Protein 3OVG (pdb70)

CATH classification: 3.20.20.140

Organism: Mycoplasmopsis synoviae (strain 53) (NCBI:txid262723)

Structure (mmCIF, N/CA/C/O backbone):
data_3OVG
#
_entry.id   3OVG
#
_cell.length_a   89.256
_cell.length_b   89.186
_cell.length_c   96.059
_cell.angle_alpha   98.95
_cell.angle_beta   92.89
_cell.angle_gamma   119.86
#
_symmetry.space_group_name_H-M   'P 1'
#
loop_
_entity.id
_entity.type
_entity.pdbx_description
1 polymer amidohydrolase
2 non-polymer 'ZINC ION'
3 non-polymer 'PHOSPHATE ION'
4 water water
#
loop_
_atom_site.group_PDB
_atom_site.id
_atom_site.type_symbol
_atom_site.label_atom_id
_atom_site.label_alt_id
_atom_site.label_comp_id
_atom_site.label_asym_id
_atom_site.label_entity_id
_atom_site.label_seq_id
_atom_site.pdbx_PDB_ins_code
_atom_site.Cartn_x
_atom_site.Cartn_y
_atom_site.Cartn_z
_atom_site.occupancy
_atom_site.B_iso_or_equiv
_atom_site.auth_seq_id
_atom_site.auth_comp_id
_atom_site.auth_asym_id
_atom_site.auth_atom_id
_atom_site.pdbx_PDB_model_num
ATOM 1 N N . ASN A 1 5 ? 15.661 -28.444 93.893 1.00 41.50 3 ASN A N 1
ATOM 2 C CA . ASN A 1 5 ? 16.556 -28.478 92.727 1.00 41.35 3 ASN A CA 1
ATOM 3 C C . ASN A 1 5 ? 15.853 -27.902 91.464 1.00 33.52 3 ASN A C 1
ATOM 4 O O . ASN A 1 5 ? 15.628 -28.596 90.481 1.00 35.11 3 ASN A O 1
ATOM 9 N N . LYS A 1 6 ? 15.507 -26.627 91.520 1.00 27.10 4 LYS A N 1
ATOM 10 C CA . LYS A 1 6 ? 14.667 -26.001 90.524 1.00 26.79 4 LYS A CA 1
ATOM 11 C C . LYS A 1 6 ? 15.520 -25.236 89.529 1.00 24.70 4 LYS A C 1
ATOM 12 O O . LYS A 1 6 ? 16.554 -24.697 89.908 1.00 21.90 4 LYS A O 1
ATOM 18 N N . PHE A 1 7 ? 15.104 -25.210 88.261 1.00 20.10 5 PHE A N 1
ATOM 19 C CA . PHE A 1 7 ? 15.853 -24.467 87.264 1.00 19.71 5 PHE A CA 1
ATOM 20 C C . PHE A 1 7 ? 15.020 -23.416 86.535 1.00 20.08 5 PHE A C 1
ATOM 21 O O . PHE A 1 7 ? 13.785 -23.470 86.540 1.00 20.09 5 PHE A O 1
ATOM 29 N N . ALA A 1 8 ? 15.713 -22.458 85.928 1.00 18.99 6 ALA A N 1
ATOM 30 C CA . ALA A 1 8 ? 15.124 -21.561 84.938 1.00 18.43 6 ALA A CA 1
ATOM 31 C C . ALA A 1 8 ? 15.791 -21.895 83.611 1.00 17.95 6 ALA A C 1
ATOM 32 O O . ALA A 1 8 ? 16.924 -22.373 83.570 1.00 17.05 6 ALA A O 1
ATOM 34 N N . ARG A 1 9 ? 15.106 -21.623 82.520 1.00 17.15 7 ARG A N 1
ATOM 35 C CA . ARG A 1 9 ? 15.643 -22.019 81.222 1.00 17.44 7 ARG A CA 1
ATOM 36 C C . ARG A 1 9 ? 16.119 -20.781 80.456 1.00 16.50 7 ARG A C 1
ATOM 37 O O . ARG A 1 9 ? 15.292 -20.035 79.941 1.00 17.27 7 ARG A O 1
ATOM 45 N N . THR A 1 10 ? 17.435 -20.542 80.404 1.00 15.56 8 THR A N 1
ATOM 46 C CA . THR A 1 10 ? 17.972 -19.395 79.685 1.00 14.83 8 THR A CA 1
ATOM 47 C C . THR A 1 10 ? 18.367 -19.812 78.292 1.00 16.84 8 THR A C 1
ATOM 48 O O . THR A 1 10 ? 18.374 -21.014 77.968 1.00 15.31 8 THR A O 1
ATOM 52 N N . VAL A 1 11 ? 18.682 -18.818 77.465 1.00 13.92 9 VAL A N 1
ATOM 53 C CA . VAL A 1 11 ? 19.076 -19.072 76.082 1.00 16.05 9 VAL A CA 1
ATOM 54 C C . VAL A 1 11 ? 20.377 -19.842 76.045 1.00 18.18 9 VAL A C 1
ATOM 55 O O . VAL A 1 11 ? 20.634 -20.574 75.124 1.00 18.34 9 VAL A O 1
ATOM 59 N N . LEU A 1 12 ? 21.172 -19.740 77.094 1.00 18.90 10 LEU A N 1
ATOM 60 C CA . LEU A 1 12 ? 22.425 -20.484 77.098 1.00 20.83 10 LEU A CA 1
ATOM 61 C C . LEU A 1 12 ? 22.306 -21.777 77.881 1.00 22.80 10 LEU A C 1
ATOM 62 O O . LEU A 1 12 ? 23.303 -22.451 78.081 1.00 22.92 10 LEU A O 1
ATOM 67 N N . GLY A 1 13 ? 21.097 -22.133 78.325 1.00 19.79 11 GLY A N 1
ATOM 68 C CA . GLY A 1 13 ? 20.938 -23.356 79.108 1.00 18.41 11 GLY A CA 1
ATOM 69 C C . GLY A 1 13 ? 20.225 -23.204 80.452 1.00 20.36 11 GLY A C 1
ATOM 70 O O . GLY A 1 13 ? 20.020 -22.085 80.956 1.00 17.85 11 GLY A O 1
ATOM 71 N N . ASP A 1 14 ? 19.822 -24.336 81.024 1.00 19.25 12 ASP A N 1
ATOM 72 C CA . ASP A 1 14 ? 19.097 -24.322 82.269 1.00 18.37 12 ASP A CA 1
ATOM 73 C C . ASP A 1 14 ? 20.082 -23.956 83.342 1.00 21.40 12 ASP A C 1
ATOM 74 O O . ASP A 1 14 ? 21.220 -24.418 83.316 1.00 21.58 12 ASP A O 1
ATOM 79 N N . ILE A 1 15 ? 19.677 -23.093 84.269 1.00 19.87 13 ILE A N 1
ATOM 80 C CA . ILE A 1 15 ? 20.512 -22.777 85.414 1.00 19.56 13 ILE A CA 1
ATOM 81 C C . ILE A 1 15 ? 19.745 -22.985 86.709 1.00 20.28 13 ILE A C 1
ATOM 82 O O . ILE A 1 15 ? 18.528 -22.891 86.728 1.00 22.75 13 ILE A O 1
ATOM 87 N N . PRO A 1 16 ? 20.460 -23.235 87.813 1.00 20.36 14 PRO A N 1
ATOM 88 C CA . PRO A 1 16 ? 19.739 -23.294 89.096 1.00 24.28 14 PRO A CA 1
ATOM 89 C C . PRO A 1 16 ? 19.082 -21.946 89.359 1.00 22.65 14 PRO A C 1
ATOM 90 O O . PRO A 1 16 ? 19.667 -20.907 89.056 1.00 23.00 14 PRO A O 1
ATOM 94 N N . VAL A 1 17 ? 17.895 -21.943 89.946 1.00 23.38 15 VAL A N 1
ATOM 95 C CA . VAL A 1 17 ? 17.224 -20.667 90.158 1.00 22.27 15 VAL A CA 1
ATOM 96 C C . VAL A 1 17 ? 18.026 -19.696 91.049 1.00 22.01 15 VAL A C 1
ATOM 97 O O . VAL A 1 17 ? 17.841 -18.492 90.973 1.00 21.56 15 VAL A O 1
ATOM 101 N N . GLU A 1 18 ? 18.921 -20.212 91.884 1.00 25.36 16 GLU A N 1
ATOM 102 C CA . GLU A 1 18 ? 19.697 -19.357 92.787 1.00 23.51 16 GLU A CA 1
ATOM 103 C C . GLU A 1 18 ? 20.634 -18.492 91.981 1.00 22.52 16 GLU A C 1
ATOM 104 O O . GLU A 1 18 ? 21.185 -17.552 92.502 1.00 22.72 16 GLU A O 1
ATOM 110 N N . LYS A 1 19 ? 20.780 -18.797 90.690 1.00 21.68 17 LYS A N 1
ATOM 111 C CA . LYS A 1 19 ? 21.723 -18.086 89.832 1.00 20.13 17 LYS A CA 1
ATOM 112 C C . LYS A 1 19 ? 21.010 -16.959 89.044 1.00 20.79 17 LYS A C 1
ATOM 113 O O . LYS A 1 19 ? 21.645 -16.176 88.350 1.00 20.57 17 LYS A O 1
ATOM 119 N N . LEU A 1 20 ? 19.691 -16.899 89.151 1.00 18.18 18 LEU A N 1
ATOM 120 C CA . LEU A 1 20 ? 18.918 -15.821 88.531 1.00 19.27 18 LEU A CA 1
ATOM 121 C C . LEU A 1 20 ? 19.315 -14.443 89.076 1.00 19.24 18 LEU A C 1
ATOM 122 O O . LEU A 1 20 ? 19.410 -13.498 88.305 1.00 17.60 18 LEU A O 1
ATOM 127 N N . GLY A 1 21 ? 19.531 -14.336 90.395 1.00 18.15 19 GLY A N 1
ATOM 128 C CA . GLY A 1 21 ? 19.857 -13.064 91.028 1.00 17.70 19 GLY A CA 1
ATOM 129 C C . GLY A 1 21 ? 18.768 -12.020 90.812 1.00 19.23 19 GLY A C 1
ATOM 130 O O . GLY A 1 21 ? 17.583 -12.370 90.654 1.00 15.26 19 GLY A O 1
ATOM 131 N N . ILE A 1 22 ? 19.163 -10.745 90.793 1.00 16.52 20 ILE A N 1
ATOM 132 C CA . ILE A 1 22 ? 18.224 -9.677 90.518 1.00 17.10 20 ILE A CA 1
ATOM 133 C C . ILE A 1 22 ? 17.743 -9.772 89.056 1.00 20.00 20 ILE A C 1
ATOM 134 O O . ILE A 1 22 ? 18.541 -9.819 88.109 1.00 18.09 20 ILE A O 1
ATOM 139 N N . THR A 1 23 ? 16.425 -9.835 88.891 1.00 18.74 21 THR A N 1
ATOM 140 C CA . THR A 1 23 ? 15.830 -10.108 87.594 1.00 19.80 21 THR A CA 1
ATOM 141 C C . THR A 1 23 ? 14.825 -9.046 87.180 1.00 17.90 21 THR A C 1
ATOM 142 O O . THR A 1 23 ? 13.886 -8.711 87.907 1.00 16.49 21 THR A O 1
ATOM 146 N N . ASP A 1 24 ? 15.044 -8.555 85.974 1.00 18.31 22 ASP A N 1
ATOM 147 C CA . ASP A 1 24 ? 14.155 -7.646 85.300 1.00 16.68 22 ASP A CA 1
ATOM 148 C C . ASP A 1 24 ? 13.214 -8.573 84.541 1.00 18.59 22 ASP A C 1
ATOM 149 O O . ASP A 1 24 ? 13.652 -9.241 83.599 1.00 18.90 22 ASP A O 1
ATOM 154 N N . CYS A 1 25 ? 11.939 -8.603 84.930 1.00 16.62 23 CYS A N 1
ATOM 155 C CA . CYS A 1 25 ? 11.026 -9.659 84.480 1.00 18.06 23 CYS A CA 1
ATOM 156 C C . CYS A 1 25 ? 10.306 -9.401 83.159 1.00 17.58 23 CYS A C 1
ATOM 157 O O . CYS A 1 25 ? 9.556 -10.261 82.697 1.00 17.40 23 CYS A O 1
ATOM 160 N N . HIS A 1 26 ? 10.553 -8.251 82.537 1.00 17.20 24 HIS A N 1
ATOM 161 C CA . HIS A 1 26 ? 9.917 -7.932 81.268 1.00 17.28 24 HIS A CA 1
ATOM 162 C C . HIS A 1 26 ? 10.638 -6.772 80.602 1.00 18.30 24 HIS A C 1
ATOM 163 O O . HIS A 1 26 ? 10.532 -5.640 81.036 1.00 16.02 24 HIS A O 1
ATOM 170 N N . ASP A 1 27 ? 11.390 -7.074 79.546 1.00 18.28 25 ASP A N 1
ATOM 171 C CA . ASP A 1 27 ? 12.170 -6.043 78.896 1.00 18.17 25 ASP A CA 1
ATOM 172 C C . ASP A 1 27 ? 12.550 -6.439 77.482 1.00 17.14 25 ASP A C 1
ATOM 173 O O . ASP A 1 27 ? 12.109 -7.494 76.992 1.00 17.60 25 ASP A O 1
ATOM 178 N N . HIS A 1 28 ? 13.370 -5.620 76.829 1.00 16.48 26 HIS A N 1
ATOM 179 C CA . HIS A 1 28 ? 13.625 -5.822 75.421 1.00 17.06 26 HIS A CA 1
ATOM 180 C C . HIS A 1 28 ? 14.997 -5.332 75.095 1.00 18.00 26 HIS A C 1
ATOM 181 O O . HIS A 1 28 ? 15.519 -4.497 75.797 1.00 17.08 26 HIS A O 1
ATOM 188 N N . PHE A 1 29 ? 15.555 -5.831 73.998 1.00 16.38 27 PHE A N 1
ATOM 189 C CA . PHE A 1 29 ? 16.764 -5.249 73.448 1.00 17.92 27 PHE A CA 1
ATOM 190 C C . PHE A 1 29 ? 16.642 -5.147 71.941 1.00 17.32 27 PHE A C 1
ATOM 191 O O . PHE A 1 29 ? 16.827 -4.071 71.363 1.00 15.86 27 PHE A O 1
ATOM 199 N N . ILE A 1 30 ? 16.346 -6.285 71.314 1.00 15.60 28 ILE A N 1
ATOM 200 C CA . ILE A 1 30 ? 16.144 -6.344 69.880 1.00 16.54 28 ILE A CA 1
ATOM 201 C C . ILE A 1 30 ? 14.660 -6.527 69.547 1.00 18.96 28 ILE A C 1
ATOM 202 O O . ILE A 1 30 ? 14.013 -7.457 70.042 1.00 18.13 28 ILE A O 1
ATOM 207 N N . LYS A 1 31 ? 14.134 -5.624 68.726 1.00 17.02 29 LYS A N 1
ATOM 208 C CA . LYS A 1 31 ? 12.825 -5.764 68.129 1.00 19.66 29 LYS A CA 1
ATOM 209 C C . LYS A 1 31 ? 13.054 -5.638 66.638 1.00 21.15 29 LYS A C 1
ATOM 210 O O . LYS A 1 31 ? 13.342 -4.550 66.104 1.00 21.66 29 LYS A O 1
ATOM 216 N N . ASN A 1 32 ? 12.950 -6.764 65.963 1.00 21.62 30 ASN A N 1
ATOM 217 C CA . ASN A 1 32 ? 13.313 -6.836 64.566 1.00 21.70 30 ASN A CA 1
ATOM 218 C C . ASN A 1 32 ? 12.056 -6.850 63.685 1.00 22.45 30 ASN A C 1
ATOM 219 O O . ASN A 1 32 ? 11.512 -7.901 63.384 1.00 25.87 30 ASN A O 1
ATOM 224 N N . GLY A 1 33 ? 11.581 -5.678 63.279 1.00 23.95 31 GLY A N 1
ATOM 225 C CA . GLY A 1 33 ? 10.373 -5.607 62.481 1.00 23.31 31 GLY A CA 1
ATOM 226 C C . GLY A 1 33 ? 9.131 -6.099 63.213 1.00 23.95 31 GLY A C 1
ATOM 227 O O . GLY A 1 33 ? 9.065 -6.104 64.442 1.00 21.82 31 GLY A O 1
ATOM 228 N N . GLY A 1 34 ? 8.125 -6.501 62.457 1.00 25.83 32 GLY A N 1
ATOM 229 C CA . GLY A 1 34 ? 6.927 -7.033 63.071 1.00 23.76 32 GLY A CA 1
ATOM 230 C C . GLY A 1 34 ? 5.866 -5.970 63.159 1.00 25.56 32 GLY A C 1
ATOM 231 O O . GLY A 1 34 ? 6.127 -4.794 62.857 1.00 24.67 32 GLY A O 1
ATOM 232 N N . PRO A 1 35 ? 4.660 -6.374 63.578 1.00 24.19 33 PRO A N 1
ATOM 233 C CA . PRO A 1 35 ? 3.475 -5.497 63.622 1.00 28.69 33 PRO A CA 1
ATOM 234 C C . PRO A 1 35 ? 3.667 -4.252 64.502 1.00 27.98 33 PRO A C 1
ATOM 235 O O . PRO A 1 35 ? 3.104 -3.208 64.208 1.00 26.25 33 PRO A O 1
ATOM 239 N N . GLU A 1 36 ? 4.454 -4.351 65.564 1.00 24.17 34 GLU A N 1
ATOM 240 C CA . GLU A 1 36 ? 4.573 -3.200 66.450 1.00 27.23 34 GLU A CA 1
ATOM 241 C C . GLU A 1 36 ? 5.385 -2.077 65.798 1.00 27.27 34 GLU A C 1
ATOM 242 O O . GLU A 1 36 ? 5.083 -0.892 65.945 1.00 25.03 34 GLU A O 1
ATOM 248 N N . VAL A 1 37 ? 6.426 -2.456 65.072 1.00 27.44 35 VAL A N 1
ATOM 249 C CA . VAL A 1 37 ? 7.233 -1.478 64.359 1.00 28.53 35 VAL A CA 1
ATOM 250 C C . VAL A 1 37 ? 6.389 -0.723 63.321 1.00 30.88 35 VAL A C 1
ATOM 251 O O . VAL A 1 37 ? 6.605 0.479 63.043 1.00 29.46 35 VAL A O 1
ATOM 255 N N . GLU A 1 38 ? 5.406 -1.437 62.771 1.00 33.77 36 GLU A N 1
ATOM 256 C CA . GLU A 1 38 ? 4.352 -0.841 61.946 1.00 36.40 36 GLU A CA 1
ATOM 257 C C . GLU A 1 38 ? 3.652 0.380 62.579 1.00 35.85 36 GLU A C 1
ATOM 258 O O . GLU A 1 38 ? 3.407 1.377 61.899 1.00 35.57 36 GLU A O 1
ATOM 264 N N . GLU A 1 39 ? 3.345 0.311 63.876 1.00 33.49 37 GLU A N 1
ATOM 265 C CA . GLU A 1 39 ? 2.695 1.432 64.566 1.00 32.37 37 GLU A CA 1
ATOM 266 C C . GLU A 1 39 ? 3.597 2.649 64.767 1.00 34.82 37 GLU A C 1
ATOM 267 O O . GLU A 1 39 ? 3.115 3.796 64.785 1.00 35.36 37 GLU A O 1
ATOM 273 N N . HIS A 1 40 ? 4.899 2.408 64.933 1.00 31.55 38 HIS A N 1
ATOM 274 C CA . HIS A 1 40 ? 5.845 3.502 65.154 1.00 28.78 38 HIS A CA 1
ATOM 275 C C . HIS A 1 40 ? 7.310 3.088 64.971 1.00 26.59 38 HIS A C 1
ATOM 276 O O . HIS A 1 40 ? 7.755 2.038 65.468 1.00 25.58 38 HIS A O 1
ATOM 283 N N . ILE A 1 41 ? 8.061 3.915 64.258 1.00 24.09 39 ILE A N 1
ATOM 284 C CA . ILE A 1 41 ? 9.471 3.619 63.977 1.00 25.64 39 ILE A CA 1
ATOM 285 C C . ILE A 1 41 ? 10.304 3.398 65.264 1.00 24.79 39 ILE A C 1
ATOM 286 O O . ILE A 1 41 ? 11.258 2.596 65.247 1.00 23.41 39 ILE A O 1
ATOM 291 N N . ASP A 1 42 ? 9.923 4.058 66.372 1.00 22.46 40 ASP A N 1
ATOM 292 C CA . ASP A 1 42 ? 10.631 3.911 67.671 1.00 23.76 40 ASP A CA 1
ATOM 293 C C . ASP A 1 42 ? 10.639 2.466 68.246 1.00 22.23 40 ASP A C 1
ATOM 294 O O . ASP A 1 42 ? 11.433 2.131 69.134 1.00 19.95 40 ASP A O 1
ATOM 299 N N . PHE A 1 43 ? 9.723 1.635 67.764 1.00 21.45 41 PHE A N 1
ATOM 300 C CA . PHE A 1 43 ? 9.694 0.231 68.161 1.00 22.41 41 PHE A CA 1
ATOM 301 C C . PHE A 1 43 ? 10.773 -0.606 67.466 1.00 21.94 41 PHE A C 1
ATOM 302 O O . PHE A 1 43 ? 11.035 -1.739 67.861 1.00 22.13 41 PHE A O 1
ATOM 310 N N . LEU A 1 44 ? 11.404 -0.041 66.450 1.00 20.70 42 LEU A N 1
ATOM 311 C CA . LEU A 1 44 ? 12.480 -0.731 65.767 1.00 20.78 42 LEU A CA 1
ATOM 312 C C . LEU A 1 44 ? 13.798 -0.543 66.516 1.00 21.27 42 LEU A C 1
ATOM 313 O O . LEU A 1 44 ? 14.285 0.584 66.646 1.00 20.44 42 LEU A O 1
ATOM 326 N N . LEU A 1 46 ? 17.584 -2.314 66.732 1.00 21.26 44 LEU A N 1
ATOM 327 C CA . LEU A 1 46 ? 18.399 -3.301 66.043 1.00 22.75 44 LEU A CA 1
ATOM 328 C C . LEU A 1 46 ? 19.860 -3.308 66.449 1.00 25.84 44 LEU A C 1
ATOM 329 O O . LEU A 1 46 ? 20.705 -3.900 65.755 1.00 29.63 44 LEU A O 1
ATOM 334 N N . ASN A 1 47 ? 20.183 -2.677 67.564 1.00 21.95 45 ASN A N 1
ATOM 335 C CA . ASN A 1 47 ? 21.586 -2.402 67.840 1.00 20.10 45 ASN A CA 1
ATOM 336 C C . ASN A 1 47 ? 22.125 -3.312 68.951 1.00 19.97 45 ASN A C 1
ATOM 337 O O . ASN A 1 47 ? 21.841 -3.152 70.146 1.00 19.60 45 ASN A O 1
ATOM 342 N N . VAL A 1 48 ? 22.880 -4.316 68.527 1.00 21.03 46 VAL A N 1
ATOM 343 C CA . VAL A 1 48 ? 23.501 -5.237 69.446 1.00 21.95 46 VAL A CA 1
ATOM 344 C C . VAL A 1 48 ? 24.503 -4.533 70.380 1.00 22.00 46 VAL A C 1
ATOM 345 O O . VAL A 1 48 ? 24.502 -4.757 71.596 1.00 19.60 46 VAL A O 1
ATOM 349 N N . ASP A 1 49 ? 25.374 -3.709 69.819 1.00 22.04 47 ASP A N 1
ATOM 350 C CA . ASP A 1 49 ? 26.379 -3.032 70.644 1.00 20.94 47 ASP A CA 1
ATOM 351 C C . ASP A 1 49 ? 25.712 -2.188 71.707 1.00 17.99 47 ASP A C 1
ATOM 352 O O . ASP A 1 49 ? 26.108 -2.214 72.836 1.00 18.12 47 ASP A O 1
ATOM 357 N N . ALA A 1 50 ? 24.694 -1.436 71.342 1.00 19.81 48 ALA A N 1
ATOM 358 C CA . ALA A 1 50 ? 23.996 -0.610 72.329 1.00 20.81 48 ALA A CA 1
ATOM 359 C C . ALA A 1 50 ? 23.301 -1.427 73.400 1.00 19.80 48 ALA A C 1
ATOM 360 O O . ALA A 1 50 ? 23.216 -0.989 74.548 1.00 17.86 48 ALA A O 1
ATOM 362 N N . SER A 1 51 ? 22.763 -2.586 73.022 1.00 18.64 49 SER A N 1
ATOM 363 C CA . SER A 1 51 ? 22.007 -3.414 73.969 1.00 18.67 49 SER A CA 1
ATOM 364 C C . SER A 1 51 ? 22.943 -3.988 75.022 1.00 20.40 49 SER A C 1
ATOM 365 O O . SER A 1 51 ? 22.626 -4.041 76.247 1.00 17.54 49 SER A O 1
ATOM 368 N N . ILE A 1 52 ? 24.101 -4.437 74.536 1.00 18.42 50 ILE A N 1
ATOM 369 C CA . ILE A 1 52 ? 25.136 -4.992 75.403 1.00 17.28 50 ILE A CA 1
ATOM 370 C C . ILE A 1 52 ? 25.648 -3.948 76.397 1.00 19.77 50 ILE A C 1
ATOM 371 O O . ILE A 1 52 ? 25.808 -4.238 77.577 1.00 20.19 50 ILE A O 1
ATOM 376 N N . LYS A 1 53 ? 25.908 -2.729 75.932 1.00 19.82 51 LYS A N 1
ATOM 377 C CA . LYS A 1 53 ? 26.324 -1.675 76.870 1.00 21.14 51 LYS A CA 1
ATOM 378 C C . LYS A 1 53 ? 25.222 -1.407 77.885 1.00 18.85 51 LYS A C 1
ATOM 379 O O . LYS A 1 53 ? 25.494 -1.171 79.043 1.00 16.62 51 LYS A O 1
ATOM 385 N N . GLU A 1 54 ? 23.961 -1.432 77.456 1.00 18.22 52 GLU A N 1
ATOM 386 C CA . GLU A 1 54 ? 22.871 -1.234 78.421 1.00 18.63 52 GLU A CA 1
ATOM 387 C C . GLU A 1 54 ? 22.864 -2.368 79.453 1.00 19.98 52 GLU A C 1
ATOM 388 O O . GLU A 1 54 ? 22.772 -2.136 80.664 1.00 19.56 52 GLU A O 1
ATOM 394 N N . PHE A 1 55 ? 22.965 -3.606 78.968 1.00 19.62 53 PHE A N 1
ATOM 395 C CA . PHE A 1 55 ? 22.958 -4.770 79.840 1.00 17.30 53 PHE A CA 1
ATOM 396 C C . PHE A 1 55 ? 24.075 -4.665 80.904 1.00 20.57 53 PHE A C 1
ATOM 397 O O . PHE A 1 55 ? 23.840 -4.955 82.089 1.00 18.01 53 PHE A O 1
ATOM 405 N N . LYS A 1 56 ? 25.275 -4.249 80.467 1.00 20.39 54 LYS A N 1
ATOM 406 C CA . LYS A 1 56 ? 26.422 -4.024 81.370 1.00 16.86 54 LYS A CA 1
ATOM 407 C C . LYS A 1 56 ? 26.132 -2.960 82.442 1.00 20.46 54 LYS A C 1
ATOM 408 O O . LYS A 1 56 ? 26.564 -3.085 83.592 1.00 18.82 54 LYS A O 1
ATOM 414 N N . GLU A 1 57 ? 25.405 -1.908 82.094 1.00 18.31 55 GLU A N 1
ATOM 415 C CA . GLU A 1 57 ? 25.016 -0.967 83.149 1.00 22.10 55 GLU A CA 1
ATOM 416 C C . GLU A 1 57 ? 24.093 -1.619 84.195 1.00 22.42 55 GLU A C 1
ATOM 417 O O . GLU A 1 57 ? 24.205 -1.390 85.412 1.00 22.28 55 GLU A O 1
ATOM 423 N N . PHE A 1 58 ? 23.158 -2.419 83.708 1.00 20.22 56 PHE A N 1
ATOM 424 C CA . PHE A 1 58 ? 22.252 -3.151 84.581 1.00 19.85 56 PHE A CA 1
ATOM 425 C C . PHE A 1 58 ? 23.026 -4.084 85.513 1.00 19.35 56 PHE A C 1
ATOM 426 O O . PHE A 1 58 ? 22.712 -4.189 86.684 1.00 20.33 56 PHE A O 1
ATOM 434 N N . ILE A 1 59 ? 24.025 -4.776 84.975 1.00 19.70 57 ILE A N 1
ATOM 435 C CA . ILE A 1 59 ? 24.863 -5.668 85.774 1.00 19.44 57 ILE A CA 1
ATOM 436 C C . ILE A 1 59 ? 25.718 -4.825 86.738 1.00 21.38 57 ILE A C 1
ATOM 437 O O . ILE A 1 59 ? 25.782 -5.108 87.951 1.00 21.17 57 ILE A O 1
ATOM 442 N N . ASP A 1 60 ? 26.314 -3.752 86.222 1.00 20.33 58 ASP A N 1
ATOM 443 C CA . ASP A 1 60 ? 27.046 -2.814 87.069 1.00 22.14 58 ASP A CA 1
ATOM 444 C C . ASP A 1 60 ? 26.257 -2.459 88.334 1.00 24.72 58 ASP A C 1
ATOM 445 O O . ASP A 1 60 ? 26.822 -2.365 89.428 1.00 23.71 58 ASP A O 1
ATOM 450 N N . ARG A 1 61 ? 24.945 -2.283 88.204 1.00 22.71 59 ARG A N 1
ATOM 451 C CA . ARG A 1 61 ? 24.147 -1.859 89.365 1.00 24.08 59 ARG A CA 1
ATOM 452 C C . ARG A 1 61 ? 23.737 -3.048 90.210 1.00 24.10 59 ARG A C 1
ATOM 453 O O . ARG A 1 61 ? 23.108 -2.874 91.245 1.00 22.69 59 ARG A O 1
ATOM 461 N N . GLY A 1 62 ? 24.057 -4.261 89.754 1.00 23.01 60 GLY A N 1
ATOM 462 C CA . GLY A 1 62 ? 23.730 -5.465 90.519 1.00 23.28 60 GLY A CA 1
ATOM 463 C C . GLY A 1 62 ? 22.740 -6.424 89.863 1.00 20.05 60 GLY A C 1
ATOM 464 O O . GLY A 1 62 ? 22.414 -7.443 90.410 1.00 20.99 60 GLY A O 1
ATOM 465 N N . GLY A 1 63 ? 22.268 -6.114 88.671 1.00 20.75 61 GLY A N 1
ATOM 466 C CA . GLY A 1 63 ? 21.314 -6.996 88.042 1.00 19.68 61 GLY A CA 1
ATOM 467 C C . GLY A 1 63 ? 22.044 -8.206 87.493 1.00 19.76 61 GLY A C 1
ATOM 468 O O . GLY A 1 63 ? 23.253 -8.136 87.258 1.00 17.26 61 GLY A O 1
ATOM 469 N N . SER A 1 64 ? 21.311 -9.299 87.286 1.00 18.81 62 SER A N 1
ATOM 470 C CA . SER A 1 64 ? 21.841 -10.486 86.597 1.00 19.45 62 SER A CA 1
ATOM 471 C C . SER A 1 64 ? 20.971 -10.917 85.423 1.00 19.38 62 SER A C 1
ATOM 472 O O . SER A 1 64 ? 21.463 -11.196 84.332 1.00 19.12 62 SER A O 1
ATOM 475 N N . THR A 1 65 ? 19.662 -11.018 85.646 1.00 19.72 63 THR A N 1
ATOM 476 C CA . THR A 1 65 ? 18.840 -11.655 84.632 1.00 16.31 63 THR A CA 1
ATOM 477 C C . THR A 1 65 ? 17.843 -10.724 83.938 1.00 16.60 63 THR A C 1
ATOM 478 O O . THR A 1 65 ? 17.157 -9.947 84.583 1.00 16.70 63 THR A O 1
ATOM 482 N N . ILE A 1 66 ? 17.757 -10.818 82.619 1.00 15.94 64 ILE A N 1
ATOM 483 C CA . ILE A 1 66 ? 16.717 -10.091 81.907 1.00 17.47 64 ILE A CA 1
ATOM 484 C C . ILE A 1 66 ? 15.851 -11.034 81.092 1.00 16.88 64 ILE A C 1
ATOM 485 O O . ILE A 1 66 ? 16.354 -11.809 80.289 1.00 17.27 64 ILE A O 1
ATOM 490 N N . VAL A 1 67 ? 14.540 -11.002 81.335 1.00 17.11 65 VAL A N 1
ATOM 491 C CA . VAL A 1 67 ? 13.596 -11.771 80.527 1.00 14.76 65 VAL A CA 1
ATOM 492 C C . VAL A 1 67 ? 13.079 -10.911 79.346 1.00 16.42 65 VAL A C 1
ATOM 493 O O . VAL A 1 67 ? 12.306 -9.971 79.526 1.00 17.47 65 VAL A O 1
ATOM 497 N N . THR A 1 68 ? 13.473 -11.260 78.134 1.00 15.13 66 THR A N 1
ATOM 498 C CA . THR A 1 68 ? 13.040 -10.502 76.980 1.00 15.65 66 THR A CA 1
ATOM 499 C C . THR A 1 68 ? 11.702 -11.043 76.453 1.00 14.98 66 THR A C 1
ATOM 500 O O . THR A 1 68 ? 11.625 -12.159 75.943 1.00 17.48 66 THR A O 1
ATOM 512 N N . ASP A 1 70 ? 9.522 -11.012 73.883 1.00 16.64 68 ASP A N 1
ATOM 513 C CA . ASP A 1 70 ? 9.047 -10.917 72.508 1.00 17.30 68 ASP A CA 1
ATOM 514 C C . ASP A 1 70 ? 8.548 -12.273 71.992 1.00 17.47 68 ASP A C 1
ATOM 515 O O . ASP A 1 70 ? 9.324 -13.209 71.863 1.00 18.01 68 ASP A O 1
ATOM 520 N N . PRO A 1 71 ? 7.249 -12.386 71.708 1.00 18.18 69 PRO A N 1
ATOM 521 C CA . PRO A 1 71 ? 6.806 -13.671 71.161 1.00 15.80 69 PRO A CA 1
ATOM 522 C C . PRO A 1 71 ? 7.335 -13.768 69.723 1.00 16.60 69 PRO A C 1
ATOM 523 O O . PRO A 1 71 ? 7.700 -12.768 69.120 1.00 15.72 69 PRO A O 1
ATOM 527 N N . PRO A 1 72 ? 7.367 -14.974 69.165 1.00 16.20 70 PRO A N 1
ATOM 528 C CA . PRO A 1 72 ? 8.047 -15.189 67.871 1.00 17.45 70 PRO A CA 1
ATOM 529 C C . PRO A 1 72 ? 7.660 -14.185 66.780 1.00 16.42 70 PRO A C 1
ATOM 530 O O . PRO A 1 72 ? 8.521 -13.703 66.045 1.00 16.42 70 PRO A O 1
ATOM 534 N N . ASN A 1 73 ? 6.365 -13.891 66.662 1.00 16.94 71 ASN A N 1
ATOM 535 C CA . ASN A 1 73 ? 5.875 -13.149 65.498 1.00 17.57 71 ASN A CA 1
ATOM 536 C C . ASN A 1 73 ? 5.868 -11.640 65.694 1.00 18.46 71 ASN A C 1
ATOM 537 O O . ASN A 1 73 ? 5.495 -10.919 64.792 1.00 19.70 71 ASN A O 1
ATOM 542 N N . VAL A 1 74 ? 6.259 -11.176 66.872 1.00 16.12 72 VAL A N 1
ATOM 543 C CA . VAL A 1 74 ? 6.266 -9.744 67.130 1.00 17.13 72 VAL A CA 1
ATOM 544 C C . VAL A 1 74 ? 7.664 -9.282 67.584 1.00 17.92 72 VAL A C 1
ATOM 545 O O . VAL A 1 74 ? 7.934 -9.145 68.760 1.00 18.23 72 VAL A O 1
ATOM 549 N N . GLY A 1 75 ? 8.569 -9.122 66.624 1.00 17.94 73 GLY A N 1
ATOM 550 C CA . GLY A 1 75 ? 9.870 -8.531 66.889 1.00 20.32 73 GLY A CA 1
ATOM 551 C C . GLY A 1 75 ? 11.037 -9.388 67.354 1.00 17.85 73 GLY A C 1
ATOM 552 O O . GLY A 1 75 ? 12.178 -8.906 67.353 1.00 19.95 73 GLY A O 1
ATOM 553 N N . ARG A 1 76 ? 10.773 -10.648 67.705 1.00 16.90 74 ARG A N 1
ATOM 554 C CA . ARG A 1 76 ? 11.774 -11.509 68.331 1.00 15.48 74 ARG A CA 1
ATOM 555 C C . ARG A 1 76 ? 12.897 -11.781 67.370 1.00 19.26 74 ARG A C 1
ATOM 556 O O . ARG A 1 76 ? 12.667 -12.086 66.180 1.00 18.68 74 ARG A O 1
ATOM 564 N N . ASP A 1 77 ? 14.116 -11.704 67.890 1.00 18.61 75 ASP A N 1
ATOM 565 C CA . ASP A 1 77 ? 15.311 -11.944 67.085 1.00 18.21 75 ASP A CA 1
ATOM 566 C C . ASP A 1 77 ? 16.222 -12.879 67.886 1.00 18.12 75 ASP A C 1
ATOM 567 O O . ASP A 1 77 ? 16.944 -12.453 68.791 1.00 16.24 75 ASP A O 1
ATOM 572 N N . VAL A 1 78 ? 16.165 -14.163 67.552 1.00 16.27 76 VAL A N 1
ATOM 573 C CA . VAL A 1 78 ? 16.952 -15.180 68.249 1.00 15.93 76 VAL A CA 1
ATOM 574 C C . VAL A 1 78 ? 18.454 -14.963 68.097 1.00 15.27 76 VAL A C 1
ATOM 575 O O . VAL A 1 78 ? 19.210 -15.048 69.055 1.00 16.70 76 VAL A O 1
ATOM 579 N N . LEU A 1 79 ? 18.905 -14.745 66.871 1.00 18.62 77 LEU A N 1
ATOM 580 C CA . LEU A 1 79 ? 20.341 -14.616 66.627 1.00 18.04 77 LEU A CA 1
ATOM 581 C C . LEU A 1 79 ? 20.939 -13.405 67.322 1.00 17.25 77 LEU A C 1
ATOM 582 O O . LEU A 1 79 ? 21.960 -13.493 67.987 1.00 18.64 77 LEU A O 1
ATOM 587 N N . LYS A 1 80 ? 20.343 -12.249 67.131 1.00 14.86 78 LYS A N 1
ATOM 588 C CA . LYS A 1 80 ? 20.910 -11.084 67.775 1.00 17.52 78 LYS A CA 1
ATOM 589 C C . LYS A 1 80 ? 20.815 -11.153 69.311 1.00 18.23 78 LYS A C 1
ATOM 590 O O . LYS A 1 80 ? 21.736 -10.737 70.003 1.00 18.08 78 LYS A O 1
ATOM 596 N N . THR A 1 81 ? 19.712 -11.680 69.843 1.00 18.31 79 THR A N 1
ATOM 597 C CA . THR A 1 81 ? 19.574 -11.794 71.314 1.00 16.97 79 THR A CA 1
ATOM 598 C C . THR A 1 81 ? 20.624 -12.750 71.872 1.00 18.66 79 THR A C 1
ATOM 599 O O . THR A 1 81 ? 21.191 -12.511 72.938 1.00 16.85 79 THR A O 1
ATOM 603 N N . LEU A 1 82 ? 20.904 -13.825 71.130 1.00 19.06 80 LEU A N 1
ATOM 604 C CA . LEU A 1 82 ? 21.985 -14.728 71.511 1.00 19.74 80 LEU A CA 1
ATOM 605 C C . LEU A 1 82 ? 23.314 -14.008 71.567 1.00 18.03 80 LEU A C 1
ATOM 606 O O . LEU A 1 82 ? 24.100 -14.306 72.468 1.00 19.57 80 LEU A O 1
ATOM 611 N N . GLU A 1 83 ? 23.589 -13.108 70.609 1.00 17.74 81 GLU A N 1
ATOM 612 C CA . GLU A 1 83 ? 24.860 -12.347 70.648 1.00 22.68 81 GLU A CA 1
ATOM 613 C C . GLU A 1 83 ? 24.939 -11.551 71.947 1.00 19.52 81 GLU A C 1
ATOM 614 O O . GLU A 1 83 ? 25.985 -11.449 72.552 1.00 19.16 81 GLU A O 1
ATOM 620 N N . ILE A 1 84 ? 23.826 -10.952 72.348 1.00 19.49 82 ILE A N 1
ATOM 621 C CA . ILE A 1 84 ? 23.802 -10.182 73.576 1.00 18.54 82 ILE A CA 1
ATOM 622 C C . ILE A 1 84 ? 24.049 -11.111 74.787 1.00 19.13 82 ILE A C 1
ATOM 623 O O . ILE A 1 84 ? 24.865 -10.810 75.639 1.00 17.82 82 ILE A O 1
ATOM 628 N N . ALA A 1 85 ? 23.381 -12.266 74.832 1.00 17.77 83 ALA A N 1
ATOM 629 C CA . ALA A 1 85 ? 23.540 -13.191 75.952 1.00 18.36 83 ALA A CA 1
ATOM 630 C C . ALA A 1 85 ? 25.006 -13.644 76.099 1.00 20.14 83 ALA A C 1
ATOM 631 O O . ALA A 1 85 ? 25.559 -13.669 77.195 1.00 18.18 83 ALA A O 1
ATOM 633 N N . ASN A 1 86 ? 25.620 -14.015 74.981 1.00 19.12 84 ASN A N 1
ATOM 634 C CA . ASN A 1 86 ? 26.997 -14.510 74.991 1.00 21.84 84 ASN A CA 1
ATOM 635 C C . ASN A 1 86 ? 27.984 -13.426 75.390 1.00 21.81 84 ASN A C 1
ATOM 636 O O . ASN A 1 86 ? 29.017 -13.711 76.002 1.00 26.43 84 ASN A O 1
ATOM 641 N N . ALA A 1 87 ? 27.682 -12.186 75.021 1.00 20.31 85 ALA A N 1
ATOM 642 C CA . ALA A 1 87 ? 28.538 -11.063 75.365 1.00 22.28 85 ALA A CA 1
ATOM 643 C C . ALA A 1 87 ? 28.529 -10.795 76.876 1.00 24.11 85 ALA A C 1
ATOM 644 O O . ALA A 1 87 ? 29.495 -10.268 77.438 1.00 21.53 85 ALA A O 1
ATOM 646 N N . VAL A 1 88 ? 27.460 -11.193 77.559 1.00 21.59 86 VAL A N 1
ATOM 647 C CA . VAL A 1 88 ? 27.438 -10.914 78.980 1.00 21.97 86 VAL A CA 1
ATOM 648 C C . VAL A 1 88 ? 27.503 -12.140 79.887 1.00 21.47 86 VAL A C 1
ATOM 649 O O . VAL A 1 88 ? 27.459 -11.988 81.107 1.00 22.09 86 VAL A O 1
ATOM 653 N N . LYS A 1 89 ? 27.606 -13.339 79.326 1.00 20.93 87 LYS A N 1
ATOM 654 C CA . LYS A 1 89 ? 27.593 -14.522 80.187 1.00 23.90 87 LYS A CA 1
ATOM 655 C C . LYS A 1 89 ? 28.726 -14.529 81.228 1.00 26.78 87 LYS A C 1
ATOM 656 O O . LYS A 1 89 ? 28.497 -14.914 82.381 1.00 24.13 87 LYS A O 1
ATOM 662 N N . ASN A 1 90 ? 29.920 -14.066 80.844 1.00 25.28 88 ASN A N 1
ATOM 663 C CA . ASN A 1 90 ? 31.051 -14.068 81.769 1.00 26.69 88 ASN A CA 1
ATOM 664 C C . ASN A 1 90 ? 30.951 -13.047 82.898 1.00 27.95 88 ASN A C 1
ATOM 665 O O . ASN A 1 90 ? 31.661 -13.164 83.907 1.00 24.15 88 ASN A O 1
ATOM 670 N N . LEU A 1 91 ? 30.066 -12.062 82.713 1.00 27.48 89 LEU A N 1
ATOM 671 C CA . LEU A 1 91 ? 29.765 -11.046 83.724 1.00 24.12 89 LEU A CA 1
ATOM 672 C C . LEU A 1 91 ? 28.604 -11.478 84.592 1.00 27.31 89 LEU A C 1
ATOM 673 O O . LEU A 1 91 ? 28.148 -10.711 85.435 1.00 24.03 89 LEU A O 1
ATOM 678 N N . GLY A 1 92 ? 28.126 -12.707 84.399 1.00 25.14 90 GLY A N 1
ATOM 679 C CA . GLY A 1 92 ? 27.032 -13.208 85.211 1.00 22.05 90 GLY A CA 1
ATOM 680 C C . GLY A 1 92 ? 25.632 -12.868 84.704 1.00 23.22 90 GLY A C 1
ATOM 681 O O . GLY A 1 92 ? 24.650 -13.108 85.417 1.00 20.61 90 GLY A O 1
ATOM 682 N N . GLY A 1 93 ? 25.533 -12.338 83.479 1.00 22.17 91 GLY A N 1
ATOM 683 C CA . GLY A 1 93 ? 24.244 -11.967 82.906 1.00 20.36 91 GLY A CA 1
ATOM 684 C C . GLY A 1 93 ? 23.503 -13.175 82.338 1.00 20.73 91 GLY A C 1
ATOM 685 O O . GLY A 1 93 ? 24.138 -14.050 81.749 1.00 18.81 91 GLY A O 1
ATOM 686 N N . ASN A 1 94 ? 22.178 -13.230 82.512 1.00 16.71 92 ASN A N 1
ATOM 687 C CA . ASN A 1 94 ? 21.363 -14.288 81.903 1.00 17.43 92 ASN A CA 1
ATOM 688 C C . ASN A 1 94 ? 20.231 -13.700 81.067 1.00 18.81 92 ASN A C 1
ATOM 689 O O . ASN A 1 94 ? 19.648 -12.660 81.434 1.00 17.95 92 ASN A O 1
ATOM 694 N N . VAL A 1 95 ? 19.899 -14.379 79.972 1.00 16.54 93 VAL A N 1
ATOM 695 C CA . VAL A 1 95 ? 18.737 -14.015 79.159 1.00 16.48 93 VAL A CA 1
ATOM 696 C C . VAL A 1 95 ? 17.722 -15.165 79.044 1.00 16.73 93 VAL A C 1
ATOM 697 O O . VAL A 1 95 ? 18.074 -16.335 78.777 1.00 16.21 93 VAL A O 1
ATOM 701 N N . ILE A 1 96 ? 16.456 -14.836 79.270 1.00 17.24 94 ILE A N 1
ATOM 702 C CA . ILE A 1 96 ? 15.400 -15.812 79.101 1.00 15.73 94 ILE A CA 1
ATOM 703 C C . ILE A 1 96 ? 14.516 -15.291 77.992 1.00 15.68 94 ILE A C 1
ATOM 704 O O . ILE A 1 96 ? 14.070 -14.146 78.037 1.00 17.30 94 ILE A O 1
ATOM 717 N N . SER A 1 98 ? 11.194 -15.802 75.019 1.00 15.37 96 SER A N 1
ATOM 718 C CA . SER A 1 98 ? 9.797 -16.210 75.121 1.00 13.66 96 SER A CA 1
ATOM 719 C C . SER A 1 98 ? 9.282 -16.916 73.905 1.00 13.79 96 SER A C 1
ATOM 720 O O . SER A 1 98 ? 9.682 -16.605 72.764 1.00 15.86 96 SER A O 1
ATOM 723 N N . THR A 1 99 ? 8.362 -17.847 74.123 1.00 14.43 97 THR A N 1
ATOM 724 C CA . THR A 1 99 ? 7.543 -18.300 72.994 1.00 13.76 97 THR A CA 1
ATOM 725 C C . THR A 1 99 ? 6.099 -17.730 73.105 1.00 14.89 97 THR A C 1
ATOM 726 O O . THR A 1 99 ? 5.854 -16.781 73.833 1.00 14.46 97 THR A O 1
ATOM 730 N N . GLY A 1 100 ? 5.158 -18.243 72.336 1.00 14.31 98 GLY A N 1
ATOM 731 C CA . GLY A 1 100 ? 3.797 -17.752 72.444 1.00 14.77 98 GLY A CA 1
ATOM 732 C C . GLY A 1 100 ? 3.374 -16.580 71.562 1.00 14.53 98 GLY A C 1
ATOM 733 O O . GLY A 1 100 ? 3.853 -16.408 70.453 1.00 14.97 98 GLY A O 1
ATOM 734 N N . PHE A 1 101 ? 2.462 -15.764 72.082 1.00 14.02 99 PHE A N 1
ATOM 735 C CA . PHE A 1 101 ? 1.730 -14.786 71.278 1.00 14.64 99 PHE A CA 1
ATOM 736 C C . PHE A 1 101 ? 1.554 -13.445 71.963 1.00 17.08 99 PHE A C 1
ATOM 737 O O . PHE A 1 101 ? 1.494 -13.384 73.192 1.00 13.89 99 PHE A O 1
ATOM 745 N N . HIS A 1 102 ? 1.467 -12.386 71.159 1.00 17.34 100 HIS A N 1
ATOM 746 C CA . HIS A 1 102 ? 1.086 -11.068 71.662 1.00 15.48 100 HIS A CA 1
ATOM 747 C C . HIS A 1 102 ? -0.445 -10.934 71.643 1.00 17.50 100 HIS A C 1
ATOM 748 O O . HIS A 1 102 ? -1.153 -11.920 71.417 1.00 14.84 100 HIS A O 1
ATOM 755 N N . LYS A 1 103 ? -0.960 -9.730 71.891 1.00 15.93 101 LYS A N 1
ATOM 756 C CA . LYS A 1 103 ? -2.396 -9.493 71.800 1.00 16.82 101 LYS A CA 1
ATOM 757 C C . LYS A 1 103 ? -2.856 -9.619 70.355 1.00 17.79 101 LYS A C 1
ATOM 758 O O . LYS A 1 103 ? -2.042 -9.477 69.405 1.00 16.18 101 LYS A O 1
ATOM 764 N N . ALA A 1 104 ? -4.160 -9.840 70.205 1.00 16.07 102 ALA A N 1
ATOM 765 C CA . ALA A 1 104 ? -4.776 -10.147 68.909 1.00 19.31 102 ALA A CA 1
ATOM 766 C C . ALA A 1 104 ? -4.556 -9.073 67.854 1.00 19.91 102 ALA A C 1
ATOM 767 O O . ALA A 1 104 ? -4.539 -9.368 66.659 1.00 17.22 102 ALA A O 1
ATOM 769 N N . LYS A 1 105 ? -4.447 -7.819 68.299 1.00 19.98 103 LYS A N 1
ATOM 770 C CA . LYS A 1 105 ? -4.260 -6.697 67.393 1.00 20.10 103 LYS A CA 1
ATOM 771 C C . LYS A 1 105 ? -3.073 -6.924 66.473 1.00 21.21 103 LYS A C 1
ATOM 772 O O . LYS A 1 105 ? -3.053 -6.397 65.356 1.00 20.75 103 LYS A O 1
ATOM 778 N N . PHE A 1 106 ? -2.077 -7.667 66.955 1.00 17.88 104 PHE A N 1
ATOM 779 C CA . PHE A 1 106 ? -0.850 -7.923 66.190 1.00 20.52 104 PHE A CA 1
ATOM 780 C C . PHE A 1 106 ? -0.891 -9.160 65.293 1.00 21.75 104 PHE A C 1
ATOM 781 O O . PHE A 1 106 ? 0.135 -9.552 64.748 1.00 23.29 104 PHE A O 1
ATOM 789 N N . TYR A 1 107 ? -2.071 -9.757 65.141 1.00 18.07 105 TYR A N 1
ATOM 790 C CA . TYR A 1 107 ? -2.248 -10.908 64.258 1.00 21.03 105 TYR A CA 1
ATOM 791 C C . TYR A 1 107 ? -3.464 -10.728 63.345 1.00 23.24 105 TYR A C 1
ATOM 792 O O . TYR A 1 107 ? -4.568 -10.439 63.806 1.00 23.80 105 TYR A O 1
ATOM 801 N N . ASP A 1 108 ? -3.280 -10.932 62.055 1.00 21.37 106 ASP A N 1
ATOM 802 C CA . ASP A 1 108 ? -4.412 -10.877 61.138 1.00 21.14 106 ASP A CA 1
ATOM 803 C C . ASP A 1 108 ? -5.547 -11.805 61.585 1.00 23.57 106 ASP A C 1
ATOM 804 O O . ASP A 1 108 ? -5.372 -13.021 61.603 1.00 26.56 106 ASP A O 1
ATOM 809 N N . LYS A 1 109 ? -6.715 -11.260 61.911 1.00 24.59 107 LYS A N 1
ATOM 810 C CA . LYS A 1 109 ? -7.776 -12.088 62.483 1.00 26.87 107 LYS A CA 1
ATOM 811 C C . LYS A 1 109 ? -8.406 -13.044 61.496 1.00 25.71 107 LYS A C 1
ATOM 812 O O . LYS A 1 109 ? -9.135 -13.937 61.890 1.00 23.17 107 LYS A O 1
ATOM 818 N N . TYR A 1 110 ? -8.139 -12.859 60.215 1.00 24.90 108 TYR A N 1
ATOM 819 C CA . TYR A 1 110 ? -8.762 -13.721 59.226 1.00 24.15 108 TYR A CA 1
ATOM 820 C C . TYR A 1 110 ? -7.878 -14.900 58.863 1.00 24.46 108 TYR A C 1
ATOM 821 O O . TYR A 1 110 ? -8.354 -16.012 58.699 1.00 28.78 108 TYR A O 1
ATOM 830 N N . SER A 1 111 ? -6.586 -14.655 58.727 1.00 22.39 109 SER A N 1
ATOM 831 C CA . SER A 1 111 ? -5.714 -15.601 58.030 1.00 24.95 109 SER A CA 1
ATOM 832 C C . SER A 1 111 ? -4.402 -15.941 58.761 1.00 20.86 109 SER A C 1
ATOM 833 O O . SER A 1 111 ? -3.646 -16.777 58.292 1.00 18.77 109 SER A O 1
ATOM 836 N N . SER A 1 112 ? -4.133 -15.287 59.888 1.00 20.20 110 SER A N 1
ATOM 837 C CA . SER A 1 112 ? -2.926 -15.556 60.650 1.00 19.39 110 SER A CA 1
ATOM 838 C C . SER A 1 112 ? -2.966 -16.995 61.190 1.00 17.98 110 SER A C 1
ATOM 839 O O . SER A 1 112 ? -4.034 -17.550 61.352 1.00 17.95 110 SER A O 1
ATOM 842 N N . TRP A 1 113 ? -1.813 -17.577 61.522 1.00 19.21 111 TRP A N 1
ATOM 843 C CA . TRP A 1 113 ? -1.812 -18.962 62.026 1.00 19.87 111 TRP A CA 1
ATOM 844 C C . TRP A 1 113 ? -2.502 -19.072 63.400 1.00 20.22 111 TRP A C 1
ATOM 845 O O . TRP A 1 113 ? -3.111 -20.100 63.723 1.00 17.61 111 TRP A O 1
ATOM 856 N N . LEU A 1 114 ? -2.437 -18.003 64.190 1.00 16.46 112 LEU A N 1
ATOM 857 C CA . LEU A 1 114 ? -3.184 -17.977 65.451 1.00 16.01 112 LEU A CA 1
ATOM 858 C C . LEU A 1 114 ? -4.670 -18.170 65.194 1.00 19.47 112 LEU A C 1
ATOM 859 O O . LEU A 1 114 ? -5.344 -18.895 65.912 1.00 17.62 112 LEU A O 1
ATOM 864 N N . ALA A 1 115 ? -5.184 -17.523 64.155 1.00 19.61 113 ALA A N 1
ATOM 865 C CA . ALA A 1 115 ? -6.608 -17.570 63.872 1.00 18.50 113 ALA A CA 1
ATOM 866 C C . ALA A 1 115 ? -7.001 -18.930 63.322 1.00 21.16 113 ALA A C 1
ATOM 867 O O . ALA A 1 115 ? -8.036 -19.478 63.689 1.00 22.14 113 ALA A O 1
ATOM 869 N N . VAL A 1 116 ? -6.167 -19.461 62.427 1.00 18.00 114 VAL A N 1
ATOM 870 C CA . VAL A 1 116 ? -6.552 -20.573 61.573 1.00 21.82 114 VAL A CA 1
ATOM 871 C C . VAL A 1 116 ? -6.110 -21.960 62.044 1.00 21.44 114 VAL A C 1
ATOM 872 O O . VAL A 1 116 ? -6.795 -22.958 61.810 1.00 20.03 114 VAL A O 1
ATOM 876 N N . VAL A 1 117 ? -4.957 -22.030 62.696 1.00 18.62 115 VAL A N 1
ATOM 877 C CA . VAL A 1 117 ? -4.393 -23.329 63.094 1.00 19.79 115 VAL A CA 1
ATOM 878 C C . VAL A 1 117 ? -5.005 -23.879 64.389 1.00 19.50 115 VAL A C 1
ATOM 879 O O . VAL A 1 117 ? -5.155 -23.138 65.369 1.00 21.26 115 VAL A O 1
ATOM 883 N N . PRO A 1 118 ? -5.370 -25.168 64.397 1.00 17.39 116 PRO A N 1
ATOM 884 C CA . PRO A 1 118 ? -5.984 -25.777 65.583 1.00 18.92 116 PRO A CA 1
ATOM 885 C C . PRO A 1 118 ? -5.086 -25.634 66.801 1.00 17.96 116 PRO A C 1
ATOM 886 O O . PRO A 1 118 ? -3.877 -25.845 66.735 1.00 18.06 116 PRO A O 1
ATOM 890 N N . THR A 1 119 ? -5.689 -25.259 67.916 1.00 19.13 117 THR A N 1
ATOM 891 C CA . THR A 1 119 ? -4.959 -25.026 69.152 1.00 18.47 117 THR A CA 1
ATOM 892 C C . THR A 1 119 ? -3.920 -26.099 69.422 1.00 20.72 117 THR A C 1
ATOM 893 O O . THR A 1 119 ? -2.756 -25.794 69.696 1.00 20.35 117 THR A O 1
ATOM 897 N N . GLU A 1 120 ? -4.349 -27.357 69.338 1.00 20.55 118 GLU A N 1
ATOM 898 C CA . GLU A 1 120 ? -3.492 -28.517 69.543 1.00 22.09 118 GLU A CA 1
ATOM 899 C C . GLU A 1 120 ? -2.159 -28.421 68.775 1.00 19.69 118 GLU A C 1
ATOM 900 O O . GLU A 1 120 ? -1.103 -28.712 69.330 1.00 18.18 118 GLU A O 1
ATOM 906 N N . GLU A 1 121 ? -2.201 -28.028 67.500 1.00 18.32 119 GLU A N 1
ATOM 907 C CA . GLU A 1 121 ? -0.969 -27.905 66.707 1.00 20.76 119 GLU A CA 1
ATOM 908 C C . GLU A 1 121 ? -0.136 -26.688 67.144 1.00 18.29 119 GLU A C 1
ATOM 909 O O . GLU A 1 121 ? 1.090 -26.701 67.120 1.00 16.18 119 GLU A O 1
ATOM 915 N N . ILE A 1 122 ? -0.813 -25.620 67.507 1.00 17.20 120 ILE A N 1
ATOM 916 C CA . ILE A 1 122 ? -0.102 -24.439 67.990 1.00 17.37 120 ILE A CA 1
ATOM 917 C C . ILE A 1 122 ? 0.646 -24.787 69.280 1.00 18.69 120 ILE A C 1
ATOM 918 O O . ILE A 1 122 ? 1.812 -24.418 69.435 1.00 18.86 120 ILE A O 1
ATOM 923 N N . VAL A 1 123 ? -0.011 -25.534 70.168 1.00 18.30 121 VAL A N 1
ATOM 924 C CA . VAL A 1 123 ? 0.634 -26.020 71.387 1.00 17.37 121 VAL A CA 1
ATOM 925 C C . VAL A 1 123 ? 1.922 -26.803 71.091 1.00 18.21 121 VAL A C 1
ATOM 926 O O . VAL A 1 123 ? 2.942 -26.546 71.727 1.00 17.18 121 VAL A O 1
ATOM 930 N N . LYS A 1 124 ? 1.889 -27.743 70.131 1.00 19.14 122 LYS A N 1
ATOM 931 C CA . LYS A 1 124 ? 3.104 -28.473 69.743 1.00 17.51 122 LYS A CA 1
ATOM 932 C C . LYS A 1 124 ? 4.232 -27.543 69.346 1.00 15.92 122 LYS A C 1
ATOM 933 O O . LYS A 1 124 ? 5.378 -27.742 69.738 1.00 17.95 122 LYS A O 1
ATOM 947 N N . CYS A 1 126 ? 4.665 -24.422 70.234 1.00 16.37 124 CYS A N 1
ATOM 948 C CA . CYS A 1 126 ? 5.202 -23.654 71.366 1.00 17.84 124 CYS A CA 1
ATOM 949 C C . CYS A 1 126 ? 6.003 -24.563 72.266 1.00 16.09 124 CYS A C 1
ATOM 950 O O . CYS A 1 126 ? 7.106 -24.200 72.692 1.00 17.10 124 CYS A O 1
ATOM 953 N N . VAL A 1 127 ? 5.469 -25.746 72.551 1.00 16.59 125 VAL A N 1
ATOM 954 C CA . VAL A 1 127 ? 6.267 -26.762 73.254 1.00 19.07 125 VAL A CA 1
ATOM 955 C C . VAL A 1 127 ? 7.642 -27.013 72.609 1.00 16.47 125 VAL A C 1
ATOM 956 O O . VAL A 1 127 ? 8.645 -27.083 73.314 1.00 19.58 125 VAL A O 1
ATOM 960 N N . ALA A 1 128 ? 7.685 -27.135 71.283 1.00 16.87 126 ALA A N 1
ATOM 961 C CA . ALA A 1 128 ? 8.947 -27.339 70.567 1.00 16.05 126 ALA A CA 1
ATOM 962 C C . ALA A 1 128 ? 9.934 -26.226 70.898 1.00 17.38 126 ALA A C 1
ATOM 963 O O . ALA A 1 128 ? 11.135 -26.462 71.023 1.00 18.72 126 ALA A O 1
ATOM 965 N N . GLU A 1 129 ? 9.445 -24.995 71.032 1.00 16.01 127 GLU A N 1
ATOM 966 C CA . GLU A 1 129 ? 10.366 -23.895 71.319 1.00 16.65 127 GLU A CA 1
ATOM 967 C C . GLU A 1 129 ? 10.939 -23.991 72.733 1.00 15.53 127 GLU A C 1
ATOM 968 O O . GLU A 1 129 ? 12.091 -23.650 72.954 1.00 15.80 127 GLU A O 1
ATOM 974 N N . ILE A 1 130 ? 10.118 -24.425 73.680 1.00 17.20 128 ILE A N 1
ATOM 975 C CA . ILE A 1 130 ? 10.546 -24.636 75.070 1.00 17.84 128 ILE A CA 1
ATOM 976 C C . ILE A 1 130 ? 11.502 -25.864 75.194 1.00 17.88 128 ILE A C 1
ATOM 977 O O . ILE A 1 130 ? 12.497 -25.822 75.915 1.00 18.94 128 ILE A O 1
ATOM 982 N N . GLU A 1 131 ? 11.208 -26.945 74.463 1.00 18.31 129 GLU A N 1
ATOM 983 C CA . GLU A 1 131 ? 11.893 -28.225 74.668 1.00 18.99 129 GLU A CA 1
ATOM 984 C C . GLU A 1 131 ? 12.898 -28.651 73.587 1.00 20.26 129 GLU A C 1
ATOM 985 O O . GLU A 1 131 ? 13.792 -29.445 73.866 1.00 21.36 129 GLU A O 1
ATOM 991 N N . GLU A 1 132 ? 12.778 -28.144 72.372 1.00 17.77 130 GLU A N 1
ATOM 992 C CA . GLU A 1 132 ? 13.761 -28.481 71.363 1.00 19.96 130 GLU A CA 1
ATOM 993 C C . GLU A 1 132 ? 14.660 -27.296 71.021 1.00 19.32 130 GLU A C 1
ATOM 994 O O . GLU A 1 132 ? 15.886 -27.395 71.073 1.00 19.19 130 GLU A O 1
ATOM 1000 N N . GLY A 1 133 ? 14.038 -26.181 70.662 1.00 17.15 131 GLY A N 1
ATOM 1001 C CA . GLY A 1 133 ? 14.781 -24.975 70.333 1.00 17.76 131 GLY A CA 1
ATOM 1002 C C . GLY A 1 133 ? 13.881 -23.952 69.654 1.00 18.97 131 GLY A C 1
ATOM 1003 O O . GLY A 1 133 ? 12.956 -24.321 68.931 1.00 16.45 131 GLY A O 1
ATOM 1012 N N . ASP A 1 135 ? 12.691 -21.421 66.868 1.00 13.61 133 ASP A N 1
ATOM 1013 C CA . ASP A 1 135 ? 12.887 -21.225 65.418 1.00 17.33 133 ASP A CA 1
ATOM 1014 C C . ASP A 1 135 ? 13.671 -19.921 65.181 1.00 17.43 133 ASP A C 1
ATOM 1015 O O . ASP A 1 135 ? 13.242 -18.823 65.600 1.00 15.31 133 ASP A O 1
ATOM 1020 N N . GLU A 1 136 ? 14.825 -20.024 64.533 1.00 16.30 134 GLU A N 1
ATOM 1021 C CA . GLU A 1 136 ? 15.580 -18.822 64.169 1.00 16.18 134 GLU A CA 1
ATOM 1022 C C . GLU A 1 136 ? 14.805 -17.950 63.201 1.00 17.16 134 GLU A C 1
ATOM 1023 O O . GLU A 1 136 ? 15.117 -16.772 63.073 1.00 15.23 134 GLU A O 1
ATOM 1029 N N . TYR A 1 137 ? 13.817 -18.538 62.504 1.00 16.76 135 TYR A N 1
ATOM 1030 C CA . TYR A 1 137 ? 12.953 -17.788 61.575 1.00 16.37 135 TYR A CA 1
ATOM 1031 C C . TYR A 1 137 ? 11.667 -17.330 62.263 1.00 17.57 135 TYR A C 1
ATOM 1032 O O . TYR A 1 137 ? 10.765 -16.804 61.601 1.00 16.23 135 TYR A O 1
ATOM 1041 N N . ASN A 1 138 ? 11.589 -17.555 63.581 1.00 15.47 136 ASN A N 1
ATOM 1042 C CA . ASN A 1 138 ? 10.527 -16.988 64.433 1.00 16.82 136 ASN A CA 1
ATOM 1043 C C . ASN A 1 138 ? 9.107 -17.290 63.988 1.00 15.76 136 ASN A C 1
ATOM 1044 O O . ASN A 1 138 ? 8.212 -16.498 64.208 1.00 15.88 136 ASN A O 1
ATOM 1049 N N . TYR A 1 139 ? 8.916 -18.443 63.367 1.00 16.98 137 TYR A N 1
ATOM 1050 C CA . TYR A 1 139 ? 7.578 -18.928 63.084 1.00 15.36 137 TYR A CA 1
ATOM 1051 C C . TYR A 1 139 ? 6.838 -18.010 62.116 1.00 15.84 137 TYR A C 1
ATOM 1052 O O . TYR A 1 139 ? 5.616 -17.960 62.130 1.00 16.35 137 TYR A O 1
ATOM 1061 N N A ASN A 1 140 ? 7.554 -17.245 61.304 0.46 16.51 138 ASN A N 1
ATOM 1062 N N B ASN A 1 140 ? 7.631 -17.322 61.282 0.54 16.54 138 ASN A N 1
ATOM 1063 C CA A ASN A 1 140 ? 6.874 -16.366 60.358 0.46 15.86 138 ASN A CA 1
ATOM 1064 C CA B ASN A 1 140 ? 7.193 -16.383 60.232 0.54 15.87 138 ASN A CA 1
ATOM 1065 C C A ASN A 1 140 ? 6.639 -17.016 58.977 0.46 16.28 138 ASN A C 1
ATOM 1066 C C B ASN A 1 140 ? 6.656 -17.026 58.958 0.54 16.28 138 ASN A C 1
ATOM 1067 O O A ASN A 1 140 ? 6.412 -16.307 57.997 0.46 16.05 138 ASN A O 1
ATOM 1068 O O B ASN A 1 140 ? 6.232 -16.325 58.036 0.54 16.05 138 ASN A O 1
ATOM 1077 N N . GLY A 1 141 ? 6.677 -18.350 58.894 1.00 15.50 139 GLY A N 1
ATOM 1078 C CA . GLY A 1 141 ? 6.390 -19.028 57.628 1.00 14.36 139 GLY A CA 1
ATOM 1079 C C . GLY A 1 141 ? 6.580 -20.537 57.752 1.00 15.88 139 GLY A C 1
ATOM 1080 O O . GLY A 1 141 ? 6.793 -21.035 58.856 1.00 15.08 139 GLY A O 1
ATOM 1081 N N . PRO A 1 142 ? 6.490 -21.275 56.625 1.00 15.77 140 PRO A N 1
ATOM 1082 C CA . PRO A 1 142 ? 6.487 -22.742 56.693 1.00 16.28 140 PRO A CA 1
ATOM 1083 C C . PRO A 1 142 ? 7.878 -23.365 56.835 1.00 18.76 140 PRO A C 1
ATOM 1084 O O . PRO A 1 142 ? 7.974 -24.585 56.993 1.00 18.15 140 PRO A O 1
ATOM 1088 N N . VAL A 1 143 ? 8.935 -22.559 56.760 1.00 15.86 141 VAL A N 1
ATOM 1089 C CA . VAL A 1 143 ? 10.276 -23.099 56.873 1.00 17.28 141 VAL A CA 1
ATOM 1090 C C . VAL A 1 143 ? 10.753 -22.855 58.300 1.00 17.52 141 VAL A C 1
ATOM 1091 O O . VAL A 1 143 ? 10.716 -21.714 58.773 1.00 17.79 141 VAL A O 1
ATOM 1095 N N . VAL A 1 144 ? 11.180 -23.910 58.987 1.00 16.99 142 VAL A N 1
ATOM 1096 C CA . VAL A 1 144 ? 11.617 -23.781 60.383 1.00 16.11 142 VAL A CA 1
ATOM 1097 C C . VAL A 1 144 ? 13.082 -24.177 60.502 1.00 19.44 142 VAL A C 1
ATOM 1098 O O . VAL A 1 144 ? 13.507 -25.187 59.915 1.00 19.07 142 VAL A O 1
ATOM 1102 N N . LYS A 1 145 ? 13.879 -23.369 61.206 1.00 18.08 143 LYS A N 1
ATOM 1103 C CA . LYS A 1 145 ? 15.279 -23.747 61.470 1.00 17.42 143 LYS A CA 1
ATOM 1104 C C . LYS A 1 145 ? 15.587 -23.507 62.937 1.00 17.75 143 LYS A C 1
ATOM 1105 O O . LYS A 1 145 ? 15.788 -22.347 63.343 1.00 16.82 143 LYS A O 1
ATOM 1111 N N . ARG A 1 146 ? 15.662 -24.579 63.728 1.00 17.25 144 ARG A N 1
ATOM 1112 C CA . ARG A 1 146 ? 15.753 -24.425 65.196 1.00 16.49 144 ARG A CA 1
ATOM 1113 C C . ARG A 1 146 ? 17.150 -24.082 65.719 1.00 18.75 144 ARG A C 1
ATOM 1114 O O . ARG A 1 146 ? 18.139 -24.655 65.288 1.00 19.88 144 ARG A O 1
ATOM 1122 N N . SER A 1 147 ? 17.206 -23.117 66.633 1.00 17.54 145 SER A N 1
ATOM 1123 C CA . SER A 1 147 ? 18.388 -22.796 67.416 1.00 18.65 145 SER A CA 1
ATOM 1124 C C . SER A 1 147 ? 18.613 -23.886 68.454 1.00 19.51 145 SER A C 1
ATOM 1125 O O . SER A 1 147 ? 17.665 -24.590 68.805 1.00 21.39 145 SER A O 1
ATOM 1128 N N . LYS A 1 148 ? 19.841 -24.020 68.960 1.00 17.72 146 LYS A N 1
ATOM 1129 C CA . LYS A 1 148 ? 20.062 -24.829 70.174 1.00 22.24 146 LYS A CA 1
ATOM 1130 C C . LYS A 1 148 ? 19.499 -24.092 71.405 1.00 18.69 146 LYS A C 1
ATOM 1131 O O . LYS A 1 148 ? 19.277 -24.703 72.441 1.00 20.91 146 LYS A O 1
ATOM 1137 N N . ALA A 1 149 ? 19.327 -22.776 71.301 1.00 17.48 147 ALA A N 1
ATOM 1138 C CA . ALA A 1 149 ? 18.745 -21.994 72.398 1.00 17.96 147 ALA A CA 1
ATOM 1139 C C . ALA A 1 149 ? 17.249 -22.289 72.481 1.00 17.83 147 ALA A C 1
ATOM 1140 O O . ALA A 1 149 ? 16.561 -22.344 71.458 1.00 15.39 147 ALA A O 1
ATOM 1142 N N . LYS A 1 150 ? 16.761 -22.471 73.704 1.00 19.80 148 LYS A N 1
ATOM 1143 C CA . LYS A 1 150 ? 15.354 -22.726 73.935 1.00 15.32 148 LYS A CA 1
ATOM 1144 C C . LYS A 1 150 ? 14.729 -21.569 74.670 1.00 18.18 148 LYS A C 1
ATOM 1145 O O . LYS A 1 150 ? 15.399 -20.854 75.418 1.00 16.03 148 LYS A O 1
ATOM 1151 N N . ALA A 1 151 ? 13.435 -21.393 74.435 1.00 14.78 149 ALA A N 1
ATOM 1152 C CA . ALA A 1 151 ? 12.632 -20.476 75.209 1.00 17.40 149 ALA A CA 1
ATOM 1153 C C . ALA A 1 151 ? 12.415 -20.988 76.634 1.00 18.30 149 ALA A C 1
ATOM 1154 O O . ALA A 1 151 ? 12.336 -22.222 76.872 1.00 15.15 149 ALA A O 1
ATOM 1156 N N . GLY A 1 152 ? 12.311 -20.040 77.570 1.00 15.51 150 GLY A N 1
ATOM 1157 C CA . GLY A 1 152 ? 12.081 -20.360 78.961 1.00 15.06 150 GLY A CA 1
ATOM 1158 C C . GLY A 1 152 ? 10.843 -19.746 79.612 1.00 14.93 150 GLY A C 1
ATOM 1159 O O . GLY A 1 152 ? 10.725 -19.742 80.835 1.00 14.72 150 GLY A O 1
ATOM 1160 N N . ILE A 1 153 ? 9.924 -19.228 78.803 1.00 14.78 151 ILE A N 1
ATOM 1161 C CA . ILE A 1 153 ? 8.652 -18.683 79.274 1.00 14.21 151 ILE A CA 1
ATOM 1162 C C . ILE A 1 153 ? 7.733 -18.567 78.055 1.00 15.19 151 ILE A C 1
ATOM 1163 O O . ILE A 1 153 ? 8.213 -18.528 76.927 1.00 16.08 151 ILE A O 1
ATOM 1168 N N . ILE A 1 154 ? 6.425 -18.490 78.275 1.00 14.65 152 ILE A N 1
ATOM 1169 C CA . ILE A 1 154 ? 5.500 -18.323 77.175 1.00 16.10 152 ILE A CA 1
ATOM 1170 C C . ILE A 1 154 ? 4.619 -17.147 77.486 1.00 13.91 152 ILE A C 1
ATOM 1171 O O . ILE A 1 154 ? 4.290 -16.882 78.650 1.00 14.92 152 ILE A O 1
ATOM 1188 N N . ALA A 1 156 ? 1.241 -14.586 76.457 1.00 14.69 154 ALA A N 1
ATOM 1189 C CA . ALA A 1 156 ? -0.047 -14.255 75.860 1.00 15.30 154 ALA A CA 1
ATOM 1190 C C . ALA A 1 156 ? -0.348 -12.744 76.066 1.00 15.24 154 ALA A C 1
ATOM 1191 O O . ALA A 1 156 ? 0.312 -12.056 76.882 1.00 15.43 154 ALA A O 1
ATOM 1193 N N . GLY A 1 157 ? -1.342 -12.237 75.344 1.00 14.32 155 GLY A N 1
ATOM 1194 C CA . GLY A 1 157 ? -1.717 -10.837 75.426 1.00 16.56 155 GLY A CA 1
ATOM 1195 C C . GLY A 1 157 ? -3.221 -10.613 75.301 1.00 17.57 155 GLY A C 1
ATOM 1196 O O . GLY A 1 157 ? -3.887 -11.333 74.578 1.00 14.42 155 GLY A O 1
ATOM 1197 N N . THR A 1 158 ? -3.746 -9.637 76.042 1.00 17.80 156 THR A N 1
ATOM 1198 C CA . THR A 1 158 ? -5.140 -9.253 75.948 1.00 17.06 156 THR A CA 1
ATOM 1199 C C . THR A 1 158 ? -5.227 -7.787 75.575 1.00 17.70 156 THR A C 1
ATOM 1200 O O . THR A 1 158 ? -4.307 -7.017 75.823 1.00 14.91 156 THR A O 1
ATOM 1204 N N . GLY A 1 159 ? -6.344 -7.425 74.952 1.00 18.42 157 GLY A N 1
ATOM 1205 C CA . GLY A 1 159 ? -6.515 -6.109 74.362 1.00 18.20 157 GLY A CA 1
ATOM 1206 C C . GLY A 1 159 ? -7.229 -5.187 75.332 1.00 19.14 157 GLY A C 1
ATOM 1207 O O . GLY A 1 159 ? -7.485 -5.588 76.496 1.00 16.51 157 GLY A O 1
ATOM 1208 N N . TYR A 1 160 ? -7.535 -3.963 74.870 1.00 17.81 158 TYR A N 1
ATOM 1209 C CA . TYR A 1 160 ? -8.086 -2.936 75.751 1.00 15.10 158 TYR A CA 1
ATOM 1210 C C . TYR A 1 160 ? -9.512 -3.213 76.142 1.00 16.77 158 TYR A C 1
ATOM 1211 O O . TYR A 1 160 ? -10.401 -3.189 75.293 1.00 14.00 158 TYR A O 1
ATOM 1220 N N . GLY A 1 161 ? -9.714 -3.470 77.439 1.00 15.73 159 GLY A N 1
ATOM 1221 C CA . GLY A 1 161 ? -11.044 -3.647 78.014 1.00 15.25 159 GLY A CA 1
ATOM 1222 C C . GLY A 1 161 ? -11.755 -4.849 77.430 1.00 17.31 159 GLY A C 1
ATOM 1223 O O . GLY A 1 161 ? -12.977 -4.909 77.439 1.00 15.98 159 GLY A O 1
ATOM 1224 N N . ALA A 1 162 ? -11.011 -5.815 76.899 1.00 17.14 160 ALA A N 1
ATOM 1225 C CA . ALA A 1 162 ? -11.672 -6.994 76.329 1.00 16.98 160 ALA A CA 1
ATOM 1226 C C . ALA A 1 162 ? -10.692 -8.116 76.074 1.00 18.04 160 ALA A C 1
ATOM 1227 O O . ALA A 1 162 ? -9.508 -7.877 75.814 1.00 17.15 160 ALA A O 1
ATOM 1229 N N . ILE A 1 163 ? -11.192 -9.346 76.181 1.00 19.11 161 ILE A N 1
ATOM 1230 C CA . ILE A 1 163 ? -10.408 -10.512 75.783 1.00 16.13 161 ILE A CA 1
ATOM 1231 C C . ILE A 1 163 ? -11.019 -11.060 74.516 1.00 16.08 161 ILE A C 1
ATOM 1232 O O . ILE A 1 163 ? -12.155 -11.577 74.512 1.00 16.57 161 ILE A O 1
ATOM 1237 N N . ASP A 1 164 ? -10.267 -10.906 73.433 1.00 16.13 162 ASP A N 1
ATOM 1238 C CA . ASP A 1 164 ? -10.717 -11.320 72.119 1.00 15.98 162 ASP A CA 1
ATOM 1239 C C . ASP A 1 164 ? -10.730 -12.838 72.050 1.00 17.38 162 ASP A C 1
ATOM 1240 O O . ASP A 1 164 ? -9.920 -13.499 72.689 1.00 17.95 162 ASP A O 1
ATOM 1245 N N . ARG A 1 165 ? -11.623 -13.400 71.260 1.00 17.51 163 ARG A N 1
ATOM 1246 C CA . ARG A 1 165 ? -11.638 -14.848 71.105 1.00 19.45 163 ARG A CA 1
ATOM 1247 C C . ARG A 1 165 ? -10.246 -15.425 70.833 1.00 17.96 163 ARG A C 1
ATOM 1248 O O . ARG A 1 165 ? -9.902 -16.462 71.386 1.00 15.97 163 ARG A O 1
ATOM 1256 N N . LEU A 1 166 ? -9.452 -14.737 70.007 1.00 18.06 164 LEU A N 1
ATOM 1257 C CA . LEU A 1 166 ? -8.099 -15.211 69.648 1.00 16.74 164 LEU A CA 1
ATOM 1258 C C . LEU A 1 166 ? -7.095 -15.121 70.805 1.00 16.81 164 LEU A C 1
ATOM 1259 O O . LEU A 1 166 ? -6.089 -15.849 70.848 1.00 15.60 164 LEU A O 1
ATOM 1264 N N . GLU A 1 167 ? -7.370 -14.218 71.724 1.00 15.27 165 GLU A N 1
ATOM 1265 C CA . GLU A 1 167 ? -6.592 -14.091 72.943 1.00 16.51 165 GLU A CA 1
ATOM 1266 C C . GLU A 1 167 ? -6.947 -15.190 73.969 1.00 15.59 165 GLU A C 1
ATOM 1267 O O . GLU A 1 167 ? -6.090 -15.629 74.736 1.00 15.88 165 GLU A O 1
ATOM 1273 N N . LEU A 1 168 ? -8.211 -15.604 74.021 1.00 15.05 166 LEU A N 1
ATOM 1274 C CA . LEU A 1 168 ? -8.550 -16.720 74.888 1.00 14.90 166 LEU A CA 1
ATOM 1275 C C . LEU A 1 168 ? -7.895 -17.985 74.312 1.00 14.22 166 LEU A C 1
ATOM 1276 O O . LEU A 1 168 ? -7.455 -18.840 75.041 1.00 14.09 166 LEU A O 1
ATOM 1281 N N . LYS A 1 169 ? -7.835 -18.088 72.989 1.00 14.96 167 LYS A N 1
ATOM 1282 C CA . LYS A 1 169 ? -7.093 -19.166 72.323 1.00 15.62 167 LYS A CA 1
ATOM 1283 C C . LYS A 1 169 ? -5.606 -19.149 72.719 1.00 16.07 167 LYS A C 1
ATOM 1284 O O . LYS A 1 169 ? -5.016 -20.183 73.034 1.00 14.10 167 LYS A O 1
ATOM 1290 N N . ALA A 1 170 ? -5.007 -17.962 72.731 1.00 14.37 168 ALA A N 1
ATOM 1291 C CA . ALA A 1 170 ? -3.588 -17.863 73.064 1.00 14.40 168 ALA A CA 1
ATOM 1292 C C . ALA A 1 170 ? -3.390 -18.136 74.555 1.00 15.54 168 ALA A C 1
ATOM 1293 O O . ALA A 1 170 ? -2.376 -18.723 74.946 1.00 13.26 168 ALA A O 1
ATOM 1295 N N . LEU A 1 171 ? -4.379 -17.782 75.383 1.00 14.19 169 LEU A N 1
ATOM 1296 C CA . LEU A 1 171 ? -4.291 -18.109 76.814 1.00 14.41 169 LEU A CA 1
ATOM 1297 C C . LEU A 1 171 ? -4.328 -19.620 77.019 1.00 13.94 169 LEU A C 1
ATOM 1298 O O . LEU A 1 171 ? -3.606 -20.162 77.840 1.00 15.48 169 LEU A O 1
ATOM 1303 N N . GLU A 1 172 ? -5.163 -20.306 76.251 1.00 16.71 170 GLU A N 1
ATOM 1304 C CA . GLU A 1 172 ? -5.258 -21.756 76.340 1.00 15.49 170 GLU A CA 1
ATOM 1305 C C . GLU A 1 172 ? -3.923 -22.337 75.860 1.00 15.85 170 GLU A C 1
ATOM 1306 O O . GLU A 1 172 ? -3.382 -23.272 76.440 1.00 16.09 170 GLU A O 1
ATOM 1312 N N . VAL A 1 173 ? -3.379 -21.767 74.799 1.00 15.58 171 VAL A N 1
ATOM 1313 C CA . VAL A 1 173 ? -2.101 -22.248 74.306 1.00 15.00 171 VAL A CA 1
ATOM 1314 C C . VAL A 1 173 ? -1.030 -22.077 75.410 1.00 16.56 171 VAL A C 1
ATOM 1315 O O . VAL A 1 173 ? -0.235 -22.980 75.676 1.00 17.77 171 VAL A O 1
ATOM 1319 N N . ALA A 1 174 ? -1.047 -20.939 76.092 1.00 15.75 172 ALA A N 1
ATOM 1320 C CA . ALA A 1 174 ? -0.058 -20.688 77.139 1.00 15.30 172 ALA A CA 1
ATOM 1321 C C . ALA A 1 174 ? -0.242 -21.682 78.296 1.00 14.61 172 ALA A C 1
ATOM 1322 O O . ALA A 1 174 ? 0.709 -22.275 78.778 1.00 16.17 172 ALA A O 1
ATOM 1324 N N . ALA A 1 175 ? -1.477 -21.852 78.747 1.00 16.37 173 ALA A N 1
ATOM 1325 C CA . ALA A 1 175 ? -1.760 -22.752 79.871 1.00 18.24 173 ALA A CA 1
ATOM 1326 C C . ALA A 1 175 ? -1.342 -24.179 79.527 1.00 17.62 173 ALA A C 1
ATOM 1327 O O . ALA A 1 175 ? -0.712 -24.862 80.335 1.00 17.12 173 ALA A O 1
ATOM 1329 N N . ARG A 1 176 ? -1.662 -24.619 78.316 1.00 16.61 174 ARG A N 1
ATOM 1330 C CA . ARG A 1 176 ? -1.343 -26.008 77.933 1.00 18.91 174 ARG A CA 1
ATOM 1331 C C . ARG A 1 176 ? 0.176 -26.273 77.799 1.00 17.15 174 ARG A C 1
ATOM 1332 O O . ARG A 1 176 ? 0.693 -27.315 78.203 1.00 16.68 174 ARG A O 1
ATOM 1340 N N . THR A 1 177 ? 0.882 -25.316 77.225 1.00 18.08 175 THR A N 1
ATOM 1341 C CA . THR A 1 177 ? 2.341 -25.391 77.092 1.00 16.84 175 THR A CA 1
ATOM 1342 C C . THR A 1 177 ? 2.981 -25.365 78.468 1.00 17.77 175 THR A C 1
ATOM 1343 O O . THR A 1 177 ? 3.953 -26.090 78.743 1.00 18.73 175 THR A O 1
ATOM 1347 N N . SER A 1 178 ? 2.441 -24.533 79.348 1.00 18.40 176 SER A N 1
ATOM 1348 C CA . SER A 1 178 ? 3.013 -24.404 80.687 1.00 16.75 176 SER A CA 1
ATOM 1349 C C . SER A 1 178 ? 2.774 -25.725 81.465 1.00 18.50 176 SER A C 1
ATOM 1350 O O . SER A 1 178 ? 3.670 -26.295 82.081 1.00 17.05 176 SER A O 1
ATOM 1353 N N . ILE A 1 179 ? 1.562 -26.228 81.400 1.00 19.75 177 ILE A N 1
ATOM 1354 C CA . ILE A 1 179 ? 1.252 -27.497 82.046 1.00 18.98 177 ILE A CA 1
ATOM 1355 C C . ILE A 1 179 ? 2.130 -28.619 81.513 1.00 19.02 177 ILE A C 1
ATOM 1356 O O . ILE A 1 179 ? 2.684 -29.403 82.284 1.00 19.63 177 ILE A O 1
ATOM 1361 N N . LEU A 1 180 ? 2.275 -28.686 80.194 1.00 17.96 178 LEU A N 1
ATOM 1362 C CA . LEU A 1 180 ? 3.018 -29.774 79.578 1.00 19.75 178 LEU A CA 1
ATOM 1363 C C . LEU A 1 180 ? 4.532 -29.705 79.822 1.00 22.03 178 LEU A C 1
ATOM 1364 O O . LEU A 1 180 ? 5.174 -30.756 79.953 1.00 19.49 178 LEU A O 1
ATOM 1369 N N . THR A 1 181 ? 5.102 -28.487 79.862 1.00 18.33 179 THR A N 1
ATOM 1370 C CA . THR A 1 181 ? 6.571 -28.318 79.916 1.00 17.44 179 THR A CA 1
ATOM 1371 C C . THR A 1 181 ? 7.054 -27.869 81.294 1.00 19.33 179 THR A C 1
ATOM 1372 O O . THR A 1 181 ? 8.237 -27.980 81.608 1.00 17.37 179 THR A O 1
ATOM 1376 N N . GLY A 1 182 ? 6.126 -27.359 82.097 1.00 18.70 180 GLY A N 1
ATOM 1377 C CA . GLY A 1 182 ? 6.450 -26.764 83.384 1.00 19.53 180 GLY A CA 1
ATOM 1378 C C . GLY A 1 182 ? 6.848 -25.297 83.291 1.00 18.71 180 GLY A C 1
ATOM 1379 O O . GLY A 1 182 ? 7.186 -24.696 84.316 1.00 18.73 180 GLY A O 1
ATOM 1380 N N . CYS A 1 183 ? 6.821 -24.708 82.081 1.00 18.03 181 CYS A N 1
ATOM 1381 C CA . CYS A 1 183 ? 7.362 -23.340 81.923 1.00 16.57 181 CYS A CA 1
ATOM 1382 C C . CYS A 1 183 ? 6.505 -22.211 82.547 1.00 16.24 181 CYS A C 1
ATOM 1383 O O . CYS A 1 183 ? 5.283 -22.337 82.680 1.00 18.99 181 CYS A O 1
ATOM 1386 N N . PRO A 1 184 ? 7.145 -21.092 82.923 1.00 16.82 182 PRO A N 1
ATOM 1387 C CA . PRO A 1 184 ? 6.389 -19.921 83.369 1.00 13.71 182 PRO A CA 1
ATOM 1388 C C . PRO A 1 184 ? 5.596 -19.269 82.234 1.00 15.60 182 PRO A C 1
ATOM 1389 O O . PRO A 1 184 ? 5.771 -19.600 81.044 1.00 14.41 182 PRO A O 1
ATOM 1393 N N . ILE A 1 185 ? 4.705 -18.364 82.632 1.00 15.40 183 ILE A N 1
ATOM 1394 C CA . ILE A 1 185 ? 3.781 -17.674 81.746 1.00 14.03 183 ILE A CA 1
ATOM 1395 C C . ILE A 1 185 ? 3.899 -16.208 82.116 1.00 14.74 183 ILE A C 1
ATOM 1396 O O . ILE A 1 185 ? 3.946 -15.875 83.309 1.00 16.81 183 ILE A O 1
ATOM 1401 N N . LEU A 1 186 ? 3.985 -15.328 81.125 1.00 14.83 184 LEU A N 1
ATOM 1402 C CA . LEU A 1 186 ? 3.722 -13.912 81.396 1.00 15.55 184 LEU A CA 1
ATOM 1403 C C . LEU A 1 186 ? 2.687 -13.356 80.411 1.00 15.87 184 LEU A C 1
ATOM 1404 O O . LEU A 1 186 ? 2.800 -13.551 79.185 1.00 16.35 184 LEU A O 1
ATOM 1409 N N . VAL A 1 187 ? 1.671 -12.693 80.937 1.00 15.18 185 VAL A N 1
ATOM 1410 C CA . VAL A 1 187 ? 0.627 -12.087 80.095 1.00 14.52 185 VAL A CA 1
ATOM 1411 C C . VAL A 1 187 ? 0.659 -10.547 80.055 1.00 16.57 185 VAL A C 1
ATOM 1412 O O . VAL A 1 187 ? 0.684 -9.900 81.104 1.00 16.23 185 VAL A O 1
ATOM 1416 N N . HIS A 1 188 ? 0.694 -9.978 78.836 1.00 16.52 186 HIS A N 1
ATOM 1417 C CA . HIS A 1 188 ? 0.539 -8.535 78.588 1.00 16.40 186 HIS A CA 1
ATOM 1418 C C . HIS A 1 188 ? -0.936 -8.177 78.715 1.00 16.88 186 HIS A C 1
ATOM 1419 O O . HIS A 1 188 ? -1.757 -8.716 77.973 1.00 18.48 186 HIS A O 1
ATOM 1426 N N . THR A 1 189 ? -1.309 -7.294 79.644 1.00 17.01 187 THR A N 1
ATOM 1427 C CA . THR A 1 189 ? -2.665 -6.743 79.610 1.00 16.18 187 THR A CA 1
ATOM 1428 C C . THR A 1 189 ? -2.567 -5.350 78.998 1.00 17.68 187 THR A C 1
ATOM 1429 O O . THR A 1 189 ? -1.492 -4.740 79.031 1.00 18.92 187 THR A O 1
ATOM 1433 N N . GLN A 1 190 ? -3.653 -4.853 78.403 1.00 16.20 188 GLN A N 1
ATOM 1434 C CA . GLN A 1 190 ? -3.598 -3.569 77.723 1.00 15.63 188 GLN A CA 1
ATOM 1435 C C . GLN A 1 190 ? -4.148 -2.507 78.687 1.00 17.18 188 GLN A C 1
ATOM 1436 O O . GLN A 1 190 ? -5.292 -2.575 79.066 1.00 16.44 188 GLN A O 1
ATOM 1442 N N . LEU A 1 191 ? -3.311 -1.571 79.121 1.00 16.62 189 LEU A N 1
ATOM 1443 C CA . LEU A 1 191 ? -3.708 -0.605 80.160 1.00 18.41 189 LEU A CA 1
ATOM 1444 C C . LEU A 1 191 ? -4.146 -1.269 81.463 1.00 17.05 189 LEU A C 1
ATOM 1445 O O . LEU A 1 191 ? -4.829 -0.651 82.283 1.00 16.96 189 LEU A O 1
ATOM 1450 N N . GLY A 1 192 ? -3.716 -2.514 81.663 1.00 16.14 190 GLY A N 1
ATOM 1451 C CA . GLY A 1 192 ? -3.921 -3.216 82.920 1.00 14.46 190 GLY A CA 1
ATOM 1452 C C . GLY A 1 192 ? -5.372 -3.648 83.098 1.00 16.49 190 GLY A C 1
ATOM 1453 O O . GLY A 1 192 ? -5.828 -3.855 84.236 1.00 15.70 190 GLY A O 1
ATOM 1454 N N . THR A 1 193 ? -6.096 -3.760 81.981 1.00 12.66 191 THR A N 1
ATOM 1455 C CA . THR A 1 193 ? -7.475 -4.252 81.988 1.00 14.09 191 THR A CA 1
ATOM 1456 C C . THR A 1 193 ? -7.566 -5.790 81.843 1.00 14.93 191 THR A C 1
ATOM 1457 O O . THR A 1 193 ? -6.684 -6.452 81.250 1.00 12.96 191 THR A O 1
ATOM 1469 N N . ALA A 1 195 ? -7.204 -8.083 83.895 1.00 15.71 193 ALA A N 1
ATOM 1470 C CA . ALA A 1 195 ? -6.133 -8.854 84.531 1.00 16.64 193 ALA A CA 1
ATOM 1471 C C . ALA A 1 195 ? -6.711 -9.996 85.384 1.00 15.63 193 ALA A C 1
ATOM 1472 O O . ALA A 1 195 ? -6.197 -11.115 85.383 1.00 13.97 193 ALA A O 1
ATOM 1474 N N . LEU A 1 196 ? -7.789 -9.698 86.106 1.00 15.92 194 LEU A N 1
ATOM 1475 C CA . LEU A 1 196 ? -8.443 -10.694 86.947 1.00 15.32 194 LEU A CA 1
ATOM 1476 C C . LEU A 1 196 ? -8.864 -11.881 86.064 1.00 16.02 194 LEU A C 1
ATOM 1477 O O . LEU A 1 196 ? -8.687 -13.044 86.405 1.00 16.94 194 LEU A O 1
ATOM 1482 N N . GLU A 1 197 ? -9.424 -11.558 84.913 1.00 15.58 195 GLU A N 1
ATOM 1483 C CA . GLU A 1 197 ? -10.011 -12.553 84.053 1.00 16.16 195 GLU A CA 1
ATOM 1484 C C . GLU A 1 197 ? -8.921 -13.388 83.351 1.00 15.28 195 GLU A C 1
ATOM 1485 O O . GLU A 1 197 ? -9.051 -14.589 83.242 1.00 16.48 195 GLU A O 1
ATOM 1491 N N . VAL A 1 198 ? -7.844 -12.754 82.909 1.00 16.42 196 VAL A N 1
ATOM 1492 C CA . VAL A 1 198 ? -6.684 -13.488 82.418 1.00 15.70 196 VAL A CA 1
ATOM 1493 C C . VAL A 1 198 ? -6.235 -14.537 83.460 1.00 15.06 196 VAL A C 1
ATOM 1494 O O . VAL A 1 198 ? -6.112 -15.737 83.144 1.00 15.09 196 VAL A O 1
ATOM 1498 N N . ALA A 1 199 ? -6.063 -14.089 84.700 1.00 12.90 197 ALA A N 1
ATOM 1499 C CA . ALA A 1 199 ? -5.722 -14.968 85.834 1.00 16.32 197 ALA A CA 1
ATOM 1500 C C . ALA A 1 199 ? -6.671 -16.151 85.968 1.00 16.63 197 ALA A C 1
ATOM 1501 O O . ALA A 1 199 ? -6.240 -17.307 85.960 1.00 19.67 197 ALA A O 1
ATOM 1503 N N . LYS A 1 200 ? -7.966 -15.881 86.057 1.00 17.08 198 LYS A N 1
ATOM 1504 C CA . LYS A 1 200 ? -8.941 -16.960 86.243 1.00 17.41 198 LYS A CA 1
ATOM 1505 C C . LYS A 1 200 ? -8.959 -17.923 85.077 1.00 16.47 198 LYS A C 1
ATOM 1506 O O . LYS A 1 200 ? -9.098 -19.135 85.253 1.00 15.56 198 LYS A O 1
ATOM 1512 N N . HIS A 1 201 ? -8.796 -17.396 83.868 1.00 16.25 199 HIS A N 1
ATOM 1513 C CA . HIS A 1 201 ? -8.856 -18.275 82.716 1.00 16.65 199 HIS A CA 1
ATOM 1514 C C . HIS A 1 201 ? -7.692 -19.239 82.749 1.00 16.29 199 HIS A C 1
ATOM 1515 O O . HIS A 1 201 ? -7.891 -20.433 82.625 1.00 20.97 199 HIS A O 1
ATOM 1522 N N . LEU A 1 202 ? -6.484 -18.731 82.925 1.00 15.34 200 LEU A N 1
ATOM 1523 C CA . LEU A 1 202 ? -5.298 -19.580 82.887 1.00 15.02 200 LEU A CA 1
ATOM 1524 C C . LEU A 1 202 ? -5.429 -20.680 83.914 1.00 17.00 200 LEU A C 1
ATOM 1525 O O . LEU A 1 202 ? -5.145 -21.834 83.628 1.00 17.98 200 LEU A O 1
ATOM 1530 N N . ILE A 1 203 ? -5.842 -20.297 85.117 1.00 18.23 201 ILE A N 1
ATOM 1531 C CA . ILE A 1 203 ? -6.028 -21.224 86.202 1.00 17.93 201 ILE A CA 1
ATOM 1532 C C . ILE A 1 203 ? -7.163 -22.163 85.881 1.00 18.97 201 ILE A C 1
ATOM 1533 O O . ILE A 1 203 ? -7.097 -23.331 86.190 1.00 20.71 201 ILE A O 1
ATOM 1538 N N . GLY A 1 204 ? -8.196 -21.655 85.219 1.00 19.87 202 GLY A N 1
ATOM 1539 C CA . GLY A 1 204 ? -9.280 -22.508 84.766 1.00 19.48 202 GLY A CA 1
ATOM 1540 C C . GLY A 1 204 ? -8.842 -23.583 83.770 1.00 21.72 202 GLY A C 1
ATOM 1541 O O . GLY A 1 204 ? -9.426 -24.672 83.726 1.00 24.03 202 GLY A O 1
ATOM 1542 N N . PHE A 1 205 ? -7.846 -23.284 82.942 1.00 18.85 203 PHE A N 1
ATOM 1543 C CA . PHE A 1 205 ? -7.327 -24.298 82.037 1.00 20.91 203 PHE A CA 1
ATOM 1544 C C . PHE A 1 205 ? -6.479 -25.325 82.788 1.00 20.28 203 PHE A C 1
ATOM 1545 O O . PHE A 1 205 ? -6.165 -26.377 82.245 1.00 20.34 203 PHE A O 1
ATOM 1553 N N . GLY A 1 206 ? -6.090 -25.000 84.018 1.00 20.48 204 GLY A N 1
ATOM 1554 C CA . GLY A 1 206 ? -5.257 -25.901 84.789 1.00 21.26 204 GLY A CA 1
ATOM 1555 C C . GLY A 1 206 ? -3.850 -25.362 85.026 1.00 21.49 204 GLY A C 1
ATOM 1556 O O . GLY A 1 206 ? -3.016 -26.048 85.597 1.00 22.05 204 GLY A O 1
ATOM 1557 N N . ALA A 1 207 ? -3.563 -24.137 84.601 1.00 19.03 205 ALA A N 1
ATOM 1558 C CA . ALA A 1 207 ? -2.223 -23.595 84.847 1.00 19.19 205 ALA A CA 1
ATOM 1559 C C . ALA A 1 207 ? -1.997 -23.381 86.337 1.00 17.43 205 ALA A C 1
ATOM 1560 O O . ALA A 1 207 ? -2.940 -23.114 87.058 1.00 19.18 205 ALA A O 1
ATOM 1562 N N . ASN A 1 208 ? -0.750 -23.522 86.787 1.00 17.81 206 ASN A N 1
ATOM 1563 C CA . ASN A 1 208 ? -0.374 -23.213 88.169 1.00 21.21 206 ASN A CA 1
ATOM 1564 C C . ASN A 1 208 ? -0.255 -21.696 88.411 1.00 19.31 206 ASN A C 1
ATOM 1565 O O . ASN A 1 208 ? 0.614 -21.047 87.814 1.00 18.09 206 ASN A O 1
ATOM 1570 N N . PRO A 1 209 ? -1.094 -21.138 89.311 1.00 18.54 207 PRO A N 1
ATOM 1571 C CA . PRO A 1 209 ? -1.005 -19.709 89.620 1.00 18.78 207 PRO A CA 1
ATOM 1572 C C . PRO A 1 209 ? 0.437 -19.309 89.936 1.00 19.57 207 PRO A C 1
ATOM 1573 O O . PRO A 1 209 ? 0.833 -18.174 89.754 1.00 18.20 207 PRO A O 1
ATOM 1577 N N . ASP A 1 210 ? 1.206 -20.244 90.464 1.00 20.09 208 ASP A N 1
ATOM 1578 C CA . ASP A 1 210 ? 2.574 -19.931 90.859 1.00 23.77 208 ASP A CA 1
ATOM 1579 C C . ASP A 1 210 ? 3.528 -19.641 89.714 1.00 21.11 208 ASP A C 1
ATOM 1580 O O . ASP A 1 210 ? 4.641 -19.145 89.949 1.00 23.35 208 ASP A O 1
ATOM 1585 N N . LYS A 1 211 ? 3.112 -19.989 88.505 1.00 19.48 209 LYS A N 1
ATOM 1586 C CA . LYS A 1 211 ? 3.926 -19.822 87.286 1.00 19.61 209 LYS A CA 1
ATOM 1587 C C . LYS A 1 211 ? 3.516 -18.591 86.456 1.00 18.31 209 LYS A C 1
ATOM 1588 O O . LYS A 1 211 ? 4.088 -18.326 85.369 1.00 16.63 209 LYS A O 1
ATOM 1594 N N . ILE A 1 212 ? 2.546 -17.838 86.969 1.00 16.12 210 ILE A N 1
ATOM 1595 C CA . ILE A 1 212 ? 1.896 -16.798 86.184 1.00 17.30 210 ILE A CA 1
ATOM 1596 C C . ILE A 1 212 ? 2.290 -15.402 86.616 1.00 16.71 210 ILE A C 1
ATOM 1597 O O . ILE A 1 212 ? 2.064 -15.005 87.768 1.00 16.78 210 ILE A O 1
ATOM 1602 N N . GLN A 1 213 ? 2.845 -14.650 85.675 1.00 15.15 211 GLN A N 1
ATOM 1603 C CA . GLN A 1 213 ? 2.946 -13.202 85.837 1.00 14.81 211 GLN A CA 1
ATOM 1604 C C . GLN A 1 213 ? 1.986 -12.450 84.914 1.00 14.84 211 GLN A C 1
ATOM 1605 O O . GLN A 1 213 ? 1.762 -12.845 83.733 1.00 12.71 211 GLN A O 1
ATOM 1611 N N . ILE A 1 214 ? 1.428 -11.361 85.443 1.00 13.19 212 ILE A N 1
ATOM 1612 C CA . ILE A 1 214 ? 0.602 -10.489 84.637 1.00 16.27 212 ILE A CA 1
ATOM 1613 C C . ILE A 1 214 ? 1.213 -9.087 84.560 1.00 16.00 212 ILE A C 1
ATOM 1614 O O . ILE A 1 214 ? 1.388 -8.425 85.582 1.00 16.64 212 ILE A O 1
ATOM 1619 N N . SER A 1 215 ? 1.521 -8.632 83.346 1.00 15.57 213 SER A N 1
ATOM 1620 C CA . SER A 1 215 ? 2.248 -7.365 83.160 1.00 17.66 213 SER A CA 1
ATOM 1621 C C . SER A 1 215 ? 1.310 -6.172 82.946 1.00 17.26 213 SER A C 1
ATOM 1622 O O . SER A 1 215 ? 0.148 -6.353 82.552 1.00 18.66 213 SER A O 1
ATOM 1625 N N . HIS A 1 216 ? 1.858 -4.974 83.178 1.00 16.74 214 HIS A N 1
ATOM 1626 C CA . HIS A 1 216 ? 1.239 -3.659 82.907 1.00 18.42 214 HIS A CA 1
ATOM 1627 C C . HIS A 1 216 ? 0.096 -3.191 83.821 1.00 17.94 214 HIS A C 1
ATOM 1628 O O . HIS A 1 216 ? -0.617 -2.243 83.479 1.00 17.46 214 HIS A O 1
ATOM 1635 N N . LEU A 1 217 ? -0.045 -3.789 84.993 1.00 13.76 215 LEU A N 1
ATOM 1636 C CA . LEU A 1 217 ? -1.106 -3.338 85.865 1.00 15.68 215 LEU A CA 1
ATOM 1637 C C . LEU A 1 217 ? -0.810 -1.895 86.286 1.00 16.01 215 LEU A C 1
ATOM 1638 O O . LEU A 1 217 ? -1.711 -1.183 86.706 1.00 16.15 215 LEU A O 1
ATOM 1643 N N . ASN A 1 218 ? 0.452 -1.478 86.184 1.00 14.31 216 ASN A N 1
ATOM 1644 C CA . ASN A 1 218 ? 0.819 -0.087 86.487 1.00 16.09 216 ASN A CA 1
ATOM 1645 C C . ASN A 1 218 ? 0.031 0.954 85.672 1.00 17.00 216 ASN A C 1
ATOM 1646 O O . ASN A 1 218 ? -0.072 2.133 86.068 1.00 18.19 216 ASN A O 1
ATOM 1651 N N . LYS A 1 219 ? -0.528 0.531 84.544 1.00 17.39 217 LYS A N 1
ATOM 1652 C CA . LYS A 1 219 ? -1.381 1.408 83.709 1.00 18.62 217 LYS A CA 1
ATOM 1653 C C . LYS A 1 219 ? -2.875 1.454 84.121 1.00 17.48 217 LYS A C 1
ATOM 1654 O O . LYS A 1 219 ? -3.688 2.146 83.503 1.00 21.30 217 LYS A O 1
ATOM 1660 N N . ASN A 1 220 ? -3.230 0.718 85.162 1.00 15.79 218 ASN A N 1
ATOM 1661 C CA . ASN A 1 220 ? -4.560 0.758 85.749 1.00 15.49 218 ASN A CA 1
ATOM 1662 C C . ASN A 1 220 ? -4.304 0.892 87.252 1.00 16.99 218 ASN A C 1
ATOM 1663 O O . ASN A 1 220 ? -4.390 -0.090 87.963 1.00 17.42 218 ASN A O 1
ATOM 1668 N N . PRO A 1 221 ? -3.978 2.104 87.723 1.00 15.99 219 PRO A N 1
ATOM 1669 C CA . PRO A 1 221 ? -3.444 2.371 89.076 1.00 17.34 219 PRO A CA 1
ATOM 1670 C C . PRO A 1 221 ? -4.525 2.261 90.160 1.00 18.97 219 PRO A C 1
ATOM 1671 O O . PRO A 1 221 ? -4.909 3.242 90.788 1.00 17.01 219 PRO A O 1
ATOM 1675 N N . ASP A 1 222 ? -5.012 1.051 90.378 1.00 17.40 220 ASP A N 1
ATOM 1676 C CA . ASP A 1 222 ? -6.155 0.853 91.234 1.00 16.95 220 ASP A CA 1
ATOM 1677 C C . ASP A 1 222 ? -5.690 -0.155 92.298 1.00 18.39 220 ASP A C 1
ATOM 1678 O O . ASP A 1 222 ? -5.575 -1.369 92.030 1.00 17.31 220 ASP A O 1
ATOM 1683 N N . LYS A 1 223 ? -5.341 0.349 93.482 1.00 16.76 221 LYS A N 1
ATOM 1684 C CA . LYS A 1 223 ? -4.731 -0.504 94.488 1.00 17.20 221 LYS A CA 1
ATOM 1685 C C . LYS A 1 223 ? -5.655 -1.633 94.946 1.00 17.54 221 LYS A C 1
ATOM 1686 O O . LYS A 1 223 ? -5.172 -2.697 95.348 1.00 18.88 221 LYS A O 1
ATOM 1692 N N . TYR A 1 224 ? -6.965 -1.392 94.865 1.00 16.83 222 TYR A N 1
ATOM 1693 C CA . TYR A 1 224 ? -7.980 -2.344 95.298 1.00 18.34 222 TYR A CA 1
ATOM 1694 C C . TYR A 1 224 ? -8.030 -3.493 94.312 1.00 15.67 222 TYR A C 1
ATOM 1695 O O . TYR A 1 224 ? -8.114 -4.652 94.692 1.00 13.29 222 TYR A O 1
ATOM 1704 N N . TYR A 1 225 ? -7.985 -3.139 93.038 1.00 17.02 223 TYR A N 1
ATOM 1705 C CA . TYR A 1 225 ? -7.947 -4.119 91.964 1.00 17.57 223 TYR A CA 1
ATOM 1706 C C . TYR A 1 225 ? -6.683 -4.979 92.073 1.00 16.11 223 TYR A C 1
ATOM 1707 O O . TYR A 1 225 ? -6.755 -6.180 91.902 1.00 16.50 223 TYR A O 1
ATOM 1716 N N . TYR A 1 226 ? -5.528 -4.360 92.350 1.00 15.48 224 TYR A N 1
ATOM 1717 C CA . TYR A 1 226 ? -4.264 -5.086 92.447 1.00 16.33 224 TYR A CA 1
ATOM 1718 C C . TYR A 1 226 ? -4.417 -6.164 93.524 1.00 17.25 224 TYR A C 1
ATOM 1719 O O . TYR A 1 226 ? -4.073 -7.347 93.358 1.00 14.65 224 TYR A O 1
ATOM 1728 N N . GLU A 1 227 ? -4.962 -5.710 94.638 1.00 15.12 225 GLU A N 1
ATOM 1729 C CA . GLU A 1 227 ? -5.104 -6.534 95.802 1.00 18.30 225 GLU A CA 1
ATOM 1730 C C . GLU A 1 227 ? -6.085 -7.689 95.540 1.00 16.47 225 GLU A C 1
ATOM 1731 O O . GLU A 1 227 ? -5.816 -8.843 95.922 1.00 15.65 225 GLU A O 1
ATOM 1737 N N . LYS A 1 228 ? -7.195 -7.361 94.873 1.00 17.35 226 LYS A N 1
ATOM 1738 C CA . LYS A 1 228 ? -8.227 -8.325 94.499 1.00 16.81 226 LYS A CA 1
ATOM 1739 C C . LYS A 1 228 ? -7.642 -9.446 93.640 1.00 16.82 226 LYS A C 1
ATOM 1740 O O . LYS A 1 228 ? -7.918 -10.645 93.863 1.00 17.31 226 LYS A O 1
ATOM 1746 N N . VAL A 1 229 ? -6.857 -9.052 92.647 1.00 15.12 227 VAL A N 1
ATOM 1747 C CA . VAL A 1 229 ? -6.308 -10.021 91.695 1.00 15.52 227 VAL A CA 1
ATOM 1748 C C . VAL A 1 229 ? -5.379 -10.981 92.415 1.00 17.27 227 VAL A C 1
ATOM 1749 O O . VAL A 1 229 ? -5.528 -12.193 92.317 1.00 18.73 227 VAL A O 1
ATOM 1753 N N . ILE A 1 230 ? -4.439 -10.430 93.165 1.00 16.44 228 ILE A N 1
ATOM 1754 C CA . ILE A 1 230 ? -3.509 -11.251 93.916 1.00 17.13 228 ILE A CA 1
ATOM 1755 C C . ILE A 1 230 ? -4.228 -12.198 94.887 1.00 19.50 228 ILE A C 1
ATOM 1756 O O . ILE A 1 230 ? -3.969 -13.416 94.885 1.00 17.32 228 ILE A O 1
ATOM 1761 N N . LYS A 1 231 ? -5.126 -11.637 95.687 1.00 17.62 229 LYS A N 1
ATOM 1762 C CA . LYS A 1 231 ? -5.805 -12.402 96.717 1.00 17.85 229 LYS A CA 1
ATOM 1763 C C . LYS A 1 231 ? -6.787 -13.443 96.171 1.00 18.94 229 LYS A C 1
ATOM 1764 O O . LYS A 1 231 ? -6.901 -14.511 96.745 1.00 18.90 229 LYS A O 1
ATOM 1770 N N . GLU A 1 232 ? -7.462 -13.160 95.056 1.00 17.90 230 GLU A N 1
ATOM 1771 C CA . GLU A 1 232 ? -8.408 -14.132 94.505 1.00 18.09 230 GLU A CA 1
ATOM 1772 C C . GLU A 1 232 ? -7.739 -15.213 93.659 1.00 18.26 230 GLU A C 1
ATOM 1773 O O . GLU A 1 232 ? -8.294 -16.303 93.484 1.00 18.58 230 GLU A O 1
ATOM 1779 N N . THR A 1 233 ? -6.552 -14.940 93.139 1.00 18.17 231 THR A N 1
ATOM 1780 C CA . THR A 1 233 ? -5.943 -15.879 92.183 1.00 19.70 231 THR A CA 1
ATOM 1781 C C . THR A 1 233 ? -4.536 -16.366 92.526 1.00 19.05 231 THR A C 1
ATOM 1782 O O . THR A 1 233 ? -4.136 -17.472 92.133 1.00 17.58 231 THR A O 1
ATOM 1786 N N . GLY A 1 234 ? -3.792 -15.552 93.261 1.00 18.84 232 GLY A N 1
ATOM 1787 C CA . GLY A 1 234 ? -2.470 -15.939 93.712 1.00 18.29 232 GLY A CA 1
ATOM 1788 C C . GLY A 1 234 ? -1.400 -15.720 92.651 1.00 18.94 232 GLY A C 1
ATOM 1789 O O . GLY A 1 234 ? -0.268 -16.207 92.787 1.00 19.72 232 GLY A O 1
ATOM 1790 N N . VAL A 1 235 ? -1.747 -15.018 91.576 1.00 18.45 233 VAL A N 1
ATOM 1791 C CA . VAL A 1 235 ? -0.781 -14.757 90.510 1.00 17.67 233 VAL A CA 1
ATOM 1792 C C . VAL A 1 235 ? 0.163 -13.654 90.971 1.00 17.71 233 VAL A C 1
ATOM 1793 O O . VAL A 1 235 ? 0.032 -13.141 92.081 1.00 16.39 233 VAL A O 1
ATOM 1797 N N . THR A 1 236 ? 1.140 -13.325 90.135 1.00 17.58 234 THR A N 1
ATOM 1798 C CA . THR A 1 236 ? 2.130 -12.281 90.449 1.00 16.25 234 THR A CA 1
ATOM 1799 C C . THR A 1 236 ? 1.953 -11.143 89.427 1.00 16.36 234 THR A C 1
ATOM 1800 O O . THR A 1 236 ? 1.761 -11.382 88.209 1.00 15.27 234 THR A O 1
ATOM 1804 N N . LEU A 1 237 ? 1.951 -9.919 89.936 1.00 12.86 235 LEU A N 1
ATOM 1805 C CA . LEU A 1 237 ? 1.855 -8.724 89.103 1.00 15.09 235 LEU A CA 1
ATOM 1806 C C . LEU A 1 237 ? 3.266 -8.275 88.743 1.00 14.56 235 LEU A C 1
ATOM 1807 O O . LEU A 1 237 ? 4.058 -7.997 89.625 1.00 15.86 235 LEU A O 1
ATOM 1812 N N . CYS A 1 238 ? 3.591 -8.259 87.450 1.00 16.20 236 CYS A N 1
ATOM 1813 C CA . CYS A 1 238 ? 4.862 -7.719 86.972 1.00 15.72 236 CYS A CA 1
ATOM 1814 C C . CYS A 1 238 ? 4.670 -6.264 86.587 1.00 16.15 236 CYS A C 1
ATOM 1815 O O . CYS A 1 238 ? 4.098 -5.962 85.563 1.00 16.29 236 CYS A O 1
ATOM 1818 N N . PHE A 1 239 ? 5.147 -5.343 87.416 1.00 16.74 237 PHE A N 1
ATOM 1819 C CA . PHE A 1 239 ? 4.994 -3.938 87.095 1.00 16.59 237 PHE A CA 1
ATOM 1820 C C . PHE A 1 239 ? 6.099 -3.428 86.212 1.00 17.65 237 PHE A C 1
ATOM 1821 O O . PHE A 1 239 ? 7.276 -3.665 86.493 1.00 16.76 237 PHE A O 1
ATOM 1829 N N . ASP A 1 240 ? 5.742 -2.659 85.187 1.00 16.91 238 ASP A N 1
ATOM 1830 C CA . ASP A 1 240 ? 6.707 -1.690 84.679 1.00 17.30 238 ASP A CA 1
ATOM 1831 C C . ASP A 1 240 ? 6.162 -0.311 85.091 1.00 17.60 238 ASP A C 1
ATOM 1832 O O . ASP A 1 240 ? 5.356 -0.241 86.022 1.00 15.67 238 ASP A O 1
ATOM 1837 N N . GLY A 1 241 ? 6.580 0.770 84.423 1.00 17.80 239 GLY A N 1
ATOM 1838 C CA . GLY A 1 241 ? 6.098 2.114 84.759 1.00 17.90 239 GLY A CA 1
ATOM 1839 C C . GLY A 1 241 ? 7.124 3.173 85.172 1.00 16.55 239 GLY A C 1
ATOM 1840 O O . GLY A 1 241 ? 6.913 4.382 84.987 1.00 17.88 239 GLY A O 1
ATOM 1841 N N . PRO A 1 242 ? 8.261 2.750 85.734 1.00 16.10 240 PRO A N 1
ATOM 1842 C CA . PRO A 1 242 ? 9.273 3.786 85.989 1.00 15.34 240 PRO A CA 1
ATOM 1843 C C . PRO A 1 242 ? 9.619 4.580 84.713 1.00 16.34 240 PRO A C 1
ATOM 1844 O O . PRO A 1 242 ? 9.815 3.964 83.646 1.00 15.00 240 PRO A O 1
ATOM 1848 N N . ASP A 1 243 ? 9.717 5.912 84.829 1.00 15.22 241 ASP A N 1
ATOM 1849 C CA . ASP A 1 243 ? 9.988 6.812 83.688 1.00 15.96 241 ASP A CA 1
ATOM 1850 C C . ASP A 1 243 ? 9.053 6.611 82.511 1.00 17.64 241 ASP A C 1
ATOM 1851 O O . ASP A 1 243 ? 9.484 6.497 81.359 1.00 18.48 241 ASP A O 1
ATOM 1856 N N . ARG A 1 244 ? 7.757 6.580 82.807 1.00 17.82 242 ARG A N 1
ATOM 1857 C CA . ARG A 1 244 ? 6.743 6.555 81.773 1.00 16.36 242 ARG A CA 1
ATOM 1858 C C . ARG A 1 244 ? 5.705 7.642 82.121 1.00 15.56 242 ARG A C 1
ATOM 1859 O O . ARG A 1 244 ? 4.541 7.342 82.372 1.00 16.07 242 ARG A O 1
ATOM 1867 N N . VAL A 1 245 ? 6.136 8.903 82.109 1.00 17.49 243 VAL A N 1
ATOM 1868 C CA . VAL A 1 245 ? 5.336 10.010 82.641 1.00 14.98 243 VAL A CA 1
ATOM 1869 C C . VAL A 1 245 ? 4.066 10.285 81.827 1.00 17.99 243 VAL A C 1
ATOM 1870 O O . VAL A 1 245 ? 3.033 10.689 82.374 1.00 16.73 243 VAL A O 1
ATOM 1874 N N . LYS A 1 246 ? 4.108 10.020 80.525 1.00 16.35 244 LYS A N 1
ATOM 1875 C CA . LYS A 1 246 ? 2.903 10.214 79.732 1.00 16.99 244 LYS A CA 1
ATOM 1876 C C . LYS A 1 246 ? 1.780 9.282 80.194 1.00 21.06 244 LYS A C 1
ATOM 1877 O O . LYS A 1 246 ? 0.619 9.440 79.756 1.00 20.73 244 LYS A O 1
ATOM 1883 N N . TYR A 1 247 ? 2.100 8.299 81.038 1.00 16.32 245 TYR A N 1
ATOM 1884 C CA . TYR A 1 247 ? 1.041 7.465 81.587 1.00 18.55 245 TYR A CA 1
ATOM 1885 C C . TYR A 1 247 ? 0.738 7.868 83.030 1.00 20.53 245 TYR A C 1
ATOM 1886 O O . TYR A 1 247 ? -0.359 8.308 83.325 1.00 20.85 245 TYR A O 1
ATOM 1895 N N . TYR A 1 248 ? 1.732 7.727 83.907 1.00 16.28 246 TYR A N 1
ATOM 1896 C CA . TYR A 1 248 ? 1.562 8.010 85.319 1.00 18.69 246 TYR A CA 1
ATOM 1897 C C . TYR A 1 248 ? 2.916 8.299 85.952 1.00 16.77 246 TYR A C 1
ATOM 1898 O O . TYR A 1 248 ? 3.935 7.781 85.518 1.00 16.79 246 TYR A O 1
ATOM 1907 N N . PRO A 1 249 ? 2.916 9.150 86.981 1.00 18.52 247 PRO A N 1
ATOM 1908 C CA . PRO A 1 249 ? 4.190 9.503 87.601 1.00 17.37 247 PRO A CA 1
ATOM 1909 C C . PRO A 1 249 ? 4.757 8.305 88.408 1.00 18.28 247 PRO A C 1
ATOM 1910 O O . PRO A 1 249 ? 3.975 7.488 88.928 1.00 18.66 247 PRO A O 1
ATOM 1914 N N . ASP A 1 250 ? 6.089 8.172 88.482 1.00 19.56 248 ASP A N 1
ATOM 1915 C CA . ASP A 1 250 ? 6.715 7.132 89.329 1.00 17.32 248 ASP A CA 1
ATOM 1916 C C . ASP A 1 250 ? 6.050 7.049 90.721 1.00 18.50 248 ASP A C 1
ATOM 1917 O O . ASP A 1 250 ? 5.912 5.961 91.303 1.00 17.01 248 ASP A O 1
ATOM 1922 N N . SER A 1 251 ? 5.690 8.198 91.282 1.00 15.62 249 SER A N 1
ATOM 1923 C CA . SER A 1 251 ? 5.243 8.222 92.679 1.00 18.26 249 SER A CA 1
ATOM 1924 C C . SER A 1 251 ? 4.004 7.360 92.836 1.00 19.78 249 SER A C 1
ATOM 1925 O O . SER A 1 251 ? 3.767 6.778 93.883 1.00 18.18 249 SER A O 1
ATOM 1928 N N . LEU A 1 252 ? 3.198 7.284 91.792 1.00 18.38 250 LEU A N 1
ATOM 1929 C CA . LEU A 1 252 ? 1.932 6.591 91.943 1.00 19.43 250 LEU A CA 1
ATOM 1930 C C . LEU A 1 252 ? 2.180 5.085 92.058 1.00 17.34 250 LEU A C 1
ATOM 1931 O O . LEU A 1 252 ? 1.630 4.435 92.937 1.00 16.74 250 LEU A O 1
ATOM 1936 N N . LEU A 1 253 ? 3.025 4.548 91.176 1.00 18.62 251 LEU A N 1
ATOM 1937 C CA . LEU A 1 253 ? 3.423 3.147 91.248 1.00 18.64 251 LEU A CA 1
ATOM 1938 C C . LEU A 1 253 ? 4.105 2.820 92.607 1.00 18.26 251 LEU A C 1
ATOM 1939 O O . LEU A 1 253 ? 3.845 1.783 93.206 1.00 17.10 251 LEU A O 1
ATOM 1944 N N . ALA A 1 254 ? 4.999 3.693 93.057 1.00 18.51 252 ALA A N 1
ATOM 1945 C CA . ALA A 1 254 ? 5.643 3.517 94.362 1.00 19.65 252 ALA A CA 1
ATOM 1946 C C . ALA A 1 254 ? 4.608 3.380 95.489 1.00 18.82 252 ALA A C 1
ATOM 1947 O O . ALA A 1 254 ? 4.630 2.415 96.254 1.00 19.79 252 ALA A O 1
ATOM 1949 N N . GLU A 1 255 ? 3.689 4.329 95.588 1.00 17.47 253 GLU A N 1
ATOM 1950 C CA . GLU A 1 255 ? 2.702 4.244 96.655 1.00 19.96 253 GLU A CA 1
ATOM 1951 C C . GLU A 1 255 ? 1.756 3.044 96.477 1.00 18.25 253 GLU A C 1
ATOM 1952 O O . GLU A 1 255 ? 1.317 2.441 97.448 1.00 16.78 253 GLU A O 1
ATOM 1958 N N . ASN A 1 256 ? 1.452 2.663 95.244 1.00 17.14 254 ASN A N 1
ATOM 1959 C CA . ASN A 1 256 ? 0.595 1.486 95.097 1.00 17.39 254 ASN A CA 1
ATOM 1960 C C . ASN A 1 256 ? 1.301 0.180 95.535 1.00 17.24 254 ASN A C 1
ATOM 1961 O O . ASN A 1 256 ? 0.708 -0.719 96.195 1.00 18.90 254 ASN A O 1
ATOM 1966 N N . ILE A 1 257 ? 2.591 0.107 95.245 1.00 16.89 255 ILE A N 1
ATOM 1967 C CA . ILE A 1 257 ? 3.399 -1.032 95.657 1.00 17.88 255 ILE A CA 1
ATOM 1968 C C . ILE A 1 257 ? 3.496 -1.082 97.198 1.00 18.60 255 ILE A C 1
ATOM 1969 O O . ILE A 1 257 ? 3.368 -2.152 97.809 1.00 17.10 255 ILE A O 1
ATOM 1974 N N . LYS A 1 258 ? 3.689 0.083 97.810 1.00 18.28 256 LYS A N 1
ATOM 1975 C CA . LYS A 1 258 ? 3.713 0.213 99.270 1.00 18.09 256 LYS A CA 1
ATOM 1976 C C . LYS A 1 258 ? 2.403 -0.338 99.888 1.00 19.22 256 LYS A C 1
ATOM 1977 O O . LYS A 1 258 ? 2.429 -1.091 100.875 1.00 19.07 256 LYS A O 1
ATOM 1983 N N . TYR A 1 259 ? 1.265 0.033 99.311 1.00 17.58 257 TYR A N 1
ATOM 1984 C CA . TYR A 1 259 ? -0.023 -0.472 99.779 1.00 17.63 257 TYR A CA 1
ATOM 1985 C C . TYR A 1 259 ? -0.022 -2.011 99.750 1.00 20.29 257 TYR A C 1
ATOM 1986 O O . TYR A 1 259 ? -0.352 -2.670 100.747 1.00 18.08 257 TYR A O 1
ATOM 1995 N N . LEU A 1 260 ? 0.387 -2.582 98.619 1.00 18.62 258 LEU A N 1
ATOM 1996 C CA . LEU A 1 260 ? 0.372 -4.028 98.465 1.00 17.17 258 LEU A CA 1
ATOM 1997 C C . LEU A 1 260 ? 1.301 -4.710 99.479 1.00 17.54 258 LEU A C 1
ATOM 1998 O O . LEU A 1 260 ? 0.969 -5.777 100.017 1.00 17.43 258 LEU A O 1
ATOM 2003 N N . VAL A 1 261 ? 2.465 -4.111 99.720 1.00 16.38 259 VAL A N 1
ATOM 2004 C CA . VAL A 1 261 ? 3.399 -4.669 100.698 1.00 19.26 259 VAL A CA 1
ATOM 2005 C C . VAL A 1 261 ? 2.785 -4.599 102.101 1.00 18.88 259 VAL A C 1
ATOM 2006 O O . VAL A 1 261 ? 2.825 -5.572 102.848 1.00 21.35 259 VAL A O 1
ATOM 2010 N N . ASP A 1 262 ? 2.200 -3.461 102.450 1.00 18.93 260 ASP A N 1
ATOM 2011 C CA . ASP A 1 262 ? 1.544 -3.334 103.760 1.00 20.94 260 ASP A CA 1
ATOM 2012 C C . ASP A 1 262 ? 0.405 -4.378 103.946 1.00 22.32 260 ASP A C 1
ATOM 2013 O O . ASP A 1 262 ? 0.158 -4.857 105.055 1.00 22.20 260 ASP A O 1
ATOM 2018 N N . LYS A 1 263 ? -0.275 -4.727 102.855 1.00 20.00 261 LYS A N 1
ATOM 2019 C CA . LYS A 1 263 ? -1.331 -5.734 102.902 1.00 19.58 261 LYS A CA 1
ATOM 2020 C C . LYS A 1 263 ? -0.774 -7.145 102.909 1.00 18.50 261 LYS A C 1
ATOM 2021 O O . LYS A 1 263 ? -1.537 -8.116 102.956 1.00 19.00 261 LYS A O 1
ATOM 2027 N N . GLY A 1 264 ? 0.556 -7.264 102.873 1.00 18.41 262 GLY A N 1
ATOM 2028 C CA . GLY A 1 264 ? 1.196 -8.558 103.064 1.00 19.20 262 GLY A CA 1
ATOM 2029 C C . GLY A 1 264 ? 1.367 -9.311 101.762 1.00 17.64 262 GLY A C 1
ATOM 2030 O O . GLY A 1 264 ? 1.561 -10.518 101.741 1.00 15.48 262 GLY A O 1
ATOM 2031 N N . LEU A 1 265 ? 1.358 -8.565 100.669 1.00 18.30 263 LEU A N 1
ATOM 2032 C CA . LEU A 1 265 ? 1.378 -9.177 99.348 1.00 17.78 263 LEU A CA 1
ATOM 2033 C C . LEU A 1 265 ? 2.738 -9.066 98.651 1.00 17.79 263 LEU A C 1
ATOM 2034 O O . LEU A 1 265 ? 2.831 -9.234 97.413 1.00 19.97 263 LEU A O 1
ATOM 2039 N N . GLN A 1 266 ? 3.797 -8.792 99.409 1.00 16.10 264 GLN A N 1
ATOM 2040 C CA . GLN A 1 266 ? 5.105 -8.558 98.784 1.00 18.32 264 GLN A CA 1
ATOM 2041 C C . GLN A 1 266 ? 5.679 -9.736 97.974 1.00 17.95 264 GLN A C 1
ATOM 2042 O O . GLN A 1 266 ? 6.560 -9.548 97.126 1.00 18.55 264 GLN A O 1
ATOM 2048 N N . LYS A 1 267 ? 5.217 -10.945 98.233 1.00 16.15 265 LYS A N 1
ATOM 2049 C CA . LYS A 1 267 ? 5.688 -12.087 97.442 1.00 16.02 265 LYS A CA 1
ATOM 2050 C C . LYS A 1 267 ? 5.040 -12.192 96.047 1.00 17.80 265 LYS A C 1
ATOM 2051 O O . LYS A 1 267 ? 5.406 -13.072 95.265 1.00 19.67 265 LYS A O 1
ATOM 2057 N N . HIS A 1 268 ? 4.100 -11.298 95.740 1.00 15.37 266 HIS A N 1
ATOM 2058 C CA . HIS A 1 268 ? 3.338 -11.343 94.489 1.00 16.77 266 HIS A CA 1
ATOM 2059 C C . HIS A 1 268 ? 3.615 -10.198 93.527 1.00 16.86 266 HIS A C 1
ATOM 2060 O O . HIS A 1 268 ? 2.770 -9.868 92.699 1.00 14.39 266 HIS A O 1
ATOM 2067 N N . ILE A 1 269 ? 4.825 -9.651 93.608 1.00 14.96 267 ILE A N 1
ATOM 2068 C CA . ILE A 1 269 ? 5.198 -8.480 92.851 1.00 14.06 267 ILE A CA 1
ATOM 2069 C C . ILE A 1 269 ? 6.563 -8.679 92.204 1.00 16.72 267 ILE A C 1
ATOM 2070 O O . ILE A 1 269 ? 7.546 -9.002 92.882 1.00 16.40 267 ILE A O 1
ATOM 2075 N N . THR A 1 270 ? 6.655 -8.453 90.900 1.00 14.56 268 THR A N 1
ATOM 2076 C CA . THR A 1 270 ? 7.978 -8.344 90.318 1.00 15.75 268 THR A CA 1
ATOM 2077 C C . THR A 1 270 ? 8.089 -6.984 89.638 1.00 15.44 268 THR A C 1
ATOM 2078 O O . THR A 1 270 ? 7.097 -6.237 89.546 1.00 16.07 268 THR A O 1
ATOM 2082 N N . LEU A 1 271 ? 9.290 -6.650 89.181 1.00 16.28 269 LEU A N 1
ATOM 2083 C CA . LEU A 1 271 ? 9.554 -5.349 88.560 1.00 15.08 269 LEU A CA 1
ATOM 2084 C C . LEU A 1 271 ? 10.193 -5.558 87.179 1.00 18.11 269 LEU A C 1
ATOM 2085 O O . LEU A 1 271 ? 10.678 -6.640 86.871 1.00 17.18 269 LEU A O 1
ATOM 2090 N N . SER A 1 272 ? 10.187 -4.503 86.377 1.00 18.79 270 SER A N 1
ATOM 2091 C CA . SER A 1 272 ? 10.609 -4.539 84.981 1.00 18.33 270 SER A CA 1
ATOM 2092 C C . SER A 1 272 ? 10.683 -3.095 84.501 1.00 19.10 270 SER A C 1
ATOM 2093 O O . SER A 1 272 ? 10.121 -2.204 85.138 1.00 19.62 270 SER A O 1
ATOM 2096 N N . LEU A 1 273 ? 11.394 -2.856 83.407 1.00 19.02 271 LEU A N 1
ATOM 2097 C CA . LEU A 1 273 ? 11.386 -1.543 82.772 1.00 20.00 271 LEU A CA 1
ATOM 2098 C C . LEU A 1 273 ? 10.494 -1.571 81.493 1.00 19.32 271 LEU A C 1
ATOM 2099 O O . LEU A 1 273 ? 9.942 -0.541 81.067 1.00 18.33 271 LEU A O 1
ATOM 2104 N N . ASP A 1 274 ? 10.314 -2.759 80.913 1.00 16.86 272 ASP A N 1
ATOM 2105 C CA . ASP A 1 274 ? 9.631 -2.845 79.644 1.00 16.46 272 ASP A CA 1
ATOM 2106 C C . ASP A 1 274 ? 10.140 -1.738 78.696 1.00 18.00 272 ASP A C 1
ATOM 2107 O O . ASP A 1 274 ? 9.352 -0.937 78.177 1.00 16.12 272 ASP A O 1
ATOM 2112 N N . ALA A 1 275 ? 11.458 -1.692 78.479 1.00 16.07 273 ALA A N 1
ATOM 2113 C CA . ALA A 1 275 ? 12.065 -0.649 77.653 1.00 17.42 273 ALA A CA 1
ATOM 2114 C C . ALA A 1 275 ? 11.957 -1.050 76.177 1.00 18.93 273 ALA A C 1
ATOM 2115 O O . ALA A 1 275 ? 12.948 -1.431 75.533 1.00 20.92 273 ALA A O 1
ATOM 2117 N N . GLY A 1 276 ? 10.741 -0.965 75.645 1.00 19.15 274 GLY A N 1
ATOM 2118 C CA . GLY A 1 276 ? 10.450 -1.519 74.332 1.00 21.12 274 GLY A CA 1
ATOM 2119 C C . GLY A 1 276 ? 10.302 -0.495 73.222 1.00 22.18 274 GLY A C 1
ATOM 2120 O O . GLY A 1 276 ? 9.757 -0.809 72.163 1.00 20.90 274 GLY A O 1
ATOM 2121 N N . ARG A 1 277 ? 10.794 0.720 73.473 1.00 19.92 275 ARG A N 1
ATOM 2122 C CA . ARG A 1 277 ? 10.944 1.736 72.447 1.00 19.85 275 ARG A CA 1
ATOM 2123 C C . ARG A 1 277 ? 12.390 2.211 72.506 1.00 19.23 275 ARG A C 1
ATOM 2124 O O . ARG A 1 277 ? 13.027 2.165 73.562 1.00 19.00 275 ARG A O 1
ATOM 2132 N N . ILE A 1 278 ? 12.897 2.708 71.387 1.00 17.29 276 ILE A N 1
ATOM 2133 C CA . ILE A 1 278 ? 14.304 3.067 71.291 1.00 17.62 276 ILE A CA 1
ATOM 2134 C C . ILE A 1 278 ? 14.770 4.142 72.300 1.00 18.95 276 ILE A C 1
ATOM 2135 O O . ILE A 1 278 ? 15.936 4.126 72.722 1.00 17.91 276 ILE A O 1
ATOM 2140 N N . LEU A 1 279 ? 13.882 5.051 72.703 1.00 16.64 277 LEU A N 1
ATOM 2141 C CA . LEU A 1 279 ? 14.252 6.105 73.691 1.00 17.73 277 LEU A CA 1
ATOM 2142 C C . LEU A 1 279 ? 14.081 5.699 75.164 1.00 17.86 277 LEU A C 1
ATOM 2143 O O . LEU A 1 279 ? 14.189 6.528 76.070 1.00 17.64 277 LEU A O 1
ATOM 2148 N N . TYR A 1 280 ? 13.806 4.428 75.403 1.00 17.59 278 TYR A N 1
ATOM 2149 C CA . TYR A 1 280 ? 13.631 3.928 76.757 1.00 16.88 278 TYR A CA 1
ATOM 2150 C C . TYR A 1 280 ? 14.896 3.250 77.278 1.00 16.65 278 TYR A C 1
ATOM 2151 O O . TYR A 1 280 ? 14.887 2.663 78.354 1.00 18.69 278 TYR A O 1
ATOM 2160 N N . GLN A 1 281 ? 15.991 3.330 76.515 1.00 16.30 279 GLN A N 1
ATOM 2161 C CA . GLN A 1 281 ? 17.283 2.874 77.016 1.00 17.02 279 GLN A CA 1
ATOM 2162 C C . GLN A 1 281 ? 18.309 3.973 76.812 1.00 17.35 279 GLN A C 1
ATOM 2163 O O . GLN A 1 281 ? 18.199 4.732 75.859 1.00 16.48 279 GLN A O 1
ATOM 2169 N N . ARG A 1 282 ? 19.261 4.081 77.744 1.00 16.37 280 ARG A N 1
ATOM 2170 C CA . ARG A 1 282 ? 20.261 5.139 77.719 1.00 17.97 280 ARG A CA 1
ATOM 2171 C C . ARG A 1 282 ? 21.150 5.033 76.477 1.00 18.08 280 ARG A C 1
ATOM 2172 O O . ARG A 1 282 ? 21.303 5.989 75.733 1.00 17.16 280 ARG A O 1
ATOM 2180 N N . ASN A 1 283 ? 21.719 3.853 76.262 1.00 17.32 281 ASN A N 1
ATOM 2181 C CA . ASN A 1 283 ? 22.660 3.670 75.160 1.00 19.77 281 ASN A CA 1
ATOM 2182 C C . ASN A 1 283 ? 21.995 3.749 73.790 1.00 16.38 281 ASN A C 1
ATOM 2183 O O . ASN A 1 283 ? 22.483 4.405 72.902 1.00 16.99 281 ASN A O 1
ATOM 2188 N N . TYR A 1 284 ? 20.840 3.123 73.638 1.00 19.69 282 TYR A N 1
ATOM 2189 C CA . TYR A 1 284 ? 19.995 3.400 72.466 1.00 18.56 282 TYR A CA 1
ATOM 2190 C C . TYR A 1 284 ? 19.689 4.900 72.279 1.00 18.05 282 TYR A C 1
ATOM 2191 O O . TYR A 1 284 ? 19.739 5.432 71.145 1.00 16.31 282 TYR A O 1
ATOM 2200 N N . GLY A 1 285 ? 19.340 5.596 73.362 1.00 17.66 283 GLY A N 1
ATOM 2201 C CA . GLY A 1 285 ? 19.149 7.046 73.269 1.00 16.62 283 GLY A CA 1
ATOM 2202 C C . GLY A 1 285 ? 20.360 7.751 72.627 1.00 17.80 283 GLY A C 1
ATOM 2203 O O . GLY A 1 285 ? 20.231 8.598 71.736 1.00 18.24 283 GLY A O 1
ATOM 2204 N N . LEU A 1 286 ? 21.554 7.383 73.057 1.00 17.38 284 LEU A N 1
ATOM 2205 C CA . LEU A 1 286 ? 22.745 8.028 72.548 1.00 18.17 284 LEU A CA 1
ATOM 2206 C C . LEU A 1 286 ? 22.886 7.847 71.034 1.00 21.30 284 LEU A C 1
ATOM 2207 O O . LEU A 1 286 ? 23.312 8.765 70.327 1.00 20.96 284 LEU A O 1
ATOM 2212 N N . THR A 1 287 ? 22.535 6.666 70.527 1.00 20.24 285 THR A N 1
ATOM 2213 C CA . THR A 1 287 ? 22.569 6.437 69.068 1.00 19.43 285 THR A CA 1
ATOM 2214 C C . THR A 1 287 ? 21.627 7.387 68.349 1.00 20.59 285 THR A C 1
ATOM 2215 O O . THR A 1 287 ? 21.789 7.667 67.147 1.00 23.30 285 THR A O 1
ATOM 2219 N N . LYS A 1 288 ? 20.612 7.875 69.057 1.00 18.56 286 LYS A N 1
ATOM 2220 C CA . LYS A 1 288 ? 19.702 8.809 68.435 1.00 19.18 286 LYS A CA 1
ATOM 2221 C C . LYS A 1 288 ? 20.053 10.247 68.783 1.00 18.41 286 LYS A C 1
ATOM 2222 O O . LYS A 1 288 ? 19.258 11.137 68.546 1.00 19.92 286 LYS A O 1
ATOM 2228 N N . GLY A 1 289 ? 21.220 10.481 69.378 1.00 17.76 287 GLY A N 1
ATOM 2229 C CA . GLY A 1 289 ? 21.603 11.846 69.697 1.00 17.53 287 GLY A CA 1
ATOM 2230 C C . GLY A 1 289 ? 20.871 12.429 70.892 1.00 18.27 287 GLY A C 1
ATOM 2231 O O . GLY A 1 289 ? 20.740 13.634 70.980 1.00 18.25 287 GLY A O 1
ATOM 2232 N N . LYS A 1 290 ? 20.434 11.587 71.835 1.00 19.11 288 LYS A N 1
ATOM 2233 C CA . LYS A 1 290 ? 19.698 12.090 72.993 1.00 17.87 288 LYS A CA 1
ATOM 2234 C C . LYS A 1 290 ? 20.136 11.473 74.331 1.00 19.46 288 LYS A C 1
ATOM 2235 O O . LYS A 1 290 ? 20.566 10.300 74.394 1.00 19.10 288 LYS A O 1
ATOM 2241 N N . GLN A 1 291 ? 20.002 12.275 75.388 1.00 18.47 289 GLN A N 1
ATOM 2242 C CA . GLN A 1 291 ? 20.123 11.813 76.769 1.00 20.05 289 GLN A CA 1
ATOM 2243 C C . GLN A 1 291 ? 18.762 11.282 77.212 1.00 20.28 289 GLN A C 1
ATOM 2244 O O . GLN A 1 291 ? 17.775 12.037 77.178 1.00 21.57 289 GLN A O 1
ATOM 2250 N N . THR A 1 292 ? 18.715 10.007 77.607 1.00 17.47 290 THR A N 1
ATOM 2251 C CA . THR A 1 292 ? 17.496 9.315 78.031 1.00 18.09 290 THR A CA 1
ATOM 2252 C C . THR A 1 292 ? 17.854 8.428 79.211 1.00 18.60 290 THR A C 1
ATOM 2253 O O . THR A 1 292 ? 19.019 8.158 79.460 1.00 19.58 290 THR A O 1
ATOM 2257 N N . PHE A 1 293 ? 16.863 7.983 79.950 1.00 17.70 291 PHE A N 1
ATOM 2258 C CA . PHE A 1 293 ? 17.110 7.002 80.997 1.00 19.29 291 PHE A CA 1
ATOM 2259 C C . PHE A 1 293 ? 16.811 5.619 80.471 1.00 18.55 291 PHE A C 1
ATOM 2260 O O . PHE A 1 293 ? 16.027 5.458 79.534 1.00 19.77 291 PHE A O 1
ATOM 2268 N N . GLY A 1 294 ? 17.422 4.617 81.091 1.00 18.57 292 GLY A N 1
ATOM 2269 C CA . GLY A 1 294 ? 17.186 3.225 80.731 1.00 17.50 292 GLY A CA 1
ATOM 2270 C C . GLY A 1 294 ? 17.177 2.300 81.945 1.00 19.60 292 GLY A C 1
ATOM 2271 O O . GLY A 1 294 ? 16.605 2.630 83.003 1.00 20.89 292 GLY A O 1
ATOM 2272 N N . LEU A 1 295 ? 17.828 1.153 81.808 1.00 19.15 293 LEU A N 1
ATOM 2273 C CA . LEU A 1 295 ? 17.821 0.128 82.853 1.00 17.64 293 LEU A CA 1
ATOM 2274 C C . LEU A 1 295 ? 18.441 0.636 84.175 1.00 19.52 293 LEU A C 1
ATOM 2275 O O . LEU A 1 295 ? 17.945 0.299 85.238 1.00 21.44 293 LEU A O 1
ATOM 2280 N N . ALA A 1 296 ? 19.476 1.478 84.126 1.00 19.57 294 ALA A N 1
ATOM 2281 C CA . ALA A 1 296 ? 20.121 1.917 85.364 1.00 20.26 294 ALA A CA 1
ATOM 2282 C C . ALA A 1 296 ? 19.172 2.742 86.237 1.00 21.32 294 ALA A C 1
ATOM 2283 O O . ALA A 1 296 ? 19.317 2.784 87.466 1.00 22.01 294 ALA A O 1
ATOM 2285 N N . TYR A 1 297 ? 18.220 3.407 85.591 1.00 20.69 295 TYR A N 1
ATOM 2286 C CA . TYR A 1 297 ? 17.190 4.203 86.277 1.00 20.44 295 TYR A CA 1
ATOM 2287 C C . TYR A 1 297 ? 16.475 3.407 87.375 1.00 20.17 295 TYR A C 1
ATOM 2288 O O . TYR A 1 297 ? 16.088 3.979 88.417 1.00 17.36 295 TYR A O 1
ATOM 2297 N N . LEU A 1 298 ? 16.292 2.099 87.143 1.00 18.64 296 LEU A N 1
ATOM 2298 C CA . LEU A 1 298 ? 15.640 1.248 88.130 1.00 17.31 296 LEU A CA 1
ATOM 2299 C C . LEU A 1 298 ? 16.334 1.413 89.490 1.00 20.55 296 LEU A C 1
ATOM 2300 O O . LEU A 1 298 ? 15.685 1.654 90.503 1.00 20.32 296 LEU A O 1
ATOM 2305 N N . PHE A 1 299 ? 17.662 1.324 89.471 1.00 21.26 297 PHE A N 1
ATOM 2306 C CA . PHE A 1 299 ? 18.496 1.319 90.664 1.00 20.16 297 PHE A CA 1
ATOM 2307 C C . PHE A 1 299 ? 18.804 2.736 91.144 1.00 21.24 297 PHE A C 1
ATOM 2308 O O . PHE A 1 299 ? 18.769 3.006 92.340 1.00 19.67 297 PHE A O 1
ATOM 2316 N N . ASP A 1 300 ? 19.091 3.630 90.205 1.00 18.71 298 ASP A N 1
ATOM 2317 C CA . ASP A 1 300 ? 19.502 4.989 90.547 1.00 21.37 298 ASP A CA 1
ATOM 2318 C C . ASP A 1 300 ? 18.372 5.865 91.086 1.00 21.08 298 ASP A C 1
ATOM 2319 O O . ASP A 1 300 ? 18.618 6.800 91.834 1.00 22.67 298 ASP A O 1
ATOM 2324 N N . ARG A 1 301 ? 17.132 5.561 90.704 1.00 18.38 299 ARG A N 1
ATOM 2325 C CA . ARG A 1 301 ? 15.999 6.481 90.939 1.00 20.26 299 ARG A CA 1
ATOM 2326 C C . ARG A 1 301 ? 14.777 5.745 91.479 1.00 20.36 299 ARG A C 1
ATOM 2327 O O . ARG A 1 301 ? 14.198 6.130 92.491 1.00 18.89 299 ARG A O 1
ATOM 2335 N N . PHE A 1 302 ? 14.374 4.664 90.825 1.00 19.08 300 PHE A N 1
ATOM 2336 C CA . PHE A 1 302 ? 13.103 4.096 91.239 1.00 17.81 300 PHE A CA 1
ATOM 2337 C C . PHE A 1 302 ? 13.165 3.324 92.566 1.00 17.50 300 PHE A C 1
ATOM 2338 O O . PHE A 1 302 ? 12.295 3.487 93.384 1.00 19.38 300 PHE A O 1
ATOM 2346 N N . LEU A 1 303 ? 14.185 2.511 92.796 1.00 19.37 301 LEU A N 1
ATOM 2347 C CA . LEU A 1 303 ? 14.247 1.790 94.068 1.00 21.17 301 LEU A CA 1
ATOM 2348 C C . LEU A 1 303 ? 14.503 2.759 95.241 1.00 19.90 301 LEU A C 1
ATOM 2349 O O . LEU A 1 303 ? 13.905 2.604 96.301 1.00 20.36 301 LEU A O 1
ATOM 2354 N N . PRO A 1 304 ? 15.378 3.773 95.052 1.00 19.41 302 PRO A N 1
ATOM 2355 C CA . PRO A 1 304 ? 15.426 4.767 96.140 1.00 21.83 302 PRO A CA 1
ATOM 2356 C C . PRO A 1 304 ? 14.054 5.372 96.407 1.00 21.61 302 PRO A C 1
ATOM 2357 O O . PRO A 1 304 ? 13.745 5.646 97.568 1.00 21.78 302 PRO A O 1
ATOM 2361 N N . LEU A 1 305 ? 13.229 5.556 95.373 1.00 19.65 303 LEU A N 1
ATOM 2362 C CA . LEU A 1 305 ? 11.884 6.081 95.611 1.00 19.60 303 LEU A CA 1
ATOM 2363 C C . LEU A 1 305 ? 11.011 5.101 96.403 1.00 20.03 303 LEU A C 1
ATOM 2364 O O . LEU A 1 305 ? 10.251 5.501 97.294 1.00 17.78 303 LEU A O 1
ATOM 2369 N N . LEU A 1 306 ? 11.094 3.823 96.048 1.00 18.78 304 LEU A N 1
ATOM 2370 C CA . LEU A 1 306 ? 10.432 2.772 96.824 1.00 22.15 304 LEU A CA 1
ATOM 2371 C C . LEU A 1 306 ? 10.793 2.852 98.320 1.00 20.86 304 LEU A C 1
ATOM 2372 O O . LEU A 1 306 ? 9.915 2.815 99.194 1.00 19.34 304 LEU A O 1
ATOM 2377 N N . LYS A 1 307 ? 12.079 2.943 98.615 1.00 20.37 305 LYS A N 1
ATOM 2378 C CA . LYS A 1 307 ? 12.482 2.999 100.029 1.00 21.11 305 LYS A CA 1
ATOM 2379 C C . LYS A 1 307 ? 11.934 4.263 100.633 1.00 22.57 305 LYS A C 1
ATOM 2380 O O . LYS A 1 307 ? 11.503 4.260 101.788 1.00 21.99 305 LYS A O 1
ATOM 2386 N N . GLN A 1 308 ? 11.959 5.349 99.861 1.00 19.77 306 GLN A N 1
ATOM 2387 C CA . GLN A 1 308 ? 11.466 6.646 100.348 1.00 21.24 306 GLN A CA 1
ATOM 2388 C C . GLN A 1 308 ? 10.014 6.629 100.810 1.00 21.40 306 GLN A C 1
ATOM 2389 O O . GLN A 1 308 ? 9.666 7.252 101.825 1.00 21.00 306 GLN A O 1
ATOM 2395 N N . VAL A 1 309 ? 9.146 5.964 100.052 1.00 18.80 307 VAL A N 1
ATOM 2396 C CA . VAL A 1 309 ? 7.742 5.933 100.431 1.00 18.92 307 VAL A CA 1
ATOM 2397 C C . VAL A 1 309 ? 7.495 4.862 101.497 1.00 19.83 307 VAL A C 1
ATOM 2398 O O . VAL A 1 309 ? 6.385 4.734 101.985 1.00 21.03 307 VAL A O 1
ATOM 2402 N N . GLY A 1 310 ? 8.519 4.076 101.839 1.00 20.74 308 GLY A N 1
ATOM 2403 C CA . GLY A 1 310 ? 8.374 3.131 102.945 1.00 21.34 308 GLY A CA 1
ATOM 2404 C C . GLY A 1 310 ? 8.403 1.639 102.641 1.00 22.90 308 GLY A C 1
ATOM 2405 O O . GLY A 1 310 ? 8.026 0.834 103.489 1.00 23.77 308 GLY A O 1
ATOM 2406 N N . VAL A 1 311 ? 8.861 1.255 101.451 1.00 20.10 309 VAL A N 1
ATOM 2407 C CA . VAL A 1 311 ? 9.004 -0.160 101.141 1.00 19.09 309 VAL A CA 1
ATOM 2408 C C . VAL A 1 311 ? 10.334 -0.614 101.735 1.00 23.70 309 VAL A C 1
ATOM 2409 O O . VAL A 1 311 ? 11.367 0.052 101.580 1.00 22.60 309 VAL A O 1
ATOM 2413 N N . SER A 1 312 ? 10.289 -1.731 102.449 1.00 19.18 310 SER A N 1
ATOM 2414 C CA . SER A 1 312 ? 11.429 -2.245 103.183 1.00 20.16 310 SER A CA 1
ATOM 2415 C C . SER A 1 312 ? 12.458 -2.862 102.238 1.00 23.24 310 SER A C 1
ATOM 2416 O O . SER A 1 312 ? 12.137 -3.250 101.104 1.00 19.59 310 SER A O 1
ATOM 2419 N N . LYS A 1 313 ? 13.691 -2.992 102.706 1.00 21.45 311 LYS A N 1
ATOM 2420 C CA . LYS A 1 313 ? 14.696 -3.656 101.902 1.00 20.49 311 LYS A CA 1
ATOM 2421 C C . LYS A 1 313 ? 14.374 -5.130 101.645 1.00 22.49 311 LYS A C 1
ATOM 2422 O O . LYS A 1 313 ? 14.691 -5.671 100.583 1.00 18.73 311 LYS A O 1
ATOM 2428 N N . GLU A 1 314 ? 13.755 -5.780 102.625 1.00 22.29 312 GLU A N 1
ATOM 2429 C CA . GLU A 1 314 ? 13.331 -7.159 102.470 1.00 22.49 312 GLU A CA 1
ATOM 2430 C C . GLU A 1 314 ? 12.318 -7.320 101.354 1.00 19.94 312 GLU A C 1
ATOM 2431 O O . GLU A 1 314 ? 12.454 -8.208 100.539 1.00 19.82 312 GLU A O 1
ATOM 2437 N N . ALA A 1 315 ? 11.278 -6.493 101.347 1.00 19.37 313 ALA A N 1
ATOM 2438 C CA . ALA A 1 315 ? 10.260 -6.573 100.294 1.00 19.36 313 ALA A CA 1
ATOM 2439 C C . ALA A 1 315 ? 10.886 -6.316 98.926 1.00 19.33 313 ALA A C 1
ATOM 2440 O O . ALA A 1 315 ? 10.570 -7.009 97.941 1.00 19.43 313 ALA A O 1
ATOM 2442 N N . ILE A 1 316 ? 11.789 -5.336 98.874 1.00 17.45 314 ILE A N 1
ATOM 2443 C CA . ILE A 1 316 ? 12.522 -5.071 97.649 1.00 19.87 314 ILE A CA 1
ATOM 2444 C C . ILE A 1 316 ? 13.291 -6.315 97.207 1.00 20.24 314 ILE A C 1
ATOM 2445 O O . ILE A 1 316 ? 13.290 -6.652 96.011 1.00 18.79 314 ILE A O 1
ATOM 2450 N N . PHE A 1 317 ? 13.913 -7.013 98.177 1.00 19.96 315 PHE A N 1
ATOM 2451 C CA . PHE A 1 317 ? 14.623 -8.267 97.899 1.00 20.30 315 PHE A CA 1
ATOM 2452 C C . PHE A 1 317 ? 13.706 -9.350 97.301 1.00 19.41 315 PHE A C 1
ATOM 2453 O O . PHE A 1 317 ? 14.095 -10.039 96.350 1.00 19.29 315 PHE A O 1
ATOM 2461 N N . ASP A 1 318 ? 12.531 -9.527 97.898 1.00 16.98 316 ASP A N 1
ATOM 2462 C CA . ASP A 1 318 ? 11.544 -10.439 97.356 1.00 17.48 316 ASP A CA 1
ATOM 2463 C C . ASP A 1 318 ? 11.180 -10.024 95.940 1.00 16.22 316 ASP A C 1
ATOM 2464 O O . ASP A 1 318 ? 11.154 -10.865 95.039 1.00 17.37 316 ASP A O 1
ATOM 2469 N N . ILE A 1 319 ? 10.914 -8.738 95.743 1.00 16.19 317 ILE A N 1
ATOM 2470 C CA . ILE A 1 319 ? 10.516 -8.247 94.425 1.00 16.93 317 ILE A CA 1
ATOM 2471 C C . ILE A 1 319 ? 11.552 -8.505 93.306 1.00 17.34 317 ILE A C 1
ATOM 2472 O O . ILE A 1 319 ? 11.199 -8.892 92.194 1.00 16.42 317 ILE A O 1
ATOM 2477 N N . LEU A 1 320 ? 12.826 -8.279 93.600 1.00 17.64 318 LEU A N 1
ATOM 2478 C CA . LEU A 1 320 ? 13.878 -8.391 92.598 1.00 16.68 318 LEU A CA 1
ATOM 2479 C C . LEU A 1 320 ? 14.466 -9.806 92.502 1.00 18.64 318 LEU A C 1
ATOM 2480 O O . LEU A 1 320 ? 14.948 -10.189 91.438 1.00 16.50 318 LEU A O 1
ATOM 2485 N N . VAL A 1 321 ? 14.478 -10.549 93.615 1.00 18.91 319 VAL A N 1
ATOM 2486 C CA . VAL A 1 321 ? 15.246 -11.809 93.693 1.00 18.63 319 VAL A CA 1
ATOM 2487 C C . VAL A 1 321 ? 14.415 -13.034 94.016 1.00 17.22 319 VAL A C 1
ATOM 2488 O O . VAL A 1 321 ? 14.400 -13.989 93.247 1.00 17.53 319 VAL A O 1
ATOM 2492 N N . ASN A 1 322 ? 13.735 -13.002 95.159 1.00 18.18 320 ASN A N 1
ATOM 2493 C CA . ASN A 1 322 ? 12.924 -14.132 95.618 1.00 18.43 320 ASN A CA 1
ATOM 2494 C C . ASN A 1 322 ? 11.673 -14.462 94.779 1.00 18.48 320 ASN A C 1
ATOM 2495 O O . ASN A 1 322 ? 11.401 -15.634 94.476 1.00 20.58 320 ASN A O 1
ATOM 2500 N N . ASN A 1 323 ? 10.922 -13.441 94.394 1.00 17.80 321 ASN A N 1
ATOM 2501 C CA . ASN A 1 323 ? 9.714 -13.669 93.607 1.00 16.05 321 ASN A CA 1
ATOM 2502 C C . ASN A 1 323 ? 10.068 -14.216 92.217 1.00 19.43 321 ASN A C 1
ATOM 2503 O O . ASN A 1 323 ? 9.478 -15.196 91.761 1.00 20.10 321 ASN A O 1
ATOM 2508 N N . PRO A 1 324 ? 11.067 -13.619 91.553 1.00 17.93 322 PRO A N 1
ATOM 2509 C CA . PRO A 1 324 ? 11.408 -14.204 90.244 1.00 18.67 322 PRO A CA 1
ATOM 2510 C C . PRO A 1 324 ? 11.988 -15.624 90.331 1.00 19.47 322 PRO A C 1
ATOM 2511 O O . PRO A 1 324 ? 11.789 -16.441 89.409 1.00 18.59 322 PRO A O 1
ATOM 2515 N N . LYS A 1 325 ? 12.696 -15.910 91.428 1.00 18.95 323 LYS A N 1
ATOM 2516 C CA . LYS A 1 325 ? 13.246 -17.231 91.667 1.00 19.87 323 LYS A CA 1
ATOM 2517 C C . LYS A 1 325 ? 12.112 -18.255 91.731 1.00 18.14 323 LYS A C 1
ATOM 2518 O O . LYS A 1 325 ? 12.222 -19.387 91.216 1.00 17.99 323 LYS A O 1
ATOM 2524 N N . ARG A 1 326 ? 11.017 -17.829 92.344 1.00 17.76 324 ARG A N 1
ATOM 2525 C CA . ARG A 1 326 ? 9.783 -18.608 92.419 1.00 20.20 324 ARG A CA 1
ATOM 2526 C C . ARG A 1 326 ? 9.055 -18.706 91.080 1.00 20.11 324 ARG A C 1
ATOM 2527 O O . ARG A 1 326 ? 8.812 -19.794 90.583 1.00 20.56 324 ARG A O 1
ATOM 2535 N N . VAL A 1 327 ? 8.714 -17.571 90.487 1.00 21.05 325 VAL A N 1
ATOM 2536 C CA . VAL A 1 327 ? 7.794 -17.574 89.352 1.00 17.54 325 VAL A CA 1
ATOM 2537 C C . VAL A 1 327 ? 8.431 -18.033 88.031 1.00 20.99 325 VAL A C 1
ATOM 2538 O O . VAL A 1 327 ? 7.711 -18.461 87.135 1.00 21.51 325 VAL A O 1
ATOM 2542 N N . LEU A 1 328 ? 9.763 -17.977 87.931 1.00 18.70 326 LEU A N 1
ATOM 2543 C CA . LEU A 1 328 ? 10.462 -18.359 86.702 1.00 20.17 326 LEU A CA 1
ATOM 2544 C C . LEU A 1 328 ? 10.982 -19.801 86.724 1.00 20.71 326 LEU A C 1
ATOM 2545 O O . LEU A 1 328 ? 11.497 -20.290 85.715 1.00 17.57 326 LEU A O 1
ATOM 2550 N N . ALA A 1 329 ? 10.857 -20.478 87.869 1.00 19.14 327 ALA A N 1
ATOM 2551 C CA . ALA A 1 329 ? 11.335 -21.860 87.994 1.00 18.64 327 ALA A CA 1
ATOM 2552 C C . ALA A 1 329 ? 10.419 -22.796 87.212 1.00 19.60 327 ALA A C 1
ATOM 2553 O O . ALA A 1 329 ? 9.211 -22.633 87.281 1.00 19.70 327 ALA A O 1
ATOM 2555 N N . PHE A 1 330 ? 10.945 -23.766 86.472 1.00 17.32 328 PHE A N 1
ATOM 2556 C CA . PHE A 1 330 ? 10.043 -24.732 85.843 1.00 17.73 328 PHE A CA 1
ATOM 2557 C C . PHE A 1 330 ? 9.309 -25.583 86.881 1.00 21.81 328 PHE A C 1
ATOM 2558 O O . PHE A 1 330 ? 9.885 -25.965 87.909 1.00 21.72 328 PHE A O 1
ATOM 2566 N N . ASP A 1 331 ? 8.044 -25.894 86.612 1.00 20.89 329 ASP A N 1
ATOM 2567 C CA . ASP A 1 331 ? 7.330 -26.898 87.405 1.00 22.65 329 ASP A CA 1
ATOM 2568 C C . ASP A 1 331 ? 7.720 -28.234 86.841 1.00 24.21 329 ASP A C 1
ATOM 2569 O O . ASP A 1 331 ? 8.293 -28.288 85.743 1.00 21.40 329 ASP A O 1
ATOM 2574 N N . GLU A 1 332 ? 7.403 -29.306 87.573 1.00 24.98 330 GLU A N 1
ATOM 2575 C CA . GLU A 1 332 ? 7.442 -30.630 86.986 1.00 27.02 330 GLU A CA 1
ATOM 2576 C C . GLU A 1 332 ? 6.363 -30.672 85.900 1.00 23.16 330 GLU A C 1
ATOM 2577 O O . GLU A 1 332 ? 5.307 -30.042 86.041 1.00 21.31 330 GLU A O 1
ATOM 2583 N N . LYS A 1 333 ? 6.649 -31.443 84.850 1.00 21.61 331 LYS A N 1
ATOM 2584 C CA . LYS A 1 333 ? 5.736 -31.694 83.742 1.00 21.75 331 LYS A CA 1
ATOM 2585 C C . LYS A 1 333 ? 4.473 -32.429 84.177 1.00 23.10 331 LYS A C 1
ATOM 2586 O O . LYS A 1 333 ? 4.507 -33.272 85.073 1.00 21.53 331 LYS A O 1
ATOM 2592 N N . ARG A 1 334 ? 3.355 -32.082 83.548 1.00 21.63 332 ARG A N 1
ATOM 2593 C CA . ARG A 1 334 ? 2.083 -32.733 83.793 1.00 21.29 332 ARG A CA 1
ATOM 2594 C C . ARG A 1 334 ? 1.478 -33.063 82.455 1.00 23.72 332 ARG A C 1
ATOM 2595 O O . ARG A 1 334 ? 1.893 -32.525 81.434 1.00 22.80 332 ARG A O 1
ATOM 2603 N N . ASN A 1 335 ? 0.515 -33.974 82.465 1.00 26.07 333 ASN A N 1
ATOM 2604 C CA . ASN A 1 335 ? -0.363 -34.183 81.325 1.00 25.23 333 ASN A CA 1
ATOM 2605 C C . ASN A 1 335 ? -1.487 -33.168 81.395 1.00 25.99 333 ASN A C 1
ATOM 2606 O O . ASN A 1 335 ? -1.932 -32.781 82.484 1.00 27.16 333 ASN A O 1
ATOM 2611 N N . PHE A 1 336 ? -1.948 -32.725 80.244 1.00 24.96 334 PHE A N 1
ATOM 2612 C CA . PHE A 1 336 ? -3.044 -31.778 80.205 1.00 27.72 334 PHE A CA 1
ATOM 2613 C C . PHE A 1 336 ? -4.352 -32.549 80.319 1.00 29.55 334 PHE A C 1
ATOM 2614 O O . PHE A 1 336 ? -4.618 -33.428 79.497 1.00 30.61 334 PHE A O 1
ATOM 2622 N N . ASP A 1 337 ? -5.174 -32.216 81.303 1.00 25.52 335 ASP A N 1
ATOM 2623 C CA . ASP A 1 337 ? -6.420 -32.957 81.497 1.00 32.85 335 ASP A CA 1
ATOM 2624 C C . ASP A 1 337 ? -7.664 -32.093 81.202 1.00 30.74 335 ASP A C 1
ATOM 2625 O O . ASP A 1 337 ? -8.069 -31.273 82.028 1.00 30.73 335 ASP A O 1
ATOM 2630 N N . PRO A 1 338 ? -8.262 -32.267 80.014 1.00 31.77 336 PRO A N 1
ATOM 2631 C CA . PRO A 1 338 ? -9.477 -31.532 79.609 1.00 30.19 336 PRO A CA 1
ATOM 2632 C C . PRO A 1 338 ? -10.569 -31.532 80.672 1.00 30.71 336 PRO A C 1
ATOM 2633 O O . PRO A 1 338 ? -11.264 -30.524 80.784 1.00 30.20 336 PRO A O 1
ATOM 2637 N N . LEU A 1 339 ? -10.712 -32.610 81.444 1.00 31.14 337 LEU A N 1
ATOM 2638 C CA . LEU A 1 339 ? -11.814 -32.686 82.395 1.00 32.14 337 LEU A CA 1
ATOM 2639 C C . LEU A 1 339 ? -11.570 -31.786 83.579 1.00 33.14 337 LEU A C 1
ATOM 2640 O O . LEU A 1 339 ? -12.448 -31.644 84.429 1.00 36.49 337 LEU A O 1
ATOM 2645 N N . LYS A 1 340 ? -10.377 -31.210 83.679 1.00 30.39 338 LYS A N 1
ATOM 2646 C CA . LYS A 1 340 ? -10.126 -30.283 84.778 1.00 32.32 338 LYS A CA 1
ATOM 2647 C C . LYS A 1 340 ? -10.356 -28.839 84.323 1.00 30.75 338 LYS A C 1
ATOM 2648 O O . LYS A 1 340 ? -10.148 -27.913 85.108 1.00 30.42 338 LYS A O 1
ATOM 2654 N N . VAL A 1 341 ? -10.750 -28.640 83.062 1.00 27.50 339 VAL A N 1
ATOM 2655 C CA . VAL A 1 341 ? -11.021 -27.281 82.601 1.00 24.51 339 VAL A CA 1
ATOM 2656 C C . VAL A 1 341 ? -12.325 -26.805 83.256 1.00 25.26 339 VAL A C 1
ATOM 2657 O O . VAL A 1 341 ? -13.336 -27.511 83.250 1.00 24.80 339 VAL A O 1
ATOM 2661 N N . SER A 1 342 ? -12.301 -25.608 83.813 1.00 23.41 340 SER A N 1
ATOM 2662 C CA . SER A 1 342 ? -13.424 -25.115 84.629 1.00 26.29 340 SER A CA 1
ATOM 2663 C C . SER A 1 342 ? -14.657 -24.832 83.798 1.00 24.55 340 SER A C 1
ATOM 2664 O O . SER A 1 342 ? -14.552 -24.475 82.639 1.00 22.85 340 SER A O 1
ATOM 2667 N N . LYS A 1 343 ? -15.834 -24.937 84.418 1.00 28.25 341 LYS A N 1
ATOM 2668 C CA . LYS A 1 343 ? -17.091 -24.652 83.723 1.00 24.61 341 LYS A CA 1
ATOM 2669 C C . LYS A 1 343 ? -17.078 -23.249 83.125 1.00 26.23 341 LYS A C 1
ATOM 2670 O O . LYS A 1 343 ? -17.532 -23.029 82.000 1.00 25.07 341 LYS A O 1
ATOM 2676 N N . GLU A 1 344 ? -16.597 -22.292 83.911 1.00 27.06 342 GLU A N 1
ATOM 2677 C CA . GLU A 1 344 ? -16.560 -20.902 83.490 1.00 26.20 342 GLU A CA 1
ATOM 2678 C C . GLU A 1 344 ? -15.815 -20.719 82.161 1.00 24.24 342 GLU A C 1
ATOM 2679 O O . GLU A 1 344 ? -16.288 -20.023 81.270 1.00 24.72 342 GLU A O 1
ATOM 2685 N N . VAL A 1 345 ? -14.649 -21.341 82.035 1.00 23.69 343 VAL A N 1
ATOM 2686 C CA . VAL A 1 345 ? -13.870 -21.255 80.807 1.00 21.09 343 VAL A CA 1
ATOM 2687 C C . VAL A 1 345 ? -14.540 -21.969 79.623 1.00 22.25 343 VAL A C 1
ATOM 2688 O O . VAL A 1 345 ? -14.541 -21.470 78.507 1.00 21.98 343 VAL A O 1
ATOM 2692 N N . LEU A 1 346 ? -15.097 -23.143 79.858 1.00 22.73 344 LEU A N 1
ATOM 2693 C CA . LEU A 1 346 ? -15.739 -23.905 78.784 1.00 25.84 344 LEU A CA 1
ATOM 2694 C C . LEU A 1 346 ? -16.946 -23.165 78.218 1.00 26.36 344 LEU A C 1
ATOM 2695 O O . LEU A 1 346 ? -17.186 -23.137 77.003 1.00 22.44 344 LEU A O 1
ATOM 2700 N N . GLU A 1 347 ? -17.701 -22.536 79.107 1.00 24.74 345 GLU A N 1
ATOM 2701 C CA . GLU A 1 347 ? -18.843 -21.778 78.647 1.00 27.88 345 GLU A CA 1
ATOM 2702 C C . GLU A 1 347 ? -18.415 -20.497 77.889 1.00 27.29 345 GLU A C 1
ATOM 2703 O O . GLU A 1 347 ? -19.063 -20.114 76.923 1.00 27.50 345 GLU A O 1
ATOM 2709 N N . LEU A 1 348 ? -17.333 -19.840 78.324 1.00 25.33 346 LEU A N 1
ATOM 2710 C CA . LEU A 1 348 ? -16.792 -18.698 77.584 1.00 22.62 346 LEU A CA 1
ATOM 2711 C C . LEU A 1 348 ? -16.311 -19.130 76.180 1.00 23.67 346 LEU A C 1
ATOM 2712 O O . LEU A 1 348 ? -16.528 -18.433 75.205 1.00 26.03 346 LEU A O 1
ATOM 2717 N N . LYS A 1 349 ? -15.688 -20.296 76.068 1.00 24.30 347 LYS A N 1
ATOM 2718 C CA . LYS A 1 349 ? -15.201 -20.753 74.777 1.00 23.13 347 LYS A CA 1
ATOM 2719 C C . LYS A 1 349 ? -16.387 -20.942 73.831 1.00 27.57 347 LYS A C 1
ATOM 2720 O O . LYS A 1 349 ? -16.321 -20.616 72.636 1.00 26.19 347 LYS A O 1
ATOM 2726 N N . LYS A 1 350 ? -17.474 -21.475 74.373 1.00 28.38 348 LYS A N 1
ATOM 2727 C CA . LYS A 1 350 ? -18.686 -21.689 73.596 1.00 28.17 348 LYS A CA 1
ATOM 2728 C C . LYS A 1 350 ? -19.252 -20.341 73.128 1.00 29.79 348 LYS A C 1
ATOM 2729 O O . LYS A 1 350 ? -19.538 -20.161 71.935 1.00 31.01 348 LYS A O 1
ATOM 2735 N N . GLU A 1 351 ? -19.377 -19.391 74.061 1.00 28.16 349 GLU A N 1
ATOM 2736 C CA . GLU A 1 351 ? -19.827 -18.031 73.738 1.00 27.75 349 GLU A CA 1
ATOM 2737 C C . GLU A 1 351 ? -18.987 -17.319 72.657 1.00 29.23 349 GLU A C 1
ATOM 2738 O O . GLU A 1 351 ? -19.520 -16.548 71.846 1.00 27.98 349 GLU A O 1
ATOM 2744 N N . LEU A 1 352 ? -17.679 -17.588 72.643 1.00 26.70 350 LEU A N 1
ATOM 2745 C CA . LEU A 1 352 ? -16.758 -16.969 71.697 1.00 25.43 350 LEU A CA 1
ATOM 2746 C C . LEU A 1 352 ? -16.474 -17.873 70.481 1.00 27.97 350 LEU A C 1
ATOM 2747 O O . LEU A 1 352 ? -15.475 -17.686 69.790 1.00 26.96 350 LEU A O 1
ATOM 2752 N N . ASN A 1 353 ? -17.331 -18.867 70.239 1.00 27.42 351 ASN A N 1
ATOM 2753 C CA . ASN A 1 353 ? -17.136 -19.819 69.124 1.00 29.70 351 ASN A CA 1
ATOM 2754 C C . ASN A 1 353 ? -15.720 -20.385 68.925 1.00 30.56 351 ASN A C 1
ATOM 2755 O O . ASN A 1 353 ? -15.171 -20.336 67.827 1.00 26.43 351 ASN A O 1
ATOM 2760 N N . LEU A 1 354 ? -15.133 -20.943 69.975 1.00 29.68 352 LEU A N 1
ATOM 2761 C CA . LEU A 1 354 ? -13.774 -21.463 69.852 1.00 30.66 352 LEU A CA 1
ATOM 2762 C C . LEU A 1 354 ? -13.704 -22.997 69.693 1.00 35.39 352 LEU A C 1
ATOM 2763 O O . LEU A 1 354 ? -12.671 -23.542 69.299 1.00 37.44 352 LEU A O 1
ATOM 2768 N N . ASN A 1 355 ? -14.795 -23.693 69.970 1.00 35.15 353 ASN A N 1
ATOM 2769 C CA . ASN A 1 355 ? -14.781 -25.152 69.814 1.00 44.60 353 ASN A CA 1
ATOM 2770 C C . ASN A 1 355 ? -14.249 -25.616 68.457 1.00 42.15 353 ASN A C 1
ATOM 2771 O O . ASN A 1 355 ? -14.960 -25.553 67.453 1.00 45.81 353 ASN A O 1
ATOM 2776 N N . ASN B 1 5 ? -47.521 12.348 94.319 1.00 42.45 3 ASN B N 1
ATOM 2777 C CA . ASN B 1 5 ? -48.179 12.002 93.056 1.00 41.06 3 ASN B CA 1
ATOM 2778 C C . ASN B 1 5 ? -47.341 12.254 91.777 1.00 28.21 3 ASN B C 1
ATOM 2779 O O . ASN B 1 5 ? -47.858 12.558 90.706 1.00 27.41 3 ASN B O 1
ATOM 2784 N N . LYS B 1 6 ? -46.045 12.077 91.898 1.00 25.87 4 LYS B N 1
ATOM 2785 C CA . LYS B 1 6 ? -45.140 12.391 90.812 1.00 23.32 4 LYS B CA 1
ATOM 2786 C C . LYS B 1 6 ? -45.007 11.243 89.825 1.00 19.84 4 LYS B C 1
ATOM 2787 O O . LYS B 1 6 ? -44.987 10.074 90.220 1.00 19.76 4 LYS B O 1
ATOM 2793 N N . PHE B 1 7 ? -44.904 11.595 88.545 1.00 19.29 5 PHE B N 1
ATOM 2794 C CA . PHE B 1 7 ? -44.603 10.626 87.493 1.00 17.60 5 PHE B CA 1
ATOM 2795 C C . PHE B 1 7 ? -43.260 10.882 86.764 1.00 19.26 5 PHE B C 1
ATOM 2796 O O . PHE B 1 7 ? -42.698 11.973 86.827 1.00 15.83 5 PHE B O 1
ATOM 2804 N N . ALA B 1 8 ? -42.758 9.832 86.111 1.00 17.88 6 ALA B N 1
ATOM 2805 C CA . ALA B 1 8 ? -41.660 9.909 85.157 1.00 17.36 6 ALA B CA 1
ATOM 2806 C C . ALA B 1 8 ? -42.242 9.511 83.806 1.00 16.00 6 ALA B C 1
ATOM 2807 O O . ALA B 1 8 ? -43.165 8.714 83.749 1.00 17.43 6 ALA B O 1
ATOM 2809 N N . ARG B 1 9 ? -41.729 10.075 82.723 1.00 14.92 7 ARG B N 1
ATOM 2810 C CA . ARG B 1 9 ? -42.322 9.829 81.418 1.00 15.90 7 ARG B CA 1
ATOM 2811 C C . ARG B 1 9 ? -41.499 8.783 80.668 1.00 16.02 7 ARG B C 1
ATOM 2812 O O . ARG B 1 9 ? -40.420 9.100 80.152 1.00 15.30 7 ARG B O 1
ATOM 2820 N N . THR B 1 10 ? -41.978 7.538 80.629 1.00 15.87 8 THR B N 1
ATOM 2821 C CA . THR B 1 10 ? -41.277 6.497 79.896 1.00 14.87 8 THR B CA 1
ATOM 2822 C C . THR B 1 10 ? -41.882 6.372 78.511 1.00 15.43 8 THR B C 1
ATOM 2823 O O . THR B 1 10 ? -42.958 6.887 78.272 1.00 16.38 8 THR B O 1
ATOM 2827 N N . VAL B 1 11 ? -41.200 5.647 77.630 1.00 14.45 9 VAL B N 1
ATOM 2828 C CA . VAL B 1 11 ? -41.624 5.490 76.236 1.00 16.07 9 VAL B CA 1
ATOM 2829 C C . VAL B 1 11 ? -42.877 4.658 76.160 1.00 16.70 9 VAL B C 1
ATOM 2830 O O . VAL B 1 11 ? -43.547 4.639 75.144 1.00 16.32 9 VAL B O 1
ATOM 2834 N N . LEU B 1 12 ? -43.201 3.987 77.254 1.00 17.02 10 LEU B N 1
ATOM 2835 C CA . LEU B 1 12 ? -44.419 3.203 77.298 1.00 19.67 10 LEU B CA 1
ATOM 2836 C C . LEU B 1 12 ? -45.486 3.948 78.122 1.00 20.40 10 LEU B C 1
ATOM 2837 O O . LEU B 1 12 ? -46.566 3.435 78.357 1.00 20.06 10 LEU B O 1
ATOM 2842 N N . GLY B 1 13 ? -45.198 5.171 78.553 1.00 18.16 11 GLY B N 1
ATOM 2843 C CA . GLY B 1 13 ? -46.238 5.957 79.214 1.00 17.12 11 GLY B CA 1
ATOM 2844 C C . GLY B 1 13 ? -45.733 6.479 80.546 1.00 17.62 11 GLY B C 1
ATOM 2845 O O . GLY B 1 13 ? -44.603 6.177 80.917 1.00 16.35 11 GLY B O 1
ATOM 2846 N N . ASP B 1 14 ? -46.556 7.255 81.253 1.00 17.70 12 ASP B N 1
ATOM 2847 C CA . ASP B 1 14 ? -46.159 7.853 82.511 1.00 18.63 12 ASP B CA 1
ATOM 2848 C C . ASP B 1 14 ? -46.306 6.788 83.611 1.00 21.94 12 ASP B C 1
ATOM 2849 O O . ASP B 1 14 ? -47.263 6.022 83.575 1.00 20.60 12 ASP B O 1
ATOM 2854 N N . ILE B 1 15 ? -45.352 6.723 84.549 1.00 20.37 13 ILE B N 1
ATOM 2855 C CA . ILE B 1 15 ? -45.392 5.765 85.649 1.00 18.32 13 ILE B CA 1
ATOM 2856 C C . ILE B 1 15 ? -45.205 6.522 86.943 1.00 21.49 13 ILE B C 1
ATOM 2857 O O . ILE B 1 15 ? -44.528 7.528 86.956 1.00 21.81 13 ILE B O 1
ATOM 2862 N N . PRO B 1 16 ? -45.804 6.040 88.045 1.00 20.46 14 PRO B N 1
ATOM 2863 C CA . PRO B 1 16 ? -45.467 6.644 89.341 1.00 21.77 14 PRO B CA 1
ATOM 2864 C C . PRO B 1 16 ? -43.941 6.554 89.544 1.00 19.16 14 PRO B C 1
ATOM 2865 O O . PRO B 1 16 ? -43.333 5.557 89.163 1.00 20.05 14 PRO B O 1
ATOM 2869 N N . VAL B 1 17 ? -43.320 7.565 90.133 1.00 17.68 15 VAL B N 1
ATOM 2870 C CA . VAL B 1 17 ? -41.872 7.504 90.333 1.00 17.85 15 VAL B CA 1
ATOM 2871 C C . VAL B 1 17 ? -41.442 6.326 91.240 1.00 21.25 15 VAL B C 1
ATOM 2872 O O . VAL B 1 17 ? -40.324 5.813 91.097 1.00 18.92 15 VAL B O 1
ATOM 2876 N N . GLU B 1 18 ? -42.329 5.884 92.145 1.00 20.82 16 GLU B N 1
ATOM 2877 C CA . GLU B 1 18 ? -42.066 4.741 93.023 1.00 19.03 16 GLU B CA 1
ATOM 2878 C C . GLU B 1 18 ? -41.771 3.489 92.211 1.00 22.63 16 GLU B C 1
ATOM 2879 O O . GLU B 1 18 ? -41.236 2.537 92.744 1.00 21.56 16 GLU B O 1
ATOM 2885 N N . LYS B 1 19 ? -42.148 3.485 90.934 1.00 19.38 17 LYS B N 1
ATOM 2886 C CA . LYS B 1 19 ? -41.912 2.335 90.065 1.00 19.99 17 LYS B CA 1
ATOM 2887 C C . LYS B 1 19 ? -40.600 2.498 89.241 1.00 21.02 17 LYS B C 1
ATOM 2888 O O . LYS B 1 19 ? -40.216 1.600 88.482 1.00 20.14 17 LYS B O 1
ATOM 2894 N N . LEU B 1 20 ? -39.886 3.618 89.407 1.00 17.46 18 LEU B N 1
ATOM 2895 C CA . LEU B 1 20 ? -38.545 3.710 88.788 1.00 17.65 18 LEU B CA 1
ATOM 2896 C C . LEU B 1 20 ? -37.572 2.631 89.283 1.00 18.61 18 LEU B C 1
ATOM 2897 O O . LEU B 1 20 ? -36.853 2.019 88.491 1.00 17.66 18 LEU B O 1
ATOM 2902 N N . GLY B 1 21 ? -37.541 2.391 90.595 1.00 16.97 19 GLY B N 1
ATOM 2903 C CA . GLY B 1 21 ? -36.653 1.377 91.140 1.00 17.04 19 GLY B CA 1
ATOM 2904 C C . GLY B 1 21 ? -35.201 1.801 90.904 1.00 18.33 19 GLY B C 1
ATOM 2905 O O . GLY B 1 21 ? -34.912 3.017 90.774 1.00 16.21 19 GLY B O 1
ATOM 2906 N N . ILE B 1 22 ? -34.293 0.821 90.851 1.00 15.97 20 ILE B N 1
ATOM 2907 C CA . ILE B 1 22 ? -32.865 1.090 90.607 1.00 16.12 20 ILE B CA 1
ATOM 2908 C C . ILE B 1 22 ? -32.723 1.617 89.159 1.00 17.71 20 ILE B C 1
ATOM 2909 O O . ILE B 1 22 ? -33.182 0.978 88.207 1.00 16.98 20 ILE B O 1
ATOM 2914 N N . THR B 1 23 ? -32.095 2.784 89.016 1.00 17.84 21 THR B N 1
ATOM 2915 C CA . THR B 1 23 ? -32.094 3.519 87.746 1.00 17.25 21 THR B CA 1
ATOM 2916 C C . THR B 1 23 ? -30.676 3.858 87.283 1.00 15.73 21 THR B C 1
ATOM 2917 O O . THR B 1 23 ? -29.889 4.447 88.008 1.00 14.56 21 THR B O 1
ATOM 2921 N N . ASP B 1 24 ? -30.379 3.427 86.067 1.00 16.46 22 ASP B N 1
ATOM 2922 C CA . ASP B 1 24 ? -29.163 3.747 85.351 1.00 15.27 22 ASP B CA 1
ATOM 2923 C C . ASP B 1 24 ? -29.471 5.051 84.600 1.00 17.01 22 ASP B C 1
ATOM 2924 O O . ASP B 1 24 ? -30.262 5.062 83.652 1.00 15.24 22 ASP B O 1
ATOM 2929 N N . CYS B 1 25 ? -28.892 6.157 85.057 1.00 15.79 23 CYS B N 1
ATOM 2930 C CA . CYS B 1 25 ? -29.315 7.487 84.591 1.00 14.84 23 CYS B CA 1
ATOM 2931 C C . CYS B 1 25 ? -28.731 7.980 83.237 1.00 14.74 23 CYS B C 1
ATOM 2932 O O . CYS B 1 25 ? -29.074 9.073 82.794 1.00 15.82 23 CYS B O 1
ATOM 2935 N N . HIS B 1 26 ? -27.873 7.194 82.585 1.00 15.60 24 HIS B N 1
ATOM 2936 C CA . HIS B 1 26 ? -27.243 7.625 81.321 1.00 14.92 24 HIS B CA 1
ATOM 2937 C C . HIS B 1 26 ? -26.653 6.410 80.637 1.00 15.54 24 HIS B C 1
ATOM 2938 O O . HIS B 1 26 ? -25.591 5.924 80.992 1.00 15.38 24 HIS B O 1
ATOM 2945 N N . ASP B 1 27 ? -27.364 5.893 79.660 1.00 14.57 25 ASP B N 1
ATOM 2946 C CA . ASP B 1 27 ? -26.856 4.739 78.978 1.00 17.33 25 ASP B CA 1
ATOM 2947 C C . ASP B 1 27 ? -27.396 4.682 77.570 1.00 15.40 25 ASP B C 1
ATOM 2948 O O . ASP B 1 27 ? -28.033 5.626 77.126 1.00 16.47 25 ASP B O 1
ATOM 2953 N N . HIS B 1 28 ? -27.136 3.585 76.882 1.00 15.60 26 HIS B N 1
ATOM 2954 C CA . HIS B 1 28 ? -27.448 3.500 75.465 1.00 17.04 26 HIS B CA 1
ATOM 2955 C C . HIS B 1 28 ? -27.668 2.063 75.124 1.00 16.45 26 HIS B C 1
ATOM 2956 O O . HIS B 1 28 ? -27.153 1.192 75.819 1.00 17.02 26 HIS B O 1
ATOM 2963 N N . PHE B 1 29 ? -28.444 1.813 74.069 1.00 14.25 27 PHE B N 1
ATOM 2964 C CA . PHE B 1 29 ? -28.499 0.491 73.481 1.00 16.68 27 PHE B CA 1
ATOM 2965 C C . PHE B 1 29 ? -28.360 0.639 71.970 1.00 17.17 27 PHE B C 1
ATOM 2966 O O . PHE B 1 29 ? -27.503 0.017 71.352 1.00 17.48 27 PHE B O 1
ATOM 2974 N N . ILE B 1 30 ? -29.207 1.467 71.378 1.00 18.16 28 ILE B N 1
ATOM 2975 C CA . ILE B 1 30 ? -29.162 1.657 69.935 1.00 17.16 28 ILE B CA 1
ATOM 2976 C C . ILE B 1 30 ? -28.581 3.022 69.589 1.00 17.67 28 ILE B C 1
ATOM 2977 O O . ILE B 1 30 ? -29.032 4.055 70.098 1.00 16.28 28 ILE B O 1
ATOM 2982 N N . LYS B 1 31 ? -27.572 3.005 68.728 1.00 17.55 29 LYS B N 1
ATOM 2983 C CA . LYS B 1 31 ? -27.030 4.215 68.140 1.00 20.27 29 LYS B CA 1
ATOM 2984 C C . LYS B 1 31 ? -26.977 3.987 66.638 1.00 18.87 29 LYS B C 1
ATOM 2985 O O . LYS B 1 31 ? -26.069 3.332 66.120 1.00 19.27 29 LYS B O 1
ATOM 2991 N N . ASN B 1 32 ? -27.980 4.518 65.965 1.00 18.12 30 ASN B N 1
ATOM 2992 C CA . ASN B 1 32 ? -28.171 4.334 64.543 1.00 20.17 30 ASN B CA 1
ATOM 2993 C C . ASN B 1 32 ? -27.565 5.492 63.792 1.00 19.60 30 ASN B C 1
ATOM 2994 O O . ASN B 1 32 ? -28.230 6.497 63.596 1.00 22.06 30 ASN B O 1
ATOM 2999 N N . GLY B 1 33 ? -26.308 5.375 63.382 1.00 21.00 31 GLY B N 1
ATOM 3000 C CA . GLY B 1 33 ? -25.685 6.398 62.559 1.00 22.02 31 GLY B CA 1
ATOM 3001 C C . GLY B 1 33 ? -25.479 7.703 63.310 1.00 24.86 31 GLY B C 1
ATOM 3002 O O . GLY B 1 33 ? -25.452 7.730 64.549 1.00 21.11 31 GLY B O 1
ATOM 3003 N N . GLY B 1 34 ? -25.343 8.795 62.570 1.00 21.19 32 GLY B N 1
ATOM 3004 C CA . GLY B 1 34 ? -25.156 10.081 63.203 1.00 22.08 32 GLY B CA 1
ATOM 3005 C C . GLY B 1 34 ? -23.686 10.414 63.277 1.00 24.70 32 GLY B C 1
ATOM 3006 O O . GLY B 1 34 ? -22.836 9.594 62.931 1.00 20.59 32 GLY B O 1
ATOM 3007 N N . PRO B 1 35 ? -23.383 11.639 63.729 1.00 23.16 33 PRO B N 1
ATOM 3008 C CA . PRO B 1 35 ? -22.028 12.214 63.709 1.00 24.59 33 PRO B CA 1
ATOM 3009 C C . PRO B 1 35 ? -21.037 11.411 64.560 1.00 25.68 33 PRO B C 1
ATOM 3010 O O . PRO B 1 35 ? -19.843 11.341 64.238 1.00 28.35 33 PRO B O 1
ATOM 3014 N N . GLU B 1 36 ? -21.511 10.811 65.650 1.00 26.06 34 GLU B N 1
ATOM 3015 C CA . GLU B 1 36 ? -20.610 10.023 66.492 1.00 26.40 34 GLU B CA 1
ATOM 3016 C C . GLU B 1 36 ? -20.016 8.851 65.757 1.00 26.40 34 GLU B C 1
ATOM 3017 O O . GLU B 1 36 ? -18.831 8.548 65.885 1.00 26.70 34 GLU B O 1
ATOM 3023 N N . VAL B 1 37 ? -20.868 8.167 65.009 1.00 28.45 35 VAL B N 1
ATOM 3024 C CA . VAL B 1 37 ? -20.456 6.995 64.256 1.00 28.08 35 VAL B CA 1
ATOM 3025 C C . VAL B 1 37 ? -19.407 7.418 63.242 1.00 30.83 35 VAL B C 1
ATOM 3026 O O . VAL B 1 37 ? -18.451 6.684 62.952 1.00 32.40 35 VAL B O 1
ATOM 3030 N N . GLU B 1 38 ? -19.554 8.639 62.744 1.00 33.83 36 GLU B N 1
ATOM 3031 C CA . GLU B 1 38 ? -18.525 9.221 61.878 1.00 34.23 36 GLU B CA 1
ATOM 3032 C C . GLU B 1 38 ? -17.151 9.252 62.541 1.00 35.65 36 GLU B C 1
ATOM 3033 O O . GLU B 1 38 ? -16.130 9.058 61.867 1.00 37.98 36 GLU B O 1
ATOM 3039 N N . GLU B 1 39 ? -17.124 9.459 63.862 1.00 33.64 37 GLU B N 1
ATOM 3040 C CA . GLU B 1 39 ? -15.866 9.464 64.636 1.00 30.13 37 GLU B CA 1
ATOM 3041 C C . GLU B 1 39 ? -15.186 8.101 64.777 1.00 32.35 37 GLU B C 1
ATOM 3042 O O . GLU B 1 39 ? -13.959 8.015 64.711 1.00 37.30 37 GLU B O 1
ATOM 3048 N N . HIS B 1 40 ? -15.974 7.048 65.003 1.00 29.19 38 HIS B N 1
ATOM 3049 C CA . HIS B 1 40 ? -15.452 5.699 65.186 1.00 27.78 38 HIS B CA 1
ATOM 3050 C C . HIS B 1 40 ? -16.553 4.653 64.938 1.00 25.79 38 HIS B C 1
ATOM 3051 O O . HIS B 1 40 ? -17.642 4.752 65.482 1.00 24.06 38 HIS B O 1
ATOM 3058 N N . ILE B 1 41 ? -16.271 3.653 64.116 1.00 23.44 39 ILE B N 1
ATOM 3059 C CA . ILE B 1 41 ? -17.272 2.640 63.810 1.00 22.85 39 ILE B CA 1
ATOM 3060 C C . ILE B 1 41 ? -17.863 2.040 65.097 1.00 23.88 39 ILE B C 1
ATOM 3061 O O . ILE B 1 41 ? -19.020 1.593 65.107 1.00 21.73 39 ILE B O 1
ATOM 3066 N N . ASP B 1 42 ? -17.071 2.053 66.178 1.00 21.19 40 ASP B N 1
ATOM 3067 C CA . ASP B 1 42 ? -17.461 1.437 67.467 1.00 24.17 40 ASP B CA 1
ATOM 3068 C C . ASP B 1 42 ? -18.734 2.058 68.112 1.00 21.49 40 ASP B C 1
ATOM 3069 O O . ASP B 1 42 ? -19.408 1.415 68.936 1.00 20.71 40 ASP B O 1
ATOM 3074 N N . PHE B 1 43 ? -19.050 3.298 67.734 1.00 22.00 41 PHE B N 1
ATOM 3075 C CA . PHE B 1 43 ? -20.257 3.977 68.207 1.00 21.50 41 PHE B CA 1
ATOM 3076 C C . PHE B 1 43 ? -21.525 3.467 67.506 1.00 20.55 41 PHE B C 1
ATOM 3077 O O . PHE B 1 43 ? -22.629 3.824 67.883 1.00 20.62 41 PHE B O 1
ATOM 3085 N N . LEU B 1 44 ? -21.360 2.657 66.466 1.00 19.42 42 LEU B N 1
ATOM 3086 C CA . LEU B 1 44 ? -22.508 2.126 65.723 1.00 22.82 42 LEU B CA 1
ATOM 3087 C C . LEU B 1 44 ? -23.041 0.893 66.426 1.00 21.07 42 LEU B C 1
ATOM 3088 O O . LEU B 1 44 ? -22.321 -0.094 66.549 1.00 20.84 42 LEU B O 1
ATOM 3101 N N . LEU B 1 46 ? -26.480 -1.510 66.720 1.00 19.60 44 LEU B N 1
ATOM 3102 C CA . LEU B 1 46 ? -27.701 -1.702 65.985 1.00 20.56 44 LEU B CA 1
ATOM 3103 C C . LEU B 1 46 ? -28.403 -2.999 66.345 1.00 23.02 44 LEU B C 1
ATOM 3104 O O . LEU B 1 46 ? -29.295 -3.440 65.623 1.00 27.28 44 LEU B O 1
ATOM 3109 N N . ASN B 1 47 ? -28.017 -3.624 67.452 1.00 19.63 45 ASN B N 1
ATOM 3110 C CA . ASN B 1 47 ? -28.482 -4.973 67.716 1.00 17.32 45 ASN B CA 1
ATOM 3111 C C . ASN B 1 47 ? -29.525 -5.034 68.837 1.00 19.96 45 ASN B C 1
ATOM 3112 O O . ASN B 1 47 ? -29.216 -5.000 70.029 1.00 17.18 45 ASN B O 1
ATOM 3117 N N . VAL B 1 48 ? -30.784 -5.112 68.434 1.00 18.95 46 VAL B N 1
ATOM 3118 C CA . VAL B 1 48 ? -31.873 -5.209 69.392 1.00 19.33 46 VAL B CA 1
ATOM 3119 C C . VAL B 1 48 ? -31.730 -6.425 70.330 1.00 20.61 46 VAL B C 1
ATOM 3120 O O . VAL B 1 48 ? -31.849 -6.292 71.547 1.00 19.36 46 VAL B O 1
ATOM 3124 N N . ASP B 1 49 ? -31.454 -7.595 69.766 1.00 19.32 47 ASP B N 1
ATOM 3125 C CA . ASP B 1 49 ? -31.303 -8.809 70.561 1.00 20.57 47 ASP B CA 1
ATOM 3126 C C . ASP B 1 49 ? -30.170 -8.671 71.567 1.00 20.16 47 ASP B C 1
ATOM 3127 O O . ASP B 1 49 ? -30.375 -8.905 72.743 1.00 19.31 47 ASP B O 1
ATOM 3132 N N . ALA B 1 50 ? -28.997 -8.241 71.131 1.00 16.87 48 ALA B N 1
ATOM 3133 C CA . ALA B 1 50 ? -27.935 -8.063 72.103 1.00 20.55 48 ALA B CA 1
ATOM 3134 C C . ALA B 1 50 ? -28.342 -7.078 73.213 1.00 19.12 48 ALA B C 1
ATOM 3135 O O . ALA B 1 50 ? -27.981 -7.277 74.380 1.00 17.96 48 ALA B O 1
ATOM 3137 N N . SER B 1 51 ? -29.081 -6.029 72.848 1.00 17.53 49 SER B N 1
ATOM 3138 C CA . SER B 1 51 ? -29.462 -4.991 73.806 1.00 18.29 49 SER B CA 1
ATOM 3139 C C . SER B 1 51 ? -30.464 -5.551 74.819 1.00 19.50 49 SER B C 1
ATOM 3140 O O . SER B 1 51 ? -30.342 -5.315 76.017 1.00 17.87 49 SER B O 1
ATOM 3143 N N . ILE B 1 52 ? -31.475 -6.267 74.332 1.00 19.52 50 ILE B N 1
ATOM 3144 C CA . ILE B 1 52 ? -32.430 -6.924 75.223 1.00 17.81 50 ILE B CA 1
ATOM 3145 C C . ILE B 1 52 ? -31.780 -7.904 76.206 1.00 20.58 50 ILE B C 1
ATOM 3146 O O . ILE B 1 52 ? -32.141 -7.901 77.397 1.00 19.57 50 ILE B O 1
ATOM 3151 N N . LYS B 1 53 ? -30.841 -8.733 75.723 1.00 17.60 51 LYS B N 1
ATOM 3152 C CA . LYS B 1 53 ? -30.057 -9.612 76.613 1.00 20.77 51 LYS B CA 1
ATOM 3153 C C . LYS B 1 53 ? -29.296 -8.854 77.724 1.00 18.85 51 LYS B C 1
ATOM 3154 O O . LYS B 1 53 ? -29.213 -9.317 78.855 1.00 17.74 51 LYS B O 1
ATOM 3160 N N . GLU B 1 54 ? -28.722 -7.711 77.375 1.00 17.90 52 GLU B N 1
ATOM 3161 C CA . GLU B 1 54 ? -27.987 -6.898 78.333 1.00 20.41 52 GLU B CA 1
ATOM 3162 C C . GLU B 1 54 ? -28.958 -6.310 79.361 1.00 19.06 52 GLU B C 1
ATOM 3163 O O . GLU B 1 54 ? -28.718 -6.366 80.564 1.00 20.71 52 GLU B O 1
ATOM 3169 N N . PHE B 1 55 ? -30.057 -5.737 78.872 1.00 16.08 53 PHE B N 1
ATOM 3170 C CA . PHE B 1 55 ? -31.148 -5.249 79.731 1.00 18.14 53 PHE B CA 1
ATOM 3171 C C . PHE B 1 55 ? -31.622 -6.337 80.720 1.00 17.94 53 PHE B C 1
ATOM 3172 O O . PHE B 1 55 ? -31.804 -6.071 81.912 1.00 18.03 53 PHE B O 1
ATOM 3180 N N . LYS B 1 56 ? -31.808 -7.560 80.228 1.00 16.49 54 LYS B N 1
ATOM 3181 C CA . LYS B 1 56 ? -32.206 -8.638 81.114 1.00 19.96 54 LYS B CA 1
ATOM 3182 C C . LYS B 1 56 ? -31.158 -8.929 82.213 1.00 19.50 54 LYS B C 1
ATOM 3183 O O . LYS B 1 56 ? -31.528 -9.228 83.344 1.00 21.35 54 LYS B O 1
ATOM 3189 N N . GLU B 1 57 ? -29.865 -8.824 81.894 1.00 17.48 55 GLU B N 1
ATOM 3190 C CA . GLU B 1 57 ? -28.828 -8.976 82.919 1.00 20.41 55 GLU B CA 1
ATOM 3191 C C . GLU B 1 57 ? -28.922 -7.858 83.969 1.00 20.92 55 GLU B C 1
ATOM 3192 O O . GLU B 1 57 ? -28.889 -8.122 85.186 1.00 21.42 55 GLU B O 1
ATOM 3198 N N . PHE B 1 58 ? -29.047 -6.618 83.501 1.00 17.25 56 PHE B N 1
ATOM 3199 C CA . PHE B 1 58 ? -29.326 -5.485 84.387 1.00 19.31 56 PHE B CA 1
ATOM 3200 C C . PHE B 1 58 ? -30.530 -5.744 85.338 1.00 19.81 56 PHE B C 1
ATOM 3201 O O . PHE B 1 58 ? -30.425 -5.526 86.531 1.00 18.40 56 PHE B O 1
ATOM 3209 N N . ILE B 1 59 ? -31.655 -6.211 84.792 1.00 18.11 57 ILE B N 1
ATOM 3210 C CA . ILE B 1 59 ? -32.820 -6.545 85.610 1.00 17.84 57 ILE B CA 1
ATOM 3211 C C . ILE B 1 59 ? -32.508 -7.675 86.586 1.00 21.41 57 ILE B C 1
ATOM 3212 O O . ILE B 1 59 ? -32.834 -7.582 87.791 1.00 19.46 57 ILE B O 1
ATOM 3217 N N . ASP B 1 60 ? -31.835 -8.717 86.078 1.00 23.54 58 ASP B N 1
ATOM 3218 C CA . ASP B 1 60 ? -31.465 -9.876 86.898 1.00 24.02 58 ASP B CA 1
ATOM 3219 C C . ASP B 1 60 ? -30.668 -9.422 88.121 1.00 24.64 58 ASP B C 1
ATOM 3220 O O . ASP B 1 60 ? -30.819 -10.009 89.182 1.00 24.67 58 ASP B O 1
ATOM 3225 N N . ARG B 1 61 ? -29.843 -8.378 87.983 1.00 23.11 59 ARG B N 1
ATOM 3226 C CA . ARG B 1 61 ? -29.057 -7.870 89.126 1.00 23.78 59 ARG B CA 1
ATOM 3227 C C . ARG B 1 61 ? -29.878 -6.969 90.049 1.00 23.54 59 ARG B C 1
ATOM 3228 O O . ARG B 1 61 ? -29.393 -6.525 91.091 1.00 21.01 59 ARG B O 1
ATOM 3236 N N . GLY B 1 62 ? -31.107 -6.668 89.644 1.00 22.90 60 GLY B N 1
ATOM 3237 C CA . GLY B 1 62 ? -31.986 -5.812 90.444 1.00 19.48 60 GLY B CA 1
ATOM 3238 C C . GLY B 1 62 ? -32.321 -4.465 89.795 1.00 19.63 60 GLY B C 1
ATOM 3239 O O . GLY B 1 62 ? -33.089 -3.706 90.345 1.00 16.20 60 GLY B O 1
ATOM 3240 N N . GLY B 1 63 ? -31.771 -4.174 88.613 1.00 18.37 61 GLY B N 1
ATOM 3241 C CA . GLY B 1 63 ? -32.080 -2.913 87.955 1.00 17.71 61 GLY B CA 1
ATOM 3242 C C . GLY B 1 63 ? -33.530 -2.885 87.450 1.00 19.46 61 GLY B C 1
ATOM 3243 O O . GLY B 1 63 ? -34.120 -3.936 87.233 1.00 16.40 61 GLY B O 1
ATOM 3244 N N . SER B 1 64 ? -34.097 -1.690 87.273 1.00 17.05 62 SER B N 1
ATOM 3245 C CA . SER B 1 64 ? -35.388 -1.533 86.608 1.00 17.93 62 SER B CA 1
ATOM 3246 C C . SER B 1 64 ? -35.353 -0.518 85.466 1.00 18.76 62 SER B C 1
ATOM 3247 O O . SER B 1 64 ? -35.818 -0.813 84.373 1.00 17.93 62 SER B O 1
ATOM 3250 N N . THR B 1 65 ? -34.810 0.678 85.704 1.00 17.17 63 THR B N 1
ATOM 3251 C CA . THR B 1 65 ? -34.955 1.737 84.707 1.00 15.64 63 THR B CA 1
ATOM 3252 C C . THR B 1 65 ? -33.623 2.132 84.044 1.00 17.15 63 THR B C 1
ATOM 3253 O O . THR B 1 65 ? -32.580 2.190 84.703 1.00 15.72 63 THR B O 1
ATOM 3257 N N . ILE B 1 66 ? -33.667 2.382 82.737 1.00 17.87 64 ILE B N 1
ATOM 3258 C CA . ILE B 1 66 ? -32.503 2.848 81.978 1.00 17.49 64 ILE B CA 1
ATOM 3259 C C . ILE B 1 66 ? -32.887 4.075 81.192 1.00 16.49 64 ILE B C 1
ATOM 3260 O O . ILE B 1 66 ? -33.833 4.039 80.386 1.00 16.09 64 ILE B O 1
ATOM 3265 N N . VAL B 1 67 ? -32.194 5.178 81.452 1.00 13.66 65 VAL B N 1
ATOM 3266 C CA . VAL B 1 67 ? -32.435 6.397 80.705 1.00 13.05 65 VAL B CA 1
ATOM 3267 C C . VAL B 1 67 ? -31.492 6.406 79.487 1.00 16.21 65 VAL B C 1
ATOM 3268 O O . VAL B 1 67 ? -30.277 6.511 79.639 1.00 16.77 65 VAL B O 1
ATOM 3272 N N . THR B 1 68 ? -32.042 6.280 78.285 1.00 16.27 66 THR B N 1
ATOM 3273 C CA . THR B 1 68 ? -31.191 6.311 77.086 1.00 16.42 66 THR B CA 1
ATOM 3274 C C . THR B 1 68 ? -30.979 7.734 76.578 1.00 13.70 66 THR B C 1
ATOM 3275 O O . THR B 1 68 ? -31.897 8.359 76.083 1.00 14.14 66 THR B O 1
ATOM 3287 N N . ASP B 1 70 ? -29.831 9.598 74.036 1.00 18.11 68 ASP B N 1
ATOM 3288 C CA . ASP B 1 70 ? -29.535 9.985 72.661 1.00 17.40 68 ASP B CA 1
ATOM 3289 C C . ASP B 1 70 ? -30.469 11.080 72.188 1.00 16.00 68 ASP B C 1
ATOM 3290 O O . ASP B 1 70 ? -31.667 10.873 72.063 1.00 18.33 68 ASP B O 1
ATOM 3295 N N . PRO B 1 71 ? -29.922 12.251 71.903 1.00 15.11 69 PRO B N 1
ATOM 3296 C CA . PRO B 1 71 ? -30.779 13.295 71.355 1.00 15.03 69 PRO B CA 1
ATOM 3297 C C . PRO B 1 71 ? -31.134 12.944 69.891 1.00 15.76 69 PRO B C 1
ATOM 3298 O O . PRO B 1 71 ? -30.390 12.207 69.239 1.00 14.54 69 PRO B O 1
ATOM 3302 N N . PRO B 1 72 ? -32.239 13.505 69.364 1.00 15.68 70 PRO B N 1
ATOM 3303 C CA . PRO B 1 72 ? -32.766 13.080 68.054 1.00 16.02 70 PRO B CA 1
ATOM 3304 C C . PRO B 1 72 ? -31.672 12.976 66.959 1.00 16.18 70 PRO B C 1
ATOM 3305 O O . PRO B 1 72 ? -31.567 11.954 66.278 1.00 12.98 70 PRO B O 1
ATOM 3309 N N . ASN B 1 73 ? -30.848 14.012 66.819 1.00 15.15 71 ASN B N 1
ATOM 3310 C CA . ASN B 1 73 ? -29.877 14.085 65.696 1.00 18.76 71 ASN B CA 1
ATOM 3311 C C . ASN B 1 73 ? -28.565 13.316 65.870 1.00 17.65 71 ASN B C 1
ATOM 3312 O O . ASN B 1 73 ? -27.740 13.278 64.958 1.00 16.99 71 ASN B O 1
ATOM 3317 N N . VAL B 1 74 ? -28.354 12.741 67.051 1.00 17.69 72 VAL B N 1
ATOM 3318 C CA . VAL B 1 74 ? -27.146 11.971 67.313 1.00 17.87 72 VAL B CA 1
ATOM 3319 C C . VAL B 1 74 ? -27.455 10.543 67.776 1.00 17.85 72 VAL B C 1
ATOM 3320 O O . VAL B 1 74 ? -27.511 10.274 68.966 1.00 19.16 72 VAL B O 1
ATOM 3324 N N . GLY B 1 75 ? -27.670 9.646 66.822 1.00 18.38 73 GLY B N 1
ATOM 3325 C CA . GLY B 1 75 ? -27.770 8.225 67.109 1.00 20.65 73 GLY B CA 1
ATOM 3326 C C . GLY B 1 75 ? -29.159 7.705 67.462 1.00 18.26 73 GLY B C 1
ATOM 3327 O O . GLY B 1 75 ? -29.423 6.511 67.334 1.00 17.50 73 GLY B O 1
ATOM 3328 N N . ARG B 1 76 ? -30.059 8.591 67.885 1.00 17.71 74 ARG B N 1
ATOM 3329 C CA . ARG B 1 76 ? -31.330 8.133 68.447 1.00 16.87 74 ARG B CA 1
ATOM 3330 C C . ARG B 1 76 ? -32.126 7.266 67.506 1.00 16.19 74 ARG B C 1
ATOM 3331 O O . ARG B 1 76 ? -32.273 7.587 66.327 1.00 18.06 74 ARG B O 1
ATOM 3339 N N . ASP B 1 77 ? -32.710 6.207 68.042 1.00 15.32 75 ASP B N 1
ATOM 3340 C CA . ASP B 1 77 ? -33.568 5.339 67.223 1.00 16.74 75 ASP B CA 1
ATOM 3341 C C . ASP B 1 77 ? -34.859 4.956 67.950 1.00 16.66 75 ASP B C 1
ATOM 3342 O O . ASP B 1 77 ? -34.858 4.032 68.769 1.00 16.91 75 ASP B O 1
ATOM 3347 N N . VAL B 1 78 ? -35.953 5.635 67.630 1.00 15.30 76 VAL B N 1
ATOM 3348 C CA . VAL B 1 78 ? -37.216 5.417 68.339 1.00 16.99 76 VAL B CA 1
ATOM 3349 C C . VAL B 1 78 ? -37.749 3.993 68.153 1.00 15.43 76 VAL B C 1
ATOM 3350 O O . VAL B 1 78 ? -38.067 3.304 69.134 1.00 12.90 76 VAL B O 1
ATOM 3354 N N . LEU B 1 79 ? -37.838 3.555 66.890 1.00 15.25 77 LEU B N 1
ATOM 3355 C CA . LEU B 1 79 ? -38.393 2.250 66.576 1.00 16.30 77 LEU B CA 1
ATOM 3356 C C . LEU B 1 79 ? -37.675 1.124 67.297 1.00 16.03 77 LEU B C 1
ATOM 3357 O O . LEU B 1 79 ? -38.316 0.337 67.967 1.00 17.60 77 LEU B O 1
ATOM 3362 N N . LYS B 1 80 ? -36.353 1.040 67.180 1.00 14.68 78 LYS B N 1
ATOM 3363 C CA . LYS B 1 80 ? -35.659 -0.075 67.795 1.00 14.16 78 LYS B CA 1
ATOM 3364 C C . LYS B 1 80 ? -35.637 0.048 69.324 1.00 16.14 78 LYS B C 1
ATOM 3365 O O . LYS B 1 80 ? -35.742 -0.945 70.010 1.00 17.87 78 LYS B O 1
ATOM 3371 N N . THR B 1 81 ? -35.499 1.250 69.867 1.00 14.68 79 THR B N 1
ATOM 3372 C CA . THR B 1 81 ? -35.526 1.365 71.334 1.00 15.42 79 THR B CA 1
ATOM 3373 C C . THR B 1 81 ? -36.874 0.918 71.893 1.00 15.28 79 THR B C 1
ATOM 3374 O O . THR B 1 81 ? -36.946 0.319 72.972 1.00 14.46 79 THR B O 1
ATOM 3378 N N . LEU B 1 82 ? -37.946 1.186 71.152 1.00 15.45 80 LEU B N 1
ATOM 3379 C CA . LEU B 1 82 ? -39.262 0.706 71.577 1.00 17.12 80 LEU B CA 1
ATOM 3380 C C . LEU B 1 82 ? -39.331 -0.802 71.587 1.00 16.69 80 LEU B C 1
ATOM 3381 O O . LEU B 1 82 ? -40.005 -1.395 72.437 1.00 19.99 80 LEU B O 1
ATOM 3386 N N . GLU B 1 83 ? -38.656 -1.431 70.635 1.00 17.38 81 GLU B N 1
ATOM 3387 C CA . GLU B 1 83 ? -38.644 -2.888 70.610 1.00 19.61 81 GLU B CA 1
ATOM 3388 C C . GLU B 1 83 ? -38.011 -3.405 71.878 1.00 18.63 81 GLU B C 1
ATOM 3389 O O . GLU B 1 83 ? -38.473 -4.362 72.469 1.00 17.82 81 GLU B O 1
ATOM 3395 N N . ILE B 1 84 ? -36.915 -2.773 72.270 1.00 16.60 82 ILE B N 1
ATOM 3396 C CA . ILE B 1 84 ? -36.251 -3.146 73.503 1.00 16.95 82 ILE B CA 1
ATOM 3397 C C . ILE B 1 84 ? -37.179 -2.984 74.703 1.00 18.03 82 ILE B C 1
ATOM 3398 O O . ILE B 1 84 ? -37.364 -3.931 75.467 1.00 17.87 82 ILE B O 1
ATOM 3403 N N . ALA B 1 85 ? -37.781 -1.798 74.841 1.00 15.79 83 ALA B N 1
ATOM 3404 C CA . ALA B 1 85 ? -38.662 -1.482 75.973 1.00 17.99 83 ALA B CA 1
ATOM 3405 C C . ALA B 1 85 ? -39.825 -2.467 76.088 1.00 18.29 83 ALA B C 1
ATOM 3406 O O . ALA B 1 85 ? -40.180 -2.895 77.185 1.00 16.95 83 ALA B O 1
ATOM 3408 N N . ASN B 1 86 ? -40.402 -2.828 74.948 1.00 18.39 84 ASN B N 1
ATOM 3409 C CA . ASN B 1 86 ? -41.564 -3.722 74.938 1.00 19.32 84 ASN B CA 1
ATOM 3410 C C . ASN B 1 86 ? -41.176 -5.122 75.363 1.00 19.70 84 ASN B C 1
ATOM 3411 O O . ASN B 1 86 ? -41.943 -5.773 76.059 1.00 21.82 84 ASN B O 1
ATOM 3416 N N . ALA B 1 87 ? -39.965 -5.550 74.980 1.00 20.08 85 ALA B N 1
ATOM 3417 C CA . ALA B 1 87 ? -39.407 -6.857 75.357 1.00 19.49 85 ALA B CA 1
ATOM 3418 C C . ALA B 1 87 ? -39.152 -7.035 76.858 1.00 20.96 85 ALA B C 1
ATOM 3419 O O . ALA B 1 87 ? -39.125 -8.152 77.346 1.00 20.23 85 ALA B O 1
ATOM 3421 N N . VAL B 1 88 ? -38.902 -5.954 77.582 1.00 17.12 86 VAL B N 1
ATOM 3422 C CA . VAL B 1 88 ? -38.632 -6.107 79.005 1.00 19.90 86 VAL B CA 1
ATOM 3423 C C . VAL B 1 88 ? -39.719 -5.527 79.915 1.00 19.86 86 VAL B C 1
ATOM 3424 O O . VAL B 1 88 ? -39.591 -5.569 81.166 1.00 21.53 86 VAL B O 1
ATOM 3428 N N . LYS B 1 89 ? -40.799 -5.025 79.324 1.00 20.02 87 LYS B N 1
ATOM 3429 C CA . LYS B 1 89 ? -41.802 -4.349 80.159 1.00 22.30 87 LYS B CA 1
ATOM 3430 C C . LYS B 1 89 ? -42.426 -5.283 81.194 1.00 24.73 87 LYS B C 1
ATOM 3431 O O . LYS B 1 89 ? -42.696 -4.871 82.309 1.00 22.12 87 LYS B O 1
ATOM 3437 N N . ASN B 1 90 ? -42.617 -6.542 80.813 1.00 23.77 88 ASN B N 1
ATOM 3438 C CA . ASN B 1 90 ? -43.235 -7.511 81.684 1.00 22.61 88 ASN B CA 1
ATOM 3439 C C . ASN B 1 90 ? -42.265 -8.001 82.721 1.00 24.71 88 ASN B C 1
ATOM 3440 O O . ASN B 1 90 ? -42.677 -8.545 83.743 1.00 27.09 88 ASN B O 1
ATOM 3445 N N . LEU B 1 91 ? -40.980 -7.777 82.469 1.00 22.04 89 LEU B N 1
ATOM 3446 C CA . LEU B 1 91 ? -39.946 -8.032 83.466 1.00 24.52 89 LEU B CA 1
ATOM 3447 C C . LEU B 1 91 ? -39.691 -6.861 84.416 1.00 24.18 89 LEU B C 1
ATOM 3448 O O . LEU B 1 91 ? -38.779 -6.914 85.237 1.00 26.09 89 LEU B O 1
ATOM 3453 N N . GLY B 1 92 ? -40.487 -5.805 84.327 1.00 22.92 90 GLY B N 1
ATOM 3454 C CA . GLY B 1 92 ? -40.280 -4.668 85.213 1.00 22.98 90 GLY B CA 1
ATOM 3455 C C . GLY B 1 92 ? -39.386 -3.570 84.633 1.00 23.55 90 GLY B C 1
ATOM 3456 O O . GLY B 1 92 ? -39.203 -2.515 85.264 1.00 19.71 90 GLY B O 1
ATOM 3457 N N . GLY B 1 93 ? -38.832 -3.807 83.439 1.00 19.86 91 GLY B N 1
ATOM 3458 C CA . GLY B 1 93 ? -37.990 -2.815 82.787 1.00 18.76 91 GLY B CA 1
ATOM 3459 C C . GLY B 1 93 ? -38.695 -1.527 82.363 1.00 18.36 91 GLY B C 1
ATOM 3460 O O . GLY B 1 93 ? -39.840 -1.535 81.915 1.00 16.50 91 GLY B O 1
ATOM 3461 N N . ASN B 1 94 ? -38.007 -0.406 82.530 1.00 18.32 92 ASN B N 1
ATOM 3462 C CA . ASN B 1 94 ? -38.496 0.897 82.054 1.00 17.58 92 ASN B CA 1
ATOM 3463 C C . ASN B 1 94 ? -37.433 1.547 81.179 1.00 16.82 92 ASN B C 1
ATOM 3464 O O . ASN B 1 94 ? -36.261 1.523 81.533 1.00 15.32 92 ASN B O 1
ATOM 3469 N N . VAL B 1 95 ? -37.843 2.137 80.059 1.00 15.17 93 VAL B N 1
ATOM 3470 C CA . VAL B 1 95 ? -36.963 2.972 79.259 1.00 16.95 93 VAL B CA 1
ATOM 3471 C C . VAL B 1 95 ? -37.471 4.429 79.210 1.00 15.58 93 VAL B C 1
ATOM 3472 O O . VAL B 1 95 ? -38.650 4.697 78.911 1.00 16.86 93 VAL B O 1
ATOM 3476 N N . ILE B 1 96 ? -36.579 5.373 79.494 1.00 15.11 94 ILE B N 1
ATOM 3477 C CA . ILE B 1 96 ? -36.861 6.782 79.278 1.00 13.84 94 ILE B CA 1
ATOM 3478 C C . ILE B 1 96 ? -35.982 7.293 78.116 1.00 15.21 94 ILE B C 1
ATOM 3479 O O . ILE B 1 96 ? -34.758 7.134 78.155 1.00 15.25 94 ILE B O 1
ATOM 3492 N N . SER B 1 98 ? -34.847 10.621 75.294 1.00 14.30 96 SER B N 1
ATOM 3493 C CA . SER B 1 98 ? -34.492 12.035 75.360 1.00 11.72 96 SER B CA 1
ATOM 3494 C C . SER B 1 98 ? -34.845 12.840 74.119 1.00 12.21 96 SER B C 1
ATOM 3495 O O . SER B 1 98 ? -34.767 12.339 72.983 1.00 13.37 96 SER B O 1
ATOM 3498 N N . THR B 1 99 ? -35.171 14.111 74.312 1.00 12.75 97 THR B N 1
ATOM 3499 C CA . THR B 1 99 ? -35.172 15.054 73.185 1.00 11.52 97 THR B CA 1
ATOM 3500 C C . THR B 1 99 ? -33.983 16.021 73.335 1.00 13.14 97 THR B C 1
ATOM 3501 O O . THR B 1 99 ? -33.082 15.765 74.123 1.00 12.35 97 THR B O 1
ATOM 3505 N N . GLY B 1 100 ? -33.934 17.109 72.569 1.00 13.17 98 GLY B N 1
ATOM 3506 C CA . GLY B 1 100 ? -32.879 18.067 72.818 1.00 13.03 98 GLY B CA 1
ATOM 3507 C C . GLY B 1 100 ? -31.634 17.825 71.981 1.00 13.18 98 GLY B C 1
ATOM 3508 O O . GLY B 1 100 ? -31.731 17.368 70.844 1.00 12.78 98 GLY B O 1
ATOM 3509 N N . PHE B 1 101 ? -30.466 18.130 72.542 1.00 12.38 99 PHE B N 1
ATOM 3510 C CA . PHE B 1 101 ? -29.259 18.275 71.727 1.00 14.38 99 PHE B CA 1
ATOM 3511 C C . PHE B 1 101 ? -28.003 17.768 72.372 1.00 14.84 99 PHE B C 1
ATOM 3512 O O . PHE B 1 101 ? -27.885 17.720 73.605 1.00 13.41 99 PHE B O 1
ATOM 3520 N N . HIS B 1 102 ? -27.050 17.425 71.514 1.00 15.11 100 HIS B N 1
ATOM 3521 C CA . HIS B 1 102 ? -25.724 17.038 71.956 1.00 16.89 100 HIS B CA 1
ATOM 3522 C C . HIS B 1 102 ? -24.810 18.260 71.898 1.00 17.05 100 HIS B C 1
ATOM 3523 O O . HIS B 1 102 ? -25.277 19.378 71.634 1.00 14.38 100 HIS B O 1
ATOM 3530 N N . LYS B 1 103 ? -23.519 18.056 72.151 1.00 15.90 101 LYS B N 1
ATOM 3531 C CA . LYS B 1 103 ? -22.558 19.156 72.095 1.00 17.60 101 LYS B CA 1
ATOM 3532 C C . LYS B 1 103 ? -22.435 19.708 70.661 1.00 16.58 101 LYS B C 1
ATOM 3533 O O . LYS B 1 103 ? -22.684 18.995 69.695 1.00 14.79 101 LYS B O 1
ATOM 3539 N N . ALA B 1 104 ? -22.050 20.978 70.553 1.00 13.68 102 ALA B N 1
ATOM 3540 C CA . ALA B 1 104 ? -21.954 21.699 69.274 1.00 18.05 102 ALA B CA 1
ATOM 3541 C C . ALA B 1 104 ? -21.168 20.987 68.193 1.00 17.49 102 ALA B C 1
ATOM 3542 O O . ALA B 1 104 ? -21.473 21.123 67.028 1.00 15.77 102 ALA B O 1
ATOM 3544 N N . LYS B 1 105 ? -20.128 20.265 68.581 1.00 20.36 103 LYS B N 1
ATOM 3545 C CA . LYS B 1 105 ? -19.230 19.609 67.626 1.00 18.95 103 LYS B CA 1
ATOM 3546 C C . LYS B 1 105 ? -20.033 18.680 66.721 1.00 21.37 103 LYS B C 1
ATOM 3547 O O . LYS B 1 105 ? -19.651 18.438 65.580 1.00 20.10 103 LYS B O 1
ATOM 3553 N N . PHE B 1 106 ? -21.162 18.186 67.232 1.00 20.40 104 PHE B N 1
ATOM 3554 C CA . PHE B 1 106 ? -22.007 17.253 66.483 1.00 19.91 104 PHE B CA 1
ATOM 3555 C C . PHE B 1 106 ? -23.052 17.894 65.572 1.00 22.23 104 PHE B C 1
ATOM 3556 O O . PHE B 1 106 ? -23.908 17.181 65.035 1.00 20.36 104 PHE B O 1
ATOM 3564 N N . TYR B 1 107 ? -22.990 19.222 65.406 1.00 18.64 105 TYR B N 1
ATOM 3565 C CA . TYR B 1 107 ? -23.922 19.941 64.519 1.00 20.26 105 TYR B CA 1
ATOM 3566 C C . TYR B 1 107 ? -23.181 20.933 63.620 1.00 23.15 105 TYR B C 1
ATOM 3567 O O . TYR B 1 107 ? -22.254 21.624 64.066 1.00 23.52 105 TYR B O 1
ATOM 3576 N N . ASP B 1 108 ? -23.607 21.053 62.373 1.00 21.10 106 ASP B N 1
ATOM 3577 C CA . ASP B 1 108 ? -22.949 21.999 61.468 1.00 20.12 106 ASP B CA 1
ATOM 3578 C C . ASP B 1 108 ? -23.096 23.436 61.977 1.00 20.12 106 ASP B C 1
ATOM 3579 O O . ASP B 1 108 ? -24.200 23.933 62.092 1.00 19.98 106 ASP B O 1
ATOM 3584 N N . LYS B 1 109 ? -21.998 24.115 62.291 1.00 21.15 107 LYS B N 1
ATOM 3585 C CA . LYS B 1 109 ? -22.124 25.451 62.870 1.00 23.97 107 LYS B CA 1
ATOM 3586 C C . LYS B 1 109 ? -22.696 26.474 61.903 1.00 24.81 107 LYS B C 1
ATOM 3587 O O . LYS B 1 109 ? -23.144 27.521 62.324 1.00 23.50 107 LYS B O 1
ATOM 3593 N N . TYR B 1 110 ? -22.711 26.167 60.611 1.00 22.29 108 TYR B N 1
ATOM 3594 C CA . TYR B 1 110 ? -23.219 27.142 59.643 1.00 22.89 108 TYR B CA 1
ATOM 3595 C C . TYR B 1 110 ? -24.683 26.909 59.287 1.00 21.14 108 TYR B C 1
ATOM 3596 O O . TYR B 1 110 ? -25.454 27.837 59.226 1.00 23.81 108 TYR B O 1
ATOM 3605 N N . SER B 1 111 ? -25.076 25.656 59.094 1.00 18.86 109 SER B N 1
ATOM 3606 C CA . SER B 1 111 ? -26.338 25.393 58.430 1.00 20.83 109 SER B CA 1
ATOM 3607 C C . SER B 1 111 ? -27.259 24.424 59.170 1.00 18.67 109 SER B C 1
ATOM 3608 O O . SER B 1 111 ? -28.321 24.113 58.667 1.00 17.14 109 SER B O 1
ATOM 3611 N N . SER B 1 112 ? -26.839 23.922 60.336 1.00 17.53 110 SER B N 1
ATOM 3612 C CA . SER B 1 112 ? -27.648 22.964 61.085 1.00 18.30 110 SER B CA 1
ATOM 3613 C C . SER B 1 112 ? -28.871 23.693 61.644 1.00 17.42 110 SER B C 1
ATOM 3614 O O . SER B 1 112 ? -28.853 24.936 61.737 1.00 18.11 110 SER B O 1
ATOM 3617 N N . TRP B 1 113 ? -29.930 22.953 62.003 1.00 14.63 111 TRP B N 1
ATOM 3618 C CA . TRP B 1 113 ? -31.124 23.649 62.473 1.00 15.29 111 TRP B CA 1
ATOM 3619 C C . TRP B 1 113 ? -30.867 24.299 63.853 1.00 15.85 111 TRP B C 1
ATOM 3620 O O . TRP B 1 113 ? -31.460 25.314 64.182 1.00 16.39 111 TRP B O 1
ATOM 3631 N N . LEU B 1 114 ? -29.998 23.698 64.655 1.00 16.18 112 LEU B N 1
ATOM 3632 C CA . LEU B 1 114 ? -29.591 24.311 65.916 1.00 15.27 112 LEU B CA 1
ATOM 3633 C C . LEU B 1 114 ? -29.022 25.692 65.640 1.00 16.59 112 LEU B C 1
ATOM 3634 O O . LEU B 1 114 ? -29.318 26.642 66.359 1.00 18.66 112 LEU B O 1
ATOM 3639 N N . ALA B 1 115 ? -28.207 25.806 64.603 1.00 17.04 113 ALA B N 1
ATOM 3640 C CA . ALA B 1 115 ? -27.555 27.088 64.323 1.00 18.06 113 ALA B CA 1
ATOM 3641 C C . ALA B 1 115 ? -28.579 28.114 63.799 1.00 18.41 113 ALA B C 1
ATOM 3642 O O . ALA B 1 115 ? -28.644 29.242 64.259 1.00 21.57 113 ALA B O 1
ATOM 3644 N N . VAL B 1 116 ? -29.423 27.693 62.873 1.00 15.93 114 VAL B N 1
ATOM 3645 C CA . VAL B 1 116 ? -30.197 28.630 62.063 1.00 17.98 114 VAL B CA 1
ATOM 3646 C C . VAL B 1 116 ? -31.644 28.874 62.544 1.00 18.84 114 VAL B C 1
ATOM 3647 O O . VAL B 1 116 ? -32.188 29.930 62.327 1.00 16.98 114 VAL B O 1
ATOM 3651 N N . VAL B 1 117 ? -32.271 27.894 63.178 1.00 16.44 115 VAL B N 1
ATOM 3652 C CA . VAL B 1 117 ? -33.696 28.031 63.522 1.00 17.60 115 VAL B CA 1
ATOM 3653 C C . VAL B 1 117 ? -33.855 28.806 64.832 1.00 16.68 115 VAL B C 1
ATOM 3654 O O . VAL B 1 117 ? -33.136 28.545 65.794 1.00 17.27 115 VAL B O 1
ATOM 3658 N N . PRO B 1 118 ? -34.766 29.780 64.860 1.00 17.03 116 PRO B N 1
ATOM 3659 C CA . PRO B 1 118 ? -34.990 30.581 66.063 1.00 17.62 116 PRO B CA 1
ATOM 3660 C C . PRO B 1 118 ? -35.250 29.709 67.281 1.00 17.80 116 PRO B C 1
ATOM 3661 O O . PRO B 1 118 ? -36.043 28.770 67.192 1.00 18.10 116 PRO B O 1
ATOM 3665 N N . THR B 1 119 ? -34.628 30.065 68.405 1.00 16.98 117 THR B N 1
ATOM 3666 C CA . THR B 1 119 ? -34.784 29.359 69.684 1.00 18.23 117 THR B CA 1
ATOM 3667 C C . THR B 1 119 ? -36.229 28.978 70.011 1.00 17.74 117 THR B C 1
ATOM 3668 O O . THR B 1 119 ? -36.501 27.845 70.387 1.00 17.47 117 THR B O 1
ATOM 3672 N N . GLU B 1 120 ? -37.159 29.921 69.881 1.00 18.67 118 GLU B N 1
ATOM 3673 C CA . GLU B 1 120 ? -38.574 29.649 70.211 1.00 19.38 118 GLU B CA 1
ATOM 3674 C C . GLU B 1 120 ? -39.116 28.470 69.415 1.00 19.32 118 GLU B C 1
ATOM 3675 O O . GLU B 1 120 ? -39.937 27.692 69.908 1.00 16.12 118 GLU B O 1
ATOM 3681 N N . GLU B 1 121 ? -38.682 28.356 68.155 1.00 16.74 119 GLU B N 1
ATOM 3682 C CA . GLU B 1 121 ? -39.219 27.308 67.301 1.00 16.73 119 GLU B CA 1
ATOM 3683 C C . GLU B 1 121 ? -38.656 25.963 67.670 1.00 15.03 119 GLU B C 1
ATOM 3684 O O . GLU B 1 121 ? -39.339 24.922 67.557 1.00 15.16 119 GLU B O 1
ATOM 3690 N N . ILE B 1 122 ? -37.395 25.962 68.063 1.00 13.81 120 ILE B N 1
ATOM 3691 C CA . ILE B 1 122 ? -36.746 24.738 68.493 1.00 12.21 120 ILE B CA 1
ATOM 3692 C C . ILE B 1 122 ? -37.426 24.254 69.770 1.00 14.99 120 ILE B C 1
ATOM 3693 O O . ILE B 1 122 ? -37.744 23.060 69.927 1.00 13.20 120 ILE B O 1
ATOM 3698 N N . VAL B 1 123 ? -37.700 25.195 70.667 1.00 13.00 121 VAL B N 1
ATOM 3699 C CA . VAL B 1 123 ? -38.373 24.849 71.905 1.00 14.13 121 VAL B CA 1
ATOM 3700 C C . VAL B 1 123 ? -39.691 24.124 71.609 1.00 14.62 121 VAL B C 1
ATOM 3701 O O . VAL B 1 123 ? -39.978 23.117 72.230 1.00 13.79 121 VAL B O 1
ATOM 3705 N N . LYS B 1 124 ? -40.457 24.635 70.635 1.00 14.86 122 LYS B N 1
ATOM 3706 C CA . LYS B 1 124 ? -41.727 24.025 70.247 1.00 17.31 122 LYS B CA 1
ATOM 3707 C C . LYS B 1 124 ? -41.511 22.612 69.808 1.00 15.73 122 LYS B C 1
ATOM 3708 O O . LYS B 1 124 ? -42.329 21.747 70.101 1.00 16.22 122 LYS B O 1
ATOM 3722 N N . CYS B 1 126 ? -39.016 20.582 70.656 1.00 14.15 124 CYS B N 1
ATOM 3723 C CA . CYS B 1 126 ? -38.648 19.721 71.803 1.00 14.27 124 CYS B CA 1
ATOM 3724 C C . CYS B 1 126 ? -39.839 19.482 72.758 1.00 14.56 124 CYS B C 1
ATOM 3725 O O . CYS B 1 126 ? -39.977 18.393 73.314 1.00 15.72 124 CYS B O 1
ATOM 3728 N N . VAL B 1 127 ? -40.656 20.511 72.975 1.00 15.93 125 VAL B N 1
ATOM 3729 C CA . VAL B 1 127 ? -41.877 20.361 73.804 1.00 15.57 125 VAL B CA 1
ATOM 3730 C C . VAL B 1 127 ? -42.774 19.305 73.165 1.00 15.58 125 VAL B C 1
ATOM 3731 O O . VAL B 1 127 ? -43.329 18.489 73.853 1.00 17.26 125 VAL B O 1
ATOM 3735 N N . ALA B 1 128 ? -42.880 19.320 71.833 1.00 13.98 126 ALA B N 1
ATOM 3736 C CA . ALA B 1 128 ? -43.678 18.334 71.093 1.00 16.14 126 ALA B CA 1
ATOM 3737 C C . ALA B 1 128 ? -43.230 16.883 71.275 1.00 15.88 126 ALA B C 1
ATOM 3738 O O . ALA B 1 128 ? -44.061 15.988 71.295 1.00 14.46 126 ALA B O 1
ATOM 3740 N N . GLU B 1 129 ? -41.920 16.643 71.365 1.00 13.79 127 GLU B N 1
ATOM 3741 C CA . GLU B 1 129 ? -41.437 15.284 71.636 1.00 14.52 127 GLU B CA 1
ATOM 3742 C C . GLU B 1 129 ? -41.768 14.869 73.054 1.00 14.09 127 GLU B C 1
ATOM 3743 O O . GLU B 1 129 ? -42.021 13.703 73.304 1.00 12.40 127 GLU B O 1
ATOM 3749 N N . ILE B 1 130 ? -41.757 15.826 73.982 1.00 13.89 128 ILE B N 1
ATOM 3750 C CA . ILE B 1 130 ? -42.130 15.528 75.365 1.00 13.92 128 ILE B CA 1
ATOM 3751 C C . ILE B 1 130 ? -43.661 15.324 75.493 1.00 15.40 128 ILE B C 1
ATOM 3752 O O . ILE B 1 130 ? -44.130 14.434 76.212 1.00 16.27 128 ILE B O 1
ATOM 3757 N N . GLU B 1 131 ? -44.441 16.125 74.779 1.00 15.91 129 GLU B N 1
ATOM 3758 C CA . GLU B 1 131 ? -45.896 16.164 75.016 1.00 18.22 129 GLU B CA 1
ATOM 3759 C C . GLU B 1 131 ? -46.793 15.498 73.967 1.00 18.36 129 GLU B C 1
ATOM 3760 O O . GLU B 1 131 ? -47.941 15.153 74.271 1.00 18.54 129 GLU B O 1
ATOM 3766 N N . GLU B 1 132 ? -46.306 15.350 72.745 1.00 15.54 130 GLU B N 1
ATOM 3767 C CA . GLU B 1 132 ? -47.125 14.720 71.706 1.00 17.05 130 GLU B CA 1
ATOM 3768 C C . GLU B 1 132 ? -46.546 13.383 71.340 1.00 15.86 130 GLU B C 1
ATOM 3769 O O . GLU B 1 132 ? -47.241 12.367 71.316 1.00 18.67 130 GLU B O 1
ATOM 3775 N N . GLY B 1 133 ? -45.264 13.375 71.035 1.00 15.43 131 GLY B N 1
ATOM 3776 C CA . GLY B 1 133 ? -44.599 12.135 70.672 1.00 15.31 131 GLY B CA 1
ATOM 3777 C C . GLY B 1 133 ? -43.274 12.429 69.952 1.00 16.68 131 GLY B C 1
ATOM 3778 O O . GLY B 1 133 ? -43.163 13.447 69.259 1.00 13.73 131 GLY B O 1
ATOM 3787 N N . ASP B 1 135 ? -40.475 12.245 67.114 1.00 12.97 133 ASP B N 1
ATOM 3788 C CA . ASP B 1 135 ? -40.421 12.015 65.672 1.00 14.88 133 ASP B CA 1
ATOM 3789 C C . ASP B 1 135 ? -39.669 10.705 65.393 1.00 14.98 133 ASP B C 1
ATOM 3790 O O . ASP B 1 135 ? -38.516 10.558 65.797 1.00 15.33 133 ASP B O 1
ATOM 3795 N N . GLU B 1 136 ? -40.302 9.744 64.725 1.00 14.78 134 GLU B N 1
ATOM 3796 C CA . GLU B 1 136 ? -39.597 8.507 64.348 1.00 14.50 134 GLU B CA 1
ATOM 3797 C C . GLU B 1 136 ? -38.478 8.788 63.379 1.00 15.97 134 GLU B C 1
ATOM 3798 O O . GLU B 1 136 ? -37.594 7.950 63.191 1.00 16.81 134 GLU B O 1
ATOM 3804 N N . TYR B 1 137 ? -38.524 9.957 62.737 1.00 16.92 135 TYR B N 1
ATOM 3805 C CA . TYR B 1 137 ? -37.500 10.320 61.760 1.00 16.48 135 TYR B CA 1
ATOM 3806 C C . TYR B 1 137 ? -36.436 11.187 62.433 1.00 17.08 135 TYR B C 1
ATOM 3807 O O . TYR B 1 137 ? -35.523 11.701 61.766 1.00 15.34 135 TYR B O 1
ATOM 3816 N N . ASN B 1 138 ? -36.586 11.353 63.754 1.00 14.31 136 ASN B N 1
ATOM 3817 C CA . ASN B 1 138 ? -35.565 11.967 64.627 1.00 14.46 136 ASN B CA 1
ATOM 3818 C C . ASN B 1 138 ? -35.163 13.392 64.291 1.00 15.27 136 ASN B C 1
ATOM 3819 O O . ASN B 1 138 ? -34.037 13.791 64.579 1.00 13.97 136 ASN B O 1
ATOM 3824 N N . TYR B 1 139 ? -36.085 14.152 63.698 1.00 14.08 137 TYR B N 1
ATOM 3825 C CA . TYR B 1 139 ? -35.820 15.553 63.398 1.00 15.17 137 TYR B CA 1
ATOM 3826 C C . TYR B 1 139 ? -34.631 15.710 62.446 1.00 14.58 137 TYR B C 1
ATOM 3827 O O . TYR B 1 139 ? -33.888 16.696 62.503 1.00 14.55 137 TYR B O 1
ATOM 3836 N N . ASN B 1 140 ? -34.464 14.726 61.575 1.00 15.24 138 ASN B N 1
ATOM 3837 C CA . ASN B 1 140 ? -33.338 14.735 60.642 1.00 17.20 138 ASN B CA 1
ATOM 3838 C C . ASN B 1 140 ? -33.679 15.377 59.262 1.00 16.96 138 ASN B C 1
ATOM 3839 O O . ASN B 1 140 ? -32.887 15.353 58.304 1.00 15.69 138 ASN B O 1
ATOM 3844 N N . GLY B 1 141 ? -34.852 15.990 59.204 1.00 13.82 139 GLY B N 1
ATOM 3845 C CA . GLY B 1 141 ? -35.291 16.696 58.021 1.00 14.31 139 GLY B CA 1
ATOM 3846 C C . GLY B 1 141 ? -36.711 17.218 58.163 1.00 15.37 139 GLY B C 1
ATOM 3847 O O . GLY B 1 141 ? -37.234 17.300 59.278 1.00 15.49 139 GLY B O 1
ATOM 3848 N N . PRO B 1 142 ? -37.327 17.598 57.033 1.00 13.81 140 PRO B N 1
ATOM 3849 C CA . PRO B 1 142 ? -38.549 18.404 57.087 1.00 15.60 140 PRO B CA 1
ATOM 3850 C C . PRO B 1 142 ? -39.821 17.570 57.257 1.00 14.63 140 PRO B C 1
ATOM 3851 O O . PRO B 1 142 ? -40.872 18.120 57.541 1.00 15.42 140 PRO B O 1
ATOM 3855 N N . VAL B 1 143 ? -39.708 16.263 57.100 1.00 12.83 141 VAL B N 1
ATOM 3856 C CA . VAL B 1 143 ? -40.837 15.375 57.246 1.00 14.43 141 VAL B CA 1
ATOM 3857 C C . VAL B 1 143 ? -40.828 14.806 58.659 1.00 14.96 141 VAL B C 1
ATOM 3858 O O . VAL B 1 143 ? -39.821 14.269 59.114 1.00 15.34 141 VAL B O 1
ATOM 3862 N N . VAL B 1 144 ? -41.938 14.934 59.361 1.00 15.46 142 VAL B N 1
ATOM 3863 C CA . VAL B 1 144 ? -42.018 14.433 60.734 1.00 13.57 142 VAL B CA 1
ATOM 3864 C C . VAL B 1 144 ? -43.088 13.339 60.812 1.00 17.13 142 VAL B C 1
ATOM 3865 O O . VAL B 1 144 ? -44.193 13.454 60.224 1.00 16.02 142 VAL B O 1
ATOM 3869 N N . LYS B 1 145 ? -42.773 12.262 61.519 1.00 15.98 143 LYS B N 1
ATOM 3870 C CA . LYS B 1 145 ? -43.789 11.245 61.759 1.00 16.50 143 LYS B CA 1
ATOM 3871 C C . LYS B 1 145 ? -43.734 10.843 63.233 1.00 16.26 143 LYS B C 1
ATOM 3872 O O . LYS B 1 145 ? -42.845 10.108 63.632 1.00 17.10 143 LYS B O 1
ATOM 3878 N N . ARG B 1 146 ? -44.693 11.312 64.023 1.00 14.91 144 ARG B N 1
ATOM 3879 C CA . ARG B 1 146 ? -44.623 11.169 65.471 1.00 16.75 144 ARG B CA 1
ATOM 3880 C C . ARG B 1 146 ? -44.982 9.774 65.951 1.00 18.14 144 ARG B C 1
ATOM 3881 O O . ARG B 1 146 ? -45.940 9.169 65.481 1.00 17.58 144 ARG B O 1
ATOM 3889 N N . SER B 1 147 ? -44.181 9.276 66.891 1.00 16.27 145 SER B N 1
ATOM 3890 C CA . SER B 1 147 ? -44.451 8.020 67.568 1.00 17.11 145 SER B CA 1
ATOM 3891 C C . SER B 1 147 ? -45.528 8.283 68.619 1.00 18.15 145 SER B C 1
ATOM 3892 O O . SER B 1 147 ? -45.756 9.438 69.015 1.00 15.72 145 SER B O 1
ATOM 3895 N N . LYS B 1 148 ? -46.169 7.230 69.110 1.00 18.88 146 LYS B N 1
ATOM 3896 C CA . LYS B 1 148 ? -46.967 7.406 70.324 1.00 19.61 146 LYS B CA 1
ATOM 3897 C C . LYS B 1 148 ? -46.073 7.559 71.567 1.00 18.69 146 LYS B C 1
ATOM 3898 O O . LYS B 1 148 ? -46.519 8.058 72.592 1.00 18.90 146 LYS B O 1
ATOM 3904 N N . ALA B 1 149 ? -44.818 7.140 71.460 1.00 15.79 147 ALA B N 1
ATOM 3905 C CA . ALA B 1 149 ? -43.878 7.189 72.571 1.00 16.08 147 ALA B CA 1
ATOM 3906 C C . ALA B 1 149 ? -43.441 8.629 72.714 1.00 15.83 147 ALA B C 1
ATOM 3907 O O . ALA B 1 149 ? -43.145 9.255 71.716 1.00 15.03 147 ALA B O 1
ATOM 3909 N N . LYS B 1 150 ? -43.431 9.147 73.948 1.00 14.89 148 LYS B N 1
ATOM 3910 C CA . LYS B 1 150 ? -42.908 10.495 74.248 1.00 15.27 148 LYS B CA 1
ATOM 3911 C C . LYS B 1 150 ? -41.531 10.439 74.930 1.00 16.08 148 LYS B C 1
ATOM 3912 O O . LYS B 1 150 ? -41.219 9.476 75.606 1.00 16.03 148 LYS B O 1
ATOM 3918 N N . ALA B 1 151 ? -40.718 11.476 74.762 1.00 14.75 149 ALA B N 1
ATOM 3919 C CA . ALA B 1 151 ? -39.474 11.589 75.521 1.00 15.93 149 ALA B CA 1
ATOM 3920 C C . ALA B 1 151 ? -39.771 12.019 76.970 1.00 15.75 149 ALA B C 1
ATOM 3921 O O . ALA B 1 151 ? -40.805 12.650 77.229 1.00 15.22 149 ALA B O 1
ATOM 3923 N N . GLY B 1 152 ? -38.887 11.682 77.912 1.00 12.75 150 GLY B N 1
ATOM 3924 C CA . GLY B 1 152 ? -39.147 11.974 79.312 1.00 15.98 150 GLY B CA 1
ATOM 3925 C C . GLY B 1 152 ? -38.033 12.782 79.956 1.00 13.69 150 GLY B C 1
ATOM 3926 O O . GLY B 1 152 ? -37.989 12.901 81.162 1.00 13.10 150 GLY B O 1
ATOM 3927 N N . ILE B 1 153 ? -37.141 13.326 79.132 1.00 12.88 151 ILE B N 1
ATOM 3928 C CA . ILE B 1 153 ? -36.013 14.148 79.580 1.00 11.84 151 ILE B CA 1
ATOM 3929 C C . ILE B 1 153 ? -35.468 14.908 78.354 1.00 15.16 151 ILE B C 1
ATOM 3930 O O . ILE B 1 153 ? -35.698 14.512 77.188 1.00 14.69 151 ILE B O 1
ATOM 3935 N N . ILE B 1 154 ? -34.753 15.999 78.584 1.00 13.28 152 ILE B N 1
ATOM 3936 C CA . ILE B 1 154 ? -34.165 16.707 77.468 1.00 13.26 152 ILE B CA 1
ATOM 3937 C C . ILE B 1 154 ? -32.688 16.849 77.775 1.00 15.33 152 ILE B C 1
ATOM 3938 O O . ILE B 1 154 ? -32.276 16.981 78.937 1.00 13.96 152 ILE B O 1
ATOM 3955 N N . ALA B 1 156 ? -28.775 18.522 76.695 1.00 13.06 154 ALA B N 1
ATOM 3956 C CA . ALA B 1 156 ? -27.899 19.467 76.000 1.00 13.41 154 ALA B CA 1
ATOM 3957 C C . ALA B 1 156 ? -26.447 18.998 76.237 1.00 16.04 154 ALA B C 1
ATOM 3958 O O . ALA B 1 156 ? -26.206 18.072 77.024 1.00 13.12 154 ALA B O 1
ATOM 3960 N N . GLY B 1 157 ? -25.484 19.620 75.563 1.00 16.14 155 GLY B N 1
ATOM 3961 C CA . GLY B 1 157 ? -24.089 19.284 75.798 1.00 14.38 155 GLY B CA 1
ATOM 3962 C C . GLY B 1 157 ? -23.143 20.456 75.624 1.00 16.85 155 GLY B C 1
ATOM 3963 O O . GLY B 1 157 ? -23.395 21.355 74.808 1.00 14.48 155 GLY B O 1
ATOM 3964 N N . THR B 1 158 ? -22.033 20.429 76.359 1.00 16.35 156 THR B N 1
ATOM 3965 C CA . THR B 1 158 ? -21.032 21.469 76.234 1.00 17.92 156 THR B CA 1
ATOM 3966 C C . THR B 1 158 ? -19.730 20.819 75.837 1.00 16.14 156 THR B C 1
ATOM 3967 O O . THR B 1 158 ? -19.550 19.621 76.054 1.00 17.60 156 THR B O 1
ATOM 3971 N N . GLY B 1 159 ? -18.826 21.584 75.232 1.00 17.92 157 GLY B N 1
ATOM 3972 C CA . GLY B 1 159 ? -17.602 20.997 74.676 1.00 16.23 157 GLY B CA 1
ATOM 3973 C C . GLY B 1 159 ? -16.401 21.134 75.596 1.00 17.20 157 GLY B C 1
ATOM 3974 O O . GLY B 1 159 ? -16.542 21.563 76.747 1.00 15.65 157 GLY B O 1
ATOM 3975 N N . TYR B 1 160 ? -15.210 20.814 75.087 1.00 15.31 158 TYR B N 1
ATOM 3976 C CA . TYR B 1 160 ? -14.019 20.786 75.945 1.00 15.17 158 TYR B CA 1
ATOM 3977 C C . TYR B 1 160 ? -13.571 22.173 76.355 1.00 18.33 158 TYR B C 1
ATOM 3978 O O . TYR B 1 160 ? -13.186 22.991 75.509 1.00 13.40 158 TYR B O 1
ATOM 3987 N N . GLY B 1 161 ? -13.645 22.418 77.668 1.00 14.06 159 GLY B N 1
ATOM 3988 C CA . GLY B 1 161 ? -13.124 23.639 78.251 1.00 16.49 159 GLY B CA 1
ATOM 3989 C C . GLY B 1 161 ? -13.748 24.913 77.720 1.00 19.86 159 GLY B C 1
ATOM 3990 O O . GLY B 1 161 ? -13.136 25.975 77.802 1.00 17.76 159 GLY B O 1
ATOM 3991 N N . ALA B 1 162 ? -14.973 24.809 77.194 1.00 17.25 160 ALA B N 1
ATOM 3992 C CA . ALA B 1 162 ? -15.699 25.963 76.645 1.00 16.10 160 ALA B CA 1
ATOM 3993 C C . ALA B 1 162 ? -17.178 25.635 76.482 1.00 16.51 160 ALA B C 1
ATOM 3994 O O . ALA B 1 162 ? -17.538 24.503 76.221 1.00 17.47 160 ALA B O 1
ATOM 3996 N N . ILE B 1 163 ? -18.036 26.624 76.657 1.00 16.79 161 ILE B N 1
ATOM 3997 C CA . ILE B 1 163 ? -19.420 26.489 76.211 1.00 15.04 161 ILE B CA 1
ATOM 3998 C C . ILE B 1 163 ? -19.564 27.317 74.945 1.00 15.69 161 ILE B C 1
ATOM 3999 O O . ILE B 1 163 ? -19.427 28.564 74.960 1.00 16.80 161 ILE B O 1
ATOM 4004 N N . ASP B 1 164 ? -19.791 26.622 73.841 1.00 16.22 162 ASP B N 1
ATOM 4005 C CA . ASP B 1 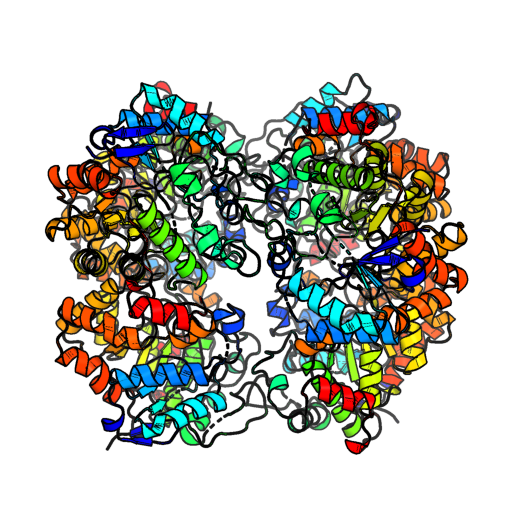164 ? -19.977 27.268 72.549 1.00 17.43 162 ASP B CA 1
ATOM 4006 C C . ASP B 1 164 ? -21.307 28.062 72.535 1.00 18.36 162 ASP B C 1
ATOM 4007 O O . ASP B 1 164 ? -22.221 27.782 73.313 1.00 16.76 162 ASP B O 1
ATOM 4012 N N . ARG B 1 165 ? -21.408 29.052 71.658 1.00 16.57 163 ARG B N 1
ATOM 4013 C CA . ARG B 1 165 ? -22.594 29.880 71.629 1.00 18.31 163 ARG B CA 1
ATOM 4014 C C . ARG B 1 165 ? -23.829 29.045 71.307 1.00 17.04 163 ARG B C 1
ATOM 4015 O O . ARG B 1 165 ? -24.909 29.338 71.779 1.00 14.77 163 ARG B O 1
ATOM 4023 N N . LEU B 1 166 ? -23.662 28.039 70.449 1.00 17.01 164 LEU B N 1
ATOM 4024 C CA . LEU B 1 166 ? -24.762 27.154 70.098 1.00 17.23 164 LEU B CA 1
ATOM 4025 C C . LEU B 1 166 ? -25.150 26.229 71.265 1.00 15.87 164 LEU B C 1
ATOM 4026 O O . LEU B 1 166 ? -26.305 25.817 71.387 1.00 14.59 164 LEU B O 1
ATOM 4031 N N . GLU B 1 167 ? -24.185 25.918 72.111 1.00 13.05 165 GLU B N 1
ATOM 4032 C CA . GLU B 1 167 ? -24.445 25.123 73.314 1.00 15.71 165 GLU B CA 1
ATOM 4033 C C . GLU B 1 167 ? -25.238 25.928 74.346 1.00 14.41 165 GLU B C 1
ATOM 4034 O O . GLU B 1 167 ? -26.093 25.382 75.022 1.00 15.14 165 GLU B O 1
ATOM 4040 N N . LEU B 1 168 ? -24.943 27.220 74.469 1.00 13.22 166 LEU B N 1
ATOM 4041 C CA . LEU B 1 168 ? -25.718 28.089 75.339 1.00 13.81 166 LEU B CA 1
ATOM 4042 C C . LEU B 1 168 ? -27.135 28.182 74.770 1.00 15.17 166 LEU B C 1
ATOM 4043 O O . LEU B 1 168 ? -28.117 28.235 75.490 1.00 15.11 166 LEU B O 1
ATOM 4048 N N . LYS B 1 169 ? -27.227 28.199 73.448 1.00 14.78 167 LYS B N 1
ATOM 4049 C CA . LYS B 1 169 ? -28.533 28.115 72.814 1.00 15.87 167 LYS B CA 1
ATOM 4050 C C . LYS B 1 169 ? -29.260 26.817 73.195 1.00 13.82 167 LYS B C 1
ATOM 4051 O O . LYS B 1 169 ? -30.428 26.855 73.584 1.00 13.97 167 LYS B O 1
ATOM 4057 N N . ALA B 1 170 ? -28.576 25.677 73.127 1.00 13.75 168 ALA B N 1
ATOM 4058 C CA . ALA B 1 170 ? -29.248 24.416 73.468 1.00 13.71 168 ALA B CA 1
ATOM 4059 C C . ALA B 1 170 ? -29.609 24.362 74.966 1.00 15.78 168 ALA B C 1
ATOM 4060 O O . ALA B 1 170 ? -30.628 23.780 75.353 1.00 13.86 168 ALA B O 1
ATOM 4062 N N . LEU B 1 171 ? -28.780 24.984 75.799 1.00 14.16 169 LEU B N 1
ATOM 4063 C CA . LEU B 1 171 ? -29.092 25.072 77.221 1.00 16.10 169 LEU B CA 1
ATOM 4064 C C . LEU B 1 171 ? -30.352 25.917 77.457 1.00 15.55 169 LEU B C 1
ATOM 4065 O O . LEU B 1 171 ? -31.187 25.579 78.278 1.00 15.55 169 LEU B O 1
ATOM 4070 N N . GLU B 1 172 ? -30.486 27.023 76.737 1.00 15.24 170 GLU B N 1
ATOM 4071 C CA . GLU B 1 172 ? -31.712 27.785 76.821 1.00 15.34 170 GLU B CA 1
ATOM 4072 C C . GLU B 1 172 ? -32.928 26.962 76.331 1.00 15.77 170 GLU B C 1
ATOM 4073 O O . GLU B 1 172 ? -34.010 27.019 76.921 1.00 13.39 170 GLU B O 1
ATOM 4079 N N . VAL B 1 173 ? -32.753 26.217 75.237 1.00 14.25 171 VAL B N 1
ATOM 4080 C CA . VAL B 1 173 ? -33.781 25.307 74.763 1.00 13.83 171 VAL B CA 1
ATOM 4081 C C . VAL B 1 173 ? -34.154 24.270 75.858 1.00 15.17 171 VAL B C 1
ATOM 4082 O O . VAL B 1 173 ? -35.351 23.949 76.099 1.00 14.04 171 VAL B O 1
ATOM 4086 N N . ALA B 1 174 ? -33.129 23.742 76.510 1.00 13.62 172 ALA B N 1
ATOM 4087 C CA . ALA B 1 174 ? -33.350 22.762 77.564 1.00 14.51 172 ALA B CA 1
ATOM 4088 C C . ALA B 1 174 ? -34.088 23.389 78.748 1.00 14.49 172 ALA B C 1
ATOM 4089 O O . ALA B 1 174 ? -35.084 22.840 79.190 1.00 13.53 172 ALA B O 1
ATOM 4091 N N . ALA B 1 175 ? -33.616 24.544 79.235 1.00 13.73 173 ALA B N 1
ATOM 4092 C CA . ALA B 1 175 ? -34.280 25.194 80.372 1.00 15.38 173 ALA B CA 1
ATOM 4093 C C . ALA B 1 175 ? -35.755 25.492 80.052 1.00 15.76 173 ALA B C 1
ATOM 4094 O O . ALA B 1 175 ? -36.638 25.214 80.865 1.00 14.12 173 ALA B O 1
ATOM 4096 N N . ARG B 1 176 ? -36.012 26.061 78.866 1.00 14.72 174 ARG B N 1
ATOM 4097 C CA . ARG B 1 176 ? -37.364 26.476 78.469 1.00 13.94 174 ARG B CA 1
ATOM 4098 C C . ARG B 1 176 ? -38.308 25.284 78.335 1.00 15.57 174 ARG B C 1
ATOM 4099 O O . ARG B 1 176 ? -39.435 25.299 78.858 1.00 16.40 174 ARG B O 1
ATOM 4107 N N . THR B 1 177 ? -37.856 24.260 77.621 1.00 14.07 175 THR B N 1
ATOM 4108 C CA . THR B 1 177 ? -38.589 23.010 77.490 1.00 14.64 175 THR B CA 1
ATOM 4109 C C . THR B 1 177 ? -38.950 22.381 78.867 1.00 14.49 175 THR B C 1
ATOM 4110 O O . THR B 1 177 ? -40.097 21.980 79.084 1.00 16.84 175 THR B O 1
ATOM 4114 N N . SER B 1 178 ? -37.985 22.313 79.782 1.00 14.74 176 SER B N 1
ATOM 4115 C CA . SER B 1 178 ? -38.195 21.841 81.168 1.00 14.46 176 SER B CA 1
ATOM 4116 C C . SER B 1 178 ? -39.194 22.723 81.936 1.00 16.17 176 SER B C 1
ATOM 4117 O O . SER B 1 178 ? -40.091 22.210 82.608 1.00 15.24 176 SER B O 1
ATOM 4120 N N . ILE B 1 179 ? -39.019 24.046 81.880 1.00 15.20 177 ILE B N 1
ATOM 4121 C CA . ILE B 1 179 ? -39.958 24.952 82.568 1.00 14.48 177 ILE B CA 1
ATOM 4122 C C . ILE B 1 179 ? -41.374 24.741 82.043 1.00 16.75 177 ILE B C 1
ATOM 4123 O O . ILE B 1 179 ? -42.313 24.563 82.827 1.00 16.20 177 ILE B O 1
ATOM 4128 N N . LEU B 1 180 ? -41.505 24.668 80.711 1.00 15.54 178 LEU B N 1
ATOM 4129 C CA . LEU B 1 180 ? -42.804 24.523 80.036 1.00 16.19 178 LEU B CA 1
ATOM 4130 C C . LEU B 1 180 ? -43.508 23.163 80.267 1.00 15.87 178 LEU B C 1
ATOM 4131 O O . LEU B 1 180 ? -44.737 23.100 80.428 1.00 14.40 178 LEU B O 1
ATOM 4136 N N . THR B 1 181 ? -42.737 22.078 80.273 1.00 14.46 179 THR B N 1
ATOM 4137 C CA . THR B 1 181 ? -43.315 20.734 80.339 1.00 14.05 179 THR B CA 1
ATOM 4138 C C . THR B 1 181 ? -43.187 20.094 81.707 1.00 15.97 179 THR B C 1
ATOM 4139 O O . THR B 1 181 ? -43.948 19.186 82.018 1.00 15.10 179 THR B O 1
ATOM 4143 N N . GLY B 1 182 ? -42.202 20.539 82.488 1.00 13.18 180 GLY B N 1
ATOM 4144 C CA . GLY B 1 182 ? -41.888 19.939 83.770 1.00 17.81 180 GLY B CA 1
ATOM 4145 C C . GLY B 1 182 ? -40.817 18.866 83.667 1.00 17.59 180 GLY B C 1
ATOM 4146 O O . GLY B 1 182 ? -40.388 18.298 84.658 1.00 14.39 180 GLY B O 1
ATOM 4147 N N . CYS B 1 183 ? -40.383 18.569 82.440 1.00 16.06 181 CYS B N 1
ATOM 4148 C CA . CYS B 1 183 ? -39.424 17.458 82.244 1.00 14.81 181 CYS B CA 1
ATOM 4149 C C . CYS B 1 183 ? -38.045 17.695 82.887 1.00 14.50 181 CYS B C 1
ATOM 4150 O O . CYS B 1 183 ? -37.605 18.837 83.078 1.00 15.39 181 CYS B O 1
ATOM 4153 N N . PRO B 1 184 ? -37.370 16.619 83.261 1.00 13.63 182 PRO B N 1
ATOM 4154 C CA . PRO B 1 184 ? -35.996 16.775 83.757 1.00 14.14 182 PRO B CA 1
ATOM 4155 C C . PRO B 1 184 ? -35.011 17.057 82.622 1.00 14.75 182 PRO B C 1
ATOM 4156 O O . PRO B 1 184 ? -35.357 16.905 81.447 1.00 13.07 182 PRO B O 1
ATOM 4160 N N . ILE B 1 185 ? -33.789 17.450 82.992 1.00 14.67 183 ILE B N 1
ATOM 4161 C CA . ILE B 1 185 ? -32.733 17.827 82.064 1.00 12.87 183 ILE B CA 1
ATOM 4162 C C . ILE B 1 185 ? -31.472 17.046 82.427 1.00 14.63 183 ILE B C 1
ATOM 4163 O O . ILE B 1 185 ? -31.194 16.837 83.614 1.00 13.83 183 ILE B O 1
ATOM 4168 N N . LEU B 1 186 ? -30.705 16.617 81.425 1.00 13.71 184 LEU B N 1
ATOM 4169 C CA . LEU B 1 186 ? -29.384 16.046 81.664 1.00 13.37 184 LEU B CA 1
ATOM 4170 C C . LEU B 1 186 ? -28.414 16.673 80.675 1.00 16.33 184 LEU B C 1
ATOM 4171 O O . LEU B 1 186 ? -28.723 16.790 79.488 1.00 16.44 184 LEU B O 1
ATOM 4176 N N . VAL B 1 187 ? -27.258 17.112 81.165 1.00 16.04 185 VAL B N 1
ATOM 4177 C CA . VAL B 1 187 ? -26.291 17.784 80.309 1.00 15.30 185 VAL B CA 1
ATOM 4178 C C . VAL B 1 187 ? -24.995 16.978 80.224 1.00 16.38 185 VAL B C 1
ATOM 4179 O O . VAL B 1 187 ? -24.379 16.694 81.242 1.00 16.83 185 VAL B O 1
ATOM 4183 N N . HIS B 1 188 ? -24.585 16.606 79.008 1.00 16.69 186 HIS B N 1
ATOM 4184 C CA . HIS B 1 188 ? -23.236 16.088 78.753 1.00 15.84 186 HIS B CA 1
ATOM 4185 C C . HIS B 1 188 ? -22.199 17.214 78.912 1.00 15.59 186 HIS B C 1
ATOM 4186 O O . HIS B 1 188 ? -22.311 18.257 78.269 1.00 14.51 186 HIS B O 1
ATOM 4193 N N . THR B 1 189 ? -21.191 17.017 79.760 1.00 16.69 187 THR B N 1
ATOM 4194 C CA . THR B 1 189 ? -20.042 17.913 79.714 1.00 15.68 187 THR B CA 1
ATOM 4195 C C . THR B 1 189 ? -18.856 17.136 79.152 1.00 16.33 187 THR B C 1
ATOM 4196 O O . THR B 1 189 ? -18.791 15.920 79.267 1.00 18.82 187 THR B O 1
ATOM 4200 N N . GLN B 1 190 ? -17.925 17.837 78.525 1.00 17.35 188 GLN B N 1
ATOM 4201 C CA . GLN B 1 190 ? -16.824 17.166 77.846 1.00 16.55 188 GLN B CA 1
ATOM 4202 C C . GLN B 1 190 ? -15.674 17.148 78.847 1.00 16.63 188 GLN B C 1
ATOM 4203 O O . GLN B 1 190 ? -15.199 18.202 79.277 1.00 16.86 188 GLN B O 1
ATOM 4209 N N . LEU B 1 191 ? -15.291 15.958 79.260 1.00 14.79 189 LEU B N 1
ATOM 4210 C CA . LEU B 1 191 ? -14.230 15.795 80.243 1.00 18.67 189 LEU B CA 1
ATOM 4211 C C . LEU B 1 191 ? -14.553 16.451 81.582 1.00 16.84 189 LEU B C 1
ATOM 4212 O O . LEU B 1 191 ? -13.660 16.682 82.368 1.00 16.38 189 LEU B O 1
ATOM 4217 N N . GLY B 1 192 ? -15.826 16.731 81.856 1.00 15.64 190 GLY B N 1
ATOM 4218 C CA . GLY B 1 192 ? -16.201 17.225 83.172 1.00 15.31 190 GLY B CA 1
ATOM 4219 C C . GLY B 1 192 ? -15.939 18.707 83.318 1.00 16.25 190 GLY B C 1
ATOM 4220 O O . GLY B 1 192 ? -15.941 19.237 84.458 1.00 15.92 190 GLY B O 1
ATOM 4221 N N . THR B 1 193 ? -15.717 19.394 82.188 1.00 13.65 191 THR B N 1
ATOM 4222 C CA . THR B 1 193 ? -15.393 20.837 82.261 1.00 15.12 191 THR B CA 1
ATOM 4223 C C . THR B 1 193 ? -16.656 21.687 82.146 1.00 16.49 191 THR B C 1
ATOM 4224 O O . THR B 1 193 ? -17.643 21.238 81.542 1.00 15.10 191 THR B O 1
ATOM 4236 N N . ALA B 1 195 ? -18.875 22.451 84.208 1.00 17.16 193 ALA B N 1
ATOM 4237 C CA . ALA B 1 195 ? -20.055 21.899 84.850 1.00 15.93 193 ALA B CA 1
ATOM 4238 C C . ALA B 1 195 ? -20.773 22.970 85.697 1.00 18.04 193 ALA B C 1
ATOM 4239 O O . ALA B 1 195 ? -22.013 23.052 85.720 1.00 15.00 193 ALA B O 1
ATOM 4241 N N . LEU B 1 196 ? -19.971 23.771 86.394 1.00 17.44 194 LEU B N 1
ATOM 4242 C CA . LEU B 1 196 ? -20.500 24.789 87.287 1.00 19.06 194 LEU B CA 1
ATOM 4243 C C . LEU B 1 196 ? -21.250 25.854 86.476 1.00 17.16 194 LEU B C 1
ATOM 4244 O O . LEU B 1 196 ? -22.294 26.344 86.872 1.00 17.58 194 LEU B O 1
ATOM 4249 N N . GLU B 1 197 ? -20.686 26.228 85.342 1.00 17.46 195 GLU B N 1
ATOM 4250 C CA . GLU B 1 197 ? -21.316 27.212 84.466 1.00 17.24 195 GLU B CA 1
ATOM 4251 C C . GLU B 1 197 ? -22.618 26.668 83.812 1.00 16.45 195 GLU B C 1
ATOM 4252 O O . GLU B 1 197 ? -23.604 27.364 83.758 1.00 15.74 195 GLU B O 1
ATOM 4258 N N . VAL B 1 198 ? -22.608 25.424 83.342 1.00 16.01 196 VAL B N 1
ATOM 4259 C CA . VAL B 1 198 ? -23.826 24.772 82.878 1.00 15.20 196 VAL B CA 1
ATOM 4260 C C . VAL B 1 198 ? -24.963 24.877 83.938 1.00 14.30 196 VAL B C 1
ATOM 4261 O O . VAL B 1 198 ? -26.064 25.353 83.666 1.00 14.32 196 VAL B O 1
ATOM 4265 N N . ALA B 1 199 ? -24.660 24.470 85.150 1.00 14.28 197 ALA B N 1
ATOM 4266 C CA . ALA B 1 199 ? -25.619 24.578 86.233 1.00 15.97 197 ALA B CA 1
ATOM 4267 C C . ALA B 1 199 ? -26.105 26.010 86.400 1.00 15.85 197 ALA B C 1
ATOM 4268 O O . ALA B 1 199 ? -27.302 26.247 86.434 1.00 15.62 197 ALA B O 1
ATOM 4270 N N . LYS B 1 200 ? -25.199 26.970 86.541 1.00 15.06 198 LYS B N 1
ATOM 4271 C CA . LYS B 1 200 ? -25.642 28.371 86.734 1.00 18.20 198 LYS B CA 1
ATOM 4272 C C . LYS B 1 200 ? -26.467 28.930 85.572 1.00 16.61 198 LYS B C 1
ATOM 4273 O O . LYS B 1 200 ? -27.406 29.706 85.782 1.00 15.14 198 LYS B O 1
ATOM 4279 N N . HIS B 1 201 ? -26.121 28.554 84.335 1.00 16.74 199 HIS B N 1
ATOM 4280 C CA . HIS B 1 201 ? -26.891 29.067 83.208 1.00 15.54 199 HIS B CA 1
ATOM 4281 C C . HIS B 1 201 ? -28.285 28.489 83.191 1.00 15.83 199 HIS B C 1
ATOM 4282 O O . HIS B 1 201 ? -29.249 29.245 83.007 1.00 17.80 199 HIS B O 1
ATOM 4289 N N . LEU B 1 202 ? -28.413 27.178 83.396 1.00 14.43 200 LEU B N 1
ATOM 4290 C CA . LEU B 1 202 ? -29.730 26.555 83.372 1.00 15.61 200 LEU B CA 1
ATOM 4291 C C . LEU B 1 202 ? -30.573 27.203 84.442 1.00 16.03 200 LEU B C 1
ATOM 4292 O O . LEU B 1 202 ? -31.703 27.600 84.200 1.00 15.96 200 LEU B O 1
ATOM 4297 N N . ILE B 1 203 ? -30.020 27.285 85.643 1.00 15.69 201 ILE B N 1
ATOM 4298 C CA . ILE B 1 203 ? -30.729 27.953 86.720 1.00 17.93 201 ILE B CA 1
ATOM 4299 C C . ILE B 1 203 ? -31.048 29.392 86.363 1.00 17.55 201 ILE B C 1
ATOM 4300 O O . ILE B 1 203 ? -32.176 29.846 86.544 1.00 20.00 201 ILE B O 1
ATOM 4305 N N . GLY B 1 204 ? -30.070 30.100 85.819 1.00 15.84 202 GLY B N 1
ATOM 4306 C CA . GLY B 1 204 ? -30.281 31.465 85.381 1.00 17.47 202 GLY B CA 1
ATOM 4307 C C . GLY B 1 204 ? -31.467 31.655 84.431 1.00 19.25 202 GLY B C 1
ATOM 4308 O O . GLY B 1 204 ? -32.115 32.701 84.432 1.00 15.84 202 GLY B O 1
ATOM 4309 N N . PHE B 1 205 ? -31.717 30.657 83.587 1.00 16.87 203 PHE B N 1
ATOM 4310 C CA . PHE B 1 205 ? -32.775 30.732 82.603 1.00 16.37 203 PHE B CA 1
ATOM 4311 C C . PHE B 1 205 ? -34.102 30.502 83.317 1.00 15.88 203 PHE B C 1
ATOM 4312 O O . PHE B 1 205 ? -35.160 30.760 82.766 1.00 18.27 203 PHE B O 1
ATOM 4320 N N . GLY B 1 206 ? -34.028 29.978 84.532 1.00 16.54 204 GLY B N 1
ATOM 4321 C CA . GLY B 1 206 ? -35.211 29.685 85.325 1.00 17.51 204 GLY B CA 1
ATOM 4322 C C . GLY B 1 206 ? -35.447 28.195 85.549 1.00 18.86 204 GLY B C 1
ATOM 4323 O O . GLY B 1 206 ? -36.504 27.834 86.059 1.00 20.48 204 GLY B O 1
ATOM 4324 N N . ALA B 1 207 ? -34.513 27.316 85.171 1.00 15.00 205 ALA B N 1
ATOM 4325 C CA . ALA B 1 207 ? -34.770 25.871 85.375 1.00 16.88 205 ALA B CA 1
ATOM 4326 C C . ALA B 1 207 ? -34.667 25.487 86.839 1.00 16.89 205 ALA B C 1
ATOM 4327 O O . ALA B 1 207 ? -33.959 26.129 87.610 1.00 17.33 205 ALA B O 1
ATOM 4329 N N . ASN B 1 208 ? -35.376 24.435 87.211 1.00 17.08 206 ASN B N 1
ATOM 4330 C CA . ASN B 1 208 ? -35.343 23.925 88.580 1.00 19.44 206 ASN B CA 1
ATOM 4331 C C . ASN B 1 208 ? -34.135 23.038 88.819 1.00 18.46 206 ASN B C 1
ATOM 4332 O O . ASN B 1 208 ? -34.031 21.976 88.231 1.00 16.75 206 ASN B O 1
ATOM 4337 N N . PRO B 1 209 ? -33.211 23.486 89.688 1.00 18.75 207 PRO B N 1
ATOM 4338 C CA . PRO B 1 209 ? -31.973 22.755 89.968 1.00 18.86 207 PRO B CA 1
ATOM 4339 C C . PRO B 1 209 ? -32.317 21.309 90.351 1.00 19.67 207 PRO B C 1
ATOM 4340 O O . PRO B 1 209 ? -31.572 20.360 90.119 1.00 18.38 207 PRO B O 1
ATOM 4344 N N . ASP B 1 210 ? -33.492 21.157 90.927 1.00 17.12 208 ASP B N 1
ATOM 4345 C CA . ASP B 1 210 ? -33.923 19.864 91.386 1.00 18.68 208 ASP B CA 1
ATOM 4346 C C . ASP B 1 210 ? -34.158 18.900 90.231 1.00 17.63 208 ASP B C 1
ATOM 4347 O O . ASP B 1 210 ? -34.186 17.686 90.436 1.00 19.35 208 ASP B O 1
ATOM 4352 N N . LYS B 1 211 ? -34.323 19.453 89.032 1.00 16.90 209 LYS B N 1
ATOM 4353 C CA . LYS B 1 211 ? -34.570 18.684 87.807 1.00 16.77 209 LYS B CA 1
ATOM 4354 C C . LYS B 1 211 ? -33.285 18.398 86.994 1.00 15.86 209 LYS B C 1
ATOM 4355 O O . LYS B 1 211 ? -33.350 17.815 85.897 1.00 14.03 209 LYS B O 1
ATOM 4361 N N . ILE B 1 212 ? -32.141 18.858 87.488 1.00 16.02 210 ILE B N 1
ATOM 4362 C CA . ILE B 1 212 ? -30.949 18.929 86.640 1.00 14.30 210 ILE B CA 1
ATOM 4363 C C . ILE B 1 212 ? -29.915 17.895 87.049 1.00 17.17 210 ILE B C 1
ATOM 4364 O O . ILE B 1 212 ? -29.507 17.827 88.222 1.00 15.19 210 ILE B O 1
ATOM 4369 N N . GLN B 1 213 ? -29.485 17.106 86.063 1.00 14.49 211 GLN B N 1
ATOM 4370 C CA . GLN B 1 213 ? -28.328 16.230 86.201 1.00 15.25 211 GLN B CA 1
ATOM 4371 C C . GLN B 1 213 ? -27.226 16.689 85.272 1.00 14.55 211 GLN B C 1
ATOM 4372 O O . GLN B 1 213 ? -27.494 17.110 84.154 1.00 15.84 211 GLN B O 1
ATOM 4378 N N . ILE B 1 214 ? -25.991 16.580 85.705 1.00 14.79 212 ILE B N 1
ATOM 4379 C CA . ILE B 1 214 ? -24.879 16.871 84.804 1.00 15.35 212 ILE B CA 1
ATOM 4380 C C . ILE B 1 214 ? -23.983 15.649 84.706 1.00 15.86 212 ILE B C 1
ATOM 4381 O O . ILE B 1 214 ? -23.522 15.155 85.734 1.00 19.04 212 ILE B O 1
ATOM 4386 N N . SER B 1 215 ? -23.711 15.167 83.487 1.00 15.89 213 SER B N 1
ATOM 4387 C CA . SER B 1 215 ? -22.905 13.951 83.276 1.00 15.58 213 SER B CA 1
ATOM 4388 C C . SER B 1 215 ? -21.413 14.196 83.068 1.00 14.87 213 SER B C 1
ATOM 4389 O O . SER B 1 215 ? -21.004 15.276 82.659 1.00 15.68 213 SER B O 1
ATOM 4392 N N . HIS B 1 216 ? -20.628 13.158 83.331 1.00 15.48 214 HIS B N 1
ATOM 4393 C CA . HIS B 1 216 ? -19.193 13.068 82.981 1.00 18.88 214 HIS B CA 1
ATOM 4394 C C . HIS B 1 216 ? -18.215 13.769 83.926 1.00 16.40 214 HIS B C 1
ATOM 4395 O O . HIS B 1 216 ? -17.046 13.962 83.588 1.00 15.57 214 HIS B O 1
ATOM 4402 N N . LEU B 1 217 ? -18.690 14.142 85.117 1.00 16.09 215 LEU B N 1
ATOM 4403 C CA . LEU B 1 217 ? -17.795 14.767 86.065 1.00 16.14 215 LEU B CA 1
ATOM 4404 C C . LEU B 1 217 ? -16.697 13.770 86.408 1.00 16.51 215 LEU B C 1
ATOM 4405 O O . LEU B 1 217 ? -15.599 14.171 86.779 1.00 16.68 215 LEU B O 1
ATOM 4410 N N . ASN B 1 218 ? -16.982 12.474 86.281 1.00 15.46 216 ASN B N 1
ATOM 4411 C CA . ASN B 1 218 ? -15.943 11.471 86.512 1.00 14.24 216 ASN B CA 1
ATOM 4412 C C . ASN B 1 218 ? -14.676 11.690 85.717 1.00 16.52 216 ASN B C 1
ATOM 4413 O O . ASN B 1 218 ? -13.612 11.197 86.107 1.00 16.15 216 ASN B O 1
ATOM 4418 N N . LYS B 1 219 ? -14.773 12.394 84.588 1.00 16.34 217 LYS B N 1
ATOM 4419 C CA . LYS B 1 219 ? -13.588 12.621 83.755 1.00 17.02 217 LYS B CA 1
ATOM 4420 C C . LYS B 1 219 ? -12.752 13.843 84.192 1.00 16.80 217 LYS B C 1
ATOM 4421 O O . LYS B 1 219 ? -11.724 14.147 83.590 1.00 15.32 217 LYS B O 1
ATOM 4427 N N . ASN B 1 220 ? -13.171 14.506 85.274 1.00 13.46 218 ASN B N 1
ATOM 4428 C CA . ASN B 1 220 ? -12.418 15.641 85.855 1.00 14.38 218 ASN B CA 1
ATOM 4429 C C . ASN B 1 220 ? -12.408 15.342 87.345 1.00 16.52 218 ASN B C 1
ATOM 4430 O O . ASN B 1 220 ? -13.282 15.830 88.054 1.00 15.21 218 ASN B O 1
ATOM 4435 N N . PRO B 1 221 ? -11.477 14.469 87.799 1.00 16.11 219 PRO B N 1
ATOM 4436 C CA . PRO B 1 221 ? -11.660 13.849 89.117 1.00 17.21 219 PRO B CA 1
ATOM 4437 C C . PRO B 1 221 ? -11.180 14.800 90.199 1.00 18.51 219 PRO B C 1
ATOM 4438 O O . PRO B 1 221 ? -10.115 14.633 90.799 1.00 15.02 219 PRO B O 1
ATOM 4442 N N . ASP B 1 222 ? -12.003 15.811 90.433 1.00 15.89 220 ASP B N 1
ATOM 4443 C CA . ASP B 1 222 ? -11.651 16.875 91.339 1.00 16.12 220 ASP B CA 1
ATOM 4444 C C . ASP B 1 222 ? -12.744 16.904 92.417 1.00 17.57 220 ASP B C 1
ATOM 4445 O O . ASP B 1 222 ? -13.853 17.368 92.164 1.00 14.38 220 ASP B O 1
ATOM 4450 N N . LYS B 1 223 ? -12.445 16.340 93.591 1.00 15.54 221 LYS B N 1
ATOM 4451 C CA . LYS B 1 223 ? -13.454 16.239 94.628 1.00 16.27 221 LYS B CA 1
ATOM 4452 C C . LYS B 1 223 ? -13.914 17.601 95.114 1.00 15.95 221 LYS B C 1
ATOM 4453 O O . LYS B 1 223 ? -15.074 17.753 95.527 1.00 14.59 221 LYS B O 1
ATOM 4459 N N . TYR B 1 224 ? -13.023 18.593 95.048 1.00 17.91 222 TYR B N 1
ATOM 4460 C CA . TYR B 1 224 ? -13.364 19.944 95.513 1.00 16.50 222 TYR B CA 1
ATOM 4461 C C . TYR B 1 224 ? -14.321 20.594 94.553 1.00 18.32 222 TYR B C 1
ATOM 4462 O O . TYR B 1 224 ? -15.316 21.225 94.969 1.00 16.22 222 TYR B O 1
ATOM 4471 N N . TYR B 1 225 ? -14.038 20.429 93.261 1.00 15.61 223 TYR B N 1
ATOM 4472 C CA . TYR B 1 225 ? -14.952 20.934 92.246 1.00 15.41 223 TYR B CA 1
ATOM 4473 C C . TYR B 1 225 ? -16.347 20.289 92.342 1.00 15.20 223 TYR B C 1
ATOM 4474 O O . TYR B 1 225 ? -17.355 20.981 92.237 1.00 16.83 223 TYR B O 1
ATOM 4483 N N . TYR B 1 226 ? -16.406 18.965 92.498 1.00 15.55 224 TYR B N 1
ATOM 4484 C CA . TYR B 1 226 ? -17.693 18.282 92.598 1.00 16.77 224 TYR B CA 1
ATOM 4485 C C . TYR B 1 226 ? -18.517 18.977 93.691 1.00 16.32 224 TYR B C 1
ATOM 4486 O O . TYR B 1 226 ? -19.689 19.312 93.533 1.00 14.87 224 TYR B O 1
ATOM 4495 N N . GLU B 1 227 ? -17.849 19.183 94.807 1.00 15.94 225 GLU B N 1
ATOM 4496 C CA . GLU B 1 227 ? -18.477 19.719 95.992 1.00 16.40 225 GLU B CA 1
ATOM 4497 C C . GLU B 1 227 ? -18.944 21.160 95.730 1.00 15.95 225 GLU B C 1
ATOM 4498 O O . GLU B 1 227 ? -20.090 21.508 96.056 1.00 16.13 225 GLU B O 1
ATOM 4504 N N . LYS B 1 228 ? -18.088 21.984 95.119 1.00 15.30 226 LYS B N 1
ATOM 4505 C CA . LYS B 1 228 ? -18.474 23.355 94.752 1.00 18.60 226 LYS B CA 1
ATOM 4506 C C . LYS B 1 228 ? -19.725 23.375 93.856 1.00 16.65 226 LYS B C 1
ATOM 4507 O O . LYS B 1 228 ? -20.627 24.175 94.053 1.00 15.37 226 LYS B O 1
ATOM 4513 N N . VAL B 1 229 ? -19.764 22.503 92.852 1.00 15.04 227 VAL B N 1
ATOM 4514 C CA . VAL B 1 229 ? -20.891 22.529 91.929 1.00 15.27 227 VAL B CA 1
ATOM 4515 C C . VAL B 1 229 ? -22.158 22.222 92.698 1.00 16.21 227 VAL B C 1
ATOM 4516 O O . VAL B 1 229 ? -23.157 22.906 92.552 1.00 16.31 227 VAL B O 1
ATOM 4520 N N . ILE B 1 230 ? -22.118 21.194 93.527 1.00 16.60 228 ILE B N 1
ATOM 4521 C CA . ILE B 1 230 ? -23.326 20.763 94.237 1.00 15.57 228 ILE B CA 1
ATOM 4522 C C . ILE B 1 230 ? -23.762 21.802 95.256 1.00 17.36 228 ILE B C 1
ATOM 4523 O O . ILE B 1 230 ? -24.945 22.168 95.351 1.00 17.09 228 ILE B O 1
ATOM 4528 N N . LYS B 1 231 ? -22.810 22.288 96.023 1.00 16.31 229 LYS B N 1
ATOM 4529 C CA . LYS B 1 231 ? -23.186 23.193 97.099 1.00 18.85 229 LYS B CA 1
ATOM 4530 C C . LYS B 1 231 ? -23.657 24.530 96.572 1.00 18.19 229 LYS B C 1
ATOM 4531 O O . LYS B 1 231 ? -24.562 25.113 97.150 1.00 18.50 229 LYS B O 1
ATOM 4537 N N . GLU B 1 232 ? -23.078 25.013 95.464 1.00 17.44 230 GLU B N 1
ATOM 4538 C CA . GLU B 1 232 ? -23.424 26.351 94.984 1.00 17.27 230 GLU B CA 1
ATOM 4539 C C . GLU B 1 232 ? -24.683 26.343 94.140 1.00 17.57 230 GLU B C 1
ATOM 4540 O O . GLU B 1 232 ? -25.332 27.368 94.027 1.00 17.31 230 GLU B O 1
ATOM 4546 N N . THR B 1 233 ? -25.051 25.198 93.566 1.00 16.32 231 THR B N 1
ATOM 4547 C CA . THR B 1 233 ? -26.183 25.184 92.643 1.00 15.89 231 THR B CA 1
ATOM 4548 C C . THR B 1 233 ? -27.312 24.205 92.984 1.00 15.96 231 THR B C 1
ATOM 4549 O O . THR B 1 233 ? -28.458 24.391 92.541 1.00 17.72 231 THR B O 1
ATOM 4553 N N . GLY B 1 234 ? -27.002 23.147 93.723 1.00 16.01 232 GLY B N 1
ATOM 4554 C CA . GLY B 1 234 ? -28.015 22.161 94.054 1.00 17.65 232 GLY B CA 1
ATOM 4555 C C . GLY B 1 234 ? -28.296 21.130 92.955 1.00 17.01 232 GLY B C 1
ATOM 4556 O O . GLY B 1 234 ? -29.198 20.297 93.090 1.00 16.89 232 GLY B O 1
ATOM 4557 N N . VAL B 1 235 ? -27.559 21.172 91.845 1.00 16.47 233 VAL B N 1
ATOM 4558 C CA . VAL B 1 235 ? -27.781 20.148 90.831 1.00 14.00 233 VAL B CA 1
ATOM 4559 C C . VAL B 1 235 ? -27.302 18.760 91.291 1.00 16.54 233 VAL B C 1
ATOM 4560 O O . VAL B 1 235 ? -26.738 18.571 92.380 1.00 16.61 233 VAL B O 1
ATOM 4564 N N . THR B 1 236 ? -27.538 17.779 90.446 1.00 15.95 234 THR B N 1
ATOM 4565 C CA . THR B 1 236 ? -27.157 16.404 90.706 1.00 14.66 234 THR B CA 1
ATOM 4566 C C . THR B 1 236 ? -26.073 15.994 89.691 1.00 15.78 234 THR B C 1
ATOM 4567 O O . THR B 1 236 ? -26.157 16.323 88.496 1.00 13.71 234 THR B O 1
ATOM 4571 N N . LEU B 1 237 ? -25.044 15.309 90.183 1.00 14.87 235 LEU B N 1
ATOM 4572 C CA . LEU B 1 237 ? -23.970 14.784 89.336 1.00 16.30 235 LEU B CA 1
ATOM 4573 C C . LEU B 1 237 ? -24.246 13.315 88.974 1.00 15.90 235 LEU B C 1
ATOM 4574 O O . LEU B 1 237 ? -24.319 12.442 89.840 1.00 16.40 235 LEU B O 1
ATOM 4579 N N . CYS B 1 238 ? -24.378 13.046 87.692 1.00 14.75 236 CYS B N 1
ATOM 4580 C CA . CYS B 1 238 ? -24.588 11.688 87.225 1.00 14.87 236 CYS B CA 1
ATOM 4581 C C . CYS B 1 238 ? -23.244 11.119 86.776 1.00 17.20 236 CYS B C 1
ATOM 4582 O O . CYS B 1 238 ? -22.768 11.464 85.694 1.00 15.82 236 CYS B O 1
ATOM 4585 N N . PHE B 1 239 ? -22.611 10.260 87.581 1.00 15.06 237 PHE B N 1
ATOM 4586 C CA . PHE B 1 239 ? -21.294 9.755 87.173 1.00 15.19 237 PHE B CA 1
ATOM 4587 C C . PHE B 1 239 ? -21.411 8.541 86.283 1.00 16.72 237 PHE B C 1
ATOM 4588 O O . PHE B 1 239 ? -22.268 7.655 86.509 1.00 16.42 237 PHE B O 1
ATOM 4596 N N . ASP B 1 240 ? -20.535 8.481 85.287 1.00 14.95 238 ASP B N 1
ATOM 4597 C CA . ASP B 1 240 ? -20.202 7.195 84.715 1.00 16.04 238 ASP B CA 1
ATOM 4598 C C . ASP B 1 240 ? -18.735 6.965 85.101 1.00 16.81 238 ASP B C 1
ATOM 4599 O O . ASP B 1 240 ? -18.253 7.579 86.059 1.00 17.38 238 ASP B O 1
ATOM 4604 N N . GLY B 1 241 ? -18.049 6.050 84.420 1.00 17.71 239 GLY B N 1
ATOM 4605 C CA . GLY B 1 241 ? -16.652 5.775 84.730 1.00 17.85 239 GLY B CA 1
ATOM 4606 C C . GLY B 1 241 ? -16.300 4.335 85.119 1.00 17.46 239 GLY B C 1
ATOM 4607 O O . GLY B 1 241 ? -15.157 3.910 84.955 1.00 18.01 239 GLY B O 1
ATOM 4608 N N . PRO B 1 242 ? -17.253 3.577 85.664 1.00 16.51 240 PRO B N 1
ATOM 4609 C CA . PRO B 1 242 ? -16.811 2.190 85.900 1.00 16.84 240 PRO B CA 1
ATOM 4610 C C . PRO B 1 242 ? -16.302 1.515 84.609 1.00 16.35 240 PRO B C 1
ATOM 4611 O O . PRO B 1 242 ? -16.913 1.680 83.553 1.00 18.65 240 PRO B O 1
ATOM 4615 N N . ASP B 1 243 ? -15.192 0.783 84.715 1.00 17.60 241 ASP B N 1
ATOM 4616 C CA . ASP B 1 243 ? -14.572 0.105 83.576 1.00 17.09 241 ASP B CA 1
ATOM 4617 C C . ASP B 1 243 ? -14.274 1.034 82.398 1.00 17.47 241 ASP B C 1
ATOM 4618 O O . ASP B 1 243 ? -14.548 0.694 81.244 1.00 17.16 241 ASP B O 1
ATOM 4623 N N . ARG B 1 244 ? -13.662 2.175 82.698 1.00 16.52 242 ARG B N 1
ATOM 4624 C CA . ARG B 1 244 ? -13.195 3.101 81.688 1.00 17.46 242 ARG B CA 1
ATOM 4625 C C . ARG B 1 244 ? -11.731 3.456 82.022 1.00 17.71 242 ARG B C 1
ATOM 4626 O O . ARG B 1 244 ? -11.391 4.614 82.254 1.00 16.29 242 ARG B O 1
ATOM 4634 N N . VAL B 1 245 ? -10.881 2.435 82.042 1.00 17.01 243 VAL B N 1
ATOM 4635 C CA . VAL B 1 245 ? -9.515 2.565 82.536 1.00 16.08 243 VAL B CA 1
ATOM 4636 C C . VAL B 1 245 ? -8.658 3.565 81.735 1.00 17.98 243 VAL B C 1
ATOM 4637 O O . VAL B 1 245 ? -7.769 4.228 82.296 1.00 20.32 243 VAL B O 1
ATOM 4641 N N . LYS B 1 246 ? -8.930 3.705 80.432 1.00 18.17 244 LYS B N 1
ATOM 4642 C CA . LYS B 1 246 ? -8.149 4.628 79.606 1.00 18.49 244 LYS B CA 1
ATOM 4643 C C . LYS B 1 246 ? -8.368 6.059 80.103 1.00 20.94 244 LYS B C 1
ATOM 4644 O O . LYS B 1 246 ? -7.589 6.956 79.762 1.00 18.69 244 LYS B O 1
ATOM 4650 N N . TYR B 1 247 ? -9.409 6.285 80.907 1.00 16.60 245 TYR B N 1
ATOM 4651 C CA . TYR B 1 247 ? -9.520 7.596 81.534 1.00 19.98 245 TYR B CA 1
ATOM 4652 C C . TYR B 1 247 ? -8.962 7.573 82.946 1.00 18.58 245 TYR B C 1
ATOM 4653 O O . TYR B 1 247 ? -7.971 8.233 83.217 1.00 19.09 245 TYR B O 1
ATOM 4662 N N . TYR B 1 248 ? -9.602 6.799 83.815 1.00 16.12 246 TYR B N 1
ATOM 4663 C CA . TYR B 1 248 ? -9.268 6.724 85.241 1.00 15.84 246 TYR B CA 1
ATOM 4664 C C . TYR B 1 248 ? -9.701 5.371 85.813 1.00 15.70 246 TYR B C 1
ATOM 4665 O O . TYR B 1 248 ? -10.672 4.783 85.339 1.00 17.57 246 TYR B O 1
ATOM 4674 N N . PRO B 1 249 ? -8.998 4.904 86.863 1.00 16.62 247 PRO B N 1
ATOM 4675 C CA . PRO B 1 249 ? -9.337 3.644 87.522 1.00 15.34 247 PRO B CA 1
ATOM 4676 C C . PRO B 1 249 ? -10.642 3.754 88.294 1.00 17.27 247 PRO B C 1
ATOM 4677 O O . PRO B 1 249 ? -10.963 4.848 88.752 1.00 18.07 247 PRO B O 1
ATOM 4681 N N . ASP B 1 250 ? -11.374 2.644 88.430 1.00 15.28 248 ASP B N 1
ATOM 4682 C CA . ASP B 1 250 ? -12.593 2.620 89.238 1.00 17.00 248 ASP B CA 1
ATOM 4683 C C . ASP B 1 250 ? -12.329 3.236 90.609 1.00 16.63 248 ASP B C 1
ATOM 4684 O O . ASP B 1 250 ? -13.198 3.870 91.197 1.00 16.36 248 ASP B O 1
ATOM 4689 N N . SER B 1 251 ? -11.146 2.974 91.142 1.00 14.28 249 SER B N 1
ATOM 4690 C CA . SER B 1 251 ? -10.864 3.309 92.539 1.00 18.54 249 SER B CA 1
ATOM 4691 C C . SER B 1 251 ? -11.004 4.818 92.800 1.00 17.91 249 SER B C 1
ATOM 4692 O O . SER B 1 251 ? -11.388 5.239 93.889 1.00 17.40 249 SER B O 1
ATOM 4695 N N . LEU B 1 252 ? -10.680 5.614 91.785 1.00 17.56 250 LEU B N 1
ATOM 4696 C CA . LEU B 1 252 ? -10.690 7.077 91.885 1.00 16.85 250 LEU B CA 1
ATOM 4697 C C . LEU B 1 252 ? -12.112 7.634 92.030 1.00 16.06 250 LEU B C 1
ATOM 4698 O O . LEU B 1 252 ? -12.418 8.443 92.901 1.00 16.59 250 LEU B O 1
ATOM 4703 N N . LEU B 1 253 ? -12.982 7.176 91.156 1.00 16.61 251 LEU B N 1
ATOM 4704 C CA . LEU B 1 253 ? -14.396 7.473 91.264 1.00 17.40 251 LEU B CA 1
ATOM 4705 C C . LEU B 1 253 ? -14.965 7.045 92.636 1.00 17.43 251 LEU B C 1
ATOM 4706 O O . LEU B 1 253 ? -15.638 7.833 93.291 1.00 16.33 251 LEU B O 1
ATOM 4711 N N . ALA B 1 254 ? -14.699 5.800 93.044 1.00 15.59 252 ALA B N 1
ATOM 4712 C CA . ALA B 1 254 ? -15.194 5.275 94.332 1.00 19.68 252 ALA B CA 1
ATOM 4713 C C . ALA B 1 254 ? -14.796 6.201 95.469 1.00 19.14 252 ALA B C 1
ATOM 4714 O O . ALA B 1 254 ? -15.630 6.595 96.277 1.00 18.87 252 ALA B O 1
ATOM 4716 N N . GLU B 1 255 ? -13.516 6.557 95.513 1.00 17.74 253 GLU B N 1
ATOM 4717 C CA . GLU B 1 255 ? -13.037 7.440 96.565 1.00 20.12 253 GLU B CA 1
ATOM 4718 C C . GLU B 1 255 ? -13.626 8.851 96.475 1.00 18.54 253 GLU B C 1
ATOM 4719 O O . GLU B 1 255 ? -13.923 9.457 97.499 1.00 18.57 253 GLU B O 1
ATOM 4725 N N . ASN B 1 256 ? -13.811 9.383 95.266 1.00 16.79 254 ASN B N 1
ATOM 4726 C CA . ASN B 1 256 ? -14.441 10.695 95.168 1.00 15.94 254 ASN B CA 1
ATOM 4727 C C . ASN B 1 256 ? -15.911 10.698 95.617 1.00 18.42 254 ASN B C 1
ATOM 4728 O O . ASN B 1 256 ? -16.394 11.634 96.281 1.00 16.48 254 ASN B O 1
ATOM 4733 N N . ILE B 1 257 ? -16.616 9.633 95.290 1.00 15.83 255 ILE B N 1
ATOM 4734 C CA . ILE B 1 257 ? -17.997 9.507 95.733 1.00 16.77 255 ILE B CA 1
ATOM 4735 C C . ILE B 1 257 ? -18.061 9.410 97.265 1.00 17.22 255 ILE B C 1
ATOM 4736 O O . ILE B 1 257 ? -18.931 10.017 97.873 1.00 16.44 255 ILE B O 1
ATOM 4741 N N . LYS B 1 258 ? -17.138 8.645 97.858 1.00 17.84 256 LYS B N 1
ATOM 4742 C CA . LYS B 1 258 ? -16.977 8.549 99.333 1.00 18.69 256 LYS B CA 1
ATOM 4743 C C . LYS B 1 258 ? -16.746 9.933 99.936 1.00 18.78 256 LYS B C 1
ATOM 4744 O O . LYS B 1 258 ? -17.389 10.296 100.912 1.00 19.38 256 LYS B O 1
ATOM 4750 N N . TYR B 1 259 ? -15.829 10.704 99.345 1.00 20.37 257 TYR B N 1
ATOM 4751 C CA . TYR B 1 259 ? -15.637 12.101 99.746 1.00 18.64 257 TYR B CA 1
ATOM 4752 C C . TYR B 1 259 ? -16.957 12.881 99.771 1.00 21.14 257 TYR B C 1
ATOM 4753 O O . TYR B 1 259 ? -17.291 13.525 100.794 1.00 18.81 257 TYR B O 1
ATOM 4762 N N . LEU B 1 260 ? -17.712 12.827 98.667 1.00 15.89 258 LEU B N 1
ATOM 4763 C CA . LEU B 1 260 ? -18.955 13.588 98.589 1.00 17.36 258 LEU B CA 1
ATOM 4764 C C . LEU B 1 260 ? -19.958 13.130 99.653 1.00 18.35 258 LEU B C 1
ATOM 4765 O O . LEU B 1 260 ? -20.618 13.964 100.305 1.00 17.40 258 LEU B O 1
ATOM 4770 N N . VAL B 1 261 ? -20.063 11.816 99.834 1.00 16.24 259 VAL B N 1
ATOM 4771 C CA . VAL B 1 261 ? -20.933 11.259 100.862 1.00 17.58 259 VAL B CA 1
ATOM 4772 C C . VAL B 1 261 ? -20.551 11.764 102.272 1.00 19.93 259 VAL B C 1
ATOM 4773 O O . VAL B 1 261 ? -21.407 12.222 103.024 1.00 19.57 259 VAL B O 1
ATOM 4777 N N . ASP B 1 262 ? -19.261 11.707 102.594 1.00 19.70 260 ASP B N 1
ATOM 4778 C CA . ASP B 1 262 ? -18.736 12.223 103.860 1.00 19.09 260 ASP B CA 1
ATOM 4779 C C . ASP B 1 262 ? -19.080 13.706 104.079 1.00 20.06 260 ASP B C 1
ATOM 4780 O O . ASP B 1 262 ? -19.299 14.112 105.210 1.00 19.32 260 ASP B O 1
ATOM 4785 N N . LYS B 1 263 ? -19.147 14.495 103.007 1.00 17.24 261 LYS B N 1
ATOM 4786 C CA . LYS B 1 263 ? -19.464 15.918 103.109 1.00 18.32 261 LYS B CA 1
ATOM 4787 C C . LYS B 1 263 ? -20.968 16.177 103.163 1.00 21.03 261 LYS B C 1
ATOM 4788 O O . LYS B 1 263 ? -21.400 17.318 103.139 1.00 20.17 261 LYS B O 1
ATOM 4794 N N . GLY B 1 264 ? -21.774 15.123 103.193 1.00 20.45 262 GLY B N 1
ATOM 4795 C CA . GLY B 1 264 ? -23.217 15.293 103.313 1.00 20.28 262 GLY B CA 1
ATOM 4796 C C . GLY B 1 264 ? -23.953 15.431 101.978 1.00 18.58 262 GLY B C 1
ATOM 4797 O O . GLY B 1 264 ? -25.089 15.833 101.961 1.00 19.63 262 GLY B O 1
ATOM 4798 N N . LEU B 1 265 ? -23.324 15.069 100.862 1.00 19.43 263 LEU B N 1
ATOM 4799 C CA . LEU B 1 265 ? -23.881 15.401 99.545 1.00 18.54 263 LEU B CA 1
ATOM 4800 C C . LEU B 1 265 ? -24.478 14.205 98.818 1.00 17.49 263 LEU B C 1
ATOM 4801 O O . LEU B 1 265 ? -24.667 14.264 97.600 1.00 17.65 263 LEU B O 1
ATOM 4806 N N . GLN B 1 266 ? -24.758 13.120 99.538 1.00 16.06 264 GLN B N 1
ATOM 4807 C CA . GLN B 1 266 ? -25.175 11.870 98.894 1.00 16.77 264 GLN B CA 1
ATOM 4808 C C . GLN B 1 266 ? -26.508 11.930 98.121 1.00 16.26 264 GLN B C 1
ATOM 4809 O O . GLN B 1 266 ? -26.780 11.054 97.286 1.00 17.85 264 GLN B O 1
ATOM 4815 N N . LYS B 1 267 ? -27.347 12.922 98.412 1.00 15.35 265 LYS B N 1
ATOM 4816 C CA . LYS B 1 267 ? -28.584 13.094 97.653 1.00 16.54 265 LYS B CA 1
ATOM 4817 C C . LYS B 1 267 ? -28.340 13.723 96.276 1.00 16.68 265 LYS B C 1
ATOM 4818 O O . LYS B 1 267 ? -29.290 13.861 95.525 1.00 15.62 265 LYS B O 1
ATOM 4824 N N . HIS B 1 268 ? -27.091 14.093 95.952 1.00 14.16 266 HIS B N 1
ATOM 4825 C CA . HIS B 1 268 ? -26.810 14.828 94.708 1.00 17.31 266 HIS B CA 1
ATOM 4826 C C . HIS B 1 268 ? -25.962 14.057 93.726 1.00 15.68 266 HIS B C 1
ATOM 4827 O O . HIS B 1 268 ? -25.190 14.645 92.936 1.00 16.54 266 HIS B O 1
ATOM 4834 N N . ILE B 1 269 ? -26.122 12.749 93.780 1.00 14.01 267 ILE B N 1
ATOM 4835 C CA . ILE B 1 269 ? -25.310 11.849 92.988 1.00 15.86 267 ILE B CA 1
ATOM 4836 C C . ILE B 1 269 ? -26.190 10.789 92.341 1.00 16.23 267 ILE B C 1
ATOM 4837 O O . ILE B 1 269 ? -26.988 10.135 93.034 1.00 14.60 267 ILE B O 1
ATOM 4842 N N . THR B 1 270 ? -26.031 10.600 91.026 1.00 16.57 268 THR B N 1
ATOM 4843 C CA . THR B 1 270 ? -26.557 9.404 90.380 1.00 15.63 268 THR B CA 1
ATOM 4844 C C . THR B 1 270 ? -25.467 8.628 89.643 1.00 15.28 268 THR B C 1
ATOM 4845 O O . THR B 1 270 ? -24.357 9.113 89.430 1.00 14.54 268 THR B O 1
ATOM 4849 N N . LEU B 1 271 ? -25.801 7.416 89.241 1.00 14.25 269 LEU B N 1
ATOM 4850 C CA . LEU B 1 271 ? -24.807 6.562 88.590 1.00 15.63 269 LEU B CA 1
ATOM 4851 C C . LEU B 1 271 ? -25.323 6.105 87.229 1.00 15.55 269 LEU B C 1
ATOM 4852 O O . LEU B 1 271 ? -26.521 6.191 86.961 1.00 15.18 269 LEU B O 1
ATOM 4857 N N . SER B 1 272 ? -24.402 5.649 86.389 1.00 16.16 270 SER B N 1
ATOM 4858 C CA . SER B 1 272 ? -24.673 5.252 85.007 1.00 16.58 270 SER B CA 1
ATOM 4859 C C . SER B 1 272 ? -23.451 4.489 84.520 1.00 16.36 270 SER B C 1
ATOM 4860 O O . SER B 1 272 ? -22.373 4.591 85.125 1.00 15.07 270 SER B O 1
ATOM 4863 N N . LEU B 1 273 ? -23.593 3.745 83.421 1.00 16.29 271 LEU B N 1
ATOM 4864 C CA . LEU B 1 273 ? -22.422 3.131 82.786 1.00 15.75 271 LEU B CA 1
ATOM 4865 C C . LEU B 1 273 ? -22.055 3.915 81.491 1.00 17.72 271 LEU B C 1
ATOM 4866 O O . LEU B 1 273 ? -20.916 3.864 81.030 1.00 17.28 271 LEU B O 1
ATOM 4871 N N . ASP B 1 274 ? -23.019 4.634 80.919 1.00 15.75 272 ASP B N 1
ATOM 4872 C CA . ASP B 1 274 ? -22.793 5.311 79.659 1.00 16.38 272 ASP B CA 1
ATOM 4873 C C . ASP B 1 274 ? -22.103 4.349 78.683 1.00 18.36 272 ASP B C 1
ATOM 4874 O O . ASP B 1 274 ? -21.058 4.652 78.130 1.00 18.19 272 ASP B O 1
ATOM 4879 N N . ALA B 1 275 ? -22.688 3.177 78.513 1.00 17.90 273 ALA B N 1
ATOM 4880 C CA . ALA B 1 275 ? -22.138 2.153 77.636 1.00 17.28 273 ALA B CA 1
ATOM 4881 C C . ALA B 1 275 ? -22.448 2.473 76.173 1.00 19.42 273 ALA B C 1
ATOM 4882 O O . ALA B 1 275 ? -23.246 1.772 75.522 1.00 19.63 273 ALA B O 1
ATOM 4884 N N . GLY B 1 276 ? -21.810 3.518 75.650 1.00 17.94 274 GLY B N 1
ATOM 4885 C CA . GLY B 1 276 ? -22.158 4.040 74.337 1.00 18.90 274 GLY B CA 1
ATOM 4886 C C . GLY B 1 276 ? -21.165 3.679 73.224 1.00 21.63 274 GLY B C 1
ATOM 4887 O O . GLY B 1 276 ? -21.161 4.323 72.180 1.00 19.85 274 GLY B O 1
ATOM 4888 N N . ARG B 1 277 ? -20.311 2.674 73.456 1.00 18.05 275 ARG B N 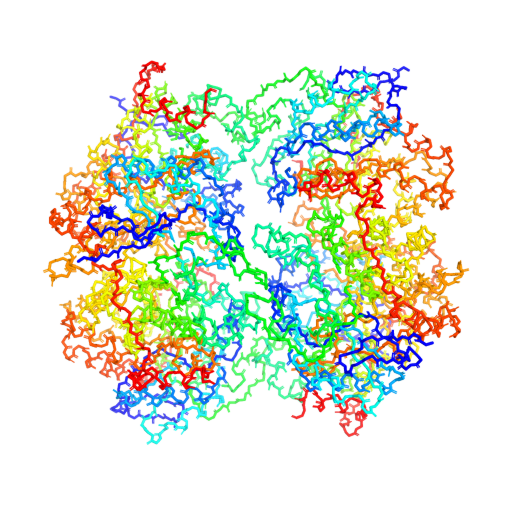1
ATOM 4889 C CA . ARG B 1 277 ? -19.486 2.106 72.389 1.00 19.55 275 ARG B CA 1
ATOM 4890 C C . ARG B 1 277 ? -19.834 0.628 72.409 1.00 20.50 275 ARG B C 1
ATOM 4891 O O . ARG B 1 277 ? -20.243 0.103 73.447 1.00 19.95 275 ARG B O 1
ATOM 4899 N N . ILE B 1 278 ? -19.666 -0.045 71.286 1.00 18.13 276 ILE B N 1
ATOM 4900 C CA . ILE B 1 278 ? -20.062 -1.438 71.176 1.00 18.95 276 ILE B CA 1
ATOM 4901 C C . ILE B 1 278 ? -19.327 -2.412 72.115 1.00 18.90 276 ILE B C 1
ATOM 4902 O O . ILE B 1 278 ? -19.902 -3.406 72.512 1.00 19.40 276 ILE B O 1
ATOM 4907 N N . LEU B 1 279 ? -18.085 -2.133 72.504 1.00 17.99 277 LEU B N 1
ATOM 4908 C CA . LEU B 1 279 ? -17.378 -3.047 73.426 1.00 18.43 277 LEU B CA 1
ATOM 4909 C C . LEU B 1 279 ? -17.625 -2.731 74.915 1.00 17.74 277 LEU B C 1
ATOM 4910 O O . LEU B 1 279 ? -16.921 -3.249 75.788 1.00 17.52 277 LEU B O 1
ATOM 4915 N N . TYR B 1 280 ? -18.606 -1.867 75.187 1.00 17.54 278 TYR B N 1
ATOM 4916 C CA . TYR B 1 280 ? -18.940 -1.467 76.553 1.00 18.28 278 TYR B CA 1
ATOM 4917 C C . TYR B 1 280 ? -20.153 -2.228 77.082 1.00 18.10 278 TYR B C 1
ATOM 4918 O O . TYR B 1 280 ? -20.632 -1.933 78.172 1.00 17.38 278 TYR B O 1
ATOM 4927 N N . GLN B 1 281 ? -20.612 -3.220 76.311 1.00 16.47 279 GLN B N 1
ATOM 4928 C CA . GLN B 1 281 ? -21.655 -4.136 76.755 1.00 17.56 279 GLN B CA 1
ATOM 4929 C C . GLN B 1 281 ? -21.221 -5.560 76.517 1.00 16.78 279 GLN B C 1
ATOM 4930 O O . GLN B 1 281 ? -20.530 -5.827 75.547 1.00 16.56 279 GLN B O 1
ATOM 4936 N N . ARG B 1 282 ? -21.611 -6.453 77.435 1.00 16.99 280 ARG B N 1
ATOM 4937 C CA . ARG B 1 282 ? -21.197 -7.851 77.410 1.00 16.68 280 ARG B CA 1
ATOM 4938 C C . ARG B 1 282 ? -21.761 -8.554 76.180 1.00 18.86 280 ARG B C 1
ATOM 4939 O O . ARG B 1 282 ? -21.025 -9.258 75.463 1.00 18.53 280 ARG B O 1
ATOM 4947 N N . ASN B 1 283 ? -23.056 -8.359 75.927 1.00 15.03 281 ASN B N 1
ATOM 4948 C CA . ASN B 1 283 ? -23.684 -9.099 74.849 1.00 17.23 281 ASN B CA 1
ATOM 4949 C C . ASN B 1 283 ? -23.279 -8.545 73.491 1.00 16.91 281 ASN B C 1
ATOM 4950 O O . ASN B 1 283 ? -23.010 -9.288 72.563 1.00 19.21 281 ASN B O 1
ATOM 4955 N N . TYR B 1 284 ? -23.213 -7.226 73.385 1.00 17.69 282 TYR B N 1
ATOM 4956 C CA . TYR B 1 284 ? -22.612 -6.601 72.204 1.00 19.74 282 TYR B CA 1
ATOM 4957 C C . TYR B 1 284 ? -21.168 -7.098 71.998 1.00 19.67 282 TYR B C 1
ATOM 4958 O O . TYR B 1 284 ? -20.753 -7.410 70.860 1.00 17.16 282 TYR B O 1
ATOM 4967 N N . GLY B 1 285 ? -20.408 -7.158 73.093 1.00 16.94 283 GLY B N 1
ATOM 4968 C CA . GLY B 1 285 ? -19.053 -7.704 73.050 1.00 15.85 283 GLY B CA 1
ATOM 4969 C C . GLY B 1 285 ? -19.026 -9.075 72.361 1.00 21.56 283 GLY B C 1
ATOM 4970 O O . GLY B 1 285 ? -18.245 -9.310 71.435 1.00 21.43 283 GLY B O 1
ATOM 4971 N N . LEU B 1 286 ? -19.905 -9.965 72.806 1.00 18.39 284 LEU B N 1
ATOM 4972 C CA . LEU B 1 286 ? -20.047 -11.302 72.239 1.00 21.85 284 LEU B CA 1
ATOM 4973 C C . LEU B 1 286 ? -20.276 -11.279 70.714 1.00 21.97 284 LEU B C 1
ATOM 4974 O O . LEU B 1 286 ? -19.653 -12.038 69.981 1.00 23.46 284 LEU B O 1
ATOM 4979 N N . THR B 1 287 ? -21.134 -10.393 70.229 1.00 21.37 285 THR B N 1
ATOM 4980 C CA . THR B 1 287 ? -21.328 -10.290 68.775 1.00 23.32 285 THR B CA 1
ATOM 4981 C C . THR B 1 287 ? -20.043 -9.945 67.985 1.00 22.27 285 THR B C 1
ATOM 4982 O O . THR B 1 287 ? -19.949 -10.248 66.792 1.00 21.92 285 THR B O 1
ATOM 4986 N N . LYS B 1 288 ? -19.088 -9.280 68.624 1.00 20.00 286 LYS B N 1
ATOM 4987 C CA . LYS B 1 288 ? -17.787 -9.032 68.000 1.00 22.07 286 LYS B CA 1
ATOM 4988 C C . LYS B 1 288 ? -16.722 -10.057 68.428 1.00 21.69 286 LYS B C 1
ATOM 4989 O O . LYS B 1 288 ? -15.522 -9.812 68.258 1.00 23.09 286 LYS B O 1
ATOM 4995 N N . GLY B 1 289 ? -17.144 -11.183 69.013 1.00 22.71 287 GLY B N 1
ATOM 4996 C CA . GLY B 1 289 ? -16.214 -12.218 69.400 1.00 20.03 287 GLY B CA 1
ATOM 4997 C C . GLY B 1 289 ? -15.292 -11.838 70.556 1.00 22.35 287 GLY B C 1
ATOM 4998 O O . GLY B 1 289 ? -14.169 -12.302 70.599 1.00 20.28 287 GLY B O 1
ATOM 4999 N N . LYS B 1 290 ? -15.777 -11.030 71.510 1.00 22.76 288 LYS B N 1
ATOM 5000 C CA . LYS B 1 290 ? -14.946 -10.554 72.596 1.00 19.62 288 LYS B CA 1
ATOM 5001 C C . LYS B 1 290 ? -15.613 -10.765 73.948 1.00 18.17 288 LYS B C 1
ATOM 5002 O O . LYS B 1 290 ? -16.831 -10.734 74.076 1.00 20.14 288 LYS B O 1
ATOM 5008 N N . GLN B 1 291 ? -14.799 -10.994 74.962 1.00 15.80 289 GLN B N 1
ATOM 5009 C CA . GLN B 1 291 ? -15.301 -10.962 76.324 1.00 18.33 289 GLN B CA 1
ATOM 5010 C C . GLN B 1 291 ? -15.130 -9.537 76.854 1.00 18.42 289 GLN B C 1
ATOM 5011 O O . GLN B 1 291 ? -14.004 -9.018 76.869 1.00 17.46 289 GLN B O 1
ATOM 5017 N N . THR B 1 292 ? -16.232 -8.910 77.274 1.00 16.77 290 THR B N 1
ATOM 5018 C CA . THR B 1 292 ? -16.236 -7.522 77.740 1.00 16.13 290 THR B CA 1
ATOM 5019 C C . THR B 1 292 ? -17.198 -7.395 78.906 1.00 17.70 290 THR B C 1
ATOM 5020 O O . THR B 1 292 ? -18.099 -8.202 79.028 1.00 18.47 290 THR B O 1
ATOM 5024 N N . PHE B 1 293 ? -17.028 -6.373 79.741 1.00 15.60 291 PHE B N 1
ATOM 5025 C CA . PHE B 1 293 ? -18.005 -6.053 80.765 1.00 17.73 291 PHE B CA 1
ATOM 5026 C C . PHE B 1 293 ? -19.085 -5.099 80.243 1.00 18.86 291 PHE B C 1
ATOM 5027 O O . PHE B 1 293 ? -18.885 -4.380 79.248 1.00 18.95 291 PHE B O 1
ATOM 5035 N N . GLY B 1 294 ? -20.233 -5.117 80.911 1.00 17.16 292 GLY B N 1
ATOM 5036 C CA . GLY B 1 294 ? -21.339 -4.268 80.553 1.00 17.50 292 GLY B CA 1
ATOM 5037 C C . GLY B 1 294 ? -22.104 -3.828 81.767 1.00 18.20 292 GLY B C 1
ATOM 5038 O O . GLY B 1 294 ? -21.522 -3.541 82.813 1.00 17.13 292 GLY B O 1
ATOM 5039 N N . LEU B 1 295 ? -23.419 -3.773 81.630 1.00 17.46 293 LEU B N 1
ATOM 5040 C CA . LEU B 1 295 ? -24.277 -3.263 82.709 1.00 17.67 293 LEU B CA 1
ATOM 5041 C C . LEU B 1 295 ? -24.135 -4.050 84.028 1.00 18.38 293 LEU B C 1
ATOM 5042 O O . LEU B 1 295 ? -24.104 -3.445 85.108 1.00 20.82 293 LEU B O 1
ATOM 5047 N N . ALA B 1 296 ? -24.007 -5.383 83.955 1.00 15.36 294 ALA B N 1
ATOM 5048 C CA . ALA B 1 296 ? -23.906 -6.196 85.173 1.00 19.39 294 ALA B CA 1
ATOM 5049 C C . ALA B 1 296 ? -22.713 -5.825 86.094 1.00 19.78 294 ALA B C 1
ATOM 5050 O O . ALA B 1 296 ? -22.816 -5.897 87.317 1.00 21.80 294 ALA B O 1
ATOM 5052 N N . TYR B 1 297 ? -21.602 -5.429 85.487 1.00 18.81 295 TYR B N 1
ATOM 5053 C CA . TYR B 1 297 ? -20.437 -4.870 86.157 1.00 18.00 295 TYR B CA 1
ATOM 5054 C C . TYR B 1 297 ? -20.763 -3.852 87.230 1.00 20.00 295 TYR B C 1
ATOM 5055 O O . TYR B 1 297 ? -20.046 -3.752 88.228 1.00 17.91 295 TYR B O 1
ATOM 5064 N N . LEU B 1 298 ? -21.798 -3.046 87.006 1.00 20.87 296 LEU B N 1
ATOM 5065 C CA . LEU B 1 298 ? -22.226 -2.091 88.030 1.00 19.16 296 LEU B CA 1
ATOM 5066 C C . LEU B 1 298 ? -22.424 -2.786 89.369 1.00 20.01 296 LEU B C 1
ATOM 5067 O O . LEU B 1 298 ? -22.021 -2.273 90.425 1.00 17.21 296 LEU B O 1
ATOM 5072 N N . PHE B 1 299 ? -23.037 -3.970 89.307 1.00 20.96 297 PHE B N 1
ATOM 5073 C CA . PHE B 1 299 ? -23.485 -4.668 90.507 1.00 21.65 297 PHE B CA 1
ATOM 5074 C C . PHE B 1 299 ? -22.442 -5.672 90.920 1.00 19.89 297 PHE B C 1
ATOM 5075 O O . PHE B 1 299 ? -22.218 -5.882 92.105 1.00 20.41 297 PHE B O 1
ATOM 5083 N N . ASP B 1 300 ? -21.837 -6.326 89.932 1.00 19.80 298 ASP B N 1
ATOM 5084 C CA . ASP B 1 300 ? -20.892 -7.402 90.197 1.00 20.82 298 ASP B CA 1
ATOM 5085 C C . ASP B 1 300 ? -19.614 -6.852 90.802 1.00 21.63 298 ASP B C 1
ATOM 5086 O O . ASP B 1 300 ? -19.016 -7.495 91.669 1.00 19.63 298 ASP B O 1
ATOM 5091 N N . ARG B 1 301 ? -19.223 -5.649 90.368 1.00 18.33 299 ARG B N 1
ATOM 5092 C CA . ARG B 1 301 ? -17.906 -5.110 90.676 1.00 18.40 299 ARG B CA 1
ATOM 5093 C C . ARG B 1 301 ? -17.942 -3.689 91.274 1.00 19.33 299 ARG B C 1
ATOM 5094 O O . ARG B 1 301 ? -17.330 -3.451 92.300 1.00 20.16 299 ARG B O 1
ATOM 5102 N N . PHE B 1 302 ? -18.637 -2.738 90.650 1.00 17.19 300 PHE B N 1
ATOM 5103 C CA . PHE B 1 302 ? -18.465 -1.356 91.116 1.00 17.38 300 PHE B CA 1
ATOM 5104 C C . PHE B 1 302 ? -19.166 -1.052 92.466 1.00 18.63 300 PHE B C 1
ATOM 5105 O O . PHE B 1 302 ? -18.594 -0.409 93.336 1.00 17.54 300 PHE B O 1
ATOM 5113 N N . LEU B 1 303 ? -20.395 -1.520 92.647 1.00 16.94 301 LEU B N 1
ATOM 5114 C CA . LEU B 1 303 ? -21.083 -1.267 93.906 1.00 20.60 301 LEU B CA 1
ATOM 5115 C C . LEU B 1 303 ? -20.391 -1.929 95.090 1.00 19.59 301 LEU B C 1
ATOM 5116 O O . LEU B 1 303 ? -20.282 -1.338 96.151 1.00 19.81 301 LEU B O 1
ATOM 5121 N N . PRO B 1 304 ? -19.914 -3.160 94.905 1.00 19.84 302 PRO B N 1
ATOM 5122 C CA . PRO B 1 304 ? -19.114 -3.764 95.978 1.00 19.57 302 PRO B CA 1
ATOM 5123 C C . PRO B 1 304 ? -17.860 -2.939 96.294 1.00 21.83 302 PRO B C 1
ATOM 5124 O O . PRO B 1 304 ? -17.514 -2.845 97.472 1.00 19.10 302 PRO B O 1
ATOM 5128 N N . LEU B 1 305 ? -17.215 -2.343 95.279 1.00 20.30 303 LEU B N 1
ATOM 5129 C CA . LEU B 1 305 ? -16.063 -1.448 95.508 1.00 18.28 303 LEU B CA 1
ATOM 5130 C C . LEU B 1 305 ? -16.468 -0.180 96.301 1.00 20.67 303 LEU B C 1
ATOM 5131 O O . LEU B 1 305 ? -15.747 0.281 97.178 1.00 18.62 303 LEU B O 1
ATOM 5136 N N . LEU B 1 306 ? -17.620 0.387 95.985 1.00 17.33 304 LEU B N 1
ATOM 5137 C CA . LEU B 1 306 ? -18.163 1.472 96.811 1.00 19.79 304 LEU B CA 1
ATOM 5138 C C . LEU B 1 306 ? -18.327 1.077 98.291 1.00 21.42 304 LEU B C 1
ATOM 5139 O O . LEU B 1 306 ? -17.934 1.825 99.170 1.00 18.61 304 LEU B O 1
ATOM 5144 N N . LYS B 1 307 ? -18.908 -0.091 98.561 1.00 20.36 305 LYS B N 1
ATOM 5145 C CA . LYS B 1 307 ? -18.991 -0.576 99.947 1.00 20.82 305 LYS B CA 1
ATOM 5146 C C . LYS B 1 307 ? -17.587 -0.726 100.509 1.00 21.83 305 LYS B C 1
ATOM 5147 O O . LYS B 1 307 ? -17.292 -0.213 101.589 1.00 22.26 305 LYS B O 1
ATOM 5153 N N . GLN B 1 308 ? -16.710 -1.412 99.772 1.00 20.82 306 GLN B N 1
ATOM 5154 C CA . GLN B 1 308 ? -15.334 -1.597 100.223 1.00 19.46 306 GLN B CA 1
ATOM 5155 C C . GLN B 1 308 ? -14.671 -0.307 100.667 1.00 21.74 306 GLN B C 1
ATOM 5156 O O . GLN B 1 308 ? -13.957 -0.309 101.670 1.00 19.19 306 GLN B O 1
ATOM 5162 N N . VAL B 1 309 ? -14.873 0.796 99.939 1.00 22.53 307 VAL B N 1
ATOM 5163 C CA . VAL B 1 309 ? -14.221 2.053 100.352 1.00 20.84 307 VAL B CA 1
ATOM 5164 C C . VAL B 1 309 ? -14.999 2.788 101.463 1.00 22.15 307 VAL B C 1
ATOM 5165 O O . VAL B 1 309 ? -14.539 3.813 101.985 1.00 22.55 307 VAL B O 1
ATOM 5169 N N . GLY B 1 310 ? -16.171 2.259 101.810 1.00 20.36 308 GLY B N 1
ATOM 5170 C CA . GLY B 1 310 ? -16.911 2.712 102.982 1.00 23.37 308 GLY B CA 1
ATOM 5171 C C . GLY B 1 310 ? -18.162 3.548 102.723 1.00 24.72 308 GLY B C 1
ATOM 5172 O O . GLY B 1 310 ? -18.638 4.251 103.622 1.00 24.78 308 GLY B O 1
ATOM 5173 N N . VAL B 1 311 ? -18.719 3.475 101.517 1.00 19.10 309 VAL B N 1
ATOM 5174 C CA . VAL B 1 311 ? -19.961 4.198 101.262 1.00 20.76 309 VAL B CA 1
ATOM 5175 C C . VAL B 1 311 ? -21.124 3.440 101.910 1.00 21.65 309 VAL B C 1
ATOM 5176 O O . VAL B 1 311 ? -21.266 2.226 101.707 1.00 18.02 309 VAL B O 1
ATOM 5180 N N . SER B 1 312 ? -21.934 4.147 102.699 1.00 19.66 310 SER B N 1
ATOM 5181 C CA . SER B 1 312 ? -23.013 3.517 103.461 1.00 20.31 310 SER B CA 1
ATOM 5182 C C . SER B 1 312 ? -24.086 2.948 102.545 1.00 21.86 310 SER B C 1
ATOM 5183 O O . SER B 1 312 ? -24.243 3.392 101.396 1.00 18.70 310 SER B O 1
ATOM 5186 N N . LYS B 1 313 ? -24.823 1.965 103.052 1.00 19.36 311 LYS B N 1
ATOM 5187 C CA . LYS B 1 313 ? -25.921 1.374 102.285 1.00 21.06 311 LYS B CA 1
ATOM 5188 C C . LYS B 1 313 ? -27.008 2.406 101.982 1.00 20.87 311 LYS B C 1
ATOM 5189 O O . LYS B 1 313 ? -27.701 2.302 100.967 1.00 18.58 311 LYS B O 1
ATOM 5195 N N . GLU B 1 314 ? -27.156 3.404 102.858 1.00 20.18 312 GLU B N 1
ATOM 5196 C CA . GLU B 1 314 ? -28.119 4.488 102.620 1.00 18.94 312 GLU B CA 1
ATOM 5197 C C . GLU B 1 314 ? -27.720 5.367 101.432 1.00 16.36 312 GLU B C 1
ATOM 5198 O O . GLU B 1 314 ? -28.546 5.722 100.610 1.00 16.31 312 GLU B O 1
ATOM 5204 N N . ALA B 1 315 ? -26.454 5.735 101.372 1.00 16.04 313 ALA B N 1
ATOM 5205 C CA . ALA B 1 315 ? -25.941 6.556 100.286 1.00 15.86 313 ALA B CA 1
ATOM 5206 C C . ALA B 1 315 ? -26.113 5.795 98.953 1.00 15.62 313 ALA B C 1
ATOM 5207 O O . ALA B 1 315 ? -26.511 6.359 97.935 1.00 15.54 313 ALA B O 1
ATOM 5209 N N . ILE B 1 316 ? -25.850 4.499 98.980 1.00 14.86 314 ILE B N 1
ATOM 5210 C CA . ILE B 1 316 ? -25.984 3.707 97.774 1.00 16.02 314 ILE B CA 1
ATOM 5211 C C . ILE B 1 316 ? -27.452 3.624 97.363 1.00 18.48 314 ILE B C 1
ATOM 5212 O O . ILE B 1 316 ? -27.765 3.725 96.180 1.00 16.00 314 ILE B O 1
ATOM 5217 N N . PHE B 1 317 ? -28.356 3.494 98.343 1.00 16.47 315 PHE B N 1
ATOM 5218 C CA . PHE B 1 317 ? -29.789 3.492 98.040 1.00 16.18 315 PHE B CA 1
ATOM 5219 C C . PHE B 1 317 ? -30.239 4.827 97.455 1.00 15.56 315 PHE B C 1
ATOM 5220 O O . PHE B 1 317 ? -30.982 4.876 96.479 1.00 17.41 315 PHE B O 1
ATOM 5228 N N . ASP B 1 318 ? -29.768 5.915 98.042 1.00 15.92 316 ASP B N 1
ATOM 5229 C CA . ASP B 1 318 ? -30.011 7.224 97.483 1.00 16.14 316 ASP B CA 1
ATOM 5230 C C . ASP B 1 318 ? -29.525 7.324 96.030 1.00 15.81 316 ASP B C 1
ATOM 5231 O O . ASP B 1 318 ? -30.286 7.680 95.135 1.00 14.81 316 ASP B O 1
ATOM 5236 N N . ILE B 1 319 ? -28.255 6.994 95.803 1.00 15.42 317 ILE B N 1
ATOM 5237 C CA . ILE B 1 319 ? -27.703 7.072 94.467 1.00 14.92 317 ILE B CA 1
ATOM 5238 C C . ILE B 1 319 ? -28.499 6.294 93.405 1.00 15.23 317 ILE B C 1
ATOM 5239 O O . ILE B 1 319 ? -28.759 6.807 92.318 1.00 17.21 317 ILE B O 1
ATOM 5244 N N . LEU B 1 320 ? -28.899 5.064 93.711 1.00 15.47 318 LEU B N 1
ATOM 5245 C CA . LEU B 1 320 ? -29.552 4.199 92.720 1.00 15.60 318 LEU B CA 1
ATOM 5246 C C . LEU B 1 320 ? -31.052 4.375 92.602 1.00 15.15 318 LEU B C 1
ATOM 5247 O O . LEU B 1 320 ? -31.635 4.116 91.550 1.00 16.03 318 LEU B O 1
ATOM 5252 N N . VAL B 1 321 ? -31.682 4.794 93.695 1.00 15.15 319 VAL B N 1
ATOM 5253 C CA . VAL B 1 321 ? -33.142 4.748 93.789 1.00 16.42 319 VAL B CA 1
ATOM 5254 C C . VAL B 1 321 ? -33.753 6.100 94.133 1.00 15.81 319 VAL B C 1
ATOM 5255 O O . VAL B 1 321 ? -34.487 6.639 93.344 1.00 15.48 319 VAL B O 1
ATOM 5259 N N . ASN B 1 322 ? -33.446 6.636 95.315 1.00 15.57 320 ASN B N 1
ATOM 5260 C CA . ASN B 1 322 ? -34.048 7.894 95.757 1.00 16.27 320 ASN B CA 1
ATOM 5261 C C . ASN B 1 322 ? -33.745 9.102 94.915 1.00 14.84 320 ASN B C 1
ATOM 5262 O O . ASN B 1 322 ? -34.636 9.903 94.677 1.00 15.89 320 ASN B O 1
ATOM 5267 N N . ASN B 1 323 ? -32.471 9.284 94.566 1.00 14.63 321 ASN B N 1
ATOM 5268 C CA . ASN B 1 323 ? -32.058 10.471 93.830 1.00 14.32 321 ASN B CA 1
ATOM 5269 C C . ASN B 1 323 ? -32.701 10.451 92.449 1.00 14.89 321 ASN B C 1
ATOM 5270 O O . ASN B 1 323 ? -33.242 11.479 92.030 1.00 16.68 321 ASN B O 1
ATOM 5275 N N . PRO B 1 324 ? -32.681 9.282 91.748 1.00 14.94 322 PRO B N 1
ATOM 5276 C CA . PRO B 1 324 ? -33.358 9.280 90.431 1.00 14.71 322 PRO B CA 1
ATOM 5277 C C . PRO B 1 324 ? -34.878 9.529 90.542 1.00 16.64 322 PRO B C 1
ATOM 5278 O O . PRO B 1 324 ? -35.489 10.144 89.661 1.00 14.48 322 PRO B O 1
ATOM 5282 N N . LYS B 1 325 ? -35.483 9.058 91.628 1.00 16.02 323 LYS B N 1
ATOM 5283 C CA . LYS B 1 325 ? -36.916 9.283 91.883 1.00 17.68 323 LYS B CA 1
ATOM 5284 C C . LYS B 1 325 ? -37.227 10.772 92.046 1.00 15.29 323 LYS B C 1
ATOM 5285 O O . LYS B 1 325 ? -38.322 11.234 91.746 1.00 17.75 323 LYS B O 1
ATOM 5291 N N . ARG B 1 326 ? -36.259 11.517 92.548 1.00 17.15 324 ARG B N 1
ATOM 5292 C CA . ARG B 1 326 ? -36.387 12.959 92.646 1.00 16.65 324 ARG B CA 1
ATOM 5293 C C . ARG B 1 326 ? -36.072 13.628 91.292 1.00 16.65 324 ARG B C 1
ATOM 5294 O O . ARG B 1 326 ? -36.904 14.332 90.753 1.00 15.63 324 ARG B O 1
ATOM 5302 N N . VAL B 1 327 ? -34.892 13.386 90.723 1.00 17.82 325 VAL B N 1
ATOM 5303 C CA . VAL B 1 327 ? -34.465 14.186 89.558 1.00 16.53 325 VAL B CA 1
ATOM 5304 C C . VAL B 1 327 ? -35.227 13.876 88.277 1.00 18.58 325 VAL B C 1
ATOM 5305 O O . VAL B 1 327 ? -35.301 14.713 87.388 1.00 18.00 325 VAL B O 1
ATOM 5309 N N . LEU B 1 328 ? -35.776 12.674 88.169 1.00 15.63 326 LEU B N 1
ATOM 5310 C CA . LEU B 1 328 ? -36.474 12.284 86.939 1.00 15.97 326 LEU B CA 1
ATOM 5311 C C . LEU B 1 328 ? -37.970 12.591 87.006 1.00 18.27 326 LEU B C 1
ATOM 5312 O O . LEU B 1 328 ? -38.688 12.516 85.975 1.00 16.92 326 LEU B O 1
ATOM 5317 N N . ALA B 1 329 ? -38.442 12.957 88.207 1.00 18.49 327 ALA B N 1
ATOM 5318 C CA . ALA B 1 329 ? -39.861 13.289 88.367 1.00 18.41 327 ALA B CA 1
ATOM 5319 C C . ALA B 1 329 ? -40.222 14.612 87.674 1.00 18.79 327 ALA B C 1
ATOM 5320 O O . ALA B 1 329 ? -39.538 15.622 87.860 1.00 20.40 327 ALA B O 1
ATOM 5322 N N . PHE B 1 330 ? -41.325 14.606 86.924 1.00 16.85 328 PHE B N 1
ATOM 5323 C CA . PHE B 1 330 ? -41.855 15.814 86.317 1.00 17.04 328 PHE B CA 1
ATOM 5324 C C . PHE B 1 330 ? -42.314 16.849 87.360 1.00 22.09 328 PHE B C 1
ATOM 5325 O O . PHE B 1 330 ? -42.971 16.515 88.369 1.00 20.32 328 PHE B O 1
ATOM 5333 N N . ASP B 1 331 ? -41.932 18.100 87.113 1.00 19.83 329 ASP B N 1
ATOM 5334 C CA . ASP B 1 331 ? -42.448 19.246 87.842 1.00 20.98 329 ASP B CA 1
ATOM 5335 C C . ASP B 1 331 ? -43.825 19.604 87.302 1.00 21.49 329 ASP B C 1
ATOM 5336 O O . ASP B 1 331 ? -44.189 19.172 86.201 1.00 21.15 329 ASP B O 1
ATOM 5341 N N . GLU B 1 332 ? -44.572 20.424 88.046 1.00 22.03 330 GLU B N 1
ATOM 5342 C CA . GLU B 1 332 ? -45.777 21.059 87.515 1.00 22.91 330 GLU B CA 1
ATOM 5343 C C . GLU B 1 332 ? -45.345 21.961 86.359 1.00 19.67 330 GLU B C 1
ATOM 5344 O O . GLU B 1 332 ? -44.260 22.527 86.402 1.00 17.73 330 GLU B O 1
ATOM 5350 N N . LYS B 1 333 ? -46.188 22.111 85.346 1.00 20.25 331 LYS B N 1
ATOM 5351 C CA . LYS B 1 333 ? -45.854 22.982 84.221 1.00 19.64 331 LYS B CA 1
ATOM 5352 C C . LYS B 1 333 ? -45.822 24.439 84.658 1.00 21.04 331 LYS B C 1
ATOM 5353 O O . LYS B 1 333 ? -46.589 24.857 85.518 1.00 18.31 331 LYS B O 1
ATOM 5359 N N . ARG B 1 334 ? -44.945 25.212 84.044 1.00 19.28 332 ARG B N 1
ATOM 5360 C CA . ARG B 1 334 ? -44.929 26.647 84.251 1.00 19.62 332 ARG B CA 1
ATOM 5361 C C . ARG B 1 334 ? -44.872 27.393 82.929 1.00 20.80 332 ARG B C 1
ATOM 5362 O O . ARG B 1 334 ? -44.581 26.807 81.882 1.00 19.56 332 ARG B O 1
ATOM 5370 N N . ASN B 1 335 ? -45.124 28.697 83.000 1.00 21.11 333 ASN B N 1
ATOM 5371 C CA . ASN B 1 335 ? -44.869 29.599 81.884 1.00 23.59 333 ASN B CA 1
ATOM 5372 C C . ASN B 1 335 ? -43.436 30.081 81.947 1.00 23.48 333 ASN B C 1
ATOM 5373 O O . ASN B 1 335 ? -42.886 30.313 83.036 1.00 20.85 333 ASN B O 1
ATOM 5378 N N . PHE B 1 336 ? -42.811 30.203 80.785 1.00 19.86 334 PHE B N 1
ATOM 5379 C CA . PHE B 1 336 ? -41.475 30.752 80.754 1.00 21.99 334 PHE B CA 1
ATOM 5380 C C . PHE B 1 336 ? -41.595 32.271 80.704 1.00 22.82 334 PHE B C 1
ATOM 5381 O O . PHE B 1 336 ? -42.335 32.800 79.887 1.00 20.65 334 PHE B O 1
ATOM 5389 N N . ASP B 1 337 ? -40.880 32.980 81.563 1.00 20.82 335 ASP B N 1
ATOM 5390 C CA . ASP B 1 337 ? -40.897 34.442 81.501 1.00 22.73 335 ASP B CA 1
ATOM 5391 C C . ASP B 1 337 ? -39.484 34.952 81.254 1.00 22.83 335 ASP B C 1
ATOM 5392 O O . ASP B 1 337 ? -38.622 34.884 82.130 1.00 22.07 335 ASP B O 1
ATOM 5397 N N . PRO B 1 338 ? -39.248 35.474 80.059 1.00 23.75 336 PRO B N 1
ATOM 5398 C CA . PRO B 1 338 ? -37.937 36.024 79.675 1.00 24.19 336 PRO B CA 1
ATOM 5399 C C . PRO B 1 338 ? -37.399 37.045 80.663 1.00 21.55 336 PRO B C 1
ATOM 5400 O O . PRO B 1 338 ? -36.197 37.146 80.830 1.00 24.70 336 PRO B O 1
ATOM 5404 N N . LEU B 1 339 ? -38.257 37.803 81.316 1.00 21.90 337 LEU B N 1
ATOM 5405 C CA . LEU B 1 339 ? -37.764 38.881 82.187 1.00 25.08 337 LEU B CA 1
ATOM 5406 C C . LEU B 1 339 ? -37.162 38.333 83.460 1.00 26.02 337 LEU B C 1
ATOM 5407 O O . LEU B 1 339 ? -36.594 39.082 84.254 1.00 24.79 337 LEU B O 1
ATOM 5412 N N . LYS B 1 340 ? -37.313 37.031 83.663 1.00 24.47 338 LYS B N 1
ATOM 5413 C CA . LYS B 1 340 ? -36.801 36.386 84.873 1.00 26.76 338 LYS B CA 1
ATOM 5414 C C . LYS B 1 340 ? -35.377 35.806 84.686 1.00 25.36 338 LYS B C 1
ATOM 5415 O O . LYS B 1 340 ? -34.737 35.400 85.648 1.00 23.33 338 LYS B O 1
ATOM 5421 N N . VAL B 1 341 ? -34.884 35.796 83.449 1.00 23.38 339 VAL B N 1
ATOM 5422 C CA . VAL B 1 341 ? -33.560 35.254 83.162 1.00 21.02 339 VAL B CA 1
ATOM 5423 C C . VAL B 1 341 ? -32.503 36.147 83.772 1.00 20.89 339 VAL B C 1
ATOM 5424 O O . VAL B 1 341 ? -32.592 37.357 83.654 1.00 21.63 339 VAL B O 1
ATOM 5428 N N . SER B 1 342 ? -31.510 35.559 84.439 1.00 21.59 340 SER B N 1
ATOM 5429 C CA . SER B 1 342 ? -30.518 36.337 85.183 1.00 21.98 340 SER B CA 1
ATOM 5430 C C . SER B 1 342 ? -29.710 37.289 84.307 1.00 23.88 340 SER B C 1
ATOM 5431 O O . SER B 1 342 ? -29.585 37.122 83.089 1.00 21.42 340 SER B O 1
ATOM 5434 N N . LYS B 1 343 ? -29.138 38.285 84.957 1.00 24.73 341 LYS B N 1
ATOM 5435 C CA . LYS B 1 343 ? -28.354 39.260 84.230 1.00 24.15 341 LYS B CA 1
ATOM 5436 C C . LYS B 1 343 ? -27.069 38.658 83.689 1.00 21.01 341 LYS B C 1
ATOM 5437 O O . LYS B 1 343 ? -26.670 38.996 82.600 1.00 22.93 341 LYS B O 1
ATOM 5443 N N . GLU B 1 344 ? -26.453 37.765 84.456 1.00 22.12 342 GLU B N 1
ATOM 5444 C CA . GLU B 1 344 ? -25.251 37.072 84.030 1.00 24.56 342 GLU B CA 1
ATOM 5445 C C . GLU B 1 344 ? -25.494 36.303 82.726 1.00 25.09 342 GLU B C 1
ATOM 5446 O O . GLU B 1 344 ? -24.636 36.290 81.837 1.00 21.87 342 GLU B O 1
ATOM 5452 N N . VAL B 1 345 ? -26.664 35.671 82.621 1.00 22.15 343 VAL B N 1
ATOM 5453 C CA . VAL B 1 345 ? -26.993 34.888 81.424 1.00 20.55 343 VAL B CA 1
ATOM 5454 C C . VAL B 1 345 ? -27.264 35.798 80.235 1.00 21.03 343 VAL B C 1
ATOM 5455 O O . VAL B 1 345 ? -26.791 35.551 79.135 1.00 20.88 343 VAL B O 1
ATOM 5459 N N . LEU B 1 346 ? -28.033 36.852 80.480 1.00 22.20 344 LEU B N 1
ATOM 5460 C CA . LEU B 1 346 ? -28.349 37.846 79.461 1.00 22.66 344 LEU B CA 1
ATOM 5461 C C . LEU B 1 346 ? -27.066 38.499 78.943 1.00 23.11 344 LEU B C 1
ATOM 5462 O O . LEU B 1 346 ? -26.900 38.714 77.736 1.00 22.73 344 LEU B O 1
ATOM 5467 N N . GLU B 1 347 ? -26.169 38.841 79.859 1.00 21.28 345 GLU B N 1
ATOM 5468 C CA . GLU B 1 347 ? -24.930 39.474 79.425 1.00 26.28 345 GLU B CA 1
ATOM 5469 C C . GLU B 1 347 ? -24.082 38.505 78.597 1.00 23.66 345 GLU B C 1
ATOM 5470 O O . GLU B 1 347 ? -23.581 38.863 77.539 1.00 25.55 345 GLU B O 1
ATOM 5476 N N . LEU B 1 348 ? -23.942 37.273 79.059 1.00 22.64 346 LEU B N 1
ATOM 5477 C CA . LEU B 1 348 ? -23.278 36.255 78.235 1.00 22.84 346 LEU B CA 1
ATOM 5478 C C . LEU B 1 348 ? -23.891 36.107 76.817 1.00 22.74 346 LEU B C 1
ATOM 5479 O O . LEU B 1 348 ? -23.158 36.027 75.831 1.00 19.97 346 LEU B O 1
ATOM 5484 N N . LYS B 1 349 ? -25.223 36.071 76.706 1.00 22.43 347 LYS B N 1
ATOM 5485 C CA . LYS B 1 349 ? -25.857 35.885 75.397 1.00 21.35 347 LYS B CA 1
ATOM 5486 C C . LYS B 1 349 ? -25.501 37.033 74.488 1.00 23.04 347 LYS B C 1
ATOM 5487 O O . LYS B 1 349 ? -25.299 36.847 73.280 1.00 21.49 347 LYS B O 1
ATOM 5493 N N . LYS B 1 350 ? -25.459 38.235 75.058 1.00 22.05 348 LYS B N 1
ATOM 5494 C CA . LYS B 1 350 ? -25.007 39.389 74.278 1.00 25.40 348 LYS B CA 1
ATOM 5495 C C . LYS B 1 350 ? -23.569 39.148 73.806 1.00 25.08 348 LYS B C 1
ATOM 5496 O O . LYS B 1 350 ? -23.268 39.256 72.610 1.00 24.58 348 LYS B O 1
ATOM 5502 N N . GLU B 1 351 ? -22.694 38.790 74.738 1.00 20.98 349 GLU B N 1
ATOM 5503 C CA . GLU B 1 351 ? -21.295 38.563 74.402 1.00 23.22 349 GLU B CA 1
ATOM 5504 C C . GLU B 1 351 ? -21.139 37.491 73.313 1.00 26.24 349 GLU B C 1
ATOM 5505 O O . GLU B 1 351 ? -20.234 37.576 72.488 1.00 23.47 349 GLU B O 1
ATOM 5511 N N . LEU B 1 352 ? -22.040 36.503 73.299 1.00 22.27 350 LEU B N 1
ATOM 5512 C CA . LEU B 1 352 ? -21.953 35.416 72.333 1.00 24.39 350 LEU B CA 1
ATOM 5513 C C . LEU B 1 352 ? -22.792 35.667 71.075 1.00 24.36 350 LEU B C 1
ATOM 5514 O O . LEU B 1 352 ? -22.996 34.766 70.276 1.00 25.54 350 LEU B O 1
ATOM 5519 N N . ASN B 1 353 ? -23.288 36.880 70.898 1.00 24.67 351 ASN B N 1
ATOM 5520 C CA . ASN B 1 353 ? -24.093 37.183 69.716 1.00 27.27 351 ASN B CA 1
ATOM 5521 C C . ASN B 1 353 ? -25.347 36.297 69.566 1.00 28.05 351 ASN B C 1
ATOM 5522 O O . ASN B 1 353 ? -25.650 35.779 68.476 1.00 24.25 351 ASN B O 1
ATOM 5527 N N . LEU B 1 354 ? -26.089 36.145 70.657 1.00 24.96 352 LEU B N 1
ATOM 5528 C CA . LEU B 1 354 ? -27.220 35.217 70.660 1.00 27.94 352 LEU B CA 1
ATOM 5529 C C . LEU B 1 354 ? -28.632 35.825 70.621 1.00 34.99 352 LEU B C 1
ATOM 5530 O O . LEU B 1 354 ? -29.613 35.149 70.966 1.00 39.64 352 LEU B O 1
ATOM 5535 N N . ASN B 1 355 ? -28.760 37.065 70.169 1.00 39.63 353 ASN B N 1
ATOM 5536 C CA . ASN B 1 355 ? -30.097 37.646 69.977 1.00 43.37 353 ASN B CA 1
ATOM 5537 C C . ASN B 1 355 ? -30.328 38.255 68.597 1.00 47.65 353 ASN B C 1
ATOM 5538 O O . ASN B 1 355 ? -31.126 37.730 67.813 1.00 51.45 353 ASN B O 1
ATOM 5543 N N . ASN C 1 5 ? -42.510 29.323 23.576 1.00 41.90 3 ASN C N 1
ATOM 5544 C CA . ASN C 1 5 ? -43.357 29.673 24.713 1.00 42.64 3 ASN C CA 1
ATOM 5545 C C . ASN C 1 5 ? -42.931 29.047 26.053 1.00 34.78 3 ASN C C 1
ATOM 5546 O O . ASN C 1 5 ? -43.723 28.924 26.998 1.00 36.45 3 ASN C O 1
ATOM 5551 N N . LYS C 1 6 ? -41.664 28.688 26.128 1.00 33.12 4 LYS C N 1
ATOM 5552 C CA . LYS C 1 6 ? -41.139 27.943 27.250 1.00 27.66 4 LYS C CA 1
ATOM 5553 C C . LYS C 1 6 ? -40.626 28.912 28.289 1.00 24.19 4 LYS C C 1
ATOM 5554 O O . LYS C 1 6 ? -40.249 30.036 27.951 1.00 22.06 4 LYS C O 1
ATOM 5560 N N . PHE C 1 7 ? -40.594 28.473 29.549 1.00 21.79 5 PHE C N 1
ATOM 5561 C CA . PHE C 1 7 ? -39.954 29.260 30.597 1.00 20.46 5 PHE C CA 1
ATOM 5562 C C . PHE C 1 7 ? -38.863 28.500 31.364 1.00 19.37 5 PHE C C 1
ATOM 5563 O O . PHE C 1 7 ? -38.799 27.266 31.345 1.00 19.25 5 PHE C O 1
ATOM 5571 N N . ALA C 1 8 ? -38.011 29.268 32.040 1.00 18.98 6 ALA C N 1
ATOM 5572 C CA . ALA C 1 8 ? -37.071 28.745 33.022 1.00 16.60 6 ALA C CA 1
ATOM 5573 C C . ALA C 1 8 ? -37.477 29.363 34.325 1.00 16.22 6 ALA C C 1
ATOM 5574 O O . ALA C 1 8 ? -38.038 30.456 34.347 1.00 16.97 6 ALA C O 1
ATOM 5576 N N . ARG C 1 9 ? -37.204 28.659 35.407 1.00 15.72 7 ARG C N 1
ATOM 5577 C CA . ARG C 1 9 ? -37.655 29.089 36.715 1.00 16.93 7 ARG C CA 1
ATOM 5578 C C . ARG C 1 9 ? -36.457 29.580 37.512 1.00 14.74 7 ARG C C 1
ATOM 5579 O O . ARG C 1 9 ? -35.665 28.786 37.980 1.00 15.91 7 ARG C O 1
ATOM 5587 N N . THR C 1 10 ? -36.309 30.901 37.598 1.00 15.90 8 THR C N 1
ATOM 5588 C CA . THR C 1 10 ? -35.179 31.514 38.271 1.00 15.47 8 THR C CA 1
ATOM 5589 C C . THR C 1 10 ? -35.639 31.895 39.649 1.00 15.50 8 THR C C 1
ATOM 5590 O O . THR C 1 10 ? -36.817 31.875 39.914 1.00 14.37 8 THR C O 1
ATOM 5594 N N . VAL C 1 11 ? -34.703 32.227 40.516 1.00 15.10 9 VAL C N 1
ATOM 5595 C CA . VAL C 1 11 ? -35.062 32.596 41.873 1.00 16.92 9 VAL C CA 1
ATOM 5596 C C . VAL C 1 11 ? -35.829 33.915 41.920 1.00 17.35 9 VAL C C 1
ATOM 5597 O O . VAL C 1 11 ? -36.416 34.237 42.933 1.00 19.12 9 VAL C O 1
ATOM 5601 N N . LEU C 1 12 ? -35.805 34.697 40.854 1.00 16.15 10 LEU C N 1
ATOM 5602 C CA . LEU C 1 12 ? -36.624 35.903 40.867 1.00 17.28 10 LEU C CA 1
ATOM 5603 C C . LEU C 1 12 ? -37.928 35.674 40.074 1.00 20.26 10 LEU C C 1
ATOM 5604 O O . LEU C 1 12 ? -38.705 36.585 39.891 1.00 21.24 10 LEU C O 1
ATOM 5609 N N . GLY C 1 13 ? -38.193 34.447 39.618 1.00 19.26 11 GLY C N 1
ATOM 5610 C CA . GLY C 1 13 ? -39.436 34.215 38.902 1.00 16.57 11 GLY C CA 1
ATOM 5611 C C . GLY C 1 13 ? -39.174 33.554 37.565 1.00 18.77 11 GLY C C 1
ATOM 5612 O O . GLY C 1 13 ? -38.015 33.370 37.176 1.00 16.70 11 GLY C O 1
ATOM 5613 N N . ASP C 1 14 ? -40.238 33.151 36.872 1.00 16.15 12 ASP C N 1
ATOM 5614 C CA . ASP C 1 14 ? -40.071 32.425 35.621 1.00 18.44 12 ASP C CA 1
ATOM 5615 C C . ASP C 1 14 ? -39.736 33.428 34.520 1.00 19.05 12 ASP C C 1
ATOM 5616 O O . ASP C 1 14 ? -40.270 34.527 34.522 1.00 19.90 12 ASP C O 1
ATOM 5621 N N . ILE C 1 15 ? -38.844 33.072 33.604 1.00 17.63 13 ILE C N 1
ATOM 5622 C CA . ILE C 1 15 ? -38.528 33.958 32.494 1.00 17.18 13 ILE C CA 1
ATOM 5623 C C . ILE C 1 15 ? -38.689 33.236 31.179 1.00 19.50 13 ILE C C 1
ATOM 5624 O O . ILE C 1 15 ? -38.563 32.015 31.121 1.00 20.77 13 ILE C O 1
ATOM 5629 N N . PRO C 1 16 ? -38.944 33.992 30.100 1.00 18.12 14 PRO C N 1
ATOM 5630 C CA . PRO C 1 16 ? -38.965 33.354 28.784 1.00 20.90 14 PRO C CA 1
ATOM 5631 C C . PRO C 1 16 ? -37.587 32.736 28.574 1.00 19.44 14 PRO C C 1
ATOM 5632 O O . PRO C 1 16 ? -36.590 33.373 28.906 1.00 19.22 14 PRO C O 1
ATOM 5636 N N . VAL C 1 17 ? -37.527 31.524 28.040 1.00 18.58 15 VAL C N 1
ATOM 5637 C CA . VAL C 1 17 ? -36.234 30.861 27.857 1.00 20.58 15 VAL C CA 1
ATOM 5638 C C . VAL C 1 17 ? -35.320 31.670 26.935 1.00 20.20 15 VAL C C 1
ATOM 5639 O O . VAL C 1 17 ? -34.107 31.505 26.959 1.00 20.48 15 VAL C O 1
ATOM 5643 N N . GLU C 1 18 ? -35.911 32.565 26.150 1.00 21.07 16 GLU C N 1
ATOM 5644 C CA . GLU C 1 18 ? -35.147 33.441 25.268 1.00 21.07 16 GLU C CA 1
ATOM 5645 C C . GLU C 1 18 ? -34.311 34.401 26.077 1.00 21.62 16 GLU C C 1
ATOM 5646 O O . GLU C 1 18 ? -33.350 34.945 25.555 1.00 22.09 16 GLU C O 1
ATOM 5652 N N . LYS C 1 19 ? -34.671 34.586 27.355 1.00 21.14 17 LYS C N 1
ATOM 5653 C CA . LYS C 1 19 ? -33.954 35.463 28.304 1.00 21.62 17 LYS C CA 1
ATOM 5654 C C . LYS C 1 19 ? -32.749 34.779 29.019 1.00 21.75 17 LYS C C 1
ATOM 5655 O O . LYS C 1 19 ? -31.940 35.430 29.708 1.00 21.42 17 LYS C O 1
ATOM 5661 N N . LEU C 1 20 ? -32.607 33.469 28.842 1.00 19.13 18 LEU C N 1
ATOM 5662 C CA . LEU C 1 20 ? -31.482 32.748 29.448 1.00 18.42 18 LEU C CA 1
ATOM 5663 C C . LEU C 1 20 ? -30.124 33.223 28.929 1.00 20.48 18 LEU C C 1
ATOM 5664 O O . LEU C 1 20 ? -29.179 33.414 29.710 1.00 17.38 18 LEU C O 1
ATOM 5669 N N . GLY C 1 21 ? -30.005 33.411 27.615 1.00 17.91 19 GLY C N 1
ATOM 5670 C CA . GLY C 1 21 ? -28.747 33.918 27.075 1.00 19.86 19 GLY C CA 1
ATOM 5671 C C . GLY C 1 21 ? -27.633 32.891 27.280 1.00 17.65 19 GLY C C 1
ATOM 5672 O O . GLY C 1 21 ? -27.920 31.691 27.375 1.00 16.47 19 GLY C O 1
ATOM 5673 N N . ILE C 1 22 ? -26.382 33.359 27.352 1.00 17.30 20 ILE C N 1
ATOM 5674 C CA . ILE C 1 22 ? -25.240 32.480 27.575 1.00 16.81 20 ILE C CA 1
ATOM 5675 C C . ILE C 1 22 ? -25.316 31.965 29.019 1.00 15.96 20 ILE C C 1
ATOM 5676 O O . ILE C 1 22 ? -25.351 32.758 29.968 1.00 16.88 20 ILE C O 1
ATOM 5681 N N . THR C 1 23 ? -25.362 30.645 29.160 1.00 16.91 21 THR C N 1
ATOM 5682 C CA . THR C 1 23 ? -25.644 29.988 30.448 1.00 16.67 21 THR C CA 1
ATOM 5683 C C . THR C 1 23 ? -24.582 29.034 30.899 1.00 16.96 21 THR C C 1
ATOM 5684 O O . THR C 1 23 ? -24.201 28.107 30.172 1.00 15.73 21 THR C O 1
ATOM 5688 N N . ASP C 1 24 ? -24.130 29.268 32.125 1.00 15.99 22 ASP C N 1
ATOM 5689 C CA . ASP C 1 24 ? -23.194 28.428 32.864 1.00 14.61 22 ASP C CA 1
ATOM 5690 C C . ASP C 1 24 ? -24.043 27.386 33.621 1.00 16.82 22 ASP C C 1
ATOM 5691 O O . ASP C 1 24 ? -24.753 27.733 34.580 1.00 15.85 22 ASP C O 1
ATOM 5696 N N . CYS C 1 25 ? -24.008 26.135 33.168 1.00 15.14 23 CYS C N 1
ATOM 5697 C CA . CYS C 1 25 ? -25.003 25.120 33.574 1.00 15.32 23 CYS C CA 1
ATOM 5698 C C . CYS C 1 25 ? -24.749 24.382 34.897 1.00 16.96 23 CYS C C 1
ATOM 5699 O O . CYS C 1 25 ? -25.608 23.592 35.329 1.00 16.10 23 CYS C O 1
ATOM 5702 N N . HIS C 1 26 ? -23.601 24.663 35.542 1.00 15.88 24 HIS C N 1
ATOM 5703 C CA . HIS C 1 26 ? -23.238 24.051 36.828 1.00 15.69 24 HIS C CA 1
ATOM 5704 C C . HIS C 1 26 ? -22.208 24.916 37.543 1.00 16.35 24 HIS C C 1
ATOM 5705 O O . HIS C 1 26 ? -21.034 24.908 37.197 1.00 16.87 24 HIS C O 1
ATOM 5712 N N . ASP C 1 27 ? -22.636 25.693 38.524 1.00 15.97 25 ASP C N 1
ATOM 5713 C CA . ASP C 1 27 ? -21.647 26.472 39.254 1.00 16.48 25 ASP C CA 1
ATOM 5714 C C . ASP C 1 27 ? -22.084 26.767 40.691 1.00 16.89 25 ASP C C 1
ATOM 5715 O O . ASP C 1 27 ? -23.094 26.212 41.149 1.00 15.31 25 ASP C O 1
ATOM 5720 N N . HIS C 1 28 ? -21.318 27.616 41.385 1.00 16.20 26 HIS C N 1
ATOM 5721 C CA . HIS C 1 28 ? -21.518 27.878 42.811 1.00 17.15 26 HIS C CA 1
ATOM 5722 C C . HIS C 1 28 ? -21.075 29.267 43.143 1.00 17.97 26 HIS C C 1
ATOM 5723 O O . HIS C 1 28 ? -20.289 29.842 42.395 1.00 19.12 26 HIS C O 1
ATOM 5730 N N . PHE C 1 29 ? -21.598 29.810 44.239 1.00 14.58 27 PHE C N 1
ATOM 5731 C CA . PHE C 1 29 ? -21.098 31.053 44.774 1.00 16.41 27 PHE C CA 1
ATOM 5732 C C . PHE C 1 29 ? -21.045 30.879 46.256 1.00 14.89 27 PHE C C 1
ATOM 5733 O O . PHE C 1 29 ? -20.005 31.077 46.845 1.00 15.16 27 PHE C O 1
ATOM 5741 N N . ILE C 1 30 ? -22.186 30.518 46.850 1.00 16.60 28 ILE C N 1
ATOM 5742 C CA . ILE C 1 30 ? -22.263 30.324 48.300 1.00 16.00 28 ILE C CA 1
ATOM 5743 C C . ILE C 1 30 ? -22.391 28.839 48.633 1.00 17.07 28 ILE C C 1
ATOM 5744 O O . ILE C 1 30 ? -23.277 28.128 48.109 1.00 17.25 28 ILE C O 1
ATOM 5749 N N . LYS C 1 31 ? -21.485 28.390 49.499 1.00 18.00 29 LYS C N 1
ATOM 5750 C CA . LYS C 1 31 ? -21.487 27.054 50.067 1.00 19.80 29 LYS C CA 1
ATOM 5751 C C . LYS C 1 31 ? -21.312 27.291 51.534 1.00 19.46 29 LYS C C 1
ATOM 5752 O O . LYS C 1 31 ? -20.210 27.575 52.018 1.00 18.27 29 LYS C O 1
ATOM 5758 N N . ASN C 1 32 ? -22.438 27.221 52.219 1.00 20.65 30 ASN C N 1
ATOM 5759 C CA . ASN C 1 32 ? -22.516 27.593 53.610 1.00 20.15 30 ASN C CA 1
ATOM 5760 C C . ASN C 1 32 ? -22.566 26.311 54.434 1.00 19.62 30 ASN C C 1
ATOM 5761 O O . ASN C 1 32 ? -23.637 25.770 54.675 1.00 22.54 30 ASN C O 1
ATOM 5766 N N . GLY C 1 33 ? -21.413 25.808 54.834 1.00 19.88 31 GLY C N 1
ATOM 5767 C CA . GLY C 1 33 ? -21.372 24.650 55.701 1.00 21.77 31 GLY C CA 1
ATOM 5768 C C . GLY C 1 33 ? -21.738 23.374 54.963 1.00 21.14 31 GLY C C 1
ATOM 5769 O O . GLY C 1 33 ? -21.705 23.317 53.736 1.00 20.96 31 GLY C O 1
ATOM 5770 N N . GLY C 1 34 ? -22.084 22.343 55.714 1.00 19.57 32 GLY C N 1
ATOM 5771 C CA . GLY C 1 34 ? -22.479 21.084 55.132 1.00 21.62 32 GLY C CA 1
ATOM 5772 C C . GLY C 1 34 ? -21.359 20.057 55.004 1.00 22.24 32 GLY C C 1
ATOM 5773 O O . GLY C 1 34 ? -20.201 20.316 55.312 1.00 20.45 32 GLY C O 1
ATOM 5774 N N . PRO C 1 35 ? -21.724 18.862 54.553 1.00 21.86 33 PRO C N 1
ATOM 5775 C CA . PRO C 1 35 ? -20.828 17.706 54.400 1.00 25.33 33 PRO C CA 1
ATOM 5776 C C . PRO C 1 35 ? -19.571 18.025 53.582 1.00 23.55 33 PRO C C 1
ATOM 5777 O O . PRO C 1 35 ? -18.509 17.525 53.917 1.00 25.69 33 PRO C O 1
ATOM 5781 N N . GLU C 1 36 ? -19.672 18.857 52.548 1.00 23.50 34 GLU C N 1
ATOM 5782 C CA . GLU C 1 36 ? -18.486 19.165 51.732 1.00 24.59 34 GLU C CA 1
ATOM 5783 C C . GLU C 1 36 ? -17.421 19.896 52.495 1.00 25.96 34 GLU C C 1
ATOM 5784 O O . GLU C 1 36 ? -16.228 19.648 52.335 1.00 25.87 34 GLU C O 1
ATOM 5790 N N . VAL C 1 37 ? -17.861 20.831 53.320 1.00 25.97 35 VAL C N 1
ATOM 5791 C CA . VAL C 1 37 ? -16.943 21.655 54.074 1.00 25.39 35 VAL C CA 1
ATOM 5792 C C . VAL C 1 37 ? -16.160 20.757 55.024 1.00 31.01 35 VAL C C 1
ATOM 5793 O O . VAL C 1 37 ? -14.981 21.006 55.323 1.00 30.25 35 VAL C O 1
ATOM 5797 N N . GLU C 1 38 ? -16.808 19.677 55.461 1.00 31.94 36 GLU C N 1
ATOM 5798 C CA . GLU C 1 38 ? -16.139 18.667 56.272 1.00 34.76 36 GLU C CA 1
ATOM 5799 C C . GLU C 1 38 ? -14.936 18.036 55.574 1.00 35.34 36 GLU C C 1
ATOM 5800 O O . GLU C 1 38 ? -13.948 17.687 56.231 1.00 37.26 36 GLU C O 1
ATOM 5806 N N . GLU C 1 39 ? -15.002 17.887 54.253 1.00 29.77 37 GLU C N 1
ATOM 5807 C CA . GLU C 1 39 ? -13.884 17.299 53.520 1.00 30.13 37 GLU C CA 1
ATOM 5808 C C . GLU C 1 39 ? -12.680 18.223 53.384 1.00 31.46 37 GLU C C 1
ATOM 5809 O O . GLU C 1 39 ? -11.534 17.777 53.463 1.00 33.27 37 GLU C O 1
ATOM 5815 N N . HIS C 1 40 ? -12.938 19.511 53.174 1.00 30.14 38 HIS C N 1
ATOM 5816 C CA . HIS C 1 40 ? -11.875 20.497 53.067 1.00 27.30 38 HIS C CA 1
ATOM 5817 C C . HIS C 1 40 ? -12.413 21.904 53.314 1.00 25.46 38 HIS C C 1
ATOM 5818 O O . HIS C 1 40 ? -13.492 22.250 52.825 1.00 21.98 38 HIS C O 1
ATOM 5825 N N . ILE C 1 41 ? -11.659 22.710 54.053 1.00 22.80 39 ILE C N 1
ATOM 5826 C CA . ILE C 1 41 ? -12.067 24.089 54.340 1.00 22.19 39 ILE C CA 1
ATOM 5827 C C . ILE C 1 41 ? -12.270 24.939 53.082 1.00 23.14 39 ILE C C 1
ATOM 5828 O O . ILE C 1 41 ? -13.007 25.929 53.127 1.00 20.57 39 ILE C O 1
ATOM 5833 N N . ASP C 1 42 ? -11.636 24.555 51.963 1.00 22.22 40 ASP C N 1
ATOM 5834 C CA . ASP C 1 42 ? -11.758 25.332 50.705 1.00 21.57 40 ASP C CA 1
ATOM 5835 C C . ASP C 1 42 ? -13.189 25.305 50.117 1.00 21.03 40 ASP C C 1
ATOM 5836 O O . ASP C 1 42 ? -13.529 26.144 49.274 1.00 21.31 40 ASP C O 1
ATOM 5841 N N . PHE C 1 43 ? -14.012 24.342 50.550 1.00 20.18 41 PHE C N 1
ATOM 5842 C CA . PHE C 1 43 ? -15.401 24.254 50.094 1.00 19.22 41 PHE C CA 1
ATOM 5843 C C . PHE C 1 43 ? -16.329 25.253 50.777 1.00 19.39 41 PHE C C 1
ATOM 5844 O O . PHE C 1 43 ? -17.453 25.438 50.336 1.00 23.09 41 PHE C O 1
ATOM 5852 N N . LEU C 1 44 ? -15.850 25.902 51.828 1.00 17.68 42 LEU C N 1
ATOM 5853 C CA . LEU C 1 44 ? -16.606 26.933 52.521 1.00 19.31 42 LEU C CA 1
ATOM 5854 C C . LEU C 1 44 ? -16.491 28.258 51.742 1.00 20.61 42 LEU C C 1
ATOM 5855 O O . LEU C 1 44 ? -15.388 28.824 51.641 1.00 18.93 42 LEU C O 1
ATOM 5868 N N . LEU C 1 46 ? -18.441 31.927 51.492 1.00 22.28 44 LEU C N 1
ATOM 5869 C CA . LEU C 1 46 ? -19.432 32.659 52.238 1.00 20.83 44 LEU C CA 1
ATOM 5870 C C . LEU C 1 46 ? -19.465 34.118 51.883 1.00 24.55 44 LEU C C 1
ATOM 5871 O O . LEU C 1 46 ? -20.047 34.899 52.624 1.00 30.51 44 LEU C O 1
ATOM 5876 N N . ASN C 1 47 ? -18.866 34.506 50.764 1.00 20.95 45 ASN C N 1
ATOM 5877 C CA . ASN C 1 47 ? -18.664 35.927 50.532 1.00 20.33 45 ASN C CA 1
ATOM 5878 C C . ASN C 1 47 ? -19.555 36.470 49.404 1.00 21.30 45 ASN C C 1
ATOM 5879 O O . ASN C 1 47 ? -19.311 36.235 48.203 1.00 20.07 45 ASN C O 1
ATOM 5884 N N . VAL C 1 48 ? -20.611 37.171 49.803 1.00 18.95 46 VAL C N 1
ATOM 5885 C CA . VAL C 1 48 ? -21.547 37.741 48.841 1.00 19.82 46 VAL C CA 1
ATOM 5886 C C . VAL C 1 48 ? -20.888 38.757 47.901 1.00 19.95 46 VAL C C 1
ATOM 5887 O O . VAL C 1 48 ? -21.059 38.669 46.678 1.00 18.19 46 VAL C O 1
ATOM 5891 N N . ASP C 1 49 ? -20.104 39.682 48.449 1.00 20.35 47 ASP C N 1
ATOM 5892 C CA . ASP C 1 49 ? -19.458 40.706 47.625 1.00 21.15 47 ASP C CA 1
ATOM 5893 C C . ASP C 1 49 ? -18.551 40.070 46.575 1.00 19.10 47 ASP C C 1
ATOM 5894 O O . ASP C 1 49 ? -18.625 40.389 45.396 1.00 17.54 47 ASP C O 1
ATOM 5899 N N . ALA C 1 50 ? -17.710 39.145 47.000 1.00 18.94 48 ALA C N 1
ATOM 5900 C CA . ALA C 1 50 ? -16.809 38.485 46.062 1.00 19.64 48 ALA C CA 1
ATOM 5901 C C . ALA C 1 50 ? -17.589 37.716 44.986 1.00 20.27 48 ALA C C 1
ATOM 5902 O O . ALA C 1 50 ? -17.149 37.656 43.806 1.00 17.50 48 ALA C O 1
ATOM 5904 N N . SER C 1 51 ? -18.735 37.141 45.380 1.00 16.22 49 SER C N 1
ATOM 5905 C CA . SER C 1 51 ? -19.580 36.415 44.418 1.00 18.79 49 SER C CA 1
ATOM 5906 C C . SER C 1 51 ? -20.175 37.333 43.374 1.00 20.40 49 SER C C 1
ATOM 5907 O O . SER C 1 51 ? -20.190 37.024 42.168 1.00 15.63 49 SER C O 1
ATOM 5910 N N . ILE C 1 52 ? -20.682 38.474 43.840 1.00 19.40 50 ILE C N 1
ATOM 5911 C CA . ILE C 1 52 ? -21.295 39.427 42.936 1.00 19.25 50 ILE C CA 1
ATOM 5912 C C . ILE C 1 52 ? -20.286 39.963 41.936 1.00 20.13 50 ILE C C 1
ATOM 5913 O O . ILE C 1 52 ? -20.606 40.119 40.750 1.00 19.12 50 ILE C O 1
ATOM 5918 N N . LYS C 1 53 ? -19.077 40.260 42.412 1.00 18.13 51 LYS C N 1
ATOM 5919 C CA . LYS C 1 53 ? -18.003 40.735 41.526 1.00 19.26 51 LYS C CA 1
ATOM 5920 C C . LYS C 1 53 ? -17.675 39.727 40.415 1.00 18.31 51 LYS C C 1
ATOM 5921 O O . LYS C 1 53 ? -17.454 40.074 39.267 1.00 17.88 51 LYS C O 1
ATOM 5927 N N . GLU C 1 54 ? -17.627 38.461 40.790 1.00 18.89 52 GLU C N 1
ATOM 5928 C CA . GLU C 1 54 ? -17.273 37.422 39.873 1.00 19.10 52 GLU C CA 1
ATOM 5929 C C . GLU C 1 54 ? -18.404 37.323 38.864 1.00 18.92 52 GLU C C 1
ATOM 5930 O O . GLU C 1 54 ? -18.170 37.257 37.657 1.00 18.05 52 GLU C O 1
ATOM 5936 N N . PHE C 1 55 ? -19.636 37.328 39.371 1.00 16.67 53 PHE C N 1
ATOM 5937 C CA . PHE C 1 55 ? -20.809 37.321 38.502 1.00 18.31 53 PHE C CA 1
ATOM 5938 C C . PHE C 1 55 ? -20.770 38.464 37.463 1.00 19.80 53 PHE C C 1
ATOM 5939 O O . PHE C 1 55 ? -21.003 38.233 36.267 1.00 18.16 53 PHE C O 1
ATOM 5947 N N . LYS C 1 56 ? -20.466 39.683 37.916 1.00 17.83 54 LYS C N 1
ATOM 5948 C CA . LYS C 1 56 ? -20.349 40.819 36.988 1.00 19.99 54 LYS C CA 1
ATOM 5949 C C . LYS C 1 56 ? -19.273 40.602 35.913 1.00 20.26 54 LYS C C 1
ATOM 5950 O O . LYS C 1 56 ? -19.474 41.004 34.753 1.00 22.74 54 LYS C O 1
ATOM 5956 N N . GLU C 1 57 ? -18.151 39.962 36.273 1.00 18.53 55 GLU C N 1
ATOM 5957 C CA . GLU C 1 57 ? -17.118 39.664 35.270 1.00 21.63 55 GLU C CA 1
ATOM 5958 C C . GLU C 1 57 ? -17.659 38.692 34.208 1.00 19.23 55 GLU C C 1
ATOM 5959 O O . GLU C 1 57 ? -17.412 38.851 33.016 1.00 20.34 55 GLU C O 1
ATOM 5965 N N . PHE C 1 58 ? -18.388 37.676 34.665 1.00 21.12 56 PHE C N 1
ATOM 5966 C CA . PHE C 1 58 ? -19.072 36.731 33.773 1.00 19.32 56 PHE C CA 1
ATOM 5967 C C . PHE C 1 58 ? -20.022 37.473 32.831 1.00 18.66 56 PHE C C 1
ATOM 5968 O O . PHE C 1 58 ? -20.089 37.136 31.650 1.00 17.99 56 PHE C O 1
ATOM 5976 N N . ILE C 1 59 ? -20.813 38.418 33.366 1.00 19.02 57 ILE C N 1
ATOM 5977 C CA . ILE C 1 59 ? -21.742 39.207 32.527 1.00 19.17 57 ILE C CA 1
ATOM 5978 C C . ILE C 1 59 ? -20.960 40.103 31.563 1.00 21.46 57 ILE C C 1
ATOM 5979 O O . ILE C 1 59 ? -21.291 40.192 30.363 1.00 20.08 57 ILE C O 1
ATOM 5984 N N . ASP C 1 60 ? -19.920 40.760 32.082 1.00 20.58 58 ASP C N 1
ATOM 5985 C CA . ASP C 1 60 ? -19.070 41.602 31.240 1.00 20.34 58 ASP C CA 1
ATOM 5986 C C . ASP C 1 60 ? -18.602 40.823 30.003 1.00 22.98 58 ASP C C 1
ATOM 5987 O O . ASP C 1 60 ? -18.526 41.375 28.910 1.00 23.72 58 ASP C O 1
ATOM 5992 N N . ARG C 1 61 ? -18.335 39.529 30.162 1.00 21.43 59 ARG C N 1
ATOM 5993 C CA . ARG C 1 61 ? -17.827 38.738 29.046 1.00 22.35 59 ARG C CA 1
ATOM 5994 C C . ARG C 1 61 ? -18.927 38.272 28.110 1.00 20.90 59 ARG C C 1
ATOM 5995 O O . ARG C 1 61 ? -18.637 37.778 27.037 1.00 20.82 59 ARG C O 1
ATOM 6003 N N . GLY C 1 62 ? -20.180 38.426 28.535 1.00 19.94 60 GLY C N 1
ATOM 6004 C CA . GLY C 1 62 ? -21.326 38.081 27.699 1.00 20.40 60 GLY C CA 1
ATOM 6005 C C . GLY C 1 62 ? -22.285 37.066 28.308 1.00 18.38 60 GLY C C 1
ATOM 6006 O O . GLY C 1 62 ? -23.310 36.727 27.715 1.00 17.88 60 GLY C O 1
ATOM 6007 N N . GLY C 1 63 ? -21.970 36.578 29.500 1.00 16.84 61 GLY C N 1
ATOM 6008 C CA . GLY C 1 63 ? -22.799 35.562 30.128 1.00 18.07 61 GLY C CA 1
ATOM 6009 C C . GLY C 1 63 ? -24.039 36.218 30.695 1.00 21.06 61 GLY C C 1
ATOM 6010 O O . GLY C 1 63 ? -24.033 37.441 30.984 1.00 20.39 61 GLY C O 1
ATOM 6011 N N . SER C 1 64 ? -25.103 35.428 30.854 1.00 20.90 62 SER C N 1
ATOM 6012 C CA . SER C 1 64 ? -26.312 35.909 31.555 1.00 19.95 62 SER C CA 1
ATOM 6013 C C . SER C 1 64 ? -26.752 35.024 32.737 1.00 18.60 62 SER C C 1
ATOM 6014 O O . SER C 1 64 ? -27.022 35.516 33.837 1.00 19.22 62 SER C O 1
ATOM 6017 N N . THR C 1 65 ? -26.853 33.723 32.503 1.00 17.88 63 THR C N 1
ATOM 6018 C CA . THR C 1 65 ? -27.435 32.816 33.500 1.00 17.09 63 THR C CA 1
ATOM 6019 C C . THR C 1 65 ? -26.430 31.866 34.153 1.00 16.22 63 THR C C 1
ATOM 6020 O O . THR C 1 65 ? -25.566 31.298 33.493 1.00 16.28 63 THR C O 1
ATOM 6024 N N . ILE C 1 66 ? -26.564 31.701 35.459 1.00 16.89 64 ILE C N 1
ATOM 6025 C CA . ILE C 1 66 ? -25.747 30.764 36.200 1.00 18.66 64 ILE C CA 1
ATOM 6026 C C . ILE C 1 66 ? -26.658 29.843 37.006 1.00 16.69 64 ILE C C 1
ATOM 6027 O O . ILE C 1 66 ? -27.519 30.310 37.772 1.00 16.26 64 ILE C O 1
ATOM 6032 N N . VAL C 1 67 ? -26.492 28.541 36.796 1.00 15.45 65 VAL C N 1
ATOM 6033 C CA . VAL C 1 67 ? -27.258 27.542 37.553 1.00 14.87 65 VAL C CA 1
ATOM 6034 C C . VAL C 1 67 ? -26.417 27.035 38.746 1.00 16.28 65 VAL C C 1
ATOM 6035 O O . VAL C 1 67 ? -25.442 26.310 38.568 1.00 16.97 65 VAL C O 1
ATOM 6039 N N . THR C 1 68 ? -26.775 27.461 39.953 1.00 17.48 66 THR C N 1
ATOM 6040 C CA . THR C 1 68 ? -26.065 27.053 41.161 1.00 14.43 66 THR C CA 1
ATOM 6041 C C . THR C 1 68 ? -26.578 25.694 41.641 1.00 15.58 66 THR C C 1
ATOM 6042 O O . THR C 1 68 ? -27.709 25.570 42.095 1.00 14.74 66 THR C O 1
ATOM 6054 N N . ASP C 1 70 ? -26.573 23.509 44.127 1.00 18.35 68 ASP C N 1
ATOM 6055 C CA . ASP C 1 70 ? -26.373 23.157 45.536 1.00 16.68 68 ASP C CA 1
ATOM 6056 C C . ASP C 1 70 ? -27.657 22.595 46.064 1.00 15.63 68 ASP C C 1
ATOM 6057 O O . ASP C 1 70 ? -28.639 23.312 46.171 1.00 17.01 68 ASP C O 1
ATOM 6062 N N . PRO C 1 71 ? -27.690 21.290 46.310 1.00 16.01 69 PRO C N 1
ATOM 6063 C CA . PRO C 1 71 ? -28.936 20.752 46.884 1.00 15.53 69 PRO C CA 1
ATOM 6064 C C . PRO C 1 71 ? -29.096 21.288 48.305 1.00 15.87 69 PRO C C 1
ATOM 6065 O O . PRO C 1 71 ? -28.109 21.701 48.933 1.00 14.54 69 PRO C O 1
ATOM 6069 N N . PRO C 1 72 ? -30.326 21.266 48.821 1.00 15.01 70 PRO C N 1
ATOM 6070 C CA . PRO C 1 72 ? -30.595 21.882 50.124 1.00 14.96 70 PRO C CA 1
ATOM 6071 C C . PRO C 1 72 ? -29.616 21.434 51.230 1.00 16.16 70 PRO C C 1
ATOM 6072 O O . PRO C 1 72 ? -29.118 22.302 51.953 1.00 14.66 70 PRO C O 1
ATOM 6076 N N . ASN C 1 73 ? -29.355 20.130 51.368 1.00 13.58 71 ASN C N 1
ATOM 6077 C CA . ASN C 1 73 ? -28.575 19.641 52.523 1.00 14.53 71 ASN C CA 1
ATOM 6078 C C . ASN C 1 73 ? -27.083 19.715 52.306 1.00 13.76 71 ASN C C 1
ATOM 6079 O O . ASN C 1 73 ? -26.326 19.392 53.180 1.00 15.41 71 ASN C O 1
ATOM 6084 N N . VAL C 1 74 ? -26.661 20.132 51.129 1.00 13.18 72 VAL C N 1
ATOM 6085 C CA . VAL C 1 74 ? -25.248 20.250 50.863 1.00 15.59 72 VAL C CA 1
ATOM 6086 C C . VAL C 1 74 ? -24.824 21.664 50.435 1.00 17.20 72 VAL C C 1
ATOM 6087 O O . VAL C 1 74 ? -24.700 21.960 49.251 1.00 18.91 72 VAL C O 1
ATOM 6091 N N . GLY C 1 75 ? -24.638 22.548 51.410 1.00 17.24 73 GLY C N 1
ATOM 6092 C CA . GLY C 1 75 ? -24.146 23.892 51.122 1.00 19.80 73 GLY C CA 1
ATOM 6093 C C . GLY C 1 75 ? -25.119 25.008 50.748 1.00 15.05 73 GLY C C 1
ATOM 6094 O O . GLY C 1 75 ? -24.765 26.181 50.836 1.00 14.49 73 GLY C O 1
ATOM 6095 N N . ARG C 1 76 ? -26.341 24.667 50.331 1.00 15.32 74 ARG C N 1
ATOM 6096 C CA . ARG C 1 76 ? -27.240 25.690 49.788 1.00 15.05 74 ARG C CA 1
ATOM 6097 C C . ARG C 1 76 ? -27.521 26.820 50.763 1.00 17.01 74 ARG C C 1
ATOM 6098 O O . ARG C 1 76 ? -27.743 26.589 51.938 1.00 16.61 74 ARG C O 1
ATOM 6106 N N . ASP C 1 77 ? -27.554 28.039 50.255 1.00 16.41 75 ASP C N 1
ATOM 6107 C CA . ASP C 1 77 ? -27.911 29.183 51.080 1.00 19.78 75 ASP C CA 1
ATOM 6108 C C . ASP C 1 77 ? -28.883 30.038 50.257 1.00 17.69 75 ASP C C 1
ATOM 6109 O O . ASP C 1 77 ? -28.480 30.731 49.335 1.00 16.99 75 ASP C O 1
ATOM 6114 N N . VAL C 1 78 ? -30.169 29.947 50.561 1.00 16.36 76 VAL C N 1
ATOM 6115 C CA . VAL C 1 78 ? -31.146 30.671 49.777 1.00 15.30 76 VAL C CA 1
ATOM 6116 C C . VAL C 1 78 ? -30.976 32.166 49.950 1.00 15.73 76 VAL C C 1
ATOM 6117 O O . VAL C 1 78 ? -30.981 32.906 48.969 1.00 14.61 76 VAL C O 1
ATOM 6121 N N . LEU C 1 79 ? -30.820 32.615 51.202 1.00 17.84 77 LEU C N 1
ATOM 6122 C CA . LEU C 1 79 ? -30.790 34.055 51.488 1.00 17.29 77 LEU C CA 1
ATOM 6123 C C . LEU C 1 79 ? -29.632 34.770 50.809 1.00 16.65 77 LEU C C 1
ATOM 6124 O O . LEU C 1 79 ? -29.825 35.780 50.166 1.00 18.40 77 LEU C O 1
ATOM 6129 N N . LYS C 1 80 ? -28.420 34.242 50.959 1.00 18.00 78 LYS C N 1
ATOM 6130 C CA . LYS C 1 80 ? -27.266 34.887 50.347 1.00 16.82 78 LYS C CA 1
ATOM 6131 C C . LYS C 1 80 ? -27.301 34.768 48.822 1.00 15.87 78 LYS C C 1
ATOM 6132 O O . LYS C 1 80 ? -26.870 35.661 48.111 1.00 17.42 78 LYS C O 1
ATOM 6138 N N . THR C 1 81 ? -27.808 33.669 48.318 1.00 17.26 79 THR C N 1
ATOM 6139 C CA . THR C 1 81 ? -27.845 33.504 46.865 1.00 17.64 79 THR C CA 1
ATOM 6140 C C . THR C 1 81 ? -28.843 34.502 46.277 1.00 18.41 79 THR C C 1
ATOM 6141 O O . THR C 1 81 ? -28.555 35.139 45.276 1.00 18.05 79 THR C O 1
ATOM 6145 N N . LEU C 1 82 ? -29.985 34.699 46.935 1.00 17.45 80 LEU C N 1
ATOM 6146 C CA . LEU C 1 82 ? -30.898 35.752 46.501 1.00 16.80 80 LEU C CA 1
ATOM 6147 C C . LEU C 1 82 ? -30.250 37.139 46.517 1.00 17.62 80 LEU C C 1
ATOM 6148 O O . LEU C 1 82 ? -30.505 37.938 45.624 1.00 19.74 80 LEU C O 1
ATOM 6153 N N . GLU C 1 83 ? -29.423 37.443 47.517 1.00 19.06 81 GLU C N 1
ATOM 6154 C CA . GLU C 1 83 ? -28.708 38.729 47.487 1.00 21.34 81 GLU C CA 1
ATOM 6155 C C . GLU C 1 83 ? -27.911 38.893 46.190 1.00 19.74 81 GLU C C 1
ATOM 6156 O O . GLU C 1 83 ? -27.944 39.935 45.564 1.00 19.30 81 GLU C O 1
ATOM 6162 N N . ILE C 1 84 ? -27.181 37.864 45.809 1.00 18.56 82 ILE C N 1
ATOM 6163 C CA . ILE C 1 84 ? -26.423 37.882 44.541 1.00 19.11 82 ILE C CA 1
ATOM 6164 C C . ILE C 1 84 ? -27.347 38.067 43.330 1.00 16.44 82 ILE C C 1
ATOM 6165 O O . ILE C 1 84 ? -27.141 38.942 42.498 1.00 18.45 82 ILE C O 1
ATOM 6170 N N . ALA C 1 85 ? -28.391 37.267 43.243 1.00 17.09 83 ALA C N 1
ATOM 6171 C CA . ALA C 1 85 ? -29.327 37.407 42.134 1.00 18.03 83 ALA C CA 1
ATOM 6172 C C . ALA C 1 85 ? -29.852 38.868 42.028 1.00 19.37 83 ALA C C 1
ATOM 6173 O O . ALA C 1 85 ? -29.897 39.456 40.934 1.00 18.11 83 ALA C O 1
ATOM 6175 N N . ASN C 1 86 ? -30.252 39.451 43.154 1.00 18.19 84 ASN C N 1
ATOM 6176 C CA . ASN C 1 86 ? -30.802 40.802 43.115 1.00 18.82 84 ASN C CA 1
ATOM 6177 C C . ASN C 1 86 ? -29.770 41.863 42.724 1.00 20.54 84 ASN C C 1
ATOM 6178 O O . ASN C 1 86 ? -30.099 42.829 42.058 1.00 21.11 84 ASN C O 1
ATOM 6183 N N . ALA C 1 87 ? -28.520 41.666 43.132 1.00 21.51 85 ALA C N 1
ATOM 6184 C CA . ALA C 1 87 ? -27.416 42.526 42.709 1.00 21.03 85 ALA C CA 1
ATOM 6185 C C . ALA C 1 87 ? -27.182 42.527 41.193 1.00 22.50 85 ALA C C 1
ATOM 6186 O O . ALA C 1 87 ? -26.708 43.526 40.629 1.00 22.36 85 ALA C O 1
ATOM 6188 N N . VAL C 1 88 ? -27.498 41.430 40.507 1.00 19.48 86 VAL C N 1
ATOM 6189 C CA . VAL C 1 88 ? -27.149 41.386 39.092 1.00 18.84 86 VAL C CA 1
ATOM 6190 C C . VAL C 1 88 ? -28.332 41.387 38.133 1.00 21.45 86 VAL C C 1
ATOM 6191 O O . VAL C 1 88 ? -28.136 41.462 36.906 1.00 21.01 86 VAL C O 1
ATOM 6195 N N . LYS C 1 89 ? -29.548 41.367 38.680 1.00 19.83 87 LYS C N 1
ATOM 6196 C CA . LYS C 1 89 ? -30.741 41.278 37.836 1.00 22.38 87 LYS C CA 1
ATOM 6197 C C . LYS C 1 89 ? -30.816 42.398 36.791 1.00 24.00 87 LYS C C 1
ATOM 6198 O O . LYS C 1 89 ? -31.156 42.152 35.640 1.00 22.55 87 LYS C O 1
ATOM 6204 N N . ASN C 1 90 ? -30.439 43.606 37.194 1.00 22.56 88 ASN C N 1
ATOM 6205 C CA A ASN C 1 90 ? -30.522 44.764 36.304 0.49 23.64 88 ASN C CA 1
ATOM 6206 C CA B ASN C 1 90 ? -30.506 44.788 36.337 0.51 23.64 88 ASN C CA 1
ATOM 6207 C C . ASN C 1 90 ? -29.446 44.741 35.227 1.00 26.29 88 ASN C C 1
ATOM 6208 O O . ASN C 1 90 ? -29.457 45.571 34.298 1.00 24.79 88 ASN C O 1
ATOM 6217 N N . LEU C 1 91 ? -28.532 43.777 35.339 1.00 25.68 89 LEU C N 1
ATOM 6218 C CA . LEU C 1 91 ? -27.487 43.549 34.341 1.00 22.79 89 LEU C CA 1
ATOM 6219 C C . LEU C 1 91 ? -27.915 42.439 33.423 1.00 24.47 89 LEU C C 1
ATOM 6220 O O . LEU C 1 91 ? -27.142 41.977 32.570 1.00 27.79 89 LEU C O 1
ATOM 6225 N N . GLY C 1 92 ? -29.142 41.978 33.612 1.00 23.18 90 GLY C N 1
ATOM 6226 C CA . GLY C 1 92 ? -29.610 40.808 32.895 1.00 26.15 90 GLY C CA 1
ATOM 6227 C C . GLY C 1 92 ? -29.137 39.469 33.466 1.00 23.70 90 GLY C C 1
ATOM 6228 O O . GLY C 1 92 ? -29.339 38.426 32.837 1.00 20.29 90 GLY C O 1
ATOM 6229 N N . GLY C 1 93 ? -28.513 39.481 34.643 1.00 18.88 91 GLY C N 1
ATOM 6230 C CA . GLY C 1 93 ? -28.118 38.226 35.254 1.00 19.45 91 GLY C CA 1
ATOM 6231 C C . GLY C 1 93 ? -29.326 37.428 35.713 1.00 20.10 91 GLY C C 1
ATOM 6232 O O . GLY C 1 93 ? -30.299 38.019 36.185 1.00 19.06 91 GLY C O 1
ATOM 6233 N N . ASN C 1 94 ? -29.272 36.104 35.547 1.00 18.77 92 ASN C N 1
ATOM 6234 C CA . ASN C 1 94 ? -30.282 35.181 36.087 1.00 17.61 92 ASN C CA 1
ATOM 6235 C C . ASN C 1 94 ? -29.605 34.136 36.969 1.00 18.67 92 ASN C C 1
ATOM 6236 O O . ASN C 1 94 ? -28.476 33.706 36.690 1.00 17.01 92 ASN C O 1
ATOM 6241 N N . VAL C 1 95 ? -30.307 33.704 38.007 1.00 16.25 93 VAL C N 1
ATOM 6242 C CA . VAL C 1 95 ? -29.822 32.608 38.841 1.00 17.48 93 VAL C CA 1
ATOM 6243 C C . VAL C 1 95 ? -30.898 31.527 38.961 1.00 15.33 93 VAL C C 1
ATOM 6244 O O . VAL C 1 95 ? -32.048 31.810 39.276 1.00 17.47 93 VAL C O 1
ATOM 6248 N N . ILE C 1 96 ? -30.526 30.288 38.693 1.00 14.80 94 ILE C N 1
ATOM 6249 C CA . ILE C 1 96 ? -31.447 29.185 38.890 1.00 13.43 94 ILE C CA 1
ATOM 6250 C C . ILE C 1 96 ? -30.971 28.297 40.045 1.00 15.60 94 ILE C C 1
ATOM 6251 O O . ILE C 1 96 ? -29.833 27.811 40.031 1.00 14.52 94 ILE C O 1
ATOM 6264 N N . SER C 1 98 ? -31.333 24.959 42.934 1.00 13.80 96 SER C N 1
ATOM 6265 C CA . SER C 1 98 ? -31.647 23.537 42.880 1.00 14.02 96 SER C CA 1
ATOM 6266 C C . SER C 1 98 ? -32.306 22.970 44.123 1.00 14.98 96 SER C C 1
ATOM 6267 O O . SER C 1 98 ? -31.998 23.371 45.246 1.00 14.71 96 SER C O 1
ATOM 6270 N N . THR C 1 99 ? -33.196 22.005 43.919 1.00 14.03 97 THR C N 1
ATOM 6271 C CA . THR C 1 99 ? -33.644 21.188 45.039 1.00 14.04 97 THR C CA 1
ATOM 6272 C C . THR C 1 99 ? -33.035 19.794 44.837 1.00 13.24 97 THR C C 1
ATOM 6273 O O . THR C 1 99 ? -32.150 19.634 43.994 1.00 15.50 97 THR C O 1
ATOM 6277 N N . GLY C 1 100 ? -33.445 18.808 45.639 1.00 15.42 98 GLY C N 1
ATOM 6278 C CA . GLY C 1 100 ? -32.989 17.444 45.462 1.00 12.28 98 GLY C CA 1
ATOM 6279 C C . GLY C 1 100 ? -31.780 17.087 46.305 1.00 14.65 98 GLY C C 1
ATOM 6280 O O . GLY C 1 100 ? -31.664 17.545 47.438 1.00 12.93 98 GLY C O 1
ATOM 6281 N N . PHE C 1 101 ? -30.873 16.277 45.759 1.00 12.13 99 PHE C N 1
ATOM 6282 C CA . PHE C 1 101 ? -29.840 15.629 46.572 1.00 12.77 99 PHE C CA 1
ATOM 6283 C C . PHE C 1 101 ? -28.492 15.513 45.916 1.00 15.67 99 PHE C C 1
ATOM 6284 O O . PHE C 1 101 ? -28.389 15.505 44.665 1.00 15.87 99 PHE C O 1
ATOM 6292 N N . HIS C 1 102 ? -27.474 15.344 46.764 1.00 13.50 100 HIS C N 1
ATOM 6293 C CA . HIS C 1 102 ? -26.118 15.097 46.288 1.00 15.65 100 HIS C CA 1
ATOM 6294 C C . HIS C 1 102 ? -25.882 13.589 46.325 1.00 17.20 100 HIS C C 1
ATOM 6295 O O . HIS C 1 102 ? -26.832 12.827 46.552 1.00 14.35 100 HIS C O 1
ATOM 6302 N N . LYS C 1 103 ? -24.634 13.173 46.122 1.00 15.53 101 LYS C N 1
ATOM 6303 C CA . LYS C 1 103 ? -24.249 11.765 46.152 1.00 16.53 101 LYS C CA 1
ATOM 6304 C C . LYS C 1 103 ? -24.403 11.238 47.574 1.00 17.49 101 LYS C C 1
ATOM 6305 O O . LYS C 1 103 ? -24.365 12.029 48.548 1.00 16.34 101 LYS C O 1
ATOM 6311 N N . ALA C 1 104 ? -24.580 9.926 47.699 1.00 14.06 102 ALA C N 1
ATOM 6312 C CA . ALA C 1 104 ? -24.886 9.323 49.001 1.00 17.21 102 ALA C CA 1
ATOM 6313 C C . ALA C 1 104 ? -23.822 9.555 50.086 1.00 18.65 102 ALA C C 1
ATOM 6314 O O . ALA C 1 104 ? -24.121 9.575 51.283 1.00 15.73 102 ALA C O 1
ATOM 6316 N N . LYS C 1 105 ? -22.571 9.672 49.665 1.00 18.93 103 LYS C N 1
ATOM 6317 C CA . LYS C 1 105 ? -21.474 9.942 50.579 1.00 19.47 103 LYS C CA 1
ATOM 6318 C C . LYS C 1 105 ? -21.808 11.128 51.481 1.00 22.70 103 LYS C C 1
ATOM 6319 O O . LYS C 1 105 ? -21.315 11.194 52.600 1.00 23.60 103 LYS C O 1
ATOM 6325 N N . PHE C 1 106 ? -22.639 12.068 51.011 1.00 19.60 104 PHE C N 1
ATOM 6326 C CA . PHE C 1 106 ? -22.962 13.249 51.833 1.00 21.92 104 PHE C CA 1
ATOM 6327 C C . PHE C 1 106 ? -24.145 13.127 52.797 1.00 22.70 104 PHE C C 1
ATOM 6328 O O . PHE C 1 106 ? -24.506 14.110 53.455 1.00 24.30 104 PHE C O 1
ATOM 6336 N N . TYR C 1 107 ? -24.726 11.931 52.868 1.00 18.18 105 TYR C N 1
ATOM 6337 C CA . TYR C 1 107 ? -25.908 11.662 53.686 1.00 21.75 105 TYR C CA 1
ATOM 6338 C C . TYR C 1 107 ? -25.681 10.475 54.603 1.00 21.67 105 TYR C C 1
ATOM 6339 O O . TYR C 1 107 ? -25.250 9.394 54.159 1.00 20.74 105 TYR C O 1
ATOM 6348 N N . ASP C 1 108 ? -25.984 10.638 55.879 1.00 19.44 106 ASP C N 1
ATOM 6349 C CA . ASP C 1 108 ? -25.860 9.491 56.789 1.00 18.97 106 ASP C CA 1
ATOM 6350 C C . ASP C 1 108 ? -26.662 8.302 56.258 1.00 20.78 106 ASP C C 1
ATOM 6351 O O . ASP C 1 108 ? -27.869 8.409 56.090 1.00 21.13 106 ASP C O 1
ATOM 6356 N N . LYS C 1 109 ? -26.023 7.171 55.984 1.00 21.48 107 LYS C N 1
ATOM 6357 C CA . LYS C 1 109 ? -26.775 6.086 55.356 1.00 25.87 107 LYS C CA 1
ATOM 6358 C C . LYS C 1 109 ? -27.702 5.374 56.326 1.00 26.78 107 LYS C C 1
ATOM 6359 O O . LYS C 1 109 ? -28.540 4.605 55.892 1.00 25.66 107 LYS C O 1
ATOM 6365 N N . TYR C 1 110 ? -27.543 5.626 57.629 1.00 25.73 108 TYR C N 1
ATOM 6366 C CA . TYR C 1 110 ? -28.382 4.983 58.640 1.00 25.92 108 TYR C CA 1
ATOM 6367 C C . TYR C 1 110 ? -29.633 5.793 58.951 1.00 25.18 108 TYR C C 1
ATOM 6368 O O . TYR C 1 110 ? -30.716 5.247 59.047 1.00 27.96 108 TYR C O 1
ATOM 6377 N N . SER C 1 111 ? -29.480 7.105 59.100 1.00 20.96 109 SER C N 1
ATOM 6378 C CA . SER C 1 111 ? -30.491 7.892 59.788 1.00 24.96 109 SER C CA 1
ATOM 6379 C C . SER C 1 111 ? -30.871 9.208 59.078 1.00 22.24 109 SER C C 1
ATOM 6380 O O . SER C 1 111 ? -31.718 9.943 59.567 1.00 23.36 109 SER C O 1
ATOM 6383 N N . SER C 1 112 ? -30.272 9.502 57.926 1.00 20.29 110 SER C N 1
ATOM 6384 C CA . SER C 1 112 ? -30.637 10.715 57.187 1.00 20.56 110 SER C CA 1
ATOM 6385 C C . SER C 1 112 ? -32.048 10.577 56.584 1.00 18.25 110 SER C C 1
ATOM 6386 O O . SER C 1 112 ? -32.567 9.470 56.451 1.00 18.14 110 SER C O 1
ATOM 6389 N N . TRP C 1 113 ? -32.654 11.703 56.224 1.00 15.15 111 TRP C N 1
ATOM 6390 C CA . TRP C 1 113 ? -34.028 11.659 55.755 1.00 17.78 111 TRP C CA 1
ATOM 6391 C C . TRP C 1 113 ? -34.045 10.988 54.392 1.00 17.24 111 TRP C C 1
ATOM 6392 O O . TRP C 1 113 ? -35.028 10.370 54.030 1.00 16.43 111 TRP C O 1
ATOM 6403 N N . LEU C 1 114 ? -32.925 11.057 53.669 1.00 16.79 112 LEU C N 1
ATOM 6404 C CA . LEU C 1 114 ? -32.832 10.348 52.395 1.00 16.56 112 LEU C CA 1
ATOM 6405 C C . LEU C 1 114 ? -33.010 8.850 52.620 1.00 18.52 112 LEU C C 1
ATOM 6406 O O . LEU C 1 114 ? -33.753 8.161 51.900 1.00 18.87 112 LEU C O 1
ATOM 6411 N N . ALA C 1 115 ? -32.332 8.351 53.641 1.00 18.13 113 ALA C N 1
ATOM 6412 C CA . ALA C 1 115 ? -32.321 6.920 53.920 1.00 17.61 113 ALA C CA 1
ATOM 6413 C C . ALA C 1 115 ? -33.670 6.443 54.443 1.00 18.75 113 ALA C C 1
ATOM 6414 O O . ALA C 1 115 ? -34.170 5.395 54.049 1.00 25.25 113 ALA C O 1
ATOM 6416 N N . VAL C 1 116 ? -34.285 7.260 55.286 1.00 15.77 114 VAL C N 1
ATOM 6417 C CA . VAL C 1 116 ? -35.359 6.822 56.154 1.00 19.94 114 VAL C CA 1
ATOM 6418 C C . VAL C 1 116 ? -36.761 7.247 55.699 1.00 19.13 114 VAL C C 1
ATOM 6419 O O . VAL C 1 116 ? -37.740 6.569 55.966 1.00 20.00 114 VAL C O 1
ATOM 6423 N N . VAL C 1 117 ? -36.877 8.376 55.028 1.00 16.80 115 VAL C N 1
ATOM 6424 C CA . VAL C 1 117 ? -38.206 8.872 54.719 1.00 15.70 115 VAL C CA 1
ATOM 6425 C C . VAL C 1 117 ? -38.696 8.244 53.438 1.00 17.34 115 VAL C C 1
ATOM 6426 O O . VAL C 1 117 ? -37.917 8.054 52.518 1.00 18.00 115 VAL C O 1
ATOM 6430 N N . PRO C 1 118 ? -39.980 7.851 53.398 1.00 18.15 116 PRO C N 1
ATOM 6431 C CA . PRO C 1 118 ? -40.533 7.227 52.198 1.00 16.64 116 PRO C CA 1
ATOM 6432 C C . PRO C 1 118 ? -40.406 8.152 50.983 1.00 17.59 116 PRO C C 1
ATOM 6433 O O . PRO C 1 118 ? -40.607 9.343 51.084 1.00 15.96 116 PRO C O 1
ATOM 6437 N N . THR C 1 119 ? -40.098 7.566 49.836 1.00 16.99 117 THR C N 1
ATOM 6438 C CA . THR C 1 119 ? -39.879 8.290 48.596 1.00 17.33 117 THR C CA 1
ATOM 6439 C C . THR C 1 119 ? -40.955 9.295 48.272 1.00 17.41 117 THR C C 1
ATOM 6440 O O . THR C 1 119 ? -40.653 10.445 47.932 1.00 16.27 117 THR C O 1
ATOM 6444 N N . GLU C 1 120 ? -42.222 8.890 48.419 1.00 18.08 118 GLU C N 1
ATOM 6445 C CA . GLU C 1 120 ? -43.314 9.786 48.087 1.00 18.15 118 GLU C CA 1
ATOM 6446 C C . GLU C 1 120 ? -43.307 11.063 48.922 1.00 17.88 118 GLU C C 1
ATOM 6447 O O . GLU C 1 120 ? -43.641 12.121 48.420 1.00 16.00 118 GLU C O 1
ATOM 6453 N N . GLU C 1 121 ? -42.961 10.955 50.205 1.00 14.94 119 GLU C N 1
ATOM 6454 C CA . GLU C 1 121 ? -42.907 12.135 51.056 1.00 17.12 119 GLU C CA 1
ATOM 6455 C C . GLU C 1 121 ? -41.736 13.028 50.656 1.00 16.34 119 GLU C C 1
ATOM 6456 O O . GLU C 1 121 ? -41.851 14.250 50.711 1.00 16.48 119 GLU C O 1
ATOM 6462 N N . ILE C 1 122 ? -40.622 12.427 50.255 1.00 14.60 120 ILE C N 1
ATOM 6463 C CA . ILE C 1 122 ? -39.479 13.214 49.825 1.00 14.76 120 ILE C CA 1
ATOM 6464 C C . ILE C 1 122 ? -39.847 13.947 48.541 1.00 14.70 120 ILE C C 1
ATOM 6465 O O . ILE C 1 122 ? -39.593 15.146 48.414 1.00 13.91 120 ILE C O 1
ATOM 6470 N N . VAL C 1 123 ? -40.474 13.234 47.612 1.00 14.47 121 VAL C N 1
ATOM 6471 C CA . VAL C 1 123 ? -40.981 13.868 46.390 1.00 14.66 121 VAL C CA 1
ATOM 6472 C C . VAL C 1 123 ? -41.857 15.111 46.694 1.00 17.03 121 VAL C C 1
ATOM 6473 O O . VAL C 1 123 ? -41.659 16.188 46.119 1.00 14.31 121 VAL C O 1
ATOM 6477 N N . LYS C 1 124 ? -42.806 14.989 47.616 1.00 15.74 122 LYS C N 1
ATOM 6478 C CA . LYS C 1 124 ? -43.627 16.143 47.934 1.00 15.67 122 LYS C CA 1
ATOM 6479 C C . LYS C 1 124 ? -42.748 17.304 48.400 1.00 15.94 122 LYS C C 1
ATOM 6480 O O . LYS C 1 124 ? -42.989 18.449 48.051 1.00 17.76 122 LYS C O 1
ATOM 6494 N N . CYS C 1 126 ? -39.677 17.985 47.519 1.00 14.52 124 CYS C N 1
ATOM 6495 C CA . CYS C 1 126 ? -38.909 18.574 46.415 1.00 15.04 124 CYS C CA 1
ATOM 6496 C C . CYS C 1 126 ? -39.852 19.304 45.461 1.00 15.37 124 CYS C C 1
ATOM 6497 O O . CYS C 1 126 ? -39.563 20.420 45.038 1.00 16.99 124 CYS C O 1
ATOM 6500 N N . VAL C 1 127 ? -40.994 18.698 45.137 1.00 16.33 125 VAL C N 1
ATOM 6501 C CA . VAL C 1 127 ? -42.030 19.434 44.396 1.00 15.86 125 VAL C CA 1
ATOM 6502 C C . VAL C 1 127 ? -42.300 20.817 45.037 1.00 17.60 125 VAL C C 1
ATOM 6503 O O . VAL C 1 127 ? -42.340 21.859 44.363 1.00 17.75 125 VAL C O 1
ATOM 6507 N N . ALA C 1 128 ? -42.464 20.829 46.348 1.00 15.42 126 ALA C N 1
ATOM 6508 C CA . ALA C 1 128 ? -42.793 22.070 47.058 1.00 14.54 126 ALA C CA 1
ATOM 6509 C C . ALA C 1 128 ? -41.743 23.143 46.826 1.00 15.78 126 ALA C C 1
ATOM 6510 O O . ALA C 1 128 ? -42.073 24.308 46.776 1.00 15.67 126 ALA C O 1
ATOM 6512 N N . GLU C 1 129 ? -40.467 22.763 46.783 1.00 13.26 127 GLU C N 1
ATOM 6513 C CA . GLU C 1 129 ? -39.414 23.740 46.513 1.00 12.69 127 GLU C CA 1
ATOM 6514 C C . GLU C 1 129 ? -39.518 24.281 45.077 1.00 15.60 127 GLU C C 1
ATOM 6515 O O . GLU C 1 129 ? -39.212 25.450 44.831 1.00 12.53 127 GLU C O 1
ATOM 6521 N N . ILE C 1 130 ? -39.907 23.410 44.137 1.00 16.21 128 ILE C N 1
ATOM 6522 C CA . ILE C 1 130 ? -40.108 23.840 42.744 1.00 15.36 128 ILE C CA 1
ATOM 6523 C C . ILE C 1 130 ? -41.372 24.720 42.588 1.00 16.02 128 ILE C C 1
ATOM 6524 O O . ILE C 1 130 ? -41.390 25.652 41.801 1.00 15.43 128 ILE C O 1
ATOM 6529 N N . GLU C 1 131 ? -42.420 24.432 43.361 1.00 17.39 129 GLU C N 1
ATOM 6530 C CA . GLU C 1 131 ? -43.740 25.034 43.121 1.00 17.50 129 GLU C CA 1
ATOM 6531 C C . GLU C 1 131 ? -44.263 26.024 44.182 1.00 21.00 129 GLU C C 1
ATOM 6532 O O . GLU C 1 131 ? -45.131 26.839 43.885 1.00 21.78 129 GLU C O 1
ATOM 6538 N N . GLU C 1 132 ? -43.756 25.961 45.407 1.00 16.88 130 GLU C N 1
ATOM 6539 C CA . GLU C 1 132 ? -44.238 26.884 46.431 1.00 17.76 130 GLU C CA 1
ATOM 6540 C C . GLU C 1 132 ? -43.117 27.790 46.863 1.00 16.88 130 GLU C C 1
ATOM 6541 O O . GLU C 1 132 ? -43.287 28.982 46.958 1.00 20.66 130 GLU C O 1
ATOM 6547 N N . GLY C 1 133 ? -41.954 27.224 47.120 1.00 16.62 131 GLY C N 1
ATOM 6548 C CA . GLY C 1 133 ? -40.788 28.029 47.459 1.00 13.72 131 GLY C CA 1
ATOM 6549 C C . GLY C 1 133 ? -39.731 27.194 48.173 1.00 15.56 131 GLY C C 1
ATOM 6550 O O . GLY C 1 133 ? -40.060 26.249 48.893 1.00 14.25 131 GLY C O 1
ATOM 6559 N N . ASP C 1 135 ? -37.130 26.058 51.013 1.00 14.83 133 ASP C N 1
ATOM 6560 C CA . ASP C 1 135 ? -36.982 26.242 52.459 1.00 16.90 133 ASP C CA 1
ATOM 6561 C C . ASP C 1 135 ? -35.731 27.074 52.752 1.00 15.93 133 ASP C C 1
ATOM 6562 O O . ASP C 1 135 ? -34.626 26.688 52.359 1.00 15.74 133 ASP C O 1
ATOM 6567 N N . GLU C 1 136 ? -35.900 28.210 53.425 1.00 13.81 134 GLU C N 1
ATOM 6568 C CA . GLU C 1 136 ? -34.752 29.002 53.875 1.00 15.11 134 GLU C CA 1
ATOM 6569 C C . GLU C 1 136 ? -33.879 28.253 54.871 1.00 14.14 134 GLU C C 1
ATOM 6570 O O . GLU C 1 136 ? -32.711 28.573 55.011 1.00 13.27 134 GLU C O 1
ATOM 6576 N N . TYR C 1 137 ? -34.449 27.256 55.552 1.00 14.19 135 TYR C N 1
ATOM 6577 C CA . TYR C 1 137 ? -33.683 26.396 56.438 1.00 15.53 135 TYR C CA 1
ATOM 6578 C C . TYR C 1 137 ? -33.141 25.164 55.708 1.00 15.94 135 TYR C C 1
ATOM 6579 O O . TYR C 1 137 ? -32.539 24.295 56.335 1.00 13.64 135 TYR C O 1
ATOM 6588 N N . ASN C 1 138 ? -33.340 25.112 54.387 1.00 14.49 136 ASN C N 1
ATOM 6589 C CA . ASN C 1 138 ? -32.696 24.093 53.533 1.00 14.59 136 ASN C CA 1
ATOM 6590 C C . ASN C 1 138 ? -32.943 22.651 53.926 1.00 13.40 136 ASN C C 1
ATOM 6591 O O . ASN C 1 138 ? -32.089 21.782 53.712 1.00 14.93 136 ASN C O 1
ATOM 6596 N N . TYR C 1 139 ? -34.120 22.385 54.455 1.00 14.29 137 TYR C N 1
ATOM 6597 C CA . TYR C 1 139 ? -34.478 21.009 54.796 1.00 14.06 137 TYR C CA 1
ATOM 6598 C C . TYR C 1 139 ? -33.489 20.355 55.786 1.00 13.78 137 TYR C C 1
ATOM 6599 O O . TYR C 1 139 ? -33.262 19.151 55.747 1.00 14.62 137 TYR C O 1
ATOM 6608 N N A ASN C 1 140 ? -32.886 21.142 56.664 0.51 15.00 138 ASN C N 1
ATOM 6609 N N B ASN C 1 140 ? -32.961 21.192 56.689 0.49 14.86 138 ASN C N 1
ATOM 6610 C CA A ASN C 1 140 ? -31.900 20.585 57.578 0.51 14.39 138 ASN C CA 1
ATOM 6611 C CA B ASN C 1 140 ? -31.942 20.840 57.685 0.49 14.36 138 ASN C CA 1
ATOM 6612 C C A ASN C 1 140 ? -32.535 20.215 58.932 0.51 15.66 138 ASN C C 1
ATOM 6613 C C B ASN C 1 140 ? -32.546 20.215 58.935 0.49 15.73 138 ASN C C 1
ATOM 6614 O O A ASN C 1 140 ? -31.832 19.950 59.916 0.51 14.79 138 ASN C O 1
ATOM 6615 O O B ASN C 1 140 ? -31.835 19.770 59.844 0.49 14.78 138 ASN C O 1
ATOM 6624 N N . GLY C 1 141 ? -33.871 20.176 58.967 1.00 14.88 139 GLY C N 1
ATOM 6625 C CA . GLY C 1 141 ? -34.583 19.868 60.187 1.00 14.80 139 GLY C CA 1
ATOM 6626 C C . GLY C 1 141 ? -36.098 19.984 60.047 1.00 15.68 139 GLY C C 1
ATOM 6627 O O . GLY C 1 141 ? -36.612 20.146 58.942 1.00 14.91 139 GLY C O 1
ATOM 6628 N N . PRO C 1 142 ? -36.817 19.838 61.160 1.00 13.92 140 PRO C N 1
ATOM 6629 C CA . PRO C 1 142 ? -38.279 19.720 61.145 1.00 15.03 140 PRO C CA 1
ATOM 6630 C C . PRO C 1 142 ? -39.004 21.066 61.019 1.00 16.57 140 PRO C C 1
ATOM 6631 O O . PRO C 1 142 ? -40.195 21.068 60.773 1.00 17.53 140 PRO C O 1
ATOM 6635 N N . VAL C 1 143 ? -38.315 22.185 61.198 1.00 14.99 141 VAL C N 1
ATOM 6636 C CA . VAL C 1 143 ? -38.932 23.497 61.005 1.00 14.30 141 VAL C CA 1
ATOM 6637 C C . VAL C 1 143 ? -38.655 23.999 59.573 1.00 14.78 141 VAL C C 1
ATOM 6638 O O . VAL C 1 143 ? -37.507 24.047 59.162 1.00 15.99 141 VAL C O 1
ATOM 6642 N N . VAL C 1 144 ? -39.697 24.370 58.833 1.00 15.21 142 VAL C N 1
ATOM 6643 C CA . VAL C 1 144 ? -39.549 24.850 57.451 1.00 15.06 142 VAL C CA 1
ATOM 6644 C C . VAL C 1 144 ? -40.046 26.297 57.367 1.00 17.75 142 VAL C C 1
ATOM 6645 O O . VAL C 1 144 ? -41.090 26.654 57.951 1.00 20.58 142 VAL C O 1
ATOM 6649 N N . LYS C 1 145 ? -39.284 27.145 56.682 1.00 16.30 143 LYS C N 1
ATOM 6650 C CA . LYS C 1 145 ? -39.729 28.504 56.438 1.00 16.03 143 LYS C CA 1
ATOM 6651 C C . LYS C 1 145 ? -39.493 28.840 54.981 1.00 16.20 143 LYS C C 1
ATOM 6652 O O . LYS C 1 145 ? -38.359 29.156 54.623 1.00 16.40 143 LYS C O 1
ATOM 6658 N N . ARG C 1 146 ? -40.536 28.785 54.148 1.00 14.68 144 ARG C N 1
ATOM 6659 C CA . ARG C 1 146 ? -40.347 28.929 52.691 1.00 13.81 144 ARG C CA 1
ATOM 6660 C C . ARG C 1 146 ? -40.116 30.376 52.211 1.00 17.45 144 ARG C C 1
ATOM 6661 O O . ARG C 1 146 ? -40.779 31.339 52.643 1.00 18.51 144 ARG C O 1
ATOM 6669 N N . SER C 1 147 ? -39.126 30.513 51.342 1.00 15.78 145 SER C N 1
ATOM 6670 C CA . SER C 1 147 ? -38.859 31.734 50.598 1.00 17.24 145 SER C CA 1
ATOM 6671 C C . SER C 1 147 ? -39.916 31.885 49.491 1.00 19.15 145 SER C C 1
ATOM 6672 O O . SER C 1 147 ? -40.576 30.903 49.115 1.00 16.24 145 SER C O 1
ATOM 6675 N N . LYS C 1 148 ? -40.055 33.107 48.975 1.00 20.10 146 LYS C N 1
ATOM 6676 C CA . LYS C 1 148 ? -40.814 33.369 47.744 1.00 19.56 146 LYS C CA 1
ATOM 6677 C C . LYS C 1 148 ? -40.086 32.789 46.525 1.00 17.46 146 LYS C C 1
ATOM 6678 O O . LYS C 1 148 ? -40.713 32.400 45.560 1.00 17.05 146 LYS C O 1
ATOM 6684 N N . ALA C 1 149 ? -38.757 32.713 46.582 1.00 16.40 147 ALA C N 1
ATOM 6685 C CA . ALA C 1 149 ? -37.960 32.106 45.496 1.00 16.07 147 ALA C CA 1
ATOM 6686 C C . ALA C 1 149 ? -38.148 30.600 45.374 1.00 17.70 147 ALA C C 1
ATOM 6687 O O . ALA C 1 149 ? -38.074 29.875 46.373 1.00 15.77 147 ALA C O 1
ATOM 6689 N N . LYS C 1 150 ? -38.339 30.127 44.146 1.00 16.14 148 LYS C N 1
ATOM 6690 C CA . LYS C 1 150 ? -38.480 28.707 43.922 1.00 15.24 148 LYS C CA 1
ATOM 6691 C C . LYS C 1 150 ? -37.254 28.167 43.227 1.00 17.56 148 LYS C C 1
ATOM 6692 O O . LYS C 1 150 ? -36.532 28.918 42.576 1.00 16.79 148 LYS C O 1
ATOM 6698 N N . ALA C 1 151 ? -37.001 26.874 43.427 1.00 14.42 149 ALA C N 1
ATOM 6699 C CA . ALA C 1 151 ? -35.967 26.177 42.719 1.00 15.93 149 ALA C CA 1
ATOM 6700 C C . ALA C 1 151 ? -36.466 25.953 41.308 1.00 17.40 149 ALA C C 1
ATOM 6701 O O . ALA C 1 151 ? -37.687 25.893 41.061 1.00 16.45 149 ALA C O 1
ATOM 6703 N N . GLY C 1 152 ? -35.535 25.851 40.365 1.00 18.17 150 GLY C N 1
ATOM 6704 C CA . GLY C 1 152 ? -35.925 25.637 38.987 1.00 15.37 150 GLY C CA 1
ATOM 6705 C C . GLY C 1 152 ? -35.210 24.480 38.338 1.00 15.02 150 GLY C C 1
ATOM 6706 O O . GLY C 1 152 ? -35.136 24.414 37.112 1.00 14.66 150 GLY C O 1
ATOM 6707 N N . ILE C 1 153 ? -34.649 23.587 39.152 1.00 14.12 151 ILE C N 1
ATOM 6708 C CA . ILE C 1 153 ? -34.047 22.345 38.667 1.00 12.59 151 ILE C CA 1
ATOM 6709 C C . ILE C 1 153 ? -33.918 21.408 39.875 1.00 14.69 151 ILE C C 1
ATOM 6710 O O . ILE C 1 153 ? -33.932 21.850 41.051 1.00 13.83 151 ILE C O 1
ATOM 6715 N N . ILE C 1 154 ? -33.785 20.117 39.611 1.00 15.08 152 ILE C N 1
ATOM 6716 C CA . ILE C 1 154 ? -33.530 19.182 40.700 1.00 13.72 152 ILE C CA 1
ATOM 6717 C C . ILE C 1 154 ? -32.251 18.386 40.416 1.00 15.31 152 ILE C C 1
ATOM 6718 O O . ILE C 1 154 ? -31.955 18.025 39.264 1.00 13.44 152 ILE C O 1
ATOM 6735 N N . ALA C 1 156 ? -29.572 15.121 41.469 1.00 11.43 154 ALA C N 1
ATOM 6736 C CA . ALA C 1 156 ? -29.226 13.859 42.110 1.00 13.49 154 ALA C CA 1
ATOM 6737 C C . ALA C 1 156 ? -27.707 13.643 41.891 1.00 14.86 154 ALA C C 1
ATOM 6738 O O . ALA C 1 156 ? -27.104 14.349 41.084 1.00 15.53 154 ALA C O 1
ATOM 6740 N N . GLY C 1 157 ? -27.095 12.709 42.622 1.00 13.54 155 GLY C N 1
ATOM 6741 C CA . GLY C 1 157 ? -25.670 12.431 42.489 1.00 14.27 155 GLY C CA 1
ATOM 6742 C C . GLY C 1 157 ? -25.350 10.946 42.590 1.00 15.43 155 GLY C C 1
ATOM 6743 O O . GLY C 1 157 ? -26.027 10.243 43.329 1.00 15.25 155 GLY C O 1
ATOM 6744 N N . THR C 1 158 ? -24.343 10.467 41.849 1.00 15.41 156 THR C N 1
ATOM 6745 C CA . THR C 1 158 ? -23.892 9.075 41.978 1.00 16.20 156 THR C CA 1
ATOM 6746 C C . THR C 1 158 ? -22.424 9.066 42.383 1.00 16.68 156 THR C C 1
ATOM 6747 O O . THR C 1 158 ? -21.731 10.043 42.133 1.00 17.33 156 THR C O 1
ATOM 6751 N N . GLY C 1 159 ? -21.972 8.018 43.080 1.00 17.31 157 GLY C N 1
ATOM 6752 C CA . GLY C 1 159 ? -20.590 7.946 43.565 1.00 15.79 157 GLY C CA 1
ATOM 6753 C C . GLY C 1 159 ? -19.652 7.201 42.625 1.00 17.24 157 GLY C C 1
ATOM 6754 O O . GLY C 1 159 ? -20.073 6.735 41.553 1.00 17.42 157 GLY C O 1
ATOM 6755 N N . TYR C 1 160 ? -18.391 7.050 43.035 1.00 15.94 158 TYR C N 1
ATOM 6756 C CA . TYR C 1 160 ? -17.369 6.439 42.191 1.00 13.78 158 TYR C CA 1
ATOM 6757 C C . TYR C 1 160 ? -17.621 4.985 41.812 1.00 17.49 158 TYR C C 1
ATOM 6758 O O . TYR C 1 160 ? -17.624 4.099 42.669 1.00 13.58 158 TYR C O 1
ATOM 6767 N N . GLY C 1 161 ? -17.821 4.761 40.506 1.00 15.53 159 GLY C N 1
ATOM 6768 C CA . GLY C 1 161 ? -17.913 3.418 39.961 1.00 14.84 159 GLY C CA 1
ATOM 6769 C C . GLY C 1 161 ? -19.130 2.669 40.504 1.00 17.28 159 GLY C C 1
ATOM 6770 O O . GLY C 1 161 ? -19.184 1.451 40.435 1.00 18.29 159 GLY C O 1
ATOM 6771 N N . ALA C 1 162 ? -20.106 3.387 41.054 1.00 16.18 160 ALA C N 1
ATOM 6772 C CA . ALA C 1 162 ? -21.232 2.735 41.706 1.00 15.96 160 ALA C CA 1
ATOM 6773 C C . ALA C 1 162 ? -22.393 3.678 41.821 1.00 16.72 160 ALA C C 1
ATOM 6774 O O . ALA C 1 162 ? -22.199 4.853 42.067 1.00 16.79 160 ALA C O 1
ATOM 6776 N N . ILE C 1 163 ? -23.600 3.150 41.669 1.00 16.13 161 ILE C N 1
ATOM 6777 C CA . ILE C 1 163 ? -24.801 3.880 42.032 1.00 14.44 161 ILE C CA 1
ATOM 6778 C C . ILE C 1 163 ? -25.300 3.250 43.313 1.00 15.40 161 ILE C C 1
ATOM 6779 O O . ILE C 1 163 ? -25.732 2.088 43.323 1.00 13.61 161 ILE C O 1
ATOM 6784 N N . ASP C 1 164 ? -25.203 4.002 44.402 1.00 13.56 162 ASP C N 1
ATOM 6785 C CA . ASP C 1 164 ? -25.641 3.501 45.685 1.00 15.93 162 ASP C CA 1
ATOM 6786 C C . ASP C 1 164 ? -27.155 3.388 45.686 1.00 15.52 162 ASP C C 1
ATOM 6787 O O . ASP C 1 164 ? -27.823 4.049 44.896 1.00 13.73 162 ASP C O 1
ATOM 6792 N N . ARG C 1 165 ? -27.688 2.539 46.562 1.00 16.57 163 ARG C N 1
ATOM 6793 C CA . ARG C 1 165 ? -29.141 2.354 46.656 1.00 15.36 163 ARG C CA 1
ATOM 6794 C C . ARG C 1 165 ? -29.840 3.673 47.002 1.00 15.65 163 ARG C C 1
ATOM 6795 O O . ARG C 1 165 ? -30.903 3.952 46.494 1.00 15.33 163 ARG C O 1
ATOM 6803 N N . LEU C 1 166 ? -29.254 4.474 47.891 1.00 15.46 164 LEU C N 1
ATOM 6804 C CA . LEU C 1 166 ? -29.837 5.787 48.217 1.00 15.45 164 LEU C CA 1
ATOM 6805 C C . LEU C 1 166 ? -29.747 6.755 47.035 1.00 15.98 164 LEU C C 1
ATOM 6806 O O . LEU C 1 166 ? -30.518 7.714 46.942 1.00 16.96 164 LEU C O 1
ATOM 6811 N N . GLU C 1 167 ? -28.796 6.506 46.147 1.00 13.80 165 GLU C N 1
ATOM 6812 C CA . GLU C 1 167 ? -28.624 7.314 44.954 1.00 14.08 165 GLU C CA 1
ATOM 6813 C C . GLU C 1 167 ? -29.663 6.983 43.896 1.00 14.73 165 GLU C C 1
ATOM 6814 O O . GLU C 1 167 ? -30.129 7.891 43.191 1.00 15.48 165 GLU C O 1
ATOM 6820 N N . LEU C 1 168 ? -30.010 5.687 43.784 1.00 15.01 166 LEU C N 1
ATOM 6821 C CA . LEU C 1 168 ? -31.117 5.241 42.958 1.00 14.73 166 LEU C CA 1
ATOM 6822 C C . LEU C 1 168 ? -32.424 5.861 43.487 1.00 14.85 166 LEU C C 1
ATOM 6823 O O . LEU C 1 168 ? -33.258 6.327 42.739 1.00 16.03 166 LEU C O 1
ATOM 6828 N N . LYS C 1 169 ? -32.572 5.888 44.793 1.00 15.26 167 LYS C N 1
ATOM 6829 C CA . LYS C 1 169 ? -33.713 6.548 45.419 1.00 15.94 167 LYS C CA 1
ATOM 6830 C C . LYS C 1 169 ? -33.752 8.055 45.077 1.00 15.78 167 LYS C C 1
ATOM 6831 O O . LYS C 1 169 ? -34.810 8.608 44.753 1.00 15.83 167 LYS C O 1
ATOM 6837 N N . ALA C 1 170 ? -32.602 8.718 45.130 1.00 14.70 168 ALA C N 1
ATOM 6838 C CA . ALA C 1 170 ? -32.564 10.120 44.777 1.00 13.79 168 ALA C CA 1
ATOM 6839 C C . ALA C 1 170 ? -32.825 10.318 43.272 1.00 15.77 168 ALA C C 1
ATOM 6840 O O . ALA C 1 170 ? -33.391 11.347 42.853 1.00 14.67 168 ALA C O 1
ATOM 6842 N N . LEU C 1 171 ? -32.441 9.322 42.472 1.00 14.54 169 LEU C N 1
ATOM 6843 C CA . LEU C 1 171 ? -32.729 9.362 41.036 1.00 14.69 169 LEU C CA 1
ATOM 6844 C C . LEU C 1 171 ? -34.247 9.244 40.814 1.00 14.91 169 LEU C C 1
ATOM 6845 O O . LEU C 1 171 ? -34.838 9.979 40.020 1.00 14.00 169 LEU C O 1
ATOM 6850 N N . GLU C 1 172 ? -34.883 8.350 41.559 1.00 15.51 170 GLU C N 1
ATOM 6851 C CA . GLU C 1 172 ? -36.336 8.248 41.535 1.00 14.93 170 GLU C CA 1
ATOM 6852 C C . GLU C 1 172 ? -36.995 9.555 41.997 1.00 13.45 170 GLU C C 1
ATOM 6853 O O . GLU C 1 172 ? -37.947 10.035 41.379 1.00 14.14 170 GLU C O 1
ATOM 6859 N N . VAL C 1 173 ? -36.473 10.166 43.057 1.00 14.47 171 VAL C N 1
ATOM 6860 C CA . VAL C 1 173 ? -36.998 11.463 43.479 1.00 13.28 171 VAL C CA 1
ATOM 6861 C C . VAL C 1 173 ? -36.870 12.510 42.366 1.00 13.66 171 VAL C C 1
ATOM 6862 O O . VAL C 1 173 ? -37.812 13.263 42.080 1.00 13.49 171 VAL C O 1
ATOM 6866 N N . ALA C 1 174 ? -35.697 12.567 41.742 1.00 15.19 172 ALA C N 1
ATOM 6867 C CA . ALA C 1 174 ? -35.489 13.498 40.636 1.00 14.26 172 ALA C CA 1
ATOM 6868 C C . ALA C 1 174 ? -36.463 13.245 39.495 1.00 13.67 172 ALA C C 1
ATOM 6869 O O . ALA C 1 174 ? -37.057 14.184 38.987 1.00 13.98 172 ALA C O 1
ATOM 6871 N N . ALA C 1 175 ? -36.619 11.984 39.079 1.00 15.10 173 ALA C N 1
ATOM 6872 C CA . ALA C 1 175 ? -37.466 11.693 37.918 1.00 14.60 173 ALA C CA 1
ATOM 6873 C C . ALA C 1 175 ? -38.942 12.054 38.221 1.00 15.63 173 ALA C C 1
ATOM 6874 O O . ALA C 1 175 ? -39.612 12.719 37.422 1.00 14.98 173 ALA C O 1
ATOM 6876 N N . ARG C 1 176 ? -39.428 11.639 39.381 1.00 14.38 174 ARG C N 1
ATOM 6877 C CA . ARG C 1 176 ? -40.814 11.933 39.792 1.00 16.11 174 ARG C CA 1
ATOM 6878 C C . ARG C 1 176 ? -41.114 13.452 39.909 1.00 13.51 174 ARG C C 1
ATOM 6879 O O . ARG C 1 176 ? -42.120 13.954 39.408 1.00 15.34 174 ARG C O 1
ATOM 6887 N N . THR C 1 177 ? -40.202 14.184 40.517 1.00 14.63 175 THR C N 1
ATOM 6888 C CA . THR C 1 177 ? -40.356 15.629 40.695 1.00 14.63 175 THR C CA 1
ATOM 6889 C C . THR C 1 177 ? -40.358 16.325 39.322 1.00 14.94 175 THR C C 1
ATOM 6890 O O . THR C 1 177 ? -41.146 17.239 39.075 1.00 17.21 175 THR C O 1
ATOM 6894 N N . SER C 1 178 ? -39.480 15.892 38.430 1.00 14.95 176 SER C N 1
ATOM 6895 C CA . SER C 1 178 ? -39.412 16.453 37.067 1.00 15.56 176 SER C CA 1
ATOM 6896 C C . SER C 1 178 ? -40.686 16.081 36.286 1.00 14.95 176 SER C C 1
ATOM 6897 O O . SER C 1 178 ? -41.331 16.926 35.695 1.00 15.08 176 SER C O 1
ATOM 6900 N N . ILE C 1 179 ? -41.063 14.805 36.304 1.00 15.06 177 ILE C N 1
ATOM 6901 C CA . ILE C 1 179 ? -42.327 14.405 35.689 1.00 15.60 177 ILE C CA 1
ATOM 6902 C C . ILE C 1 179 ? -43.506 15.278 36.204 1.00 16.25 177 ILE C C 1
ATOM 6903 O O . ILE C 1 179 ? -44.251 15.864 35.406 1.00 14.92 177 ILE C O 1
ATOM 6908 N N . LEU C 1 180 ? -43.654 15.375 37.528 1.00 15.11 178 LEU C N 1
ATOM 6909 C CA . LEU C 1 180 ? -44.768 16.113 38.138 1.00 16.82 178 LEU C CA 1
ATOM 6910 C C . LEU C 1 180 ? -44.722 17.634 37.905 1.00 18.15 178 LEU C C 1
ATOM 6911 O O . LEU C 1 180 ? -45.766 18.262 37.770 1.00 19.77 178 LEU C O 1
ATOM 6916 N N . THR C 1 181 ? -43.533 18.240 37.888 1.00 15.91 179 THR C N 1
ATOM 6917 C CA . THR C 1 181 ? -43.448 19.711 37.814 1.00 15.25 179 THR C CA 1
ATOM 6918 C C . THR C 1 181 ? -43.052 20.213 36.438 1.00 17.48 179 THR C C 1
ATOM 6919 O O . THR C 1 181 ? -43.234 21.399 36.121 1.00 17.10 179 THR C O 1
ATOM 6923 N N . GLY C 1 182 ? -42.448 19.336 35.655 1.00 16.55 180 GLY C N 1
ATOM 6924 C CA . GLY C 1 182 ? -41.905 19.734 34.361 1.00 19.23 180 GLY C CA 1
ATOM 6925 C C . GLY C 1 182 ? -40.467 20.237 34.488 1.00 18.51 180 GLY C C 1
ATOM 6926 O O . GLY C 1 182 ? -39.859 20.616 33.491 1.00 16.29 180 GLY C O 1
ATOM 6927 N N . CYS C 1 183 ? -39.923 20.254 35.704 1.00 14.80 181 CYS C N 1
ATOM 6928 C CA . CYS C 1 183 ? -38.575 20.835 35.900 1.00 15.93 181 CYS C CA 1
ATOM 6929 C C . CYS C 1 183 ? -37.452 19.991 35.275 1.00 15.16 181 CYS C C 1
ATOM 6930 O O . CYS C 1 183 ? -37.564 18.771 35.164 1.00 16.30 181 CYS C O 1
ATOM 6933 N N . PRO C 1 184 ? -36.349 20.650 34.907 1.00 16.43 182 PRO C N 1
ATOM 6934 C CA . PRO C 1 184 ? -35.135 19.959 34.467 1.00 14.37 182 PRO C CA 1
ATOM 6935 C C . PRO C 1 184 ? -34.429 19.259 35.622 1.00 17.09 182 PRO C C 1
ATOM 6936 O O . PRO C 1 184 ? -34.682 19.543 36.813 1.00 14.47 182 PRO C O 1
ATOM 6940 N N . ILE C 1 185 ? -33.538 18.348 35.236 1.00 13.77 183 ILE C N 1
ATOM 6941 C CA . ILE C 1 185 ? -32.732 17.535 36.131 1.00 12.37 183 ILE C CA 1
ATOM 6942 C C . ILE C 1 185 ? -31.264 17.684 35.739 1.00 14.35 183 ILE C C 1
ATOM 6943 O O . ILE C 1 185 ? -30.917 17.635 34.538 1.00 13.58 183 ILE C O 1
ATOM 6948 N N . LEU C 1 186 ? -30.392 17.797 36.738 1.00 14.38 184 LEU C N 1
ATOM 6949 C CA . LEU C 1 186 ? -28.942 17.645 36.526 1.00 14.57 184 LEU C CA 1
ATOM 6950 C C . LEU C 1 186 ? -28.335 16.658 37.516 1.00 15.17 184 LEU C C 1
ATOM 6951 O O . LEU C 1 186 ? -28.550 16.754 38.739 1.00 14.27 184 LEU C O 1
ATOM 6956 N N . VAL C 1 187 ? -27.597 15.680 36.995 1.00 15.12 185 VAL C N 1
ATOM 6957 C CA . VAL C 1 187 ? -26.992 14.673 37.860 1.00 13.57 185 VAL C CA 1
ATOM 6958 C C . VAL C 1 187 ? -25.471 14.826 37.915 1.00 16.90 185 VAL C C 1
ATOM 6959 O O . VAL C 1 187 ? -24.803 14.878 36.882 1.00 14.87 185 VAL C O 1
ATOM 6963 N N . HIS C 1 188 ? -24.944 14.933 39.136 1.00 14.77 186 HIS C N 1
ATOM 6964 C CA . HIS C 1 188 ? -23.498 14.810 39.390 1.00 17.65 186 HIS C CA 1
ATOM 6965 C C . HIS C 1 188 ? -23.064 13.344 39.317 1.00 16.14 186 HIS C C 1
ATOM 6966 O O . HIS C 1 188 ? -23.644 12.493 40.006 1.00 15.88 186 HIS C O 1
ATOM 6973 N N . THR C 1 189 ? -22.068 13.040 38.487 1.00 15.03 187 THR C N 1
ATOM 6974 C CA . THR C 1 189 ? -21.422 11.723 38.511 1.00 16.02 187 THR C CA 1
ATOM 6975 C C . THR C 1 189 ? -20.025 11.883 39.089 1.00 16.81 187 THR C C 1
ATOM 6976 O O . THR C 1 189 ? -19.422 12.949 38.976 1.00 19.37 187 THR C O 1
ATOM 6980 N N . GLN C 1 190 ? -19.517 10.856 39.755 1.00 17.75 188 GLN C N 1
ATOM 6981 C CA . GLN C 1 190 ? -18.221 10.970 40.387 1.00 16.90 188 GLN C CA 1
ATOM 6982 C C . GLN C 1 190 ? -17.181 10.485 39.375 1.00 16.62 188 GLN C C 1
ATOM 6983 O O . GLN C 1 190 ? -17.211 9.331 38.980 1.00 15.54 188 GLN C O 1
ATOM 6989 N N . LEU C 1 191 ? -16.291 11.375 38.946 1.00 15.99 189 LEU C N 1
ATOM 6990 C CA . LEU C 1 191 ? -15.304 11.066 37.895 1.00 16.36 189 LEU C CA 1
ATOM 6991 C C . LEU C 1 191 ? -15.919 10.598 36.571 1.00 15.61 189 LEU C C 1
ATOM 6992 O O . LEU C 1 191 ? -15.244 9.960 35.751 1.00 15.86 189 LEU C O 1
ATOM 6997 N N . GLY C 1 192 ? -17.201 10.896 36.373 1.00 15.37 190 GLY C N 1
ATOM 6998 C CA . GLY C 1 192 ? -17.846 10.601 35.096 1.00 14.87 190 GLY C CA 1
ATOM 6999 C C . GLY C 1 192 ? -18.182 9.130 34.918 1.00 13.50 190 GLY C C 1
ATOM 7000 O O . GLY C 1 192 ? -18.359 8.660 33.779 1.00 14.95 190 GLY C O 1
ATOM 7001 N N . THR C 1 193 ? -18.295 8.409 36.034 1.00 12.34 191 THR C N 1
ATOM 7002 C CA . THR C 1 193 ? -18.645 6.985 35.988 1.00 13.92 191 THR C CA 1
ATOM 7003 C C . THR C 1 193 ? -20.165 6.800 36.107 1.00 16.45 191 THR C C 1
ATOM 7004 O O . THR C 1 193 ? -20.838 7.650 36.712 1.00 14.78 191 THR C O 1
ATOM 7016 N N . ALA C 1 195 ? -22.492 7.143 34.015 1.00 17.14 193 ALA C N 1
ATOM 7017 C CA . ALA C 1 195 ? -23.343 8.152 33.368 1.00 16.61 193 ALA C CA 1
ATOM 7018 C C . ALA C 1 195 ? -24.423 7.508 32.485 1.00 16.63 193 ALA C C 1
ATOM 7019 O O . ALA C 1 195 ? -25.573 7.933 32.474 1.00 16.11 193 ALA C O 1
ATOM 7021 N N . LEU C 1 196 ? -24.045 6.480 31.743 1.00 16.66 194 LEU C N 1
ATOM 7022 C CA . LEU C 1 196 ? -25.015 5.763 30.917 1.00 16.64 194 LEU C CA 1
ATOM 7023 C C . LEU C 1 196 ? -26.178 5.239 31.775 1.00 16.39 194 LEU C C 1
ATOM 7024 O O . LEU C 1 196 ? -27.339 5.318 31.370 1.00 17.51 194 LEU C O 1
ATOM 7029 N N . GLU C 1 197 ? -25.858 4.662 32.929 1.00 16.31 195 GLU C N 1
ATOM 7030 C CA . GLU C 1 197 ? -26.863 4.036 33.785 1.00 16.98 195 GLU C CA 1
ATOM 7031 C C . GLU C 1 197 ? -27.748 5.110 34.466 1.00 16.61 195 GLU C C 1
ATOM 7032 O O . GLU C 1 197 ? -28.960 4.984 34.537 1.00 16.77 195 GLU C O 1
ATOM 7038 N N . VAL C 1 198 ? -27.143 6.200 34.921 1.00 16.00 196 VAL C N 1
ATOM 7039 C CA . VAL C 1 198 ? -27.951 7.322 35.360 1.00 14.92 196 VAL C CA 1
ATOM 7040 C C . VAL C 1 198 ? -29.008 7.699 34.280 1.00 16.54 196 VAL C C 1
ATOM 7041 O O . VAL C 1 198 ? -30.208 7.771 34.539 1.00 14.22 196 VAL C O 1
ATOM 7045 N N . ALA C 1 199 ? -28.539 7.958 33.073 1.00 13.69 197 ALA C N 1
ATOM 7046 C CA . ALA C 1 199 ? -29.421 8.290 31.980 1.00 14.71 197 ALA C CA 1
ATOM 7047 C C . ALA C 1 199 ? -30.535 7.241 31.848 1.00 13.78 197 ALA C C 1
ATOM 7048 O O . ALA C 1 199 ? -31.731 7.552 31.831 1.00 13.06 197 ALA C O 1
ATOM 7050 N N . LYS C 1 200 ? -30.135 5.985 31.772 1.00 15.24 198 LYS C N 1
ATOM 7051 C CA . LYS C 1 200 ? -31.120 4.921 31.576 1.00 19.56 198 LYS C CA 1
ATOM 7052 C C . LYS C 1 200 ? -32.137 4.832 32.728 1.00 17.79 198 LYS C C 1
ATOM 7053 O O . LYS C 1 200 ? -33.318 4.610 32.489 1.00 20.43 198 LYS C O 1
ATOM 7059 N N . HIS C 1 201 ? -31.696 5.005 33.971 1.00 15.66 199 HIS C N 1
ATOM 7060 C CA . HIS C 1 201 ? -32.630 4.846 35.087 1.00 16.61 199 HIS C CA 1
ATOM 7061 C C . HIS C 1 201 ? -33.681 5.933 35.116 1.00 17.18 199 HIS C C 1
ATOM 7062 O O . HIS C 1 201 ? -34.878 5.645 35.299 1.00 15.79 199 HIS C O 1
ATOM 7069 N N . LEU C 1 202 ? -33.233 7.179 34.943 1.00 15.74 200 LEU C N 1
ATOM 7070 C CA . LEU C 1 202 ? -34.146 8.324 34.888 1.00 15.91 200 LEU C CA 1
ATOM 7071 C C . LEU C 1 202 ? -35.200 8.133 33.770 1.00 17.43 200 LEU C C 1
ATOM 7072 O O . LEU C 1 202 ? -36.389 8.295 33.997 1.00 17.29 200 LEU C O 1
ATOM 7077 N N . ILE C 1 203 ? -34.751 7.798 32.565 1.00 15.35 201 ILE C N 1
ATOM 7078 C CA . ILE C 1 203 ? -35.671 7.544 31.469 1.00 16.59 201 ILE C CA 1
ATOM 7079 C C . ILE C 1 203 ? -36.561 6.360 31.848 1.00 17.79 201 ILE C C 1
ATOM 7080 O O . ILE C 1 203 ? -37.764 6.407 31.650 1.00 20.21 201 ILE C O 1
ATOM 7085 N N . GLY C 1 204 ? -35.968 5.321 32.438 1.00 18.64 202 GLY C N 1
ATOM 7086 C CA . GLY C 1 204 ? -36.733 4.196 32.977 1.00 19.49 202 GLY C CA 1
ATOM 7087 C C . GLY C 1 204 ? -37.859 4.613 33.920 1.00 19.05 202 GLY C C 1
ATOM 7088 O O . GLY C 1 204 ? -38.920 3.986 33.967 1.00 17.77 202 GLY C O 1
ATOM 7089 N N . PHE C 1 205 ? -37.620 5.675 34.686 1.00 19.09 203 PHE C N 1
ATOM 7090 C CA . PHE C 1 205 ? -38.597 6.121 35.667 1.00 18.94 203 PHE C CA 1
ATOM 7091 C C . PHE C 1 205 ? -39.711 6.910 34.998 1.00 18.99 203 PHE C C 1
ATOM 7092 O O . PHE C 1 205 ? -40.763 7.110 35.592 1.00 20.29 203 PHE C O 1
ATOM 7100 N N . GLY C 1 206 ? -39.463 7.357 33.767 1.00 19.04 204 GLY C N 1
ATOM 7101 C CA . GLY C 1 206 ? -40.421 8.151 33.020 1.00 17.93 204 GLY C CA 1
ATOM 7102 C C . GLY C 1 206 ? -39.932 9.566 32.740 1.00 19.39 204 GLY C C 1
ATOM 7103 O O . GLY C 1 206 ? -40.661 10.364 32.191 1.00 21.37 204 GLY C O 1
ATOM 7104 N N . ALA C 1 207 ? -38.697 9.896 33.110 1.00 19.15 205 ALA C N 1
ATOM 7105 C CA . ALA C 1 207 ? -38.217 11.268 32.910 1.00 17.82 205 ALA C CA 1
ATOM 7106 C C . ALA C 1 207 ? -37.957 11.513 31.425 1.00 18.39 205 ALA C C 1
ATOM 7107 O O . ALA C 1 207 ? -37.647 10.590 30.686 1.00 16.62 205 ALA C O 1
ATOM 7109 N N . ASN C 1 208 ? -38.096 12.758 30.991 1.00 16.62 206 ASN C N 1
ATOM 7110 C CA . ASN C 1 208 ? -37.848 13.097 29.593 1.00 17.77 206 ASN C CA 1
ATOM 7111 C C . ASN C 1 208 ? -36.335 13.328 29.342 1.00 16.15 206 ASN C C 1
ATOM 7112 O O . ASN C 1 208 ? -35.774 14.260 29.874 1.00 16.17 206 ASN C O 1
ATOM 7117 N N . PRO C 1 209 ? -35.693 12.493 28.504 1.00 17.02 207 PRO C N 1
ATOM 7118 C CA . PRO C 1 209 ? -34.255 12.670 28.214 1.00 17.36 207 PRO C CA 1
ATOM 7119 C C . PRO C 1 209 ? -33.952 14.136 27.873 1.00 18.56 207 PRO C C 1
ATOM 7120 O O . PRO C 1 209 ? -32.848 14.638 28.116 1.00 17.17 207 PRO C O 1
ATOM 7124 N N . ASP C 1 210 ? -34.943 14.818 27.314 1.00 18.44 208 ASP C N 1
ATOM 7125 C CA . ASP C 1 210 ? -34.771 16.206 26.902 1.00 19.48 208 ASP C CA 1
ATOM 7126 C C . ASP C 1 210 ? -34.536 17.196 28.053 1.00 18.67 208 ASP C C 1
ATOM 7127 O O . ASP C 1 210 ? -34.062 18.309 27.838 1.00 17.42 208 ASP C O 1
ATOM 7132 N N . LYS C 1 211 ? -34.863 16.762 29.265 1.00 18.15 209 LYS C N 1
ATOM 7133 C CA . LYS C 1 211 ? -34.729 17.591 30.469 1.00 18.43 209 LYS C CA 1
ATOM 7134 C C . LYS C 1 211 ? -33.484 17.238 31.296 1.00 17.17 209 LYS C C 1
ATOM 7135 O O . LYS C 1 211 ? -33.236 17.875 32.336 1.00 15.61 209 LYS C O 1
ATOM 7141 N N . ILE C 1 212 ? -32.738 16.217 30.865 1.00 14.71 210 ILE C N 1
ATOM 7142 C CA . ILE C 1 212 ? -31.674 15.655 31.689 1.00 13.97 210 ILE C CA 1
ATOM 7143 C C . ILE C 1 212 ? -30.294 16.109 31.255 1.00 16.45 210 ILE C C 1
ATOM 7144 O O . ILE C 1 212 ? -29.898 15.952 30.083 1.00 18.26 210 ILE C O 1
ATOM 7149 N N . GLN C 1 213 ? -29.555 16.646 32.212 1.00 14.67 211 GLN C N 1
ATOM 7150 C CA . GLN C 1 213 ? -28.132 16.890 32.063 1.00 14.66 211 GLN C CA 1
ATOM 7151 C C . GLN C 1 213 ? -27.329 16.014 33.020 1.00 15.24 211 GLN C C 1
ATOM 7152 O O . GLN C 1 213 ? -27.716 15.813 34.170 1.00 17.59 211 GLN C O 1
ATOM 7158 N N . ILE C 1 214 ? -26.180 15.540 32.572 1.00 14.63 212 ILE C N 1
ATOM 7159 C CA . ILE C 1 214 ? -25.296 14.792 33.442 1.00 16.37 212 ILE C CA 1
ATOM 7160 C C . ILE C 1 214 ? -23.940 15.492 33.494 1.00 16.79 212 ILE C C 1
ATOM 7161 O O . ILE C 1 214 ? -23.329 15.749 32.439 1.00 17.03 212 ILE C O 1
ATOM 7166 N N . SER C 1 215 ? -23.478 15.792 34.707 1.00 16.03 213 SER C N 1
ATOM 7167 C CA . SER C 1 215 ? -22.242 16.551 34.921 1.00 17.24 213 SER C CA 1
ATOM 7168 C C . SER C 1 215 ? -20.989 15.664 35.123 1.00 16.27 213 SER C C 1
ATOM 7169 O O . SER C 1 215 ? -21.070 14.476 35.458 1.00 16.73 213 SER C O 1
ATOM 7172 N N . HIS C 1 216 ? -19.840 16.279 34.893 1.00 14.44 214 HIS C N 1
ATOM 7173 C CA . HIS C 1 216 ? -18.516 15.741 35.214 1.00 16.25 214 HIS C CA 1
ATOM 7174 C C . HIS C 1 216 ? -18.000 14.635 34.331 1.00 14.45 214 HIS C C 1
ATOM 7175 O O . HIS C 1 216 ? -17.069 13.963 34.726 1.00 14.91 214 HIS C O 1
ATOM 7182 N N . LEU C 1 217 ? -18.571 14.468 33.140 1.00 14.77 215 LEU C N 1
ATOM 7183 C CA . LEU C 1 217 ? -18.046 13.490 32.203 1.00 15.37 215 LEU C CA 1
ATOM 7184 C C . LEU C 1 217 ? -16.628 13.872 31.805 1.00 14.85 215 LEU C C 1
ATOM 7185 O O . LEU C 1 217 ? -15.888 13.037 31.371 1.00 15.65 215 LEU C O 1
ATOM 7190 N N . ASN C 1 218 ? -16.268 15.146 31.927 1.00 15.63 216 ASN C N 1
ATOM 7191 C CA . ASN C 1 218 ? -14.892 15.580 31.630 1.00 14.81 216 ASN C CA 1
ATOM 7192 C C . ASN C 1 218 ? -13.832 14.826 32.415 1.00 15.13 216 ASN C C 1
ATOM 7193 O O . ASN C 1 218 ? -12.669 14.736 31.989 1.00 18.67 216 ASN C O 1
ATOM 7198 N N . LYS C 1 219 ? -14.213 14.312 33.578 1.00 14.52 217 LYS C N 1
ATOM 7199 C CA . LYS C 1 219 ? -13.292 13.534 34.403 1.00 16.11 217 LYS C CA 1
ATOM 7200 C C . LYS C 1 219 ? -13.209 12.051 33.994 1.00 17.08 217 LYS C C 1
ATOM 7201 O O . LYS C 1 219 ? -12.504 11.288 34.620 1.00 17.43 217 LYS C O 1
ATOM 7207 N N . ASN C 1 220 ? -13.905 11.664 32.923 1.00 14.66 218 ASN C N 1
ATOM 7208 C CA . ASN C 1 220 ? -13.765 10.341 32.331 1.00 13.44 218 ASN C CA 1
ATOM 7209 C C . ASN C 1 220 ? -13.576 10.590 30.813 1.00 15.94 218 ASN C C 1
ATOM 7210 O O . ASN C 1 220 ? -14.540 10.496 30.068 1.00 15.09 218 ASN C O 1
ATOM 7215 N N . PRO C 1 221 ? -12.347 10.957 30.366 1.00 14.46 219 PRO C N 1
ATOM 7216 C CA . PRO C 1 221 ? -12.194 11.563 29.031 1.00 15.57 219 PRO C CA 1
ATOM 7217 C C . PRO C 1 221 ? -12.218 10.499 27.941 1.00 18.22 219 PRO C C 1
ATOM 7218 O O . PRO C 1 221 ? -11.203 10.196 27.298 1.00 16.67 219 PRO C O 1
ATOM 7222 N N . ASP C 1 222 ? -13.392 9.928 27.742 1.00 14.79 220 ASP C N 1
ATOM 7223 C CA . ASP C 1 222 ? -13.512 8.797 26.855 1.00 16.12 220 ASP C CA 1
ATOM 7224 C C . ASP C 1 222 ? -14.520 9.240 25.800 1.00 17.01 220 ASP C C 1
ATOM 7225 O O . ASP C 1 222 ? -15.726 9.302 26.072 1.00 15.33 220 ASP C O 1
ATOM 7230 N N . LYS C 1 223 ? -14.025 9.634 24.623 1.00 16.72 221 LYS C N 1
ATOM 7231 C CA . LYS C 1 223 ? -14.905 10.200 23.602 1.00 16.75 221 LYS C CA 1
ATOM 7232 C C . LYS C 1 223 ? -15.957 9.237 23.148 1.00 15.97 221 LYS C C 1
ATOM 7233 O O . LYS C 1 223 ? -17.069 9.661 22.841 1.00 15.45 221 LYS C O 1
ATOM 7239 N N . TYR C 1 224 ? -15.603 7.950 23.085 1.00 17.37 222 TYR C N 1
ATOM 7240 C CA . TYR C 1 224 ? -16.525 6.910 22.635 1.00 16.49 222 TYR C CA 1
ATOM 7241 C C . TYR C 1 224 ? -17.656 6.732 23.630 1.00 16.68 222 TYR C C 1
ATOM 7242 O O . TYR C 1 224 ? -18.824 6.640 23.244 1.00 17.12 222 TYR C O 1
ATOM 7251 N N . TYR C 1 225 ? -17.307 6.721 24.916 1.00 16.04 223 TYR C N 1
ATOM 7252 C CA . TYR C 1 225 ? -18.305 6.700 25.961 1.00 16.94 223 TYR C CA 1
ATOM 7253 C C . TYR C 1 225 ? -19.260 7.899 25.869 1.00 16.55 223 TYR C C 1
ATOM 7254 O O . TYR C 1 225 ? -20.466 7.722 25.963 1.00 15.60 223 TYR C O 1
ATOM 7263 N N . TYR C 1 226 ? -18.725 9.114 25.680 1.00 17.16 224 TYR C N 1
ATOM 7264 C CA . TYR C 1 226 ? -19.571 10.309 25.585 1.00 15.85 224 TYR C CA 1
ATOM 7265 C C . TYR C 1 226 ? -20.628 10.098 24.497 1.00 16.97 224 TYR C C 1
ATOM 7266 O O . TYR C 1 226 ? -21.828 10.333 24.692 1.00 12.43 224 TYR C O 1
ATOM 7275 N N . GLU C 1 227 ? -20.131 9.658 23.343 1.00 15.30 225 GLU C N 1
ATOM 7276 C CA . GLU C 1 227 ? -20.949 9.399 22.161 1.00 15.53 225 GLU C CA 1
ATOM 7277 C C . GLU C 1 227 ? -22.013 8.299 22.434 1.00 14.85 225 GLU C C 1
ATOM 7278 O O . GLU C 1 227 ? -23.206 8.458 22.103 1.00 15.58 225 GLU C O 1
ATOM 7284 N N . LYS C 1 228 ? -21.593 7.204 23.061 1.00 15.51 226 LYS C N 1
ATOM 7285 C CA . LYS C 1 228 ? -22.519 6.135 23.458 1.00 15.63 226 LYS C CA 1
ATOM 7286 C C . LYS C 1 228 ? -23.673 6.666 24.313 1.00 15.93 226 LYS C C 1
ATOM 7287 O O . LYS C 1 228 ? -24.839 6.384 24.057 1.00 15.90 226 LYS C O 1
ATOM 7293 N N . VAL C 1 229 ? -23.334 7.402 25.364 1.00 14.51 227 VAL C N 1
ATOM 7294 C CA . VAL C 1 229 ? -24.358 7.922 26.260 1.00 15.33 227 VAL C CA 1
ATOM 7295 C C . VAL C 1 229 ? -25.345 8.796 25.510 1.00 16.08 227 VAL C C 1
ATOM 7296 O O . VAL C 1 229 ? -26.575 8.628 25.625 1.00 14.08 227 VAL C O 1
ATOM 7300 N N . ILE C 1 230 ? -24.812 9.732 24.736 1.00 15.48 228 ILE C N 1
ATOM 7301 C CA . ILE C 1 230 ? -25.689 10.624 23.964 1.00 16.56 228 ILE C CA 1
ATOM 7302 C C . ILE C 1 230 ? -26.575 9.880 22.948 1.00 14.90 228 ILE C C 1
ATOM 7303 O O . ILE C 1 230 ? -27.772 10.115 22.868 1.00 16.16 228 ILE C O 1
ATOM 7308 N N . LYS C 1 231 ? -25.991 8.974 22.196 1.00 15.92 229 LYS C N 1
ATOM 7309 C CA . LYS C 1 231 ? -26.731 8.313 21.124 1.00 15.89 229 LYS C CA 1
ATOM 7310 C C . LYS C 1 231 ? -27.738 7.313 21.661 1.00 17.72 229 LYS C C 1
ATOM 7311 O O . LYS C 1 231 ? -28.763 7.101 21.046 1.00 17.71 229 LYS C O 1
ATOM 7317 N N . GLU C 1 232 ? -27.477 6.724 22.832 1.00 17.67 230 GLU C N 1
ATOM 7318 C CA . GLU C 1 232 ? -28.360 5.665 23.303 1.00 18.18 230 GLU C CA 1
ATOM 7319 C C . GLU C 1 232 ? -29.489 6.232 24.125 1.00 18.05 230 GLU C C 1
ATOM 7320 O O . GLU C 1 232 ? -30.521 5.615 24.226 1.00 18.22 230 GLU C O 1
ATOM 7326 N N . THR C 1 233 ? -29.298 7.423 24.682 1.00 15.82 231 THR C N 1
ATOM 7327 C CA . THR C 1 233 ? -30.278 7.963 25.608 1.00 18.33 231 THR C CA 1
ATOM 7328 C C . THR C 1 233 ? -30.774 9.365 25.256 1.00 18.11 231 THR C C 1
ATOM 7329 O O . THR C 1 233 ? -31.849 9.775 25.686 1.00 18.61 231 THR C O 1
ATOM 7333 N N . GLY C 1 234 ? -29.992 10.119 24.508 1.00 16.84 232 GLY C N 1
ATOM 7334 C CA . GLY C 1 234 ? -30.451 11.438 24.122 1.00 18.35 232 GLY C CA 1
ATOM 7335 C C . GLY C 1 234 ? -30.308 12.502 25.212 1.00 15.51 232 GLY C C 1
ATOM 7336 O O . GLY C 1 234 ? -30.803 13.595 25.053 1.00 17.37 232 GLY C O 1
ATOM 7337 N N . VAL C 1 235 ? -29.623 12.216 26.313 1.00 15.32 233 VAL C N 1
ATOM 7338 C CA . VAL C 1 235 ? -29.445 13.261 27.341 1.00 14.69 233 VAL C CA 1
ATOM 7339 C C . VAL C 1 235 ? -28.356 14.270 26.933 1.00 17.03 233 VAL C C 1
ATOM 7340 O O . VAL C 1 235 ? -27.776 14.196 25.823 1.00 15.40 233 VAL C O 1
ATOM 7344 N N . THR C 1 236 ? -28.078 15.212 27.831 1.00 15.38 234 THR C N 1
ATOM 7345 C CA . THR C 1 236 ? -27.122 16.289 27.558 1.00 15.04 234 THR C CA 1
ATOM 7346 C C . THR C 1 236 ? -25.956 16.153 28.541 1.00 15.03 234 THR C C 1
ATOM 7347 O O . THR C 1 236 ? -26.167 15.872 29.745 1.00 16.02 234 THR C O 1
ATOM 7351 N N . LEU C 1 237 ? -24.736 16.249 28.017 1.00 13.78 235 LEU C N 1
ATOM 7352 C CA . LEU C 1 237 ? -23.528 16.200 28.845 1.00 13.07 235 LEU C CA 1
ATOM 7353 C C . LEU C 1 237 ? -23.119 17.621 29.213 1.00 14.53 235 LEU C C 1
ATOM 7354 O O . LEU C 1 237 ? -22.774 18.428 28.353 1.00 14.87 235 LEU C O 1
ATOM 7359 N N . CYS C 1 238 ? -23.197 17.929 30.498 1.00 15.48 236 CYS C N 1
ATOM 7360 C CA . CYS C 1 238 ? -22.718 19.208 31.021 1.00 15.78 236 CYS C CA 1
ATOM 7361 C C . CYS C 1 238 ? -21.249 19.095 31.433 1.00 16.09 236 CYS C C 1
ATOM 7362 O O . CYS C 1 238 ? -20.925 18.478 32.457 1.00 17.44 236 CYS C O 1
ATOM 7365 N N . PHE C 1 239 ? -20.337 19.667 30.658 1.00 14.96 237 PHE C N 1
ATOM 7366 C CA . PHE C 1 239 ? -18.939 19.540 31.043 1.00 16.66 237 PHE C CA 1
ATOM 7367 C C . PHE C 1 239 ? -18.460 20.673 31.936 1.00 17.24 237 PHE C C 1
ATOM 7368 O O . PHE C 1 239 ? -18.763 21.845 31.670 1.00 17.47 237 PHE C O 1
ATOM 7376 N N . ASP C 1 240 ? -17.674 20.344 32.961 1.00 14.88 238 ASP C N 1
ATOM 7377 C CA . ASP C 1 240 ? -16.782 21.352 33.509 1.00 15.12 238 ASP C CA 1
ATOM 7378 C C . ASP C 1 240 ? -15.387 20.923 33.096 1.00 16.67 238 ASP C C 1
ATOM 7379 O O . ASP C 1 240 ? -15.227 20.092 32.170 1.00 18.50 238 ASP C O 1
ATOM 7384 N N . GLY C 1 241 ? -14.368 21.473 33.731 1.00 15.00 239 GLY C N 1
ATOM 7385 C CA . GLY C 1 241 ? -13.026 21.056 33.393 1.00 15.27 239 GLY C CA 1
ATOM 7386 C C . GLY C 1 241 ? -12.027 22.151 33.043 1.00 15.27 239 GLY C C 1
ATOM 7387 O O . GLY C 1 241 ? -10.821 21.974 33.227 1.00 16.67 239 GLY C O 1
ATOM 7388 N N . PRO C 1 242 ? -12.495 23.272 32.509 1.00 14.85 240 PRO C N 1
ATOM 7389 C CA . PRO C 1 242 ? -11.471 24.302 32.273 1.00 15.31 240 PRO C CA 1
ATOM 7390 C C . PRO C 1 242 ? -10.724 24.638 33.574 1.00 16.41 240 PRO C C 1
ATOM 7391 O O . PRO C 1 242 ? -11.353 24.726 34.648 1.00 16.56 240 PRO C O 1
ATOM 7395 N N . ASP C 1 243 ? -9.412 24.841 33.458 1.00 17.73 241 ASP C N 1
ATOM 7396 C CA . ASP C 1 243 ? -8.536 25.143 34.585 1.00 15.23 241 ASP C CA 1
ATOM 7397 C C . ASP C 1 243 ? -8.680 24.162 35.763 1.00 17.22 241 ASP C C 1
ATOM 7398 O O . ASP C 1 243 ? -8.822 24.579 36.926 1.00 15.71 241 ASP C O 1
ATOM 7403 N N . ARG C 1 244 ? -8.639 22.860 35.459 1.00 16.29 242 ARG C N 1
ATOM 7404 C CA . ARG C 1 244 ? -8.699 21.820 36.483 1.00 16.57 242 ARG C CA 1
ATOM 7405 C C . ARG C 1 244 ? -7.576 20.824 36.187 1.00 17.53 242 ARG C C 1
ATOM 7406 O O . ARG C 1 244 ? -7.821 19.631 35.932 1.00 16.46 242 ARG C O 1
ATOM 7414 N N . VAL C 1 245 ? -6.339 21.328 36.240 1.00 16.34 243 VAL C N 1
ATOM 7415 C CA . VAL C 1 245 ? -5.168 20.603 35.714 1.00 15.15 243 VAL C CA 1
ATOM 7416 C C . VAL C 1 245 ? -4.892 19.297 36.497 1.00 19.78 243 VAL C C 1
ATOM 7417 O O . VAL C 1 245 ? -4.454 18.278 35.923 1.00 17.01 243 VAL C O 1
ATOM 7421 N N . LYS C 1 246 ? -5.164 19.312 37.809 1.00 17.22 244 LYS C N 1
ATOM 7422 C CA . LYS C 1 246 ? -4.936 18.109 38.617 1.00 18.16 244 LYS C CA 1
ATOM 7423 C C . LYS C 1 246 ? -5.758 16.937 38.103 1.00 18.14 244 LYS C C 1
ATOM 7424 O O . LYS C 1 246 ? -5.456 15.774 38.426 1.00 19.49 244 LYS C O 1
ATOM 7430 N N . TYR C 1 247 ? -6.780 17.224 37.310 1.00 15.20 245 TYR C N 1
ATOM 7431 C CA . TYR C 1 247 ? -7.519 16.150 36.662 1.00 18.90 245 TYR C CA 1
ATOM 7432 C C . TYR C 1 247 ? -6.983 15.963 35.257 1.00 17.55 245 TYR C C 1
ATOM 7433 O O . TYR C 1 247 ? -6.324 14.992 34.999 1.00 15.65 245 TYR C O 1
ATOM 7442 N N . TYR C 1 248 ? -7.241 16.936 34.388 1.00 17.15 246 TYR C N 1
ATOM 7443 C CA . TYR C 1 248 ? -6.929 16.833 32.962 1.00 17.47 246 TYR C CA 1
ATOM 7444 C C . TYR C 1 248 ? -6.671 18.213 32.378 1.00 16.75 246 TYR C C 1
ATOM 7445 O O . TYR C 1 248 ? -7.191 19.220 32.877 1.00 16.51 246 TYR C O 1
ATOM 7454 N N . PRO C 1 249 ? -5.869 18.263 31.318 1.00 16.78 247 PRO C N 1
ATOM 7455 C CA . PRO C 1 249 ? -5.543 19.561 30.720 1.00 15.17 247 PRO C CA 1
ATOM 7456 C C . PRO C 1 249 ? -6.720 20.110 29.900 1.00 16.62 247 PRO C C 1
ATOM 7457 O O . PRO C 1 249 ? -7.529 19.293 29.430 1.00 15.81 247 PRO C O 1
ATOM 7461 N N . ASP C 1 250 ? -6.826 21.436 29.744 1.00 14.69 248 ASP C N 1
ATOM 7462 C CA . ASP C 1 250 ? -7.885 22.043 28.949 1.00 16.93 248 ASP C CA 1
ATOM 7463 C C . ASP C 1 250 ? -7.931 21.409 27.572 1.00 16.69 248 ASP C C 1
ATOM 7464 O O . ASP C 1 250 ? -9.005 21.241 26.982 1.00 15.19 248 ASP C O 1
ATOM 7469 N N . SER C 1 251 ? -6.762 21.077 27.047 1.00 15.91 249 SER C N 1
ATOM 7470 C CA . SER C 1 251 ? -6.694 20.590 25.668 1.00 18.54 249 SER C CA 1
ATOM 7471 C C . SER C 1 251 ? -7.521 19.322 25.471 1.00 17.28 249 SER C C 1
ATOM 7472 O O . SER C 1 251 ? -8.105 19.098 24.410 1.00 19.38 249 SER C O 1
ATOM 7475 N N . LEU C 1 252 ? -7.566 18.481 26.481 1.00 15.91 250 LEU C N 1
ATOM 7476 C CA . LEU C 1 252 ? -8.241 17.176 26.317 1.00 16.14 250 LEU C CA 1
ATOM 7477 C C . LEU C 1 252 ? -9.766 17.319 26.168 1.00 16.03 250 LEU C C 1
ATOM 7478 O O . LEU C 1 252 ? -10.386 16.728 25.281 1.00 16.32 250 LEU C O 1
ATOM 7483 N N . LEU C 1 253 ? -10.350 18.134 27.039 1.00 15.06 251 LEU C N 1
ATOM 7484 C CA . LEU C 1 253 ? -11.752 18.484 26.951 1.00 15.80 251 LEU C CA 1
ATOM 7485 C C . LEU C 1 253 ? -12.089 19.076 25.564 1.00 16.58 251 LEU C C 1
ATOM 7486 O O . LEU C 1 253 ? -13.060 18.653 24.912 1.00 15.71 251 LEU C O 1
ATOM 7491 N N . ALA C 1 254 ? -11.270 20.032 25.116 1.00 15.64 252 ALA C N 1
ATOM 7492 C CA . ALA C 1 254 ? -11.514 20.701 23.825 1.00 18.99 252 ALA C CA 1
ATOM 7493 C C . ALA C 1 254 ? -11.580 19.675 22.707 1.00 16.05 252 ALA C C 1
ATOM 7494 O O . ALA C 1 254 ? -12.493 19.672 21.910 1.00 17.00 252 ALA C O 1
ATOM 7496 N N . GLU C 1 255 ? -10.600 18.797 22.658 1.00 17.21 253 GLU C N 1
ATOM 7497 C CA . GLU C 1 255 ? -10.556 17.806 21.593 1.00 18.44 253 GLU C CA 1
ATOM 7498 C C . GLU C 1 255 ? -11.693 16.810 21.668 1.00 17.94 253 GLU C C 1
ATOM 7499 O O . GLU C 1 255 ? -12.185 16.364 20.643 1.00 16.66 253 GLU C O 1
ATOM 7505 N N . ASN C 1 256 ? -12.098 16.434 22.879 1.00 17.42 254 ASN C N 1
ATOM 7506 C CA . ASN C 1 256 ? -13.235 15.535 23.011 1.00 15.13 254 ASN C CA 1
ATOM 7507 C C . ASN C 1 256 ? -14.539 16.220 22.614 1.00 16.33 254 ASN C C 1
ATOM 7508 O O . ASN C 1 256 ? -15.417 15.605 22.014 1.00 15.99 254 ASN C O 1
ATOM 7513 N N . ILE C 1 257 ? -14.673 17.503 22.922 1.00 15.92 255 ILE C N 1
ATOM 7514 C CA . ILE C 1 257 ? -15.825 18.232 22.447 1.00 15.91 255 ILE C CA 1
ATOM 7515 C C . ILE C 1 257 ? -15.800 18.378 20.890 1.00 17.73 255 ILE C C 1
ATOM 7516 O O . ILE C 1 257 ? -16.841 18.278 20.242 1.00 15.31 255 ILE C O 1
ATOM 7521 N N . LYS C 1 258 ? -14.631 18.652 20.313 1.00 15.80 256 LYS C N 1
ATOM 7522 C CA . LYS C 1 258 ? -14.474 18.659 18.837 1.00 16.69 256 LYS C CA 1
ATOM 7523 C C . LYS C 1 258 ? -14.917 17.301 18.245 1.00 17.82 256 LYS C C 1
ATOM 7524 O O . LYS C 1 258 ? -15.598 17.245 17.234 1.00 20.68 256 LYS C O 1
ATOM 7530 N N . TYR C 1 259 ? -14.541 16.214 18.895 1.00 18.39 257 TYR C N 1
ATOM 7531 C CA . TYR C 1 259 ? -14.979 14.888 18.465 1.00 17.85 257 TYR C CA 1
ATOM 7532 C C . TYR C 1 259 ? -16.493 14.801 18.439 1.00 18.66 257 TYR C C 1
ATOM 7533 O O . TYR C 1 259 ? -17.097 14.402 17.419 1.00 16.69 257 TYR C O 1
ATOM 7542 N N . LEU C 1 260 ? -17.128 15.171 19.551 1.00 16.07 258 LEU C N 1
ATOM 7543 C CA . LEU C 1 260 ? -18.581 15.082 19.606 1.00 17.88 258 LEU C CA 1
ATOM 7544 C C . LEU C 1 260 ? -19.248 15.946 18.499 1.00 18.06 258 LEU C C 1
ATOM 7545 O O . LEU C 1 260 ? -20.186 15.496 17.817 1.00 16.61 258 LEU C O 1
ATOM 7550 N N . VAL C 1 261 ? -18.748 17.170 18.313 1.00 15.49 259 VAL C N 1
ATOM 7551 C CA . VAL C 1 261 ? -19.286 18.049 17.304 1.00 16.48 259 VAL C CA 1
ATOM 7552 C C . VAL C 1 261 ? -19.178 17.406 15.919 1.00 17.16 259 VAL C C 1
ATOM 7553 O O . VAL C 1 261 ? -20.135 17.425 15.147 1.00 17.74 259 VAL C O 1
ATOM 7557 N N . ASP C 1 262 ? -18.013 16.829 15.630 1.00 18.16 260 ASP C N 1
ATOM 7558 C CA . ASP C 1 262 ? -17.760 16.160 14.353 1.00 17.57 260 ASP C CA 1
ATOM 7559 C C . ASP C 1 262 ? -18.697 14.983 14.128 1.00 18.98 260 ASP C C 1
ATOM 7560 O O . ASP C 1 262 ? -19.014 14.657 12.984 1.00 16.93 260 ASP C O 1
ATOM 7565 N N . LYS C 1 263 ? -19.156 14.356 15.217 1.00 18.92 261 LYS C N 1
ATOM 7566 C CA . LYS C 1 263 ? -20.104 13.238 15.119 1.00 17.26 261 LYS C CA 1
ATOM 7567 C C . LYS C 1 263 ? -21.558 13.689 15.077 1.00 18.86 261 LYS C C 1
ATOM 7568 O O . LYS C 1 263 ? -22.461 12.862 15.119 1.00 19.79 261 LYS C O 1
ATOM 7574 N N . GLY C 1 264 ? -21.786 14.993 14.976 1.00 17.33 262 GLY C N 1
ATOM 7575 C CA . GLY C 1 264 ? -23.139 15.514 14.852 1.00 17.55 262 GLY C CA 1
ATOM 7576 C C . GLY C 1 264 ? -23.872 15.676 16.180 1.00 19.38 262 GLY C C 1
ATOM 7577 O O . GLY C 1 264 ? -25.095 15.751 16.204 1.00 18.85 262 GLY C O 1
ATOM 7578 N N . LEU C 1 265 ? -23.142 15.746 17.293 1.00 18.03 263 LEU C N 1
ATOM 7579 C CA . LEU C 1 265 ? -23.781 15.676 18.612 1.00 15.94 263 LEU C CA 1
ATOM 7580 C C . LEU C 1 265 ? -23.737 16.996 19.376 1.00 19.71 263 LEU C C 1
ATOM 7581 O O . LEU C 1 265 ? -23.903 17.009 20.606 1.00 20.06 263 LEU C O 1
ATOM 7586 N N . GLN C 1 266 ? -23.548 18.108 18.661 1.00 16.77 264 GLN C N 1
ATOM 7587 C CA . GLN C 1 266 ? -23.307 19.394 19.317 1.00 18.14 264 GLN C CA 1
ATOM 7588 C C . GLN C 1 266 ? -24.522 19.916 20.105 1.00 18.90 264 GLN C C 1
ATOM 7589 O O . GLN C 1 266 ? -24.367 20.792 20.965 1.00 16.18 264 GLN C O 1
ATOM 7595 N N . LYS C 1 267 ? -25.714 19.392 19.818 1.00 16.29 265 LYS C N 1
ATOM 7596 C CA . LYS C 1 267 ? -26.920 19.813 20.535 1.00 16.45 265 LYS C CA 1
ATOM 7597 C C . LYS C 1 267 ? -27.032 19.161 21.932 1.00 16.73 265 LYS C C 1
ATOM 7598 O O . LYS C 1 267 ? -27.987 19.425 22.645 1.00 17.55 265 LYS C O 1
ATOM 7604 N N . HIS C 1 268 ? -26.091 18.296 22.284 1.00 16.57 266 HIS C N 1
ATOM 7605 C CA . HIS C 1 268 ? -26.155 17.512 23.531 1.00 17.26 266 HIS C CA 1
ATOM 7606 C C . HIS C 1 268 ? -25.030 17.854 24.493 1.00 15.67 266 HIS C C 1
ATOM 7607 O O . HIS C 1 268 ? -24.660 17.045 25.329 1.00 15.20 266 HIS C O 1
ATOM 7614 N N . ILE C 1 269 ? -24.500 19.068 24.365 1.00 16.71 267 ILE C N 1
ATOM 7615 C CA . ILE C 1 269 ? -23.373 19.499 25.177 1.00 16.20 267 ILE C CA 1
ATOM 7616 C C . ILE C 1 269 ? -23.692 20.842 25.836 1.00 16.88 267 ILE C C 1
ATOM 7617 O O . ILE C 1 269 ? -24.091 21.783 25.145 1.00 17.76 267 ILE C O 1
ATOM 7622 N N . THR C 1 270 ? -23.512 20.935 27.152 1.00 14.86 268 THR C N 1
ATOM 7623 C CA . THR C 1 270 ? -23.482 22.218 27.815 1.00 15.36 268 THR C CA 1
ATOM 7624 C C . THR C 1 270 ? -22.140 22.437 28.495 1.00 14.90 268 THR C C 1
ATOM 7625 O O . THR C 1 270 ? -21.319 21.519 28.632 1.00 16.02 268 THR C O 1
ATOM 7629 N N . LEU C 1 271 ? -21.907 23.662 28.920 1.00 16.08 269 LEU C N 1
ATOM 7630 C CA . LEU C 1 271 ? -20.657 23.995 29.589 1.00 16.07 269 LEU C CA 1
ATOM 7631 C C . LEU C 1 271 ? -20.910 24.613 30.967 1.00 15.63 269 LEU C C 1
ATOM 7632 O O . LEU C 1 271 ? -22.016 25.101 31.236 1.00 14.76 269 LEU C O 1
ATOM 7637 N N . SER C 1 272 ? -19.875 24.558 31.821 1.00 14.88 270 SER C N 1
ATOM 7638 C CA . SER C 1 272 ? -19.915 25.022 33.210 1.00 17.23 270 SER C CA 1
ATOM 7639 C C . SER C 1 272 ? -18.485 25.180 33.686 1.00 16.81 270 SER C C 1
ATOM 7640 O O . SER C 1 272 ? -17.577 24.634 33.058 1.00 15.62 270 SER C O 1
ATOM 7643 N N . LEU C 1 273 ? -18.279 25.891 34.794 1.00 14.63 271 LEU C N 1
ATOM 7644 C CA . LEU C 1 273 ? -16.961 25.916 35.434 1.00 15.71 271 LEU C CA 1
ATOM 7645 C C . LEU C 1 273 ? -16.984 25.023 36.701 1.00 15.54 271 LEU C C 1
ATOM 7646 O O . LEU C 1 273 ? -15.969 24.467 37.133 1.00 15.75 271 LEU C O 1
ATOM 7651 N N . ASP C 1 274 ? -18.151 24.896 37.302 1.00 15.62 272 ASP C N 1
ATOM 7652 C CA . ASP C 1 274 ? -18.245 24.175 38.562 1.00 16.36 272 ASP C CA 1
ATOM 7653 C C . ASP C 1 274 ? -17.197 24.713 39.568 1.00 16.81 272 ASP C C 1
ATOM 7654 O O . ASP C 1 274 ? -16.418 23.949 40.136 1.00 15.44 272 ASP C O 1
ATOM 7659 N N . ALA C 1 275 ? -17.165 26.036 39.723 1.00 16.19 273 ALA C N 1
ATOM 7660 C CA . ALA C 1 275 ? -16.199 26.714 40.565 1.00 14.68 273 ALA C CA 1
ATOM 7661 C C . ALA C 1 275 ? -16.618 26.595 42.023 1.00 18.54 273 ALA C C 1
ATOM 7662 O O . ALA C 1 275 ? -17.031 27.589 42.660 1.00 18.67 273 ALA C O 1
ATOM 7664 N N . GLY C 1 276 ? -16.514 25.372 42.548 1.00 17.83 274 GLY C N 1
ATOM 7665 C CA . GLY C 1 276 ? -17.106 25.045 43.832 1.00 19.74 274 GLY C CA 1
ATOM 7666 C C . GLY C 1 276 ? -16.109 24.891 44.969 1.00 19.68 274 GLY C C 1
ATOM 7667 O O . GLY C 1 276 ? -16.431 24.291 45.984 1.00 16.88 274 GLY C O 1
ATOM 7668 N N . ARG C 1 277 ? -14.896 25.423 44.765 1.00 19.38 275 ARG C N 1
ATOM 7669 C CA . ARG C 1 277 ? -13.888 25.588 45.811 1.00 18.78 275 ARG C CA 1
ATOM 7670 C C . ARG C 1 277 ? -13.451 27.053 45.742 1.00 19.15 275 ARG C C 1
ATOM 7671 O O . ARG C 1 277 ? -13.446 27.661 44.658 1.00 16.95 275 ARG C O 1
ATOM 7679 N N . ILE C 1 278 ? -13.060 27.600 46.881 1.00 16.01 276 ILE C N 1
ATOM 7680 C CA . ILE C 1 278 ? -12.800 29.027 47.010 1.00 16.71 276 ILE C CA 1
ATOM 7681 C C . ILE C 1 278 ? -11.713 29.560 46.060 1.00 16.66 276 ILE C C 1
ATOM 7682 O O . ILE C 1 278 ? -11.797 30.685 45.583 1.00 18.94 276 ILE C O 1
ATOM 7687 N N . LEU C 1 279 ? -10.731 28.748 45.715 1.00 17.95 277 LEU C N 1
ATOM 7688 C CA . LEU C 1 279 ? -9.696 29.203 44.775 1.00 18.23 277 LEU C CA 1
ATOM 7689 C C . LEU C 1 279 ? -10.059 29.020 43.304 1.00 18.26 277 LEU C C 1
ATOM 7690 O O . LEU C 1 279 ? -9.214 29.222 42.412 1.00 16.31 277 LEU C O 1
ATOM 7695 N N . TYR C 1 280 ? -11.302 28.630 43.054 1.00 17.62 278 TYR C N 1
ATOM 7696 C CA . TYR C 1 280 ? -11.783 28.461 41.687 1.00 16.59 278 TYR C CA 1
ATOM 7697 C C . TYR C 1 280 ? -12.499 29.719 41.118 1.00 17.57 278 TYR C C 1
ATOM 7698 O O . TYR C 1 280 ? -13.108 29.663 40.033 1.00 17.01 278 TYR C O 1
ATOM 7707 N N . GLN C 1 281 ? -12.416 30.849 41.834 1.00 15.55 279 GLN C N 1
ATOM 7708 C CA . GLN C 1 281 ? -12.937 32.121 41.338 1.00 16.42 279 GLN C CA 1
ATOM 7709 C C . GLN C 1 281 ? -11.917 33.198 41.623 1.00 16.57 279 GLN C C 1
ATOM 7710 O O . GLN C 1 281 ? -11.223 33.128 42.622 1.00 17.19 279 GLN C O 1
ATOM 7716 N N . ARG C 1 282 ? -11.841 34.180 40.732 1.00 15.92 280 ARG C N 1
ATOM 7717 C CA . ARG C 1 282 ? -10.803 35.179 40.776 1.00 17.29 280 ARG C CA 1
ATOM 7718 C C . ARG C 1 282 ? -11.006 36.030 42.024 1.00 19.22 280 ARG C C 1
ATOM 7719 O O . ARG C 1 282 ? -10.069 36.275 42.794 1.00 17.90 280 ARG C O 1
ATOM 7727 N N . ASN C 1 283 ? -12.238 36.474 42.219 1.00 15.94 281 ASN C N 1
ATOM 7728 C CA . ASN C 1 283 ? -12.494 37.434 43.274 1.00 17.85 281 ASN C CA 1
ATOM 7729 C C . ASN C 1 283 ? -12.434 36.769 44.633 1.00 19.24 281 ASN C C 1
ATOM 7730 O O . ASN C 1 283 ? -11.857 37.336 45.564 1.00 19.39 281 ASN C O 1
ATOM 7735 N N . TYR C 1 284 ? -12.980 35.551 44.744 1.00 17.56 282 TYR C N 1
ATOM 7736 C CA . TYR C 1 284 ? -12.746 34.755 45.964 1.00 19.03 282 TYR C CA 1
ATOM 7737 C C . TYR C 1 284 ? -11.247 34.546 46.216 1.00 20.16 282 TYR C C 1
ATOM 7738 O O . TYR C 1 284 ? -10.771 34.582 47.376 1.00 16.26 282 TYR C O 1
ATOM 7747 N N . GLY C 1 285 ? -10.510 34.280 45.140 1.00 16.21 283 GLY C N 1
ATOM 7748 C CA . GLY C 1 285 ? -9.074 34.077 45.255 1.00 16.33 283 GLY C CA 1
ATOM 7749 C C . GLY C 1 285 ? -8.374 35.292 45.854 1.00 19.17 283 GLY C C 1
ATOM 7750 O O . GLY C 1 285 ? -7.503 35.153 46.702 1.00 19.88 283 GLY C O 1
ATOM 7751 N N . LEU C 1 286 ? -8.766 36.488 45.425 1.00 19.18 284 LEU C N 1
ATOM 7752 C CA . LEU C 1 286 ? -8.269 37.731 46.034 1.00 20.84 284 LEU C CA 1
ATOM 7753 C C . LEU C 1 286 ? -8.510 37.805 47.553 1.00 22.54 284 LEU C C 1
ATOM 7754 O O . LEU C 1 286 ? -7.639 38.273 48.325 1.00 22.32 284 LEU C O 1
ATOM 7759 N N . THR C 1 287 ? -9.679 37.350 48.008 1.00 21.25 285 THR C N 1
ATOM 7760 C CA . THR C 1 287 ? -9.938 37.360 49.462 1.00 20.22 285 THR C CA 1
ATOM 7761 C C . THR C 1 287 ? -8.964 36.472 50.231 1.00 20.10 285 THR C C 1
ATOM 7762 O O . THR C 1 287 ? -8.730 36.682 51.427 1.00 22.54 285 THR C O 1
ATOM 7766 N N . LYS C 1 288 ? -8.414 35.458 49.568 1.00 18.86 286 LYS C N 1
ATOM 7767 C CA . LYS C 1 288 ? -7.348 34.673 50.182 1.00 19.58 286 LYS C CA 1
ATOM 7768 C C . LYS C 1 288 ? -5.907 35.069 49.754 1.00 20.18 286 LYS C C 1
ATOM 7769 O O . LYS C 1 288 ? -4.985 34.253 49.885 1.00 19.95 286 LYS C O 1
ATOM 7775 N N . GLY C 1 289 ? -5.712 36.288 49.247 1.00 20.91 287 GLY C N 1
ATOM 7776 C CA . GLY C 1 289 ? -4.374 36.788 48.917 1.00 18.84 287 GLY C CA 1
ATOM 7777 C C . GLY C 1 289 ? -3.709 36.074 47.747 1.00 19.47 287 GLY C C 1
ATOM 7778 O O . GLY C 1 289 ? -2.490 35.909 47.729 1.00 17.39 287 GLY C O 1
ATOM 7779 N N . LYS C 1 290 ? -4.510 35.660 46.759 1.00 18.93 288 LYS C N 1
ATOM 7780 C CA . LYS C 1 290 ? -3.983 34.902 45.629 1.00 18.70 288 LYS C CA 1
ATOM 7781 C C . LYS C 1 290 ? -4.577 35.347 44.307 1.00 17.43 288 LYS C C 1
ATOM 7782 O O . LYS C 1 290 ? -5.719 35.788 44.236 1.00 17.99 288 LYS C O 1
ATOM 7788 N N . GLN C 1 291 ? -3.787 35.212 43.258 1.00 15.92 289 GLN C N 1
ATOM 7789 C CA . GLN C 1 291 ? -4.272 35.362 41.898 1.00 16.54 289 GLN C CA 1
ATOM 7790 C C . GLN C 1 291 ? -4.736 33.997 41.403 1.00 17.07 289 GLN C C 1
ATOM 7791 O O . GLN C 1 291 ? -3.955 33.057 41.415 1.00 17.10 289 GLN C O 1
ATOM 7797 N N . THR C 1 292 ? -5.985 33.896 40.947 1.00 18.89 290 THR C N 1
ATOM 7798 C CA . THR C 1 292 ? -6.557 32.627 40.511 1.00 16.89 290 THR C CA 1
ATOM 7799 C C . THR C 1 292 ? -7.452 32.931 39.325 1.00 17.83 290 THR C C 1
ATOM 7800 O O . THR C 1 292 ? -7.852 34.067 39.127 1.00 17.06 290 THR C O 1
ATOM 7804 N N . PHE C 1 293 ? -7.778 31.914 38.532 1.00 17.77 291 PHE C N 1
ATOM 7805 C CA . PHE C 1 293 ? -8.777 32.085 37.500 1.00 16.31 291 PHE C CA 1
ATOM 7806 C C . PHE C 1 293 ? -10.156 31.748 38.035 1.00 16.97 291 PHE C C 1
ATOM 7807 O O . PHE C 1 293 ? -10.295 30.963 38.985 1.00 16.90 291 PHE C O 1
ATOM 7815 N N . GLY C 1 294 ? -11.167 32.343 37.408 1.00 16.04 292 GLY C N 1
ATOM 7816 C CA . GLY C 1 294 ? -12.560 32.105 37.752 1.00 16.65 292 GLY C CA 1
ATOM 7817 C C . GLY C 1 294 ? -13.429 32.094 36.504 1.00 18.07 292 GLY C C 1
ATOM 7818 O O . GLY C 1 294 ? -13.014 31.610 35.432 1.00 19.23 292 GLY C O 1
ATOM 7819 N N . LEU C 1 295 ? -14.624 32.644 36.635 1.00 14.44 293 LEU C N 1
ATOM 7820 C CA . LEU C 1 295 ? -15.620 32.590 35.589 1.00 15.21 293 LEU C CA 1
ATOM 7821 C C . LEU C 1 295 ? -15.186 33.196 34.244 1.00 18.52 293 LEU C C 1
ATOM 7822 O O . LEU C 1 295 ? -15.475 32.616 33.204 1.00 17.36 293 LEU C O 1
ATOM 7827 N N . ALA C 1 296 ? -14.477 34.328 34.248 1.00 17.66 294 ALA C N 1
ATOM 7828 C CA . ALA C 1 296 ? -14.073 34.961 32.976 1.00 18.54 294 ALA C CA 1
ATOM 7829 C C . ALA C 1 296 ? -13.192 34.055 32.120 1.00 18.45 294 ALA C C 1
ATOM 7830 O O . ALA C 1 296 ? -13.192 34.134 30.890 1.00 19.76 294 ALA C O 1
ATOM 7832 N N . TYR C 1 297 ? -12.443 33.188 32.774 1.00 19.22 295 TYR C N 1
ATOM 7833 C CA . TYR C 1 297 ? -11.548 32.253 32.085 1.00 19.14 295 TYR C CA 1
ATOM 7834 C C . TYR C 1 297 ? -12.256 31.462 30.978 1.00 20.08 295 TYR C C 1
ATOM 7835 O O . TYR C 1 297 ? -11.633 31.038 29.968 1.00 17.22 295 TYR C O 1
ATOM 7844 N N . LEU C 1 298 ? -13.560 31.230 31.177 1.00 19.37 296 LEU C N 1
ATOM 7845 C CA . LEU C 1 298 ? -14.353 30.541 30.157 1.00 17.60 296 LEU C CA 1
ATOM 7846 C C . LEU C 1 298 ? -14.267 31.277 28.817 1.00 18.47 296 LEU C C 1
ATOM 7847 O O . LEU C 1 298 ? -14.097 30.656 27.768 1.00 16.76 296 LEU C O 1
ATOM 7852 N N . PHE C 1 299 ? -14.364 32.603 28.874 1.00 18.28 297 PHE C N 1
ATOM 7853 C CA . PHE C 1 299 ? -14.391 33.430 27.675 1.00 18.87 297 PHE C CA 1
ATOM 7854 C C . PHE C 1 299 ? -12.971 33.849 27.248 1.00 20.71 297 PHE C C 1
ATOM 7855 O O . PHE C 1 299 ? -12.660 33.898 26.046 1.00 21.99 297 PHE C O 1
ATOM 7863 N N . ASP C 1 300 ? -12.124 34.152 28.228 1.00 17.60 298 ASP C N 1
ATOM 7864 C CA . ASP C 1 300 ? -10.766 34.617 27.966 1.00 21.72 298 ASP C CA 1
ATOM 7865 C C . ASP C 1 300 ? -9.852 33.514 27.424 1.00 21.30 298 ASP C C 1
ATOM 7866 O O . ASP C 1 300 ? -8.942 33.786 26.639 1.00 21.54 298 ASP C O 1
ATOM 7871 N N . ARG C 1 301 ? -10.084 32.275 27.849 1.00 19.41 299 ARG C N 1
ATOM 7872 C CA . ARG C 1 301 ? -9.160 31.187 27.569 1.00 19.35 299 ARG C CA 1
ATOM 7873 C C . ARG C 1 301 ? -9.815 29.953 26.945 1.00 21.21 299 ARG C C 1
ATOM 7874 O O . ARG C 1 301 ? -9.367 29.486 25.904 1.00 18.44 299 ARG C O 1
ATOM 7882 N N . PHE C 1 302 ? -10.847 29.403 27.577 1.00 17.61 300 PHE C N 1
ATOM 7883 C CA . PHE C 1 302 ? -11.336 28.121 27.097 1.00 16.82 300 PHE C CA 1
ATOM 7884 C C . PHE C 1 302 ? -12.084 28.203 25.750 1.00 19.19 300 PHE C C 1
ATOM 7885 O O . PHE C 1 302 ? -11.852 27.386 24.875 1.00 17.30 300 PHE C O 1
ATOM 7893 N N . LEU C 1 303 ? -13.003 29.155 25.605 1.00 18.39 301 LEU C N 1
ATOM 7894 C CA . LEU C 1 303 ? -13.729 29.286 24.326 1.00 22.98 301 LEU C CA 1
ATOM 7895 C C . LEU C 1 303 ? -12.795 29.518 23.128 1.00 20.36 301 LEU C C 1
ATOM 7896 O O . LEU C 1 303 ? -12.981 28.923 22.082 1.00 21.38 301 LEU C O 1
ATOM 7901 N N . PRO C 1 304 ? -11.763 30.362 23.294 1.00 22.42 302 PRO C N 1
ATOM 7902 C CA . PRO C 1 304 ? -10.791 30.491 22.193 1.00 23.06 302 PRO C CA 1
ATOM 7903 C C . PRO C 1 304 ? -10.065 29.201 21.909 1.00 21.79 302 PRO C C 1
ATOM 7904 O O . PRO C 1 304 ? -9.732 28.969 20.749 1.00 18.87 302 PRO C O 1
ATOM 7908 N N . LEU C 1 305 ? -9.801 28.391 22.936 1.00 17.95 303 LEU C N 1
ATOM 7909 C CA . LEU C 1 305 ? -9.237 27.064 22.702 1.00 19.22 303 LEU C CA 1
ATOM 7910 C C . LEU C 1 305 ? -10.204 26.218 21.871 1.00 19.90 303 LEU C C 1
ATOM 7911 O O . LEU C 1 305 ? -9.781 25.555 20.936 1.00 17.30 303 LEU C O 1
ATOM 7916 N N . LEU C 1 306 ? -11.481 26.192 22.253 1.00 16.49 304 LEU C N 1
ATOM 7917 C CA . LEU C 1 306 ? -12.472 25.494 21.424 1.00 20.40 304 LEU C CA 1
ATOM 7918 C C . LEU C 1 306 ? -12.380 25.910 19.933 1.00 19.79 304 LEU C C 1
ATOM 7919 O O . LEU C 1 306 ? -12.339 25.054 19.045 1.00 18.15 304 LEU C O 1
ATOM 7924 N N . LYS C 1 307 ? -12.337 27.217 19.669 1.00 18.41 305 LYS C N 1
ATOM 7925 C CA . LYS C 1 307 ? -12.190 27.712 18.277 1.00 18.66 305 LYS C CA 1
ATOM 7926 C C . LYS C 1 307 ? -10.886 27.201 17.700 1.00 20.93 305 LYS C C 1
ATOM 7927 O O . LYS C 1 307 ? -10.848 26.699 16.582 1.00 21.60 305 LYS C O 1
ATOM 7933 N N . GLN C 1 308 ? -9.806 27.316 18.471 1.00 20.36 306 GLN C N 1
ATOM 7934 C CA . GLN C 1 308 ? -8.491 26.940 17.974 1.00 21.30 306 GLN C CA 1
ATOM 7935 C C . GLN C 1 308 ? -8.415 25.474 17.571 1.00 21.66 306 GLN C C 1
ATOM 7936 O O . GLN C 1 308 ? -7.722 25.139 16.606 1.00 19.74 306 GLN C O 1
ATOM 7942 N N . VAL C 1 309 ? -9.089 24.592 18.308 1.00 21.89 307 VAL C N 1
ATOM 7943 C CA . VAL C 1 309 ? -9.085 23.180 17.905 1.00 21.07 307 VAL C CA 1
ATOM 7944 C C . VAL C 1 309 ? -10.117 22.898 16.805 1.00 20.70 307 VAL C C 1
ATOM 7945 O O . VAL C 1 309 ? -10.191 21.773 16.314 1.00 21.59 307 VAL C O 1
ATOM 7949 N N . GLY C 1 310 ? -10.891 23.916 16.418 1.00 20.24 308 GLY C N 1
ATOM 7950 C CA . GLY C 1 310 ? -11.787 23.814 15.264 1.00 22.82 308 GLY C CA 1
ATOM 7951 C C . GLY C 1 310 ? -13.300 23.654 15.484 1.00 23.78 308 GLY C C 1
ATOM 7952 O O . GLY C 1 310 ? -14.038 23.329 14.558 1.00 21.77 308 GLY C O 1
ATOM 7953 N N . VAL C 1 311 ? -13.779 23.892 16.696 1.00 19.82 309 VAL C N 1
ATOM 7954 C CA . VAL C 1 311 ? -15.219 23.866 16.935 1.00 18.61 309 VAL C CA 1
ATOM 7955 C C . VAL C 1 311 ? -15.890 25.068 16.298 1.00 21.80 309 VAL C C 1
ATOM 7956 O O . VAL C 1 311 ? -15.479 26.216 16.526 1.00 20.85 309 VAL C O 1
ATOM 7960 N N . SER C 1 312 ? -16.907 24.798 15.476 1.00 22.34 310 SER C N 1
ATOM 7961 C CA . SER C 1 312 ? -17.658 25.832 14.770 1.00 19.51 310 SER C CA 1
ATOM 7962 C C . SER C 1 312 ? -18.351 26.846 15.688 1.00 21.92 310 SER C C 1
ATOM 7963 O O . SER C 1 312 ? -18.713 26.529 16.825 1.00 18.09 310 SER C O 1
ATOM 7966 N N . LYS C 1 313 ? -18.569 28.047 15.157 1.00 18.34 311 LYS C N 1
ATOM 7967 C CA . LYS C 1 313 ? -19.320 29.085 15.841 1.00 21.53 311 LYS C CA 1
ATOM 7968 C C . LYS C 1 313 ? -20.722 28.611 16.211 1.00 21.05 311 LYS C C 1
ATOM 7969 O O . LYS C 1 313 ? -21.242 28.974 17.269 1.00 18.41 311 LYS C O 1
ATOM 7975 N N . GLU C 1 314 ? -21.345 27.846 15.315 1.00 19.04 312 GLU C N 1
ATOM 7976 C CA . GLU C 1 314 ? -22.697 27.361 15.547 1.00 20.18 312 GLU C CA 1
ATOM 7977 C C . GLU C 1 314 ? -22.694 26.402 16.722 1.00 17.91 312 GLU C C 1
ATOM 7978 O O . GLU C 1 314 ? -23.575 26.476 17.558 1.00 19.29 312 GLU C O 1
ATOM 7984 N N . ALA C 1 315 ? -21.722 25.496 16.756 1.00 17.91 313 ALA C N 1
ATOM 7985 C CA . ALA C 1 315 ? -21.617 24.521 17.839 1.00 18.04 313 ALA C CA 1
ATOM 7986 C C . ALA C 1 315 ? -21.401 25.232 19.200 1.00 16.80 313 ALA C C 1
ATOM 7987 O O . ALA C 1 315 ? -22.009 24.880 20.201 1.00 17.30 313 ALA C O 1
ATOM 7989 N N . ILE C 1 316 ? -20.560 26.249 19.209 1.00 16.20 314 ILE C N 1
ATOM 7990 C CA . ILE C 1 316 ? -20.339 27.021 20.411 1.00 17.28 314 ILE C CA 1
ATOM 7991 C C . ILE C 1 316 ? -21.605 27.742 20.838 1.00 18.71 314 ILE C C 1
ATOM 7992 O O . ILE C 1 316 ? -21.916 27.779 22.034 1.00 17.39 314 ILE C O 1
ATOM 7997 N N . PHE C 1 317 ? -22.328 28.327 19.869 1.00 19.54 315 PHE C N 1
ATOM 7998 C CA . PHE C 1 317 ? -23.612 28.966 20.143 1.00 17.89 315 PHE C CA 1
ATOM 7999 C C . PHE C 1 317 ? -24.654 27.972 20.728 1.00 17.57 315 PHE C C 1
ATOM 8000 O O . PHE C 1 317 ? -25.418 28.313 21.642 1.00 16.72 315 PHE C O 1
ATOM 8008 N N . ASP C 1 318 ? -24.690 26.758 20.195 1.00 14.43 316 ASP C N 1
ATOM 8009 C CA . ASP C 1 318 ? -25.547 25.726 20.760 1.00 16.63 316 ASP C CA 1
ATOM 8010 C C . ASP C 1 318 ? -25.127 25.409 22.196 1.00 16.45 316 ASP C C 1
ATOM 8011 O O . ASP C 1 318 ? -25.952 25.422 23.121 1.00 16.42 316 ASP C O 1
ATOM 8016 N N . ILE C 1 319 ? -23.846 25.094 22.377 1.00 16.32 317 ILE C N 1
ATOM 8017 C CA . ILE C 1 319 ? -23.362 24.726 23.696 1.00 15.83 317 ILE C CA 1
ATOM 8018 C C . ILE C 1 319 ? -23.748 25.790 24.742 1.00 16.40 317 ILE C C 1
ATOM 8019 O O . ILE C 1 319 ? -24.204 25.449 25.842 1.00 15.70 317 ILE C O 1
ATOM 8024 N N . LEU C 1 320 ? -23.596 27.064 24.387 1.00 15.37 318 LEU C N 1
ATOM 8025 C CA . LEU C 1 320 ? -23.713 28.159 25.359 1.00 15.33 318 LEU C CA 1
ATOM 8026 C C . LEU C 1 320 ? -25.124 28.720 25.538 1.00 17.15 318 LEU C C 1
ATOM 8027 O O . LEU C 1 320 ? -25.478 29.214 26.643 1.00 17.33 318 LEU C O 1
ATOM 8032 N N . VAL C 1 321 ? -25.919 28.638 24.464 1.00 15.84 319 VAL C N 1
ATOM 8033 C CA . VAL C 1 321 ? -27.241 29.292 24.367 1.00 18.30 319 VAL C CA 1
ATOM 8034 C C . VAL C 1 321 ? -28.405 28.362 24.011 1.00 16.58 319 VAL C C 1
ATOM 8035 O O . VAL C 1 321 ? -29.323 28.195 24.803 1.00 18.14 319 VAL C O 1
ATOM 8039 N N . ASN C 1 322 ? -28.380 27.765 22.820 1.00 16.64 320 ASN C N 1
ATOM 8040 C CA . ASN C 1 322 ? -29.523 26.966 22.376 1.00 19.16 320 ASN C CA 1
ATOM 8041 C C . ASN C 1 322 ? -29.765 25.714 23.216 1.00 18.00 320 ASN C C 1
ATOM 8042 O O . ASN C 1 322 ? -30.920 25.353 23.465 1.00 17.73 320 ASN C O 1
ATOM 8047 N N . ASN C 1 323 ? -28.687 25.032 23.597 1.00 16.63 321 ASN C N 1
ATOM 8048 C CA . ASN C 1 323 ? -28.827 23.800 24.351 1.00 16.01 321 ASN C CA 1
ATOM 8049 C C . ASN C 1 323 ? -29.356 24.135 25.763 1.00 16.97 321 ASN C C 1
ATOM 8050 O O . ASN C 1 323 ? -30.325 23.530 26.198 1.00 18.94 321 ASN C O 1
ATOM 8055 N N . PRO C 1 324 ? -28.772 25.142 26.452 1.00 15.49 322 PRO C N 1
ATOM 8056 C CA . PRO C 1 324 ? -29.369 25.477 27.748 1.00 16.26 322 PRO C CA 1
ATOM 8057 C C . PRO C 1 324 ? -30.829 25.932 27.669 1.00 17.76 322 PRO C C 1
ATOM 8058 O O . PRO C 1 324 ? -31.652 25.658 28.560 1.00 17.13 322 PRO C O 1
ATOM 8062 N N . LYS C 1 325 ? -31.160 26.616 26.584 1.00 19.39 323 LYS C N 1
ATOM 8063 C CA . LYS C 1 325 ? -32.519 27.080 26.325 1.00 17.74 323 LYS C CA 1
ATOM 8064 C C . LYS C 1 325 ? -33.516 25.912 26.189 1.00 19.42 323 LYS C C 1
ATOM 8065 O O . LYS C 1 325 ? -34.717 26.039 26.521 1.00 19.61 323 LYS C O 1
ATOM 8071 N N . ARG C 1 326 ? -33.012 24.797 25.663 1.00 17.61 324 ARG C N 1
ATOM 8072 C CA . ARG C 1 326 ? -33.777 23.578 25.504 1.00 19.50 324 ARG C CA 1
ATOM 8073 C C . ARG C 1 326 ? -33.836 22.792 26.825 1.00 19.11 324 ARG C C 1
ATOM 8074 O O . ARG C 1 326 ? -34.924 22.492 27.331 1.00 18.17 324 ARG C O 1
ATOM 8082 N N . VAL C 1 327 ? -32.673 22.497 27.407 1.00 18.18 325 VAL C N 1
ATOM 8083 C CA . VAL C 1 327 ? -32.630 21.576 28.557 1.00 17.46 325 VAL C CA 1
ATOM 8084 C C . VAL C 1 327 ? -33.157 22.152 29.873 1.00 18.62 325 VAL C C 1
ATOM 8085 O O . VAL C 1 327 ? -33.554 21.401 30.762 1.00 17.85 325 VAL C O 1
ATOM 8089 N N . LEU C 1 328 ? -33.174 23.472 29.991 1.00 17.75 326 LEU C N 1
ATOM 8090 C CA . LEU C 1 328 ? -33.616 24.136 31.222 1.00 18.33 326 LEU C CA 1
ATOM 8091 C C . LEU C 1 328 ? -35.087 24.574 31.154 1.00 17.82 326 LEU C C 1
ATOM 8092 O O . LEU C 1 328 ? -35.680 24.959 32.162 1.00 17.11 326 LEU C O 1
ATOM 8097 N N . ALA C 1 329 ? -35.651 24.523 29.957 1.00 17.09 327 ALA C N 1
ATOM 8098 C CA . ALA C 1 329 ? -37.045 24.855 29.724 1.00 18.53 327 ALA C CA 1
ATOM 8099 C C . ALA C 1 329 ? -37.895 23.857 30.494 1.00 18.89 327 ALA C C 1
ATOM 8100 O O . ALA C 1 329 ? -37.675 22.661 30.384 1.00 19.50 327 ALA C O 1
ATOM 8102 N N . PHE C 1 330 ? -38.884 24.336 31.235 1.00 16.84 328 PHE C N 1
ATOM 8103 C CA . PHE C 1 330 ? -39.857 23.433 31.851 1.00 19.31 328 PHE C CA 1
ATOM 8104 C C . PHE C 1 330 ? -40.709 22.678 30.837 1.00 20.10 328 PHE C C 1
ATOM 8105 O O . PHE C 1 330 ? -41.203 23.278 29.877 1.00 18.41 328 PHE C O 1
ATOM 8113 N N . ASP C 1 331 ? -40.921 21.384 31.106 1.00 18.75 329 ASP C N 1
ATOM 8114 C CA . ASP C 1 331 ? -41.877 20.559 30.371 1.00 23.13 329 ASP C CA 1
ATOM 8115 C C . ASP C 1 331 ? -43.295 20.816 30.836 1.00 23.51 329 ASP C C 1
ATOM 8116 O O . ASP C 1 331 ? -43.507 21.455 31.844 1.00 21.51 329 ASP C O 1
ATOM 8121 N N . GLU C 1 332 ? -44.260 20.275 30.110 1.00 23.80 330 GLU C N 1
ATOM 8122 C CA . GLU C 1 332 ? -45.648 20.252 30.572 1.00 28.37 330 GLU C CA 1
ATOM 8123 C C . GLU C 1 332 ? -45.752 19.234 31.712 1.00 21.39 330 GLU C C 1
ATOM 8124 O O . GLU C 1 332 ? -45.130 18.183 31.655 1.00 19.75 330 GLU C O 1
ATOM 8130 N N . LYS C 1 333 ? -46.507 19.558 32.753 1.00 21.86 331 LYS C N 1
ATOM 8131 C CA . LYS C 1 333 ? -46.643 18.662 33.903 1.00 21.32 331 LYS C CA 1
ATOM 8132 C C . LYS C 1 333 ? -47.273 17.335 33.496 1.00 20.47 331 LYS C C 1
ATOM 8133 O O . LYS C 1 333 ? -48.098 17.279 32.592 1.00 21.21 331 LYS C O 1
ATOM 8139 N N . ARG C 1 334 ? -46.877 16.256 34.142 1.00 19.77 332 ARG C N 1
ATOM 8140 C CA . ARG C 1 334 ? -47.514 14.956 33.892 1.00 22.29 332 ARG C CA 1
ATOM 8141 C C . ARG C 1 334 ? -47.779 14.271 35.212 1.00 22.97 332 ARG C C 1
ATOM 8142 O O . ARG C 1 334 ? -47.276 14.694 36.243 1.00 22.70 332 ARG C O 1
ATOM 8150 N N . ASN C 1 335 ? -48.573 13.211 35.209 1.00 29.05 333 ASN C N 1
ATOM 8151 C CA . ASN C 1 335 ? -48.583 12.377 36.400 1.00 28.82 333 ASN C CA 1
ATOM 8152 C C . ASN C 1 335 ? -47.560 11.235 36.288 1.00 25.77 333 ASN C C 1
ATOM 8153 O O . ASN C 1 335 ? -47.151 10.817 35.190 1.00 24.99 333 ASN C O 1
ATOM 8158 N N . PHE C 1 336 ? -47.081 10.799 37.441 1.00 25.83 334 PHE C N 1
ATOM 8159 C CA . PHE C 1 336 ? -46.156 9.681 37.496 1.00 24.57 334 PHE C CA 1
ATOM 8160 C C . PHE C 1 336 ? -46.956 8.394 37.709 1.00 27.05 334 PHE C C 1
ATOM 8161 O O . PHE C 1 336 ? -47.704 8.286 38.694 1.00 24.68 334 PHE C O 1
ATOM 8169 N N . ASP C 1 337 ? -46.828 7.443 36.782 1.00 25.32 335 ASP C N 1
ATOM 8170 C CA . ASP C 1 337 ? -47.443 6.113 36.943 1.00 26.99 335 ASP C CA 1
ATOM 8171 C C . ASP C 1 337 ? -46.329 5.117 37.244 1.00 25.96 335 ASP C C 1
ATOM 8172 O O . ASP C 1 337 ? -45.476 4.862 36.386 1.00 25.44 335 ASP C O 1
ATOM 8177 N N . PRO C 1 338 ? -46.308 4.590 38.479 1.00 24.37 336 PRO C N 1
ATOM 8178 C CA . PRO C 1 338 ? -45.302 3.644 38.963 1.00 27.66 336 PRO C CA 1
ATOM 8179 C C . PRO C 1 338 ? -45.321 2.295 38.232 1.00 27.58 336 PRO C C 1
ATOM 8180 O O . PRO C 1 338 ? -44.280 1.656 38.130 1.00 27.39 336 PRO C O 1
ATOM 8184 N N . LEU C 1 339 ? -46.469 1.877 37.719 1.00 28.07 337 LEU C N 1
ATOM 8185 C CA . LEU C 1 339 ? -46.560 0.594 37.014 1.00 28.94 337 LEU C CA 1
ATOM 8186 C C . LEU C 1 339 ? -45.956 0.725 35.629 1.00 30.36 337 LEU C C 1
ATOM 8187 O O . LEU C 1 339 ? -45.781 -0.262 34.911 1.00 31.55 337 LEU C O 1
ATOM 8192 N N . LYS C 1 340 ? -45.648 1.961 35.254 1.00 26.73 338 LYS C N 1
ATOM 8193 C CA . LYS C 1 340 ? -44.993 2.210 33.996 1.00 27.39 338 LYS C CA 1
ATOM 8194 C C . LYS C 1 340 ? -43.450 2.298 34.093 1.00 27.76 338 LYS C C 1
ATOM 8195 O O . LYS C 1 340 ? -42.759 2.514 33.089 1.00 26.79 338 LYS C O 1
ATOM 8201 N N . VAL C 1 341 ? -42.901 2.121 35.284 1.00 26.66 339 VAL C N 1
ATOM 8202 C CA . VAL C 1 341 ? -41.443 2.202 35.434 1.00 23.86 339 VAL C CA 1
ATOM 8203 C C . VAL C 1 341 ? -40.828 1.028 34.697 1.00 23.31 339 VAL C C 1
ATOM 8204 O O . VAL C 1 341 ? -41.413 -0.054 34.661 1.00 23.12 339 VAL C O 1
ATOM 8208 N N . SER C 1 342 ? -39.669 1.235 34.074 1.00 22.82 340 SER C N 1
ATOM 8209 C CA . SER C 1 342 ? -39.068 0.172 33.266 1.00 22.45 340 SER C CA 1
ATOM 8210 C C . SER C 1 342 ? -38.789 -1.111 34.079 1.00 23.57 340 SER C C 1
ATOM 8211 O O . SER C 1 342 ? -38.568 -1.070 35.297 1.00 21.25 340 SER C O 1
ATOM 8214 N N . LYS C 1 343 ? -38.796 -2.257 33.399 1.00 25.03 341 LYS C N 1
ATOM 8215 C CA . LYS C 1 343 ? -38.535 -3.513 34.101 1.00 23.97 341 LYS C CA 1
ATOM 8216 C C . LYS C 1 343 ? -37.092 -3.585 34.619 1.00 23.03 341 LYS C C 1
ATOM 8217 O O . LYS C 1 343 ? -36.852 -4.117 35.701 1.00 21.51 341 LYS C O 1
ATOM 8223 N N . GLU C 1 344 ? -36.146 -3.060 33.841 1.00 20.80 342 GLU C N 1
ATOM 8224 C CA . GLU C 1 344 ? -34.769 -2.954 34.309 1.00 24.23 342 GLU C CA 1
ATOM 8225 C C . GLU C 1 344 ? -34.711 -2.195 35.661 1.00 21.84 342 GLU C C 1
ATOM 8226 O O . GLU C 1 344 ? -34.074 -2.645 36.609 1.00 21.55 342 GLU C O 1
ATOM 8232 N N . VAL C 1 345 ? -35.380 -1.052 35.749 1.00 22.11 343 VAL C N 1
ATOM 8233 C CA . VAL C 1 345 ? -35.331 -0.275 36.984 1.00 19.19 343 VAL C CA 1
ATOM 8234 C C . VAL C 1 345 ? -36.026 -1.033 38.083 1.00 20.84 343 VAL C C 1
ATOM 8235 O O . VAL C 1 345 ? -35.516 -1.102 39.180 1.00 19.84 343 VAL C O 1
ATOM 8239 N N . LEU C 1 346 ? -37.174 -1.647 37.792 1.00 23.08 344 LEU C N 1
ATOM 8240 C CA . LEU C 1 346 ? -37.884 -2.398 38.853 1.00 24.05 344 LEU C CA 1
ATOM 8241 C C . LEU C 1 346 ? -37.025 -3.514 39.430 1.00 22.53 344 LEU C C 1
ATOM 8242 O O . LEU C 1 346 ? -36.937 -3.700 40.645 1.00 19.73 344 LEU C O 1
ATOM 8247 N N . GLU C 1 347 ? -36.385 -4.263 38.542 1.00 23.15 345 GLU C N 1
ATOM 8248 C CA . GLU C 1 347 ? -35.538 -5.345 39.000 1.00 21.71 345 GLU C CA 1
ATOM 8249 C C . GLU C 1 347 ? -34.368 -4.817 39.841 1.00 23.63 345 GLU C C 1
ATOM 8250 O O . GLU C 1 347 ? -34.011 -5.432 40.849 1.00 22.81 345 GLU C O 1
ATOM 8256 N N . LEU C 1 348 ? -33.768 -3.694 39.438 1.00 20.42 346 LEU C N 1
ATOM 8257 C CA . LEU C 1 348 ? -32.645 -3.137 40.199 1.00 20.70 346 LEU C CA 1
ATOM 8258 C C . LEU C 1 348 ? -33.122 -2.687 41.591 1.00 20.01 346 LEU C C 1
ATOM 8259 O O . LEU C 1 348 ? -32.450 -2.914 42.603 1.00 19.64 346 LEU C O 1
ATOM 8264 N N . LYS C 1 349 ? -34.272 -2.043 41.648 1.00 18.24 347 LYS C N 1
ATOM 8265 C CA . LYS C 1 349 ? -34.808 -1.631 42.940 1.00 21.22 347 LYS C CA 1
ATOM 8266 C C . LYS C 1 349 ? -35.012 -2.856 43.872 1.00 23.72 347 LYS C C 1
ATOM 8267 O O . LYS C 1 349 ? -34.780 -2.780 45.070 1.00 24.98 347 LYS C O 1
ATOM 8273 N N . LYS C 1 350 ? -35.442 -3.990 43.323 1.00 24.84 348 LYS C N 1
ATOM 8274 C CA . LYS C 1 350 ? -35.592 -5.197 44.146 1.00 26.50 348 LYS C CA 1
ATOM 8275 C C . LYS C 1 350 ? -34.203 -5.639 44.655 1.00 26.76 348 LYS C C 1
ATOM 8276 O O . LYS C 1 350 ? -33.945 -5.813 45.869 1.00 23.46 348 LYS C O 1
ATOM 8282 N N . GLU C 1 351 ? -33.300 -5.799 43.703 1.00 24.42 349 GLU C N 1
ATOM 8283 C CA . GLU C 1 351 ? -31.930 -6.135 44.032 1.00 25.28 349 GLU C CA 1
ATOM 8284 C C . GLU C 1 351 ? -31.322 -5.220 45.100 1.00 23.55 349 GLU C C 1
ATOM 8285 O O . GLU C 1 351 ? -30.580 -5.706 45.956 1.00 24.22 349 GLU C O 1
ATOM 8291 N N . LEU C 1 352 ? -31.649 -3.922 45.083 1.00 19.30 350 LEU C N 1
ATOM 8292 C CA . LEU C 1 352 ? -31.062 -3.006 46.060 1.00 22.23 350 LEU C CA 1
ATOM 8293 C C . LEU C 1 352 ? -31.913 -2.788 47.333 1.00 24.44 350 LEU C C 1
ATOM 8294 O O . LEU C 1 352 ? -31.652 -1.859 48.095 1.00 23.28 350 LEU C O 1
ATOM 8299 N N . ASN C 1 353 ? -32.928 -3.627 47.537 1.00 24.64 351 ASN C N 1
ATOM 8300 C CA . ASN C 1 353 ? -33.863 -3.511 48.673 1.00 25.06 351 ASN C CA 1
ATOM 8301 C C . ASN C 1 353 ? -34.595 -2.167 48.820 1.00 25.50 351 ASN C C 1
ATOM 8302 O O . ASN C 1 353 ? -34.680 -1.582 49.910 1.00 26.46 351 ASN C O 1
ATOM 8307 N N . LEU C 1 354 ? -35.158 -1.689 47.726 1.00 23.56 352 LEU C N 1
ATOM 8308 C CA . LEU C 1 354 ? -35.784 -0.377 47.764 1.00 28.75 352 LEU C CA 1
ATOM 8309 C C . LEU C 1 354 ? -37.326 -0.431 47.870 1.00 31.36 352 LEU C C 1
ATOM 8310 O O . LEU C 1 354 ? -37.963 0.575 48.156 1.00 32.41 352 LEU C O 1
ATOM 8315 N N . ASN C 1 355 ? -37.935 -1.598 47.693 1.00 34.36 353 ASN C N 1
ATOM 8316 C CA . ASN C 1 355 ? -39.327 -1.729 48.156 1.00 40.00 353 ASN C CA 1
ATOM 8317 C C . ASN C 1 355 ? -39.480 -2.433 49.503 1.00 42.28 353 ASN C C 1
ATOM 8318 O O . ASN C 1 355 ? -39.449 -1.788 50.550 1.00 44.30 353 ASN C O 1
ATOM 8323 N N . ASN D 1 5 ? 31.109 36.660 24.062 1.00 41.69 3 ASN D N 1
ATOM 8324 C CA . ASN D 1 5 ? 31.913 36.362 25.254 1.00 43.65 3 ASN D CA 1
ATOM 8325 C C . ASN D 1 5 ? 31.120 36.028 26.541 1.00 33.75 3 ASN D C 1
ATOM 8326 O O . ASN D 1 5 ? 31.415 36.517 27.618 1.00 32.84 3 ASN D O 1
ATOM 8331 N N . LYS D 1 6 ? 30.137 35.160 26.423 1.00 30.66 4 LYS D N 1
ATOM 8332 C CA . LYS D 1 6 ? 29.206 34.955 27.507 1.00 27.36 4 LYS D CA 1
ATOM 8333 C C . LYS D 1 6 ? 29.687 33.908 28.496 1.00 24.22 4 LYS D C 1
ATOM 8334 O O . LYS D 1 6 ? 30.429 32.994 28.131 1.00 21.59 4 LYS D O 1
ATOM 8340 N N . PHE D 1 7 ? 29.265 34.065 29.750 1.00 20.61 5 PHE D N 1
ATOM 8341 C CA . PHE D 1 7 ? 29.611 33.113 30.788 1.00 20.88 5 PHE D CA 1
ATOM 8342 C C . PHE D 1 7 ? 28.398 32.572 31.566 1.00 21.39 5 PHE D C 1
ATOM 8343 O O . PHE D 1 7 ? 27.320 33.187 31.565 1.00 20.63 5 PHE D O 1
ATOM 8351 N N . ALA D 1 8 ? 28.618 31.425 32.223 1.00 20.26 6 ALA D N 1
ATOM 8352 C CA . ALA D 1 8 ? 27.683 30.846 33.185 1.00 20.95 6 ALA D CA 1
ATOM 8353 C C . ALA D 1 8 ? 28.377 30.830 34.533 1.00 19.72 6 ALA D C 1
ATOM 8354 O O . ALA D 1 8 ? 29.593 30.620 34.612 1.00 18.36 6 ALA D O 1
ATOM 8356 N N . ARG D 1 9 ? 27.620 31.080 35.592 1.00 16.36 7 ARG D N 1
ATOM 8357 C CA . ARG D 1 9 ? 28.219 31.085 36.939 1.00 16.31 7 ARG D CA 1
ATOM 8358 C C . ARG D 1 9 ? 28.085 29.739 37.678 1.00 15.39 7 ARG D C 1
ATOM 8359 O O . ARG D 1 9 ? 27.003 29.400 38.186 1.00 15.90 7 ARG D O 1
ATOM 8367 N N . THR D 1 10 ? 29.181 28.956 37.727 1.00 17.51 8 THR D N 1
ATOM 8368 C CA . THR D 1 10 ? 29.186 27.680 38.454 1.00 16.70 8 THR D CA 1
ATOM 8369 C C . THR D 1 10 ? 29.722 27.901 39.851 1.00 15.65 8 THR D C 1
ATOM 8370 O O . THR D 1 10 ? 30.275 28.963 40.136 1.00 16.19 8 THR D O 1
ATOM 8374 N N . VAL D 1 11 ? 29.523 26.921 40.715 1.00 15.08 9 VAL D N 1
ATOM 8375 C CA . VAL D 1 11 ? 29.955 27.002 42.122 1.00 17.70 9 VAL D CA 1
ATOM 8376 C C . VAL D 1 11 ? 31.465 27.021 42.221 1.00 18.88 9 VAL D C 1
ATOM 8377 O O . VAL D 1 11 ? 32.022 27.412 43.237 1.00 16.83 9 VAL D O 1
ATOM 8381 N N . LEU D 1 12 ? 32.122 26.643 41.136 1.00 17.98 10 LEU D N 1
ATOM 8382 C CA . LEU D 1 12 ? 33.578 26.617 41.116 1.00 18.52 10 LEU D CA 1
ATOM 8383 C C . LEU D 1 12 ? 34.074 27.839 40.366 1.00 19.37 10 LEU D C 1
ATOM 8384 O O . LEU D 1 12 ? 35.277 28.045 40.248 1.00 19.48 10 LEU D O 1
ATOM 8389 N N . GLY D 1 13 ? 33.163 28.646 39.821 1.00 18.59 11 GLY D N 1
ATOM 8390 C CA . GLY D 1 13 ? 33.603 29.814 39.059 1.00 18.84 11 GLY D CA 1
ATOM 8391 C C . GLY D 1 13 ? 32.846 30.056 37.764 1.00 18.53 11 GLY D C 1
ATOM 8392 O O . GLY D 1 13 ? 32.070 29.213 37.324 1.00 20.31 11 GLY D O 1
ATOM 8393 N N . ASP D 1 14 ? 33.032 31.225 37.161 1.00 17.57 12 ASP D N 1
ATOM 8394 C CA . ASP D 1 14 ? 32.338 31.533 35.919 1.00 19.49 12 ASP D CA 1
ATOM 8395 C C . ASP D 1 14 ? 32.991 30.763 34.790 1.00 22.46 12 ASP D C 1
ATOM 8396 O O . ASP D 1 14 ? 34.219 30.699 34.733 1.00 20.39 12 ASP D O 1
ATOM 8401 N N . ILE D 1 15 ? 32.201 30.190 33.886 1.00 17.64 13 ILE D N 1
ATOM 8402 C CA . ILE D 1 15 ? 32.821 29.462 32.794 1.00 19.46 13 ILE D CA 1
ATOM 8403 C C . ILE D 1 15 ? 32.315 29.995 31.477 1.00 18.29 13 ILE D C 1
ATOM 8404 O O . ILE D 1 15 ? 31.187 30.464 31.394 1.00 21.88 13 ILE D O 1
ATOM 8409 N N . PRO D 1 16 ? 33.137 29.925 30.429 1.00 18.76 14 PRO D N 1
ATOM 8410 C CA . PRO D 1 16 ? 32.586 30.290 29.118 1.00 22.15 14 PRO D CA 1
ATOM 8411 C C . PRO D 1 16 ? 31.397 29.368 28.845 1.00 22.10 14 PRO D C 1
ATOM 8412 O O . PRO D 1 16 ? 31.444 28.186 29.238 1.00 22.66 14 PRO D O 1
ATOM 8416 N N . VAL D 1 17 ? 30.364 29.872 28.181 1.00 22.67 15 VAL D N 1
ATOM 8417 C CA . VAL D 1 17 ? 29.137 29.085 28.035 1.00 21.29 15 VAL D CA 1
ATOM 8418 C C . VAL D 1 17 ? 29.342 27.891 27.128 1.00 23.26 15 VAL D C 1
ATOM 8419 O O . VAL D 1 17 ? 28.551 26.951 27.153 1.00 23.98 15 VAL D O 1
ATOM 8423 N N . GLU D 1 18 ? 30.397 27.928 26.314 1.00 24.20 16 GLU D N 1
ATOM 8424 C CA . GLU D 1 18 ? 30.719 26.807 25.433 1.00 23.14 16 GLU D CA 1
ATOM 8425 C C . GLU D 1 18 ? 31.148 25.605 26.263 1.00 21.81 16 GLU D C 1
ATOM 8426 O O . GLU D 1 18 ? 31.182 24.498 25.769 1.00 25.05 16 GLU D O 1
ATOM 8432 N N . LYS D 1 19 ? 31.493 25.824 27.525 1.00 20.93 17 LYS D N 1
ATOM 8433 C CA . LYS D 1 19 ? 31.885 24.719 28.394 1.00 21.89 17 LYS D CA 1
ATOM 8434 C C . LYS D 1 19 ? 30.690 24.070 29.130 1.00 20.39 17 LYS D C 1
ATOM 8435 O O . LYS D 1 19 ? 30.840 23.085 29.854 1.00 18.84 17 LYS D O 1
ATOM 8441 N N . LEU D 1 20 ? 29.498 24.627 28.968 1.00 20.07 18 LEU D N 1
ATOM 8442 C CA . LEU D 1 20 ? 28.346 24.029 29.640 1.00 18.94 18 LEU D CA 1
ATOM 8443 C C . LEU D 1 20 ? 28.131 22.596 29.126 1.00 19.07 18 LEU D C 1
ATOM 8444 O O . LEU D 1 20 ? 27.848 21.688 29.913 1.00 17.21 18 LEU D O 1
ATOM 8449 N N . GLY D 1 21 ? 28.265 22.395 27.812 1.00 18.80 19 GLY D N 1
ATOM 8450 C CA . GLY D 1 21 ? 27.981 21.092 27.230 1.00 18.44 19 GLY D CA 1
ATOM 8451 C C . GLY D 1 21 ? 26.497 20.713 27.428 1.00 18.65 19 GLY D C 1
ATOM 8452 O O . GLY D 1 21 ? 25.625 21.589 27.584 1.00 17.28 19 GLY D O 1
ATOM 8453 N N . ILE D 1 22 ? 26.225 19.408 27.391 1.00 17.35 20 ILE D N 1
ATOM 8454 C CA . ILE D 1 22 ? 24.893 18.859 27.568 1.00 17.92 20 ILE D CA 1
ATOM 8455 C C . ILE D 1 22 ? 24.465 19.174 29.009 1.00 18.47 20 ILE D C 1
ATOM 8456 O O . ILE D 1 22 ? 25.158 18.813 29.943 1.00 17.22 20 ILE D O 1
ATOM 8461 N N . THR D 1 23 ? 23.325 19.836 29.189 1.00 17.00 21 THR D N 1
ATOM 8462 C CA . THR D 1 23 ? 22.999 20.394 30.497 1.00 17.35 21 THR D CA 1
ATOM 8463 C C . THR D 1 23 ? 21.634 19.938 31.007 1.00 17.24 21 THR D C 1
ATOM 8464 O O . THR D 1 23 ? 20.616 20.106 30.353 1.00 18.14 21 THR D O 1
ATOM 8468 N N . ASP D 1 24 ? 21.647 19.314 32.171 1.00 19.11 22 ASP D N 1
ATOM 8469 C CA . ASP D 1 24 ? 20.433 18.927 32.860 1.00 17.51 22 ASP D CA 1
ATOM 8470 C C . ASP D 1 24 ? 19.977 20.192 33.608 1.00 19.49 22 ASP D C 1
ATOM 8471 O O . ASP D 1 24 ? 20.633 20.583 34.584 1.00 18.47 22 ASP D O 1
ATOM 8476 N N . CYS D 1 25 ? 18.877 20.826 33.176 1.00 17.71 23 CYS D N 1
ATOM 8477 C CA . CYS D 1 25 ? 18.531 22.175 33.683 1.00 18.95 23 CYS D CA 1
ATOM 8478 C C . CYS D 1 25 ? 17.801 22.288 35.002 1.00 18.08 23 CYS D C 1
ATOM 8479 O O . CYS D 1 25 ? 17.544 23.408 35.446 1.00 18.79 23 CYS D O 1
ATOM 8482 N N . HIS D 1 26 ? 17.503 21.163 35.639 1.00 16.54 24 HIS D N 1
ATOM 8483 C CA . HIS D 1 26 ? 16.796 21.179 36.912 1.00 16.32 24 HIS D CA 1
ATOM 8484 C C . HIS D 1 26 ? 16.940 19.829 37.614 1.00 16.66 24 HIS D C 1
ATOM 8485 O O . HIS D 1 26 ? 16.286 18.867 37.265 1.00 15.46 24 HIS D O 1
ATOM 8492 N N . ASP D 1 27 ? 17.834 19.746 38.595 1.00 16.79 25 ASP D N 1
ATOM 8493 C CA . ASP D 1 27 ? 18.003 18.478 39.282 1.00 18.06 25 ASP D CA 1
ATOM 8494 C C . ASP D 1 27 ? 18.446 18.667 40.719 1.00 16.92 25 ASP D C 1
ATOM 8495 O O . ASP D 1 27 ? 18.437 19.799 41.208 1.00 18.41 25 ASP D O 1
ATOM 8500 N N . HIS D 1 28 ? 18.844 17.567 41.376 1.00 17.54 26 HIS D N 1
ATOM 8501 C CA . HIS D 1 28 ? 19.185 17.574 42.784 1.00 19.04 26 HIS D CA 1
ATOM 8502 C C . HIS D 1 28 ? 20.185 16.516 43.157 1.00 19.21 26 HIS D C 1
ATOM 8503 O O . HIS D 1 28 ? 20.294 15.500 42.509 1.00 18.05 26 HIS D O 1
ATOM 8510 N N . PHE D 1 29 ? 20.906 16.744 44.242 1.00 17.83 27 PHE D N 1
ATOM 8511 C CA . PHE D 1 29 ? 21.726 15.662 44.767 1.00 15.83 27 PHE D CA 1
ATOM 8512 C C . PHE D 1 29 ? 21.585 15.648 46.266 1.00 17.37 27 PHE D C 1
ATOM 8513 O O . PHE D 1 29 ? 21.274 14.624 46.855 1.00 18.22 27 PHE D O 1
ATOM 8521 N N . ILE D 1 30 ? 21.839 16.797 46.887 1.00 17.70 28 ILE D N 1
ATOM 8522 C CA . ILE D 1 30 ? 21.701 16.909 48.325 1.00 15.72 28 ILE D CA 1
ATOM 8523 C C . ILE D 1 30 ? 20.475 17.751 48.656 1.00 17.69 28 ILE D C 1
ATOM 8524 O O . ILE D 1 30 ? 20.331 18.904 48.194 1.00 18.86 28 ILE D O 1
ATOM 8529 N N . LYS D 1 31 ? 19.588 17.178 49.456 1.00 17.60 29 LYS D N 1
ATOM 8530 C CA . LYS D 1 31 ? 18.491 17.923 50.040 1.00 18.55 29 LYS D CA 1
ATOM 8531 C C . LYS D 1 31 ? 18.631 17.701 51.533 1.00 20.24 29 LYS D C 1
ATOM 8532 O O . LYS D 1 31 ? 18.379 16.610 52.046 1.00 19.61 29 LYS D O 1
ATOM 8538 N N . ASN D 1 32 ? 19.051 18.738 52.229 1.00 19.48 30 ASN D N 1
ATOM 8539 C CA . ASN D 1 32 ? 19.466 18.589 53.604 1.00 20.54 30 ASN D CA 1
ATOM 8540 C C . ASN D 1 32 ? 18.372 19.136 54.509 1.00 20.60 30 ASN D C 1
ATOM 8541 O O . ASN D 1 32 ? 18.380 20.302 54.849 1.00 22.16 30 ASN D O 1
ATOM 8546 N N . GLY D 1 33 ? 17.403 18.293 54.841 1.00 22.68 31 GLY D N 1
ATOM 8547 C CA . GLY D 1 33 ? 16.255 18.713 55.617 1.00 23.06 31 GLY D CA 1
ATOM 8548 C C . GLY D 1 33 ? 15.436 19.804 54.958 1.00 24.44 31 GLY D C 1
ATOM 8549 O O . GLY D 1 33 ? 15.402 19.926 53.739 1.00 21.36 31 GLY D O 1
ATOM 8550 N N . GLY D 1 34 ? 14.776 20.619 55.772 1.00 21.73 32 GLY D N 1
ATOM 8551 C CA . GLY D 1 34 ? 13.925 21.660 55.243 1.00 22.50 32 GLY D CA 1
ATOM 8552 C C . GLY D 1 34 ? 12.486 21.216 55.141 1.00 24.21 32 GLY D C 1
ATOM 8553 O O . GLY D 1 34 ? 12.169 20.058 55.420 1.00 23.32 32 GLY D O 1
ATOM 8554 N N . PRO D 1 35 ? 11.610 22.138 54.720 1.00 22.88 33 PRO D N 1
ATOM 8555 C CA . PRO D 1 35 ? 10.146 21.962 54.689 1.00 28.54 33 PRO D CA 1
ATOM 8556 C C . PRO D 1 35 ? 9.709 20.788 53.804 1.00 28.86 33 PRO D C 1
ATOM 8557 O O . PRO D 1 35 ? 8.744 20.111 54.127 1.00 26.26 33 PRO D O 1
ATOM 8561 N N . GLU D 1 36 ? 10.403 20.568 52.691 1.00 25.35 34 GLU D N 1
ATOM 8562 C CA . GLU D 1 36 ? 10.039 19.479 51.785 1.00 25.98 34 GLU D CA 1
ATOM 8563 C C . GLU D 1 36 ? 10.201 18.117 52.464 1.00 27.98 34 GLU D C 1
ATOM 8564 O O . GLU D 1 36 ? 9.340 17.241 52.354 1.00 27.22 34 GLU D O 1
ATOM 8570 N N . VAL D 1 37 ? 11.305 17.956 53.189 1.00 27.87 35 VAL D N 1
ATOM 8571 C CA . VAL D 1 37 ? 11.575 16.721 53.923 1.00 28.50 35 VAL D CA 1
ATOM 8572 C C . VAL D 1 37 ? 10.464 16.425 54.926 1.00 31.93 35 VAL D C 1
ATOM 8573 O O . VAL D 1 37 ? 10.058 15.267 55.104 1.00 30.74 35 VAL D O 1
ATOM 8577 N N . GLU D 1 38 ? 9.954 17.480 55.555 1.00 32.29 36 GLU D N 1
ATOM 8578 C CA . GLU D 1 38 ? 8.728 17.393 56.356 1.00 37.60 36 GLU D CA 1
ATOM 8579 C C . GLU D 1 38 ? 7.568 16.668 55.670 1.00 34.10 36 GLU D C 1
ATOM 8580 O O . GLU D 1 38 ? 6.804 15.968 56.331 1.00 41.60 36 GLU D O 1
ATOM 8586 N N . GLU D 1 39 ? 7.409 16.837 54.361 1.00 33.62 37 GLU D N 1
ATOM 8587 C CA . GLU D 1 39 ? 6.284 16.189 53.672 1.00 31.14 37 GLU D CA 1
ATOM 8588 C C . GLU D 1 39 ? 6.501 14.706 53.517 1.00 32.36 37 GLU D C 1
ATOM 8589 O O . GLU D 1 39 ? 5.566 13.935 53.610 1.00 38.10 37 GLU D O 1
ATOM 8595 N N . HIS D 1 40 ? 7.738 14.302 53.264 1.00 28.59 38 HIS D N 1
ATOM 8596 C CA . HIS D 1 40 ? 8.044 12.900 53.110 1.00 27.50 38 HIS D CA 1
ATOM 8597 C C . HIS D 1 40 ? 9.535 12.631 53.322 1.00 26.64 38 HIS D C 1
ATOM 8598 O O . HIS D 1 40 ? 10.379 13.371 52.831 1.00 23.62 38 HIS D O 1
ATOM 8605 N N . ILE D 1 41 ? 9.839 11.546 54.022 1.00 24.81 39 ILE D N 1
ATOM 8606 C CA . ILE D 1 41 ? 11.211 11.158 54.287 1.00 26.46 39 ILE D CA 1
ATOM 8607 C C . ILE D 1 41 ? 12.053 10.952 53.009 1.00 25.07 39 ILE D C 1
ATOM 8608 O O . ILE D 1 41 ? 13.263 11.195 53.034 1.00 23.23 39 ILE D O 1
ATOM 8613 N N . ASP D 1 42 ? 11.418 10.522 51.911 1.00 24.89 40 ASP D N 1
ATOM 8614 C CA . ASP D 1 42 ? 12.117 10.335 50.630 1.00 24.29 40 ASP D CA 1
ATOM 8615 C C . ASP D 1 42 ? 12.788 11.609 50.076 1.00 22.60 40 ASP D C 1
ATOM 8616 O O . ASP D 1 42 ? 13.673 11.526 49.202 1.00 21.34 40 ASP D O 1
ATOM 8621 N N . PHE D 1 43 ? 12.380 12.780 50.574 1.00 20.15 41 PHE D N 1
ATOM 8622 C CA . PHE D 1 43 ? 12.966 14.022 50.081 1.00 21.70 41 PHE D CA 1
ATOM 8623 C C . PHE D 1 43 ? 14.321 14.254 50.733 1.00 21.78 41 PHE D C 1
ATOM 8624 O O . PHE D 1 43 ? 15.044 15.148 50.332 1.00 20.57 41 PHE D O 1
ATOM 8632 N N . LEU D 1 44 ? 14.641 13.441 51.742 1.00 20.01 42 LEU D N 1
ATOM 8633 C CA . LEU D 1 44 ? 15.880 13.572 52.489 1.00 20.23 42 LEU D CA 1
ATOM 8634 C C . LEU D 1 44 ? 16.997 12.820 51.751 1.00 21.52 42 LEU D C 1
ATOM 8635 O O . LEU D 1 44 ? 16.972 11.590 51.651 1.00 21.14 42 LEU D O 1
ATOM 8648 N N . LEU D 1 46 ? 21.135 12.666 51.494 1.00 20.05 44 LEU D N 1
ATOM 8649 C CA . LEU D 1 46 ? 22.304 13.168 52.205 1.00 22.61 44 LEU D CA 1
ATOM 8650 C C . LEU D 1 46 ? 23.586 12.431 51.875 1.00 25.81 44 LEU D C 1
ATOM 8651 O O . LEU D 1 46 ? 24.470 12.326 52.740 1.00 27.80 44 LEU D O 1
ATOM 8656 N N . ASN D 1 47 ? 23.719 11.922 50.652 1.00 21.52 45 ASN D N 1
ATOM 8657 C CA . ASN D 1 47 ? 24.822 11.004 50.375 1.00 20.18 45 ASN D CA 1
ATOM 8658 C C . ASN D 1 47 ? 25.675 11.522 49.217 1.00 20.33 45 ASN D C 1
ATOM 8659 O O . ASN D 1 47 ? 25.264 11.470 48.056 1.00 17.53 45 ASN D O 1
ATOM 8664 N N . VAL D 1 48 ? 26.829 12.095 49.565 1.00 20.42 46 VAL D N 1
ATOM 8665 C CA . VAL D 1 48 ? 27.756 12.650 48.593 1.00 19.05 46 VAL D CA 1
ATOM 8666 C C . VAL D 1 48 ? 28.314 11.554 47.675 1.00 19.17 46 VAL D C 1
ATOM 8667 O O . VAL D 1 48 ? 28.342 11.713 46.458 1.00 19.57 46 VAL D O 1
ATOM 8671 N N . ASP D 1 49 ? 28.714 10.424 48.241 1.00 22.51 47 ASP D N 1
ATOM 8672 C CA . ASP D 1 49 ? 29.268 9.328 47.421 1.00 20.95 47 ASP D CA 1
ATOM 8673 C C . ASP D 1 49 ? 28.253 8.828 46.415 1.00 18.93 47 ASP D C 1
ATOM 8674 O O . ASP D 1 49 ? 28.561 8.675 45.240 1.00 16.45 47 ASP D O 1
ATOM 8679 N N . ALA D 1 50 ? 27.024 8.625 46.869 1.00 18.23 48 ALA D N 1
ATOM 8680 C CA . ALA D 1 50 ? 25.959 8.228 45.957 1.00 19.96 48 ALA D CA 1
ATOM 8681 C C . ALA D 1 50 ? 25.722 9.280 44.873 1.00 19.66 48 ALA D C 1
ATOM 8682 O O . ALA D 1 50 ? 25.413 8.937 43.724 1.00 16.95 48 ALA D O 1
ATOM 8684 N N . SER D 1 51 ? 25.827 10.554 45.258 1.00 17.33 49 SER D N 1
ATOM 8685 C CA . SER D 1 51 ? 25.599 11.656 44.342 1.00 17.65 49 SER D CA 1
ATOM 8686 C C . SER D 1 51 ? 26.663 11.705 43.263 1.00 16.74 49 SER D C 1
ATOM 8687 O O . SER D 1 51 ? 26.356 11.888 42.091 1.00 17.13 49 SER D O 1
ATOM 8690 N N . ILE D 1 52 ? 27.924 11.540 43.676 1.00 16.85 50 ILE D N 1
ATOM 8691 C CA . ILE D 1 52 ? 29.057 11.603 42.761 1.00 16.48 50 ILE D CA 1
ATOM 8692 C C . ILE D 1 52 ? 29.031 10.459 41.757 1.00 17.90 50 ILE D C 1
ATOM 8693 O O . ILE D 1 52 ? 29.283 10.658 40.551 1.00 18.85 50 ILE D O 1
ATOM 8698 N N . LYS D 1 53 ? 28.761 9.250 42.244 1.00 17.52 51 LYS D N 1
ATOM 8699 C CA . LYS D 1 53 ? 28.578 8.114 41.334 1.00 19.07 51 LYS D CA 1
ATOM 8700 C C . LYS D 1 53 ? 27.503 8.371 40.278 1.00 19.07 51 LYS D C 1
ATOM 8701 O O . LYS D 1 53 ? 27.655 7.990 39.136 1.00 20.77 51 LYS D O 1
ATOM 8707 N N . GLU D 1 54 ? 26.399 8.999 40.668 1.00 19.02 52 GLU D N 1
ATOM 8708 C CA . GLU D 1 54 ? 25.327 9.265 39.731 1.00 17.30 52 GLU D CA 1
ATOM 8709 C C . GLU D 1 54 ? 25.764 10.337 38.735 1.00 20.55 52 GLU D C 1
ATOM 8710 O O . GLU D 1 54 ? 25.478 10.221 37.533 1.00 18.13 52 GLU D O 1
ATOM 8716 N N . PHE D 1 55 ? 26.424 11.394 39.230 1.00 17.37 53 PHE D N 1
ATOM 8717 C CA . PHE D 1 55 ? 26.960 12.436 38.337 1.00 17.53 53 PHE D CA 1
ATOM 8718 C C . PHE D 1 55 ? 27.930 11.802 37.322 1.00 17.41 53 PHE D C 1
ATOM 8719 O O . PHE D 1 55 ? 27.946 12.191 36.165 1.00 18.75 53 PHE D O 1
ATOM 8727 N N . LYS D 1 56 ? 28.721 10.824 37.754 1.00 19.22 54 LYS D N 1
ATOM 8728 C CA . LYS D 1 56 ? 29.671 10.145 36.836 1.00 20.35 54 LYS D CA 1
ATOM 8729 C C . LYS D 1 56 ? 28.973 9.301 35.741 1.00 19.43 54 LYS D C 1
ATOM 8730 O O . LYS D 1 56 ? 29.450 9.247 34.616 1.00 19.35 54 LYS D O 1
ATOM 8736 N N . GLU D 1 57 ? 27.836 8.683 36.044 1.00 18.43 55 GLU D N 1
ATOM 8737 C CA . GLU D 1 57 ? 27.038 8.049 34.963 1.00 19.49 55 GLU D CA 1
ATOM 8738 C C . GLU D 1 57 ? 26.490 9.071 33.981 1.00 20.48 55 GLU D C 1
ATOM 8739 O O . GLU D 1 57 ? 26.472 8.857 32.756 1.00 19.70 55 GLU D O 1
ATOM 8745 N N . PHE D 1 58 ? 26.058 10.213 34.517 1.00 19.96 56 PHE D N 1
ATOM 8746 C CA . PHE D 1 58 ? 25.563 11.304 33.671 1.00 17.63 56 PHE D CA 1
ATOM 8747 C C . PHE D 1 58 ? 26.676 11.741 32.715 1.00 19.13 56 PHE D C 1
ATOM 8748 O O . PHE D 1 58 ? 26.428 11.943 31.536 1.00 16.96 56 PHE D O 1
ATOM 8756 N N . ILE D 1 59 ? 27.889 11.902 33.253 1.00 19.97 57 ILE D N 1
ATOM 8757 C CA . ILE D 1 59 ? 29.049 12.334 32.471 1.00 16.90 57 ILE D CA 1
ATOM 8758 C C . ILE D 1 59 ? 29.454 11.219 31.490 1.00 20.01 57 ILE D C 1
ATOM 8759 O O . ILE D 1 59 ? 29.661 11.469 30.308 1.00 20.25 57 ILE D O 1
ATOM 8764 N N . ASP D 1 60 ? 29.516 9.987 31.975 1.00 20.89 58 ASP D N 1
ATOM 8765 C CA . ASP D 1 60 ? 29.799 8.834 31.120 1.00 23.33 58 ASP D CA 1
ATOM 8766 C C . ASP D 1 60 ? 28.910 8.838 29.887 1.00 25.28 58 ASP D C 1
ATOM 8767 O O . ASP D 1 60 ? 29.365 8.552 28.771 1.00 23.17 58 ASP D O 1
ATOM 8772 N N . ARG D 1 61 ? 27.636 9.195 30.070 1.00 22.69 59 ARG D N 1
ATOM 8773 C CA . ARG D 1 61 ? 26.700 9.223 28.945 1.00 23.56 59 ARG D CA 1
ATOM 8774 C C . ARG D 1 61 ? 26.839 10.407 28.001 1.00 22.29 59 ARG D C 1
ATOM 8775 O O . ARG D 1 61 ? 26.193 10.426 26.972 1.00 21.06 59 ARG D O 1
ATOM 8783 N N . GLY D 1 62 ? 27.648 11.401 28.362 1.00 22.06 60 GLY D N 1
ATOM 8784 C CA . GLY D 1 62 ? 27.813 12.600 27.544 1.00 21.19 60 GLY D CA 1
ATOM 8785 C C . GLY D 1 62 ? 27.516 13.915 28.258 1.00 18.87 60 GLY D C 1
ATOM 8786 O O . GLY D 1 62 ? 27.766 14.997 27.742 1.00 17.30 60 GLY D O 1
ATOM 8787 N N . GLY D 1 63 ? 26.965 13.849 29.461 1.00 19.29 61 GLY D N 1
ATOM 8788 C CA . GLY D 1 63 ? 26.570 15.086 30.113 1.00 16.81 61 GLY D CA 1
ATOM 8789 C C . GLY D 1 63 ? 27.747 15.851 30.701 1.00 18.41 61 GLY D C 1
ATOM 8790 O O . GLY D 1 63 ? 28.796 15.268 30.923 1.00 17.00 61 GLY D O 1
ATOM 8791 N N . SER D 1 64 ? 27.572 17.150 30.957 1.00 17.30 62 SER D N 1
ATOM 8792 C CA . SER D 1 64 ? 28.572 17.929 31.679 1.00 17.86 62 SER D CA 1
ATOM 8793 C C . SER D 1 64 ? 27.962 18.697 32.838 1.00 17.77 62 SER D C 1
ATOM 8794 O O . SER D 1 64 ? 28.503 18.684 33.930 1.00 21.25 62 SER D O 1
ATOM 8797 N N . THR D 1 65 ? 26.881 19.427 32.590 1.00 17.91 63 THR D N 1
ATOM 8798 C CA . THR D 1 65 ? 26.418 20.411 33.562 1.00 16.69 63 THR D CA 1
ATOM 8799 C C . THR D 1 65 ? 25.082 20.032 34.235 1.00 17.51 63 THR D C 1
ATOM 8800 O O . THR D 1 65 ? 24.156 19.615 33.560 1.00 17.93 63 THR D O 1
ATOM 8804 N N . ILE D 1 66 ? 25.002 20.172 35.554 1.00 16.48 64 ILE D N 1
ATOM 8805 C CA . ILE D 1 66 ? 23.742 20.008 36.273 1.00 17.13 64 ILE D CA 1
ATOM 8806 C C . ILE D 1 66 ? 23.444 21.269 37.101 1.00 18.72 64 ILE D C 1
ATOM 8807 O O . ILE D 1 66 ? 24.287 21.736 37.866 1.00 17.99 64 ILE D O 1
ATOM 8812 N N . VAL D 1 67 ? 22.257 21.825 36.901 1.00 17.01 65 VAL D N 1
ATOM 8813 C CA . VAL D 1 67 ? 21.791 22.966 37.652 1.00 17.50 65 VAL D CA 1
ATOM 8814 C C . VAL D 1 67 ? 20.960 22.434 38.825 1.00 17.94 65 VAL D C 1
ATOM 8815 O O . VAL D 1 67 ? 19.910 21.850 38.639 1.00 16.39 65 VAL D O 1
ATOM 8819 N N . THR D 1 68 ? 21.474 22.582 40.037 1.00 18.23 66 THR D N 1
ATOM 8820 C CA . THR D 1 68 ? 20.750 22.067 41.196 1.00 17.70 66 THR D CA 1
ATOM 8821 C C . THR D 1 68 ? 19.824 23.153 41.743 1.00 15.89 66 THR D C 1
ATOM 8822 O O . THR D 1 68 ? 20.281 24.167 42.272 1.00 17.45 66 THR D O 1
ATOM 8834 N N . ASP D 1 70 ? 17.880 24.093 44.316 1.00 16.71 68 ASP D N 1
ATOM 8835 C CA . ASP D 1 70 ? 17.423 24.140 45.699 1.00 16.65 68 ASP D CA 1
ATOM 8836 C C . ASP D 1 70 ? 17.621 25.551 46.185 1.00 17.92 68 ASP D C 1
ATOM 8837 O O . ASP D 1 70 ? 18.759 26.050 46.200 1.00 19.14 68 ASP D O 1
ATOM 8842 N N . PRO D 1 71 ? 16.524 26.232 46.561 1.00 18.01 69 PRO D N 1
ATOM 8843 C CA . PRO D 1 71 ? 16.729 27.593 47.054 1.00 14.06 69 PRO D CA 1
ATOM 8844 C C . PRO D 1 71 ? 17.221 27.450 48.495 1.00 16.73 69 PRO D C 1
ATOM 8845 O O . PRO D 1 71 ? 17.025 26.385 49.100 1.00 15.25 69 PRO D O 1
ATOM 8849 N N . PRO D 1 72 ? 17.868 28.492 49.032 1.00 14.98 70 PRO D N 1
ATOM 8850 C CA . PRO D 1 72 ? 18.564 28.412 50.320 1.00 15.37 70 PRO D CA 1
ATOM 8851 C C . PRO D 1 72 ? 17.728 27.764 51.449 1.00 14.14 70 PRO D C 1
ATOM 8852 O O . PRO D 1 72 ? 18.244 26.922 52.149 1.00 14.73 70 PRO D O 1
ATOM 8856 N N . ASN D 1 73 ? 16.472 28.150 51.615 1.00 14.78 71 ASN D N 1
ATOM 8857 C CA . ASN D 1 73 ? 15.682 27.692 52.756 1.00 15.76 71 ASN D CA 1
ATOM 8858 C C . ASN D 1 73 ? 15.006 26.343 52.535 1.00 18.11 71 ASN D C 1
ATOM 8859 O O . ASN D 1 73 ? 14.341 25.836 53.433 1.00 19.14 71 ASN D O 1
ATOM 8864 N N . VAL D 1 74 ? 15.123 25.790 51.339 1.00 15.08 72 VAL D N 1
ATOM 8865 C CA . VAL D 1 74 ? 14.478 24.509 51.086 1.00 18.58 72 VAL D CA 1
ATOM 8866 C C . VAL D 1 74 ? 15.494 23.453 50.601 1.00 18.93 72 VAL D C 1
ATOM 8867 O O . VAL D 1 74 ? 15.685 23.255 49.412 1.00 19.65 72 VAL D O 1
ATOM 8871 N N . GLY D 1 75 ? 16.182 22.832 51.553 1.00 18.95 73 GLY D N 1
ATOM 8872 C CA . GLY D 1 75 ? 17.057 21.712 51.260 1.00 19.50 73 GLY D CA 1
ATOM 8873 C C . GLY D 1 75 ? 18.486 22.020 50.838 1.00 18.72 73 GLY D C 1
ATOM 8874 O O . GLY D 1 75 ? 19.323 21.126 50.824 1.00 18.61 73 GLY D O 1
ATOM 8875 N N . ARG D 1 76 ? 18.789 23.274 50.493 1.00 18.91 74 ARG D N 1
ATOM 8876 C CA . ARG D 1 76 ? 20.099 23.552 49.890 1.00 18.15 74 ARG D CA 1
ATOM 8877 C C . ARG D 1 76 ? 21.253 23.241 50.844 1.00 18.12 74 ARG D C 1
ATOM 8878 O O . ARG D 1 76 ? 21.186 23.587 52.028 1.00 16.43 74 ARG D O 1
ATOM 8886 N N . ASP D 1 77 ? 22.328 22.652 50.310 1.00 17.44 75 ASP D N 1
ATOM 8887 C CA . ASP D 1 77 ? 23.524 22.371 51.092 1.00 16.65 75 ASP D CA 1
ATOM 8888 C C . ASP D 1 77 ? 24.760 22.763 50.304 1.00 17.95 75 ASP D C 1
ATOM 8889 O O . ASP D 1 77 ? 25.234 22.001 49.442 1.00 15.79 75 ASP D O 1
ATOM 8894 N N . VAL D 1 78 ? 25.303 23.931 50.619 1.00 15.77 76 VAL D N 1
ATOM 8895 C CA . VAL D 1 78 ? 26.451 24.439 49.879 1.00 17.11 76 VAL D CA 1
ATOM 8896 C C . VAL D 1 78 ? 27.684 23.555 50.005 1.00 18.44 76 VAL D C 1
ATOM 8897 O O . VAL D 1 78 ? 28.302 23.203 48.990 1.00 18.39 76 VAL D O 1
ATOM 8901 N N . LEU D 1 79 ? 28.036 23.183 51.244 1.00 16.76 77 LEU D N 1
ATOM 8902 C CA . LEU D 1 79 ? 29.257 22.400 51.503 1.00 19.10 77 LEU D CA 1
ATOM 8903 C C . LEU D 1 79 ? 29.267 21.043 50.801 1.00 18.54 77 LEU D C 1
ATOM 8904 O O . LEU D 1 79 ? 30.239 20.668 50.144 1.00 17.33 77 LEU D O 1
ATOM 8909 N N . LYS D 1 80 ? 28.188 20.291 50.981 1.00 18.99 78 LYS D N 1
ATOM 8910 C CA . LYS D 1 80 ? 28.102 18.987 50.361 1.00 16.59 78 LYS D CA 1
ATOM 8911 C C . LYS D 1 80 ? 28.032 19.108 48.836 1.00 18.51 78 LYS D C 1
ATOM 8912 O O . LYS D 1 80 ? 28.637 18.301 48.125 1.00 18.89 78 LYS D O 1
ATOM 8918 N N . THR D 1 81 ? 27.326 20.112 48.318 1.00 16.37 79 THR D N 1
ATOM 8919 C CA . THR D 1 81 ? 27.227 20.233 46.856 1.00 16.65 79 THR D CA 1
ATOM 8920 C C . THR D 1 81 ? 28.602 20.593 46.267 1.00 17.21 79 THR D C 1
ATOM 8921 O O . THR D 1 81 ? 28.982 20.108 45.216 1.00 15.68 79 THR D O 1
ATOM 8925 N N . LEU D 1 82 ? 29.363 21.411 46.985 1.00 18.05 80 LEU D N 1
ATOM 8926 C CA . LEU D 1 82 ? 30.742 21.699 46.599 1.00 18.70 80 LEU D CA 1
ATOM 8927 C C . LEU D 1 82 ? 31.622 20.452 46.567 1.00 18.22 80 LEU D C 1
ATOM 8928 O O . LEU D 1 82 ? 32.448 20.314 45.659 1.00 19.45 80 LEU D O 1
ATOM 8933 N N . GLU D 1 83 ? 31.453 19.548 47.533 1.00 19.34 81 GLU D N 1
ATOM 8934 C CA . GLU D 1 83 ? 32.176 18.259 47.515 1.00 22.01 81 GLU D CA 1
ATOM 8935 C C . GLU D 1 83 ? 31.884 17.503 46.228 1.00 20.35 81 GLU D C 1
ATOM 8936 O O . GLU D 1 83 ? 32.775 16.951 45.580 1.00 21.21 81 GLU D O 1
ATOM 8942 N N . ILE D 1 84 ? 30.611 17.448 45.876 1.00 19.88 82 ILE D N 1
ATOM 8943 C CA . ILE D 1 84 ? 30.220 16.831 44.626 1.00 19.48 82 ILE D CA 1
ATOM 8944 C C . ILE D 1 84 ? 30.820 17.560 43.400 1.00 19.94 82 ILE D C 1
ATOM 8945 O O . ILE D 1 84 ? 31.329 16.920 42.475 1.00 19.90 82 ILE D O 1
ATOM 8950 N N . ALA D 1 85 ? 30.764 18.886 43.381 1.00 17.03 83 ALA D N 1
ATOM 8951 C CA . ALA D 1 85 ? 31.291 19.618 42.220 1.00 19.39 83 ALA D CA 1
ATOM 8952 C C . ALA D 1 85 ? 32.810 19.351 42.077 1.00 19.33 83 ALA D C 1
ATOM 8953 O O . ALA D 1 85 ? 33.337 19.104 40.989 1.00 18.29 83 ALA D O 1
ATOM 8955 N N . ASN D 1 86 ? 33.520 19.402 43.187 1.00 19.67 84 ASN D N 1
ATOM 8956 C CA . ASN D 1 86 ? 34.950 19.165 43.121 1.00 20.63 84 ASN D CA 1
ATOM 8957 C C . ASN D 1 86 ? 35.285 17.752 42.678 1.00 22.02 84 ASN D C 1
ATOM 8958 O O . ASN D 1 86 ? 36.329 17.526 42.093 1.00 22.00 84 ASN D O 1
ATOM 8963 N N . ALA D 1 87 ? 34.408 16.791 42.938 1.00 20.06 85 ALA D N 1
ATOM 8964 C CA . ALA D 1 87 ? 34.743 15.420 42.555 1.00 22.34 85 ALA D CA 1
ATOM 8965 C C . ALA D 1 87 ? 34.622 15.182 41.048 1.00 21.65 85 ALA D C 1
ATOM 8966 O O . ALA D 1 87 ? 35.223 14.249 40.515 1.00 21.74 85 ALA D O 1
ATOM 8968 N N . VAL D 1 88 ? 33.872 16.029 40.352 1.00 19.90 86 VAL D N 1
ATOM 8969 C CA . VAL D 1 88 ? 33.650 15.787 38.937 1.00 22.23 86 VAL D CA 1
ATOM 8970 C C . VAL D 1 88 ? 34.199 16.857 38.034 1.00 20.34 86 VAL D C 1
ATOM 8971 O O . VAL D 1 88 ? 34.117 16.738 36.817 1.00 23.17 86 VAL D O 1
ATOM 8975 N N . LYS D 1 89 ? 34.733 17.911 38.624 1.00 20.40 87 LYS D N 1
ATOM 8976 C CA . LYS D 1 89 ? 35.231 19.030 37.842 1.00 23.00 87 LYS D CA 1
ATOM 8977 C C . LYS D 1 89 ? 36.264 18.563 36.796 1.00 24.59 87 LYS D C 1
ATOM 8978 O O . LYS D 1 89 ? 36.233 19.014 35.664 1.00 22.72 87 LYS D O 1
ATOM 8984 N N . ASN D 1 90 ? 37.143 17.641 37.176 1.00 22.81 88 ASN D N 1
ATOM 8985 C CA . ASN D 1 90 ? 38.185 17.186 36.252 1.00 26.83 88 ASN D CA 1
ATOM 8986 C C . ASN D 1 90 ? 37.701 16.247 35.161 1.00 27.49 88 ASN D C 1
ATOM 8987 O O . ASN D 1 90 ? 38.459 15.924 34.234 1.00 23.87 88 ASN D O 1
ATOM 8992 N N . LEU D 1 91 ? 36.441 15.824 35.283 1.00 24.89 89 LEU D N 1
ATOM 8993 C CA . LEU D 1 91 ? 35.769 15.101 34.228 1.00 22.14 89 LEU D CA 1
ATOM 8994 C C . LEU D 1 91 ? 35.042 16.079 33.360 1.00 22.85 89 LEU D C 1
ATOM 8995 O O . LEU D 1 91 ? 34.295 15.693 32.483 1.00 26.59 89 LEU D O 1
ATOM 9000 N N . GLY D 1 92 ? 35.238 17.364 33.614 1.00 22.25 90 GLY D N 1
ATOM 9001 C CA . GLY D 1 92 ? 34.480 18.396 32.935 1.00 22.07 90 GLY D CA 1
ATOM 9002 C C . GLY D 1 92 ? 33.047 18.581 33.440 1.00 21.65 90 GLY D C 1
ATOM 9003 O O . GLY D 1 92 ? 32.233 19.186 32.747 1.00 20.49 90 GLY D O 1
ATOM 9004 N N . GLY D 1 93 ? 32.728 18.050 34.625 1.00 21.57 91 GLY D N 1
ATOM 9005 C CA . GLY D 1 93 ? 31.431 18.298 35.243 1.00 20.17 91 GLY D CA 1
ATOM 9006 C C . GLY D 1 93 ? 31.307 19.715 35.807 1.00 18.73 91 GLY D C 1
ATOM 9007 O O . GLY D 1 93 ? 32.290 20.261 36.299 1.00 17.20 91 GLY D O 1
ATOM 9008 N N . ASN D 1 94 ? 30.123 20.321 35.667 1.00 16.70 92 ASN D N 1
ATOM 9009 C CA . ASN D 1 94 ? 29.812 21.649 36.216 1.00 18.09 92 ASN D CA 1
ATOM 9010 C C . ASN D 1 94 ? 28.518 21.592 37.033 1.00 18.88 92 ASN D C 1
ATOM 9011 O O . ASN D 1 94 ? 27.538 20.935 36.630 1.00 16.87 92 ASN D O 1
ATOM 9016 N N . VAL D 1 95 ? 28.497 22.321 38.141 1.00 17.51 93 VAL D N 1
ATOM 9017 C CA . VAL D 1 95 ? 27.292 22.448 38.949 1.00 16.33 93 VAL D CA 1
ATOM 9018 C C . VAL D 1 95 ? 26.970 23.947 39.066 1.00 17.73 93 VAL D C 1
ATOM 9019 O O . VAL D 1 95 ? 27.859 24.761 39.326 1.00 17.94 93 VAL D O 1
ATOM 9023 N N . ILE D 1 96 ? 25.702 24.309 38.841 1.00 18.27 94 ILE D N 1
ATOM 9024 C CA . ILE D 1 96 ? 25.241 25.670 39.104 1.00 16.02 94 ILE D CA 1
ATOM 9025 C C . ILE D 1 96 ? 24.265 25.618 40.279 1.00 16.18 94 ILE D C 1
ATOM 9026 O O . ILE D 1 96 ? 23.380 24.753 40.334 1.00 16.64 94 ILE D O 1
ATOM 9039 N N . SER D 1 98 ? 21.497 27.637 43.188 1.00 14.10 96 SER D N 1
ATOM 9040 C CA . SER D 1 98 ? 20.427 28.610 43.084 1.00 12.85 96 SER D CA 1
ATOM 9041 C C . SER D 1 98 ? 20.289 29.442 44.341 1.00 14.68 96 SER D C 1
ATOM 9042 O O . SER D 1 98 ? 20.525 28.954 45.458 1.00 14.06 96 SER D O 1
ATOM 9045 N N . THR D 1 99 ? 19.881 30.693 44.156 1.00 13.72 97 THR D N 1
ATOM 9046 C CA . THR D 1 99 ? 19.411 31.461 45.276 1.00 11.08 97 THR D CA 1
ATOM 9047 C C . THR D 1 99 ? 17.901 31.593 45.107 1.00 13.97 97 THR D C 1
ATOM 9048 O O . THR D 1 99 ? 17.307 30.843 44.326 1.00 13.93 97 THR D O 1
ATOM 9052 N N . GLY D 1 100 ? 17.275 32.480 45.875 1.00 13.31 98 GLY D N 1
ATOM 9053 C CA . GLY D 1 100 ? 15.855 32.712 45.770 1.00 13.85 98 GLY D CA 1
ATOM 9054 C C . GLY D 1 100 ? 14.940 31.865 46.651 1.00 15.18 98 GLY D C 1
ATOM 9055 O O . GLY D 1 100 ? 15.260 31.505 47.794 1.00 15.31 98 GLY D O 1
ATOM 9056 N N . PHE D 1 101 ? 13.772 31.549 46.110 1.00 14.62 99 PHE D N 1
ATOM 9057 C CA . PHE D 1 101 ? 12.710 30.992 46.903 1.00 14.72 99 PHE D CA 1
ATOM 9058 C C . PHE D 1 101 ? 11.978 29.890 46.198 1.00 16.26 99 PHE D C 1
ATOM 9059 O O . PHE D 1 101 ? 11.968 29.818 44.988 1.00 13.97 99 PHE D O 1
ATOM 9067 N N . HIS D 1 102 ? 11.307 29.088 47.000 1.00 17.22 100 HIS D N 1
ATOM 9068 C CA . HIS D 1 102 ? 10.411 28.057 46.507 1.00 16.77 100 HIS D CA 1
ATOM 9069 C C . HIS D 1 102 ? 8.984 28.581 46.622 1.00 18.42 100 HIS D C 1
ATOM 9070 O O . HIS D 1 102 ? 8.767 29.762 46.936 1.00 16.16 100 HIS D O 1
ATOM 9077 N N . LYS D 1 103 ? 8.009 27.710 46.368 1.00 16.18 101 LYS D N 1
ATOM 9078 C CA . LYS D 1 103 ? 6.605 28.092 46.443 1.00 16.91 101 LYS D CA 1
ATOM 9079 C C . LYS D 1 103 ? 6.258 28.405 47.889 1.00 17.46 101 LYS D C 1
ATOM 9080 O O . LYS D 1 103 ? 6.948 27.945 48.819 1.00 18.23 101 LYS D O 1
ATOM 9086 N N . ALA D 1 104 ? 5.202 29.190 48.064 1.00 16.75 102 ALA D N 1
ATOM 9087 C CA . ALA D 1 104 ? 4.841 29.782 49.352 1.00 19.40 102 ALA D CA 1
ATOM 9088 C C . ALA D 1 104 ? 4.482 28.725 50.379 1.00 20.41 102 ALA D C 1
ATOM 9089 O O . ALA D 1 104 ? 4.630 28.947 51.581 1.00 16.94 102 ALA D O 1
ATOM 9091 N N . LYS D 1 105 ? 3.991 27.586 49.899 1.00 19.69 103 LYS D N 1
ATOM 9092 C CA . LYS D 1 105 ? 3.685 26.459 50.782 1.00 22.74 103 LYS D CA 1
ATOM 9093 C C . LYS D 1 105 ? 4.819 26.184 51.752 1.00 22.46 103 LYS D C 1
ATOM 9094 O O . LYS D 1 105 ? 4.585 25.774 52.904 1.00 20.36 103 LYS D O 1
ATOM 9100 N N . PHE D 1 106 ? 6.051 26.365 51.265 1.00 20.02 104 PHE D N 1
ATOM 9101 C CA . PHE D 1 106 ? 7.247 26.074 52.051 1.00 21.16 104 PHE D CA 1
ATOM 9102 C C . PHE D 1 106 ? 7.734 27.195 52.984 1.00 22.76 104 PHE D C 1
ATOM 9103 O O . PHE D 1 106 ? 8.778 27.050 53.619 1.00 24.84 104 PHE D O 1
ATOM 9111 N N . TYR D 1 107 ? 6.995 28.299 53.076 1.00 18.93 105 TYR D N 1
ATOM 9112 C CA . TYR D 1 107 ? 7.381 29.383 53.981 1.00 19.66 105 TYR D CA 1
ATOM 9113 C C . TYR D 1 107 ? 6.234 29.724 54.926 1.00 21.70 105 TYR D C 1
ATOM 9114 O O . TYR D 1 107 ? 5.067 29.764 54.518 1.00 20.98 105 TYR D O 1
ATOM 9123 N N . ASP D 1 108 ? 6.547 29.981 56.186 1.00 20.98 106 ASP D N 1
ATOM 9124 C CA . ASP D 1 108 ? 5.501 30.397 57.106 1.00 19.69 106 ASP D CA 1
ATOM 9125 C C . ASP D 1 108 ? 4.851 31.708 56.660 1.00 21.34 106 ASP D C 1
ATOM 9126 O O . ASP D 1 108 ? 5.501 32.754 56.630 1.00 23.30 106 ASP D O 1
ATOM 9131 N N . LYS D 1 109 ? 3.567 31.674 56.325 1.00 20.63 107 LYS D N 1
ATOM 9132 C CA . LYS D 1 109 ? 2.925 32.846 55.747 1.00 24.07 107 LYS D CA 1
ATOM 9133 C C . LYS D 1 109 ? 2.853 34.008 56.722 1.00 24.68 107 LYS D C 1
ATOM 9134 O O . LYS D 1 109 ? 2.650 35.145 56.317 1.00 25.13 107 LYS D O 1
ATOM 9140 N N . TYR D 1 110 ? 3.042 33.728 58.005 1.00 23.46 108 TYR D N 1
ATOM 9141 C CA . TYR D 1 110 ? 2.934 34.779 59.006 1.00 25.31 108 TYR D CA 1
ATOM 9142 C C . TYR D 1 110 ? 4.268 35.449 59.328 1.00 25.79 108 TYR D C 1
ATOM 9143 O O . TYR D 1 110 ? 4.357 36.677 59.347 1.00 29.60 108 TYR D O 1
ATOM 9152 N N . SER D 1 111 ? 5.303 34.651 59.571 1.00 21.87 109 SER D N 1
ATOM 9153 C CA . SER D 1 111 ? 6.516 35.153 60.226 1.00 22.58 109 SER D CA 1
ATOM 9154 C C . SER D 1 111 ? 7.825 34.829 59.499 1.00 20.86 109 SER D C 1
ATOM 9155 O O . SER D 1 111 ? 8.899 35.200 59.983 1.00 20.29 109 SER D O 1
ATOM 9158 N N . SER D 1 112 ? 7.749 34.140 58.358 1.00 17.29 110 SER D N 1
ATOM 9159 C CA . SER D 1 112 ? 8.955 33.836 57.587 1.00 17.72 110 SER D CA 1
ATOM 9160 C C . SER D 1 112 ? 9.583 35.113 57.036 1.00 15.20 110 SER D C 1
ATOM 9161 O O . SER D 1 112 ? 8.906 36.113 56.917 1.00 15.35 110 SER D O 1
ATOM 9164 N N . TRP D 1 113 ? 10.870 35.089 56.662 1.00 15.59 111 TRP D N 1
ATOM 9165 C CA . TRP D 1 113 ? 11.459 36.332 56.142 1.00 16.36 111 TRP D CA 1
ATOM 9166 C C . TRP D 1 113 ? 10.868 36.741 54.795 1.00 15.08 111 TRP D C 1
ATOM 9167 O O . TRP D 1 113 ? 10.787 37.927 54.474 1.00 15.79 111 TRP D O 1
ATOM 9178 N N . LEU D 1 114 ? 10.396 35.771 54.021 1.00 15.29 112 LEU D N 1
ATOM 9179 C CA . LEU D 1 114 ? 9.731 36.113 52.763 1.00 15.36 112 LEU D CA 1
ATOM 9180 C C . LEU D 1 114 ? 8.488 36.962 53.044 1.00 18.42 112 LEU D C 1
ATOM 9181 O O . LEU D 1 114 ? 8.179 37.947 52.324 1.00 16.54 112 LEU D O 1
ATOM 9186 N N . ALA D 1 115 ? 7.772 36.612 54.114 1.00 16.43 113 ALA D N 1
ATOM 9187 C CA . ALA D 1 115 ? 6.526 37.332 54.381 1.00 15.85 113 ALA D CA 1
ATOM 9188 C C . ALA D 1 115 ? 6.790 38.734 54.957 1.00 19.37 113 ALA D C 1
ATOM 9189 O O . ALA D 1 115 ? 6.111 39.697 54.625 1.00 21.48 113 ALA D O 1
ATOM 9191 N N . VAL D 1 116 ? 7.821 38.847 55.783 1.00 18.70 114 VAL D N 1
ATOM 9192 C CA . VAL D 1 116 ? 7.989 39.987 56.684 1.00 19.12 114 VAL D CA 1
ATOM 9193 C C . VAL D 1 116 ? 9.070 40.997 56.251 1.00 20.44 114 VAL D C 1
ATOM 9194 O O . VAL D 1 116 ? 8.932 42.185 56.494 1.00 19.62 114 VAL D O 1
ATOM 9198 N N . VAL D 1 117 ? 10.130 40.543 55.589 1.00 18.26 115 VAL D N 1
ATOM 9199 C CA . VAL D 1 117 ? 11.220 41.452 55.236 1.00 17.75 115 VAL D CA 1
ATOM 9200 C C . VAL D 1 117 ? 10.902 42.205 53.945 1.00 17.71 115 VAL D C 1
ATOM 9201 O O . VAL D 1 117 ? 10.342 41.648 53.034 1.00 17.43 115 VAL D O 1
ATOM 9205 N N . PRO D 1 118 ? 11.227 43.498 53.888 1.00 16.77 116 PRO D N 1
ATOM 9206 C CA . PRO D 1 118 ? 10.916 44.268 52.675 1.00 17.22 116 PRO D CA 1
ATOM 9207 C C . PRO D 1 118 ? 11.611 43.716 51.429 1.00 17.14 116 PRO D C 1
ATOM 9208 O O . PRO D 1 118 ? 12.797 43.441 51.463 1.00 18.28 116 PRO D O 1
ATOM 9212 N N . THR D 1 119 ? 10.874 43.592 50.338 1.00 17.67 117 THR D N 1
ATOM 9213 C CA . THR D 1 119 ? 11.422 43.112 49.073 1.00 16.42 117 THR D CA 1
ATOM 9214 C C . THR D 1 119 ? 12.835 43.641 48.803 1.00 19.13 117 THR D C 1
ATOM 9215 O O . THR D 1 119 ? 13.719 42.899 48.468 1.00 19.12 117 THR D O 1
ATOM 9219 N N . GLU D 1 120 ? 13.036 44.947 48.928 1.00 19.59 118 GLU D N 1
ATOM 9220 C CA . GLU D 1 120 ? 14.328 45.557 48.648 1.00 20.77 118 GLU D CA 1
ATOM 9221 C C . GLU D 1 120 ? 15.471 44.892 49.373 1.00 19.50 118 GLU D C 1
ATOM 9222 O O . GLU D 1 120 ? 16.520 44.651 48.803 1.00 21.44 118 GLU D O 1
ATOM 9228 N N . GLU D 1 121 ? 15.273 44.640 50.656 1.00 17.87 119 GLU D N 1
ATOM 9229 C CA . GLU D 1 121 ? 16.258 43.942 51.462 1.00 18.92 119 GLU D CA 1
ATOM 9230 C C . GLU D 1 121 ? 16.444 42.472 51.076 1.00 17.57 119 GLU D C 1
ATOM 9231 O O . GLU D 1 121 ? 17.557 41.970 51.109 1.00 15.93 119 GLU D O 1
ATOM 9237 N N . ILE D 1 122 ? 15.368 41.775 50.739 1.00 15.72 120 ILE D N 1
ATOM 9238 C CA . ILE D 1 122 ? 15.518 40.403 50.239 1.00 15.76 120 ILE D CA 1
ATOM 9239 C C . ILE D 1 122 ? 16.356 40.381 48.959 1.00 17.68 120 ILE D C 1
ATOM 9240 O O . ILE D 1 122 ? 17.235 39.506 48.776 1.00 16.11 120 ILE D O 1
ATOM 9245 N N . VAL D 1 123 ? 16.090 41.338 48.071 1.00 17.08 121 VAL D N 1
ATOM 9246 C CA . VAL D 1 123 ? 16.841 41.423 46.813 1.00 16.08 121 VAL D CA 1
ATOM 9247 C C . VAL D 1 123 ? 18.329 41.574 47.117 1.00 18.61 121 VAL D C 1
ATOM 9248 O O . VAL D 1 123 ? 19.145 40.831 46.590 1.00 16.58 121 VAL D O 1
ATOM 9252 N N . LYS D 1 124 ? 18.681 42.499 48.019 1.00 19.80 122 LYS D N 1
ATOM 9253 C CA . LYS D 1 124 ? 20.064 42.616 48.427 1.00 17.45 122 LYS D CA 1
ATOM 9254 C C . LYS D 1 124 ? 20.628 41.255 48.832 1.00 16.39 122 LYS D C 1
ATOM 9255 O O . LYS D 1 124 ? 21.745 40.892 48.463 1.00 16.12 122 LYS D O 1
ATOM 9269 N N . CYS D 1 126 ? 19.695 38.226 47.949 1.00 16.28 124 CYS D N 1
ATOM 9270 C CA . CYS D 1 126 ? 19.841 37.292 46.818 1.00 16.53 124 CYS D CA 1
ATOM 9271 C C . CYS D 1 126 ? 20.940 37.738 45.879 1.00 16.68 124 CYS D C 1
ATOM 9272 O O . CYS D 1 126 ? 21.668 36.911 45.365 1.00 16.12 124 CYS D O 1
ATOM 9275 N N . VAL D 1 127 ? 21.038 39.043 45.631 1.00 17.32 125 VAL D N 1
ATOM 9276 C CA . VAL D 1 127 ? 22.165 39.594 44.832 1.00 16.31 125 VAL D CA 1
ATOM 9277 C C . VAL D 1 127 ? 23.522 39.170 45.398 1.00 16.28 125 VAL D C 1
ATOM 9278 O O . VAL D 1 127 ? 24.405 38.718 44.668 1.00 19.57 125 VAL D O 1
ATOM 9282 N N . ALA D 1 128 ? 23.676 39.302 46.714 1.00 17.18 126 ALA D N 1
ATOM 9283 C CA . ALA D 1 128 ? 24.911 38.926 47.394 1.00 18.34 126 ALA D CA 1
ATOM 9284 C C . ALA D 1 128 ? 25.233 37.432 47.196 1.00 19.25 126 ALA D C 1
ATOM 9285 O O . ALA D 1 128 ? 26.392 37.056 47.141 1.00 18.56 126 ALA D O 1
ATOM 9287 N N . GLU D 1 129 ? 24.218 36.581 47.096 1.00 16.39 127 GLU D N 1
ATOM 9288 C CA . GLU D 1 129 ? 24.502 35.169 46.832 1.00 16.56 127 GLU D CA 1
ATOM 9289 C C . GLU D 1 129 ? 25.017 34.990 45.398 1.00 15.04 127 GLU D C 1
ATOM 9290 O O . GLU D 1 129 ? 25.850 34.115 45.143 1.00 13.57 127 GLU D O 1
ATOM 9296 N N . ILE D 1 130 ? 24.504 35.797 44.473 1.00 15.22 128 ILE D N 1
ATOM 9297 C CA . ILE D 1 130 ? 24.934 35.721 43.069 1.00 15.72 128 ILE D CA 1
ATOM 9298 C C . ILE D 1 130 ? 26.325 36.364 42.874 1.00 18.01 128 ILE D C 1
ATOM 9299 O O . ILE D 1 130 ? 27.090 35.946 42.026 1.00 19.18 128 ILE D O 1
ATOM 9304 N N . GLU D 1 131 ? 26.661 37.369 43.682 1.00 19.97 129 GLU D N 1
ATOM 9305 C CA . GLU D 1 131 ? 27.828 38.221 43.403 1.00 20.50 129 GLU D CA 1
ATOM 9306 C C . GLU D 1 131 ? 28.970 38.194 44.438 1.00 20.99 129 GLU D C 1
ATOM 9307 O O . GLU D 1 131 ? 30.122 38.492 44.102 1.00 21.35 129 GLU D O 1
ATOM 9313 N N . GLU D 1 132 ? 28.647 37.868 45.690 1.00 21.99 130 GLU D N 1
ATOM 9314 C CA . GLU D 1 132 ? 29.649 37.741 46.745 1.00 21.59 130 GLU D CA 1
ATOM 9315 C C . GLU D 1 132 ? 29.902 36.290 47.125 1.00 19.44 130 GLU D C 1
ATOM 9316 O O . GLU D 1 132 ? 31.049 35.829 47.168 1.00 16.69 130 GLU D O 1
ATOM 9322 N N . GLY D 1 133 ? 28.824 35.575 47.408 1.00 18.42 131 GLY D N 1
ATOM 9323 C CA . GLY D 1 133 ? 28.917 34.161 47.744 1.00 17.22 131 GLY D CA 1
ATOM 9324 C C . GLY D 1 133 ? 27.683 33.681 48.478 1.00 18.34 131 GLY D C 1
ATOM 9325 O O . GLY D 1 133 ? 27.063 34.459 49.205 1.00 16.63 131 GLY D O 1
ATOM 9334 N N . ASP D 1 135 ? 25.461 31.870 51.341 1.00 17.23 133 ASP D N 1
ATOM 9335 C CA . ASP D 1 135 ? 25.571 31.645 52.792 1.00 16.35 133 ASP D CA 1
ATOM 9336 C C . ASP D 1 135 ? 25.681 30.169 53.005 1.00 16.74 133 ASP D C 1
ATOM 9337 O O . ASP D 1 135 ? 24.803 29.399 52.540 1.00 16.28 133 ASP D O 1
ATOM 9342 N N . GLU D 1 136 ? 26.730 29.746 53.703 1.00 17.26 134 GLU D N 1
ATOM 9343 C CA . GLU D 1 136 ? 26.849 28.327 54.068 1.00 17.49 134 GLU D CA 1
ATOM 9344 C C . GLU D 1 136 ? 25.737 27.910 55.024 1.00 16.70 134 GLU D C 1
ATOM 9345 O O . GLU D 1 136 ? 25.391 26.724 55.127 1.00 15.90 134 GLU D O 1
ATOM 9351 N N . TYR D 1 137 ? 25.168 28.896 55.697 1.00 14.70 135 TYR D N 1
ATOM 9352 C CA . TYR D 1 137 ? 24.092 28.661 56.652 1.00 16.75 135 TYR D CA 1
ATOM 9353 C C . TYR D 1 137 ? 22.719 28.795 55.985 1.00 18.26 135 TYR D C 1
ATOM 9354 O O . TYR D 1 137 ? 21.686 28.727 56.669 1.00 15.57 135 TYR D O 1
ATOM 9363 N N . ASN D 1 138 ? 22.736 29.002 54.656 1.00 16.21 136 ASN D N 1
ATOM 9364 C CA . ASN D 1 138 ? 21.537 28.961 53.813 1.00 17.63 136 ASN D CA 1
ATOM 9365 C C . ASN D 1 138 ? 20.406 29.909 54.227 1.00 16.79 136 ASN D C 1
ATOM 9366 O O . ASN D 1 138 ? 19.221 29.634 54.007 1.00 15.63 136 ASN D O 1
ATOM 9371 N N . TYR D 1 139 ? 20.794 31.030 54.822 1.00 17.44 137 TYR D N 1
ATOM 9372 C CA . TYR D 1 139 ? 19.835 32.070 55.112 1.00 15.62 137 TYR D CA 1
ATOM 9373 C C . TYR D 1 139 ? 18.750 31.553 56.038 1.00 15.62 137 TYR D C 1
ATOM 9374 O O . TYR D 1 139 ? 17.617 32.015 55.975 1.00 16.43 137 TYR D O 1
ATOM 9383 N N A ASN D 1 140 ? 19.065 30.597 56.891 0.56 16.40 138 ASN D N 1
ATOM 9384 N N B ASN D 1 140 ? 19.156 30.620 56.903 0.44 16.46 138 ASN D N 1
ATOM 9385 C CA A ASN D 1 140 ? 18.069 30.087 57.828 0.56 16.26 138 ASN D CA 1
ATOM 9386 C CA B ASN D 1 140 ? 18.324 29.974 57.928 0.44 16.35 138 ASN D CA 1
ATOM 9387 C C A ASN D 1 140 ? 18.141 30.752 59.217 0.56 17.53 138 ASN D C 1
ATOM 9388 C C B ASN D 1 140 ? 18.040 30.829 59.164 0.44 17.50 138 ASN D C 1
ATOM 9389 O O A ASN D 1 140 ? 17.628 30.205 60.196 0.56 17.01 138 ASN D O 1
ATOM 9390 O O B ASN D 1 140 ? 17.170 30.508 59.973 0.44 16.99 138 ASN D O 1
ATOM 9399 N N . GLY D 1 141 ? 18.778 31.918 59.312 1.00 15.93 139 GLY D N 1
ATOM 9400 C CA . GLY D 1 141 ? 18.787 32.641 60.571 1.00 16.61 139 GLY D CA 1
ATOM 9401 C C . GLY D 1 141 ? 19.638 33.868 60.408 1.00 16.29 139 GLY D C 1
ATOM 9402 O O . GLY D 1 141 ? 20.109 34.125 59.289 1.00 15.78 139 GLY D O 1
ATOM 9403 N N . PRO D 1 142 ? 19.863 34.607 61.505 1.00 16.17 140 PRO D N 1
ATOM 9404 C CA . PRO D 1 142 ? 20.499 35.922 61.424 1.00 15.56 140 PRO D CA 1
ATOM 9405 C C . PRO D 1 142 ? 22.015 35.852 61.321 1.00 18.38 140 PRO D C 1
ATOM 9406 O O . PRO D 1 142 ? 22.620 36.910 61.178 1.00 18.28 140 PRO D O 1
ATOM 9410 N N . VAL D 1 143 ? 22.628 34.677 61.448 1.00 16.99 141 VAL D N 1
ATOM 9411 C CA . VAL D 1 143 ? 24.087 34.588 61.305 1.00 18.42 141 VAL D CA 1
ATOM 9412 C C . VAL D 1 143 ? 24.403 34.088 59.895 1.00 17.20 141 VAL D C 1
ATOM 9413 O O . VAL D 1 143 ? 23.823 33.105 59.443 1.00 17.36 141 VAL D O 1
ATOM 9417 N N . VAL D 1 144 ? 25.290 34.786 59.204 1.00 16.46 142 VAL D N 1
ATOM 9418 C CA . VAL D 1 144 ? 25.609 34.461 57.800 1.00 18.37 142 VAL D CA 1
ATOM 9419 C C . VAL D 1 144 ? 27.109 34.201 57.668 1.00 19.74 142 VAL D C 1
ATOM 9420 O O . VAL D 1 144 ? 27.926 34.961 58.213 1.00 18.55 142 VAL D O 1
ATOM 9424 N N . LYS D 1 145 ? 27.466 33.108 56.995 1.00 16.93 143 LYS D N 1
ATOM 9425 C CA . LYS D 1 145 ? 28.864 32.811 56.702 1.00 20.40 143 LYS D CA 1
ATOM 9426 C C . LYS D 1 145 ? 28.995 32.478 55.231 1.00 19.79 143 LYS D C 1
ATOM 9427 O O . LYS D 1 145 ? 28.672 31.369 54.805 1.00 17.43 143 LYS D O 1
ATOM 9433 N N . ARG D 1 146 ? 29.507 33.421 54.457 1.00 19.59 144 ARG D N 1
ATOM 9434 C CA . ARG D 1 146 ? 29.541 33.243 53.015 1.00 16.74 144 ARG D CA 1
ATOM 9435 C C . ARG D 1 146 ? 30.662 32.334 52.501 1.00 21.45 144 ARG D C 1
ATOM 9436 O O . ARG D 1 146 ? 31.835 32.434 52.907 1.00 19.60 144 ARG D O 1
ATOM 9444 N N . SER D 1 147 ? 30.266 31.442 51.598 1.00 18.59 145 SER D N 1
ATOM 9445 C CA . SER D 1 147 ? 31.182 30.588 50.850 1.00 19.67 145 SER D CA 1
ATOM 9446 C C . SER D 1 147 ? 31.912 31.398 49.772 1.00 19.51 145 SER D C 1
ATOM 9447 O O . SER D 1 147 ? 31.485 32.484 49.423 1.00 19.38 145 SER D O 1
ATOM 9450 N N . LYS D 1 148 ? 32.993 30.851 49.227 1.00 19.58 146 LYS D N 1
ATOM 9451 C CA . LYS D 1 148 ? 33.577 31.418 48.017 1.00 22.07 146 LYS D CA 1
ATOM 9452 C C . LYS D 1 148 ? 32.713 31.097 46.808 1.00 19.23 146 LYS D C 1
ATOM 9453 O O . LYS D 1 148 ? 32.767 31.801 45.817 1.00 17.24 146 LYS D O 1
ATOM 9459 N N . ALA D 1 149 ? 31.904 30.048 46.888 1.00 18.73 147 ALA D N 1
ATOM 9460 C CA . ALA D 1 149 ? 31.067 29.691 45.740 1.00 18.85 147 ALA D CA 1
ATOM 9461 C C . ALA D 1 149 ? 29.857 30.619 45.644 1.00 18.06 147 ALA D C 1
ATOM 9462 O O . ALA D 1 149 ? 29.231 30.970 46.650 1.00 15.27 147 ALA D O 1
ATOM 9464 N N . LYS D 1 150 ? 29.554 31.038 44.421 1.00 16.83 148 LYS D N 1
ATOM 9465 C CA . LYS D 1 150 ? 28.402 31.883 44.161 1.00 16.95 148 LYS D CA 1
ATOM 9466 C C . LYS D 1 150 ? 27.293 31.114 43.458 1.00 16.02 148 LYS D C 1
ATOM 9467 O O . LYS D 1 150 ? 27.550 30.149 42.725 1.00 15.07 148 LYS D O 1
ATOM 9473 N N . ALA D 1 151 ? 26.063 31.551 43.692 1.00 14.72 149 ALA D N 1
ATOM 9474 C CA . ALA D 1 151 ? 24.918 31.061 42.956 1.00 15.15 149 ALA D CA 1
ATOM 9475 C C . ALA D 1 151 ? 24.925 31.582 41.493 1.00 16.90 149 ALA D C 1
ATOM 9476 O O . ALA D 1 151 ? 25.464 32.661 41.197 1.00 16.40 149 ALA D O 1
ATOM 9478 N N . GLY D 1 152 ? 24.361 30.803 40.574 1.00 13.94 150 GLY D N 1
ATOM 9479 C CA . GLY D 1 152 ? 24.381 31.168 39.179 1.00 15.16 150 GLY D CA 1
ATOM 9480 C C . GLY D 1 152 ? 23.016 31.216 38.523 1.00 15.68 150 GLY D C 1
ATOM 9481 O O . GLY D 1 152 ? 22.917 31.287 37.298 1.00 14.75 150 GLY D O 1
ATOM 9482 N N . ILE D 1 153 ? 21.967 31.195 39.347 1.00 15.42 151 ILE D N 1
ATOM 9483 C CA . ILE D 1 153 ? 20.584 31.248 38.888 1.00 13.50 151 ILE D CA 1
ATOM 9484 C C . ILE D 1 153 ? 19.722 31.608 40.098 1.00 14.03 151 ILE D C 1
ATOM 9485 O O . ILE D 1 153 ? 20.110 31.385 41.235 1.00 15.43 151 ILE D O 1
ATOM 9490 N N . ILE D 1 154 ? 18.540 32.146 39.865 1.00 15.20 152 ILE D N 1
ATOM 9491 C CA . ILE D 1 154 ? 17.660 32.413 40.986 1.00 15.19 152 ILE D CA 1
ATOM 9492 C C . ILE D 1 154 ? 16.310 31.737 40.738 1.00 16.27 152 ILE D C 1
ATOM 9493 O O . ILE D 1 154 ? 15.828 31.635 39.585 1.00 14.91 152 ILE D O 1
ATOM 9510 N N . ALA D 1 156 ? 12.155 31.007 41.746 1.00 15.37 154 ALA D N 1
ATOM 9511 C CA . ALA D 1 156 ? 10.859 31.312 42.351 1.00 16.04 154 ALA D CA 1
ATOM 9512 C C . ALA D 1 156 ? 9.916 30.118 42.133 1.00 16.61 154 ALA D C 1
ATOM 9513 O O . ALA D 1 156 ? 10.206 29.219 41.321 1.00 15.26 154 ALA D O 1
ATOM 9515 N N . GLY D 1 157 ? 8.802 30.122 42.861 1.00 13.61 155 GLY D N 1
ATOM 9516 C CA . GLY D 1 157 ? 7.828 29.055 42.762 1.00 17.07 155 GLY D CA 1
ATOM 9517 C C . GLY D 1 157 ? 6.375 29.461 42.947 1.00 15.77 155 GLY D C 1
ATOM 9518 O O . GLY D 1 157 ? 6.052 30.341 43.720 1.00 15.59 155 GLY D O 1
ATOM 9519 N N . THR D 1 158 ? 5.489 28.804 42.220 1.00 16.90 156 THR D N 1
ATOM 9520 C CA . THR D 1 158 ? 4.072 29.077 42.341 1.00 15.41 156 THR D CA 1
ATOM 9521 C C . THR D 1 158 ? 3.321 27.808 42.656 1.00 16.92 156 THR D C 1
ATOM 9522 O O . THR D 1 158 ? 3.764 26.706 42.328 1.00 17.35 156 THR D O 1
ATOM 9526 N N . GLY D 1 159 ? 2.184 27.980 43.322 1.00 20.30 157 GLY D N 1
ATOM 9527 C CA . GLY D 1 159 ? 1.397 26.872 43.854 1.00 17.93 157 GLY D CA 1
ATOM 9528 C C . GLY D 1 159 ? 0.317 26.459 42.885 1.00 19.25 157 GLY D C 1
ATOM 9529 O O . GLY D 1 159 ? 0.242 26.988 41.753 1.00 16.15 157 GLY D O 1
ATOM 9530 N N . TYR D 1 160 ? -0.510 25.506 43.331 1.00 17.94 158 TYR D N 1
ATOM 9531 C CA . TYR D 1 160 ? -1.472 24.852 42.460 1.00 16.74 158 TYR D CA 1
ATOM 9532 C C . TYR D 1 160 ? -2.596 25.774 42.093 1.00 18.06 158 TYR D C 1
ATOM 9533 O O . TYR D 1 160 ? -3.339 26.239 42.968 1.00 16.14 158 TYR D O 1
ATOM 9542 N N . GLY D 1 161 ? -2.712 26.033 40.782 1.00 15.16 159 GLY D N 1
ATOM 9543 C CA . GLY D 1 161 ? -3.794 26.844 40.239 1.00 15.95 159 GLY D CA 1
ATOM 9544 C C . GLY D 1 161 ? -3.876 28.245 40.817 1.00 17.01 159 GLY D C 1
ATOM 9545 O O . GLY D 1 161 ? -4.950 28.836 40.829 1.00 14.91 159 GLY D O 1
ATOM 9546 N N . ALA D 1 162 ? -2.767 28.768 41.336 1.00 15.00 160 ALA D N 1
ATOM 9547 C CA . ALA D 1 162 ? -2.836 30.078 41.989 1.00 15.72 160 ALA D CA 1
ATOM 9548 C C . ALA D 1 162 ? -1.437 30.663 42.190 1.00 15.83 160 ALA D C 1
ATOM 9549 O O . ALA D 1 162 ? -0.521 29.930 42.461 1.00 15.94 160 ALA D O 1
ATOM 9551 N N . ILE D 1 163 ? -1.273 31.978 42.044 1.00 15.29 161 ILE D N 1
ATOM 9552 C CA . ILE D 1 163 ? -0.016 32.610 42.433 1.00 12.97 161 ILE D CA 1
ATOM 9553 C C . ILE D 1 163 ? -0.320 33.380 43.705 1.00 13.70 161 ILE D C 1
ATOM 9554 O O . ILE D 1 163 ? -1.109 34.319 43.697 1.00 14.19 161 ILE D O 1
ATOM 9559 N N . ASP D 1 164 ? 0.235 32.906 44.808 1.00 15.68 162 ASP D N 1
ATOM 9560 C CA . ASP D 1 164 ? 0.018 33.497 46.120 1.00 15.32 162 ASP D CA 1
ATOM 9561 C C . ASP D 1 164 ? 0.718 34.864 46.191 1.00 17.58 162 ASP D C 1
ATOM 9562 O O . ASP D 1 164 ? 1.729 35.105 45.512 1.00 17.18 162 ASP D O 1
ATOM 9567 N N . ARG D 1 165 ? 0.215 35.762 47.022 1.00 17.49 163 ARG D N 1
ATOM 9568 C CA . ARG D 1 165 ? 0.842 37.080 47.128 1.00 17.45 163 ARG D CA 1
ATOM 9569 C C . ARG D 1 165 ? 2.347 36.982 47.398 1.00 15.92 163 ARG D C 1
ATOM 9570 O O . ARG D 1 165 ? 3.120 37.753 46.864 1.00 17.44 163 ARG D O 1
ATOM 9578 N N . LEU D 1 166 ? 2.760 35.998 48.191 1.00 16.73 164 LEU D N 1
ATOM 9579 C CA . LEU D 1 166 ? 4.170 35.847 48.557 1.00 16.57 164 LEU D CA 1
ATOM 9580 C C . LEU D 1 166 ? 5.010 35.296 47.415 1.00 16.33 164 LEU D C 1
ATOM 9581 O O . LEU D 1 166 ? 6.230 35.498 47.359 1.00 14.46 164 LEU D O 1
ATOM 9586 N N . GLU D 1 167 ? 4.348 34.564 46.533 1.00 15.54 165 GLU D N 1
ATOM 9587 C CA . GLU D 1 167 ? 4.972 34.052 45.313 1.00 15.98 165 GLU D CA 1
ATOM 9588 C C . GLU D 1 167 ? 5.129 35.184 44.287 1.00 16.08 165 GLU D C 1
ATOM 9589 O O . GLU D 1 167 ? 6.116 35.228 43.551 1.00 17.29 165 GLU D O 1
ATOM 9595 N N . LEU D 1 168 ? 4.165 36.109 44.241 1.00 15.82 166 LEU D N 1
ATOM 9596 C CA . LEU D 1 168 ? 4.345 37.320 43.442 1.00 16.61 166 LEU D CA 1
ATOM 9597 C C . LEU D 1 168 ? 5.543 38.142 43.989 1.00 16.10 166 LEU D C 1
ATOM 9598 O O . LEU D 1 168 ? 6.337 38.670 43.221 1.00 15.10 166 LEU D O 1
ATOM 9603 N N . LYS D 1 169 ? 5.658 38.233 45.315 1.00 15.88 167 LYS D N 1
ATOM 9604 C CA . LYS D 1 169 ? 6.820 38.848 45.951 1.00 15.47 167 LYS D CA 1
ATOM 9605 C C . LYS D 1 169 ? 8.139 38.155 45.565 1.00 16.10 167 LYS D C 1
ATOM 9606 O O . LYS D 1 169 ? 9.124 38.832 45.235 1.00 15.98 167 LYS D O 1
ATOM 9612 N N . ALA D 1 170 ? 8.173 36.824 45.628 1.00 13.05 168 ALA D N 1
ATOM 9613 C CA . ALA D 1 170 ? 9.362 36.104 45.205 1.00 14.07 168 ALA D CA 1
ATOM 9614 C C . ALA D 1 170 ? 9.642 36.322 43.714 1.00 15.27 168 ALA D C 1
ATOM 9615 O O . ALA D 1 170 ? 10.798 36.324 43.301 1.00 12.84 168 ALA D O 1
ATOM 9617 N N . LEU D 1 171 ? 8.593 36.438 42.902 1.00 15.15 169 LEU D N 1
ATOM 9618 C CA . LEU D 1 171 ? 8.805 36.674 41.473 1.00 13.74 169 LEU D CA 1
ATOM 9619 C C . LEU D 1 171 ? 9.442 38.090 41.263 1.00 15.72 169 LEU D C 1
ATOM 9620 O O . LEU D 1 171 ? 10.372 38.277 40.459 1.00 16.94 169 LEU D O 1
ATOM 9625 N N . GLU D 1 172 ? 8.963 39.089 41.982 1.00 14.59 170 GLU D N 1
ATOM 9626 C CA . GLU D 1 172 ? 9.610 40.398 41.909 1.00 16.81 170 GLU D CA 1
ATOM 9627 C C . GLU D 1 172 ? 11.081 40.319 42.385 1.00 15.04 170 GLU D C 1
ATOM 9628 O O . GLU D 1 172 ? 11.989 40.927 41.798 1.00 15.31 170 GLU D O 1
ATOM 9634 N N . VAL D 1 173 ? 11.310 39.587 43.466 1.00 14.12 171 VAL D N 1
ATOM 9635 C CA . VAL D 1 173 ? 12.672 39.334 43.910 1.00 15.40 171 VAL D CA 1
ATOM 9636 C C . VAL D 1 173 ? 13.522 38.682 42.795 1.00 14.91 171 VAL D C 1
ATOM 9637 O O . VAL D 1 173 ? 14.669 39.084 42.528 1.00 16.63 171 VAL D O 1
ATOM 9641 N N . ALA D 1 174 ? 12.965 37.687 42.136 1.00 14.73 172 ALA D N 1
ATOM 9642 C CA . ALA D 1 174 ? 13.716 36.988 41.084 1.00 14.90 172 ALA D CA 1
ATOM 9643 C C . ALA D 1 174 ? 14.008 37.953 39.927 1.00 15.91 172 ALA D C 1
ATOM 9644 O O . ALA D 1 174 ? 15.140 38.026 39.406 1.00 15.52 172 ALA D O 1
ATOM 9646 N N . ALA D 1 175 ? 12.987 38.703 39.523 1.00 14.76 173 ALA D N 1
ATOM 9647 C CA . ALA D 1 175 ? 13.156 39.645 38.411 1.00 17.03 173 ALA D CA 1
ATOM 9648 C C . ALA D 1 175 ? 14.168 40.736 38.757 1.00 17.47 173 ALA D C 1
ATOM 9649 O O . ALA D 1 175 ? 15.052 41.026 37.963 1.00 17.53 173 ALA D O 1
ATOM 9651 N N . ARG D 1 176 ? 14.038 41.340 39.937 1.00 15.77 174 ARG D N 1
ATOM 9652 C CA . ARG D 1 176 ? 14.995 42.369 40.379 1.00 17.63 174 ARG D CA 1
ATOM 9653 C C . ARG D 1 176 ? 16.461 41.871 40.429 1.00 16.44 174 ARG D C 1
ATOM 9654 O O . ARG D 1 176 ? 17.359 42.468 39.829 1.00 16.54 174 ARG D O 1
ATOM 9662 N N . THR D 1 177 ? 16.683 40.750 41.108 1.00 17.29 175 THR D N 1
ATOM 9663 C CA . THR D 1 177 ? 17.991 40.104 41.164 1.00 17.43 175 THR D CA 1
ATOM 9664 C C . THR D 1 177 ? 18.554 39.823 39.765 1.00 17.75 175 THR D C 1
ATOM 9665 O O . THR D 1 177 ? 19.745 40.040 39.478 1.00 18.05 175 THR D O 1
ATOM 9669 N N . SER D 1 178 ? 17.700 39.330 38.890 1.00 18.05 176 SER D N 1
ATOM 9670 C CA . SER D 1 178 ? 18.139 38.981 37.553 1.00 16.96 176 SER D CA 1
ATOM 9671 C C . SER D 1 178 ? 18.531 40.261 36.790 1.00 17.69 176 SER D C 1
ATOM 9672 O O . SER D 1 178 ? 19.555 40.316 36.098 1.00 17.51 176 SER D O 1
ATOM 9675 N N . ILE D 1 179 ? 17.713 41.289 36.940 1.00 17.26 177 ILE D N 1
ATOM 9676 C CA . ILE D 1 179 ? 17.956 42.560 36.269 1.00 19.42 177 ILE D CA 1
ATOM 9677 C C . ILE D 1 179 ? 19.290 43.128 36.727 1.00 18.13 177 ILE D C 1
ATOM 9678 O O . ILE D 1 179 ? 20.117 43.501 35.907 1.00 16.46 177 ILE D O 1
ATOM 9683 N N . LEU D 1 180 ? 19.501 43.127 38.035 1.00 15.83 178 LEU D N 1
ATOM 9684 C CA . LEU D 1 180 ? 20.697 43.705 38.656 1.00 18.01 178 LEU D CA 1
ATOM 9685 C C . LEU D 1 180 ? 22.007 42.971 38.415 1.00 18.30 178 LEU D C 1
ATOM 9686 O O . LEU D 1 180 ? 23.073 43.607 38.306 1.00 20.27 178 LEU D O 1
ATOM 9691 N N . THR D 1 181 ? 21.948 41.638 38.394 1.00 16.52 179 THR D N 1
ATOM 9692 C CA . THR D 1 181 ? 23.132 40.794 38.292 1.00 16.68 179 THR D CA 1
ATOM 9693 C C . THR D 1 181 ? 23.316 40.180 36.906 1.00 17.28 179 THR D C 1
ATOM 9694 O O . THR D 1 181 ? 24.413 39.766 36.564 1.00 16.12 179 THR D O 1
ATOM 9698 N N . GLY D 1 182 ? 22.235 40.100 36.139 1.00 17.82 180 GLY D N 1
ATOM 9699 C CA . GLY D 1 182 ? 22.274 39.466 34.830 1.00 18.94 180 GLY D CA 1
ATOM 9700 C C . GLY D 1 182 ? 21.986 37.966 34.908 1.00 20.38 180 GLY D C 1
ATOM 9701 O O . GLY D 1 182 ? 21.956 37.286 33.875 1.00 19.66 180 GLY D O 1
ATOM 9702 N N . CYS D 1 183 ? 21.772 37.442 36.120 1.00 16.93 181 CYS D N 1
ATOM 9703 C CA . CYS D 1 183 ? 21.623 35.981 36.296 1.00 16.75 181 CYS D CA 1
ATOM 9704 C C . CYS D 1 183 ? 20.359 35.406 35.660 1.00 15.81 181 CYS D C 1
ATOM 9705 O O . CYS D 1 183 ? 19.341 36.082 35.557 1.00 17.55 181 CYS D O 1
ATOM 9708 N N . PRO D 1 184 ? 20.409 34.134 35.246 1.00 18.18 182 PRO D N 1
ATOM 9709 C CA . PRO D 1 184 ? 19.188 33.479 34.764 1.00 18.31 182 PRO D CA 1
ATOM 9710 C C . PRO D 1 184 ? 18.158 33.248 35.882 1.00 17.13 182 PRO D C 1
ATOM 9711 O O . PRO D 1 184 ? 18.489 33.351 37.057 1.00 16.30 182 PRO D O 1
ATOM 9715 N N . ILE D 1 185 ? 16.919 32.952 35.491 1.00 16.90 183 ILE D N 1
ATOM 9716 C CA . ILE D 1 185 ? 15.805 32.713 36.415 1.00 15.87 183 ILE D CA 1
ATOM 9717 C C . ILE D 1 185 ? 15.191 31.345 36.049 1.00 16.45 183 ILE D C 1
ATOM 9718 O O . ILE D 1 185 ? 15.020 31.042 34.851 1.00 14.79 183 ILE D O 1
ATOM 9723 N N . LEU D 1 186 ? 14.853 30.531 37.051 1.00 15.10 184 LEU D N 1
ATOM 9724 C CA . LEU D 1 186 ? 13.987 29.361 36.793 1.00 16.21 184 LEU D CA 1
ATOM 9725 C C . LEU D 1 186 ? 12.846 29.339 37.801 1.00 16.14 184 LEU D C 1
ATOM 9726 O O . LEU D 1 186 ? 13.074 29.512 38.996 1.00 15.65 184 LEU D O 1
ATOM 9731 N N . VAL D 1 187 ? 11.625 29.130 37.319 1.00 16.44 185 VAL D N 1
ATOM 9732 C CA . VAL D 1 187 ? 10.435 29.153 38.171 1.00 15.90 185 VAL D CA 1
ATOM 9733 C C . VAL D 1 187 ? 9.787 27.762 38.185 1.00 17.33 185 VAL D C 1
ATOM 9734 O O . VAL D 1 187 ? 9.516 27.194 37.124 1.00 14.85 185 VAL D O 1
ATOM 9738 N N . HIS D 1 188 ? 9.597 27.209 39.387 1.00 15.38 186 HIS D N 1
ATOM 9739 C CA . HIS D 1 188 ? 8.760 26.028 39.622 1.00 16.49 186 HIS D CA 1
ATOM 9740 C C . HIS D 1 188 ? 7.269 26.394 39.496 1.00 18.15 186 HIS D C 1
ATOM 9741 O O . HIS D 1 188 ? 6.771 27.300 40.177 1.00 16.50 186 HIS D O 1
ATOM 9748 N N . THR D 1 189 ? 6.554 25.739 38.587 1.00 16.99 187 THR D N 1
ATOM 9749 C CA . THR D 1 189 ? 5.101 25.804 38.651 1.00 16.31 187 THR D CA 1
ATOM 9750 C C . THR D 1 189 ? 4.571 24.515 39.245 1.00 17.53 187 THR D C 1
ATOM 9751 O O . THR D 1 189 ? 5.180 23.461 39.074 1.00 18.60 187 THR D O 1
ATOM 9755 N N . GLN D 1 190 ? 3.421 24.584 39.925 1.00 19.51 188 GLN D N 1
ATOM 9756 C CA . GLN D 1 190 ? 2.840 23.397 40.533 1.00 16.90 188 GLN D CA 1
ATOM 9757 C C . GLN D 1 190 ? 1.889 22.702 39.549 1.00 16.91 188 GLN D C 1
ATOM 9758 O O . GLN D 1 190 ? 0.858 23.252 39.186 1.00 17.85 188 GLN D O 1
ATOM 9764 N N . LEU D 1 191 ? 2.217 21.487 39.140 1.00 16.88 189 LEU D N 1
ATOM 9765 C CA . LEU D 1 191 ? 1.473 20.822 38.061 1.00 19.38 189 LEU D CA 1
ATOM 9766 C C . LEU D 1 191 ? 1.364 21.628 36.757 1.00 15.25 189 LEU D C 1
ATOM 9767 O O . LEU D 1 191 ? 0.420 21.436 35.999 1.00 16.48 189 LEU D O 1
ATOM 9772 N N . GLY D 1 192 ? 2.331 22.504 36.493 1.00 17.91 190 GLY D N 1
ATOM 9773 C CA . GLY D 1 192 ? 2.384 23.275 35.247 1.00 14.86 190 GLY D CA 1
ATOM 9774 C C . GLY D 1 192 ? 1.267 24.318 35.110 1.00 19.06 190 GLY D C 1
ATOM 9775 O O . GLY D 1 192 ? 0.929 24.705 33.988 1.00 15.10 190 GLY D O 1
ATOM 9776 N N . THR D 1 193 ? 0.695 24.769 36.238 1.00 14.03 191 THR D N 1
ATOM 9777 C CA . THR D 1 193 ? -0.348 25.793 36.231 1.00 13.57 191 THR D CA 1
ATOM 9778 C C . THR D 1 193 ? 0.251 27.208 36.370 1.00 14.85 191 THR D C 1
ATOM 9779 O O . THR D 1 193 ? 1.317 27.393 37.002 1.00 13.99 191 THR D O 1
ATOM 9791 N N . ALA D 1 195 ? 1.657 29.075 34.283 1.00 15.29 193 ALA D N 1
ATOM 9792 C CA . ALA D 1 195 ? 2.960 29.267 33.628 1.00 14.94 193 ALA D CA 1
ATOM 9793 C C . ALA D 1 195 ? 2.948 30.570 32.828 1.00 15.14 193 ALA D C 1
ATOM 9794 O O . ALA D 1 195 ? 3.891 31.364 32.883 1.00 16.81 193 ALA D O 1
ATOM 9796 N N . LEU D 1 196 ? 1.866 30.790 32.089 1.00 17.67 194 LEU D N 1
ATOM 9797 C CA . LEU D 1 196 ? 1.688 32.016 31.308 1.00 16.63 194 LEU D CA 1
ATOM 9798 C C . LEU D 1 196 ? 1.834 33.250 32.202 1.00 17.39 194 LEU D C 1
ATOM 9799 O O . LEU D 1 196 ? 2.522 34.205 31.873 1.00 18.25 194 LEU D O 1
ATOM 9804 N N . GLU D 1 197 ? 1.165 33.213 33.338 1.00 16.30 195 GLU D N 1
ATOM 9805 C CA . GLU D 1 197 ? 1.102 34.369 34.223 1.00 17.14 195 GLU D CA 1
ATOM 9806 C C . GLU D 1 197 ? 2.466 34.614 34.921 1.00 16.67 195 GLU D C 1
ATOM 9807 O O . GLU D 1 197 ? 2.864 35.757 35.118 1.00 17.82 195 GLU D O 1
ATOM 9813 N N . VAL D 1 198 ? 3.186 33.548 35.230 1.00 15.92 196 VAL D N 1
ATOM 9814 C CA . VAL D 1 198 ? 4.557 33.664 35.751 1.00 16.26 196 VAL D CA 1
ATOM 9815 C C . VAL D 1 198 ? 5.433 34.419 34.742 1.00 15.90 196 VAL D C 1
ATOM 9816 O O . VAL D 1 198 ? 6.047 35.460 35.051 1.00 16.70 196 VAL D O 1
ATOM 9820 N N . ALA D 1 199 ? 5.448 33.922 33.515 1.00 17.16 197 ALA D N 1
ATOM 9821 C CA . ALA D 1 199 ? 6.162 34.573 32.427 1.00 16.09 197 ALA D CA 1
ATOM 9822 C C . ALA D 1 199 ? 5.799 36.066 32.337 1.00 16.83 197 ALA D C 1
ATOM 9823 O O . ALA D 1 199 ? 6.663 36.967 32.315 1.00 15.85 197 ALA D O 1
ATOM 9825 N N . LYS D 1 200 ? 4.510 36.348 32.319 1.00 17.31 198 LYS D N 1
ATOM 9826 C CA . LYS D 1 200 ? 4.075 37.730 32.123 1.00 17.20 198 LYS D CA 1
ATOM 9827 C C . LYS D 1 200 ? 4.504 38.629 33.242 1.00 16.10 198 LYS D C 1
ATOM 9828 O O . LYS D 1 200 ? 4.924 39.752 32.997 1.00 15.92 198 LYS D O 1
ATOM 9834 N N . HIS D 1 201 ? 4.427 38.145 34.477 1.00 15.91 199 HIS D N 1
ATOM 9835 C CA . HIS D 1 201 ? 4.749 39.007 35.591 1.00 16.46 199 HIS D CA 1
ATOM 9836 C C . HIS D 1 201 ? 6.231 39.269 35.551 1.00 15.22 199 HIS D C 1
ATOM 9837 O O . HIS D 1 201 ? 6.628 40.393 35.723 1.00 17.91 199 HIS D O 1
ATOM 9844 N N . LEU D 1 202 ? 7.041 38.246 35.324 1.00 13.64 200 LEU D N 1
ATOM 9845 C CA . LEU D 1 202 ? 8.495 38.449 35.305 1.00 14.75 200 LEU D CA 1
ATOM 9846 C C . LEU D 1 202 ? 8.848 39.495 34.237 1.00 15.80 200 LEU D C 1
ATOM 9847 O O . LEU D 1 202 ? 9.645 40.365 34.479 1.00 15.31 200 LEU D O 1
ATOM 9852 N N . ILE D 1 203 ? 8.223 39.409 33.066 1.00 15.08 201 ILE D N 1
ATOM 9853 C CA . ILE D 1 203 ? 8.545 40.321 31.991 1.00 16.20 201 ILE D CA 1
ATOM 9854 C C . ILE D 1 203 ? 8.058 41.711 32.388 1.00 16.98 201 ILE D C 1
ATOM 9855 O O . ILE D 1 203 ? 8.761 42.702 32.237 1.00 15.24 201 ILE D O 1
ATOM 9860 N N . GLY D 1 204 ? 6.861 41.762 32.974 1.00 16.82 202 GLY D N 1
ATOM 9861 C CA . GLY D 1 204 ? 6.307 43.011 33.422 1.00 15.98 202 GLY D CA 1
ATOM 9862 C C . GLY D 1 204 ? 7.199 43.721 34.439 1.00 17.94 202 GLY D C 1
ATOM 9863 O O . GLY D 1 204 ? 7.202 44.951 34.503 1.00 19.76 202 GLY D O 1
ATOM 9864 N N . PHE D 1 205 ? 7.921 42.957 35.252 1.00 16.51 203 PHE D N 1
ATOM 9865 C CA . PHE D 1 205 ? 8.837 43.547 36.205 1.00 18.27 203 PHE D CA 1
ATOM 9866 C C . PHE D 1 205 ? 10.075 44.087 35.461 1.00 18.85 203 PHE D C 1
ATOM 9867 O O . PHE D 1 205 ? 10.782 44.959 35.966 1.00 20.10 203 PHE D O 1
ATOM 9875 N N . GLY D 1 206 ? 10.314 43.588 34.256 1.00 17.48 204 GLY D N 1
ATOM 9876 C CA . GLY D 1 206 ? 11.435 44.054 33.467 1.00 16.83 204 GLY D CA 1
ATOM 9877 C C . GLY D 1 206 ? 12.467 42.968 33.264 1.00 18.95 204 GLY D C 1
ATOM 9878 O O . GLY D 1 206 ? 13.552 43.238 32.736 1.00 19.21 204 GLY D O 1
ATOM 9879 N N . ALA D 1 207 ? 12.149 41.728 33.627 1.00 15.98 205 ALA D N 1
ATOM 9880 C CA . ALA D 1 207 ? 13.128 40.656 33.404 1.00 16.93 205 ALA D CA 1
ATOM 9881 C C . ALA D 1 207 ? 13.156 40.304 31.935 1.00 17.85 205 ALA D C 1
ATOM 9882 O O . ALA D 1 207 ? 12.172 40.494 31.228 1.00 18.40 205 ALA D O 1
ATOM 9884 N N . ASN D 1 208 ? 14.294 39.789 31.486 1.00 19.19 206 ASN D N 1
ATOM 9885 C CA . ASN D 1 208 ? 14.473 39.392 30.100 1.00 19.69 206 ASN D CA 1
ATOM 9886 C C . ASN D 1 208 ? 13.922 37.969 29.850 1.00 18.63 206 ASN D C 1
ATOM 9887 O O . ASN D 1 208 ? 14.420 37.026 30.433 1.00 18.98 206 ASN D O 1
ATOM 9892 N N . PRO D 1 209 ? 12.922 37.813 28.958 1.00 17.52 207 PRO D N 1
ATOM 9893 C CA . PRO D 1 209 ? 12.401 36.476 28.637 1.00 19.03 207 PRO D CA 1
ATOM 9894 C C . PRO D 1 209 ? 13.508 35.507 28.232 1.00 20.63 207 PRO D C 1
ATOM 9895 O O . PRO D 1 209 ? 13.364 34.311 28.440 1.00 20.76 207 PRO D O 1
ATOM 9899 N N . ASP D 1 210 ? 14.573 36.021 27.612 1.00 19.73 208 ASP D N 1
ATOM 9900 C CA . ASP D 1 210 ? 15.707 35.214 27.182 1.00 21.16 208 ASP D CA 1
ATOM 9901 C C . ASP D 1 210 ? 16.404 34.478 28.324 1.00 21.76 208 ASP D C 1
ATOM 9902 O O . ASP D 1 210 ? 17.081 33.486 28.081 1.00 21.73 208 ASP D O 1
ATOM 9907 N N . LYS D 1 211 ? 16.250 34.979 29.557 1.00 20.16 209 LYS D N 1
ATOM 9908 C CA . LYS D 1 211 ? 16.892 34.425 30.754 1.00 19.49 209 LYS D CA 1
ATOM 9909 C C . LYS D 1 211 ? 15.947 33.547 31.618 1.00 18.98 209 LYS D C 1
ATOM 9910 O O . LYS D 1 211 ? 16.365 33.068 32.686 1.00 15.90 209 LYS D O 1
ATOM 9916 N N . ILE D 1 212 ? 14.699 33.349 31.153 1.00 17.30 210 ILE D N 1
ATOM 9917 C CA . ILE D 1 212 ? 13.642 32.710 31.945 1.00 17.16 210 ILE D CA 1
ATOM 9918 C C . ILE D 1 212 ? 13.340 31.262 31.520 1.00 17.05 210 ILE D C 1
ATOM 9919 O O . ILE D 1 212 ? 12.987 30.991 30.363 1.00 15.56 210 ILE D O 1
ATOM 9924 N N . GLN D 1 213 ? 13.487 30.345 32.472 1.00 15.71 211 GLN D N 1
ATOM 9925 C CA . GLN D 1 213 ? 12.952 28.992 32.333 1.00 16.37 211 GLN D CA 1
ATOM 9926 C C . GLN D 1 213 ? 11.742 28.778 33.245 1.00 15.39 211 GLN D C 1
ATOM 9927 O O . GLN D 1 213 ? 11.707 29.305 34.370 1.00 16.38 211 GLN D O 1
ATOM 9933 N N . ILE D 1 214 ? 10.746 28.039 32.767 1.00 14.75 212 ILE D N 1
ATOM 9934 C CA . ILE D 1 214 ? 9.651 27.638 33.635 1.00 14.57 212 ILE D CA 1
ATOM 9935 C C . ILE D 1 214 ? 9.610 26.102 33.706 1.00 15.68 212 ILE D C 1
ATOM 9936 O O . ILE D 1 214 ? 9.517 25.452 32.690 1.00 15.49 212 ILE D O 1
ATOM 9941 N N . SER D 1 215 ? 9.720 25.538 34.908 1.00 14.88 213 SER D N 1
ATOM 9942 C CA . SER D 1 215 ? 9.748 24.080 35.088 1.00 16.58 213 SER D CA 1
ATOM 9943 C C . SER D 1 215 ? 8.356 23.479 35.296 1.00 16.83 213 SER D C 1
ATOM 9944 O O . SER D 1 215 ? 7.426 24.179 35.701 1.00 15.98 213 SER D O 1
ATOM 9947 N N . HIS D 1 216 ? 8.254 22.175 35.015 1.00 16.24 214 HIS D N 1
ATOM 9948 C CA . HIS D 1 216 ? 7.085 21.330 35.337 1.00 16.84 214 HIS D CA 1
ATOM 9949 C C . HIS D 1 216 ? 5.879 21.407 34.419 1.00 14.75 214 HIS D C 1
ATOM 9950 O O . HIS D 1 216 ? 4.825 20.841 34.725 1.00 14.97 214 HIS D O 1
ATOM 9957 N N . LEU D 1 217 ? 6.047 22.033 33.261 1.00 14.74 215 LEU D N 1
ATOM 9958 C CA . LEU D 1 217 ? 4.943 22.099 32.326 1.00 14.73 215 LEU D CA 1
ATOM 9959 C C . LEU D 1 217 ? 4.535 20.684 31.916 1.00 14.99 215 LEU D C 1
ATOM 9960 O O . LEU D 1 217 ? 3.378 20.452 31.577 1.00 16.53 215 LEU D O 1
ATOM 9965 N N . ASN D 1 218 ? 5.474 19.738 31.976 1.00 15.79 216 ASN D N 1
ATOM 9966 C CA . ASN D 1 218 ? 5.187 18.323 31.696 1.00 15.10 216 ASN D CA 1
ATOM 9967 C C . ASN D 1 218 ? 4.040 17.779 32.507 1.00 17.03 216 ASN D C 1
ATOM 9968 O O . ASN D 1 218 ? 3.456 16.774 32.130 1.00 19.91 216 ASN D O 1
ATOM 9973 N N . LYS D 1 219 ? 3.700 18.445 33.615 1.00 16.73 217 LYS D N 1
ATOM 9974 C CA . LYS D 1 219 ? 2.571 18.008 34.435 1.00 17.75 217 LYS D CA 1
ATOM 9975 C C . LYS D 1 219 ? 1.216 18.610 34.026 1.00 17.65 217 LYS D C 1
ATOM 9976 O O . LYS D 1 219 ? 0.178 18.321 34.626 1.00 18.50 217 LYS D O 1
ATOM 9982 N N . ASN D 1 220 ? 1.225 19.433 32.989 1.00 14.16 218 ASN D N 1
ATOM 9983 C CA . ASN D 1 220 ? 0.008 19.996 32.435 1.00 17.46 218 ASN D CA 1
ATOM 9984 C C . ASN D 1 220 ? 0.181 19.775 30.948 1.00 18.16 218 ASN D C 1
ATOM 9985 O O . ASN D 1 220 ? 0.553 20.700 30.265 1.00 17.87 218 ASN D O 1
ATOM 9990 N N . PRO D 1 221 ? -0.034 18.531 30.477 1.00 16.90 219 PRO D N 1
ATOM 9991 C CA . PRO D 1 221 ? 0.375 18.081 29.137 1.00 17.54 219 PRO D CA 1
ATOM 9992 C C . PRO D 1 221 ? -0.580 18.648 28.097 1.00 19.38 219 PRO D C 1
ATOM 9993 O O . PRO D 1 221 ? -1.421 17.923 27.535 1.00 18.46 219 PRO D O 1
ATOM 9997 N N . ASP D 1 222 ? -0.469 19.953 27.865 1.00 16.40 220 ASP D N 1
ATOM 9998 C CA . ASP D 1 222 ? -1.383 20.648 26.984 1.00 18.24 220 ASP D CA 1
ATOM 9999 C C . ASP D 1 222 ? -0.540 21.297 25.897 1.00 18.58 220 ASP D C 1
ATOM 10000 O O . ASP D 1 222 ? 0.073 22.355 26.123 1.00 16.85 220 ASP D O 1
ATOM 10005 N N . LYS D 1 223 ? -0.474 20.668 24.734 1.00 15.90 221 LYS D N 1
ATOM 10006 C CA . LYS D 1 223 ? 0.441 21.178 23.706 1.00 18.39 221 LYS D CA 1
ATOM 10007 C C . LYS D 1 223 ? 0.124 22.615 23.256 1.00 17.69 221 LYS D C 1
ATOM 10008 O O . LYS D 1 223 ? 1.052 23.391 22.970 1.00 18.06 221 LYS D O 1
ATOM 10014 N N . TYR D 1 224 ? -1.164 22.973 23.232 1.00 15.72 222 TYR D N 1
ATOM 10015 C CA . TYR D 1 224 ? -1.606 24.297 22.828 1.00 18.68 222 TYR D CA 1
ATOM 10016 C C . TYR D 1 224 ? -1.144 25.340 23.829 1.00 16.07 222 TYR D C 1
ATOM 10017 O O . TYR D 1 224 ? -0.735 26.428 23.450 1.00 16.59 222 TYR D O 1
ATOM 10026 N N . TYR D 1 225 ? -1.218 24.996 25.108 1.00 16.10 223 TYR D N 1
ATOM 10027 C CA . TYR D 1 225 ? -0.782 25.881 26.179 1.00 16.80 223 TYR D CA 1
ATOM 10028 C C . TYR D 1 225 ? 0.750 26.081 26.102 1.00 16.48 223 TYR D C 1
ATOM 10029 O O . TYR D 1 225 ? 1.250 27.196 26.289 1.00 16.81 223 TYR D O 1
ATOM 10038 N N . TYR D 1 226 ? 1.491 25.002 25.843 1.00 16.20 224 TYR D N 1
ATOM 10039 C CA . TYR D 1 226 ? 2.949 25.097 25.719 1.00 15.70 224 TYR D CA 1
ATOM 10040 C C . TYR D 1 226 ? 3.274 26.154 24.663 1.00 16.92 224 TYR D C 1
ATOM 10041 O O . TYR D 1 226 ? 4.081 27.079 24.871 1.00 15.05 224 TYR D O 1
ATOM 10050 N N . GLU D 1 227 ? 2.600 26.010 23.529 1.00 15.59 225 GLU D N 1
ATOM 10051 C CA . GLU D 1 227 ? 2.842 26.836 22.378 1.00 16.85 225 GLU D CA 1
ATOM 10052 C C . GLU D 1 227 ? 2.441 28.292 22.691 1.00 17.74 225 GLU D C 1
ATOM 10053 O O . GLU D 1 227 ? 3.187 29.236 22.371 1.00 15.69 225 GLU D O 1
ATOM 10059 N N . LYS D 1 228 ? 1.268 28.458 23.315 1.00 16.30 226 LYS D N 1
ATOM 10060 C CA . LYS D 1 228 ? 0.803 29.767 23.756 1.00 17.40 226 LYS D CA 1
ATOM 10061 C C . LYS D 1 228 ? 1.860 30.487 24.620 1.00 15.68 226 LYS D C 1
ATOM 10062 O O . LYS D 1 228 ? 2.184 31.663 24.388 1.00 15.85 226 LYS D O 1
ATOM 10068 N N . VAL D 1 229 ? 2.361 29.801 25.641 1.00 15.52 227 VAL D N 1
ATOM 10069 C CA . VAL D 1 229 ? 3.305 30.429 26.574 1.00 14.72 227 VAL D CA 1
ATOM 10070 C C . VAL D 1 229 ? 4.573 30.854 25.826 1.00 16.72 227 VAL D C 1
ATOM 10071 O O . VAL D 1 229 ? 5.047 31.989 25.948 1.00 15.55 227 VAL D O 1
ATOM 10075 N N . ILE D 1 230 ? 5.102 29.945 25.022 1.00 15.38 228 ILE D N 1
ATOM 10076 C CA . ILE D 1 230 ? 6.331 30.246 24.310 1.00 16.69 228 ILE D CA 1
ATOM 10077 C C . ILE D 1 230 ? 6.127 31.394 23.308 1.00 18.85 228 ILE D C 1
ATOM 10078 O O . ILE D 1 230 ? 6.958 32.308 23.237 1.00 17.83 228 ILE D O 1
ATOM 10083 N N . LYS D 1 231 ? 5.028 31.357 22.555 1.00 18.86 229 LYS D N 1
ATOM 10084 C CA . LYS D 1 231 ? 4.824 32.362 21.498 1.00 21.89 229 LYS D CA 1
ATOM 10085 C C . LYS D 1 231 ? 4.442 33.730 22.053 1.00 20.41 229 LYS D C 1
ATOM 10086 O O . LYS D 1 231 ? 4.845 34.758 21.513 1.00 19.99 229 LYS D O 1
ATOM 10092 N N . GLU D 1 232 ? 3.714 33.750 23.163 1.00 18.50 230 GLU D N 1
ATOM 10093 C CA . GLU D 1 232 ? 3.283 35.015 23.716 1.00 18.18 230 GLU D CA 1
ATOM 10094 C C . GLU D 1 232 ? 4.342 35.737 24.542 1.00 18.41 230 GLU D C 1
ATOM 10095 O O . GLU D 1 232 ? 4.276 36.958 24.667 1.00 18.71 230 GLU D O 1
ATOM 10101 N N . THR D 1 233 ? 5.313 35.004 25.087 1.00 18.73 231 THR D N 1
ATOM 10102 C CA . THR D 1 233 ? 6.260 35.586 26.049 1.00 19.77 231 THR D CA 1
ATOM 10103 C C . THR D 1 233 ? 7.738 35.329 25.734 1.00 20.04 231 THR D C 1
ATOM 10104 O O . THR D 1 233 ? 8.627 36.032 26.239 1.00 18.30 231 THR D O 1
ATOM 10108 N N . GLY D 1 234 ? 8.008 34.321 24.915 1.00 19.60 232 GLY D N 1
ATOM 10109 C CA . GLY D 1 234 ? 9.383 34.009 24.543 1.00 19.90 232 GLY D CA 1
ATOM 10110 C C . GLY D 1 234 ? 10.239 33.317 25.600 1.00 19.14 232 GLY D C 1
ATOM 10111 O O . GLY D 1 234 ? 11.452 33.207 25.433 1.00 20.72 232 GLY D O 1
ATOM 10112 N N . VAL D 1 235 ? 9.630 32.815 26.671 1.00 16.70 233 VAL D N 1
ATOM 10113 C CA . VAL D 1 235 ? 10.405 32.102 27.681 1.00 15.45 233 VAL D CA 1
ATOM 10114 C C . VAL D 1 235 ? 10.709 30.667 27.220 1.00 17.71 233 VAL D C 1
ATOM 10115 O O . VAL D 1 235 ? 10.330 30.259 26.123 1.00 17.68 233 VAL D O 1
ATOM 10119 N N . THR D 1 236 ? 11.423 29.930 28.055 1.00 15.38 234 THR D N 1
ATOM 10120 C CA . THR D 1 236 ? 11.855 28.577 27.748 1.00 14.86 234 THR D CA 1
ATOM 10121 C C . THR D 1 236 ? 11.200 27.655 28.742 1.00 15.19 234 THR D C 1
ATOM 10122 O O . THR D 1 236 ? 11.069 27.973 29.937 1.00 15.26 234 THR D O 1
ATOM 10126 N N . LEU D 1 237 ? 10.760 26.518 28.241 1.00 15.25 235 LEU D N 1
ATOM 10127 C CA . LEU D 1 237 ? 10.061 25.551 29.055 1.00 15.03 235 LEU D CA 1
ATOM 10128 C C . LEU D 1 237 ? 11.059 24.445 29.355 1.00 16.62 235 LEU D C 1
ATOM 10129 O O . LEU D 1 237 ? 11.558 23.773 28.441 1.00 15.76 235 LEU D O 1
ATOM 10134 N N . CYS D 1 238 ? 11.387 24.292 30.636 1.00 14.26 236 CYS D N 1
ATOM 10135 C CA . CYS D 1 238 ? 12.246 23.219 31.097 1.00 15.34 236 CYS D CA 1
ATOM 10136 C C . CYS D 1 238 ? 11.394 22.023 31.556 1.00 17.33 236 CYS D C 1
ATOM 10137 O O . CYS D 1 238 ? 10.718 22.073 32.585 1.00 15.57 236 CYS D O 1
ATOM 10140 N N . PHE D 1 239 ? 11.444 20.945 30.782 1.00 14.26 237 PHE D N 1
ATOM 10141 C CA . PHE D 1 239 ? 10.663 19.745 31.090 1.00 15.41 237 PHE D CA 1
ATOM 10142 C C . PHE D 1 239 ? 11.439 18.752 31.923 1.00 16.15 237 PHE D C 1
ATOM 10143 O O . PHE D 1 239 ? 12.612 18.483 31.633 1.00 15.69 237 PHE D O 1
ATOM 10151 N N . ASP D 1 240 ? 10.801 18.254 32.990 1.00 15.23 238 ASP D N 1
ATOM 10152 C CA . ASP D 1 240 ? 11.202 16.997 33.599 1.00 14.74 238 ASP D CA 1
ATOM 10153 C C . ASP D 1 240 ? 10.096 16.041 33.178 1.00 15.35 238 ASP D C 1
ATOM 10154 O O . ASP D 1 240 ? 9.430 16.316 32.188 1.00 16.35 238 ASP D O 1
ATOM 10159 N N . GLY D 1 241 ? 9.900 14.932 33.872 1.00 16.66 239 GLY D N 1
ATOM 10160 C CA . GLY D 1 241 ? 8.875 13.980 33.467 1.00 17.22 239 GLY D CA 1
ATOM 10161 C C . GLY D 1 241 ? 9.315 12.598 32.998 1.00 18.22 239 GLY D C 1
ATOM 10162 O O . GLY D 1 241 ? 8.544 11.645 33.101 1.00 18.12 239 GLY D O 1
ATOM 10163 N N . PRO D 1 242 ? 10.557 12.455 32.482 1.00 17.14 240 PRO D N 1
ATOM 10164 C CA . PRO D 1 242 ? 10.952 11.060 32.217 1.00 16.59 240 PRO D CA 1
ATOM 10165 C C . PRO D 1 242 ? 10.943 10.207 33.487 1.00 19.08 240 PRO D C 1
ATOM 10166 O O . PRO D 1 242 ? 11.419 10.657 34.550 1.00 17.53 240 PRO D O 1
ATOM 10170 N N . ASP D 1 243 ? 10.427 8.981 33.366 1.00 16.69 241 ASP D N 1
ATOM 10171 C CA . ASP D 1 243 ? 10.263 8.055 34.496 1.00 17.48 241 ASP D CA 1
ATOM 10172 C C . ASP D 1 243 ? 9.495 8.637 35.668 1.00 17.95 241 ASP D C 1
ATOM 10173 O O . ASP D 1 243 ? 9.925 8.531 36.820 1.00 19.15 241 ASP D O 1
ATOM 10178 N N . ARG D 1 244 ? 8.340 9.230 35.359 1.00 17.59 242 ARG D N 1
ATOM 10179 C CA . ARG D 1 244 ? 7.446 9.746 36.375 1.00 17.72 242 ARG D CA 1
ATOM 10180 C C . ARG D 1 244 ? 6.016 9.259 36.079 1.00 15.42 242 ARG D C 1
ATOM 10181 O O . ARG D 1 244 ? 5.115 10.058 35.892 1.00 16.28 242 ARG D O 1
ATOM 10189 N N . VAL D 1 245 ? 5.835 7.936 36.038 1.00 16.39 243 VAL D N 1
ATOM 10190 C CA . VAL D 1 245 ? 4.616 7.298 35.524 1.00 15.26 243 VAL D CA 1
ATOM 10191 C C . VAL D 1 245 ? 3.380 7.612 36.374 1.00 17.53 243 VAL D C 1
ATOM 10192 O O . VAL D 1 245 ? 2.252 7.684 35.860 1.00 16.60 243 VAL D O 1
ATOM 10196 N N . LYS D 1 246 ? 3.583 7.865 37.671 1.00 16.84 244 LYS D N 1
ATOM 10197 C CA . LYS D 1 246 ? 2.432 8.216 38.493 1.00 18.66 244 LYS D CA 1
ATOM 10198 C C . LYS D 1 246 ? 1.805 9.509 38.001 1.00 19.45 244 LYS D C 1
ATOM 10199 O O . LYS D 1 246 ? 0.635 9.794 38.318 1.00 20.84 244 LYS D O 1
ATOM 10205 N N . TYR D 1 247 ? 2.566 10.308 37.243 1.00 15.98 245 TYR D N 1
ATOM 10206 C CA . TYR D 1 247 ? 1.981 11.524 36.644 1.00 16.94 245 TYR D CA 1
ATOM 10207 C C . TYR D 1 247 ? 1.507 11.267 35.204 1.00 18.30 245 TYR D C 1
ATOM 10208 O O . TYR D 1 247 ? 0.324 11.336 34.941 1.00 18.63 245 TYR D O 1
ATOM 10217 N N . TYR D 1 248 ? 2.445 10.968 34.296 1.00 16.51 246 TYR D N 1
ATOM 10218 C CA . TYR D 1 248 ? 2.167 10.752 32.877 1.00 16.66 246 TYR D CA 1
ATOM 10219 C C . TYR D 1 248 ? 3.256 9.862 32.258 1.00 15.90 246 TYR D C 1
ATOM 10220 O O . TYR D 1 248 ? 4.423 9.889 32.692 1.00 16.76 246 TYR D O 1
ATOM 10229 N N . PRO D 1 249 ? 2.892 9.085 31.229 1.00 16.18 247 PRO D N 1
ATOM 10230 C CA . PRO D 1 249 ? 3.869 8.179 30.606 1.00 16.91 247 PRO D CA 1
ATOM 10231 C C . PRO D 1 249 ? 4.924 8.975 29.820 1.00 17.06 247 PRO D C 1
ATOM 10232 O O . PRO D 1 249 ? 4.633 10.104 29.395 1.00 18.56 247 PRO D O 1
ATOM 10236 N N . ASP D 1 250 ? 6.109 8.397 29.598 1.00 17.50 248 ASP D N 1
ATOM 10237 C CA . ASP D 1 250 ? 7.162 9.098 28.855 1.00 18.87 248 ASP D CA 1
ATOM 10238 C C . ASP D 1 250 ? 6.653 9.486 27.466 1.00 20.01 248 ASP D C 1
ATOM 10239 O O . ASP D 1 250 ? 7.042 10.521 26.913 1.00 18.96 248 ASP D O 1
ATOM 10244 N N . SER D 1 251 ? 5.794 8.650 26.896 1.00 18.92 249 SER D N 1
ATOM 10245 C CA . SER D 1 251 ? 5.349 8.885 25.520 1.00 21.10 249 SER D CA 1
ATOM 10246 C C . SER D 1 251 ? 4.651 10.215 25.342 1.00 20.43 249 SER D C 1
ATOM 10247 O O . SER D 1 251 ? 4.719 10.810 24.272 1.00 17.69 249 SER D O 1
ATOM 10250 N N . LEU D 1 252 ? 3.922 10.647 26.363 1.00 18.03 250 LEU D N 1
ATOM 10251 C CA . LEU D 1 252 ? 3.169 11.902 26.252 1.00 18.48 250 LEU D CA 1
ATOM 10252 C C . LEU D 1 252 ? 4.095 13.106 26.159 1.00 16.22 250 LEU D C 1
ATOM 10253 O O . LEU D 1 252 ? 3.900 13.963 25.319 1.00 15.96 250 LEU D O 1
ATOM 10258 N N . LEU D 1 253 ? 5.092 13.177 27.032 1.00 18.07 251 LEU D N 1
ATOM 10259 C CA . LEU D 1 253 ? 6.073 14.259 26.934 1.00 16.97 251 LEU D CA 1
ATOM 10260 C C . LEU D 1 253 ? 6.813 14.192 25.568 1.00 19.03 251 LEU D C 1
ATOM 10261 O O . LEU D 1 253 ? 7.079 15.226 24.949 1.00 18.83 251 LEU D O 1
ATOM 10266 N N . ALA D 1 254 ? 7.120 12.986 25.090 1.00 17.39 252 ALA D N 1
ATOM 10267 C CA . ALA D 1 254 ? 7.818 12.858 23.812 1.00 19.73 252 ALA D CA 1
ATOM 10268 C C . ALA D 1 254 ? 6.988 13.465 22.690 1.00 18.52 252 ALA D C 1
ATOM 10269 O O . ALA D 1 254 ? 7.468 14.312 21.926 1.00 17.94 252 ALA D O 1
ATOM 10271 N N . GLU D 1 255 ? 5.728 13.055 22.606 1.00 18.12 253 GLU D N 1
ATOM 10272 C CA . GLU D 1 255 ? 4.846 13.614 21.591 1.00 20.26 253 GLU D CA 1
ATOM 10273 C C . GLU D 1 255 ? 4.585 15.112 21.737 1.00 20.67 253 GLU D C 1
ATOM 10274 O O . GLU D 1 255 ? 4.482 15.807 20.730 1.00 19.37 253 GLU D O 1
ATOM 10280 N N . ASN D 1 256 ? 4.428 15.614 22.962 1.00 16.90 254 ASN D N 1
ATOM 10281 C CA . ASN D 1 256 ? 4.238 17.054 23.096 1.00 19.41 254 ASN D CA 1
ATOM 10282 C C . ASN D 1 256 ? 5.470 17.861 22.664 1.00 17.38 254 ASN D C 1
ATOM 10283 O O . ASN D 1 256 ? 5.354 18.884 22.019 1.00 20.73 254 ASN D O 1
ATOM 10288 N N . ILE D 1 257 ? 6.652 17.380 23.000 1.00 18.29 255 ILE D N 1
ATOM 10289 C CA . ILE D 1 257 ? 7.869 17.987 22.494 1.00 17.78 255 ILE D CA 1
ATOM 10290 C C . ILE D 1 257 ? 7.941 17.916 20.948 1.00 18.92 255 ILE D C 1
ATOM 10291 O O . ILE D 1 257 ? 8.293 18.895 20.297 1.00 18.07 255 ILE D O 1
ATOM 10296 N N . LYS D 1 258 ? 7.589 16.776 20.370 1.00 18.13 256 LYS D N 1
ATOM 10297 C CA . LYS D 1 258 ? 7.583 16.654 18.905 1.00 19.90 256 LYS D CA 1
ATOM 10298 C C . LYS D 1 258 ? 6.713 17.757 18.275 1.00 20.28 256 LYS D C 1
ATOM 10299 O O . LYS D 1 258 ? 7.110 18.400 17.311 1.00 21.46 256 LYS D O 1
ATOM 10305 N N . TYR D 1 259 ? 5.542 18.008 18.860 1.00 18.83 257 TYR D N 1
ATOM 10306 C CA . TYR D 1 259 ? 4.652 19.046 18.380 1.00 21.02 257 TYR D CA 1
ATOM 10307 C C . TYR D 1 259 ? 5.303 20.430 18.443 1.00 20.70 257 TYR D C 1
ATOM 10308 O O . TYR D 1 259 ? 5.255 21.182 17.466 1.00 18.48 257 TYR D O 1
ATOM 10317 N N . LEU D 1 260 ? 5.928 20.767 19.570 1.00 17.90 258 LEU D N 1
ATOM 10318 C CA . LEU D 1 260 ? 6.561 22.082 19.674 1.00 18.25 258 LEU D CA 1
ATOM 10319 C C . LEU D 1 260 ? 7.693 22.262 18.631 1.00 18.60 258 LEU D C 1
ATOM 10320 O O . LEU D 1 260 ? 7.873 23.329 18.075 1.00 18.85 258 LEU D O 1
ATOM 10325 N N . VAL D 1 261 ? 8.479 21.223 18.412 1.00 16.32 259 VAL D N 1
ATOM 10326 C CA . VAL D 1 261 ? 9.558 21.295 17.453 1.00 19.64 259 VAL D CA 1
ATOM 10327 C C . VAL D 1 261 ? 8.962 21.498 16.032 1.00 20.21 259 VAL D C 1
ATOM 10328 O O . VAL D 1 261 ? 9.391 22.358 15.276 1.00 20.46 259 VAL D O 1
ATOM 10332 N N . ASP D 1 262 ? 7.953 20.707 15.695 1.00 20.50 260 ASP D N 1
ATOM 10333 C CA . ASP D 1 262 ? 7.259 20.862 14.423 1.00 23.20 260 ASP D CA 1
ATOM 10334 C C . ASP D 1 262 ? 6.692 22.279 14.201 1.00 23.75 260 ASP D C 1
ATOM 10335 O O . ASP D 1 262 ? 6.635 22.754 13.051 1.00 22.29 260 ASP D O 1
ATOM 10340 N N . LYS D 1 263 ? 6.279 22.938 15.296 1.00 19.58 261 LYS D N 1
ATOM 10341 C CA . LYS D 1 263 ? 5.800 24.321 15.237 1.00 20.27 261 LYS D CA 1
ATOM 10342 C C . LYS D 1 263 ? 6.921 25.346 15.152 1.00 19.42 261 LYS D C 1
ATOM 10343 O O . LYS D 1 263 ? 6.672 26.556 15.105 1.00 21.91 261 LYS D O 1
ATOM 10349 N N . GLY D 1 264 ? 8.159 24.871 15.163 1.00 19.09 262 GLY D N 1
ATOM 10350 C CA . GLY D 1 264 ? 9.299 25.751 15.014 1.00 20.18 262 GLY D CA 1
ATOM 10351 C C . GLY D 1 264 ? 9.764 26.312 16.354 1.00 20.23 262 GLY D C 1
ATOM 10352 O O . GLY D 1 264 ? 10.418 27.331 16.394 1.00 18.15 262 GLY D O 1
ATOM 10353 N N . LEU D 1 265 ? 9.464 25.628 17.453 1.00 20.27 263 LEU D N 1
ATOM 10354 C CA . LEU D 1 265 ? 9.776 26.172 18.776 1.00 17.70 263 LEU D CA 1
ATOM 10355 C C . LEU D 1 265 ? 10.885 25.416 19.535 1.00 19.26 263 LEU D C 1
ATOM 10356 O O . LEU D 1 265 ? 10.991 25.510 20.794 1.00 17.14 263 LEU D O 1
ATOM 10361 N N . GLN D 1 266 ? 11.713 24.678 18.791 1.00 17.81 264 GLN D N 1
ATOM 10362 C CA . GLN D 1 266 ? 12.816 23.912 19.394 1.00 17.98 264 GLN D CA 1
ATOM 10363 C C . GLN D 1 266 ? 13.826 24.719 20.232 1.00 16.60 264 GLN D C 1
ATOM 10364 O O . GLN D 1 266 ? 14.433 24.171 21.130 1.00 20.23 264 GLN D O 1
ATOM 10370 N N . LYS D 1 267 ? 13.997 26.008 19.979 1.00 18.08 265 LYS D N 1
ATOM 10371 C CA . LYS D 1 267 ? 14.952 26.789 20.775 1.00 15.73 265 LYS D CA 1
ATOM 10372 C C . LYS D 1 267 ? 14.402 27.160 22.173 1.00 18.92 265 LYS D C 1
ATOM 10373 O O . LYS D 1 267 ? 15.095 27.820 22.965 1.00 16.76 265 LYS D O 1
ATOM 10379 N N . HIS D 1 268 ? 13.166 26.742 22.459 1.00 17.37 266 HIS D N 1
ATOM 10380 C CA . HIS D 1 268 ? 12.461 27.171 23.671 1.00 16.75 266 HIS D CA 1
ATOM 10381 C C . HIS D 1 268 ? 12.188 26.061 24.663 1.00 16.01 266 HIS D C 1
ATOM 10382 O O . HIS D 1 268 ? 11.314 26.175 25.530 1.00 15.49 266 HIS D O 1
ATOM 10389 N N . ILE D 1 269 ? 13.001 25.021 24.562 1.00 16.98 267 ILE D N 1
ATOM 10390 C CA . ILE D 1 269 ? 12.790 23.778 25.287 1.00 17.10 267 ILE D CA 1
ATOM 10391 C C . ILE D 1 269 ? 14.091 23.374 25.950 1.00 19.19 267 ILE D C 1
ATOM 10392 O O . ILE D 1 269 ? 15.125 23.244 25.270 1.00 18.03 267 ILE D O 1
ATOM 10397 N N . THR D 1 270 ? 14.059 23.174 27.273 1.00 16.13 268 THR D N 1
ATOM 10398 C CA . THR D 1 270 ? 15.157 22.466 27.893 1.00 16.66 268 THR D CA 1
ATOM 10399 C C . THR D 1 270 ? 14.695 21.176 28.573 1.00 16.02 268 THR D C 1
ATOM 10400 O O . THR D 1 270 ? 13.492 20.953 28.792 1.00 14.44 268 THR D O 1
ATOM 10404 N N . LEU D 1 271 ? 15.651 20.316 28.908 1.00 15.85 269 LEU D N 1
ATOM 10405 C CA . LEU D 1 271 ? 15.345 19.083 29.635 1.00 16.13 269 LEU D CA 1
ATOM 10406 C C . LEU D 1 271 ? 16.034 18.971 30.996 1.00 15.97 269 LEU D C 1
ATOM 10407 O O . LEU D 1 271 ? 17.058 19.595 31.239 1.00 15.52 269 LEU D O 1
ATOM 10412 N N . SER D 1 272 ? 15.477 18.101 31.838 1.00 16.54 270 SER D N 1
ATOM 10413 C CA . SER D 1 272 ? 15.932 17.859 33.199 1.00 16.60 270 SER D CA 1
ATOM 10414 C C . SER D 1 272 ? 15.337 16.526 33.673 1.00 17.78 270 SER D C 1
ATOM 10415 O O . SER D 1 272 ? 14.406 16.000 33.054 1.00 16.18 270 SER D O 1
ATOM 10418 N N . LEU D 1 273 ? 15.857 15.979 34.766 1.00 14.72 271 LEU D N 1
ATOM 10419 C CA . LEU D 1 273 ? 15.210 14.810 35.373 1.00 17.22 271 LEU D CA 1
ATOM 10420 C C . LEU D 1 273 ? 14.407 15.249 36.637 1.00 17.46 271 LEU D C 1
ATOM 10421 O O . LEU D 1 273 ? 13.434 14.605 37.056 1.00 17.63 271 LEU D O 1
ATOM 10426 N N . ASP D 1 274 ? 14.817 16.353 37.245 1.00 16.72 272 ASP D N 1
ATOM 10427 C CA . ASP D 1 274 ? 14.257 16.730 38.546 1.00 16.39 272 ASP D CA 1
ATOM 10428 C C . ASP D 1 274 ? 14.182 15.526 39.512 1.00 18.41 272 ASP D C 1
ATOM 10429 O O . ASP D 1 274 ? 13.092 15.165 40.008 1.00 17.31 272 ASP D O 1
ATOM 10434 N N . ALA D 1 275 ? 15.331 14.901 39.767 1.00 17.91 273 ALA D N 1
ATOM 10435 C CA . ALA D 1 275 ? 15.386 13.705 40.608 1.00 16.70 273 ALA D CA 1
ATOM 10436 C C . ALA D 1 275 ? 15.498 14.143 42.056 1.00 18.04 273 ALA D C 1
ATOM 10437 O O . ALA D 1 275 ? 16.570 14.047 42.660 1.00 20.32 273 ALA D O 1
ATOM 10439 N N . GLY D 1 276 ? 14.400 14.660 42.592 1.00 16.32 274 GLY D N 1
ATOM 10440 C CA . GLY D 1 276 ? 14.392 15.296 43.904 1.00 19.58 274 GLY D CA 1
ATOM 10441 C C . GLY D 1 276 ? 13.795 14.421 44.996 1.00 19.76 274 GLY D C 1
ATOM 10442 O O . GLY D 1 276 ? 13.431 14.898 46.065 1.00 18.28 274 GLY D O 1
ATOM 10443 N N . ARG D 1 277 ? 13.711 13.128 44.709 1.00 19.81 275 ARG D N 1
ATOM 10444 C CA . ARG D 1 277 ? 13.418 12.101 45.708 1.00 20.91 275 ARG D CA 1
ATOM 10445 C C . ARG D 1 277 ? 14.468 10.998 45.649 1.00 19.70 275 ARG D C 1
ATOM 10446 O O . ARG D 1 277 ? 15.012 10.690 44.591 1.00 18.80 275 ARG D O 1
ATOM 10454 N N . ILE D 1 278 ? 14.704 10.370 46.792 1.00 18.93 276 ILE D N 1
ATOM 10455 C CA . ILE D 1 278 ? 15.764 9.400 46.913 1.00 20.61 276 ILE D CA 1
ATOM 10456 C C . ILE D 1 278 ? 15.649 8.223 45.912 1.00 19.61 276 ILE D C 1
ATOM 10457 O O . ILE D 1 278 ? 16.663 7.697 45.498 1.00 18.66 276 ILE D O 1
ATOM 10462 N N . LEU D 1 279 ? 14.445 7.825 45.500 1.00 19.24 277 LEU D N 1
ATOM 10463 C CA . LEU D 1 279 ? 14.343 6.707 44.529 1.00 18.43 277 LEU D CA 1
ATOM 10464 C C . LEU D 1 279 ? 14.404 7.153 43.063 1.00 18.10 277 LEU D C 1
ATOM 10465 O O . LEU D 1 279 ? 14.211 6.349 42.146 1.00 20.16 277 LEU D O 1
ATOM 10470 N N . TYR D 1 280 ? 14.696 8.428 42.844 1.00 19.08 278 TYR D N 1
ATOM 10471 C CA . TYR D 1 280 ? 14.762 8.992 41.493 1.00 19.37 278 TYR D CA 1
ATOM 10472 C C . TYR D 1 280 ? 16.204 8.969 40.914 1.00 18.33 278 TYR D C 1
ATOM 10473 O O . TYR D 1 280 ? 16.458 9.447 39.822 1.00 18.84 278 TYR D O 1
ATOM 10482 N N . GLN D 1 281 ? 17.139 8.427 41.672 1.00 19.09 279 GLN D N 1
ATOM 10483 C CA . GLN D 1 281 ? 18.498 8.210 41.160 1.00 19.02 279 GLN D CA 1
ATOM 10484 C C . GLN D 1 281 ? 18.895 6.765 41.356 1.00 18.58 279 GLN D C 1
ATOM 10485 O O . GLN D 1 281 ? 18.440 6.127 42.312 1.00 18.09 279 GLN D O 1
ATOM 10491 N N . ARG D 1 282 ? 19.704 6.238 40.435 1.00 18.58 280 ARG D N 1
ATOM 10492 C CA . ARG D 1 282 ? 20.110 4.840 40.503 1.00 19.36 280 ARG D CA 1
ATOM 10493 C C . ARG D 1 282 ? 20.960 4.553 41.731 1.00 20.65 280 ARG D C 1
ATOM 10494 O O . ARG D 1 282 ? 20.721 3.590 42.441 1.00 18.75 280 ARG D O 1
ATOM 10502 N N . ASN D 1 283 ? 21.974 5.377 41.961 1.00 21.08 281 ASN D N 1
ATOM 10503 C CA . ASN D 1 283 ? 22.901 5.118 43.048 1.00 19.64 281 ASN D CA 1
ATOM 10504 C C . ASN D 1 283 ? 22.274 5.327 44.419 1.00 18.93 281 ASN D C 1
ATOM 10505 O O . ASN D 1 283 ? 22.418 4.482 45.308 1.00 21.06 281 ASN D O 1
ATOM 10510 N N . TYR D 1 284 ? 21.543 6.419 44.589 1.00 19.46 282 TYR D N 1
ATOM 10511 C CA . TYR D 1 284 ? 20.716 6.556 45.796 1.00 18.96 282 TYR D CA 1
ATOM 10512 C C . TYR D 1 284 ? 19.795 5.338 45.994 1.00 20.92 282 TYR D C 1
ATOM 10513 O O . TYR D 1 284 ? 19.572 4.886 47.127 1.00 17.81 282 TYR D O 1
ATOM 10522 N N . GLY D 1 285 ? 19.227 4.825 44.904 1.00 16.82 283 GLY D N 1
ATOM 10523 C CA . GLY D 1 285 ? 18.297 3.708 45.025 1.00 17.66 283 GLY D CA 1
ATOM 10524 C C . GLY D 1 285 ? 18.987 2.495 45.622 1.00 19.48 283 GLY D C 1
ATOM 10525 O O . GLY D 1 285 ? 18.442 1.804 46.473 1.00 18.60 283 GLY D O 1
ATOM 10526 N N . LEU D 1 286 ? 20.214 2.257 45.180 1.00 19.60 284 LEU D N 1
ATOM 10527 C CA . LEU D 1 286 ? 21.020 1.149 45.664 1.00 19.22 284 LEU D CA 1
ATOM 10528 C C . LEU D 1 286 ? 21.295 1.281 47.163 1.00 22.27 284 LEU D C 1
ATOM 10529 O O . LEU D 1 286 ? 21.423 0.261 47.862 1.00 23.10 284 LEU D O 1
ATOM 10534 N N . THR D 1 287 ? 21.400 2.520 47.673 1.00 21.53 285 THR D N 1
ATOM 10535 C CA . THR D 1 287 ? 21.573 2.723 49.125 1.00 21.09 285 THR D CA 1
ATOM 10536 C C . THR D 1 287 ? 20.321 2.337 49.925 1.00 20.67 285 THR D C 1
ATOM 10537 O O . THR D 1 287 ? 20.409 2.062 51.130 1.00 19.67 285 THR D O 1
ATOM 10541 N N . LYS D 1 288 ? 19.152 2.344 49.286 1.00 18.04 286 LYS D N 1
ATOM 10542 C CA . LYS D 1 288 ? 17.951 1.831 49.963 1.00 17.67 286 LYS D CA 1
ATOM 10543 C C . LYS D 1 288 ? 17.587 0.408 49.478 1.00 19.81 286 LYS D C 1
ATOM 10544 O O . LYS D 1 288 ? 16.431 -0.029 49.638 1.00 19.87 286 LYS D O 1
ATOM 10550 N N . GLY D 1 289 ? 18.546 -0.288 48.866 1.00 18.28 287 GLY D N 1
ATOM 10551 C CA . GLY D 1 289 ? 18.382 -1.691 48.486 1.00 17.95 287 GLY D CA 1
ATOM 10552 C C . GLY D 1 289 ? 17.389 -1.915 47.361 1.00 20.76 287 GLY D C 1
ATOM 10553 O O . GLY D 1 289 ? 16.707 -2.933 47.328 1.00 20.18 287 GLY D O 1
ATOM 10554 N N . LYS D 1 290 ? 17.312 -0.965 46.429 1.00 19.75 288 LYS D N 1
ATOM 10555 C CA . LYS D 1 290 ? 16.429 -1.090 45.280 1.00 19.04 288 LYS D CA 1
ATOM 10556 C C . LYS D 1 290 ? 17.161 -0.776 43.978 1.00 19.21 288 LYS D C 1
ATOM 10557 O O . LYS D 1 290 ? 18.126 0.033 43.964 1.00 19.63 288 LYS D O 1
ATOM 10563 N N . GLN D 1 291 ? 16.692 -1.406 42.901 1.00 17.34 289 GLN D N 1
ATOM 10564 C CA . GLN D 1 291 ? 17.049 -1.037 41.527 1.00 18.37 289 GLN D CA 1
ATOM 10565 C C . GLN D 1 291 ? 16.098 0.035 41.089 1.00 19.32 289 GLN D C 1
ATOM 10566 O O . GLN D 1 291 ? 14.865 -0.188 41.138 1.00 19.62 289 GLN D O 1
ATOM 10572 N N . THR D 1 292 ? 16.646 1.185 40.673 1.00 15.30 290 THR D N 1
ATOM 10573 C CA . THR D 1 292 ? 15.867 2.345 40.252 1.00 17.89 290 THR D CA 1
ATOM 10574 C C . THR D 1 292 ? 16.563 3.006 39.068 1.00 20.52 290 THR D C 1
ATOM 10575 O O . THR D 1 292 ? 17.754 2.805 38.874 1.00 21.06 290 THR D O 1
ATOM 10579 N N . PHE D 1 293 ? 15.830 3.791 38.283 1.00 18.20 291 PHE D N 1
ATOM 10580 C CA . PHE D 1 293 ? 16.451 4.617 37.242 1.00 20.13 291 PHE D CA 1
ATOM 10581 C C . PHE D 1 293 ? 16.823 6.017 37.756 1.00 18.74 291 PHE D C 1
ATOM 10582 O O . PHE D 1 293 ? 16.246 6.507 38.736 1.00 17.81 291 PHE D O 1
ATOM 10590 N N . GLY D 1 294 ? 17.799 6.642 37.098 1.00 19.24 292 GLY D N 1
ATOM 10591 C CA . GLY D 1 294 ? 18.274 7.964 37.467 1.00 16.23 292 GLY D CA 1
ATOM 10592 C C . GLY D 1 294 ? 18.732 8.757 36.259 1.00 17.74 292 GLY D C 1
ATOM 10593 O O . GLY D 1 294 ? 18.084 8.748 35.208 1.00 16.82 292 GLY D O 1
ATOM 10594 N N . LEU D 1 295 ? 19.874 9.425 36.389 1.00 15.81 293 LEU D N 1
ATOM 10595 C CA . LEU D 1 295 ? 20.273 10.376 35.371 1.00 15.80 293 LEU D CA 1
ATOM 10596 C C . LEU D 1 295 ? 20.633 9.711 34.037 1.00 16.41 293 LEU D C 1
ATOM 10597 O O . LEU D 1 295 ? 20.403 10.278 32.989 1.00 19.30 293 LEU D O 1
ATOM 10602 N N . ALA D 1 296 ? 21.148 8.500 34.066 1.00 17.64 294 ALA D N 1
ATOM 10603 C CA . ALA D 1 296 ? 21.491 7.809 32.821 1.00 17.21 294 ALA D CA 1
ATOM 10604 C C . ALA D 1 296 ? 20.263 7.435 31.963 1.00 19.44 294 ALA D C 1
ATOM 10605 O O . ALA D 1 296 ? 20.345 7.289 30.746 1.00 20.27 294 ALA D O 1
ATOM 10607 N N . TYR D 1 297 ? 19.115 7.284 32.599 1.00 16.91 295 TYR D N 1
ATOM 10608 C CA . TYR D 1 297 ? 17.872 7.016 31.883 1.00 18.62 295 TYR D CA 1
ATOM 10609 C C . TYR D 1 297 ? 17.547 8.064 30.792 1.00 18.93 295 TYR D C 1
ATOM 10610 O O . TYR D 1 297 ? 16.935 7.737 29.753 1.00 15.92 295 TYR D O 1
ATOM 10619 N N . LEU D 1 298 ? 17.932 9.323 31.035 1.00 18.55 296 LEU D N 1
ATOM 10620 C CA . LEU D 1 298 ? 17.758 10.369 30.019 1.00 18.39 296 LEU D CA 1
ATOM 10621 C C . LEU D 1 298 ? 18.340 9.922 28.666 1.00 18.11 296 LEU D C 1
ATOM 10622 O O . LEU D 1 298 ? 17.686 10.014 27.641 1.00 19.53 296 LEU D O 1
ATOM 10627 N N . PHE D 1 299 ? 19.567 9.428 28.692 1.00 18.32 297 PHE D N 1
ATOM 10628 C CA . PHE D 1 299 ? 20.264 9.008 27.493 1.00 20.25 297 PHE D CA 1
ATOM 10629 C C . PHE D 1 299 ? 19.916 7.580 27.068 1.00 20.15 297 PHE D C 1
ATOM 10630 O O . PHE D 1 299 ? 19.857 7.287 25.887 1.00 20.59 297 PHE D O 1
ATOM 10638 N N . ASP D 1 300 ? 19.720 6.688 28.034 1.00 20.38 298 ASP D N 1
ATOM 10639 C CA . ASP D 1 300 ? 19.548 5.270 27.712 1.00 21.94 298 ASP D CA 1
ATOM 10640 C C . ASP D 1 300 ? 18.134 5.033 27.190 1.00 20.84 298 ASP D C 1
ATOM 10641 O O . ASP D 1 300 ? 17.917 4.164 26.359 1.00 22.58 298 ASP D O 1
ATOM 10646 N N . ARG D 1 301 ? 17.179 5.844 27.628 1.00 18.88 299 ARG D N 1
ATOM 10647 C CA . ARG D 1 301 ? 15.769 5.588 27.282 1.00 18.97 299 ARG D CA 1
ATOM 10648 C C . ARG D 1 301 ? 14.997 6.774 26.687 1.00 20.21 299 ARG D C 1
ATOM 10649 O O . ARG D 1 301 ? 14.303 6.623 25.688 1.00 20.26 299 ARG D O 1
ATOM 10657 N N . PHE D 1 302 ? 15.102 7.963 27.285 1.00 17.45 300 PHE D N 1
ATOM 10658 C CA . PHE D 1 302 ? 14.184 9.010 26.886 1.00 17.50 300 PHE D CA 1
ATOM 10659 C C . PHE D 1 302 ? 14.572 9.686 25.558 1.00 18.99 300 PHE D C 1
ATOM 10660 O O . PHE D 1 302 ? 13.718 9.935 24.735 1.00 18.68 300 PHE D O 1
ATOM 10668 N N . LEU D 1 303 ? 15.851 9.979 25.352 1.00 18.18 301 LEU D N 1
ATOM 10669 C CA . LEU D 1 303 ? 16.266 10.594 24.095 1.00 20.67 301 LEU D CA 1
ATOM 10670 C C . LEU D 1 303 ? 16.028 9.650 22.902 1.00 19.36 301 LEU D C 1
ATOM 10671 O O . LEU D 1 303 ? 15.633 10.093 21.847 1.00 21.35 301 LEU D O 1
ATOM 10676 N N . PRO D 1 304 ? 16.296 8.347 23.073 1.00 21.02 302 PRO D N 1
ATOM 10677 C CA . PRO D 1 304 ? 15.939 7.402 22.014 1.00 21.87 302 PRO D CA 1
ATOM 10678 C C . PRO D 1 304 ? 14.446 7.454 21.691 1.00 21.54 302 PRO D C 1
ATOM 10679 O O . PRO D 1 304 ? 14.073 7.365 20.519 1.00 22.05 302 PRO D O 1
ATOM 10683 N N . LEU D 1 305 ? 13.610 7.605 22.719 1.00 18.51 303 LEU D N 1
ATOM 10684 C CA . LEU D 1 305 ? 12.172 7.775 22.525 1.00 19.45 303 LEU D CA 1
ATOM 10685 C C . LEU D 1 305 ? 11.854 9.051 21.758 1.00 18.98 303 LEU D C 1
ATOM 10686 O O . LEU D 1 305 ? 11.013 9.055 20.869 1.00 17.27 303 LEU D O 1
ATOM 10691 N N . LEU D 1 306 ? 12.502 10.151 22.120 1.00 19.05 304 LEU D N 1
ATOM 10692 C CA . LEU D 1 306 ? 12.377 11.383 21.328 1.00 20.06 304 LEU D CA 1
ATOM 10693 C C . LEU D 1 306 ? 12.709 11.087 19.853 1.00 20.32 304 LEU D C 1
ATOM 10694 O O . LEU D 1 306 ? 11.941 11.427 18.947 1.00 21.55 304 LEU D O 1
ATOM 10699 N N . LYS D 1 307 ? 13.854 10.458 19.611 1.00 20.54 305 LYS D N 1
ATOM 10700 C CA . LYS D 1 307 ? 14.227 10.139 18.228 1.00 22.31 305 LYS D CA 1
ATOM 10701 C C . LYS D 1 307 ? 13.148 9.316 17.610 1.00 21.08 305 LYS D C 1
ATOM 10702 O O . LYS D 1 307 ? 12.744 9.579 16.510 1.00 21.92 305 LYS D O 1
ATOM 10708 N N . GLN D 1 308 ? 12.666 8.325 18.343 1.00 21.01 306 GLN D N 1
ATOM 10709 C CA . GLN D 1 308 ? 11.636 7.438 17.823 1.00 21.51 306 GLN D CA 1
ATOM 10710 C C . GLN D 1 308 ? 10.349 8.130 17.397 1.00 21.12 306 GLN D C 1
ATOM 10711 O O . GLN D 1 308 ? 9.750 7.742 16.391 1.00 21.44 306 GLN D O 1
ATOM 10717 N N . VAL D 1 309 ? 9.878 9.117 18.158 1.00 21.34 307 VAL D N 1
ATOM 10718 C CA . VAL D 1 309 ? 8.629 9.765 17.773 1.00 20.71 307 VAL D CA 1
ATOM 10719 C C . VAL D 1 309 ? 8.889 10.827 16.690 1.00 20.45 307 VAL D C 1
ATOM 10720 O O . VAL D 1 309 ? 7.950 11.407 16.163 1.00 22.48 307 VAL D O 1
ATOM 10724 N N . GLY D 1 310 ? 10.159 11.076 16.369 1.00 20.98 308 GLY D N 1
ATOM 10725 C CA . GLY D 1 310 ? 10.495 11.954 15.250 1.00 23.84 308 GLY D CA 1
ATOM 10726 C C . GLY D 1 310 ? 11.132 13.309 15.550 1.00 25.38 308 GLY D C 1
ATOM 10727 O O . GLY D 1 310 ? 11.136 14.216 14.710 1.00 25.06 308 GLY D O 1
ATOM 10728 N N . VAL D 1 311 ? 11.704 13.455 16.732 1.00 21.65 309 VAL D N 1
ATOM 10729 C CA . VAL D 1 311 ? 12.448 14.657 17.003 1.00 22.32 309 VAL D CA 1
ATOM 10730 C C . VAL D 1 311 ? 13.843 14.474 16.417 1.00 24.41 309 VAL D C 1
ATOM 10731 O O . VAL D 1 311 ? 14.462 13.433 16.596 1.00 22.94 309 VAL D O 1
ATOM 10735 N N . SER D 1 312 ? 14.337 15.481 15.707 1.00 21.35 310 SER D N 1
ATOM 10736 C CA . SER D 1 312 ? 15.644 15.376 15.063 1.00 20.67 310 SER D CA 1
ATOM 10737 C C . SER D 1 312 ? 16.855 15.520 16.006 1.00 25.66 310 SER D C 1
ATOM 10738 O O . SER D 1 312 ? 16.761 16.055 17.131 1.00 22.15 310 SER D O 1
ATOM 10741 N N . LYS D 1 313 ? 18.013 15.073 15.532 1.00 23.90 311 LYS D N 1
ATOM 10742 C CA . LYS D 1 313 ? 19.215 15.255 16.317 1.00 23.84 311 LYS D CA 1
ATOM 10743 C C . LYS D 1 313 ? 19.552 16.719 16.544 1.00 22.70 311 LYS D C 1
ATOM 10744 O O . LYS D 1 313 ? 20.055 17.068 17.607 1.00 21.33 311 LYS D O 1
ATOM 10750 N N . GLU D 1 314 ? 19.272 17.564 15.557 1.00 22.42 312 GLU D N 1
ATOM 10751 C CA . GLU D 1 314 ? 19.538 18.999 15.678 1.00 23.66 312 GLU D CA 1
ATOM 10752 C C . GLU D 1 314 ? 18.679 19.608 16.777 1.00 19.87 312 GLU D C 1
ATOM 10753 O O . GLU D 1 314 ? 19.137 20.468 17.502 1.00 19.93 312 GLU D O 1
ATOM 10759 N N . ALA D 1 315 ? 17.416 19.206 16.838 1.00 19.76 313 ALA D N 1
ATOM 10760 C CA . ALA D 1 315 ? 16.486 19.763 17.805 1.00 19.98 313 ALA D CA 1
ATOM 10761 C C . ALA D 1 315 ? 16.920 19.266 19.148 1.00 19.73 313 ALA D C 1
ATOM 10762 O O . ALA D 1 315 ? 16.896 20.004 20.123 1.00 19.51 313 ALA D O 1
ATOM 10764 N N . ILE D 1 316 ? 17.321 18.001 19.204 1.00 20.56 314 ILE D N 1
ATOM 10765 C CA . ILE D 1 316 ? 17.810 17.458 20.470 1.00 21.82 314 ILE D CA 1
ATOM 10766 C C . ILE D 1 316 ? 19.083 18.182 20.906 1.00 22.68 314 ILE D C 1
ATOM 10767 O O . ILE D 1 316 ? 19.291 18.439 22.106 1.00 19.21 314 ILE D O 1
ATOM 10772 N N . PHE D 1 317 ? 19.934 18.519 19.935 1.00 20.64 315 PHE D N 1
ATOM 10773 C CA . PHE D 1 317 ? 21.160 19.254 20.251 1.00 21.60 315 PHE D CA 1
ATOM 10774 C C . PHE D 1 317 ? 20.861 20.677 20.800 1.00 19.47 315 PHE D C 1
ATOM 10775 O O . PHE D 1 317 ? 21.556 21.145 21.683 1.00 20.67 315 PHE D O 1
ATOM 10783 N N . ASP D 1 318 ? 19.832 21.343 20.279 1.00 18.27 316 ASP D N 1
ATOM 10784 C CA . ASP D 1 318 ? 19.412 22.615 20.850 1.00 19.63 316 ASP D CA 1
ATOM 10785 C C . ASP D 1 318 ? 18.928 22.376 22.280 1.00 20.26 316 ASP D C 1
ATOM 10786 O O . ASP D 1 318 ? 19.324 23.092 23.195 1.00 18.73 316 ASP D O 1
ATOM 10791 N N . ILE D 1 319 ? 18.077 21.364 22.466 1.00 19.21 317 ILE D N 1
ATOM 10792 C CA . ILE D 1 319 ? 17.486 21.146 23.779 1.00 19.47 317 ILE D CA 1
ATOM 10793 C C . ILE D 1 319 ? 18.557 20.952 24.862 1.00 20.23 317 ILE D C 1
ATOM 10794 O O . ILE D 1 319 ? 18.522 21.595 25.928 1.00 20.45 317 ILE D O 1
ATOM 10799 N N . LEU D 1 320 ? 19.516 20.080 24.579 1.00 18.71 318 LEU D N 1
ATOM 10800 C CA . LEU D 1 320 ? 20.530 19.699 25.540 1.00 18.94 318 LEU D CA 1
ATOM 10801 C C . LEU D 1 320 ? 21.687 20.684 25.629 1.00 19.49 318 LEU D C 1
ATOM 10802 O O . LEU D 1 320 ? 22.312 20.786 26.683 1.00 17.68 318 LEU D O 1
ATOM 10807 N N . VAL D 1 321 ? 22.009 21.354 24.517 1.00 19.40 319 VAL D N 1
ATOM 10808 C CA . VAL D 1 321 ? 23.250 22.130 24.445 1.00 20.66 319 VAL D CA 1
ATOM 10809 C C . VAL D 1 321 ? 23.061 23.620 24.163 1.00 17.89 319 VAL D C 1
ATOM 10810 O O . VAL D 1 321 ? 23.461 24.415 24.989 1.00 20.24 319 VAL D O 1
ATOM 10814 N N . ASN D 1 322 ? 22.471 23.982 23.015 1.00 18.93 320 ASN D N 1
ATOM 10815 C CA . ASN D 1 322 ? 22.360 25.385 22.583 1.00 19.53 320 ASN D CA 1
ATOM 10816 C C . ASN D 1 322 ? 21.367 26.221 23.410 1.00 19.92 320 ASN D C 1
ATOM 10817 O O . ASN D 1 322 ? 21.625 27.398 23.701 1.00 18.66 320 ASN D O 1
ATOM 10822 N N . ASN D 1 323 ? 20.235 25.617 23.767 1.00 16.93 321 ASN D N 1
ATOM 10823 C CA . ASN D 1 323 ? 19.235 26.315 24.570 1.00 18.67 321 ASN D CA 1
ATOM 10824 C C . ASN D 1 323 ? 19.804 26.638 25.943 1.00 17.80 321 ASN D C 1
ATOM 10825 O O . ASN D 1 323 ? 19.757 27.795 26.391 1.00 20.16 321 ASN D O 1
ATOM 10830 N N . PRO D 1 324 ? 20.366 25.630 26.617 1.00 19.91 322 PRO D N 1
ATOM 10831 C CA . PRO D 1 324 ? 20.935 25.971 27.920 1.00 17.76 322 PRO D CA 1
ATOM 10832 C C . PRO D 1 324 ? 22.066 26.993 27.801 1.00 20.78 322 PRO D C 1
ATOM 10833 O O . PRO D 1 324 ? 22.207 27.854 28.680 1.00 18.50 322 PRO D O 1
ATOM 10837 N N . LYS D 1 325 ? 22.848 26.908 26.725 1.00 18.93 323 LYS D N 1
ATOM 10838 C CA . LYS D 1 325 ? 23.961 27.825 26.546 1.00 20.40 323 LYS D CA 1
ATOM 10839 C C . LYS D 1 325 ? 23.458 29.272 26.464 1.00 20.55 323 LYS D C 1
ATOM 10840 O O . LYS D 1 325 ? 24.135 30.228 26.907 1.00 19.17 323 LYS D O 1
ATOM 10846 N N . ARG D 1 326 ? 22.258 29.423 25.911 1.00 20.41 324 ARG D N 1
ATOM 10847 C CA . ARG D 1 326 ? 21.612 30.717 25.788 1.00 18.51 324 ARG D CA 1
ATOM 10848 C C . ARG D 1 326 ? 20.979 31.158 27.103 1.00 19.91 324 ARG D C 1
ATOM 10849 O O . ARG D 1 326 ? 21.291 32.232 27.612 1.00 20.49 324 ARG D O 1
ATOM 10857 N N . VAL D 1 327 ? 20.071 30.347 27.641 1.00 18.46 325 VAL D N 1
ATOM 10858 C CA . VAL D 1 327 ? 19.292 30.762 28.807 1.00 18.39 325 VAL D CA 1
ATOM 10859 C C . VAL D 1 327 ? 20.063 30.761 30.109 1.00 19.30 325 VAL D C 1
ATOM 10860 O O . VAL D 1 327 ? 19.616 31.371 31.066 1.00 22.04 325 VAL D O 1
ATOM 10864 N N . LEU D 1 328 ? 21.215 30.108 30.161 1.00 17.91 326 LEU D N 1
ATOM 10865 C CA . LEU D 1 328 ? 21.989 30.109 31.390 1.00 19.61 326 LEU D CA 1
ATOM 10866 C C . LEU D 1 328 ? 23.104 31.166 31.362 1.00 21.00 326 LEU D C 1
ATOM 10867 O O . LEU D 1 328 ? 23.735 31.438 32.399 1.00 18.07 326 LEU D O 1
ATOM 10872 N N . ALA D 1 329 ? 23.308 31.777 30.194 1.00 17.80 327 ALA D N 1
ATOM 10873 C CA . ALA D 1 329 ? 24.359 32.787 30.032 1.00 21.89 327 ALA D CA 1
ATOM 10874 C C . ALA D 1 329 ? 23.984 34.038 30.825 1.00 20.30 327 ALA D C 1
ATOM 10875 O O . ALA D 1 329 ? 22.845 34.488 30.747 1.00 20.80 327 ALA D O 1
ATOM 10877 N N . PHE D 1 330 ? 24.906 34.610 31.592 1.00 19.03 328 PHE D N 1
ATOM 10878 C CA . PHE D 1 330 ? 24.544 35.849 32.287 1.00 20.00 328 PHE D CA 1
ATOM 10879 C C . PHE D 1 330 ? 24.276 36.973 31.266 1.00 23.85 328 PHE D C 1
ATOM 10880 O O . PHE D 1 330 ? 24.939 37.070 30.224 1.00 22.00 328 PHE D O 1
ATOM 10888 N N . ASP D 1 331 ? 23.299 37.815 31.580 1.00 21.79 329 ASP D N 1
ATOM 10889 C CA . ASP D 1 331 ? 22.927 38.959 30.751 1.00 24.76 329 ASP D CA 1
ATOM 10890 C C . ASP D 1 331 ? 23.814 40.149 31.135 1.00 23.20 329 ASP D C 1
ATOM 10891 O O . ASP D 1 331 ? 24.398 40.143 32.210 1.00 19.71 329 ASP D O 1
ATOM 10896 N N . GLU D 1 332 ? 23.880 41.179 30.300 1.00 26.03 330 GLU D N 1
ATOM 10897 C CA . GLU D 1 332 ? 24.481 42.432 30.745 1.00 26.99 330 GLU D CA 1
ATOM 10898 C C . GLU D 1 332 ? 23.647 42.969 31.916 1.00 24.50 330 GLU D C 1
ATOM 10899 O O . GLU D 1 332 ? 22.429 42.897 31.879 1.00 21.13 330 GLU D O 1
ATOM 10905 N N . LYS D 1 333 ? 24.292 43.524 32.933 1.00 23.34 331 LYS D N 1
ATOM 10906 C CA . LYS D 1 333 ? 23.571 44.097 34.090 1.00 21.40 331 LYS D CA 1
ATOM 10907 C C . LYS D 1 333 ? 22.799 45.369 33.765 1.00 22.03 331 LYS D C 1
ATOM 10908 O O . LYS D 1 333 ? 23.200 46.130 32.883 1.00 20.07 331 LYS D O 1
ATOM 10914 N N . ARG D 1 334 ? 21.694 45.592 34.481 1.00 19.09 332 ARG D N 1
ATOM 10915 C CA . ARG D 1 334 ? 20.934 46.836 34.386 1.00 19.94 332 ARG D CA 1
ATOM 10916 C C . ARG D 1 334 ? 20.553 47.362 35.762 1.00 21.71 332 ARG D C 1
ATOM 10917 O O . ARG D 1 334 ? 20.639 46.640 36.767 1.00 21.00 332 ARG D O 1
ATOM 10925 N N . ASN D 1 335 ? 20.106 48.610 35.822 1.00 24.48 333 ASN D N 1
ATOM 10926 C CA . ASN D 1 335 ? 19.465 49.085 37.047 1.00 23.29 333 ASN D CA 1
ATOM 10927 C C . ASN D 1 335 ? 17.977 48.775 36.997 1.00 23.84 333 ASN D C 1
ATOM 10928 O O . ASN D 1 335 ? 17.391 48.667 35.920 1.00 21.65 333 ASN D O 1
ATOM 10933 N N . PHE D 1 336 ? 17.391 48.577 38.169 1.00 22.60 334 PHE D N 1
ATOM 10934 C CA . PHE D 1 336 ? 15.964 48.343 38.270 1.00 22.14 334 PHE D CA 1
ATOM 10935 C C . PHE D 1 336 ? 15.250 49.666 38.451 1.00 25.25 334 PHE D C 1
ATOM 10936 O O . PHE D 1 336 ? 15.573 50.411 39.393 1.00 23.16 334 PHE D O 1
ATOM 10944 N N . ASP D 1 337 ? 14.283 49.953 37.581 1.00 22.43 335 ASP D N 1
ATOM 10945 C CA . ASP D 1 337 ? 13.419 51.115 37.758 1.00 27.90 335 ASP D CA 1
ATOM 10946 C C . ASP D 1 337 ? 11.987 50.684 38.087 1.00 24.36 335 ASP D C 1
ATOM 10947 O O . ASP D 1 337 ? 11.326 50.087 37.251 1.00 23.13 335 ASP D O 1
ATOM 10952 N N . PRO D 1 338 ? 11.497 50.989 39.302 1.00 26.08 336 PRO D N 1
ATOM 10953 C CA . PRO D 1 338 ? 10.121 50.612 39.666 1.00 27.78 336 PRO D CA 1
ATOM 10954 C C . PRO D 1 338 ? 9.009 51.265 38.814 1.00 28.48 336 PRO D C 1
ATOM 10955 O O . PRO D 1 338 ? 7.928 50.700 38.716 1.00 28.79 336 PRO D O 1
ATOM 10959 N N . LEU D 1 339 ? 9.267 52.409 38.190 1.00 30.85 337 LEU D N 1
ATOM 10960 C CA . LEU D 1 339 ? 8.230 53.109 37.412 1.00 31.65 337 LEU D CA 1
ATOM 10961 C C . LEU D 1 339 ? 8.006 52.468 36.049 1.00 30.23 337 LEU D C 1
ATOM 10962 O O . LEU D 1 339 ? 7.071 52.815 35.332 1.00 29.62 337 LEU D O 1
ATOM 10967 N N . LYS D 1 340 ? 8.875 51.539 35.683 1.00 28.45 338 LYS D N 1
ATOM 10968 C CA . LYS D 1 340 ? 8.755 50.886 34.398 1.00 28.00 338 LYS D CA 1
ATOM 10969 C C . LYS D 1 340 ? 8.047 49.544 34.551 1.00 27.77 338 LYS D C 1
ATOM 10970 O O . LYS D 1 340 ? 7.890 48.822 33.589 1.00 25.03 338 LYS D O 1
ATOM 10976 N N . VAL D 1 341 ? 7.647 49.204 35.771 1.00 25.79 339 VAL D N 1
ATOM 10977 C CA . VAL D 1 341 ? 6.960 47.951 35.999 1.00 22.38 339 VAL D CA 1
ATOM 10978 C C . VAL D 1 341 ? 5.595 48.034 35.330 1.00 23.35 339 VAL D C 1
ATOM 10979 O O . VAL D 1 341 ? 4.960 49.065 35.370 1.00 24.40 339 VAL D O 1
ATOM 10983 N N . SER D 1 342 ? 5.144 46.966 34.692 1.00 19.60 340 SER D N 1
ATOM 10984 C CA . SER D 1 342 ? 3.917 47.046 33.886 1.00 23.59 340 SER D CA 1
ATOM 10985 C C . SER D 1 342 ? 2.693 47.348 34.726 1.00 23.27 340 SER D C 1
ATOM 10986 O O . SER D 1 342 ? 2.610 46.927 35.861 1.00 22.47 340 SER D O 1
ATOM 10989 N N . LYS D 1 343 ? 1.718 48.039 34.142 1.00 27.92 341 LYS D N 1
ATOM 10990 C CA . LYS D 1 343 ? 0.491 48.390 34.877 1.00 25.72 341 LYS D CA 1
ATOM 10991 C C . LYS D 1 343 ? -0.298 47.167 35.345 1.00 22.96 341 LYS D C 1
ATOM 10992 O O . LYS D 1 343 ? -0.886 47.181 36.427 1.00 22.02 341 LYS D O 1
ATOM 10998 N N . GLU D 1 344 ? -0.305 46.114 34.530 1.00 23.45 342 GLU D N 1
ATOM 10999 C CA . GLU D 1 344 ? -0.971 44.866 34.903 1.00 23.90 342 GLU D CA 1
ATOM 11000 C C . GLU D 1 344 ? -0.361 44.309 36.217 1.00 22.00 342 GLU D C 1
ATOM 11001 O O . GLU D 1 344 ? -1.067 43.894 37.123 1.00 21.31 342 GLU D O 1
ATOM 11007 N N . VAL D 1 345 ? 0.962 44.346 36.328 1.00 23.87 343 VAL D N 1
ATOM 11008 C CA . VAL D 1 345 ? 1.624 43.887 37.546 1.00 18.96 343 VAL D CA 1
ATOM 11009 C C . VAL D 1 345 ? 1.396 44.832 38.718 1.00 21.67 343 VAL D C 1
ATOM 11010 O O . VAL D 1 345 ? 1.192 44.385 39.863 1.00 19.99 343 VAL D O 1
ATOM 11014 N N . LEU D 1 346 ? 1.448 46.139 38.461 1.00 20.73 344 LEU D N 1
ATOM 11015 C CA . LEU D 1 346 ? 1.179 47.101 39.526 1.00 20.58 344 LEU D CA 1
ATOM 11016 C C . LEU D 1 346 ? -0.222 46.872 40.072 1.00 22.69 344 LEU D C 1
ATOM 11017 O O . LEU D 1 346 ? -0.430 46.852 41.294 1.00 22.00 344 LEU D O 1
ATOM 11022 N N . GLU D 1 347 ? -1.183 46.679 39.175 1.00 20.01 345 GLU D N 1
ATOM 11023 C CA . GLU D 1 347 ? -2.546 46.478 39.640 1.00 26.16 345 GLU D CA 1
ATOM 11024 C C . GLU D 1 347 ? -2.681 45.190 40.465 1.00 25.58 345 GLU D C 1
ATOM 11025 O O . GLU D 1 347 ? -3.328 45.190 41.522 1.00 25.63 345 GLU D O 1
ATOM 11031 N N . LEU D 1 348 ? -2.049 44.108 40.009 1.00 22.07 346 LEU D N 1
ATOM 11032 C CA . LEU D 1 348 ? -2.055 42.865 40.781 1.00 21.63 346 LEU D CA 1
ATOM 11033 C C . LEU D 1 348 ? -1.453 43.036 42.195 1.00 21.97 346 LEU D C 1
ATOM 11034 O O . LEU D 1 348 ? -1.999 42.519 43.164 1.00 21.82 346 LEU D O 1
ATOM 11039 N N . LYS D 1 349 ? -0.354 43.766 42.319 1.00 19.73 347 LYS D N 1
ATOM 11040 C CA . LYS D 1 349 ? 0.291 43.916 43.607 1.00 23.02 347 LYS D CA 1
ATOM 11041 C C . LYS D 1 349 ? -0.622 44.661 44.598 1.00 24.59 347 LYS D C 1
ATOM 11042 O O . LYS D 1 349 ? -0.705 44.308 45.781 1.00 24.51 347 LYS D O 1
ATOM 11048 N N . LYS D 1 350 ? -1.282 45.694 44.097 1.00 24.89 348 LYS D N 1
ATOM 11049 C CA . LYS D 1 350 ? -2.292 46.424 44.848 1.00 27.60 348 LYS D CA 1
ATOM 11050 C C . LYS D 1 350 ? -3.416 45.480 45.295 1.00 25.92 348 LYS D C 1
ATOM 11051 O O . LYS D 1 350 ? -3.768 45.416 46.486 1.00 21.31 348 LYS D O 1
ATOM 11057 N N . GLU D 1 351 ? -3.967 44.737 44.337 1.00 25.71 349 GLU D N 1
ATOM 11058 C CA . GLU D 1 351 ? -5.004 43.742 44.637 1.00 26.69 349 GLU D CA 1
ATOM 11059 C C . GLU D 1 351 ? -4.549 42.707 45.693 1.00 25.62 349 GLU D C 1
ATOM 11060 O O . GLU D 1 351 ? -5.344 42.260 46.519 1.00 24.48 349 GLU D O 1
ATOM 11066 N N . LEU D 1 352 ? -3.266 42.344 45.694 1.00 23.44 350 LEU D N 1
ATOM 11067 C CA . LEU D 1 352 ? -2.767 41.354 46.654 1.00 24.60 350 LEU D CA 1
ATOM 11068 C C . LEU D 1 352 ? -2.124 41.985 47.903 1.00 22.76 350 LEU D C 1
ATOM 11069 O O . LEU D 1 352 ? -1.466 41.305 48.676 1.00 21.60 350 LEU D O 1
ATOM 11074 N N . ASN D 1 353 ? -2.297 43.285 48.077 1.00 25.57 351 ASN D N 1
ATOM 11075 C CA . ASN D 1 353 ? -1.714 44.006 49.225 1.00 25.62 351 ASN D CA 1
ATOM 11076 C C . ASN D 1 353 ? -0.196 43.957 49.345 1.00 25.06 351 ASN D C 1
ATOM 11077 O O . ASN D 1 353 ? 0.340 43.870 50.451 1.00 24.08 351 ASN D O 1
ATOM 11082 N N . LEU D 1 354 ? 0.501 44.005 48.224 1.00 24.40 352 LEU D N 1
ATOM 11083 C CA . LEU D 1 354 ? 1.953 43.886 48.285 1.00 25.54 352 LEU D CA 1
ATOM 11084 C C . LEU D 1 354 ? 2.667 45.224 48.372 1.00 30.93 352 LEU D C 1
ATOM 11085 O O . LEU D 1 354 ? 3.852 45.284 48.711 1.00 32.79 352 LEU D O 1
ATOM 11090 N N . ASN D 1 355 ? 1.975 46.307 48.065 1.00 32.03 353 ASN D N 1
ATOM 11091 C CA . ASN D 1 355 ? 2.654 47.609 48.128 1.00 42.83 353 ASN D CA 1
ATOM 11092 C C . ASN D 1 355 ? 2.252 48.424 49.358 1.00 37.09 353 ASN D C 1
ATOM 11093 O O . ASN D 1 355 ? 2.722 48.151 50.463 1.00 41.19 353 ASN D O 1
ATOM 11098 N N . ASN E 1 5 ? 19.674 47.439 94.744 1.00 41.39 3 ASN E N 1
ATOM 11099 C CA . ASN E 1 5 ? 19.043 48.036 93.548 1.00 42.42 3 ASN E CA 1
ATOM 11100 C C . ASN E 1 5 ? 18.778 47.064 92.379 1.00 33.01 3 ASN E C 1
ATOM 11101 O O . ASN E 1 5 ? 19.318 47.227 91.283 1.00 36.83 3 ASN E O 1
ATOM 11106 N N . LYS E 1 6 ? 17.933 46.071 92.598 1.00 31.74 4 LYS E N 1
ATOM 11107 C CA . LYS E 1 6 ? 17.752 45.031 91.592 1.00 28.32 4 LYS E CA 1
ATOM 11108 C C . LYS E 1 6 ? 16.689 45.411 90.574 1.00 26.75 4 LYS E C 1
ATOM 11109 O O . LYS E 1 6 ? 15.678 46.021 90.924 1.00 25.22 4 LYS E O 1
ATOM 11115 N N . PHE E 1 7 ? 16.912 45.031 89.319 1.00 23.97 5 PHE E N 1
ATOM 11116 C CA . PHE E 1 7 ? 15.970 45.346 88.270 1.00 22.05 5 PHE E CA 1
ATOM 11117 C C . PHE E 1 7 ? 15.550 44.146 87.415 1.00 22.41 5 PHE E C 1
ATOM 11118 O O . PHE E 1 7 ? 16.277 43.155 87.302 1.00 21.56 5 PHE E O 1
ATOM 11126 N N . ALA E 1 8 ? 14.393 44.298 86.778 1.00 22.89 6 ALA E N 1
ATOM 11127 C CA . ALA E 1 8 ? 13.894 43.370 85.761 1.00 21.71 6 ALA E CA 1
ATOM 11128 C C . ALA E 1 8 ? 13.807 44.104 84.419 1.00 19.62 6 ALA E C 1
ATOM 11129 O O . ALA E 1 8 ? 13.510 45.315 84.347 1.00 18.83 6 ALA E O 1
ATOM 11131 N N . ARG E 1 9 ? 14.097 43.390 83.349 1.00 17.60 7 ARG E N 1
ATOM 11132 C CA . ARG E 1 9 ? 14.104 44.022 82.026 1.00 19.35 7 ARG E CA 1
ATOM 11133 C C . ARG E 1 9 ? 12.776 43.791 81.277 1.00 19.42 7 ARG E C 1
ATOM 11134 O O . ARG E 1 9 ? 12.537 42.684 80.777 1.00 18.55 7 ARG E O 1
ATOM 11142 N N . THR E 1 10 ? 11.911 44.821 81.218 1.00 18.87 8 THR E N 1
ATOM 11143 C CA . THR E 1 10 ? 10.597 44.746 80.536 1.00 18.19 8 THR E CA 1
ATOM 11144 C C . THR E 1 10 ? 10.795 45.335 79.147 1.00 19.01 8 THR E C 1
ATOM 11145 O O . THR E 1 10 ? 11.800 46.023 78.902 1.00 18.93 8 THR E O 1
ATOM 11149 N N . VAL E 1 11 ? 9.855 45.073 78.246 1.00 18.12 9 VAL E N 1
ATOM 11150 C CA . VAL E 1 11 ? 9.946 45.580 76.873 1.00 17.41 9 VAL E CA 1
ATOM 11151 C C . VAL E 1 11 ? 9.931 47.093 76.838 1.00 18.21 9 VAL E C 1
ATOM 11152 O O . VAL E 1 11 ? 10.275 47.694 75.823 1.00 19.52 9 VAL E O 1
ATOM 11156 N N . LEU E 1 12 ? 9.493 47.707 77.928 1.00 18.30 10 LEU E N 1
ATOM 11157 C CA . LEU E 1 12 ? 9.461 49.170 77.984 1.00 20.57 10 LEU E CA 1
ATOM 11158 C C . LEU E 1 12 ? 10.642 49.762 78.756 1.00 22.09 10 LEU E C 1
ATOM 11159 O O . LEU E 1 12 ? 10.725 50.977 78.905 1.00 21.26 10 LEU E O 1
ATOM 11164 N N . GLY E 1 13 ? 11.545 48.916 79.263 1.00 20.04 11 GLY E N 1
ATOM 11165 C CA . GLY E 1 13 ? 12.746 49.405 79.930 1.00 18.19 11 GLY E CA 1
ATOM 11166 C C . GLY E 1 13 ? 12.931 48.635 81.214 1.00 20.26 11 GLY E C 1
ATOM 11167 O O . GLY E 1 13 ? 12.087 47.797 81.552 1.00 22.78 11 GLY E O 1
ATOM 11168 N N . ASP E 1 14 ? 14.024 48.897 81.921 1.00 15.58 12 ASP E N 1
ATOM 11169 C CA . ASP E 1 14 ? 14.309 48.209 83.176 1.00 19.14 12 ASP E CA 1
ATOM 11170 C C . ASP E 1 14 ? 13.444 48.773 84.325 1.00 19.78 12 ASP E C 1
ATOM 11171 O O . ASP E 1 14 ? 13.278 49.972 84.443 1.00 21.53 12 ASP E O 1
ATOM 11176 N N . ILE E 1 15 ? 12.889 47.925 85.168 1.00 19.55 13 ILE E N 1
ATOM 11177 C CA . ILE E 1 15 ? 12.124 48.434 86.305 1.00 20.15 13 ILE E CA 1
ATOM 11178 C C . ILE E 1 15 ? 12.728 47.947 87.615 1.00 22.83 13 ILE E C 1
ATOM 11179 O O . ILE E 1 15 ? 13.387 46.910 87.657 1.00 23.26 13 ILE E O 1
ATOM 11184 N N . PRO E 1 16 ? 12.520 48.701 88.707 1.00 21.57 14 PRO E N 1
ATOM 11185 C CA . PRO E 1 16 ? 12.986 48.090 89.954 1.00 21.39 14 PRO E CA 1
ATOM 11186 C C . PRO E 1 16 ? 12.119 46.845 90.224 1.00 22.57 14 PRO E C 1
ATOM 11187 O O . PRO E 1 16 ? 10.911 46.858 89.903 1.00 21.45 14 PRO E O 1
ATOM 11191 N N . VAL E 1 17 ? 12.706 45.797 90.801 1.00 23.71 15 VAL E N 1
ATOM 11192 C CA . VAL E 1 17 ? 11.957 44.552 91.037 1.00 22.67 15 VAL E CA 1
ATOM 11193 C C . VAL E 1 17 ? 10.737 44.731 91.948 1.00 24.54 15 VAL E C 1
ATOM 11194 O O . VAL E 1 17 ? 9.809 43.917 91.908 1.00 18.97 15 VAL E O 1
ATOM 11198 N N . GLU E 1 18 ? 10.742 45.800 92.756 1.00 23.60 16 GLU E N 1
ATOM 11199 C CA . GLU E 1 18 ? 9.633 46.100 93.661 1.00 22.90 16 GLU E CA 1
ATOM 11200 C C . GLU E 1 18 ? 8.416 46.502 92.853 1.00 23.00 16 GLU E C 1
ATOM 11201 O O . GLU E 1 18 ? 7.308 46.592 93.367 1.00 24.84 16 GLU E O 1
ATOM 11207 N N . LYS E 1 19 ? 8.630 46.769 91.579 1.00 21.69 17 LYS E N 1
ATOM 11208 C CA . LYS E 1 19 ? 7.537 47.131 90.698 1.00 19.86 17 LYS E CA 1
ATOM 11209 C C . LYS E 1 19 ? 6.987 45.905 89.891 1.00 20.67 17 LYS E C 1
ATOM 11210 O O . LYS E 1 19 ? 5.997 46.009 89.192 1.00 22.53 17 LYS E O 1
ATOM 11216 N N . LEU E 1 20 ? 7.603 44.735 90.025 1.00 19.47 18 LEU E N 1
ATOM 11217 C CA . LEU E 1 20 ? 7.018 43.538 89.398 1.00 22.27 18 LEU E CA 1
ATOM 11218 C C . LEU E 1 20 ? 5.593 43.247 89.860 1.00 19.36 18 LEU E C 1
ATOM 11219 O O . LEU E 1 20 ? 4.714 42.986 89.037 1.00 19.22 18 LEU E O 1
ATOM 11224 N N . GLY E 1 21 ? 5.360 43.299 91.169 1.00 18.47 19 GLY E N 1
ATOM 11225 C CA . GLY E 1 21 ? 4.028 43.065 91.705 1.00 17.23 19 GLY E CA 1
ATOM 11226 C C . GLY E 1 21 ? 3.668 41.599 91.481 1.00 19.14 19 GLY E C 1
ATOM 11227 O O . GLY E 1 21 ? 4.550 40.734 91.324 1.00 19.38 19 GLY E O 1
ATOM 11228 N N . ILE E 1 22 ? 2.376 41.308 91.451 1.00 18.76 20 ILE E N 1
ATOM 11229 C CA . ILE E 1 22 ? 1.917 39.943 91.193 1.00 18.54 20 ILE E CA 1
ATOM 11230 C C . ILE E 1 22 ? 2.276 39.569 89.762 1.00 17.14 20 ILE E C 1
ATOM 11231 O O . ILE E 1 22 ? 1.930 40.268 88.834 1.00 19.25 20 ILE E O 1
ATOM 11236 N N . THR E 1 23 ? 2.989 38.468 89.584 1.00 19.93 21 THR E N 1
ATOM 11237 C CA . THR E 1 23 ? 3.574 38.166 88.270 1.00 17.97 21 THR E CA 1
ATOM 11238 C C . THR E 1 23 ? 3.174 36.806 87.753 1.00 18.58 21 THR E C 1
ATOM 11239 O O . THR E 1 23 ? 3.364 35.804 88.405 1.00 17.56 21 THR E O 1
ATOM 11243 N N . ASP E 1 24 ? 2.621 36.801 86.552 1.00 18.64 22 ASP E N 1
ATOM 11244 C CA . ASP E 1 24 ? 2.324 35.584 85.832 1.00 17.66 22 ASP E CA 1
ATOM 11245 C C . ASP E 1 24 ? 3.602 35.233 85.053 1.00 17.37 22 ASP E C 1
ATOM 11246 O O . ASP E 1 24 ? 3.938 35.923 84.070 1.00 18.52 22 ASP E O 1
ATOM 11251 N N . CYS E 1 25 ? 4.311 34.192 85.496 1.00 14.64 23 CYS E N 1
ATOM 11252 C CA . CYS E 1 25 ? 5.672 33.918 85.027 1.00 17.02 23 CYS E CA 1
ATOM 11253 C C . CYS E 1 25 ? 5.809 33.120 83.733 1.00 16.92 23 CYS E C 1
ATOM 11254 O O . CYS E 1 25 ? 6.927 32.840 83.322 1.00 16.23 23 CYS E O 1
ATOM 11257 N N . HIS E 1 26 ? 4.698 32.737 83.113 1.00 16.00 24 HIS E N 1
ATOM 11258 C CA . HIS E 1 26 ? 4.767 32.064 81.808 1.00 14.42 24 HIS E CA 1
ATOM 11259 C C . HIS E 1 26 ? 3.416 32.138 81.132 1.00 16.81 24 HIS E C 1
ATOM 11260 O O . HIS E 1 26 ? 2.496 31.379 81.471 1.00 17.38 24 HIS E O 1
ATOM 11267 N N . ASP E 1 27 ? 3.305 33.046 80.163 1.00 16.80 25 ASP E N 1
ATOM 11268 C CA . ASP E 1 27 ? 2.076 33.189 79.422 1.00 17.54 25 ASP E CA 1
ATOM 11269 C C . ASP E 1 27 ? 2.302 33.653 77.995 1.00 16.11 25 ASP E C 1
ATOM 11270 O O . ASP E 1 27 ? 3.448 33.693 77.538 1.00 16.64 25 ASP E O 1
ATOM 11275 N N . HIS E 1 28 ? 1.204 33.969 77.311 1.00 15.89 26 HIS E N 1
ATOM 11276 C CA . HIS E 1 28 ? 1.205 34.334 75.902 1.00 17.79 26 HIS E CA 1
ATOM 11277 C C . HIS E 1 28 ? 0.104 35.296 75.611 1.00 17.53 26 HIS E C 1
ATOM 11278 O O . HIS E 1 28 ? -0.890 35.335 76.311 1.00 19.13 26 HIS E O 1
ATOM 11285 N N . PHE E 1 29 ? 0.277 36.076 74.555 1.00 16.98 27 PHE E N 1
ATOM 11286 C CA . PHE E 1 29 ? -0.828 36.822 73.989 1.00 16.83 27 PHE E CA 1
ATOM 11287 C C . PHE E 1 29 ? -0.807 36.655 72.475 1.00 16.38 27 PHE E C 1
ATOM 11288 O O . PHE E 1 29 ? -1.793 36.206 71.870 1.00 17.53 27 PHE E O 1
ATOM 11296 N N . ILE E 1 30 ? 0.319 37.012 71.864 1.00 16.87 28 ILE E N 1
ATOM 11297 C CA . ILE E 1 30 ? 0.474 36.889 70.411 1.00 16.51 28 ILE E CA 1
ATOM 11298 C C . ILE E 1 30 ? 1.379 35.713 70.075 1.00 17.46 28 ILE E C 1
ATOM 11299 O O . ILE E 1 30 ? 2.497 35.600 70.609 1.00 17.13 28 ILE E O 1
ATOM 11304 N N . LYS E 1 31 ? 0.876 34.837 69.205 1.00 18.55 29 LYS E N 1
ATOM 11305 C CA . LYS E 1 31 ? 1.656 33.741 68.625 1.00 18.82 29 LYS E CA 1
ATOM 11306 C C . LYS E 1 31 ? 1.416 33.869 67.136 1.00 19.48 29 LYS E C 1
ATOM 11307 O O . LYS E 1 31 ? 0.371 33.469 66.612 1.00 18.06 29 LYS E O 1
ATOM 11313 N N . ASN E 1 32 ? 2.380 34.474 66.472 1.00 19.22 30 ASN E N 1
ATOM 11314 C CA . ASN E 1 32 ? 2.249 34.831 65.093 1.00 20.05 30 ASN E CA 1
ATOM 11315 C C . ASN E 1 32 ? 2.945 33.766 64.213 1.00 21.42 30 ASN E C 1
ATOM 11316 O O . ASN E 1 32 ? 4.142 33.843 63.927 1.00 23.47 30 ASN E O 1
ATOM 11321 N N . GLY E 1 33 ? 2.208 32.727 63.858 1.00 21.67 31 GLY E N 1
ATOM 11322 C CA . GLY E 1 33 ? 2.740 31.701 62.987 1.00 20.79 31 GLY E CA 1
ATOM 11323 C C . GLY E 1 33 ? 3.806 30.880 63.675 1.00 22.21 31 GLY E C 1
ATOM 11324 O O . GLY E 1 33 ? 3.846 30.789 64.890 1.00 21.34 31 GLY E O 1
ATOM 11325 N N . GLY E 1 34 ? 4.673 30.255 62.895 1.00 20.45 32 GLY E N 1
ATOM 11326 C CA . GLY E 1 34 ? 5.711 29.424 63.463 1.00 19.98 32 GLY E CA 1
ATOM 11327 C C . GLY E 1 34 ? 5.275 27.970 63.532 1.00 26.21 32 GLY E C 1
ATOM 11328 O O . GLY E 1 34 ? 4.123 27.626 63.194 1.00 24.93 32 GLY E O 1
ATOM 11329 N N . PRO E 1 35 ? 6.189 27.102 63.997 1.00 23.98 33 PRO E N 1
ATOM 11330 C CA . PRO E 1 35 ? 5.990 25.641 63.949 1.00 25.15 33 PRO E CA 1
ATOM 11331 C C . PRO E 1 35 ? 4.859 25.153 64.853 1.00 25.21 33 PRO E C 1
ATOM 11332 O O . PRO E 1 35 ? 4.257 24.116 64.602 1.00 25.88 33 PRO E O 1
ATOM 11336 N N . GLU E 1 36 ? 4.564 25.898 65.904 1.00 23.84 34 GLU E N 1
ATOM 11337 C CA . GLU E 1 36 ? 3.528 25.462 66.815 1.00 26.07 34 GLU E CA 1
ATOM 11338 C C . GLU E 1 36 ? 2.168 25.562 66.164 1.00 26.14 34 GLU E C 1
ATOM 11339 O O . GLU E 1 36 ? 1.342 24.668 66.304 1.00 28.73 34 GLU E O 1
ATOM 11345 N N . VAL E 1 37 ? 1.941 26.658 65.449 1.00 26.26 35 VAL E N 1
ATOM 11346 C CA . VAL E 1 37 ? 0.707 26.857 64.691 1.00 26.60 35 VAL E CA 1
ATOM 11347 C C . VAL E 1 37 ? 0.531 25.731 63.674 1.00 31.37 35 VAL E C 1
ATOM 11348 O O . VAL E 1 37 ? -0.589 25.257 63.414 1.00 30.24 35 VAL E O 1
ATOM 11352 N N . GLU E 1 38 ? 1.654 25.277 63.125 1.00 30.64 36 GLU E N 1
ATOM 11353 C CA . GLU E 1 38 ? 1.645 24.134 62.223 1.00 35.69 36 GLU E CA 1
ATOM 11354 C C . GLU E 1 38 ? 0.968 22.901 62.821 1.00 35.60 36 GLU E C 1
ATOM 11355 O O . GLU E 1 38 ? 0.290 22.171 62.101 1.00 38.22 36 GLU E O 1
ATOM 11361 N N . GLU E 1 39 ? 1.130 22.697 64.133 1.00 30.46 37 GLU E N 1
ATOM 11362 C CA . GLU E 1 39 ? 0.564 21.539 64.829 1.00 31.53 37 GLU E CA 1
ATOM 11363 C C . GLU E 1 39 ? -0.964 21.583 64.941 1.00 33.19 37 GLU E C 1
ATOM 11364 O O . GLU E 1 39 ? -1.636 20.544 64.797 1.00 34.31 37 GLU E O 1
ATOM 11370 N N . HIS E 1 40 ? -1.496 22.777 65.232 1.00 28.52 38 HIS E N 1
ATOM 11371 C CA . HIS E 1 40 ? -2.927 23.008 65.371 1.00 27.65 38 HIS E CA 1
ATOM 11372 C C . HIS E 1 40 ? -3.213 24.498 65.201 1.00 27.66 38 HIS E C 1
ATOM 11373 O O . HIS E 1 40 ? -2.485 25.329 65.745 1.00 24.06 38 HIS E O 1
ATOM 11380 N N . ILE E 1 41 ? -4.285 24.824 64.483 1.00 25.07 39 ILE E N 1
ATOM 11381 C CA . ILE E 1 41 ? -4.691 26.203 64.255 1.00 25.37 39 ILE E CA 1
ATOM 11382 C C . ILE E 1 41 ? -4.939 26.976 65.567 1.00 25.56 39 ILE E C 1
ATOM 11383 O O . ILE E 1 41 ? -4.812 28.202 65.578 1.00 23.85 39 ILE E O 1
ATOM 11388 N N . ASP E 1 42 ? -5.282 26.273 66.657 1.00 21.96 40 ASP E N 1
ATOM 11389 C CA . ASP E 1 42 ? -5.631 26.950 67.924 1.00 23.51 40 ASP E CA 1
ATOM 11390 C C . ASP E 1 42 ? -4.446 27.738 68.522 1.00 22.53 40 ASP E C 1
ATOM 11391 O O . ASP E 1 42 ? -4.631 28.647 69.333 1.00 20.13 40 ASP E O 1
ATOM 11396 N N . PHE E 1 43 ? -3.237 27.398 68.077 1.00 23.07 41 PHE E N 1
ATOM 11397 C CA . PHE E 1 43 ? -2.035 28.104 68.502 1.00 21.01 41 PHE E CA 1
ATOM 11398 C C . PHE E 1 43 ? -1.834 29.461 67.825 1.00 21.20 41 PHE E C 1
ATOM 11399 O O . PHE E 1 43 ? -1.027 30.240 68.289 1.00 22.27 41 PHE E O 1
ATOM 11407 N N . LEU E 1 44 ? -2.535 29.729 66.724 1.00 19.98 42 LEU E N 1
ATOM 11408 C CA . LEU E 1 44 ? -2.504 31.056 66.087 1.00 21.82 42 LEU E CA 1
ATOM 11409 C C . LEU E 1 44 ? -3.314 32.085 66.897 1.00 22.50 42 LEU E C 1
ATOM 11410 O O . LEU E 1 44 ? -4.557 31.987 66.995 1.00 19.55 42 LEU E O 1
ATOM 11423 N N . LEU E 1 46 ? -3.666 36.204 67.246 1.00 18.76 44 LEU E N 1
ATOM 11424 C CA . LEU E 1 46 ? -3.248 37.417 66.560 1.00 22.86 44 LEU E CA 1
ATOM 11425 C C . LEU E 1 46 ? -4.084 38.620 66.919 1.00 24.64 44 LEU E C 1
ATOM 11426 O O . LEU E 1 46 ? -4.235 39.518 66.105 1.00 28.12 44 LEU E O 1
ATOM 11431 N N . ASN E 1 47 ? -4.646 38.662 68.111 1.00 20.17 45 ASN E N 1
ATOM 11432 C CA . ASN E 1 47 ? -5.609 39.710 68.362 1.00 20.69 45 ASN E CA 1
ATOM 11433 C C . ASN E 1 47 ? -5.145 40.596 69.497 1.00 20.77 45 ASN E C 1
ATOM 11434 O O . ASN E 1 47 ? -5.269 40.257 70.678 1.00 18.18 45 ASN E O 1
ATOM 11439 N N . VAL E 1 48 ? -4.575 41.730 69.113 1.00 18.89 46 VAL E N 1
ATOM 11440 C CA . VAL E 1 48 ? -4.139 42.727 70.070 1.00 19.80 46 VAL E CA 1
ATOM 11441 C C . VAL E 1 48 ? -5.297 43.212 70.948 1.00 20.91 46 VAL E C 1
ATOM 11442 O O . VAL E 1 48 ? -5.143 43.335 72.166 1.00 19.97 46 VAL E O 1
ATOM 11446 N N . ASP E 1 49 ? -6.453 43.467 70.340 1.00 19.42 47 ASP E N 1
ATOM 11447 C CA . ASP E 1 49 ? -7.596 43.966 71.103 1.00 18.77 47 ASP E CA 1
ATOM 11448 C C . ASP E 1 49 ? -8.061 42.985 72.177 1.00 21.27 47 ASP E C 1
ATOM 11449 O O . ASP E 1 49 ? -8.212 43.352 73.344 1.00 17.22 47 ASP E O 1
ATOM 11454 N N . ALA E 1 50 ? -8.271 41.732 71.798 1.00 17.91 48 ALA E N 1
ATOM 11455 C CA . ALA E 1 50 ? -8.587 40.703 72.795 1.00 18.84 48 ALA E CA 1
ATOM 11456 C C . ALA E 1 50 ? -7.487 40.505 73.855 1.00 18.37 48 ALA E C 1
ATOM 11457 O O . ALA E 1 50 ? -7.781 40.230 75.016 1.00 16.90 48 ALA E O 1
ATOM 11459 N N . SER E 1 51 ? -6.221 40.601 73.453 1.00 16.96 49 SER E N 1
ATOM 11460 C CA . SER E 1 51 ? -5.130 40.436 74.410 1.00 17.62 49 SER E CA 1
ATOM 11461 C C . SER E 1 51 ? -5.113 41.560 75.463 1.00 18.47 49 SER E C 1
ATOM 11462 O O . SER E 1 51 ? -4.945 41.301 76.669 1.00 17.19 49 SER E O 1
ATOM 11465 N N . ILE E 1 52 ? -5.248 42.801 75.006 1.00 16.75 50 ILE E N 1
ATOM 11466 C CA . ILE E 1 52 ? -5.372 43.929 75.915 1.00 20.11 50 ILE E CA 1
ATOM 11467 C C . ILE E 1 52 ? -6.534 43.725 76.905 1.00 19.71 50 ILE E C 1
ATOM 11468 O O . ILE E 1 52 ? -6.400 43.958 78.112 1.00 19.71 50 ILE E O 1
ATOM 11473 N N . LYS E 1 53 ? -7.678 43.288 76.400 1.00 18.54 51 LYS E N 1
ATOM 11474 C CA . LYS E 1 53 ? -8.814 43.116 77.279 1.00 19.37 51 LYS E CA 1
ATOM 11475 C C . LYS E 1 53 ? -8.509 42.107 78.367 1.00 18.66 51 LYS E C 1
ATOM 11476 O O . LYS E 1 53 ? -8.857 42.311 79.524 1.00 18.81 51 LYS E O 1
ATOM 11482 N N . GLU E 1 54 ? -7.825 41.025 78.007 1.00 20.83 52 GLU E N 1
ATOM 11483 C CA . GLU E 1 54 ? -7.503 39.986 78.986 1.00 18.76 52 GLU E CA 1
ATOM 11484 C C . GLU E 1 54 ? -6.509 40.480 80.034 1.00 19.55 52 GLU E C 1
ATOM 11485 O O . GLU E 1 54 ? -6.634 40.165 81.245 1.00 16.82 52 GLU E O 1
ATOM 11491 N N . PHE E 1 55 ? -5.524 41.241 79.561 1.00 15.65 53 PHE E N 1
ATOM 11492 C CA . PHE E 1 55 ? -4.493 41.811 80.418 1.00 17.82 53 PHE E CA 1
ATOM 11493 C C . PHE E 1 55 ? -5.160 42.751 81.463 1.00 19.66 53 PHE E C 1
ATOM 11494 O O . PHE E 1 55 ? -4.796 42.760 82.634 1.00 19.52 53 PHE E O 1
ATOM 11502 N N . LYS E 1 56 ? -6.157 43.504 81.027 1.00 19.29 54 LYS E N 1
ATOM 11503 C CA . LYS E 1 56 ? -6.899 44.379 81.920 1.00 20.51 54 LYS E CA 1
ATOM 11504 C C . LYS E 1 56 ? -7.687 43.601 82.971 1.00 21.19 54 LYS E C 1
ATOM 11505 O O . LYS E 1 56 ? -7.805 44.058 84.113 1.00 20.24 54 LYS E O 1
ATOM 11511 N N . GLU E 1 57 ? -8.216 42.431 82.609 1.00 20.38 55 GLU E N 1
ATOM 11512 C CA . GLU E 1 57 ? -8.863 41.578 83.615 1.00 20.84 55 GLU E CA 1
ATOM 11513 C C . GLU E 1 57 ? -7.884 41.080 84.687 1.00 21.35 55 GLU E C 1
ATOM 11514 O O . GLU E 1 57 ? -8.193 41.043 85.910 1.00 19.35 55 GLU E O 1
ATOM 11520 N N . PHE E 1 58 ? -6.702 40.684 84.221 1.00 18.93 56 PHE E N 1
ATOM 11521 C CA . PHE E 1 58 ? -5.608 40.271 85.100 1.00 19.87 56 PHE E CA 1
ATOM 11522 C C . PHE E 1 58 ? -5.223 41.424 86.044 1.00 19.38 56 PHE E C 1
ATOM 11523 O O . PHE E 1 58 ? -5.019 41.225 87.253 1.00 22.24 56 PHE E O 1
ATOM 11531 N N . ILE E 1 59 ? -5.119 42.628 85.500 1.00 20.26 57 ILE E N 1
ATOM 11532 C CA . ILE E 1 59 ? -4.797 43.798 86.319 1.00 19.08 57 ILE E CA 1
ATOM 11533 C C . ILE E 1 59 ? -5.944 44.098 87.289 1.00 19.81 57 ILE E C 1
ATOM 11534 O O . ILE E 1 59 ? -5.698 44.352 88.460 1.00 18.88 57 ILE E O 1
ATOM 11539 N N . ASP E 1 60 ? -7.191 43.993 86.819 1.00 20.54 58 ASP E N 1
ATOM 11540 C CA . ASP E 1 60 ? -8.374 44.258 87.654 1.00 20.34 58 ASP E CA 1
ATOM 11541 C C . ASP E 1 60 ? -8.307 43.386 88.873 1.00 23.75 58 ASP E C 1
ATOM 11542 O O . ASP E 1 60 ? -8.595 43.834 89.978 1.00 22.55 58 ASP E O 1
ATOM 11547 N N . ARG E 1 61 ? -7.882 42.142 88.686 1.00 22.70 59 ARG E N 1
ATOM 11548 C CA . ARG E 1 61 ? -7.770 41.205 89.793 1.00 21.36 59 ARG E CA 1
ATOM 11549 C C . ARG E 1 61 ? -6.553 41.396 90.709 1.00 21.53 59 ARG E C 1
ATOM 11550 O O . ARG E 1 61 ? -6.451 40.725 91.720 1.00 19.71 59 ARG E O 1
ATOM 11558 N N . GLY E 1 62 ? -5.619 42.286 90.373 1.00 22.40 60 GLY E N 1
ATOM 11559 C CA . GLY E 1 62 ? -4.473 42.491 91.256 1.00 17.70 60 GLY E CA 1
ATOM 11560 C C . GLY E 1 62 ? -3.124 42.291 90.593 1.00 18.51 60 GLY E C 1
ATOM 11561 O O . GLY E 1 62 ? -2.097 42.622 91.139 1.00 16.29 60 GLY E O 1
ATOM 11562 N N . GLY E 1 63 ? -3.118 41.739 89.392 1.00 18.52 61 GLY E N 1
ATOM 11563 C CA . GLY E 1 63 ? -1.862 41.414 88.750 1.00 20.20 61 GLY E CA 1
ATOM 11564 C C . GLY E 1 63 ? -1.196 42.616 88.131 1.00 17.23 61 GLY E C 1
ATOM 11565 O O . GLY E 1 63 ? -1.834 43.609 87.850 1.00 17.39 61 GLY E O 1
ATOM 11566 N N . SER E 1 64 ? 0.103 42.527 87.930 1.00 17.68 62 SER E N 1
ATOM 11567 C CA . SER E 1 64 ? 0.827 43.576 87.238 1.00 18.57 62 SER E CA 1
ATOM 11568 C C . SER E 1 64 ? 1.634 43.056 86.062 1.00 17.99 62 SER E C 1
ATOM 11569 O O . SER E 1 64 ? 1.597 43.634 84.977 1.00 19.23 62 SER E O 1
ATOM 11572 N N . THR E 1 65 ? 2.390 41.987 86.279 1.00 16.31 63 THR E N 1
ATOM 11573 C CA . THR E 1 65 ? 3.417 41.617 85.302 1.00 16.43 63 THR E CA 1
ATOM 11574 C C . THR E 1 65 ? 3.121 40.274 84.626 1.00 17.32 63 THR E C 1
ATOM 11575 O O . THR E 1 65 ? 2.715 39.316 85.302 1.00 16.91 63 THR E O 1
ATOM 11579 N N . ILE E 1 66 ? 3.330 40.217 83.311 1.00 15.73 64 ILE E N 1
ATOM 11580 C CA . ILE E 1 66 ? 3.241 38.953 82.557 1.00 18.16 64 ILE E CA 1
ATOM 11581 C C . ILE E 1 66 ? 4.491 38.719 81.701 1.00 16.84 64 ILE E C 1
ATOM 11582 O O . ILE E 1 66 ? 4.889 39.580 80.917 1.00 17.14 64 ILE E O 1
ATOM 11587 N N . VAL E 1 67 ? 5.112 37.560 81.900 1.00 16.51 65 VAL E N 1
ATOM 11588 C CA . VAL E 1 67 ? 6.284 37.155 81.147 1.00 16.39 65 VAL E CA 1
ATOM 11589 C C . VAL E 1 67 ? 5.790 36.303 79.964 1.00 16.04 65 VAL E C 1
ATOM 11590 O O . VAL E 1 67 ? 5.282 35.183 80.149 1.00 15.78 65 VAL E O 1
ATOM 11594 N N . THR E 1 68 ? 5.874 36.866 78.766 1.00 17.97 66 THR E N 1
ATOM 11595 C CA . THR E 1 68 ? 5.446 36.138 77.576 1.00 15.93 66 THR E CA 1
ATOM 11596 C C . THR E 1 68 ? 6.588 35.286 77.039 1.00 16.48 66 THR E C 1
ATOM 11597 O O . THR E 1 68 ? 7.594 35.795 76.525 1.00 16.24 66 THR E O 1
ATOM 11609 N N . ASP E 1 70 ? 7.672 33.407 74.472 1.00 17.33 68 ASP E N 1
ATOM 11610 C CA . ASP E 1 70 ? 7.830 32.943 73.098 1.00 17.06 68 ASP E CA 1
ATOM 11611 C C . ASP E 1 70 ? 9.237 33.237 72.600 1.00 16.81 68 ASP E C 1
ATOM 11612 O O . ASP E 1 70 ? 9.669 34.386 72.588 1.00 17.02 68 ASP E O 1
ATOM 11617 N N . PRO E 1 71 ? 9.957 32.196 72.196 1.00 17.18 69 PRO E N 1
ATOM 11618 C CA . PRO E 1 71 ? 11.309 32.454 71.675 1.00 16.29 69 PRO E CA 1
ATOM 11619 C C . PRO E 1 71 ? 11.178 32.989 70.247 1.00 14.51 69 PRO E C 1
ATOM 11620 O O . PRO E 1 71 ? 10.123 32.837 69.622 1.00 16.03 69 PRO E O 1
ATOM 11624 N N . PRO E 1 72 ? 12.223 33.646 69.747 1.00 15.58 70 PRO E N 1
ATOM 11625 C CA . PRO E 1 72 ? 12.119 34.372 68.466 1.00 14.93 70 PRO E CA 1
ATOM 11626 C C . PRO E 1 72 ? 11.506 33.505 67.382 1.00 15.30 70 PRO E C 1
ATOM 11627 O O . PRO E 1 72 ? 10.629 33.979 66.659 1.00 19.42 70 PRO E O 1
ATOM 11631 N N . ASN E 1 73 ? 11.926 32.254 67.272 1.00 15.07 71 ASN E N 1
ATOM 11632 C CA . ASN E 1 73 ? 11.529 31.458 66.104 1.00 17.83 71 ASN E CA 1
ATOM 11633 C C . ASN E 1 73 ? 10.218 30.702 66.248 1.00 18.65 71 ASN E C 1
ATOM 11634 O O . ASN E 1 73 ? 9.826 29.964 65.345 1.00 16.28 71 ASN E O 1
ATOM 11639 N N . VAL E 1 74 ? 9.563 30.845 67.394 1.00 15.83 72 VAL E N 1
ATOM 11640 C CA . VAL E 1 74 ? 8.333 30.109 67.621 1.00 18.73 72 VAL E CA 1
ATOM 11641 C C . VAL E 1 74 ? 7.216 31.033 68.099 1.00 17.71 72 VAL E C 1
ATOM 11642 O O . VAL E 1 74 ? 6.986 31.143 69.298 1.00 21.22 72 VAL E O 1
ATOM 11646 N N . GLY E 1 75 ? 6.570 31.723 67.162 1.00 17.19 73 GLY E N 1
ATOM 11647 C CA . GLY E 1 75 ? 5.398 32.517 67.482 1.00 19.87 73 GLY E CA 1
ATOM 11648 C C . GLY E 1 75 ? 5.589 33.970 67.875 1.00 18.76 73 GLY E C 1
ATOM 11649 O O . GLY E 1 75 ? 4.644 34.744 67.731 1.00 18.00 73 GLY E O 1
ATOM 11650 N N . ARG E 1 76 ? 6.789 34.334 68.359 1.00 17.54 74 ARG E N 1
ATOM 11651 C CA . ARG E 1 76 ? 7.049 35.664 68.908 1.00 17.83 74 ARG E CA 1
ATOM 11652 C C . ARG E 1 76 ? 6.733 36.792 67.937 1.00 18.89 74 ARG E C 1
ATOM 11653 O O . ARG E 1 76 ? 7.055 36.742 66.749 1.00 16.62 74 ARG E O 1
ATOM 11661 N N . ASP E 1 77 ? 6.150 37.840 68.492 1.00 17.38 75 ASP E N 1
ATOM 11662 C CA . ASP E 1 77 ? 5.790 39.016 67.724 1.00 20.24 75 ASP E CA 1
ATOM 11663 C C . ASP E 1 77 ? 6.124 40.231 68.572 1.00 20.23 75 ASP E C 1
ATOM 11664 O O . ASP E 1 77 ? 5.369 40.576 69.490 1.00 16.40 75 ASP E O 1
ATOM 11669 N N . VAL E 1 78 ? 7.250 40.869 68.264 1.00 18.37 76 VAL E N 1
ATOM 11670 C CA . VAL E 1 78 ? 7.708 42.017 69.037 1.00 17.79 76 VAL E CA 1
ATOM 11671 C C . VAL E 1 78 ? 6.760 43.213 68.882 1.00 18.15 76 VAL E C 1
ATOM 11672 O O . VAL E 1 78 ? 6.383 43.848 69.872 1.00 16.74 76 VAL E O 1
ATOM 11676 N N . LEU E 1 79 ? 6.368 43.504 67.635 1.00 17.14 77 LEU E N 1
ATOM 11677 C CA . LEU E 1 79 ? 5.551 44.667 67.320 1.00 19.09 77 LEU E CA 1
ATOM 11678 C C . LEU E 1 79 ? 4.153 44.616 67.959 1.00 19.82 77 LEU E C 1
ATOM 11679 O O . LEU E 1 79 ? 3.669 45.588 68.555 1.00 18.68 77 LEU E O 1
ATOM 11684 N N . LYS E 1 80 ? 3.494 43.480 67.837 1.00 18.26 78 LYS E N 1
ATOM 11685 C CA . LYS E 1 80 ? 2.182 43.384 68.423 1.00 18.34 78 LYS E CA 1
ATOM 11686 C C . LYS E 1 80 ? 2.275 43.297 69.960 1.00 18.32 78 LYS E C 1
ATOM 11687 O O . LYS E 1 80 ? 1.410 43.804 70.659 1.00 17.16 78 LYS E O 1
ATOM 11693 N N . THR E 1 81 ? 3.313 42.663 70.494 1.00 16.75 79 THR E N 1
ATOM 11694 C CA . THR E 1 81 ? 3.402 42.578 71.950 1.00 17.63 79 THR E CA 1
ATOM 11695 C C . THR E 1 81 ? 3.655 43.971 72.541 1.00 17.48 79 THR E C 1
ATOM 11696 O O . THR E 1 81 ? 3.152 44.313 73.611 1.00 16.90 79 THR E O 1
ATOM 11700 N N . LEU E 1 82 ? 4.435 44.772 71.825 1.00 18.70 80 LEU E N 1
ATOM 11701 C CA . LEU E 1 82 ? 4.722 46.140 72.240 1.00 18.42 80 LEU E CA 1
ATOM 11702 C C . LEU E 1 82 ? 3.444 46.967 72.287 1.00 19.78 80 LEU E C 1
ATOM 11703 O O . LEU E 1 82 ? 3.263 47.793 73.189 1.00 23.52 80 LEU E O 1
ATOM 11708 N N . GLU E 1 83 ? 2.546 46.724 71.335 1.00 20.12 81 GLU E N 1
ATOM 11709 C CA . GLU E 1 83 ? 1.234 47.368 71.360 1.00 22.63 81 GLU E CA 1
ATOM 11710 C C . GLU E 1 83 ? 0.495 47.061 72.658 1.00 21.51 81 GLU E C 1
ATOM 11711 O O . GLU E 1 83 ? -0.001 47.963 73.316 1.00 21.86 81 GLU E O 1
ATOM 11717 N N . ILE E 1 84 ? 0.399 45.785 73.002 1.00 19.78 82 ILE E N 1
ATOM 11718 C CA . ILE E 1 84 ? -0.195 45.392 74.282 1.00 19.91 82 ILE E CA 1
ATOM 11719 C C . ILE E 1 84 ? 0.454 46.080 75.481 1.00 19.87 82 ILE E C 1
ATOM 11720 O O . ILE E 1 84 ? -0.235 46.619 76.344 1.00 18.03 82 ILE E O 1
ATOM 11725 N N . ALA E 1 85 ? 1.781 46.050 75.542 1.00 19.52 83 ALA E N 1
ATOM 11726 C CA . ALA E 1 85 ? 2.500 46.550 76.709 1.00 18.45 83 ALA E CA 1
ATOM 11727 C C . ALA E 1 85 ? 2.241 48.055 76.851 1.00 20.76 83 ALA E C 1
ATOM 11728 O O . ALA E 1 85 ? 1.978 48.561 77.950 1.00 18.46 83 ALA E O 1
ATOM 11730 N N . ASN E 1 86 ? 2.279 48.770 75.733 1.00 21.32 84 ASN E N 1
ATOM 11731 C CA . ASN E 1 86 ? 1.968 50.197 75.787 1.00 22.98 84 ASN E CA 1
ATOM 11732 C C . ASN E 1 86 ? 0.526 50.512 76.168 1.00 24.67 84 ASN E C 1
ATOM 11733 O O . ASN E 1 86 ? 0.257 51.565 76.769 1.00 24.54 84 ASN E O 1
ATOM 11738 N N . ALA E 1 87 ? -0.403 49.618 75.822 1.00 21.12 85 ALA E N 1
ATOM 11739 C CA . ALA E 1 87 ? -1.799 49.863 76.160 1.00 20.90 85 ALA E CA 1
ATOM 11740 C C . ALA E 1 87 ? -2.034 49.708 77.679 1.00 23.20 85 ALA E C 1
ATOM 11741 O O . ALA E 1 87 ? -2.969 50.276 78.230 1.00 23.92 85 ALA E O 1
ATOM 11743 N N . VAL E 1 88 ? -1.196 48.950 78.367 1.00 18.48 86 VAL E N 1
ATOM 11744 C CA . VAL E 1 88 ? -1.492 48.687 79.757 1.00 22.83 86 VAL E CA 1
ATOM 11745 C C . VAL E 1 88 ? -0.491 49.341 80.682 1.00 20.55 86 VAL E C 1
ATOM 11746 O O . VAL E 1 88 ? -0.606 49.230 81.899 1.00 21.49 86 VAL E O 1
ATOM 11750 N N . LYS E 1 89 ? 0.468 50.046 80.099 1.00 20.20 87 LYS E N 1
ATOM 11751 C CA . LYS E 1 89 ? 1.520 50.627 80.909 1.00 22.83 87 LYS E CA 1
ATOM 11752 C C . LYS E 1 89 ? 1.000 51.652 81.917 1.00 24.91 87 LYS E C 1
ATOM 11753 O O . LYS E 1 89 ? 1.425 51.623 83.076 1.00 23.13 87 LYS E O 1
ATOM 11759 N N . ASN E 1 90 ? 0.078 52.529 81.503 1.00 26.07 88 ASN E N 1
ATOM 11760 C CA . ASN E 1 90 ? -0.473 53.524 82.441 1.00 27.71 88 ASN E CA 1
ATOM 11761 C C . ASN E 1 90 ? -1.307 52.878 83.541 1.00 29.56 88 ASN E C 1
ATOM 11762 O O . ASN E 1 90 ? -1.598 53.516 84.558 1.00 29.26 88 ASN E O 1
ATOM 11767 N N . LEU E 1 91 ? -1.666 51.610 83.342 1.00 25.63 89 LEU E N 1
ATOM 11768 C CA . LEU E 1 91 ? -2.436 50.855 84.321 1.00 25.71 89 LEU E CA 1
ATOM 11769 C C . LEU E 1 91 ? -1.545 50.091 85.293 1.00 26.56 89 LEU E C 1
ATOM 11770 O O . LEU E 1 91 ? -2.045 49.418 86.196 1.00 26.79 89 LEU E O 1
ATOM 11775 N N . GLY E 1 92 ? -0.232 50.202 85.110 1.00 22.27 90 GLY E N 1
ATOM 11776 C CA . GLY E 1 92 ? 0.727 49.495 85.949 1.00 24.23 90 GLY E CA 1
ATOM 11777 C C . GLY E 1 92 ? 1.152 48.126 85.413 1.00 22.72 90 GLY E C 1
ATOM 11778 O O . GLY E 1 92 ? 1.883 47.390 86.083 1.00 26.50 90 GLY E O 1
ATOM 11779 N N . GLY E 1 93 ? 0.704 47.781 84.217 1.00 21.50 91 GLY E N 1
ATOM 11780 C CA . GLY E 1 93 ? 1.061 46.489 83.627 1.00 20.92 91 GLY E CA 1
ATOM 11781 C C . GLY E 1 93 ? 2.469 46.442 83.059 1.00 19.59 91 GLY E C 1
ATOM 11782 O O . GLY E 1 93 ? 2.911 47.425 82.470 1.00 16.62 91 GLY E O 1
ATOM 11783 N N . ASN E 1 94 ? 3.169 45.310 83.230 1.00 20.68 92 ASN E N 1
ATOM 11784 C CA . ASN E 1 94 ? 4.526 45.115 82.678 1.00 17.90 92 ASN E CA 1
ATOM 11785 C C . ASN E 1 94 ? 4.595 43.851 81.817 1.00 20.19 92 ASN E C 1
ATOM 11786 O O . ASN E 1 94 ? 4.009 42.845 82.163 1.00 16.91 92 ASN E O 1
ATOM 11791 N N . VAL E 1 95 ? 5.320 43.926 80.702 1.00 18.20 93 VAL E N 1
ATOM 11792 C CA . VAL E 1 95 ? 5.579 42.771 79.854 1.00 17.61 93 VAL E CA 1
ATOM 11793 C C . VAL E 1 95 ? 7.114 42.473 79.801 1.00 15.91 93 VAL E C 1
ATOM 11794 O O . VAL E 1 95 ? 7.930 43.344 79.511 1.00 18.20 93 VAL E O 1
ATOM 11798 N N . ILE E 1 96 ? 7.509 41.244 80.108 1.00 18.19 94 ILE E N 1
ATOM 11799 C CA . ILE E 1 96 ? 8.893 40.843 79.883 1.00 15.92 94 ILE E CA 1
ATOM 11800 C C . ILE E 1 96 ? 8.830 39.871 78.693 1.00 16.40 94 ILE E C 1
ATOM 11801 O O . ILE E 1 96 ? 8.050 38.907 78.719 1.00 16.17 94 ILE E O 1
ATOM 11814 N N . SER E 1 98 ? 11.030 37.245 75.745 1.00 18.39 96 SER E N 1
ATOM 11815 C CA . SER E 1 98 ? 12.035 36.192 75.846 1.00 15.56 96 SER E CA 1
ATOM 11816 C C . SER E 1 98 ? 12.894 36.118 74.589 1.00 15.17 96 SER E C 1
ATOM 11817 O O . SER E 1 98 ? 12.399 36.375 73.515 1.00 12.73 96 SER E O 1
ATOM 11820 N N . THR E 1 99 ? 14.176 35.775 74.738 1.00 15.91 97 THR E N 1
ATOM 11821 C CA . THR E 1 99 ? 14.992 35.337 73.608 1.00 14.20 97 THR E CA 1
ATOM 11822 C C . THR E 1 99 ? 15.208 33.814 73.733 1.00 15.03 97 THR E C 1
ATOM 11823 O O . THR E 1 99 ? 14.530 33.156 74.526 1.00 14.36 97 THR E O 1
ATOM 11827 N N . GLY E 1 100 ? 16.097 33.241 72.928 1.00 12.96 98 GLY E N 1
ATOM 11828 C CA . GLY E 1 100 ? 16.441 31.844 73.105 1.00 12.49 98 GLY E CA 1
ATOM 11829 C C . GLY E 1 100 ? 15.662 30.900 72.211 1.00 13.95 98 GLY E C 1
ATOM 11830 O O . GLY E 1 100 ? 15.348 31.251 71.070 1.00 15.65 98 GLY E O 1
ATOM 11831 N N . PHE E 1 101 ? 15.386 29.699 72.714 1.00 14.76 99 PHE E N 1
ATOM 11832 C CA . PHE E 1 101 ? 14.887 28.583 71.897 1.00 16.32 99 PHE E CA 1
ATOM 11833 C C . PHE E 1 101 ? 13.840 27.755 72.604 1.00 15.65 99 PHE E C 1
ATOM 11834 O O . PHE E 1 101 ? 13.795 27.670 73.846 1.00 14.60 99 PHE E O 1
ATOM 11842 N N . HIS E 1 102 ? 13.018 27.116 71.787 1.00 16.87 100 HIS E N 1
ATOM 11843 C CA . HIS E 1 102 ? 12.056 26.141 72.269 1.00 15.28 100 HIS E CA 1
ATOM 11844 C C . HIS E 1 102 ? 12.671 24.743 72.170 1.00 16.08 100 HIS E C 1
ATOM 11845 O O . HIS E 1 102 ? 13.841 24.613 71.831 1.00 15.77 100 HIS E O 1
ATOM 11852 N N . LYS E 1 103 ? 11.911 23.694 72.487 1.00 14.61 101 LYS E N 1
ATOM 11853 C CA . LYS E 1 103 ? 12.420 22.333 72.328 1.00 17.81 101 LYS E CA 1
ATOM 11854 C C . LYS E 1 103 ? 12.819 22.047 70.868 1.00 16.67 101 LYS E C 1
ATOM 11855 O O . LYS E 1 103 ? 12.318 22.711 69.959 1.00 17.47 101 LYS E O 1
ATOM 11861 N N . ALA E 1 104 ? 13.665 21.029 70.657 1.00 16.57 102 ALA E N 1
ATOM 11862 C CA . ALA E 1 104 ? 14.198 20.651 69.322 1.00 18.60 102 ALA E CA 1
ATOM 11863 C C . ALA E 1 104 ? 13.142 20.308 68.271 1.00 18.26 102 ALA E C 1
ATOM 11864 O O . ALA E 1 104 ? 13.390 20.440 67.076 1.00 14.63 102 ALA E O 1
ATOM 11866 N N . LYS E 1 105 ? 11.971 19.886 68.726 1.00 16.73 103 LYS E N 1
ATOM 11867 C CA . LYS E 1 105 ? 10.948 19.390 67.825 1.00 19.69 103 LYS E CA 1
ATOM 11868 C C . LYS E 1 105 ? 10.557 20.522 66.908 1.00 20.23 103 LYS E C 1
ATOM 11869 O O . LYS E 1 105 ? 10.174 20.301 65.770 1.00 21.50 103 LYS E O 1
ATOM 11875 N N . PHE E 1 106 ? 10.695 21.747 67.409 1.00 19.42 104 PHE E N 1
ATOM 11876 C CA . PHE E 1 106 ? 10.342 22.933 66.652 1.00 18.62 104 PHE E CA 1
ATOM 11877 C C . PHE E 1 106 ? 11.449 23.523 65.744 1.00 21.24 104 PHE E C 1
ATOM 11878 O O . PHE E 1 106 ? 11.251 24.570 65.140 1.00 24.10 104 PHE E O 1
ATOM 11886 N N . TYR E 1 107 ? 12.602 22.867 65.650 1.00 18.03 105 TYR E N 1
ATOM 11887 C CA . TYR E 1 107 ? 13.660 23.325 64.757 1.00 21.02 105 TYR E CA 1
ATOM 11888 C C . TYR E 1 107 ? 14.067 22.209 63.793 1.00 21.00 105 TYR E C 1
ATOM 11889 O O . TYR E 1 107 ? 14.124 21.051 64.173 1.00 20.02 105 TYR E O 1
ATOM 11898 N N . ASP E 1 108 ? 14.359 22.554 62.547 1.00 20.51 106 ASP E N 1
ATOM 11899 C CA . ASP E 1 108 ? 14.845 21.548 61.604 1.00 20.92 106 ASP E CA 1
ATOM 11900 C C . ASP E 1 108 ? 16.192 20.966 62.066 1.00 22.96 106 ASP E C 1
ATOM 11901 O O . ASP E 1 108 ? 17.185 21.684 62.169 1.00 23.27 106 ASP E O 1
ATOM 11906 N N . LYS E 1 109 ? 16.237 19.667 62.352 1.00 23.65 107 LYS E N 1
ATOM 11907 C CA . LYS E 1 109 ? 17.432 19.087 62.969 1.00 25.14 107 LYS E CA 1
ATOM 11908 C C . LYS E 1 109 ? 18.619 19.049 62.014 1.00 27.93 107 LYS E C 1
ATOM 11909 O O . LYS E 1 109 ? 19.762 18.907 62.452 1.00 24.91 107 LYS E O 1
ATOM 11915 N N . TYR E 1 110 ? 18.337 19.200 60.715 1.00 24.40 108 TYR E N 1
ATOM 11916 C CA . TYR E 1 110 ? 19.361 19.116 59.696 1.00 24.60 108 TYR E CA 1
ATOM 11917 C C . TYR E 1 110 ? 19.937 20.484 59.366 1.00 22.41 108 TYR E C 1
ATOM 11918 O O . TYR E 1 110 ? 21.140 20.638 59.226 1.00 24.52 108 TYR E O 1
ATOM 11927 N N . SER E 1 111 ? 19.082 21.488 59.234 1.00 20.02 109 SER E N 1
ATOM 11928 C CA . SER E 1 111 ? 19.535 22.729 58.605 1.00 23.25 109 SER E CA 1
ATOM 11929 C C . SER E 1 111 ? 19.166 24.000 59.364 1.00 20.79 109 SER E C 1
ATOM 11930 O O . SER E 1 111 ? 19.464 25.095 58.894 1.00 19.12 109 SER E O 1
ATOM 11933 N N . SER E 1 112 ? 18.525 23.864 60.520 1.00 17.99 110 SER E N 1
ATOM 11934 C CA . SER E 1 112 ? 18.097 25.058 61.243 1.00 18.31 110 SER E CA 1
ATOM 11935 C C . SER E 1 112 ? 19.334 25.764 61.771 1.00 16.31 110 SER E C 1
ATOM 11936 O O . SER E 1 112 ? 20.396 25.155 61.868 1.00 16.83 110 SER E O 1
ATOM 11939 N N . TRP E 1 113 ? 19.209 27.037 62.125 1.00 16.49 111 TRP E N 1
ATOM 11940 C CA . TRP E 1 113 ? 20.393 27.722 62.653 1.00 18.18 111 TRP E CA 1
ATOM 11941 C C . TRP E 1 113 ? 20.851 27.174 64.028 1.00 17.85 111 TRP E C 1
ATOM 11942 O O . TRP E 1 113 ? 22.054 27.162 64.320 1.00 17.51 111 TRP E O 1
ATOM 11953 N N . LEU E 1 114 ? 19.913 26.683 64.850 1.00 17.69 112 LEU E N 1
ATOM 11954 C CA . LEU E 1 114 ? 20.297 26.070 66.131 1.00 17.03 112 LEU E CA 1
ATOM 11955 C C . LEU E 1 114 ? 21.207 24.888 65.867 1.00 17.68 112 LEU E C 1
ATOM 11956 O O . LEU E 1 114 ? 22.160 24.647 66.610 1.00 15.46 112 LEU E O 1
ATOM 11961 N N . ALA E 1 115 ? 20.895 24.132 64.816 1.00 17.12 113 ALA E N 1
ATOM 11962 C CA . ALA E 1 115 ? 21.665 22.917 64.509 1.00 17.26 113 ALA E CA 1
ATOM 11963 C C . ALA E 1 115 ? 23.038 23.236 63.900 1.00 17.53 113 ALA E C 1
ATOM 11964 O O . ALA E 1 115 ? 24.037 22.620 64.226 1.00 21.50 113 ALA E O 1
ATOM 11966 N N . VAL E 1 116 ? 23.077 24.232 63.032 1.00 16.20 114 VAL E N 1
ATOM 11967 C CA . VAL E 1 116 ? 24.230 24.478 62.179 1.00 18.39 114 VAL E CA 1
ATOM 11968 C C . VAL E 1 116 ? 25.173 25.603 62.687 1.00 20.16 114 VAL E C 1
ATOM 11969 O O . VAL E 1 116 ? 26.378 25.560 62.465 1.00 18.70 114 VAL E O 1
ATOM 11973 N N . VAL E 1 117 ? 24.643 26.617 63.363 1.00 18.01 115 VAL E N 1
ATOM 11974 C CA . VAL E 1 117 ? 25.507 27.762 63.738 1.00 16.21 115 VAL E CA 1
ATOM 11975 C C . VAL E 1 117 ? 26.270 27.481 65.024 1.00 17.39 115 VAL E C 1
ATOM 11976 O O . VAL E 1 117 ? 25.685 27.014 66.003 1.00 16.28 115 VAL E O 1
ATOM 11980 N N . PRO E 1 118 ? 27.586 27.745 65.027 1.00 18.69 116 PRO E N 1
ATOM 11981 C CA . PRO E 1 118 ? 28.366 27.504 66.251 1.00 17.00 116 PRO E CA 1
ATOM 11982 C C . PRO E 1 118 ? 27.751 28.185 67.456 1.00 19.26 116 PRO E C 1
ATOM 11983 O O . PRO E 1 118 ? 27.364 29.356 67.357 1.00 19.15 116 PRO E O 1
ATOM 11987 N N . THR E 1 119 ? 27.701 27.452 68.571 1.00 18.18 117 THR E N 1
ATOM 11988 C CA . THR E 1 119 ? 27.184 27.929 69.854 1.00 18.18 117 THR E CA 1
ATOM 11989 C C . THR E 1 119 ? 27.607 29.343 70.231 1.00 20.63 117 THR E C 1
ATOM 11990 O O . THR E 1 119 ? 26.796 30.124 70.678 1.00 17.68 117 THR E O 1
ATOM 11994 N N . GLU E 1 120 ? 28.890 29.662 70.083 1.00 21.73 118 GLU E N 1
ATOM 11995 C CA . GLU 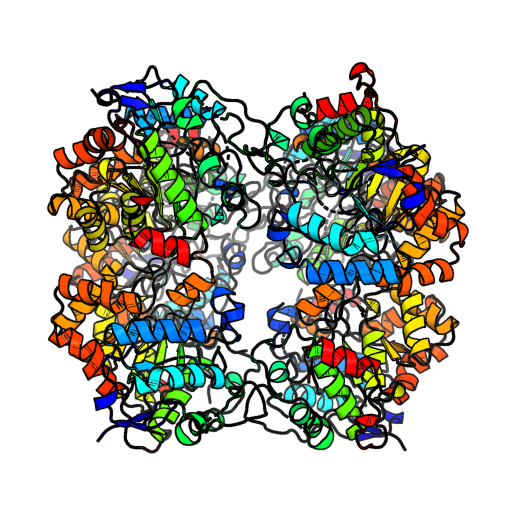E 1 120 ? 29.386 30.999 70.420 1.00 21.13 118 GLU E CA 1
ATOM 11996 C C . GLU E 1 120 ? 28.647 32.098 69.644 1.00 21.39 118 GLU E C 1
ATOM 11997 O O . GLU E 1 120 ? 28.317 33.154 70.205 1.00 19.43 118 GLU E O 1
ATOM 12003 N N . GLU E 1 121 ? 28.412 31.861 68.343 1.00 18.88 119 GLU E N 1
ATOM 12004 C CA . GLU E 1 121 ? 27.675 32.796 67.500 1.00 20.75 119 GLU E CA 1
ATOM 12005 C C . GLU E 1 121 ? 26.197 32.973 67.902 1.00 20.24 119 GLU E C 1
ATOM 12006 O O . GLU E 1 121 ? 25.654 34.078 67.864 1.00 20.11 119 GLU E O 1
ATOM 12012 N N . ILE E 1 122 ? 25.553 31.880 68.288 1.00 18.03 120 ILE E N 1
ATOM 12013 C CA . ILE E 1 122 ? 24.171 31.942 68.744 1.00 18.05 120 ILE E CA 1
ATOM 12014 C C . ILE E 1 122 ? 24.092 32.715 70.041 1.00 18.09 120 ILE E C 1
ATOM 12015 O O . ILE E 1 122 ? 23.139 33.456 70.272 1.00 18.52 120 ILE E O 1
ATOM 12020 N N . VAL E 1 123 ? 25.091 32.529 70.890 1.00 18.52 121 VAL E N 1
ATOM 12021 C CA . VAL E 1 123 ? 25.145 33.275 72.137 1.00 17.94 121 VAL E CA 1
ATOM 12022 C C . VAL E 1 123 ? 25.167 34.773 71.831 1.00 17.84 121 VAL E C 1
ATOM 12023 O O . VAL E 1 123 ? 24.394 35.539 72.408 1.00 16.09 121 VAL E O 1
ATOM 12027 N N . LYS E 1 124 ? 26.029 35.187 70.897 1.00 18.92 122 LYS E N 1
ATOM 12028 C CA . LYS E 1 124 ? 26.147 36.605 70.566 1.00 19.29 122 LYS E CA 1
ATOM 12029 C C . LYS E 1 124 ? 24.790 37.138 70.159 1.00 19.48 122 LYS E C 1
ATOM 12030 O O . LYS E 1 124 ? 24.447 38.270 70.472 1.00 18.24 122 LYS E O 1
ATOM 12044 N N . CYS E 1 126 ? 21.747 35.962 71.064 1.00 16.05 124 CYS E N 1
ATOM 12045 C CA . CYS E 1 126 ? 20.807 36.062 72.189 1.00 16.63 124 CYS E CA 1
ATOM 12046 C C . CYS E 1 126 ? 21.218 37.174 73.143 1.00 16.41 124 CYS E C 1
ATOM 12047 O O . CYS E 1 126 ? 20.365 37.856 73.704 1.00 15.91 124 CYS E O 1
ATOM 12050 N N . VAL E 1 127 ? 22.522 37.335 73.335 1.00 16.61 125 VAL E N 1
ATOM 12051 C CA . VAL E 1 127 ? 23.028 38.463 74.117 1.00 18.78 125 VAL E CA 1
ATOM 12052 C C . VAL E 1 127 ? 22.543 39.758 73.496 1.00 15.80 125 VAL E C 1
ATOM 12053 O O . VAL E 1 127 ? 22.108 40.682 74.199 1.00 17.39 125 VAL E O 1
ATOM 12057 N N . ALA E 1 128 ? 22.606 39.834 72.171 1.00 16.41 126 ALA E N 1
ATOM 12058 C CA . ALA E 1 128 ? 22.180 41.060 71.505 1.00 17.67 126 ALA E CA 1
ATOM 12059 C C . ALA E 1 128 ? 20.692 41.371 71.763 1.00 18.42 126 ALA E C 1
ATOM 12060 O O . ALA E 1 128 ? 20.304 42.539 71.891 1.00 17.17 126 ALA E O 1
ATOM 12062 N N . GLU E 1 129 ? 19.845 40.352 71.819 1.00 14.62 127 GLU E N 1
ATOM 12063 C CA . GLU E 1 129 ? 18.439 40.644 72.129 1.00 15.70 127 GLU E CA 1
ATOM 12064 C C . GLU E 1 129 ? 18.274 41.087 73.581 1.00 15.64 127 GLU E C 1
ATOM 12065 O O . GLU E 1 129 ? 17.367 41.850 73.885 1.00 15.10 127 GLU E O 1
ATOM 12071 N N . ILE E 1 130 ? 19.114 40.586 74.484 1.00 15.48 128 ILE E N 1
ATOM 12072 C CA . ILE E 1 130 ? 19.002 41.020 75.886 1.00 17.67 128 ILE E CA 1
ATOM 12073 C C . ILE E 1 130 ? 19.507 42.464 76.058 1.00 18.63 128 ILE E C 1
ATOM 12074 O O . ILE E 1 130 ? 18.963 43.238 76.873 1.00 20.67 128 ILE E O 1
ATOM 12079 N N . GLU E 1 131 ? 20.536 42.840 75.290 1.00 18.06 129 GLU E N 1
ATOM 12080 C CA . GLU E 1 131 ? 21.301 44.073 75.605 1.00 20.34 129 GLU E CA 1
ATOM 12081 C C . GLU E 1 131 ? 21.207 45.223 74.598 1.00 20.89 129 GLU E C 1
ATOM 12082 O O . GLU E 1 131 ? 21.455 46.384 74.953 1.00 24.57 129 GLU E O 1
ATOM 12088 N N . GLU E 1 132 ? 20.927 44.898 73.340 1.00 19.08 130 GLU E N 1
ATOM 12089 C CA . GLU E 1 132 ? 20.808 45.897 72.285 1.00 19.18 130 GLU E CA 1
ATOM 12090 C C . GLU E 1 132 ? 19.343 46.042 71.851 1.00 21.10 130 GLU E C 1
ATOM 12091 O O . GLU E 1 132 ? 18.827 47.144 71.774 1.00 17.44 130 GLU E O 1
ATOM 12097 N N . GLY E 1 133 ? 18.674 44.931 71.569 1.00 14.96 131 GLY E N 1
ATOM 12098 C CA . GLY E 1 133 ? 17.269 44.999 71.224 1.00 15.57 131 GLY E CA 1
ATOM 12099 C C . GLY E 1 133 ? 16.839 43.734 70.501 1.00 16.47 131 GLY E C 1
ATOM 12100 O O . GLY E 1 133 ? 17.669 43.087 69.839 1.00 13.40 131 GLY E O 1
ATOM 12109 N N . ASP E 1 135 ? 15.313 41.437 67.626 1.00 15.06 133 ASP E N 1
ATOM 12110 C CA . ASP E 1 135 ? 15.037 41.503 66.192 1.00 15.46 133 ASP E CA 1
ATOM 12111 C C . ASP E 1 135 ? 13.531 41.529 65.910 1.00 16.18 133 ASP E C 1
ATOM 12112 O O . ASP E 1 135 ? 12.814 40.593 66.269 1.00 16.50 133 ASP E O 1
ATOM 12117 N N . GLU E 1 136 ? 13.044 42.580 65.255 1.00 16.75 134 GLU E N 1
ATOM 12118 C CA . GLU E 1 136 ? 11.634 42.647 64.868 1.00 15.47 134 GLU E CA 1
ATOM 12119 C C . GLU E 1 136 ? 11.263 41.555 63.860 1.00 18.28 134 GLU E C 1
ATOM 12120 O O . GLU E 1 136 ? 10.081 41.222 63.709 1.00 16.06 134 GLU E O 1
ATOM 12126 N N . TYR E 1 137 ? 12.267 41.027 63.159 1.00 16.02 135 TYR E N 1
ATOM 12127 C CA . TYR E 1 137 ? 12.070 39.907 62.238 1.00 16.69 135 TYR E CA 1
ATOM 12128 C C . TYR E 1 137 ? 12.305 38.566 62.916 1.00 17.58 135 TYR E C 1
ATOM 12129 O O . TYR E 1 137 ? 12.306 37.517 62.243 1.00 15.60 135 TYR E O 1
ATOM 12138 N N . ASN E 1 138 ? 12.513 38.614 64.242 1.00 15.19 136 ASN E N 1
ATOM 12139 C CA . ASN E 1 138 ? 12.543 37.422 65.081 1.00 15.93 136 ASN E CA 1
ATOM 12140 C C . ASN E 1 138 ? 13.550 36.342 64.675 1.00 16.85 136 ASN E C 1
ATOM 12141 O O . ASN E 1 138 ? 13.315 35.128 64.864 1.00 16.25 136 ASN E O 1
ATOM 12146 N N . TYR E 1 139 ? 14.682 36.786 64.129 1.00 17.42 137 TYR E N 1
ATOM 12147 C CA . TYR E 1 139 ? 15.758 35.877 63.788 1.00 15.63 137 TYR E CA 1
ATOM 12148 C C . TYR E 1 139 ? 15.293 34.778 62.836 1.00 15.47 137 TYR E C 1
ATOM 12149 O O . TYR E 1 139 ? 15.796 33.659 62.901 1.00 16.57 137 TYR E O 1
ATOM 12158 N N A ASN E 1 140 ? 14.328 35.081 61.980 0.48 16.29 138 ASN E N 1
ATOM 12159 N N B ASN E 1 140 ? 14.360 35.156 61.954 0.52 16.28 138 ASN E N 1
ATOM 12160 C CA A ASN E 1 140 ? 13.835 34.102 61.019 0.48 15.22 138 ASN E CA 1
ATOM 12161 C CA B ASN E 1 140 ? 13.743 34.308 60.921 0.52 15.23 138 ASN E CA 1
ATOM 12162 C C A ASN E 1 140 ? 14.502 34.217 59.630 0.48 16.45 138 ASN E C 1
ATOM 12163 C C B ASN E 1 140 ? 14.593 34.098 59.660 0.52 16.45 138 ASN E C 1
ATOM 12164 O O A ASN E 1 140 ? 13.944 33.744 58.638 0.48 15.10 138 ASN E O 1
ATOM 12165 O O B ASN E 1 140 ? 14.274 33.269 58.798 0.52 15.28 138 ASN E O 1
ATOM 12174 N N . GLY E 1 141 ? 15.680 34.853 59.559 1.00 15.57 139 GLY E N 1
ATOM 12175 C CA . GLY E 1 141 ? 16.431 34.920 58.321 1.00 14.51 139 GLY E CA 1
ATOM 12176 C C . GLY E 1 141 ? 17.612 35.870 58.454 1.00 15.83 139 GLY E C 1
ATOM 12177 O O . GLY E 1 141 ? 17.885 36.333 59.547 1.00 14.46 139 GLY E O 1
ATOM 12178 N N . PRO E 1 142 ? 18.287 36.182 57.333 1.00 16.74 140 PRO E N 1
ATOM 12179 C CA . PRO E 1 142 ? 19.587 36.864 57.361 1.00 15.29 140 PRO E CA 1
ATOM 12180 C C . PRO E 1 142 ? 19.449 38.364 57.606 1.00 18.37 140 PRO E C 1
ATOM 12181 O O . PRO E 1 142 ? 20.452 38.992 57.913 1.00 15.20 140 PRO E O 1
ATOM 12185 N N . VAL E 1 143 ? 18.236 38.913 57.493 1.00 16.54 141 VAL E N 1
ATOM 12186 C CA . VAL E 1 143 ? 18.039 40.345 57.695 1.00 16.78 141 VAL E CA 1
ATOM 12187 C C . VAL E 1 143 ? 17.564 40.593 59.144 1.00 18.85 141 VAL E C 1
ATOM 12188 O O . VAL E 1 143 ? 16.624 39.964 59.614 1.00 17.04 141 VAL E O 1
ATOM 12192 N N . VAL E 1 144 ? 18.225 41.500 59.848 1.00 16.75 142 VAL E N 1
ATOM 12193 C CA . VAL E 1 144 ? 17.852 41.810 61.226 1.00 16.85 142 VAL E CA 1
ATOM 12194 C C . VAL E 1 144 ? 17.456 43.282 61.313 1.00 19.90 142 VAL E C 1
ATOM 12195 O O . VAL E 1 144 ? 18.097 44.137 60.697 1.00 21.95 142 VAL E O 1
ATOM 12199 N N . LYS E 1 145 ? 16.376 43.581 62.038 1.00 17.90 143 LYS E N 1
ATOM 12200 C CA . LYS E 1 145 ? 16.010 44.957 62.324 1.00 18.46 143 LYS E CA 1
ATOM 12201 C C . LYS E 1 145 ? 15.665 45.059 63.815 1.00 18.74 143 LYS E C 1
ATOM 12202 O O . LYS E 1 145 ? 14.587 44.609 64.239 1.00 17.48 143 LYS E O 1
ATOM 12208 N N . ARG E 1 146 ? 16.555 45.646 64.604 1.00 15.43 144 ARG E N 1
ATOM 12209 C CA . ARG E 1 146 ? 16.382 45.565 66.064 1.00 16.58 144 ARG E CA 1
ATOM 12210 C C . ARG E 1 146 ? 15.388 46.574 66.594 1.00 19.97 144 ARG E C 1
ATOM 12211 O O . ARG E 1 146 ? 15.403 47.728 66.180 1.00 19.53 144 ARG E O 1
ATOM 12219 N N . SER E 1 147 ? 14.549 46.135 67.533 1.00 16.63 145 SER E N 1
ATOM 12220 C CA . SER E 1 147 ? 13.602 47.008 68.211 1.00 17.53 145 SER E CA 1
ATOM 12221 C C . SER E 1 147 ? 14.387 47.784 69.256 1.00 20.54 145 SER E C 1
ATOM 12222 O O . SER E 1 147 ? 15.534 47.444 69.540 1.00 19.74 145 SER E O 1
ATOM 12225 N N . LYS E 1 148 ? 13.767 48.793 69.853 1.00 19.43 146 LYS E N 1
ATOM 12226 C CA . LYS E 1 148 ? 14.347 49.443 71.019 1.00 23.56 146 LYS E CA 1
ATOM 12227 C C . LYS E 1 148 ? 14.004 48.620 72.257 1.00 18.18 146 LYS E C 1
ATOM 12228 O O . LYS E 1 148 ? 14.698 48.691 73.255 1.00 20.58 146 LYS E O 1
ATOM 12234 N N . ALA E 1 149 ? 12.937 47.830 72.194 1.00 16.69 147 ALA E N 1
ATOM 12235 C CA . ALA E 1 149 ? 12.631 46.907 73.294 1.00 18.07 147 ALA E CA 1
ATOM 12236 C C . ALA E 1 149 ? 13.650 45.759 73.405 1.00 18.42 147 ALA E C 1
ATOM 12237 O O . ALA E 1 149 ? 14.010 45.162 72.394 1.00 17.76 147 ALA E O 1
ATOM 12239 N N . LYS E 1 150 ? 14.084 45.430 74.629 1.00 17.71 148 LYS E N 1
ATOM 12240 C CA . LYS E 1 150 ? 14.967 44.284 74.837 1.00 16.89 148 LYS E CA 1
ATOM 12241 C C . LYS E 1 150 ? 14.263 43.132 75.518 1.00 16.76 148 LYS E C 1
ATOM 12242 O O . LYS E 1 150 ? 13.277 43.322 76.215 1.00 15.63 148 LYS E O 1
ATOM 12248 N N . ALA E 1 151 ? 14.757 41.923 75.290 1.00 17.83 149 ALA E N 1
ATOM 12249 C CA . ALA E 1 151 ? 14.251 40.775 76.023 1.00 16.17 149 ALA E CA 1
ATOM 12250 C C . ALA E 1 151 ? 14.812 40.779 77.462 1.00 17.00 149 ALA E C 1
ATOM 12251 O O . ALA E 1 151 ? 15.926 41.277 77.724 1.00 17.13 149 ALA E O 1
ATOM 12253 N N . GLY E 1 152 ? 14.049 40.241 78.404 1.00 14.96 150 GLY E N 1
ATOM 12254 C CA . GLY E 1 152 ? 14.490 40.218 79.787 1.00 14.90 150 GLY E CA 1
ATOM 12255 C C . GLY E 1 152 ? 14.610 38.850 80.427 1.00 16.31 150 GLY E C 1
ATOM 12256 O O . GLY E 1 152 ? 14.716 38.721 81.683 1.00 15.17 150 GLY E O 1
ATOM 12257 N N . ILE E 1 153 ? 14.591 37.824 79.578 1.00 14.18 151 ILE E N 1
ATOM 12258 C CA . ILE E 1 153 ? 14.711 36.442 80.012 1.00 13.72 151 ILE E CA 1
ATOM 12259 C C . ILE E 1 153 ? 15.083 35.594 78.764 1.00 15.04 151 ILE E C 1
ATOM 12260 O O . ILE E 1 153 ? 14.845 35.993 77.655 1.00 13.86 151 ILE E O 1
ATOM 12265 N N . ILE E 1 154 ? 15.695 34.430 78.952 1.00 17.25 152 ILE E N 1
ATOM 12266 C CA . ILE E 1 154 ? 16.022 33.584 77.805 1.00 15.14 152 ILE E CA 1
ATOM 12267 C C . ILE E 1 154 ? 15.422 32.230 78.087 1.00 14.43 152 ILE E C 1
ATOM 12268 O O . ILE E 1 154 ? 15.308 31.811 79.244 1.00 14.70 152 ILE E O 1
ATOM 12285 N N . ALA E 1 156 ? 14.853 27.959 76.923 1.00 15.61 154 ALA E N 1
ATOM 12286 C CA . ALA E 1 156 ? 15.286 26.722 76.260 1.00 14.62 154 ALA E CA 1
ATOM 12287 C C . ALA E 1 156 ? 14.168 25.701 76.471 1.00 15.69 154 ALA E C 1
ATOM 12288 O O . ALA E 1 156 ? 13.243 25.945 77.251 1.00 17.02 154 ALA E O 1
ATOM 12290 N N . GLY E 1 157 ? 14.236 24.566 75.791 1.00 14.48 155 GLY E N 1
ATOM 12291 C CA . GLY E 1 157 ? 13.150 23.601 75.868 1.00 16.13 155 GLY E CA 1
ATOM 12292 C C . GLY E 1 157 ? 13.678 22.193 75.747 1.00 13.24 155 GLY E C 1
ATOM 12293 O O . GLY E 1 157 ? 14.658 21.973 75.077 1.00 14.33 155 GLY E O 1
ATOM 12294 N N . THR E 1 158 ? 13.064 21.246 76.445 1.00 16.35 156 THR E N 1
ATOM 12295 C CA . THR E 1 158 ? 13.484 19.863 76.335 1.00 16.85 156 THR E CA 1
ATOM 12296 C C . THR E 1 158 ? 12.294 19.015 75.935 1.00 16.36 156 THR E C 1
ATOM 12297 O O . THR E 1 158 ? 11.138 19.381 76.176 1.00 16.51 156 THR E O 1
ATOM 12301 N N . GLY E 1 159 ? 12.566 17.868 75.330 1.00 19.10 157 GLY E N 1
ATOM 12302 C CA . GLY E 1 159 ? 11.486 17.093 74.750 1.00 16.96 157 GLY E CA 1
ATOM 12303 C C . GLY E 1 159 ? 11.008 15.978 75.675 1.00 19.24 157 GLY E C 1
ATOM 12304 O O . GLY E 1 159 ? 11.491 15.857 76.815 1.00 17.86 157 GLY E O 1
ATOM 12305 N N . TYR E 1 160 ? 10.045 15.180 75.195 1.00 18.10 158 TYR E N 1
ATOM 12306 C CA . TYR E 1 160 ? 9.460 14.108 76.003 1.00 16.47 158 TYR E CA 1
ATOM 12307 C C . TYR E 1 160 ? 10.453 13.020 76.357 1.00 19.06 158 TYR E C 1
ATOM 12308 O O . TYR E 1 160 ? 10.950 12.299 75.476 1.00 16.81 158 TYR E O 1
ATOM 12317 N N . GLY E 1 161 ? 10.742 12.923 77.661 1.00 16.45 159 GLY E N 1
ATOM 12318 C CA . GLY E 1 161 ? 11.614 11.896 78.221 1.00 17.06 159 GLY E CA 1
ATOM 12319 C C . GLY E 1 161 ? 13.031 11.816 77.661 1.00 17.91 159 GLY E C 1
ATOM 12320 O O . GLY E 1 161 ? 13.662 10.762 77.688 1.00 18.22 159 GLY E O 1
ATOM 12321 N N . ALA E 1 162 ? 13.530 12.920 77.127 1.00 15.49 160 ALA E N 1
ATOM 12322 C CA . ALA E 1 162 ? 14.852 12.920 76.527 1.00 18.60 160 ALA E CA 1
ATOM 12323 C C . ALA E 1 162 ? 15.315 14.359 76.384 1.00 18.09 160 ALA E C 1
ATOM 12324 O O . ALA E 1 162 ? 14.506 15.236 76.136 1.00 16.50 160 ALA E O 1
ATOM 12326 N N . ILE E 1 163 ? 16.613 14.590 76.534 1.00 16.89 161 ILE E N 1
ATOM 12327 C CA . ILE E 1 163 ? 17.173 15.889 76.225 1.00 16.30 161 ILE E CA 1
ATOM 12328 C C . ILE E 1 163 ? 17.979 15.678 74.988 1.00 15.03 161 ILE E C 1
ATOM 12329 O O . ILE E 1 163 ? 18.974 14.945 75.004 1.00 15.48 161 ILE E O 1
ATOM 12334 N N . ASP E 1 164 ? 17.511 16.267 73.896 1.00 15.93 162 ASP E N 1
ATOM 12335 C CA . ASP E 1 164 ? 18.152 16.080 72.600 1.00 15.43 162 ASP E CA 1
ATOM 12336 C C . ASP E 1 164 ? 19.504 16.837 72.560 1.00 18.39 162 ASP E C 1
ATOM 12337 O O . ASP E 1 164 ? 19.692 17.824 73.283 1.00 17.12 162 ASP E O 1
ATOM 12342 N N . ARG E 1 165 ? 20.455 16.378 71.747 1.00 17.48 163 ARG E N 1
ATOM 12343 C CA . ARG E 1 165 ? 21.717 17.092 71.652 1.00 18.61 163 ARG E CA 1
ATOM 12344 C C . ARG E 1 165 ? 21.513 18.581 71.368 1.00 18.06 163 ARG E C 1
ATOM 12345 O O . ARG E 1 165 ? 22.228 19.414 71.896 1.00 19.01 163 ARG E O 1
ATOM 12353 N N . LEU E 1 166 ? 20.553 18.914 70.513 1.00 17.44 164 LEU E N 1
ATOM 12354 C CA . LEU E 1 166 ? 20.284 20.317 70.174 1.00 18.13 164 LEU E CA 1
ATOM 12355 C C . LEU E 1 166 ? 19.684 21.086 71.363 1.00 17.19 164 LEU E C 1
ATOM 12356 O O . LEU E 1 166 ? 19.882 22.307 71.512 1.00 15.62 164 LEU E O 1
ATOM 12361 N N . GLU E 1 167 ? 18.987 20.358 72.217 1.00 15.74 165 GLU E N 1
ATOM 12362 C CA . GLU E 1 167 ? 18.434 20.924 73.455 1.00 15.89 165 GLU E CA 1
ATOM 12363 C C . GLU E 1 167 ? 19.527 21.206 74.473 1.00 16.31 165 GLU E C 1
ATOM 12364 O O . GLU E 1 167 ? 19.490 22.246 75.138 1.00 15.09 165 GLU E O 1
ATOM 12370 N N . LEU E 1 168 ? 20.489 20.290 74.592 1.00 15.34 166 LEU E N 1
ATOM 12371 C CA . LEU E 1 168 ? 21.670 20.548 75.421 1.00 16.10 166 LEU E CA 1
ATOM 12372 C C . LEU E 1 168 ? 22.441 21.761 74.890 1.00 16.78 166 LEU E C 1
ATOM 12373 O O . LEU E 1 168 ? 22.922 22.596 75.661 1.00 13.93 166 LEU E O 1
ATOM 12378 N N . LYS E 1 169 ? 22.536 21.860 73.561 1.00 17.08 167 LYS E N 1
ATOM 12379 C CA . LYS E 1 169 ? 23.044 23.072 72.926 1.00 16.84 167 LYS E CA 1
ATOM 12380 C C . LYS E 1 169 ? 22.296 24.344 73.355 1.00 14.92 167 LYS E C 1
ATOM 12381 O O . LYS E 1 169 ? 22.915 25.313 73.810 1.00 13.74 167 LYS E O 1
ATOM 12387 N N . ALA E 1 170 ? 20.974 24.342 73.210 1.00 14.11 168 ALA E N 1
ATOM 12388 C CA . ALA E 1 170 ? 20.197 25.487 73.622 1.00 13.37 168 ALA E CA 1
ATOM 12389 C C . ALA E 1 170 ? 20.360 25.756 75.124 1.00 14.73 168 ALA E C 1
ATOM 12390 O O . ALA E 1 170 ? 20.332 26.902 75.541 1.00 13.98 168 ALA E O 1
ATOM 12392 N N . LEU E 1 171 ? 20.532 24.712 75.934 1.00 13.78 169 LEU E N 1
ATOM 12393 C CA . LEU E 1 171 ? 20.687 24.943 77.372 1.00 14.45 169 LEU E CA 1
ATOM 12394 C C . LEU E 1 171 ? 22.017 25.673 77.633 1.00 16.04 169 LEU E C 1
ATOM 12395 O O . LEU E 1 171 ? 22.080 26.567 78.481 1.00 16.64 169 LEU E O 1
ATOM 12400 N N . GLU E 1 172 ? 23.065 25.293 76.891 1.00 15.66 170 GLU E N 1
ATOM 12401 C CA . GLU E 1 172 ? 24.363 25.946 76.946 1.00 15.66 170 GLU E CA 1
ATOM 12402 C C . GLU E 1 172 ? 24.235 27.408 76.536 1.00 15.88 170 GLU E C 1
ATOM 12403 O O . GLU E 1 172 ? 24.803 28.310 77.167 1.00 17.40 170 GLU E O 1
ATOM 12409 N N . VAL E 1 173 ? 23.506 27.628 75.457 1.00 16.11 171 VAL E N 1
ATOM 12410 C CA . VAL E 1 173 ? 23.170 28.976 75.038 1.00 15.76 171 VAL E CA 1
ATOM 12411 C C . VAL E 1 173 ? 22.451 29.737 76.177 1.00 16.94 171 VAL E C 1
ATOM 12412 O O . VAL E 1 173 ? 22.840 30.840 76.523 1.00 17.37 171 VAL E O 1
ATOM 12416 N N . ALA E 1 174 ? 21.419 29.161 76.763 1.00 15.85 172 ALA E N 1
ATOM 12417 C CA . ALA E 1 174 ? 20.739 29.828 77.877 1.00 15.55 172 ALA E CA 1
ATOM 12418 C C . ALA E 1 174 ? 21.707 30.166 79.004 1.00 16.48 172 ALA E C 1
ATOM 12419 O O . ALA E 1 174 ? 21.765 31.304 79.485 1.00 17.31 172 ALA E O 1
ATOM 12421 N N . ALA E 1 175 ? 22.471 29.174 79.437 1.00 17.19 173 ALA E N 1
ATOM 12422 C CA . ALA E 1 175 ? 23.403 29.373 80.539 1.00 16.17 173 ALA E CA 1
ATOM 12423 C C . ALA E 1 175 ? 24.430 30.466 80.232 1.00 16.61 173 ALA E C 1
ATOM 12424 O O . ALA E 1 175 ? 24.625 31.373 81.048 1.00 16.64 173 ALA E O 1
ATOM 12426 N N . ARG E 1 176 ? 25.072 30.410 79.064 1.00 16.44 174 ARG E N 1
ATOM 12427 C CA . ARG E 1 176 ? 26.105 31.411 78.723 1.00 17.28 174 ARG E CA 1
ATOM 12428 C C . ARG E 1 176 ? 25.530 32.813 78.619 1.00 19.31 174 ARG E C 1
ATOM 12429 O O . ARG E 1 176 ? 26.147 33.809 79.053 1.00 17.66 174 ARG E O 1
ATOM 12437 N N . THR E 1 177 ? 24.341 32.902 78.031 1.00 18.38 175 THR E N 1
ATOM 12438 C CA . THR E 1 177 ? 23.685 34.201 77.876 1.00 16.87 175 THR E CA 1
ATOM 12439 C C . THR E 1 177 ? 23.285 34.794 79.246 1.00 18.04 175 THR E C 1
ATOM 12440 O O . THR E 1 177 ? 23.405 35.998 79.483 1.00 19.61 175 THR E O 1
ATOM 12444 N N . SER E 1 178 ? 22.771 33.942 80.123 1.00 16.58 176 SER E N 1
ATOM 12445 C CA . SER E 1 178 ? 22.455 34.329 81.491 1.00 17.96 176 SER E CA 1
ATOM 12446 C C . SER E 1 178 ? 23.731 34.725 82.242 1.00 20.04 176 SER E C 1
ATOM 12447 O O . SER E 1 178 ? 23.763 35.720 82.982 1.00 18.69 176 SER E O 1
ATOM 12450 N N . ILE E 1 179 ? 24.783 33.951 82.039 1.00 17.32 177 ILE E N 1
ATOM 12451 C CA . ILE E 1 179 ? 26.058 34.234 82.702 1.00 19.39 177 ILE E CA 1
ATOM 12452 C C . ILE E 1 179 ? 26.548 35.615 82.263 1.00 19.20 177 ILE E C 1
ATOM 12453 O O . ILE E 1 179 ? 26.813 36.479 83.110 1.00 17.01 177 ILE E O 1
ATOM 12458 N N . LEU E 1 180 ? 26.552 35.856 80.951 1.00 17.69 178 LEU E N 1
ATOM 12459 C CA . LEU E 1 180 ? 27.082 37.107 80.386 1.00 17.21 178 LEU E CA 1
ATOM 12460 C C . LEU E 1 180 ? 26.252 38.393 80.662 1.00 21.08 178 LEU E C 1
ATOM 12461 O O . LEU E 1 180 ? 26.827 39.491 80.845 1.00 20.40 178 LEU E O 1
ATOM 12466 N N . THR E 1 181 ? 24.918 38.266 80.711 1.00 18.16 179 THR E N 1
ATOM 12467 C CA . THR E 1 181 ? 24.027 39.433 80.809 1.00 18.83 179 THR E CA 1
ATOM 12468 C C . THR E 1 181 ? 23.378 39.615 82.174 1.00 18.33 179 THR E C 1
ATOM 12469 O O . THR E 1 181 ? 22.896 40.692 82.470 1.00 20.64 179 THR E O 1
ATOM 12473 N N . GLY E 1 182 ? 23.336 38.552 82.971 1.00 17.66 180 GLY E N 1
ATOM 12474 C CA . GLY E 1 182 ? 22.705 38.552 84.285 1.00 20.93 180 GLY E CA 1
ATOM 12475 C C . GLY E 1 182 ? 21.241 38.118 84.214 1.00 20.54 180 GLY E C 1
ATOM 12476 O O . GLY E 1 182 ? 20.563 38.028 85.239 1.00 21.84 180 GLY E O 1
ATOM 12477 N N . CYS E 1 183 ? 20.757 37.842 83.003 1.00 17.76 181 CYS E N 1
ATOM 12478 C CA . CYS E 1 183 ? 19.315 37.628 82.797 1.00 17.38 181 CYS E CA 1
ATOM 12479 C C . CYS E 1 183 ? 18.797 36.305 83.341 1.00 18.34 181 CYS E C 1
ATOM 12480 O O . CYS E 1 183 ? 19.533 35.312 83.434 1.00 20.22 181 CYS E O 1
ATOM 12483 N N . PRO E 1 184 ? 17.512 36.280 83.708 1.00 19.41 182 PRO E N 1
ATOM 12484 C CA . PRO E 1 184 ? 16.940 35.016 84.173 1.00 18.18 182 PRO E CA 1
ATOM 12485 C C . PRO E 1 184 ? 16.749 33.994 83.033 1.00 17.54 182 PRO E C 1
ATOM 12486 O O . PRO E 1 184 ? 16.885 34.296 81.838 1.00 15.80 182 PRO E O 1
ATOM 12490 N N . ILE E 1 185 ? 16.469 32.764 83.433 1.00 16.49 183 ILE E N 1
ATOM 12491 C CA . ILE E 1 185 ? 16.267 31.679 82.502 1.00 15.80 183 ILE E CA 1
ATOM 12492 C C . ILE E 1 185 ? 14.961 30.992 82.843 1.00 15.60 183 ILE E C 1
ATOM 12493 O O . ILE E 1 185 ? 14.657 30.798 84.022 1.00 16.43 183 ILE E O 1
ATOM 12498 N N . LEU E 1 186 ? 14.201 30.603 81.819 1.00 13.60 184 LEU E N 1
ATOM 12499 C CA . LEU E 1 186 ? 13.109 29.665 82.044 1.00 14.52 184 LEU E CA 1
ATOM 12500 C C . LEU E 1 186 ? 13.112 28.578 80.984 1.00 15.44 184 LEU E C 1
ATOM 12501 O O . LEU E 1 186 ? 13.312 28.858 79.773 1.00 13.86 184 LEU E O 1
ATOM 12506 N N . VAL E 1 187 ? 12.900 27.341 81.450 1.00 15.48 185 VAL E N 1
ATOM 12507 C CA . VAL E 1 187 ? 12.949 26.162 80.589 1.00 15.75 185 VAL E CA 1
ATOM 12508 C C . VAL E 1 187 ? 11.604 25.421 80.525 1.00 15.97 185 VAL E C 1
ATOM 12509 O O . VAL E 1 187 ? 11.011 25.094 81.541 1.00 16.40 185 VAL E O 1
ATOM 12513 N N . HIS E 1 188 ? 11.113 25.234 79.310 1.00 16.00 186 HIS E N 1
ATOM 12514 C CA . HIS E 1 188 ? 9.970 24.366 79.024 1.00 19.30 186 HIS E CA 1
ATOM 12515 C C . HIS E 1 188 ? 10.425 22.905 79.139 1.00 18.26 186 HIS E C 1
ATOM 12516 O O . HIS E 1 188 ? 11.384 22.506 78.469 1.00 17.50 186 HIS E O 1
ATOM 12523 N N . THR E 1 189 ? 9.771 22.117 79.995 1.00 17.74 187 THR E N 1
ATOM 12524 C CA . THR E 1 189 ? 9.982 20.664 79.971 1.00 17.00 187 THR E CA 1
ATOM 12525 C C . THR E 1 189 ? 8.730 20.023 79.366 1.00 18.76 187 THR E C 1
ATOM 12526 O O . THR E 1 189 ? 7.630 20.528 79.529 1.00 20.00 187 THR E O 1
ATOM 12530 N N . GLN E 1 190 ? 8.887 18.889 78.704 1.00 18.36 188 GLN E N 1
ATOM 12531 C CA . GLN E 1 190 ? 7.752 18.294 78.029 1.00 16.65 188 GLN E CA 1
ATOM 12532 C C . GLN E 1 190 ? 7.114 17.260 78.969 1.00 15.20 188 GLN E C 1
ATOM 12533 O O . GLN E 1 190 ? 7.736 16.267 79.305 1.00 16.47 188 GLN E O 1
ATOM 12539 N N . LEU E 1 191 ? 5.895 17.529 79.413 1.00 14.48 189 LEU E N 1
ATOM 12540 C CA . LEU E 1 191 ? 5.248 16.697 80.421 1.00 17.56 189 LEU E CA 1
ATOM 12541 C C . LEU E 1 191 ? 6.049 16.634 81.726 1.00 17.53 189 LEU E C 1
ATOM 12542 O O . LEU E 1 191 ? 5.882 15.716 82.517 1.00 16.95 189 LEU E O 1
ATOM 12547 N N . GLY E 1 192 ? 6.918 17.609 81.952 1.00 16.00 190 GLY E N 1
ATOM 12548 C CA . GLY E 1 192 ? 7.563 17.715 83.251 1.00 14.68 190 GLY E CA 1
ATOM 12549 C C . GLY E 1 192 ? 8.661 16.692 83.372 1.00 17.22 190 GLY E C 1
ATOM 12550 O O . GLY E 1 192 ? 9.128 16.423 84.492 1.00 16.18 190 GLY E O 1
ATOM 12551 N N . THR E 1 193 ? 9.089 16.119 82.225 1.00 13.09 191 THR E N 1
ATOM 12552 C CA . THR E 1 193 ? 10.167 15.150 82.245 1.00 14.63 191 THR E CA 1
ATOM 12553 C C . THR E 1 193 ? 11.549 15.855 82.158 1.00 15.26 191 THR E C 1
ATOM 12554 O O . THR E 1 193 ? 11.673 16.973 81.578 1.00 16.19 191 THR E O 1
ATOM 12566 N N . ALA E 1 195 ? 13.313 17.332 84.250 1.00 16.53 193 ALA E N 1
ATOM 12567 C CA . ALA E 1 195 ? 13.477 18.588 85.000 1.00 17.83 193 ALA E CA 1
ATOM 12568 C C . ALA E 1 195 ? 14.756 18.615 85.847 1.00 17.52 193 ALA E C 1
ATOM 12569 O O . ALA E 1 195 ? 15.446 19.639 85.916 1.00 16.90 193 ALA E O 1
ATOM 12571 N N . LEU E 1 196 ? 15.064 17.491 86.487 1.00 18.19 194 LEU E N 1
ATOM 12572 C CA . LEU E 1 196 ? 16.250 17.414 87.336 1.00 17.99 194 LEU E CA 1
ATOM 12573 C C . LEU E 1 196 ? 17.533 17.627 86.522 1.00 18.83 194 LEU E C 1
ATOM 12574 O O . LEU E 1 196 ? 18.467 18.317 86.964 1.00 17.88 194 LEU E O 1
ATOM 12579 N N . GLU E 1 197 ? 17.561 17.038 85.328 1.00 19.30 195 GLU E N 1
ATOM 12580 C CA . GLU E 1 197 ? 18.750 17.057 84.477 1.00 18.38 195 GLU E CA 1
ATOM 12581 C C . GLU E 1 197 ? 18.925 18.431 83.811 1.00 17.44 195 GLU E C 1
ATOM 12582 O O . GLU E 1 197 ? 20.047 18.920 83.682 1.00 19.09 195 GLU E O 1
ATOM 12588 N N . VAL E 1 198 ? 17.820 19.037 83.380 1.00 16.49 196 VAL E N 1
ATOM 12589 C CA . VAL E 1 198 ? 17.806 20.440 82.976 1.00 17.79 196 VAL E CA 1
ATOM 12590 C C . VAL E 1 198 ? 18.489 21.376 84.027 1.00 16.18 196 VAL E C 1
ATOM 12591 O O . VAL E 1 198 ? 19.404 22.137 83.698 1.00 16.08 196 VAL E O 1
ATOM 12595 N N . ALA E 1 199 ? 18.064 21.291 85.279 1.00 15.32 197 ALA E N 1
ATOM 12596 C CA . ALA E 1 199 ? 18.650 22.103 86.354 1.00 16.05 197 ALA E CA 1
ATOM 12597 C C . ALA E 1 199 ? 20.151 21.785 86.526 1.00 17.25 197 ALA E C 1
ATOM 12598 O O . ALA E 1 199 ? 21.015 22.666 86.546 1.00 15.74 197 ALA E O 1
ATOM 12600 N N . LYS E 1 200 ? 20.457 20.502 86.660 1.00 16.99 198 LYS E N 1
ATOM 12601 C CA . LYS E 1 200 ? 21.853 20.053 86.757 1.00 17.79 198 LYS E CA 1
ATOM 12602 C C . LYS E 1 200 ? 22.724 20.566 85.608 1.00 19.74 198 LYS E C 1
ATOM 12603 O O . LYS E 1 200 ? 23.848 21.007 85.839 1.00 19.42 198 LYS E O 1
ATOM 12609 N N . HIS E 1 201 ? 22.222 20.505 84.368 1.00 16.56 199 HIS E N 1
ATOM 12610 C CA . HIS E 1 201 ? 23.041 20.942 83.253 1.00 18.58 199 HIS E CA 1
ATOM 12611 C C . HIS E 1 201 ? 23.268 22.443 83.316 1.00 19.34 199 HIS E C 1
ATOM 12612 O O . HIS E 1 201 ? 24.381 22.913 83.109 1.00 20.29 199 HIS E O 1
ATOM 12619 N N . LEU E 1 202 ? 22.208 23.193 83.567 1.00 17.93 200 LEU E N 1
ATOM 12620 C CA . LEU E 1 202 ? 22.333 24.653 83.614 1.00 17.53 200 LEU E CA 1
ATOM 12621 C C . LEU E 1 202 ? 23.342 25.039 84.689 1.00 18.13 200 LEU E C 1
ATOM 12622 O O . LEU E 1 202 ? 24.259 25.813 84.424 1.00 18.75 200 LEU E O 1
ATOM 12627 N N . ILE E 1 203 ? 23.185 24.487 85.888 1.00 17.88 201 ILE E N 1
ATOM 12628 C CA . ILE E 1 203 ? 24.134 24.748 86.949 1.00 18.85 201 ILE E CA 1
ATOM 12629 C C . ILE E 1 203 ? 25.550 24.307 86.605 1.00 20.33 201 ILE E C 1
ATOM 12630 O O . ILE E 1 203 ? 26.490 25.077 86.783 1.00 20.24 201 ILE E O 1
ATOM 12635 N N . GLY E 1 204 ? 25.703 23.099 86.067 1.00 20.83 202 GLY E N 1
ATOM 12636 C CA . GLY E 1 204 ? 26.993 22.641 85.566 1.00 19.71 202 GLY E CA 1
ATOM 12637 C C . GLY E 1 204 ? 27.707 23.575 84.572 1.00 21.98 202 GLY E C 1
ATOM 12638 O O . GLY E 1 204 ? 28.949 23.631 84.540 1.00 20.81 202 GLY E O 1
ATOM 12639 N N . PHE E 1 205 ? 26.939 24.302 83.762 1.00 18.76 203 PHE E N 1
ATOM 12640 C CA . PHE E 1 205 ? 27.503 25.278 82.837 1.00 18.93 203 PHE E CA 1
ATOM 12641 C C . PHE E 1 205 ? 27.935 26.568 83.534 1.00 18.30 203 PHE E C 1
ATOM 12642 O O . PHE E 1 205 ? 28.766 27.298 83.004 1.00 19.55 203 PHE E O 1
ATOM 12650 N N . GLY E 1 206 ? 27.357 26.883 84.691 1.00 20.73 204 GLY E N 1
ATOM 12651 C CA . GLY E 1 206 ? 27.774 28.080 85.416 1.00 18.44 204 GLY E CA 1
ATOM 12652 C C . GLY E 1 206 ? 26.607 28.970 85.778 1.00 23.37 204 GLY E C 1
ATOM 12653 O O . GLY E 1 206 ? 26.778 30.004 86.453 1.00 21.15 204 GLY E O 1
ATOM 12654 N N . ALA E 1 207 ? 25.409 28.597 85.313 1.00 19.20 205 ALA E N 1
ATOM 12655 C CA . ALA E 1 207 ? 24.230 29.404 85.600 1.00 19.17 205 ALA E CA 1
ATOM 12656 C C . ALA E 1 207 ? 23.933 29.455 87.095 1.00 17.69 205 ALA E C 1
ATOM 12657 O O . ALA E 1 207 ? 24.188 28.509 87.817 1.00 17.68 205 ALA E O 1
ATOM 12659 N N . ASN E 1 208 ? 23.371 30.570 87.536 1.00 18.83 206 ASN E N 1
ATOM 12660 C CA . ASN E 1 208 ? 22.933 30.723 88.919 1.00 21.23 206 ASN E CA 1
ATOM 12661 C C . ASN E 1 208 ? 21.555 30.083 89.171 1.00 19.60 206 ASN E C 1
ATOM 12662 O O . ASN E 1 208 ? 20.574 30.427 88.510 1.00 18.63 206 ASN E O 1
ATOM 12667 N N . PRO E 1 209 ? 21.486 29.113 90.093 1.00 18.93 207 PRO E N 1
ATOM 12668 C CA . PRO E 1 209 ? 20.209 28.418 90.339 1.00 21.63 207 PRO E CA 1
ATOM 12669 C C . PRO E 1 209 ? 19.129 29.419 90.703 1.00 21.14 207 PRO E C 1
ATOM 12670 O O . PRO E 1 209 ? 17.941 29.217 90.455 1.00 19.77 207 PRO E O 1
ATOM 12674 N N . ASP E 1 210 ? 19.568 30.518 91.304 1.00 23.68 208 ASP E N 1
ATOM 12675 C CA . ASP E 1 210 ? 18.659 31.557 91.726 1.00 23.17 208 ASP E CA 1
ATOM 12676 C C . ASP E 1 210 ? 17.909 32.219 90.572 1.00 23.70 208 ASP E C 1
ATOM 12677 O O . ASP E 1 210 ? 16.860 32.828 90.778 1.00 22.74 208 ASP E O 1
ATOM 12682 N N . LYS E 1 211 ? 18.443 32.074 89.367 1.00 20.06 209 LYS E N 1
ATOM 12683 C CA . LYS E 1 211 ? 17.875 32.730 88.186 1.00 21.57 209 LYS E CA 1
ATOM 12684 C C . LYS E 1 211 ? 17.097 31.749 87.295 1.00 19.04 209 LYS E C 1
ATOM 12685 O O . LYS E 1 211 ? 16.678 32.123 86.191 1.00 17.18 209 LYS E O 1
ATOM 12691 N N . ILE E 1 212 ? 16.908 30.514 87.762 1.00 19.68 210 ILE E N 1
ATOM 12692 C CA . ILE E 1 212 ? 16.353 29.452 86.914 1.00 15.92 210 ILE E CA 1
ATOM 12693 C C . ILE E 1 212 ? 14.940 29.065 87.301 1.00 17.22 210 ILE E C 1
ATOM 12694 O O . ILE E 1 212 ? 14.653 28.754 88.464 1.00 16.60 210 ILE E O 1
ATOM 12699 N N . GLN E 1 213 ? 14.059 29.098 86.308 1.00 16.66 211 GLN E N 1
ATOM 12700 C CA . GLN E 1 213 ? 12.715 28.584 86.455 1.00 16.11 211 GLN E CA 1
ATOM 12701 C C . GLN E 1 213 ? 12.547 27.409 85.502 1.00 16.38 211 GLN E C 1
ATOM 12702 O O . GLN E 1 213 ? 13.022 27.459 84.363 1.00 16.94 211 GLN E O 1
ATOM 12708 N N . ILE E 1 214 ? 11.850 26.369 85.952 1.00 15.81 212 ILE E N 1
ATOM 12709 C CA . ILE E 1 214 ? 11.537 25.241 85.063 1.00 17.16 212 ILE E CA 1
ATOM 12710 C C . ILE E 1 214 ? 10.018 25.098 85.020 1.00 16.49 212 ILE E C 1
ATOM 12711 O O . ILE E 1 214 ? 9.392 24.959 86.072 1.00 15.82 212 ILE E O 1
ATOM 12716 N N . SER E 1 215 ? 9.445 25.135 83.812 1.00 15.28 213 SER E N 1
ATOM 12717 C CA . SER E 1 215 ? 7.998 25.139 83.602 1.00 15.25 213 SER E CA 1
ATOM 12718 C C . SER E 1 215 ? 7.483 23.749 83.310 1.00 16.26 213 SER E C 1
ATOM 12719 O O . SER E 1 215 ? 8.246 22.890 82.878 1.00 15.57 213 SER E O 1
ATOM 12722 N N . HIS E 1 216 ? 6.195 23.556 83.581 1.00 15.08 214 HIS E N 1
ATOM 12723 C CA . HIS E 1 216 ? 5.409 22.365 83.201 1.00 18.41 214 HIS E CA 1
ATOM 12724 C C . HIS E 1 216 ? 5.526 21.137 84.095 1.00 16.39 214 HIS E C 1
ATOM 12725 O O . HIS E 1 216 ? 5.116 20.045 83.699 1.00 17.53 214 HIS E O 1
ATOM 12732 N N . LEU E 1 217 ? 6.060 21.307 85.302 1.00 15.93 215 LEU E N 1
ATOM 12733 C CA . LEU E 1 217 ? 6.145 20.199 86.238 1.00 16.17 215 LEU E CA 1
ATOM 12734 C C . LEU E 1 217 ? 4.764 19.696 86.621 1.00 16.74 215 LEU E C 1
ATOM 12735 O O . LEU E 1 217 ? 4.598 18.522 87.010 1.00 16.98 215 LEU E O 1
ATOM 12740 N N . ASN E 1 218 ? 3.771 20.572 86.519 1.00 15.73 216 ASN E N 1
ATOM 12741 C CA . ASN E 1 218 ? 2.382 20.148 86.717 1.00 16.01 216 ASN E CA 1
ATOM 12742 C C . ASN E 1 218 ? 1.958 18.922 85.879 1.00 17.80 216 ASN E C 1
ATOM 12743 O O . ASN E 1 218 ? 1.040 18.187 86.258 1.00 17.47 216 ASN E O 1
ATOM 12748 N N . LYS E 1 219 ? 2.621 18.691 84.752 1.00 16.16 217 LYS E N 1
ATOM 12749 C CA . LYS E 1 219 ? 2.218 17.577 83.880 1.00 16.96 217 LYS E CA 1
ATOM 12750 C C . LYS E 1 219 ? 2.890 16.260 84.261 1.00 18.01 217 LYS E C 1
ATOM 12751 O O . LYS E 1 219 ? 2.668 15.219 83.646 1.00 19.20 217 LYS E O 1
ATOM 12757 N N . ASN E 1 220 ? 3.718 16.329 85.307 1.00 16.38 218 ASN E N 1
ATOM 12758 C CA . ASN E 1 220 ? 4.349 15.172 85.914 1.00 17.16 218 ASN E CA 1
ATOM 12759 C C . ASN E 1 220 ? 4.086 15.288 87.423 1.00 17.21 218 ASN E C 1
ATOM 12760 O O . ASN E 1 220 ? 4.945 15.734 88.158 1.00 17.33 218 ASN E O 1
ATOM 12765 N N . PRO E 1 221 ? 2.879 14.903 87.867 1.00 18.58 219 PRO E N 1
ATOM 12766 C CA . PRO E 1 221 ? 2.430 15.257 89.229 1.00 18.34 219 PRO E CA 1
ATOM 12767 C C . PRO E 1 221 ? 2.977 14.294 90.291 1.00 20.73 219 PRO E C 1
ATOM 12768 O O . PRO E 1 221 ? 2.262 13.439 90.839 1.00 19.19 219 PRO E O 1
ATOM 12772 N N . ASP E 1 222 ? 4.269 14.457 90.564 1.00 17.18 220 ASP E N 1
ATOM 12773 C CA . ASP E 1 222 ? 5.014 13.565 91.405 1.00 17.53 220 ASP E CA 1
ATOM 12774 C C . ASP E 1 222 ? 5.619 14.472 92.475 1.00 18.62 220 ASP E C 1
ATOM 12775 O O . ASP E 1 222 ? 6.638 15.106 92.231 1.00 16.49 220 ASP E O 1
ATOM 12780 N N . LYS E 1 223 ? 4.971 14.564 93.632 1.00 18.57 221 LYS E N 1
ATOM 12781 C CA . LYS E 1 223 ? 5.406 15.518 94.655 1.00 19.92 221 LYS E CA 1
ATOM 12782 C C . LYS E 1 223 ? 6.809 15.235 95.160 1.00 17.23 221 LYS E C 1
ATOM 12783 O O . LYS E 1 223 ? 7.523 16.146 95.569 1.00 19.91 221 LYS E O 1
ATOM 12789 N N . TYR E 1 224 ? 7.191 13.966 95.148 1.00 19.45 222 TYR E N 1
ATOM 12790 C CA . TYR E 1 224 ? 8.521 13.550 95.569 1.00 19.18 222 TYR E CA 1
ATOM 12791 C C . TYR E 1 224 ? 9.549 14.117 94.601 1.00 18.87 222 TYR E C 1
ATOM 12792 O O . TYR E 1 224 ? 10.591 14.674 95.007 1.00 17.18 222 TYR E O 1
ATOM 12801 N N . TYR E 1 225 ? 9.233 14.023 93.319 1.00 17.45 223 TYR E N 1
ATOM 12802 C CA . TYR E 1 225 ? 10.129 14.520 92.289 1.00 18.59 223 TYR E CA 1
ATOM 12803 C C . TYR E 1 225 ? 10.257 16.034 92.402 1.00 16.71 223 TYR E C 1
ATOM 12804 O O . TYR E 1 225 ? 11.346 16.576 92.298 1.00 17.66 223 TYR E O 1
ATOM 12813 N N . TYR E 1 226 ? 9.144 16.723 92.608 1.00 16.08 224 TYR E N 1
ATOM 12814 C CA . TYR E 1 226 ? 9.205 18.178 92.741 1.00 17.12 224 TYR E CA 1
ATOM 12815 C C . TYR E 1 226 ? 10.211 18.566 93.833 1.00 18.30 224 TYR E C 1
ATOM 12816 O O . TYR E 1 226 ? 11.102 19.419 93.638 1.00 16.70 224 TYR E O 1
ATOM 12825 N N . GLU E 1 227 ? 10.033 17.941 94.991 1.00 17.14 225 GLU E N 1
ATOM 12826 C CA . GLU E 1 227 ? 10.873 18.219 96.161 1.00 19.43 225 GLU E CA 1
ATOM 12827 C C . GLU E 1 227 ? 12.345 17.859 95.901 1.00 18.95 225 GLU E C 1
ATOM 12828 O O . GLU E 1 227 ? 13.261 18.614 96.262 1.00 17.57 225 GLU E O 1
ATOM 12834 N N . LYS E 1 228 ? 12.575 16.726 95.238 1.00 16.41 226 LYS E N 1
ATOM 12835 C CA . LYS E 1 228 ? 13.918 16.346 94.849 1.00 17.43 226 LYS E CA 1
ATOM 12836 C C . LYS E 1 228 ? 14.593 17.416 93.978 1.00 18.15 226 LYS E C 1
ATOM 12837 O O . LYS E 1 228 ? 15.748 17.766 94.202 1.00 18.41 226 LYS E O 1
ATOM 12843 N N . VAL E 1 229 ? 13.884 17.905 92.965 1.00 16.30 227 VAL E N 1
ATOM 12844 C CA . VAL E 1 229 ? 14.472 18.856 92.028 1.00 16.51 227 VAL E CA 1
ATOM 12845 C C . VAL E 1 229 ? 14.860 20.137 92.771 1.00 17.26 227 VAL E C 1
ATOM 12846 O O . VAL E 1 229 ? 15.999 20.633 92.665 1.00 16.63 227 VAL E O 1
ATOM 12850 N N . ILE E 1 230 ? 13.920 20.626 93.567 1.00 17.12 228 ILE E N 1
ATOM 12851 C CA . ILE E 1 230 ? 14.148 21.833 94.371 1.00 17.08 228 ILE E CA 1
ATOM 12852 C C . ILE E 1 230 ? 15.281 21.671 95.392 1.00 17.18 228 ILE E C 1
ATOM 12853 O O . ILE E 1 230 ? 16.178 22.495 95.447 1.00 17.90 228 ILE E O 1
ATOM 12858 N N . LYS E 1 231 ? 15.248 20.606 96.187 1.00 18.50 229 LYS E N 1
ATOM 12859 C CA . LYS E 1 231 ? 16.242 20.449 97.249 1.00 18.66 229 LYS E CA 1
ATOM 12860 C C . LYS E 1 231 ? 17.636 20.150 96.672 1.00 20.52 229 LYS E C 1
ATOM 12861 O O . LYS E 1 231 ? 18.642 20.601 97.206 1.00 19.36 229 LYS E O 1
ATOM 12867 N N . GLU E 1 232 ? 17.709 19.385 95.581 1.00 19.24 230 GLU E N 1
ATOM 12868 C CA . GLU E 1 232 ? 19.017 19.079 95.004 1.00 18.42 230 GLU E CA 1
ATOM 12869 C C . GLU E 1 232 ? 19.647 20.237 94.237 1.00 17.91 230 GLU E C 1
ATOM 12870 O O . GLU E 1 232 ? 20.880 20.309 94.143 1.00 20.52 230 GLU E O 1
ATOM 12876 N N . THR E 1 233 ? 18.836 21.142 93.686 1.00 19.85 231 THR E N 1
ATOM 12877 C CA . THR E 1 233 ? 19.378 22.163 92.777 1.00 18.90 231 THR E CA 1
ATOM 12878 C C . THR E 1 233 ? 19.099 23.616 93.134 1.00 19.54 231 THR E C 1
ATOM 12879 O O . THR E 1 233 ? 19.823 24.507 92.702 1.00 20.40 231 THR E O 1
ATOM 12883 N N . GLY E 1 234 ? 18.067 23.860 93.932 1.00 20.07 232 GLY E N 1
ATOM 12884 C CA . GLY E 1 234 ? 17.732 25.224 94.313 1.00 20.03 232 GLY E CA 1
ATOM 12885 C C . GLY E 1 234 ? 17.011 26.014 93.225 1.00 18.93 232 GLY E C 1
ATOM 12886 O O . GLY E 1 234 ? 16.792 27.226 93.345 1.00 20.62 232 GLY E O 1
ATOM 12887 N N . VAL E 1 235 ? 16.634 25.358 92.140 1.00 18.15 233 VAL E N 1
ATOM 12888 C CA . VAL E 1 235 ? 15.890 26.090 91.121 1.00 17.78 233 VAL E CA 1
ATOM 12889 C C . VAL E 1 235 ? 14.442 26.291 91.575 1.00 18.02 233 VAL E C 1
ATOM 12890 O O . VAL E 1 235 ? 14.034 25.827 92.651 1.00 18.04 233 VAL E O 1
ATOM 12894 N N . THR E 1 236 ? 13.690 26.996 90.747 1.00 16.69 234 THR E N 1
ATOM 12895 C CA . THR E 1 236 ? 12.299 27.335 91.001 1.00 18.09 234 THR E CA 1
ATOM 12896 C C . THR E 1 236 ? 11.411 26.647 89.957 1.00 18.99 234 THR E C 1
ATOM 12897 O O . THR E 1 236 ? 11.754 26.578 88.750 1.00 19.61 234 THR E O 1
ATOM 12901 N N . LEU E 1 237 ? 10.302 26.096 90.440 1.00 17.89 235 LEU E N 1
ATOM 12902 C CA . LEU E 1 237 ? 9.323 25.407 89.580 1.00 18.77 235 LEU E CA 1
ATOM 12903 C C . LEU E 1 237 ? 8.197 26.367 89.263 1.00 17.72 235 LEU E C 1
ATOM 12904 O O . LEU E 1 237 ? 7.484 26.809 90.169 1.00 16.26 235 LEU E O 1
ATOM 12909 N N . CYS E 1 238 ? 8.052 26.723 87.990 1.00 14.20 236 CYS E N 1
ATOM 12910 C CA . CYS E 1 238 ? 6.946 27.565 87.557 1.00 17.42 236 CYS E CA 1
ATOM 12911 C C . CYS E 1 238 ? 5.801 26.655 87.108 1.00 17.16 236 CYS E C 1
ATOM 12912 O O . CYS E 1 238 ? 5.918 25.979 86.081 1.00 16.61 236 CYS E O 1
ATOM 12915 N N . PHE E 1 239 ? 4.707 26.619 87.875 1.00 15.85 237 PHE E N 1
ATOM 12916 C CA . PHE E 1 239 ? 3.592 25.746 87.530 1.00 15.51 237 PHE E CA 1
ATOM 12917 C C . PHE E 1 239 ? 2.613 26.467 86.626 1.00 18.78 237 PHE E C 1
ATOM 12918 O O . PHE E 1 239 ? 2.244 27.630 86.885 1.00 17.13 237 PHE E O 1
ATOM 12926 N N . ASP E 1 240 ? 2.202 25.801 85.550 1.00 16.10 238 ASP E N 1
ATOM 12927 C CA . ASP E 1 240 ? 0.912 26.152 84.971 1.00 16.28 238 ASP E CA 1
ATOM 12928 C C . ASP E 1 240 ? -0.033 25.017 85.419 1.00 18.03 238 ASP E C 1
ATOM 12929 O O . ASP E 1 240 ? 0.255 24.355 86.413 1.00 16.41 238 ASP E O 1
ATOM 12934 N N . GLY E 1 241 ? -1.156 24.801 84.733 1.00 18.52 239 GLY E N 1
ATOM 12935 C CA . GLY E 1 241 ? -2.067 23.729 85.141 1.00 17.38 239 GLY E CA 1
ATOM 12936 C C . GLY E 1 241 ? -3.525 24.072 85.450 1.00 18.40 239 GLY E C 1
ATOM 12937 O O . GLY E 1 241 ? -4.411 23.233 85.229 1.00 18.06 239 GLY E O 1
ATOM 12938 N N . PRO E 1 242 ? -3.796 25.274 85.996 1.00 15.28 240 PRO E N 1
ATOM 12939 C CA . PRO E 1 242 ? -5.205 25.631 86.264 1.00 16.36 240 PRO E CA 1
ATOM 12940 C C . PRO E 1 242 ? -6.051 25.577 84.981 1.00 17.54 240 PRO E C 1
ATOM 12941 O O . PRO E 1 242 ? -5.604 26.067 83.922 1.00 16.59 240 PRO E O 1
ATOM 12945 N N . ASP E 1 243 ? -7.255 25.001 85.088 1.00 16.99 241 ASP E N 1
ATOM 12946 C CA . ASP E 1 243 ? -8.145 24.763 83.935 1.00 16.57 241 ASP E CA 1
ATOM 12947 C C . ASP E 1 243 ? -7.483 24.072 82.701 1.00 16.72 241 ASP E C 1
ATOM 12948 O O . ASP E 1 243 ? -7.629 24.514 81.560 1.00 17.34 241 ASP E O 1
ATOM 12953 N N . ARG E 1 244 ? -6.788 22.967 82.960 1.00 17.02 242 ARG E N 1
ATOM 12954 C CA . ARG E 1 244 ? -6.238 22.092 81.920 1.00 17.09 242 ARG E CA 1
ATOM 12955 C C . ARG E 1 244 ? -6.642 20.653 82.209 1.00 16.41 242 ARG E C 1
ATOM 12956 O O . ARG E 1 244 ? -5.793 19.780 82.381 1.00 18.56 242 ARG E O 1
ATOM 12964 N N . VAL E 1 245 ? -7.944 20.408 82.238 1.00 15.34 243 VAL E N 1
ATOM 12965 C CA . VAL E 1 245 ? -8.496 19.153 82.726 1.00 15.15 243 VAL E CA 1
ATOM 12966 C C . VAL E 1 245 ? -8.106 17.942 81.847 1.00 16.19 243 VAL E C 1
ATOM 12967 O O . VAL E 1 245 ? -7.978 16.844 82.336 1.00 16.85 243 VAL E O 1
ATOM 12971 N N . LYS E 1 246 ? -7.902 18.137 80.551 1.00 16.05 244 LYS E N 1
ATOM 12972 C CA . LYS E 1 246 ? -7.404 17.031 79.712 1.00 18.22 244 LYS E CA 1
ATOM 12973 C C . LYS E 1 246 ? -6.033 16.492 80.194 1.00 19.29 244 LYS E C 1
ATOM 12974 O O . LYS E 1 246 ? -5.644 15.384 79.819 1.00 20.74 244 LYS E O 1
ATOM 12980 N N . TYR E 1 247 ? -5.309 17.252 81.024 1.00 16.52 245 TYR E N 1
ATOM 12981 C CA . TYR E 1 247 ? -4.103 16.708 81.665 1.00 15.92 245 TYR E CA 1
ATOM 12982 C C . TYR E 1 247 ? -4.398 16.167 83.051 1.00 15.93 245 TYR E C 1
ATOM 12983 O O . TYR E 1 247 ? -4.359 14.970 83.251 1.00 16.12 245 TYR E O 1
ATOM 12992 N N . TYR E 1 248 ? -4.729 17.070 83.976 1.00 16.46 246 TYR E N 1
ATOM 12993 C CA . TYR E 1 248 ? -4.889 16.779 85.411 1.00 17.93 246 TYR E CA 1
ATOM 12994 C C . TYR E 1 248 ? -5.888 17.771 86.015 1.00 15.44 246 TYR E C 1
ATOM 12995 O O . TYR E 1 248 ? -6.000 18.891 85.529 1.00 14.82 246 TYR E O 1
ATOM 13004 N N . PRO E 1 249 ? -6.618 17.358 87.066 1.00 15.39 247 PRO E N 1
ATOM 13005 C CA . PRO E 1 249 ? -7.564 18.286 87.707 1.00 14.57 247 PRO E CA 1
ATOM 13006 C C . PRO E 1 249 ? -6.858 19.411 88.462 1.00 16.03 247 PRO E C 1
ATOM 13007 O O . PRO E 1 249 ? -5.696 19.205 88.854 1.00 17.20 247 PRO E O 1
ATOM 13011 N N . ASP E 1 250 ? -7.527 20.552 88.699 1.00 16.59 248 ASP E N 1
ATOM 13012 C CA . ASP E 1 250 ? -6.934 21.616 89.537 1.00 17.76 248 ASP E CA 1
ATOM 13013 C C . ASP E 1 250 ? -6.518 21.085 90.919 1.00 16.88 248 ASP E C 1
ATOM 13014 O O . ASP E 1 250 ? -5.530 21.517 91.508 1.00 17.12 248 ASP E O 1
ATOM 13019 N N . SER E 1 251 ? -7.312 20.178 91.457 1.00 16.54 249 SER E N 1
ATOM 13020 C CA . SER E 1 251 ? -7.096 19.723 92.824 1.00 18.48 249 SER E CA 1
ATOM 13021 C C . SER E 1 251 ? -5.736 19.061 92.955 1.00 19.70 249 SER E C 1
ATOM 13022 O O . SER E 1 251 ? -5.098 19.134 94.007 1.00 17.87 249 SER E O 1
ATOM 13025 N N . LEU E 1 252 ? -5.284 18.419 91.883 1.00 18.47 250 LEU E N 1
ATOM 13026 C CA . LEU E 1 252 ? -4.051 17.655 91.963 1.00 17.29 250 LEU E CA 1
ATOM 13027 C C . LEU E 1 252 ? -2.890 18.611 92.155 1.00 18.57 250 LEU E C 1
ATOM 13028 O O . LEU E 1 252 ? -2.034 18.393 93.017 1.00 19.23 250 LEU E O 1
ATOM 13033 N N . LEU E 1 253 ? -2.869 19.681 91.371 1.00 15.15 251 LEU E N 1
ATOM 13034 C CA . LEU E 1 253 ? -1.827 20.667 91.530 1.00 18.26 251 LEU E CA 1
ATOM 13035 C C . LEU E 1 253 ? -1.910 21.393 92.894 1.00 16.93 251 LEU E C 1
ATOM 13036 O O . LEU E 1 253 ? -0.879 21.620 93.524 1.00 16.43 251 LEU E O 1
ATOM 13041 N N . ALA E 1 254 ? -3.122 21.752 93.334 1.00 16.03 252 ALA E N 1
ATOM 13042 C CA . ALA E 1 254 ? -3.281 22.427 94.628 1.00 19.68 252 ALA E CA 1
ATOM 13043 C C . ALA E 1 254 ? -2.690 21.581 95.738 1.00 19.53 252 ALA E C 1
ATOM 13044 O O . ALA E 1 254 ? -2.018 22.095 96.609 1.00 19.86 252 ALA E O 1
ATOM 13046 N N . GLU E 1 255 ? -2.937 20.276 95.709 1.00 19.49 253 GLU E N 1
ATOM 13047 C CA . GLU E 1 255 ? -2.410 19.442 96.780 1.00 19.51 253 GLU E CA 1
ATOM 13048 C C . GLU E 1 255 ? -0.902 19.239 96.688 1.00 19.42 253 GLU E C 1
ATOM 13049 O O . GLU E 1 255 ? -0.236 19.152 97.705 1.00 17.00 253 GLU E O 1
ATOM 13055 N N . ASN E 1 256 ? -0.357 19.141 95.476 1.00 17.99 254 ASN E N 1
ATOM 13056 C CA . ASN E 1 256 ? 1.089 19.047 95.360 1.00 17.31 254 ASN E CA 1
ATOM 13057 C C . ASN E 1 256 ? 1.795 20.356 95.740 1.00 17.47 254 ASN E C 1
ATOM 13058 O O . ASN E 1 256 ? 2.910 20.353 96.271 1.00 19.54 254 ASN E O 1
ATOM 13063 N N . ILE E 1 257 ? 1.152 21.479 95.482 1.00 17.44 255 ILE E N 1
ATOM 13064 C CA . ILE E 1 257 ? 1.711 22.744 95.945 1.00 17.55 255 ILE E CA 1
ATOM 13065 C C . ILE E 1 257 ? 1.691 22.813 97.495 1.00 19.60 255 ILE E C 1
ATOM 13066 O O . ILE E 1 257 ? 2.685 23.172 98.125 1.00 18.24 255 ILE E O 1
ATOM 13071 N N . LYS E 1 258 ? 0.567 22.435 98.086 1.00 19.33 256 LYS E N 1
ATOM 13072 C CA . LYS E 1 258 ? 0.466 22.318 99.557 1.00 19.30 256 LYS E CA 1
ATOM 13073 C C . LYS E 1 258 ? 1.621 21.456 100.145 1.00 20.04 256 LYS E C 1
ATOM 13074 O O . LYS E 1 258 ? 2.229 21.819 101.145 1.00 21.96 256 LYS E O 1
ATOM 13080 N N . TYR E 1 259 ? 1.893 20.303 99.539 1.00 20.34 257 TYR E N 1
ATOM 13081 C CA . TYR E 1 259 ? 2.956 19.429 100.015 1.00 21.77 257 TYR E CA 1
ATOM 13082 C C . TYR E 1 259 ? 4.284 20.185 100.055 1.00 21.39 257 TYR E C 1
ATOM 13083 O O . TYR E 1 259 ? 4.988 20.188 101.074 1.00 18.81 257 TYR E O 1
ATOM 13092 N N . LEU E 1 260 ? 4.623 20.812 98.936 1.00 16.69 258 LEU E N 1
ATOM 13093 C CA . LEU E 1 260 ? 5.898 21.515 98.816 1.00 19.02 258 LEU E CA 1
ATOM 13094 C C . LEU E 1 260 ? 5.985 22.633 99.860 1.00 19.06 258 LEU E C 1
ATOM 13095 O O . LEU E 1 260 ? 7.044 22.895 100.421 1.00 20.17 258 LEU E O 1
ATOM 13100 N N . VAL E 1 261 ? 4.870 23.315 100.083 1.00 17.90 259 VAL E N 1
ATOM 13101 C CA . VAL E 1 261 ? 4.819 24.392 101.068 1.00 19.77 259 VAL E CA 1
ATOM 13102 C C . VAL E 1 261 ? 5.011 23.761 102.470 1.00 19.91 259 VAL E C 1
ATOM 13103 O O . VAL E 1 261 ? 5.848 24.199 103.241 1.00 19.14 259 VAL E O 1
ATOM 13107 N N . ASP E 1 262 ? 4.303 22.673 102.751 1.00 18.91 260 ASP E N 1
ATOM 13108 C CA . ASP E 1 262 ? 4.457 21.989 104.022 1.00 19.98 260 ASP E CA 1
ATOM 13109 C C . ASP E 1 262 ? 5.890 21.500 104.279 1.00 25.05 260 ASP E C 1
ATOM 13110 O O . ASP E 1 262 ? 6.280 21.274 105.441 1.00 23.50 260 ASP E O 1
ATOM 13115 N N . LYS E 1 263 ? 6.663 21.325 103.205 1.00 21.57 261 LYS E N 1
ATOM 13116 C CA . LYS E 1 263 ? 8.020 20.854 103.329 1.00 20.33 261 LYS E CA 1
ATOM 13117 C C . LYS E 1 263 ? 8.983 22.032 103.373 1.00 21.34 261 LYS E C 1
ATOM 13118 O O . LYS E 1 263 ? 10.191 21.840 103.268 1.00 22.95 261 LYS E O 1
ATOM 13124 N N . GLY E 1 264 ? 8.457 23.245 103.514 1.00 20.00 262 GLY E N 1
ATOM 13125 C CA . GLY E 1 264 ? 9.295 24.437 103.593 1.00 20.74 262 GLY E CA 1
ATOM 13126 C C . GLY E 1 264 ? 9.870 24.957 102.275 1.00 21.30 262 GLY E C 1
ATOM 13127 O O . GLY E 1 264 ? 10.852 25.676 102.246 1.00 18.92 262 GLY E O 1
ATOM 13128 N N . LEU E 1 265 ? 9.238 24.618 101.166 1.00 20.90 263 LEU E N 1
ATOM 13129 C CA . LEU E 1 265 ? 9.823 24.962 99.875 1.00 20.65 263 LEU E CA 1
ATOM 13130 C C . LEU E 1 265 ? 9.032 26.057 99.167 1.00 21.42 263 LEU E C 1
ATOM 13131 O O . LEU E 1 265 ? 9.104 26.190 97.935 1.00 20.06 263 LEU E O 1
ATOM 13136 N N . GLN E 1 266 ? 8.299 26.875 99.935 1.00 20.27 264 GLN E N 1
ATOM 13137 C CA . GLN E 1 266 ? 7.428 27.874 99.307 1.00 21.07 264 GLN E CA 1
ATOM 13138 C C . GLN E 1 266 ? 8.186 28.981 98.555 1.00 20.83 264 GLN E C 1
ATOM 13139 O O . GLN E 1 266 ? 7.626 29.637 97.662 1.00 21.05 264 GLN E O 1
ATOM 13145 N N . LYS E 1 267 ? 9.455 29.195 98.880 1.00 19.25 265 LYS E N 1
ATOM 13146 C CA . LYS E 1 267 ? 10.206 30.201 98.139 1.00 18.64 265 LYS E CA 1
ATOM 13147 C C . LYS E 1 267 ? 10.605 29.716 96.725 1.00 18.39 265 LYS E C 1
ATOM 13148 O O . LYS E 1 267 ? 11.179 30.475 95.975 1.00 19.19 265 LYS E O 1
ATOM 13154 N N . HIS E 1 268 ? 10.306 28.469 96.362 1.00 18.63 266 HIS E N 1
ATOM 13155 C CA . HIS E 1 268 ? 10.768 27.924 95.068 1.00 17.41 266 HIS E CA 1
ATOM 13156 C C . HIS E 1 268 ? 9.658 27.575 94.080 1.00 19.24 266 HIS E C 1
ATOM 13157 O O . HIS E 1 268 ? 9.791 26.648 93.272 1.00 15.05 266 HIS E O 1
ATOM 13164 N N . ILE E 1 269 ? 8.569 28.331 94.149 1.00 18.63 267 ILE E N 1
ATOM 13165 C CA . ILE E 1 269 ? 7.365 28.025 93.375 1.00 18.58 267 ILE E CA 1
ATOM 13166 C C . ILE E 1 269 ? 6.840 29.295 92.755 1.00 18.18 267 ILE E C 1
ATOM 13167 O O . ILE E 1 269 ? 6.599 30.283 93.474 1.00 19.25 267 ILE E O 1
ATOM 13172 N N . THR E 1 270 ? 6.659 29.301 91.434 1.00 16.53 268 THR E N 1
ATOM 13173 C CA . THR E 1 270 ? 5.923 30.398 90.822 1.00 17.51 268 THR E CA 1
ATOM 13174 C C . THR E 1 270 ? 4.706 29.884 90.080 1.00 17.25 268 THR E C 1
ATOM 13175 O O . THR E 1 270 ? 4.580 28.688 89.799 1.00 16.31 268 THR E O 1
ATOM 13179 N N . LEU E 1 271 ? 3.816 30.808 89.739 1.00 15.98 269 LEU E N 1
ATOM 13180 C CA . LEU E 1 271 ? 2.582 30.449 89.047 1.00 17.40 269 LEU E CA 1
ATOM 13181 C C . LEU E 1 271 ? 2.474 31.122 87.671 1.00 17.94 269 LEU E C 1
ATOM 13182 O O . LEU E 1 271 ? 3.121 32.147 87.416 1.00 17.45 269 LEU E O 1
ATOM 13187 N N . SER E 1 272 ? 1.668 30.513 86.800 1.00 18.06 270 SER E N 1
ATOM 13188 C CA . SER E 1 272 ? 1.440 30.961 85.428 1.00 16.97 270 SER E CA 1
ATOM 13189 C C . SER E 1 272 ? 0.131 30.351 84.927 1.00 16.22 270 SER E C 1
ATOM 13190 O O . SER E 1 272 ? -0.383 29.402 85.516 1.00 15.39 270 SER E O 1
ATOM 13193 N N . LEU E 1 273 ? -0.408 30.856 83.830 1.00 17.19 271 LEU E N 1
ATOM 13194 C CA . LEU E 1 273 ? -1.509 30.146 83.162 1.00 18.01 271 LEU E CA 1
ATOM 13195 C C . LEU E 1 273 ? -1.012 29.439 81.882 1.00 17.98 271 LEU E C 1
ATOM 13196 O O . LEU E 1 273 ? -1.607 28.432 81.444 1.00 17.35 271 LEU E O 1
ATOM 13201 N N . ASP E 1 274 ? 0.060 29.957 81.272 1.00 16.15 272 ASP E N 1
ATOM 13202 C CA . ASP E 1 274 ? 0.512 29.399 79.988 1.00 17.04 272 ASP E CA 1
ATOM 13203 C C . ASP E 1 274 ? -0.705 29.263 79.044 1.00 18.03 272 ASP E C 1
ATOM 13204 O O . ASP E 1 274 ? -1.040 28.167 78.573 1.00 17.59 272 ASP E O 1
ATOM 13209 N N . ALA E 1 275 ? -1.384 30.384 78.825 1.00 17.68 273 ALA E N 1
ATOM 13210 C CA . ALA E 1 275 ? -2.580 30.412 78.001 1.00 17.30 273 ALA E CA 1
ATOM 13211 C C . ALA E 1 275 ? -2.162 30.574 76.524 1.00 19.99 273 ALA E C 1
ATOM 13212 O O . ALA E 1 275 ? -2.374 31.613 75.894 1.00 18.83 273 ALA E O 1
ATOM 13214 N N . GLY E 1 276 ? -1.588 29.504 75.981 1.00 19.42 274 GLY E N 1
ATOM 13215 C CA . GLY E 1 276 ? -0.959 29.548 74.686 1.00 19.50 274 GLY E CA 1
ATOM 13216 C C . GLY E 1 276 ? -1.754 28.838 73.606 1.00 20.69 274 GLY E C 1
ATOM 13217 O O . GLY E 1 276 ? -1.199 28.510 72.581 1.00 21.86 274 GLY E O 1
ATOM 13218 N N . ARG E 1 277 ? -3.042 28.599 73.854 1.00 19.48 275 ARG E N 1
ATOM 13219 C CA . ARG E 1 277 ? -4.012 28.271 72.792 1.00 21.84 275 ARG E CA 1
ATOM 13220 C C . ARG E 1 277 ? -5.134 29.301 72.814 1.00 20.19 275 ARG E C 1
ATOM 13221 O O . ARG E 1 277 ? -5.423 29.887 73.853 1.00 20.40 275 ARG E O 1
ATOM 13229 N N . ILE E 1 278 ? -5.776 29.509 71.676 1.00 20.68 276 ILE E N 1
ATOM 13230 C CA . ILE E 1 278 ? -6.795 30.555 71.570 1.00 20.17 276 ILE E CA 1
ATOM 13231 C C . ILE E 1 278 ? -7.985 30.392 72.538 1.00 18.89 276 ILE E C 1
ATOM 13232 O O . ILE E 1 278 ? -8.601 31.386 72.944 1.00 16.59 276 ILE E O 1
ATOM 13237 N N . LEU E 1 279 ? -8.306 29.161 72.920 1.00 19.13 277 LEU E N 1
ATOM 13238 C CA . LEU E 1 279 ? -9.447 28.961 73.829 1.00 18.54 277 LEU E CA 1
ATOM 13239 C C . LEU E 1 279 ? -9.078 29.039 75.318 1.00 19.01 277 LEU E C 1
ATOM 13240 O O . LEU E 1 279 ? -9.913 28.748 76.177 1.00 18.40 277 LEU E O 1
ATOM 13245 N N . TYR E 1 280 ? -7.829 29.400 75.614 1.00 18.10 278 TYR E N 1
ATOM 13246 C CA . TYR E 1 280 ? -7.353 29.436 77.006 1.00 17.40 278 TYR E CA 1
ATOM 13247 C C . TYR E 1 280 ? -7.363 30.860 77.621 1.00 18.89 278 TYR E C 1
ATOM 13248 O O . TYR E 1 280 ? -6.803 31.093 78.707 1.00 17.55 278 TYR E O 1
ATOM 13257 N N . GLN E 1 281 ? -7.947 31.806 76.896 1.00 16.87 279 GLN E N 1
ATOM 13258 C CA . GLN E 1 281 ? -8.221 33.133 77.425 1.00 17.58 279 GLN E CA 1
ATOM 13259 C C . GLN E 1 281 ? -9.688 33.440 77.185 1.00 17.85 279 GLN E C 1
ATOM 13260 O O . GLN E 1 281 ? -10.259 33.008 76.184 1.00 16.55 279 GLN E O 1
ATOM 13266 N N . ARG E 1 282 ? -10.292 34.199 78.102 1.00 19.84 280 ARG E N 1
ATOM 13267 C CA . ARG E 1 282 ? -11.722 34.566 77.993 1.00 18.13 280 ARG E CA 1
ATOM 13268 C C . ARG E 1 282 ? -12.032 35.439 76.776 1.00 18.55 280 ARG E C 1
ATOM 13269 O O . ARG E 1 282 ? -12.942 35.138 76.014 1.00 17.62 280 ARG E O 1
ATOM 13277 N N . ASN E 1 283 ? -11.262 36.501 76.571 1.00 16.43 281 ASN E N 1
ATOM 13278 C CA . ASN E 1 283 ? -11.556 37.400 75.481 1.00 18.40 281 ASN E CA 1
ATOM 13279 C C . ASN E 1 283 ? -11.279 36.810 74.111 1.00 16.51 281 ASN E C 1
ATOM 13280 O O . ASN E 1 283 ? -12.080 36.956 73.193 1.00 20.39 281 ASN E O 1
ATOM 13285 N N . TYR E 1 284 ? -10.156 36.135 73.978 1.00 17.20 282 TYR E N 1
ATOM 13286 C CA . TYR E 1 284 ? -9.898 35.319 72.795 1.00 18.60 282 TYR E CA 1
ATOM 13287 C C . TYR E 1 284 ? -11.052 34.334 72.543 1.00 18.93 282 TYR E C 1
ATOM 13288 O O . TYR E 1 284 ? -11.447 34.101 71.393 1.00 17.48 282 TYR E O 1
ATOM 13297 N N . GLY E 1 285 ? -11.595 33.750 73.611 1.00 18.90 283 GLY E N 1
ATOM 13298 C CA . GLY E 1 285 ? -12.691 32.796 73.435 1.00 18.72 283 GLY E CA 1
ATOM 13299 C C . GLY E 1 285 ? -13.920 33.424 72.795 1.00 18.27 283 GLY E C 1
ATOM 13300 O O . GLY E 1 285 ? -14.585 32.827 71.930 1.00 16.71 283 GLY E O 1
ATOM 13301 N N . LEU E 1 286 ? -14.208 34.643 73.237 1.00 17.47 284 LEU E N 1
ATOM 13302 C CA . LEU E 1 286 ? -15.338 35.408 72.748 1.00 18.53 284 LEU E CA 1
ATOM 13303 C C . LEU E 1 286 ? -15.223 35.666 71.258 1.00 20.12 284 LEU E C 1
ATOM 13304 O O . LEU E 1 286 ? -16.217 35.568 70.515 1.00 20.25 284 LEU E O 1
ATOM 13309 N N . THR E 1 287 ? -14.018 35.978 70.806 1.00 20.63 285 THR E N 1
ATOM 13310 C CA . THR E 1 287 ? -13.781 36.124 69.362 1.00 19.53 285 THR E CA 1
ATOM 13311 C C . THR E 1 287 ? -14.094 34.824 68.604 1.00 19.15 285 THR E C 1
ATOM 13312 O O . THR E 1 287 ? -14.281 34.850 67.396 1.00 22.27 285 THR E O 1
ATOM 13316 N N . LYS E 1 288 ? -14.112 33.684 69.303 1.00 19.18 286 LYS E N 1
ATOM 13317 C CA . LYS E 1 288 ? -14.446 32.419 68.656 1.00 20.19 286 LYS E CA 1
ATOM 13318 C C . LYS E 1 288 ? -15.884 31.972 69.003 1.00 19.11 286 LYS E C 1
ATOM 13319 O O . LYS E 1 288 ? -16.260 30.820 68.760 1.00 20.93 286 LYS E O 1
ATOM 13325 N N . GLY E 1 289 ? -16.674 32.864 69.590 1.00 18.97 287 GLY E N 1
ATOM 13326 C CA . GLY E 1 289 ? -18.065 32.558 69.911 1.00 18.79 287 GLY E CA 1
ATOM 13327 C C . GLY E 1 289 ? -18.206 31.572 71.053 1.00 18.88 287 GLY E C 1
ATOM 13328 O O . GLY E 1 289 ? -19.154 30.801 71.101 1.00 16.69 287 GLY E O 1
ATOM 13329 N N . LYS E 1 290 ? -17.249 31.589 71.979 1.00 19.25 288 LYS E N 1
ATOM 13330 C CA . LYS E 1 290 ? -17.273 30.638 73.077 1.00 16.75 288 LYS E CA 1
ATOM 13331 C C . LYS E 1 290 ? -17.063 31.306 74.444 1.00 18.91 288 LYS E C 1
ATOM 13332 O O . LYS E 1 290 ? -16.393 32.345 74.551 1.00 19.59 288 LYS E O 1
ATOM 13338 N N . GLN E 1 291 ? -17.672 30.722 75.471 1.00 17.60 289 GLN E N 1
ATOM 13339 C CA . GLN E 1 291 ? -17.388 31.088 76.858 1.00 18.31 289 GLN E CA 1
ATOM 13340 C C . GLN E 1 291 ? -16.253 30.209 77.340 1.00 18.18 289 GLN E C 1
ATOM 13341 O O . GLN E 1 291 ? -16.387 28.971 77.336 1.00 18.19 289 GLN E O 1
ATOM 13347 N N . THR E 1 292 ? -15.142 30.835 77.735 1.00 17.90 290 THR E N 1
ATOM 13348 C CA . THR E 1 292 ? -13.935 30.117 78.180 1.00 18.24 290 THR E CA 1
ATOM 13349 C C . THR E 1 292 ? -13.345 30.865 79.368 1.00 20.00 290 THR E C 1
ATOM 13350 O O . THR E 1 292 ? -13.655 32.032 79.582 1.00 18.32 290 THR E O 1
ATOM 13354 N N . PHE E 1 293 ? -12.457 30.207 80.099 1.00 17.11 291 PHE E N 1
ATOM 13355 C CA . PHE E 1 293 ? -11.725 30.852 81.176 1.00 20.62 291 PHE E CA 1
ATOM 13356 C C . PHE E 1 293 ? -10.368 31.294 80.689 1.00 19.40 291 PHE E C 1
ATOM 13357 O O . PHE E 1 293 ? -9.847 30.754 79.708 1.00 18.80 291 PHE E O 1
ATOM 13365 N N . GLY E 1 294 ? -9.812 32.286 81.377 1.00 20.62 292 GLY E N 1
ATOM 13366 C CA . GLY E 1 294 ? -8.527 32.869 81.029 1.00 17.51 292 GLY E CA 1
ATOM 13367 C C . GLY E 1 294 ? -7.822 33.336 82.290 1.00 18.19 292 GLY E C 1
ATOM 13368 O O . GLY E 1 294 ? -7.912 32.707 83.337 1.00 18.10 292 GLY E O 1
ATOM 13369 N N . LEU E 1 295 ? -7.142 34.470 82.191 1.00 18.19 293 LEU E N 1
ATOM 13370 C CA . LEU E 1 295 ? -6.217 34.890 83.229 1.00 17.97 293 LEU E CA 1
ATOM 13371 C C . LEU E 1 295 ? -6.944 35.128 84.570 1.00 17.93 293 LEU E C 1
ATOM 13372 O O . LEU E 1 295 ? -6.405 34.791 85.603 1.00 18.95 293 LEU E O 1
ATOM 13377 N N . ALA E 1 296 ? -8.172 35.649 84.549 1.00 16.89 294 ALA E N 1
ATOM 13378 C CA . ALA E 1 296 ? -8.893 35.944 85.806 1.00 18.21 294 ALA E CA 1
ATOM 13379 C C . ALA E 1 296 ? -9.158 34.696 86.640 1.00 19.68 294 ALA E C 1
ATOM 13380 O O . ALA E 1 296 ? -9.222 34.757 87.883 1.00 21.39 294 ALA E O 1
ATOM 13382 N N . TYR E 1 297 ? -9.282 33.558 85.956 1.00 16.48 295 TYR E N 1
ATOM 13383 C CA . TYR E 1 297 ? -9.503 32.249 86.600 1.00 17.58 295 TYR E CA 1
ATOM 13384 C C . TYR E 1 297 ? -8.499 31.967 87.704 1.00 19.45 295 TYR E C 1
ATOM 13385 O O . TYR E 1 297 ? -8.854 31.374 88.716 1.00 18.41 295 TYR E O 1
ATOM 13394 N N . LEU E 1 298 ? -7.241 32.391 87.498 1.00 20.09 296 LEU E N 1
ATOM 13395 C CA . LEU E 1 298 ? -6.194 32.252 88.515 1.00 19.25 296 LEU E CA 1
ATOM 13396 C C . LEU E 1 298 ? -6.650 32.818 89.866 1.00 19.51 296 LEU E C 1
ATOM 13397 O O . LEU E 1 298 ? -6.458 32.179 90.890 1.00 19.99 296 LEU E O 1
ATOM 13402 N N . PHE E 1 299 ? -7.235 34.022 89.841 1.00 20.12 297 PHE E N 1
ATOM 13403 C CA . PHE E 1 299 ? -7.678 34.713 91.054 1.00 20.96 297 PHE E CA 1
ATOM 13404 C C . PHE E 1 299 ? -9.097 34.300 91.475 1.00 20.24 297 PHE E C 1
ATOM 13405 O O . PHE E 1 299 ? -9.405 34.228 92.671 1.00 22.73 297 PHE E O 1
ATOM 13413 N N . ASP E 1 300 ? -9.963 34.046 90.499 1.00 20.62 298 ASP E N 1
ATOM 13414 C CA . ASP E 1 300 ? -11.376 33.750 90.809 1.00 21.99 298 ASP E CA 1
ATOM 13415 C C . ASP E 1 300 ? -11.571 32.314 91.307 1.00 21.57 298 ASP E C 1
ATOM 13416 O O . ASP E 1 300 ? -12.517 32.019 92.027 1.00 21.18 298 ASP E O 1
ATOM 13421 N N . ARG E 1 301 ? -10.678 31.418 90.919 1.00 18.17 299 ARG E N 1
ATOM 13422 C CA . ARG E 1 301 ? -10.890 29.996 91.176 1.00 18.85 299 ARG E CA 1
ATOM 13423 C C . ARG E 1 301 ? -9.647 29.301 91.763 1.00 19.94 299 ARG E C 1
ATOM 13424 O O . ARG E 1 301 ? -9.720 28.651 92.804 1.00 19.45 299 ARG E O 1
ATOM 13432 N N . PHE E 1 302 ? -8.484 29.473 91.144 1.00 20.27 300 PHE E N 1
ATOM 13433 C CA . PHE E 1 302 ? -7.365 28.652 91.598 1.00 17.89 300 PHE E CA 1
ATOM 13434 C C . PHE E 1 302 ? -6.783 29.093 92.943 1.00 19.23 300 PHE E C 1
ATOM 13435 O O . PHE E 1 302 ? -6.553 28.259 93.817 1.00 19.42 300 PHE E O 1
ATOM 13443 N N . LEU E 1 303 ? -6.536 30.387 93.123 1.00 18.86 301 LEU E N 1
ATOM 13444 C CA . LEU E 1 303 ? -5.962 30.823 94.389 1.00 20.21 301 LEU E CA 1
ATOM 13445 C C . LEU E 1 303 ? -6.902 30.513 95.559 1.00 20.52 301 LEU E C 1
ATOM 13446 O O . LEU E 1 303 ? -6.442 30.055 96.600 1.00 22.86 301 LEU E O 1
ATOM 13451 N N . PRO E 1 304 ? -8.224 30.708 95.379 1.00 21.13 302 PRO E N 1
ATOM 13452 C CA . PRO E 1 304 ? -9.133 30.269 96.442 1.00 21.78 302 PRO E CA 1
ATOM 13453 C C . PRO E 1 304 ? -9.014 28.771 96.735 1.00 21.38 302 PRO E C 1
ATOM 13454 O O . PRO E 1 304 ? -9.174 28.367 97.891 1.00 23.01 302 PRO E O 1
ATOM 13458 N N . LEU E 1 305 ? -8.745 27.959 95.713 1.00 18.85 303 LEU E N 1
ATOM 13459 C CA . LEU E 1 305 ? -8.560 26.519 95.922 1.00 17.01 303 LEU E CA 1
ATOM 13460 C C . LEU E 1 305 ? -7.268 26.251 96.725 1.00 20.13 303 LEU E C 1
ATOM 13461 O O . LEU E 1 305 ? -7.231 25.413 97.641 1.00 18.47 303 LEU E O 1
ATOM 13466 N N . LEU E 1 306 ? -6.210 26.982 96.405 1.00 19.39 304 LEU E N 1
ATOM 13467 C CA . LEU E 1 306 ? -4.977 26.880 97.199 1.00 20.01 304 LEU E CA 1
ATOM 13468 C C . LEU E 1 306 ? -5.269 27.111 98.686 1.00 21.02 304 LEU E C 1
ATOM 13469 O O . LEU E 1 306 ? -4.813 26.354 99.545 1.00 20.95 304 LEU E O 1
ATOM 13474 N N . LYS E 1 307 ? -6.027 28.162 98.975 1.00 22.06 305 LYS E N 1
ATOM 13475 C CA . LYS E 1 307 ? -6.378 28.504 100.355 1.00 23.33 305 LYS E CA 1
ATOM 13476 C C . LYS E 1 307 ? -7.221 27.411 100.983 1.00 23.57 305 LYS E C 1
ATOM 13477 O O . LYS E 1 307 ? -6.961 26.976 102.114 1.00 24.18 305 LYS E O 1
ATOM 13483 N N . GLN E 1 308 ? -8.224 26.945 100.245 1.00 22.01 306 GLN E N 1
ATOM 13484 C CA . GLN E 1 308 ? -9.056 25.823 100.705 1.00 20.77 306 GLN E CA 1
ATOM 13485 C C . GLN E 1 308 ? -8.271 24.571 101.079 1.00 23.69 306 GLN E C 1
ATOM 13486 O O . GLN E 1 308 ? -8.628 23.866 102.052 1.00 18.86 306 GLN E O 1
ATOM 13492 N N . VAL E 1 309 ? -7.222 24.248 100.307 1.00 22.34 307 VAL E N 1
ATOM 13493 C CA . VAL E 1 309 ? -6.460 23.046 100.651 1.00 22.10 307 VAL E CA 1
ATOM 13494 C C . VAL E 1 309 ? -5.433 23.320 101.735 1.00 23.07 307 VAL E C 1
ATOM 13495 O O . VAL E 1 309 ? -4.726 22.408 102.148 1.00 24.96 307 VAL E O 1
ATOM 13499 N N . GLY E 1 310 ? -5.335 24.571 102.185 1.00 24.01 308 GLY E N 1
ATOM 13500 C CA . GLY E 1 310 ? -4.510 24.901 103.347 1.00 21.86 308 GLY E CA 1
ATOM 13501 C C . GLY E 1 310 ? -3.179 25.617 103.112 1.00 26.29 308 GLY E C 1
ATOM 13502 O O . GLY E 1 310 ? -2.316 25.661 104.001 1.00 25.09 308 GLY E O 1
ATOM 13503 N N . VAL E 1 311 ? -2.998 26.194 101.932 1.00 20.67 309 VAL E N 1
ATOM 13504 C CA . VAL E 1 311 ? -1.804 26.974 101.684 1.00 22.54 309 VAL E CA 1
ATOM 13505 C C . VAL E 1 311 ? -2.041 28.363 102.252 1.00 23.26 309 VAL E C 1
ATOM 13506 O O . VAL E 1 311 ? -3.089 28.966 102.012 1.00 22.34 309 VAL E O 1
ATOM 13510 N N . SER E 1 312 ? -1.083 28.859 103.028 1.00 25.10 310 SER E N 1
ATOM 13511 C CA . SER E 1 312 ? -1.229 30.147 103.717 1.00 24.13 310 SER E CA 1
ATOM 13512 C C . SER E 1 312 ? -1.177 31.335 102.771 1.00 26.27 310 SER E C 1
ATOM 13513 O O . SER E 1 312 ? -0.641 31.229 101.664 1.00 22.87 310 SER E O 1
ATOM 13516 N N . LYS E 1 313 ? -1.712 32.467 103.236 1.00 25.52 311 LYS E N 1
ATOM 13517 C CA . LYS E 1 313 ? -1.598 33.736 102.531 1.00 25.75 311 LYS E CA 1
ATOM 13518 C C . LYS E 1 313 ? -0.158 34.130 102.282 1.00 26.15 311 LYS E C 1
ATOM 13519 O O . LYS E 1 313 ? 0.165 34.721 101.246 1.00 21.12 311 LYS E O 1
ATOM 13525 N N . GLU E 1 314 ? 0.689 33.848 103.269 1.00 24.29 312 GLU E N 1
ATOM 13526 C CA . GLU E 1 314 ? 2.100 34.181 103.192 1.00 27.45 312 GLU E CA 1
ATOM 13527 C C . GLU E 1 314 ? 2.750 33.407 102.050 1.00 21.53 312 GLU E C 1
ATOM 13528 O O . GLU E 1 314 ? 3.516 33.949 101.292 1.00 20.77 312 GLU E O 1
ATOM 13534 N N . ALA E 1 315 ? 2.455 32.120 101.946 1.00 23.68 313 ALA E N 1
ATOM 13535 C CA . ALA E 1 315 ? 3.096 31.297 100.924 1.00 21.75 313 ALA E CA 1
ATOM 13536 C C . ALA E 1 315 ? 2.580 31.710 99.540 1.00 20.62 313 ALA E C 1
ATOM 13537 O O . ALA E 1 315 ? 3.313 31.726 98.547 1.00 18.83 313 ALA E O 1
ATOM 13539 N N . ILE E 1 316 ? 1.305 32.069 99.487 1.00 21.40 314 ILE E N 1
ATOM 13540 C CA . ILE E 1 316 ? 0.729 32.558 98.248 1.00 21.40 314 ILE E CA 1
ATOM 13541 C C . ILE E 1 316 ? 1.372 33.870 97.852 1.00 20.65 314 ILE E C 1
ATOM 13542 O O . ILE E 1 316 ? 1.616 34.116 96.665 1.00 19.18 314 ILE E O 1
ATOM 13547 N N . PHE E 1 317 ? 1.670 34.717 98.837 1.00 19.40 315 PHE E N 1
ATOM 13548 C CA . PHE E 1 317 ? 2.339 35.991 98.546 1.00 18.62 315 PHE E CA 1
ATOM 13549 C C . PHE E 1 317 ? 3.785 35.763 98.002 1.00 19.06 315 PHE E C 1
ATOM 13550 O O . PHE E 1 317 ? 4.222 36.439 97.069 1.00 19.68 315 PHE E O 1
ATOM 13558 N N . ASP E 1 318 ? 4.516 34.821 98.585 1.00 18.92 316 ASP E N 1
ATOM 13559 C CA . ASP E 1 318 ? 5.802 34.401 98.026 1.00 18.07 316 ASP E CA 1
ATOM 13560 C C . ASP E 1 318 ? 5.606 33.945 96.579 1.00 20.18 316 ASP E C 1
ATOM 13561 O O . ASP E 1 318 ? 6.339 34.354 95.686 1.00 18.42 316 ASP E O 1
ATOM 13566 N N . ILE E 1 319 ? 4.598 33.116 96.342 1.00 18.71 317 ILE E N 1
ATOM 13567 C CA . ILE E 1 319 ? 4.470 32.518 95.014 1.00 20.30 317 ILE E CA 1
ATOM 13568 C C . ILE E 1 319 ? 4.235 33.595 93.963 1.00 18.10 317 ILE E C 1
ATOM 13569 O O . ILE E 1 319 ? 4.867 33.609 92.904 1.00 17.59 317 ILE E O 1
ATOM 13574 N N . LEU E 1 320 ? 3.352 34.531 94.286 1.00 18.41 318 LEU E N 1
ATOM 13575 C CA . LEU E 1 320 ? 2.909 35.541 93.345 1.00 20.45 318 LEU E CA 1
ATOM 13576 C C . LEU E 1 320 ? 3.852 36.731 93.227 1.00 20.10 318 LEU E C 1
ATOM 13577 O O . LEU E 1 320 ? 3.977 37.323 92.145 1.00 19.33 318 LEU E O 1
ATOM 13582 N N . VAL E 1 321 ? 4.490 37.090 94.341 1.00 19.22 319 VAL E N 1
ATOM 13583 C CA . VAL E 1 321 ? 5.206 38.371 94.399 1.00 20.25 319 VAL E CA 1
ATOM 13584 C C . VAL E 1 321 ? 6.701 38.221 94.689 1.00 18.41 319 VAL E C 1
ATOM 13585 O O . VAL E 1 321 ? 7.516 38.576 93.858 1.00 20.09 319 VAL E O 1
ATOM 13589 N N . ASN E 1 322 ? 7.043 37.678 95.857 1.00 19.24 320 ASN E N 1
ATOM 13590 C CA . ASN E 1 322 ? 8.439 37.566 96.305 1.00 19.78 320 ASN E CA 1
ATOM 13591 C C . ASN E 1 322 ? 9.317 36.630 95.480 1.00 19.42 320 ASN E C 1
ATOM 13592 O O . ASN E 1 322 ? 10.465 36.944 95.182 1.00 19.92 320 ASN E O 1
ATOM 13597 N N . ASN E 1 323 ? 8.796 35.461 95.138 1.00 17.47 321 ASN E N 1
ATOM 13598 C CA . ASN E 1 323 ? 9.571 34.547 94.327 1.00 17.58 321 ASN E CA 1
ATOM 13599 C C . ASN E 1 323 ? 9.914 35.129 92.950 1.00 18.18 321 ASN E C 1
ATOM 13600 O O . ASN E 1 323 ? 11.074 35.093 92.541 1.00 19.37 321 ASN E O 1
ATOM 13605 N N . PRO E 1 324 ? 8.913 35.679 92.232 1.00 19.49 322 PRO E N 1
ATOM 13606 C CA . PRO E 1 324 ? 9.230 36.306 90.933 1.00 18.90 322 PRO E CA 1
ATOM 13607 C C . PRO E 1 324 ? 10.151 37.507 91.080 1.00 19.81 322 PRO E C 1
ATOM 13608 O O . PRO E 1 324 ? 10.953 37.782 90.186 1.00 16.81 322 PRO E O 1
ATOM 13612 N N . LYS E 1 325 ? 10.036 38.205 92.215 1.00 19.81 323 LYS E N 1
ATOM 13613 C CA . LYS E 1 325 ? 10.867 39.376 92.472 1.00 20.85 323 LYS E CA 1
ATOM 13614 C C . LYS E 1 325 ? 12.346 38.955 92.495 1.00 19.51 323 LYS E C 1
ATOM 13615 O O . LYS E 1 325 ? 13.231 39.716 92.114 1.00 22.24 323 LYS E O 1
ATOM 13621 N N . ARG E 1 326 ? 12.576 37.723 92.944 1.00 19.72 324 ARG E N 1
ATOM 13622 C CA . ARG E 1 326 ? 13.891 37.120 93.069 1.00 21.80 324 ARG E CA 1
ATOM 13623 C C . ARG E 1 326 ? 14.359 36.479 91.770 1.00 21.10 324 ARG E C 1
ATOM 13624 O O . ARG E 1 326 ? 15.427 36.798 91.276 1.00 19.46 324 ARG E O 1
ATOM 13632 N N . VAL E 1 327 ? 13.559 35.569 91.215 1.00 21.26 325 VAL E N 1
ATOM 13633 C CA . VAL E 1 327 ? 14.019 34.813 90.063 1.00 18.97 325 VAL E CA 1
ATOM 13634 C C . VAL E 1 327 ? 14.119 35.639 88.789 1.00 20.61 325 VAL E C 1
ATOM 13635 O O . VAL E 1 327 ? 14.904 35.295 87.905 1.00 21.29 325 VAL E O 1
ATOM 13639 N N . LEU E 1 328 ? 13.338 36.712 88.676 1.00 19.91 326 LEU E N 1
ATOM 13640 C CA . LEU E 1 328 ? 13.398 37.557 87.470 1.00 19.66 326 LEU E CA 1
ATOM 13641 C C . LEU E 1 328 ? 14.402 38.718 87.579 1.00 19.78 326 LEU E C 1
ATOM 13642 O O . LEU E 1 328 ? 14.622 39.439 86.593 1.00 18.73 326 LEU E O 1
ATOM 13647 N N . ALA E 1 329 ? 15.001 38.921 88.757 1.00 20.12 327 ALA E N 1
ATOM 13648 C CA . ALA E 1 329 ? 15.963 40.033 88.921 1.00 22.24 327 ALA E CA 1
ATOM 13649 C C . ALA E 1 329 ? 17.236 39.742 88.130 1.00 20.58 327 ALA E C 1
ATOM 13650 O O . ALA E 1 329 ? 17.741 38.630 88.187 1.00 21.07 327 ALA E O 1
ATOM 13652 N N . PHE E 1 330 ? 17.782 40.728 87.428 1.00 21.34 328 PHE E N 1
ATOM 13653 C CA . PHE E 1 330 ? 19.082 40.507 86.796 1.00 23.42 328 PHE E CA 1
ATOM 13654 C C . PHE E 1 330 ? 20.194 40.321 87.816 1.00 22.86 328 PHE E C 1
ATOM 13655 O O . PHE E 1 330 ? 20.221 40.985 88.855 1.00 22.73 328 PHE E O 1
ATOM 13663 N N . ASP E 1 331 ? 21.098 39.392 87.525 1.00 23.23 329 ASP E N 1
ATOM 13664 C CA . ASP E 1 331 ? 22.358 39.303 88.259 1.00 24.79 329 ASP E CA 1
ATOM 13665 C C . ASP E 1 331 ? 23.325 40.313 87.693 1.00 22.30 329 ASP E C 1
ATOM 13666 O O . ASP E 1 331 ? 23.130 40.810 86.583 1.00 23.23 329 ASP E O 1
ATOM 13671 N N . GLU E 1 332 ? 24.412 40.561 88.415 1.00 25.23 330 GLU E N 1
ATOM 13672 C CA . GLU E 1 332 ? 25.564 41.243 87.818 1.00 25.74 330 GLU E CA 1
ATOM 13673 C C . GLU E 1 332 ? 26.140 40.403 86.668 1.00 21.69 330 GLU E C 1
ATOM 13674 O O . GLU E 1 332 ? 26.162 39.179 86.741 1.00 21.25 330 GLU E O 1
ATOM 13680 N N . LYS E 1 333 ? 26.635 41.071 85.632 1.00 21.96 331 LYS E N 1
ATOM 13681 C CA . LYS E 1 333 ? 27.323 40.407 84.524 1.00 23.38 331 LYS E CA 1
ATOM 13682 C C . LYS E 1 333 ? 28.612 39.690 84.963 1.00 24.42 331 LYS E C 1
ATOM 13683 O O . LYS E 1 333 ? 29.318 40.153 85.847 1.00 22.69 331 LYS E O 1
ATOM 13689 N N . ARG E 1 334 ? 28.928 38.572 84.321 1.00 22.45 332 ARG E N 1
ATOM 13690 C CA . ARG E 1 334 ? 30.129 37.807 84.655 1.00 22.41 332 ARG E CA 1
ATOM 13691 C C . ARG E 1 334 ? 30.731 37.370 83.351 1.00 23.66 332 ARG E C 1
ATOM 13692 O O . ARG E 1 334 ? 30.068 37.439 82.313 1.00 20.04 332 ARG E O 1
ATOM 13700 N N . ASN E 1 335 ? 31.992 36.938 83.400 1.00 24.40 333 ASN E N 1
ATOM 13701 C CA . ASN E 1 335 ? 32.631 36.291 82.261 1.00 24.61 333 ASN E CA 1
ATOM 13702 C C . ASN E 1 335 ? 32.271 34.813 82.264 1.00 23.94 333 ASN E C 1
ATOM 13703 O O . ASN E 1 335 ? 32.083 34.199 83.318 1.00 23.02 333 ASN E O 1
ATOM 13708 N N . PHE E 1 336 ? 32.162 34.239 81.084 1.00 20.29 334 PHE E N 1
ATOM 13709 C CA . PHE E 1 336 ? 31.901 32.828 80.996 1.00 21.14 334 PHE E CA 1
ATOM 13710 C C . PHE E 1 336 ? 33.250 32.130 80.959 1.00 24.28 334 PHE E C 1
ATOM 13711 O O . PHE E 1 336 ? 34.099 32.466 80.128 1.00 21.33 334 PHE E O 1
ATOM 13719 N N . ASP E 1 337 ? 33.448 31.162 81.844 1.00 23.64 335 ASP E N 1
ATOM 13720 C CA . ASP E 1 337 ? 34.703 30.410 81.864 1.00 24.82 335 ASP E CA 1
ATOM 13721 C C . ASP E 1 337 ? 34.436 28.950 81.576 1.00 23.49 335 ASP E C 1
ATOM 13722 O O . ASP E 1 337 ? 33.945 28.220 82.439 1.00 24.25 335 ASP E O 1
ATOM 13727 N N . PRO E 1 338 ? 34.791 28.509 80.372 1.00 22.63 336 PRO E N 1
ATOM 13728 C CA . PRO E 1 338 ? 34.667 27.095 79.999 1.00 22.18 336 PRO E CA 1
ATOM 13729 C C . PRO E 1 338 ? 35.299 26.137 81.007 1.00 23.88 336 PRO E C 1
ATOM 13730 O O . PRO E 1 338 ? 34.860 24.985 81.117 1.00 22.85 336 PRO E O 1
ATOM 13734 N N . LEU E 1 339 ? 36.318 26.577 81.740 1.00 25.50 337 LEU E N 1
ATOM 13735 C CA . LEU E 1 339 ? 37.011 25.643 82.628 1.00 26.40 337 LEU E CA 1
ATOM 13736 C C . LEU E 1 339 ? 36.241 25.368 83.911 1.00 27.30 337 LEU E C 1
ATOM 13737 O O . LEU E 1 339 ? 36.597 24.474 84.663 1.00 28.80 337 LEU E O 1
ATOM 13742 N N . LYS E 1 340 ? 35.180 26.120 84.155 1.00 27.21 338 LYS E N 1
ATOM 13743 C CA . LYS E 1 340 ? 34.316 25.853 85.301 1.00 27.88 338 LYS E CA 1
ATOM 13744 C C . LYS E 1 340 ? 33.129 24.903 84.946 1.00 25.06 338 LYS E C 1
ATOM 13745 O O . LYS E 1 340 ? 32.307 24.571 85.784 1.00 24.68 338 LYS E O 1
ATOM 13751 N N . VAL E 1 341 ? 33.044 24.464 83.703 1.00 24.73 339 VAL E N 1
ATOM 13752 C CA . VAL E 1 341 ? 31.925 23.607 83.306 1.00 24.18 339 VAL E CA 1
ATOM 13753 C C . VAL E 1 341 ? 32.098 22.217 83.932 1.00 22.74 339 VAL E C 1
ATOM 13754 O O . VAL E 1 341 ? 33.181 21.646 83.871 1.00 24.29 339 VAL E O 1
ATOM 13758 N N . SER E 1 342 ? 31.057 21.693 84.576 1.00 22.19 340 SER E N 1
ATOM 13759 C CA . SER E 1 342 ? 31.149 20.407 85.299 1.00 22.73 340 SER E CA 1
ATOM 13760 C C . SER E 1 342 ? 31.627 19.281 84.387 1.00 25.70 340 SER E C 1
ATOM 13761 O O . SER E 1 342 ? 31.462 19.326 83.165 1.00 24.03 340 SER E O 1
ATOM 13764 N N . LYS E 1 343 ? 32.219 18.254 84.974 1.00 28.53 341 LYS E N 1
ATOM 13765 C CA . LYS E 1 343 ? 32.682 17.115 84.170 1.00 29.70 341 LYS E CA 1
ATOM 13766 C C . LYS E 1 343 ? 31.491 16.333 83.615 1.00 25.32 341 LYS E C 1
ATOM 13767 O O . LYS E 1 343 ? 31.529 15.844 82.495 1.00 24.43 341 LYS E O 1
ATOM 13773 N N . GLU E 1 344 ? 30.438 16.212 84.420 1.00 25.26 342 GLU E N 1
ATOM 13774 C CA . GLU E 1 344 ? 29.233 15.495 84.008 1.00 25.78 342 GLU E CA 1
ATOM 13775 C C . GLU E 1 344 ? 28.712 16.073 82.701 1.00 23.56 342 GLU E C 1
ATOM 13776 O O . GLU E 1 344 ? 28.323 15.328 81.795 1.00 20.07 342 GLU E O 1
ATOM 13782 N N . VAL E 1 345 ? 28.728 17.403 82.609 1.00 22.41 343 VAL E N 1
ATOM 13783 C CA . VAL E 1 345 ? 28.220 18.121 81.433 1.00 21.87 343 VAL E CA 1
ATOM 13784 C C . VAL E 1 345 ? 29.146 17.951 80.232 1.00 23.56 343 VAL E C 1
ATOM 13785 O O . VAL E 1 345 ? 28.687 17.732 79.101 1.00 21.82 343 VAL E O 1
ATOM 13789 N N . LEU E 1 346 ? 30.452 18.066 80.477 1.00 24.47 344 LEU E N 1
ATOM 13790 C CA . LEU E 1 346 ? 31.442 17.880 79.421 1.00 25.05 344 LEU E CA 1
ATOM 13791 C C . LEU E 1 346 ? 31.362 16.450 78.890 1.00 23.42 344 LEU E C 1
ATOM 13792 O O . LEU E 1 346 ? 31.331 16.226 77.686 1.00 24.35 344 LEU E O 1
ATOM 13797 N N . GLU E 1 347 ? 31.294 15.473 79.779 1.00 24.18 345 GLU E N 1
ATOM 13798 C CA . GLU E 1 347 ? 31.193 14.098 79.290 1.00 25.17 345 GLU E CA 1
ATOM 13799 C C . GLU E 1 347 ? 29.909 13.874 78.478 1.00 24.74 345 GLU E C 1
ATOM 13800 O O . GLU E 1 347 ? 29.936 13.188 77.455 1.00 24.41 345 GLU E O 1
ATOM 13806 N N . LEU E 1 348 ? 28.797 14.482 78.900 1.00 23.05 346 LEU E N 1
ATOM 13807 C CA . LEU E 1 348 ? 27.556 14.380 78.116 1.00 22.87 346 LEU E CA 1
ATOM 13808 C C . LEU E 1 348 ? 27.677 15.051 76.742 1.00 22.25 346 LEU E C 1
ATOM 13809 O O . LEU E 1 348 ? 27.233 14.491 75.730 1.00 21.67 346 LEU E O 1
ATOM 13814 N N . LYS E 1 349 ? 28.288 16.233 76.687 1.00 21.62 347 LYS E N 1
ATOM 13815 C CA . LYS E 1 349 ? 28.490 16.893 75.393 1.00 23.20 347 LYS E CA 1
ATOM 13816 C C . LYS E 1 349 ? 29.289 15.986 74.438 1.00 25.60 347 LYS E C 1
ATOM 13817 O O . LYS E 1 349 ? 29.029 15.961 73.228 1.00 24.75 347 LYS E O 1
ATOM 13823 N N . LYS E 1 350 ? 30.254 15.249 74.977 1.00 25.08 348 LYS E N 1
ATOM 13824 C CA . LYS E 1 350 ? 31.061 14.346 74.142 1.00 27.75 348 LYS E CA 1
ATOM 13825 C C . LYS E 1 350 ? 30.223 13.163 73.629 1.00 26.22 348 LYS E C 1
ATOM 13826 O O . LYS E 1 350 ? 30.242 12.830 72.430 1.00 24.25 348 LYS E O 1
ATOM 13832 N N . GLU E 1 351 ? 29.470 12.554 74.546 1.00 26.21 349 GLU E N 1
ATOM 13833 C CA . GLU E 1 351 ? 28.524 11.495 74.199 1.00 25.29 349 GLU E CA 1
ATOM 13834 C C . GLU E 1 351 ? 27.517 11.964 73.135 1.00 26.29 349 GLU E C 1
ATOM 13835 O O . GLU E 1 351 ? 27.165 11.198 72.242 1.00 28.09 349 GLU E O 1
ATOM 13841 N N . LEU E 1 352 ? 27.072 13.221 73.213 1.00 23.51 350 LEU E N 1
ATOM 13842 C CA . LEU E 1 352 ? 26.087 13.740 72.261 1.00 24.97 350 LEU E CA 1
ATOM 13843 C C . LEU E 1 352 ? 26.693 14.445 71.039 1.00 25.72 350 LEU E C 1
ATOM 13844 O O . LEU E 1 352 ? 25.983 15.174 70.341 1.00 23.96 350 LEU E O 1
ATOM 13849 N N . ASN E 1 353 ? 27.990 14.232 70.786 1.00 24.83 351 ASN E N 1
ATOM 13850 C CA . ASN E 1 353 ? 28.680 14.863 69.654 1.00 28.80 351 ASN E CA 1
ATOM 13851 C C . ASN E 1 353 ? 28.542 16.386 69.554 1.00 27.54 351 ASN E C 1
ATOM 13852 O O . ASN E 1 353 ? 28.367 16.910 68.472 1.00 23.48 351 ASN E O 1
ATOM 13857 N N . LEU E 1 354 ? 28.607 17.098 70.667 1.00 26.45 352 LEU E N 1
ATOM 13858 C CA . LEU E 1 354 ? 28.417 18.544 70.601 1.00 29.67 352 LEU E CA 1
ATOM 13859 C C . LEU E 1 354 ? 29.699 19.393 70.528 1.00 35.25 352 LEU E C 1
ATOM 13860 O O . LEU E 1 354 ? 29.636 20.618 70.653 1.00 39.77 352 LEU E O 1
ATOM 13865 N N . ASN E 1 355 ? 30.850 18.784 70.299 1.00 35.33 353 ASN E N 1
ATOM 13866 C CA . ASN E 1 355 ? 32.085 19.579 70.351 1.00 44.32 353 ASN E CA 1
ATOM 13867 C C . ASN E 1 355 ? 33.082 19.284 69.233 1.00 48.50 353 ASN E C 1
ATOM 13868 O O . ASN E 1 355 ? 32.698 19.125 68.071 1.00 51.98 353 ASN E O 1
ATOM 13873 N N . ASN F 1 5 ? -0.689 -31.718 23.264 1.00 41.18 3 ASN F N 1
ATOM 13874 C CA . ASN F 1 5 ? -0.736 -32.380 24.587 1.00 38.61 3 ASN F CA 1
ATOM 13875 C C . ASN F 1 5 ? -0.312 -31.536 25.802 1.00 28.63 3 ASN F C 1
ATOM 13876 O O . ASN F 1 5 ? 0.079 -32.071 26.827 1.00 29.51 3 ASN F O 1
ATOM 13881 N N . LYS F 1 6 ? -0.391 -30.223 25.677 1.00 30.75 4 LYS F N 1
ATOM 13882 C CA . LYS F 1 6 ? -0.054 -29.352 26.791 1.00 26.02 4 LYS F CA 1
ATOM 13883 C C . LYS F 1 6 ? -1.183 -29.342 27.783 1.00 24.35 4 LYS F C 1
ATOM 13884 O O . LYS F 1 6 ? -2.353 -29.456 27.414 1.00 23.71 4 LYS F O 1
ATOM 13890 N N . PHE F 1 7 ? -0.837 -29.179 29.048 1.00 21.14 5 PHE F N 1
ATOM 13891 C CA . PHE F 1 7 ? -1.850 -28.998 30.062 1.00 22.43 5 PHE F CA 1
ATOM 13892 C C . PHE F 1 7 ? -1.712 -27.668 30.832 1.00 22.88 5 PHE F C 1
ATOM 13893 O O . PHE F 1 7 ? -0.638 -27.046 30.854 1.00 19.60 5 PHE F O 1
ATOM 13901 N N . ALA F 1 8 ? -2.817 -27.268 31.459 1.00 21.83 6 ALA F N 1
ATOM 13902 C CA . ALA F 1 8 ? -2.834 -26.211 32.468 1.00 21.49 6 ALA F CA 1
ATOM 13903 C C . ALA F 1 8 ? -3.219 -26.833 33.828 1.00 21.48 6 ALA F C 1
ATOM 13904 O O . ALA F 1 8 ? -3.949 -27.840 33.881 1.00 20.10 6 ALA F O 1
ATOM 13906 N N . ARG F 1 9 ? -2.704 -26.266 34.913 1.00 15.95 7 ARG F N 1
ATOM 13907 C CA . ARG F 1 9 ? -2.935 -26.857 36.237 1.00 17.41 7 ARG F CA 1
ATOM 13908 C C . ARG F 1 9 ? -4.027 -26.107 37.018 1.00 17.85 7 ARG F C 1
ATOM 13909 O O . ARG F 1 9 ? -3.761 -25.057 37.600 1.00 17.66 7 ARG F O 1
ATOM 13917 N N . THR F 1 10 ? -5.266 -26.617 36.970 1.00 16.62 8 THR F N 1
ATOM 13918 C CA . THR F 1 10 ? -6.359 -26.014 37.733 1.00 17.93 8 THR F CA 1
ATOM 13919 C C . THR F 1 10 ? -6.394 -26.624 39.135 1.00 16.21 8 THR F C 1
ATOM 13920 O O . THR F 1 10 ? -5.749 -27.658 39.394 1.00 18.39 8 THR F O 1
ATOM 13924 N N . VA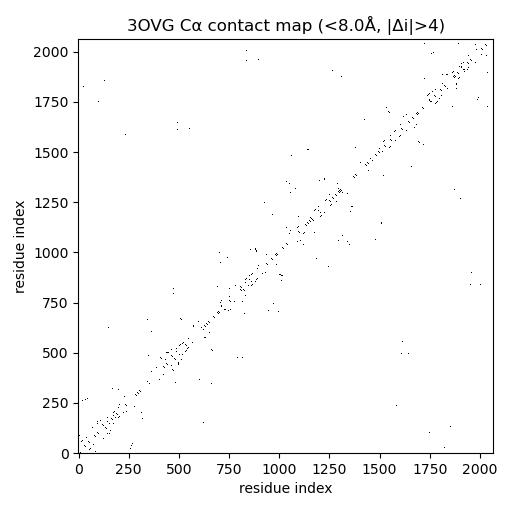L F 1 11 ? -7.153 -25.997 40.023 1.00 15.68 9 VAL F N 1
ATOM 13925 C CA . VAL F 1 11 ? -7.273 -26.478 41.388 1.00 16.91 9 VAL F CA 1
ATOM 13926 C C . VAL F 1 11 ? -8.015 -27.822 41.437 1.00 18.02 9 VAL F C 1
ATOM 13927 O O . VAL F 1 11 ? -8.001 -28.504 42.438 1.00 15.89 9 VAL F O 1
ATOM 13931 N N . LEU F 1 12 ? -8.687 -28.178 40.355 1.00 18.11 10 LEU F N 1
ATOM 13932 C CA . LEU F 1 12 ? -9.339 -29.479 40.303 1.00 20.99 10 LEU F CA 1
ATOM 13933 C C . LEU F 1 12 ? -8.528 -30.419 39.425 1.00 22.05 10 LEU F C 1
ATOM 13934 O O . LEU F 1 12 ? -8.999 -31.493 39.060 1.00 22.86 10 LEU F O 1
ATOM 13939 N N . GLY F 1 13 ? -7.325 -30.025 39.038 1.00 19.50 11 GLY F N 1
ATOM 13940 C CA . GLY F 1 13 ? -6.514 -30.961 38.285 1.00 17.85 11 GLY F CA 1
ATOM 13941 C C . GLY F 1 13 ? -5.960 -30.404 36.986 1.00 19.76 11 GLY F C 1
ATOM 13942 O O . GLY F 1 13 ? -6.380 -29.346 36.507 1.00 17.65 11 GLY F O 1
ATOM 13943 N N . ASP F 1 14 ? -4.984 -31.116 36.433 1.00 18.64 12 ASP F N 1
ATOM 13944 C CA . ASP F 1 14 ? -4.480 -30.798 35.109 1.00 19.35 12 ASP F CA 1
ATOM 13945 C C . ASP F 1 14 ? -5.565 -30.957 34.053 1.00 22.20 12 ASP F C 1
ATOM 13946 O O . ASP F 1 14 ? -6.272 -31.959 34.037 1.00 23.38 12 ASP F O 1
ATOM 13951 N N . ILE F 1 15 ? -5.733 -29.934 33.214 1.00 21.12 13 ILE F N 1
ATOM 13952 C CA . ILE F 1 15 ? -6.618 -30.016 32.053 1.00 22.76 13 ILE F CA 1
ATOM 13953 C C . ILE F 1 15 ? -5.873 -29.802 30.743 1.00 23.15 13 ILE F C 1
ATOM 13954 O O . ILE F 1 15 ? -4.814 -29.143 30.690 1.00 24.55 13 ILE F O 1
ATOM 13959 N N . PRO F 1 16 ? -6.411 -30.361 29.664 1.00 22.75 14 PRO F N 1
ATOM 13960 C CA . PRO F 1 16 ? -5.825 -30.035 28.360 1.00 24.39 14 PRO F CA 1
ATOM 13961 C C . PRO F 1 16 ? -6.008 -28.536 28.095 1.00 21.94 14 PRO F C 1
ATOM 13962 O O . PRO F 1 16 ? -7.111 -28.020 28.342 1.00 24.01 14 PRO F O 1
ATOM 13966 N N . VAL F 1 17 ? -4.986 -27.857 27.584 1.00 22.68 15 VAL F N 1
ATOM 13967 C CA . VAL F 1 17 ? -5.090 -26.422 27.284 1.00 22.27 15 VAL F CA 1
ATOM 13968 C C . VAL F 1 17 ? -6.276 -26.054 26.369 1.00 22.84 15 VAL F C 1
ATOM 13969 O O . VAL F 1 17 ? -6.799 -24.943 26.451 1.00 21.55 15 VAL F O 1
ATOM 13973 N N . GLU F 1 18 ? -6.716 -26.992 25.521 1.00 23.42 16 GLU F N 1
ATOM 13974 C CA . GLU F 1 18 ? -7.883 -26.774 24.677 1.00 22.05 16 GLU F CA 1
ATOM 13975 C C . GLU F 1 18 ? -9.135 -26.568 25.503 1.00 21.61 16 GLU F C 1
ATOM 13976 O O . GLU F 1 18 ? -10.131 -26.119 24.989 1.00 23.62 16 GLU F O 1
ATOM 13982 N N . LYS F 1 19 ? -9.092 -26.907 26.785 1.00 24.57 17 LYS F N 1
ATOM 13983 C CA . LYS F 1 19 ? -10.242 -26.714 27.678 1.00 22.43 17 LYS F CA 1
ATOM 13984 C C . LYS F 1 19 ? -10.228 -25.349 28.431 1.00 21.13 17 LYS F C 1
ATOM 13985 O O . LYS F 1 19 ? -11.180 -24.977 29.121 1.00 21.05 17 LYS F O 1
ATOM 13991 N N . LEU F 1 20 ? -9.150 -24.597 28.269 1.00 18.95 18 LEU F N 1
ATOM 13992 C CA . LEU F 1 20 ? -9.071 -23.258 28.849 1.00 17.60 18 LEU F CA 1
ATOM 13993 C C . LEU F 1 20 ? -10.183 -22.355 28.345 1.00 18.90 18 LEU F C 1
ATOM 13994 O O . LEU F 1 20 ? -10.788 -21.634 29.127 1.00 17.83 18 LEU F O 1
ATOM 13999 N N . GLY F 1 21 ? -10.500 -22.417 27.049 1.00 17.88 19 GLY F N 1
ATOM 14000 C CA . GLY F 1 21 ? -11.468 -21.482 26.485 1.00 17.87 19 GLY F CA 1
ATOM 14001 C C . GLY F 1 21 ? -11.119 -20.005 26.763 1.00 18.86 19 GLY F C 1
ATOM 14002 O O . GLY F 1 21 ? -9.944 -19.637 26.903 1.00 20.12 19 GLY F O 1
ATOM 14003 N N . ILE F 1 22 ? -12.132 -19.157 26.840 1.00 19.17 20 ILE F N 1
ATOM 14004 C CA . ILE F 1 22 ? -11.911 -17.727 27.094 1.00 18.72 20 ILE F CA 1
ATOM 14005 C C . ILE F 1 22 ? -11.429 -17.556 28.520 1.00 19.62 20 ILE F C 1
ATOM 14006 O O . ILE F 1 22 ? -12.070 -18.036 29.452 1.00 18.67 20 ILE F O 1
ATOM 14011 N N . THR F 1 23 ? -10.272 -16.905 28.675 1.00 18.41 21 THR F N 1
ATOM 14012 C CA . THR F 1 23 ? -9.554 -16.934 29.933 1.00 18.91 21 THR F CA 1
ATOM 14013 C C . THR F 1 23 ? -9.273 -15.523 30.426 1.00 19.40 21 THR F C 1
ATOM 14014 O O . THR F 1 23 ? -8.684 -14.698 29.719 1.00 19.67 21 THR F O 1
ATOM 14018 N N . ASP F 1 24 ? -9.715 -15.273 31.645 1.00 17.66 22 ASP F N 1
ATOM 14019 C CA . ASP F 1 24 ? -9.481 -14.029 32.352 1.00 14.97 22 ASP F CA 1
ATOM 14020 C C . ASP F 1 24 ? -8.204 -14.276 33.127 1.00 18.37 22 ASP F C 1
ATOM 14021 O O . ASP F 1 24 ? -8.222 -15.035 34.104 1.00 18.73 22 ASP F O 1
ATOM 14026 N N . CYS F 1 25 ? -7.101 -13.658 32.706 1.00 15.17 23 CYS F N 1
ATOM 14027 C CA . CYS F 1 25 ? -5.766 -14.005 33.238 1.00 17.73 23 CYS F CA 1
ATOM 14028 C C . CYS F 1 25 ? -5.318 -13.373 34.583 1.00 16.35 23 CYS F C 1
ATOM 14029 O O . CYS F 1 25 ? -4.203 -13.647 35.063 1.00 16.28 23 CYS F O 1
ATOM 14032 N N . HIS F 1 26 ? -6.151 -12.527 35.185 1.00 14.57 24 HIS F N 1
ATOM 14033 C CA . HIS F 1 26 ? -5.786 -11.979 36.479 1.00 14.03 24 HIS F CA 1
ATOM 14034 C C . HIS F 1 26 ? -7.032 -11.474 37.156 1.00 15.08 24 HIS F C 1
ATOM 14035 O O . HIS F 1 26 ? -7.568 -10.432 36.796 1.00 16.77 24 HIS F O 1
ATOM 14042 N N . ASP F 1 27 ? -7.496 -12.203 38.150 1.00 15.52 25 ASP F N 1
ATOM 14043 C CA . ASP F 1 27 ? -8.706 -11.791 38.819 1.00 16.91 25 ASP F CA 1
ATOM 14044 C C . ASP F 1 27 ? -8.749 -12.342 40.219 1.00 16.44 25 ASP F C 1
ATOM 14045 O O . ASP F 1 27 ? -7.747 -12.886 40.684 1.00 18.10 25 ASP F O 1
ATOM 14050 N N . HIS F 1 28 ? -9.896 -12.189 40.878 1.00 16.42 26 HIS F N 1
ATOM 14051 C CA . HIS F 1 28 ? -10.004 -12.480 42.291 1.00 17.67 26 HIS F CA 1
ATOM 14052 C C . HIS F 1 28 ? -11.423 -12.775 42.612 1.00 16.35 26 HIS F C 1
ATOM 14053 O O . HIS F 1 28 ? -12.288 -12.287 41.948 1.00 17.06 26 HIS F O 1
ATOM 14060 N N . PHE F 1 29 ? -11.646 -13.530 43.676 1.00 16.32 27 PHE F N 1
ATOM 14061 C CA . PHE F 1 29 ? -12.959 -13.655 44.238 1.00 17.76 27 PHE F CA 1
ATOM 14062 C C . PHE F 1 29 ? -12.863 -13.554 45.726 1.00 15.49 27 PHE F C 1
ATOM 14063 O O . PHE F 1 29 ? -13.664 -12.865 46.331 1.00 19.29 27 PHE F O 1
ATOM 14071 N N . ILE F 1 30 ? -11.952 -14.321 46.328 1.00 18.87 28 ILE F N 1
ATOM 14072 C CA . ILE F 1 30 ? -11.814 -14.326 47.791 1.00 14.95 28 ILE F CA 1
ATOM 14073 C C . ILE F 1 30 ? -10.480 -13.723 48.182 1.00 18.45 28 ILE F C 1
ATOM 14074 O O . ILE F 1 30 ? -9.414 -14.176 47.722 1.00 17.53 28 ILE F O 1
ATOM 14079 N N . LYS F 1 31 ? -10.545 -12.698 49.036 1.00 18.33 29 LYS F N 1
ATOM 14080 C CA . LYS F 1 31 ? -9.356 -12.093 49.599 1.00 18.82 29 LYS F CA 1
ATOM 14081 C C . LYS F 1 31 ? -9.584 -12.128 51.102 1.00 19.88 29 LYS F C 1
ATOM 14082 O O . LYS F 1 31 ? -10.296 -11.287 51.667 1.00 19.70 29 LYS F O 1
ATOM 14088 N N . ASN F 1 32 ? -8.994 -13.114 51.747 1.00 17.80 30 ASN F N 1
ATOM 14089 C CA . ASN F 1 32 ? -9.308 -13.361 53.129 1.00 20.58 30 ASN F CA 1
ATOM 14090 C C . ASN F 1 32 ? -8.256 -12.685 54.000 1.00 19.73 30 ASN F C 1
ATOM 14091 O O . ASN F 1 32 ? -7.256 -13.297 54.328 1.00 21.35 30 ASN F O 1
ATOM 14096 N N . GLY F 1 33 ? -8.457 -11.418 54.340 1.00 19.60 31 GLY F N 1
ATOM 14097 C CA . GLY F 1 33 ? -7.529 -10.744 55.223 1.00 22.17 31 GLY F CA 1
ATOM 14098 C C . GLY F 1 33 ? -6.198 -10.540 54.542 1.00 21.69 31 GLY F C 1
ATOM 14099 O O . GLY F 1 33 ? -6.124 -10.468 53.313 1.00 20.54 31 GLY F O 1
ATOM 14100 N N . GLY F 1 34 ? -5.140 -10.420 55.329 1.00 22.22 32 GLY F N 1
ATOM 14101 C CA . GLY F 1 34 ? -3.811 -10.175 54.776 1.00 22.15 32 GLY F CA 1
ATOM 14102 C C . GLY F 1 34 ? -3.478 -8.693 54.677 1.00 26.17 32 GLY F C 1
ATOM 14103 O O . GLY F 1 34 ? -4.310 -7.848 55.009 1.00 23.79 32 GLY F O 1
ATOM 14104 N N . PRO F 1 35 ? -2.253 -8.374 54.226 1.00 23.74 33 PRO F N 1
ATOM 14105 C CA . PRO F 1 35 ? -1.714 -7.001 54.262 1.00 29.97 33 PRO F CA 1
ATOM 14106 C C . PRO F 1 35 ? -2.487 -6.002 53.409 1.00 25.67 33 PRO F C 1
ATOM 14107 O O . PRO F 1 35 ? -2.533 -4.827 53.757 1.00 28.23 33 PRO F O 1
ATOM 14111 N N . GLU F 1 36 ? -3.076 -6.466 52.313 1.00 24.78 34 GLU F N 1
ATOM 14112 C CA . GLU F 1 36 ? -3.889 -5.608 51.452 1.00 26.38 34 GLU F CA 1
ATOM 14113 C C . GLU F 1 36 ? -5.092 -5.094 52.187 1.00 26.67 34 GLU F C 1
ATOM 14114 O O . GLU F 1 36 ? -5.454 -3.923 52.054 1.00 27.80 34 GLU F O 1
ATOM 14120 N N . VAL F 1 37 ? -5.726 -5.982 52.945 1.00 24.49 35 VAL F N 1
ATOM 14121 C CA . VAL F 1 37 ? -6.950 -5.620 53.643 1.00 27.19 35 VAL F CA 1
ATOM 14122 C C . VAL F 1 37 ? -6.645 -4.546 54.678 1.00 31.53 35 VAL F C 1
ATOM 14123 O O . VAL F 1 37 ? -7.524 -3.751 55.038 1.00 30.23 35 VAL F O 1
ATOM 14127 N N . GLU F 1 38 ? -5.388 -4.517 55.122 1.00 31.51 36 GLU F N 1
ATOM 14128 C CA . GLU F 1 38 ? -4.908 -3.507 56.061 1.00 34.60 36 GLU F CA 1
ATOM 14129 C C . GLU F 1 38 ? -4.888 -2.104 55.448 1.00 33.39 36 GLU F C 1
ATOM 14130 O O . GLU F 1 38 ? -4.978 -1.106 56.169 1.00 36.67 36 GLU F O 1
ATOM 14136 N N . GLU F 1 39 ? -4.763 -2.035 54.122 1.00 30.38 37 GLU F N 1
ATOM 14137 C CA . GLU F 1 39 ? -4.801 -0.766 53.386 1.00 29.43 37 GLU F CA 1
ATOM 14138 C C . GLU F 1 39 ? -6.210 -0.178 53.208 1.00 30.60 37 GLU F C 1
ATOM 14139 O O . GLU F 1 39 ? -6.392 1.047 53.170 1.00 30.01 37 GLU F O 1
ATOM 14145 N N . HIS F 1 40 ? -7.199 -1.047 53.036 1.00 26.59 38 HIS F N 1
ATOM 14146 C CA . HIS F 1 40 ? -8.564 -0.604 52.854 1.00 25.65 38 HIS F CA 1
ATOM 14147 C C . HIS F 1 40 ? -9.520 -1.773 53.053 1.00 23.90 38 HIS F C 1
ATOM 14148 O O . HIS F 1 40 ? -9.331 -2.820 52.453 1.00 23.93 38 HIS F O 1
ATOM 14155 N N . ILE F 1 41 ? -10.556 -1.569 53.859 1.00 23.57 39 ILE F N 1
ATOM 14156 C CA . ILE F 1 41 ? -11.590 -2.568 54.073 1.00 23.96 39 ILE F CA 1
ATOM 14157 C C . ILE F 1 41 ? -12.173 -3.115 52.755 1.00 22.74 39 ILE F C 1
ATOM 14158 O O . ILE F 1 41 ? -12.617 -4.261 52.712 1.00 21.79 39 ILE F O 1
ATOM 14163 N N . ASP F 1 42 ? -12.156 -2.308 51.691 1.00 23.00 40 ASP F N 1
ATOM 14164 C CA . ASP F 1 42 ? -12.675 -2.740 50.381 1.00 21.99 40 ASP F CA 1
ATOM 14165 C C . ASP F 1 42 ? -11.930 -3.968 49.765 1.00 20.48 40 ASP F C 1
ATOM 14166 O O . ASP F 1 42 ? -12.483 -4.671 48.910 1.00 19.11 40 ASP F O 1
ATOM 14171 N N . PHE F 1 43 ? -10.687 -4.216 50.204 1.00 23.21 41 PHE F N 1
ATOM 14172 C CA . PHE F 1 43 ? -9.941 -5.415 49.811 1.00 19.56 41 PHE F CA 1
ATOM 14173 C C . PHE F 1 43 ? -10.406 -6.701 50.495 1.00 19.68 41 PHE F C 1
ATOM 14174 O O . PHE F 1 43 ? -9.994 -7.790 50.115 1.00 21.56 41 PHE F O 1
ATOM 14182 N N . LEU F 1 44 ? -11.258 -6.577 51.501 1.00 18.13 42 LEU F N 1
ATOM 14183 C CA . LEU F 1 44 ? -11.792 -7.742 52.168 1.00 20.82 42 LEU F CA 1
ATOM 14184 C C . LEU F 1 44 ? -12.959 -8.331 51.343 1.00 20.35 42 LEU F C 1
ATOM 14185 O O . LEU F 1 44 ? -13.987 -7.676 51.118 1.00 20.04 42 LEU F O 1
ATOM 14198 N N . LEU F 1 46 ? -15.188 -11.850 51.006 1.00 17.87 44 LEU F N 1
ATOM 14199 C CA . LEU F 1 46 ? -15.339 -13.106 51.725 1.00 21.22 44 LEU F CA 1
ATOM 14200 C C . LEU F 1 46 ? -16.557 -13.887 51.323 1.00 23.23 44 LEU F C 1
ATOM 14201 O O . LEU F 1 46 ? -16.942 -14.802 52.028 1.00 25.17 44 LEU F O 1
ATOM 14206 N N . ASN F 1 47 ? -17.172 -13.541 50.205 1.00 20.99 45 ASN F N 1
ATOM 14207 C CA . ASN F 1 47 ? -18.509 -14.046 49.927 1.00 20.97 45 ASN F CA 1
ATOM 14208 C C . ASN F 1 47 ? -18.503 -15.065 48.784 1.00 20.46 45 ASN F C 1
ATOM 14209 O O . ASN F 1 47 ? -18.447 -14.714 47.599 1.00 18.84 45 ASN F O 1
ATOM 14214 N N . VAL F 1 48 ? -18.521 -16.343 49.159 1.00 20.95 46 VAL F N 1
ATOM 14215 C CA . VAL F 1 48 ? -18.558 -17.408 48.187 1.00 18.75 46 VAL F CA 1
ATOM 14216 C C . VAL F 1 48 ? -19.786 -17.338 47.249 1.00 19.57 46 VAL F C 1
ATOM 14217 O O . VAL F 1 48 ? -19.656 -17.480 46.026 1.00 17.94 46 VAL F O 1
ATOM 14221 N N . ASP F 1 49 ? -20.970 -17.094 47.801 1.00 21.39 47 ASP F N 1
ATOM 14222 C CA . ASP F 1 49 ? -22.181 -17.070 46.970 1.00 20.75 47 ASP F CA 1
ATOM 14223 C C . ASP F 1 49 ? -22.159 -15.941 45.950 1.00 21.06 47 ASP F C 1
ATOM 14224 O O . ASP F 1 49 ? -22.498 -16.138 44.770 1.00 18.84 47 ASP F O 1
ATOM 14229 N N . ALA F 1 50 ? -21.734 -14.762 46.389 1.00 18.88 48 ALA F N 1
ATOM 14230 C CA . ALA F 1 50 ? -21.582 -13.631 45.460 1.00 19.19 48 ALA F CA 1
ATOM 14231 C C . ALA F 1 50 ? -20.539 -13.932 44.380 1.00 18.17 48 ALA F C 1
ATOM 14232 O O . ALA F 1 50 ? -20.707 -13.538 43.197 1.00 17.42 48 ALA F O 1
ATOM 14234 N N . SER F 1 51 ? -19.467 -14.627 44.786 1.00 15.81 49 SER F N 1
ATOM 14235 C CA . SER F 1 51 ? -18.394 -14.989 43.858 1.00 16.94 49 SER F CA 1
ATOM 14236 C C . SER F 1 51 ? -18.892 -15.948 42.770 1.00 18.80 49 SER F C 1
ATOM 14237 O O . SER F 1 51 ? -18.627 -15.748 41.571 1.00 16.34 49 SER F O 1
ATOM 14240 N N . ILE F 1 52 ? -19.590 -16.998 43.204 1.00 18.56 50 ILE F N 1
ATOM 14241 C CA . ILE F 1 52 ? -20.234 -17.947 42.290 1.00 17.06 50 ILE F CA 1
ATOM 14242 C C . ILE F 1 52 ? -21.162 -17.292 41.272 1.00 17.18 50 ILE F C 1
ATOM 14243 O O . ILE F 1 52 ? -21.119 -17.612 40.092 1.00 20.37 50 ILE F O 1
ATOM 14248 N N . LYS F 1 53 ? -22.030 -16.400 41.719 1.00 19.46 51 LYS F N 1
ATOM 14249 C CA . LYS F 1 53 ? -22.944 -15.743 40.802 1.00 18.12 51 LYS F CA 1
ATOM 14250 C C . LYS F 1 53 ? -22.192 -14.947 39.756 1.00 18.20 51 LYS F C 1
ATOM 14251 O O . LYS F 1 53 ? -22.588 -14.894 38.586 1.00 19.65 51 LYS F O 1
ATOM 14257 N N . GLU F 1 54 ? -21.097 -14.323 40.169 1.00 19.15 52 GLU F N 1
ATOM 14258 C CA . GLU F 1 54 ? -20.330 -13.491 39.254 1.00 17.64 52 GLU F CA 1
ATOM 14259 C C . GLU F 1 54 ? -19.661 -14.388 38.236 1.00 17.34 52 GLU F C 1
ATOM 14260 O O . GLU F 1 54 ? -19.593 -14.040 37.038 1.00 16.78 52 GLU F O 1
ATOM 14266 N N . PHE F 1 55 ? -19.108 -15.499 38.724 1.00 17.24 53 PHE F N 1
ATOM 14267 C CA . PHE F 1 55 ? -18.446 -16.487 37.848 1.00 17.55 53 PHE F CA 1
ATOM 14268 C C . PHE F 1 55 ? -19.449 -16.953 36.804 1.00 17.26 53 PHE F C 1
ATOM 14269 O O . PHE F 1 55 ? -19.126 -17.079 35.610 1.00 17.16 53 PHE F O 1
ATOM 14277 N N . LYS F 1 56 ? -20.675 -17.194 37.256 1.00 18.13 54 LYS F N 1
ATOM 14278 C CA . LYS F 1 56 ? -21.728 -17.665 36.333 1.00 17.17 54 LYS F CA 1
ATOM 14279 C C . LYS F 1 56 ? -22.099 -16.642 35.281 1.00 18.10 54 LYS F C 1
ATOM 14280 O O . LYS F 1 56 ? -22.389 -17.008 34.142 1.00 19.85 54 LYS F O 1
ATOM 14286 N N . GLU F 1 57 ? -22.059 -15.354 35.616 1.00 17.79 55 GLU F N 1
ATOM 14287 C CA . GLU F 1 57 ? -22.266 -14.337 34.559 1.00 18.24 55 GLU F CA 1
ATOM 14288 C C . GLU F 1 57 ? -21.130 -14.364 33.534 1.00 18.20 55 GLU F C 1
ATOM 14289 O O . GLU F 1 57 ? -21.337 -14.243 32.320 1.00 18.00 55 GLU F O 1
ATOM 14295 N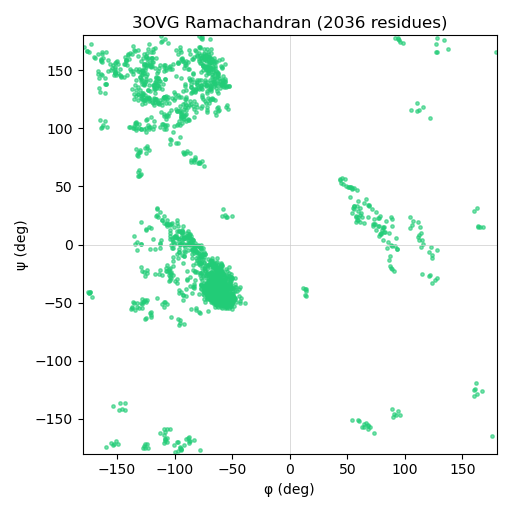 N . PHE F 1 58 ? -19.909 -14.500 34.043 1.00 17.82 56 PHE F N 1
ATOM 14296 C CA . PHE F 1 58 ? -18.741 -14.612 33.194 1.00 17.94 56 PHE F CA 1
ATOM 14297 C C . PHE F 1 58 ? -18.922 -15.776 32.215 1.00 18.80 56 PHE F C 1
ATOM 14298 O O . PHE F 1 58 ? -18.706 -15.612 31.017 1.00 18.90 56 PHE F O 1
ATOM 14306 N N . ILE F 1 59 ? -19.330 -16.935 32.736 1.00 19.01 57 ILE F N 1
ATOM 14307 C CA . ILE F 1 59 ? -19.551 -18.125 31.913 1.00 18.38 57 ILE F CA 1
ATOM 14308 C C . ILE F 1 59 ? -20.710 -17.923 30.932 1.00 20.40 57 ILE F C 1
ATOM 14309 O O . ILE F 1 59 ? -20.607 -18.282 29.754 1.00 18.35 57 ILE F O 1
ATOM 14314 N N . ASP F 1 60 ? -21.806 -17.344 31.423 1.00 19.87 58 ASP F N 1
ATOM 14315 C CA . ASP F 1 60 ? -22.941 -17.014 30.570 1.00 21.66 58 ASP F CA 1
ATOM 14316 C C . ASP F 1 60 ? -22.512 -16.147 29.380 1.00 23.45 58 ASP F C 1
ATOM 14317 O O . ASP F 1 60 ? -23.028 -16.314 28.272 1.00 23.44 58 ASP F O 1
ATOM 14322 N N . ARG F 1 61 ? -21.543 -15.251 29.583 1.00 21.62 59 ARG F N 1
ATOM 14323 C CA . ARG F 1 61 ? -21.055 -14.445 28.458 1.00 22.45 59 ARG F CA 1
ATOM 14324 C C . ARG F 1 61 ? -20.0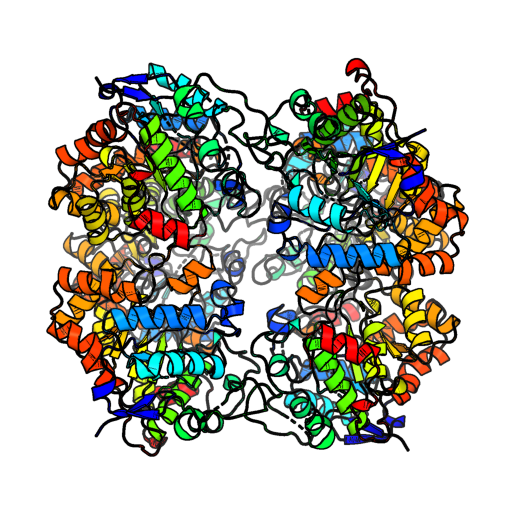69 -15.171 27.532 1.00 22.19 59 ARG F C 1
ATOM 14325 O O . ARG F 1 61 ? -19.697 -14.643 26.483 1.00 21.36 59 ARG F O 1
ATOM 14333 N N . GLY F 1 62 ? -19.639 -16.374 27.900 1.00 22.56 60 GLY F N 1
ATOM 14334 C CA . GLY F 1 62 ? -18.730 -17.126 27.032 1.00 21.37 60 GLY F CA 1
ATOM 14335 C C . GLY F 1 62 ? -17.402 -17.483 27.658 1.00 21.50 60 GLY F C 1
ATOM 14336 O O . GLY F 1 62 ? -16.612 -18.221 27.090 1.00 21.85 60 GLY F O 1
ATOM 14337 N N . GLY F 1 63 ? -17.151 -16.969 28.860 1.00 21.21 61 GLY F N 1
ATOM 14338 C CA . GLY F 1 63 ? -15.875 -17.219 29.514 1.00 20.65 61 GLY F CA 1
ATOM 14339 C C . GLY F 1 63 ? -15.811 -18.602 30.129 1.00 21.27 61 GLY F C 1
ATOM 14340 O O . GLY F 1 63 ? -16.861 -19.207 30.410 1.00 19.43 61 GLY F O 1
ATOM 14341 N N . SER F 1 64 ? -14.590 -19.113 30.310 1.00 18.91 62 SER F N 1
ATOM 14342 C CA . SER F 1 64 ? -14.380 -20.399 30.999 1.00 19.55 62 SER F CA 1
ATOM 14343 C C . SER F 1 64 ? -13.433 -20.363 32.209 1.00 18.02 62 SER F C 1
ATOM 14344 O O . SER F 1 64 ? -13.728 -20.937 33.255 1.00 17.02 62 SER F O 1
ATOM 14347 N N . THR F 1 65 ? -12.269 -19.737 32.051 1.00 18.58 63 THR F N 1
ATOM 14348 C CA . THR F 1 65 ? -11.191 -19.919 33.026 1.00 17.23 63 THR F CA 1
ATOM 14349 C C . THR F 1 65 ? -10.882 -18.587 33.710 1.00 16.04 63 THR F C 1
ATOM 14350 O O . THR F 1 65 ? -10.881 -17.561 33.061 1.00 16.24 63 THR F O 1
ATOM 14354 N N . ILE F 1 66 ? -10.652 -18.597 35.014 1.00 15.26 64 ILE F N 1
ATOM 14355 C CA . ILE F 1 66 ? -10.234 -17.375 35.697 1.00 16.19 64 ILE F CA 1
ATOM 14356 C C . ILE F 1 66 ? -9.000 -17.715 36.512 1.00 17.94 64 ILE F C 1
ATOM 14357 O O . ILE F 1 66 ? -9.009 -18.680 37.295 1.00 18.72 64 ILE F O 1
ATOM 14362 N N . VAL F 1 67 ? -7.922 -16.968 36.308 1.00 14.95 65 VAL F N 1
ATOM 14363 C CA . VAL F 1 67 ? -6.721 -17.232 37.063 1.00 13.38 65 VAL F CA 1
ATOM 14364 C C . VAL F 1 67 ? -6.763 -16.287 38.291 1.00 15.34 65 VAL F C 1
ATOM 14365 O O . VAL F 1 67 ? -6.704 -15.082 38.148 1.00 15.96 65 VAL F O 1
ATOM 14369 N N . THR F 1 68 ? -6.907 -16.832 39.485 1.00 17.02 66 THR F N 1
ATOM 14370 C CA . THR F 1 68 ? -6.996 -15.985 40.678 1.00 15.27 66 THR F CA 1
ATOM 14371 C C . THR F 1 68 ? -5.580 -15.711 41.199 1.00 15.40 66 THR F C 1
ATOM 14372 O O . THR F 1 68 ? -4.928 -16.594 41.739 1.00 16.11 66 THR F O 1
ATOM 14384 N N . ASP F 1 70 ? -3.799 -14.607 43.763 1.00 19.22 68 ASP F N 1
ATOM 14385 C CA . 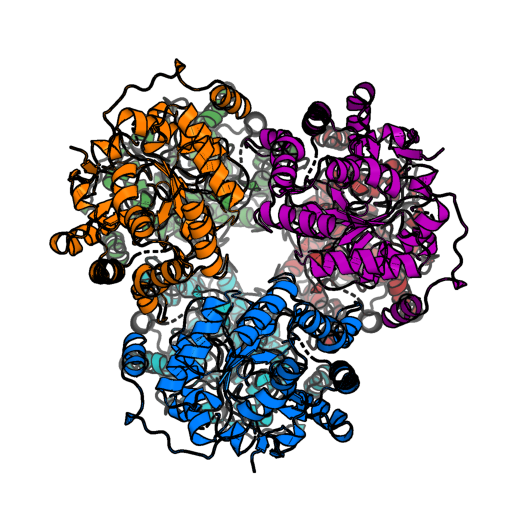ASP F 1 70 ? -3.432 -14.266 45.141 1.00 18.39 68 ASP F CA 1
ATOM 14386 C C . ASP F 1 70 ? -2.301 -15.175 45.623 1.00 17.99 68 ASP F C 1
ATOM 14387 O O . ASP F 1 70 ? -2.464 -16.378 45.709 1.00 19.92 68 ASP F O 1
ATOM 14392 N N . PRO F 1 71 ? -1.128 -14.608 45.910 1.00 18.29 69 PRO F N 1
ATOM 14393 C CA . PRO F 1 71 ? -0.094 -15.498 46.430 1.00 16.25 69 PRO F CA 1
ATOM 14394 C C . PRO F 1 71 ? -0.495 -15.858 47.876 1.00 18.30 69 PRO F C 1
ATOM 14395 O O . PRO F 1 71 ? -1.318 -15.164 48.472 1.00 17.84 69 PRO F O 1
ATOM 14399 N N . PRO F 1 72 ? 0.103 -16.916 48.439 1.00 18.07 70 PRO F N 1
ATOM 14400 C CA . PRO F 1 72 ? -0.312 -17.475 49.738 1.00 17.77 70 PRO F CA 1
ATOM 14401 C C . PRO F 1 72 ? -0.412 -16.431 50.861 1.00 18.34 70 PRO F C 1
ATOM 14402 O O . PRO F 1 72 ? -1.385 -16.483 51.615 1.00 17.70 70 PRO F O 1
ATOM 14406 N N . ASN F 1 73 ? 0.543 -15.504 50.966 1.00 17.47 71 ASN F N 1
ATOM 14407 C CA . ASN F 1 73 ? 0.551 -14.572 52.119 1.00 17.58 71 ASN F CA 1
ATOM 14408 C C . ASN F 1 73 ? -0.338 -13.329 52.021 1.00 18.43 71 ASN F C 1
ATOM 14409 O O . ASN F 1 73 ? -0.472 -12.571 52.980 1.00 18.13 71 ASN F O 1
ATOM 14414 N N . VAL F 1 74 ? -0.934 -13.113 50.855 1.00 16.69 72 VAL F N 1
ATOM 14415 C CA . VAL F 1 74 ? -1.707 -11.920 50.607 1.00 19.07 72 VAL F CA 1
ATOM 14416 C C . VAL F 1 74 ? -3.124 -12.257 50.123 1.00 17.49 72 VAL F C 1
ATOM 14417 O O . VAL F 1 74 ? -3.365 -12.313 48.914 1.00 19.87 72 VAL F O 1
ATOM 14421 N N . GLY F 1 75 ? -4.024 -12.535 51.061 1.00 16.43 73 GLY F N 1
ATOM 14422 C CA . GLY F 1 75 ? -5.425 -12.716 50.745 1.00 18.13 73 GLY F CA 1
ATOM 14423 C C . GLY F 1 75 ? -5.859 -14.132 50.379 1.00 19.08 73 GLY F C 1
ATOM 14424 O O . GLY F 1 75 ? -7.043 -14.452 50.493 1.00 17.77 73 GLY F O 1
ATOM 14425 N N . ARG F 1 76 ? -4.931 -14.992 49.951 1.00 16.56 74 ARG F N 1
ATOM 14426 C CA . ARG F 1 76 ? -5.360 -16.293 49.403 1.00 18.66 74 ARG F CA 1
ATOM 14427 C C . ARG F 1 76 ? -6.158 -17.182 50.380 1.00 18.32 74 ARG F C 1
ATOM 14428 O O . ARG F 1 76 ? -5.841 -17.308 51.582 1.00 19.33 74 ARG F O 1
ATOM 14436 N N . ASP F 1 77 ? -7.200 -17.792 49.846 1.00 18.79 75 ASP F N 1
ATOM 14437 C CA . ASP F 1 77 ? -8.044 -18.693 50.606 1.00 19.33 75 ASP F CA 1
ATOM 14438 C C . ASP F 1 77 ? -8.276 -19.945 49.758 1.00 18.27 75 ASP F C 1
ATOM 14439 O O . ASP F 1 77 ? -9.088 -19.932 48.839 1.00 15.66 75 ASP F O 1
ATOM 14444 N N . VAL F 1 78 ? -7.590 -21.023 50.089 1.00 18.70 76 VAL F N 1
ATOM 14445 C CA . VAL F 1 78 ? -7.696 -22.238 49.285 1.00 17.39 76 VAL F CA 1
ATOM 14446 C C . VAL F 1 78 ? -9.067 -22.874 49.429 1.00 18.75 76 VAL F C 1
ATOM 14447 O O . VAL F 1 78 ? -9.682 -23.260 48.440 1.00 18.32 76 VAL F O 1
ATOM 14451 N N . LEU F 1 79 ? -9.541 -22.965 50.672 1.00 16.41 77 LEU F N 1
ATOM 14452 C CA . LEU F 1 79 ? -10.784 -23.643 50.986 1.00 19.53 77 LEU F CA 1
ATOM 14453 C C . LEU F 1 79 ? -11.981 -23.049 50.278 1.00 19.04 77 LEU F C 1
ATOM 14454 O O . LEU F 1 79 ? -12.739 -23.753 49.597 1.00 19.06 77 LEU F O 1
ATOM 14459 N N . LYS F 1 80 ? -12.151 -21.740 50.452 1.00 18.86 78 LYS F N 1
ATOM 14460 C CA . LYS F 1 80 ? -13.258 -21.029 49.845 1.00 19.24 78 LYS F CA 1
ATOM 14461 C C . LYS F 1 80 ? -13.170 -20.958 48.310 1.00 16.68 78 LYS F C 1
ATOM 14462 O O . LYS F 1 80 ? -14.175 -21.026 47.612 1.00 16.43 78 LYS F O 1
ATOM 14468 N N . THR F 1 81 ? -11.972 -20.833 47.772 1.00 17.19 79 THR F N 1
ATOM 14469 C CA . THR F 1 81 ? -11.852 -20.774 46.317 1.00 15.80 79 THR F CA 1
ATOM 14470 C C . THR F 1 81 ? -12.209 -22.130 45.693 1.00 16.78 79 THR F C 1
ATOM 14471 O O . THR F 1 81 ? -12.793 -22.185 44.621 1.00 16.63 79 THR F O 1
ATOM 14475 N N . LEU F 1 82 ? -11.851 -23.214 46.363 1.00 17.25 80 LEU F N 1
ATOM 14476 C CA . LEU F 1 82 ? -12.284 -24.566 45.955 1.00 17.95 80 LEU F CA 1
ATOM 14477 C C . LEU F 1 82 ? -13.820 -24.695 45.902 1.00 18.83 80 LEU F C 1
ATOM 14478 O O . LEU F 1 82 ? -14.380 -25.285 44.952 1.00 20.39 80 LEU F O 1
ATOM 14483 N N . GLU F 1 83 ? -14.506 -24.129 46.900 1.00 17.46 81 GLU F N 1
ATOM 14484 C CA . GLU F 1 83 ? -15.969 -24.064 46.878 1.00 19.39 81 GLU F CA 1
ATOM 14485 C C . GLU F 1 83 ? -16.516 -23.416 45.604 1.00 18.16 81 GLU F C 1
ATOM 14486 O O . GLU F 1 83 ? -17.480 -23.889 44.995 1.00 17.56 81 GLU F O 1
ATOM 14492 N N . ILE F 1 84 ? -15.935 -22.278 45.240 1.00 18.99 82 ILE F N 1
ATOM 14493 C CA . ILE F 1 84 ? -16.302 -21.603 44.001 1.00 18.67 82 ILE F CA 1
ATOM 14494 C C . ILE F 1 84 ? -16.009 -22.487 42.777 1.00 16.55 82 ILE F C 1
ATOM 14495 O O . ILE F 1 84 ? -16.838 -22.644 41.896 1.00 18.03 82 ILE F O 1
ATOM 14500 N N . ALA F 1 85 ? -14.823 -23.051 42.724 1.00 16.43 83 ALA F N 1
ATOM 14501 C CA . ALA F 1 85 ? -14.405 -23.823 41.567 1.00 17.36 83 ALA F CA 1
ATOM 14502 C C . ALA F 1 85 ? -15.358 -25.006 41.380 1.00 18.20 83 ALA F C 1
ATOM 14503 O O . ALA F 1 85 ? -15.795 -25.327 40.282 1.00 17.40 83 ALA F O 1
ATOM 14505 N N . ASN F 1 86 ? -15.680 -25.641 42.493 1.00 18.86 84 ASN F N 1
ATOM 14506 C CA . ASN F 1 86 ? -16.585 -26.767 42.501 1.00 20.26 84 ASN F CA 1
ATOM 14507 C C . ASN F 1 86 ? -18.003 -26.409 42.077 1.00 20.01 84 ASN F C 1
ATOM 14508 O O . ASN F 1 86 ? -18.656 -27.219 41.419 1.00 20.44 84 ASN F O 1
ATOM 14513 N N . ALA F 1 87 ? -18.460 -25.201 42.401 1.00 17.07 85 ALA F N 1
ATOM 14514 C CA . ALA F 1 87 ? -19.795 -24.788 41.995 1.00 19.05 85 ALA F CA 1
ATOM 14515 C C . ALA F 1 87 ? -19.902 -24.508 40.459 1.00 19.18 85 ALA F C 1
ATOM 14516 O O . ALA F 1 87 ? -21.000 -24.445 39.926 1.00 19.66 85 ALA F O 1
ATOM 14518 N N . VAL F 1 88 ? -18.784 -24.310 39.761 1.00 15.51 86 VAL F N 1
ATOM 14519 C CA . VAL F 1 88 ? -18.858 -23.959 38.335 1.00 18.87 86 VAL F CA 1
ATOM 14520 C C . VAL F 1 88 ? -18.147 -24.942 37.406 1.00 18.91 86 VAL F C 1
ATOM 14521 O O . VAL F 1 88 ? -18.169 -24.769 36.175 1.00 20.00 86 VAL F O 1
ATOM 14525 N N . LYS F 1 89 ? -17.495 -25.942 37.976 1.00 17.83 87 LYS F N 1
ATOM 14526 C CA . LYS F 1 89 ? -16.786 -26.909 37.135 1.00 20.86 87 LYS F CA 1
ATOM 14527 C C . LYS F 1 89 ? -17.720 -27.535 36.112 1.00 21.69 87 LYS F C 1
ATOM 14528 O O . LYS F 1 89 ? -17.319 -27.748 34.980 1.00 21.44 87 LYS F O 1
ATOM 14534 N N . ASN F 1 90 ? -18.963 -27.825 36.503 1.00 21.11 88 ASN F N 1
ATOM 14535 C CA . ASN F 1 90 ? -19.864 -28.524 35.580 1.00 23.09 88 ASN F CA 1
ATOM 14536 C C . ASN F 1 90 ? -20.394 -27.637 34.452 1.00 22.91 88 ASN F C 1
ATOM 14537 O O . ASN F 1 90 ? -21.057 -28.110 33.520 1.00 21.71 88 ASN F O 1
ATOM 14542 N N . LEU F 1 91 ? -20.070 -26.354 34.541 1.00 20.42 89 LEU F N 1
ATOM 14543 C CA . LEU F 1 91 ? -20.433 -25.388 33.530 1.00 20.76 89 LEU F CA 1
ATOM 14544 C C . LEU F 1 91 ? -19.220 -25.160 32.674 1.00 23.60 89 LEU F C 1
ATOM 14545 O O . LEU F 1 91 ? -19.242 -24.308 31.801 1.00 25.60 89 LEU F O 1
ATOM 14550 N N . GLY F 1 92 ? -18.173 -25.949 32.918 1.00 21.26 90 GLY F N 1
ATOM 14551 C CA . GLY F 1 92 ? -16.926 -25.813 32.187 1.00 24.65 90 GLY F CA 1
ATOM 14552 C C . GLY F 1 92 ? -16.028 -24.701 32.734 1.00 23.41 90 GLY F C 1
ATOM 14553 O O . GLY F 1 92 ? -15.035 -24.328 32.107 1.00 23.31 90 GLY F O 1
ATOM 14554 N N . GLY F 1 93 ? -16.362 -24.167 33.902 1.00 21.47 91 GLY F N 1
ATOM 14555 C CA . GLY F 1 93 ? -15.492 -23.176 34.505 1.00 19.21 91 GLY F CA 1
ATOM 14556 C C . GLY F 1 93 ? -14.219 -23.791 35.074 1.00 18.49 91 GLY F C 1
ATOM 14557 O O . GLY F 1 93 ? -14.252 -24.859 35.682 1.00 18.14 91 GLY F O 1
ATOM 14558 N N . ASN F 1 94 ? -13.092 -23.115 34.891 1.00 18.11 92 ASN F N 1
ATOM 14559 C CA . ASN F 1 94 ? -11.844 -23.518 35.551 1.00 17.09 92 ASN F CA 1
ATOM 14560 C C . ASN F 1 94 ? -11.253 -22.424 36.435 1.00 16.94 92 ASN F C 1
ATOM 14561 O O . ASN F 1 94 ? -11.313 -21.240 36.073 1.00 15.75 92 ASN F O 1
ATOM 14566 N N . VAL F 1 95 ? -10.699 -22.827 37.580 1.00 16.86 93 VAL F N 1
ATOM 14567 C CA . VAL F 1 95 ? -9.906 -21.946 38.444 1.00 18.81 93 VAL F CA 1
ATOM 14568 C C . VAL F 1 95 ? -8.408 -22.364 38.546 1.00 15.71 93 VAL F C 1
ATOM 14569 O O . VAL F 1 95 ? -8.042 -23.466 38.962 1.00 15.81 93 VAL F O 1
ATOM 14573 N N . ILE F 1 96 ? -7.535 -21.442 38.189 1.00 15.97 94 ILE F N 1
ATOM 14574 C CA . ILE F 1 96 ? -6.125 -21.662 38.405 1.00 14.65 94 ILE F CA 1
ATOM 14575 C C . ILE F 1 96 ? -5.689 -20.786 39.583 1.00 15.62 94 ILE F C 1
ATOM 14576 O O . ILE F 1 96 ? -5.905 -19.575 39.584 1.00 15.59 94 ILE F O 1
ATOM 14589 N N . SER F 1 98 ? -2.613 -19.503 42.530 1.00 16.42 96 SER F N 1
ATOM 14590 C CA . SER F 1 98 ? -1.229 -19.051 42.437 1.00 14.79 96 SER F CA 1
ATOM 14591 C C . SER F 1 98 ? -0.395 -19.362 43.665 1.00 16.11 96 SER F C 1
ATOM 14592 O O . SER F 1 98 ? -0.900 -19.391 44.775 1.00 15.25 96 SER F O 1
ATOM 14595 N N . THR F 1 99 ? 0.895 -19.597 43.456 1.00 16.17 97 THR F N 1
ATOM 14596 C CA . THR F 1 99 ? 1.838 -19.597 44.565 1.00 14.89 97 THR F CA 1
ATOM 14597 C C . THR F 1 99 ? 2.722 -18.335 44.478 1.00 15.24 97 THR F C 1
ATOM 14598 O O . THR F 1 99 ? 2.410 -17.407 43.721 1.00 15.44 97 THR F O 1
ATOM 14602 N N . GLY F 1 100 ? 3.785 -18.275 45.276 1.00 12.59 98 GLY F N 1
ATOM 14603 C CA . GLY F 1 100 ? 4.736 -17.196 45.181 1.00 12.97 98 GLY F CA 1
ATOM 14604 C C . GLY F 1 100 ? 4.418 -15.984 46.040 1.00 16.55 98 GLY F C 1
ATOM 14605 O O . GLY F 1 100 ? 3.969 -16.130 47.169 1.00 15.65 98 GLY F O 1
ATOM 14606 N N . PHE F 1 101 ? 4.667 -14.785 45.501 1.00 18.02 99 PHE F N 1
ATOM 14607 C CA . PHE F 1 101 ? 4.709 -13.564 46.313 1.00 17.03 99 PHE F CA 1
ATOM 14608 C C . PHE F 1 101 ? 4.159 -12.335 45.632 1.00 18.16 99 PHE F C 1
ATOM 14609 O O . PHE F 1 101 ? 4.153 -12.230 44.397 1.00 15.64 99 PHE F O 1
ATOM 14617 N N . HIS F 1 102 ? 3.715 -11.387 46.469 1.00 17.06 100 HIS F N 1
ATOM 14618 C CA . HIS F 1 102 ? 3.312 -10.070 46.004 1.00 14.70 100 HIS F CA 1
ATOM 14619 C C . HIS F 1 102 ? 4.533 -9.149 46.075 1.00 16.12 100 HIS F C 1
ATOM 14620 O O . HIS F 1 102 ? 5.632 -9.607 46.354 1.00 13.85 100 HIS F O 1
ATOM 14627 N N . LYS F 1 103 ? 4.321 -7.852 45.839 1.00 17.08 101 LYS F N 1
ATOM 14628 C CA . LYS F 1 103 ? 5.362 -6.838 45.950 1.00 18.09 101 LYS F CA 1
ATOM 14629 C C . LYS F 1 103 ? 5.844 -6.743 47.396 1.00 17.69 101 LYS F C 1
ATOM 14630 O O . LYS F 1 103 ? 5.112 -7.108 48.335 1.00 15.43 101 LYS F O 1
ATOM 14636 N N . ALA F 1 104 ? 7.068 -6.243 47.569 1.00 17.10 102 ALA F N 1
ATOM 14637 C CA . ALA F 1 104 ? 7.717 -6.216 48.885 1.00 20.88 102 ALA F CA 1
ATOM 14638 C C . ALA F 1 104 ? 6.952 -5.432 49.957 1.00 19.30 102 ALA F C 1
ATOM 14639 O O . ALA F 1 104 ? 7.110 -5.690 51.154 1.00 17.38 102 ALA F O 1
ATOM 14641 N N . LYS F 1 105 ? 6.140 -4.479 49.518 1.00 19.79 103 LYS F N 1
ATOM 14642 C CA . LYS F 1 105 ? 5.383 -3.618 50.430 1.00 21.54 103 LYS F CA 1
ATOM 14643 C C . LYS F 1 105 ? 4.548 -4.464 51.371 1.00 23.76 103 LYS F C 1
ATOM 14644 O O . LYS F 1 105 ? 4.277 -4.061 52.507 1.00 22.24 103 LYS F O 1
ATOM 14650 N N . PHE F 1 106 ? 4.148 -5.648 50.906 1.00 21.88 104 PHE F N 1
ATOM 14651 C CA . PHE F 1 106 ? 3.279 -6.517 51.699 1.00 21.76 104 PHE F CA 1
ATOM 14652 C C . PHE F 1 106 ? 4.011 -7.552 52.563 1.00 20.97 104 PHE F C 1
ATOM 14653 O O . PHE F 1 106 ? 3.380 -8.471 53.090 1.00 23.08 104 PHE F O 1
ATOM 14661 N N . TYR F 1 107 ? 5.328 -7.425 52.691 1.00 17.77 105 TYR F N 1
ATOM 14662 C CA . TYR F 1 107 ? 6.086 -8.294 53.575 1.00 20.30 105 TYR F CA 1
ATOM 14663 C C . TYR F 1 107 ? 6.962 -7.502 54.525 1.00 23.59 105 TYR F C 1
ATOM 14664 O O . TYR F 1 107 ? 7.612 -6.534 54.138 1.00 24.40 105 TYR F O 1
ATOM 14673 N N . ASP F 1 108 ? 7.009 -7.913 55.772 1.00 18.86 106 ASP F N 1
ATOM 14674 C CA . ASP F 1 108 ? 7.964 -7.303 56.675 1.00 21.82 106 ASP F CA 1
ATOM 14675 C C . ASP F 1 108 ? 9.422 -7.379 56.153 1.00 22.48 106 ASP F C 1
ATOM 14676 O O . ASP F 1 108 ? 9.962 -8.470 55.964 1.00 21.23 106 ASP F O 1
ATOM 14681 N N . LYS F 1 109 ? 10.070 -6.235 55.913 1.00 23.08 107 LYS F N 1
ATOM 14682 C CA . LYS F 1 109 ? 11.420 -6.280 55.302 1.00 24.64 107 LYS F CA 1
ATOM 14683 C C . LYS F 1 109 ? 12.485 -6.821 56.244 1.00 24.65 107 LYS F C 1
ATOM 14684 O O . LYS F 1 109 ? 13.559 -7.206 55.798 1.00 22.58 107 LYS F O 1
ATOM 14690 N N . TYR F 1 110 ? 12.179 -6.834 57.541 1.00 21.94 108 TYR F N 1
ATOM 14691 C CA . TYR F 1 110 ? 13.129 -7.235 58.567 1.00 23.48 108 TYR F CA 1
ATOM 14692 C C . TYR F 1 110 ? 13.010 -8.724 58.889 1.00 21.74 108 TYR F C 1
ATOM 14693 O O . TYR F 1 110 ? 14.000 -9.418 59.026 1.00 23.32 108 TYR F O 1
ATOM 14702 N N . SER F 1 111 ? 11.790 -9.215 59.019 1.00 19.23 109 SER F N 1
ATOM 14703 C CA . SER F 1 111 ? 11.612 -10.545 59.588 1.00 23.42 109 SER F CA 1
ATOM 14704 C C . SER F 1 111 ? 10.618 -11.464 58.865 1.00 19.15 109 SER F C 1
ATOM 14705 O O . SER F 1 111 ? 10.350 -12.547 59.340 1.00 20.36 109 SER F O 1
ATOM 14708 N N . SER F 1 112 ? 10.113 -11.064 57.707 1.00 18.40 110 SER F N 1
ATOM 14709 C CA . SER F 1 112 ? 9.225 -11.952 56.953 1.00 17.39 110 SER F CA 1
ATOM 14710 C C . SER F 1 112 ? 10.001 -13.149 56.382 1.00 17.10 110 SER F C 1
ATOM 14711 O O . SER F 1 112 ? 11.227 -13.124 56.254 1.00 16.10 110 SER F O 1
ATOM 14714 N N . TRP F 1 113 ? 9.287 -14.203 56.017 1.00 16.16 111 TRP F N 1
ATOM 14715 C CA . TRP F 1 113 ? 10.019 -15.373 55.553 1.00 18.13 111 TRP F CA 1
ATOM 14716 C C . TRP F 1 113 ? 10.694 -15.061 54.208 1.00 16.97 111 TRP F C 1
ATOM 14717 O O . TRP F 1 113 ? 11.752 -15.561 53.925 1.00 16.48 111 TRP F O 1
ATOM 14728 N N . LEU F 1 114 ? 10.102 -14.186 53.413 1.00 17.26 112 LEU F N 1
ATOM 14729 C CA . LEU F 1 114 ? 10.750 -13.785 52.168 1.00 18.79 112 LEU F CA 1
ATOM 14730 C C . LEU F 1 114 ? 12.099 -13.107 52.448 1.00 18.94 112 LEU F C 1
ATOM 14731 O O . LEU F 1 114 ? 13.064 -13.329 51.731 1.00 16.99 112 LEU F O 1
ATOM 14736 N N . ALA F 1 115 ? 12.139 -12.281 53.491 1.00 15.62 113 ALA F N 1
ATOM 14737 C CA . ALA F 1 115 ? 13.357 -11.536 53.827 1.00 18.64 113 ALA F CA 1
ATOM 14738 C C . ALA F 1 115 ? 14.438 -12.486 54.306 1.00 18.61 113 ALA F C 1
ATOM 14739 O O . ALA F 1 115 ? 15.559 -12.433 53.871 1.00 20.68 113 ALA F O 1
ATOM 14741 N N . VAL F 1 116 ? 14.052 -13.423 55.156 1.00 20.12 114 VAL F N 1
ATOM 14742 C CA . VAL F 1 116 ? 14.995 -14.144 55.996 1.00 19.63 114 VAL F CA 1
ATOM 14743 C C . VAL F 1 116 ? 15.328 -15.592 55.522 1.00 19.46 114 VAL F C 1
ATOM 14744 O O . VAL F 1 116 ? 16.406 -16.109 55.763 1.00 19.01 114 VAL F O 1
ATOM 14748 N N . VAL F 1 117 ? 14.407 -16.250 54.851 1.00 18.17 115 VAL F N 1
ATOM 14749 C CA . VAL F 1 117 ? 14.625 -17.649 54.543 1.00 17.40 115 VAL F CA 1
ATOM 14750 C C . VAL F 1 117 ? 15.433 -17.791 53.247 1.00 18.55 115 VAL F C 1
ATOM 14751 O O . VAL F 1 117 ? 15.161 -17.107 52.255 1.00 17.34 115 VAL F O 1
ATOM 14755 N N . PRO F 1 118 ? 16.432 -18.676 53.245 1.00 19.20 116 PRO F N 1
ATOM 14756 C CA . PRO F 1 118 ? 17.257 -18.716 52.030 1.00 20.18 116 PRO F CA 1
ATOM 14757 C C . PRO F 1 118 ? 16.419 -19.016 50.791 1.00 19.04 116 PRO F C 1
ATOM 14758 O O . PRO F 1 118 ? 15.484 -19.819 50.853 1.00 19.69 116 PRO F O 1
ATOM 14762 N N . THR F 1 119 ? 16.745 -18.362 49.685 1.00 17.55 117 THR F N 1
ATOM 14763 C CA . THR F 1 119 ? 16.023 -18.549 48.425 1.00 19.83 117 THR F CA 1
ATOM 14764 C C . THR F 1 119 ? 15.744 -20.019 48.116 1.00 19.12 117 THR F C 1
ATOM 14765 O O . THR F 1 119 ? 14.652 -20.371 47.669 1.00 18.60 117 THR F O 1
ATOM 14769 N N . GLU F 1 120 ? 16.737 -20.884 48.310 1.00 20.31 118 GLU F N 1
ATOM 14770 C CA . GLU F 1 120 ? 16.570 -22.286 47.928 1.00 22.94 118 GLU F CA 1
ATOM 14771 C C . GLU F 1 120 ? 15.416 -22.936 48.677 1.00 21.26 118 GLU F C 1
ATOM 14772 O O . GLU F 1 120 ? 14.646 -23.708 48.094 1.00 20.36 118 GLU F O 1
ATOM 14778 N N . GLU F 1 121 ? 15.322 -22.651 49.975 1.00 17.03 119 GLU F N 1
ATOM 14779 C CA . GLU F 1 121 ? 14.255 -23.197 50.793 1.00 19.16 119 GLU F CA 1
ATOM 14780 C C . GLU F 1 121 ? 12.878 -22.686 50.381 1.00 19.05 119 GLU F C 1
ATOM 14781 O O . GLU F 1 121 ? 11.911 -23.444 50.405 1.00 18.60 119 GLU F O 1
ATOM 14787 N N . ILE F 1 122 ? 12.797 -21.412 50.004 1.00 16.50 120 ILE F N 1
ATOM 14788 C CA . ILE F 1 122 ? 11.557 -20.829 49.505 1.00 15.04 120 ILE F CA 1
ATOM 14789 C C . ILE F 1 122 ? 11.135 -21.494 48.183 1.00 17.41 120 ILE F C 1
ATOM 14790 O O . ILE F 1 122 ? 9.965 -21.778 47.987 1.00 16.02 120 ILE F O 1
ATOM 14795 N N . VAL F 1 123 ? 12.083 -21.727 47.287 1.00 15.90 121 VAL F N 1
ATOM 14796 C CA . VAL F 1 123 ? 11.777 -22.401 46.024 1.00 17.91 121 VAL F CA 1
ATOM 14797 C C . VAL F 1 123 ? 11.164 -23.762 46.302 1.00 16.63 121 VAL F C 1
ATOM 14798 O O . VAL F 1 123 ? 10.143 -24.110 45.722 1.00 17.19 121 VAL F O 1
ATOM 14802 N N . LYS F 1 124 ? 11.748 -24.507 47.241 1.00 18.43 122 LYS F N 1
ATOM 14803 C CA . LYS F 1 124 ? 11.206 -25.831 47.611 1.00 21.26 122 LYS F CA 1
ATOM 14804 C C . LYS F 1 124 ? 9.735 -25.691 48.021 1.00 20.59 122 LYS F C 1
ATOM 14805 O O . LYS F 1 124 ? 8.884 -26.458 47.568 1.00 18.89 122 LYS F O 1
ATOM 14819 N N . CYS F 1 126 ? 7.624 -23.312 47.174 1.00 17.90 124 CYS F N 1
ATOM 14820 C CA . CYS F 1 126 ? 6.739 -22.909 46.078 1.00 17.14 124 CYS F CA 1
ATOM 14821 C C . CYS F 1 126 ? 6.568 -24.087 45.119 1.00 17.42 124 CYS F C 1
ATOM 14822 O O . CYS F 1 126 ? 5.487 -24.300 44.573 1.00 17.36 124 CYS F O 1
ATOM 14825 N N . VAL F 1 127 ? 7.647 -24.839 44.905 1.00 18.83 125 VAL F N 1
ATOM 14826 C CA . VAL F 1 127 ? 7.580 -26.061 44.098 1.00 18.10 125 VAL F CA 1
ATOM 14827 C C . VAL F 1 127 ? 6.537 -27.013 44.690 1.00 18.77 125 VAL F C 1
ATOM 14828 O O . VAL F 1 127 ? 5.724 -27.572 43.970 1.00 19.73 125 VAL F O 1
ATOM 14832 N N . ALA F 1 128 ? 6.532 -27.156 46.017 1.00 18.38 126 ALA F N 1
ATOM 14833 C CA . ALA F 1 128 ? 5.581 -28.049 46.681 1.00 16.55 126 ALA F CA 1
ATOM 14834 C C . ALA F 1 128 ? 4.148 -27.676 46.406 1.00 17.69 126 ALA F C 1
ATOM 14835 O O . ALA F 1 128 ? 3.268 -28.550 46.361 1.00 15.83 126 ALA F O 1
ATOM 14837 N N . GLU F 1 129 ? 3.884 -26.374 46.291 1.00 15.34 127 GLU F N 1
ATOM 14838 C CA . GLU F 1 129 ? 2.511 -25.936 46.089 1.00 15.59 127 GLU F CA 1
ATOM 14839 C C . GLU F 1 129 ? 2.063 -26.260 44.676 1.00 15.32 127 GLU F C 1
ATOM 14840 O O . GLU F 1 129 ? 0.903 -26.541 44.453 1.00 16.36 127 GLU F O 1
ATOM 14846 N N . ILE F 1 130 ? 2.988 -26.202 43.730 1.00 16.42 128 ILE F N 1
ATOM 14847 C CA . ILE F 1 130 ? 2.698 -26.485 42.318 1.00 17.77 128 ILE F CA 1
ATOM 14848 C C . ILE F 1 130 ? 2.604 -28.001 42.139 1.00 19.60 128 ILE F C 1
ATOM 14849 O O . ILE F 1 130 ? 1.834 -28.499 41.330 1.00 17.73 128 ILE F O 1
ATOM 14854 N N . GLU F 1 131 ? 3.395 -28.741 42.902 1.00 18.66 129 GLU F N 1
ATOM 14855 C CA . GLU F 1 131 ? 3.551 -30.172 42.588 1.00 22.51 129 GLU F CA 1
ATOM 14856 C C . GLU F 1 131 ? 2.931 -31.153 43.605 1.00 22.66 129 GLU F C 1
ATOM 14857 O O . GLU F 1 131 ? 2.562 -32.273 43.235 1.00 23.80 129 GLU F O 1
ATOM 14863 N N . GLU F 1 132 ? 2.801 -30.753 44.875 1.00 19.29 130 GLU F N 1
ATOM 14864 C CA . GLU F 1 132 ? 2.198 -31.661 45.862 1.00 19.58 130 GLU F CA 1
ATOM 14865 C C . GLU F 1 132 ? 0.803 -31.184 46.262 1.00 19.75 130 GLU F C 1
ATOM 14866 O O . GLU F 1 132 ? -0.135 -31.981 46.325 1.00 19.23 130 GLU F O 1
ATOM 14872 N N . GLY F 1 133 ? 0.698 -29.897 46.608 1.00 18.04 131 GLY F N 1
ATOM 14873 C CA . GLY F 1 133 ? -0.578 -29.258 46.890 1.00 17.01 131 GLY F CA 1
ATOM 14874 C C . GLY F 1 133 ? -0.419 -27.954 47.673 1.00 17.00 131 GLY F C 1
ATOM 14875 O O . GLY F 1 133 ? 0.527 -27.794 48.428 1.00 15.49 131 GLY F O 1
ATOM 14884 N N . ASP F 1 135 ? -0.715 -25.185 50.578 1.00 17.41 133 ASP F N 1
ATOM 14885 C CA . ASP F 1 135 ? -1.009 -25.155 52.016 1.00 17.07 133 ASP F CA 1
ATOM 14886 C C . ASP F 1 135 ? -2.369 -24.496 52.250 1.00 17.41 133 ASP F C 1
ATOM 14887 O O . ASP F 1 135 ? -2.579 -23.341 51.850 1.00 17.03 133 ASP F O 1
ATOM 14892 N N . GLU F 1 136 ? -3.291 -25.202 52.904 1.00 17.24 134 GLU F N 1
ATOM 14893 C CA . GLU F 1 136 ? -4.585 -24.603 53.252 1.00 16.14 134 GLU F CA 1
ATOM 14894 C C . GLU F 1 136 ? -4.384 -23.504 54.285 1.00 17.24 134 GLU F C 1
ATOM 14895 O O . GLU F 1 136 ? -5.197 -22.621 54.369 1.00 16.58 134 GLU F O 1
ATOM 14901 N N . TYR F 1 137 ? -3.295 -23.573 55.059 1.00 18.67 135 TYR F N 1
ATOM 14902 C CA . TYR F 1 137 ? -2.902 -22.479 55.980 1.00 18.83 135 TYR F CA 1
ATOM 14903 C C . TYR F 1 137 ? -2.124 -21.350 55.272 1.00 19.06 135 TYR F C 1
ATOM 14904 O O . TYR F 1 137 ? -1.690 -20.352 55.898 1.00 15.29 135 TYR F O 1
ATOM 14913 N N . ASN F 1 138 ? -1.946 -21.499 53.959 1.00 16.11 136 ASN F N 1
ATOM 14914 C CA . ASN F 1 138 ? -1.348 -20.400 53.175 1.00 16.68 136 ASN F CA 1
ATOM 14915 C C . ASN F 1 138 ? 0.048 -19.896 53.575 1.00 16.78 136 ASN F C 1
ATOM 14916 O O . ASN F 1 138 ? 0.350 -18.685 53.418 1.00 18.35 136 ASN F O 1
ATOM 14921 N N . TYR F 1 139 ? 0.898 -20.791 54.078 1.00 14.36 137 TYR F N 1
ATOM 14922 C CA . TYR F 1 139 ? 2.273 -20.415 54.411 1.00 14.88 137 TYR F CA 1
ATOM 14923 C C . TYR F 1 139 ? 2.326 -19.241 55.406 1.00 16.89 137 TYR F C 1
ATOM 14924 O O . TYR F 1 139 ? 3.284 -18.467 55.417 1.00 15.94 137 TYR F O 1
ATOM 14933 N N A ASN F 1 140 ? 1.300 -19.101 56.228 0.51 16.64 138 ASN F N 1
ATOM 14934 N N B ASN F 1 140 ? 1.291 -19.158 56.241 0.49 16.56 138 ASN F N 1
ATOM 14935 C CA A ASN F 1 140 ? 1.280 -18.019 57.208 0.51 17.75 138 ASN F CA 1
ATOM 14936 C CA B ASN F 1 140 ? 1.153 -18.126 57.276 0.49 17.75 138 ASN F CA 1
ATOM 14937 C C A ASN F 1 140 ? 1.830 -18.443 58.587 0.51 17.73 138 ASN F C 1
ATOM 14938 C C B ASN F 1 140 ? 2.076 -18.337 58.476 0.49 17.69 138 ASN F C 1
ATOM 14939 O O A ASN F 1 140 ? 1.609 -17.771 59.598 0.51 17.75 138 ASN F O 1
ATOM 14940 O O B ASN F 1 140 ? 2.365 -17.418 59.242 0.49 18.14 138 ASN F O 1
ATOM 14949 N N . GLY F 1 141 ? 2.545 -19.561 58.624 1.00 18.28 139 GLY F N 1
ATOM 14950 C CA . GLY F 1 141 ? 3.237 -19.976 59.830 1.00 16.74 139 GLY F CA 1
ATOM 14951 C C . GLY F 1 141 ? 3.902 -21.335 59.626 1.00 17.86 139 GLY F C 1
ATOM 14952 O O . GLY F 1 141 ? 3.985 -21.817 58.496 1.00 15.57 139 GLY F O 1
ATOM 14953 N N . PRO F 1 142 ? 4.371 -21.943 60.731 1.00 17.26 140 PRO F N 1
ATOM 14954 C CA . PRO F 1 142 ? 5.218 -23.127 60.772 1.00 17.32 140 PRO F CA 1
ATOM 14955 C C . PRO F 1 142 ? 4.429 -24.406 60.557 1.00 18.46 140 PRO F C 1
ATOM 14956 O O . PRO F 1 142 ? 5.043 -25.429 60.281 1.00 16.32 140 PRO F O 1
ATOM 14960 N N . VAL F 1 143 ? 3.108 -24.351 60.673 1.00 17.69 141 VAL F N 1
ATOM 14961 C CA . VAL F 1 143 ? 2.302 -25.549 60.519 1.00 17.28 141 VAL F CA 1
ATOM 14962 C C . VAL F 1 143 ? 1.728 -25.512 59.112 1.00 18.39 141 VAL F C 1
ATOM 14963 O O . VAL F 1 143 ? 1.193 -24.496 58.694 1.00 17.67 141 VAL F O 1
ATOM 14967 N N . VAL F 1 144 ? 1.860 -26.619 58.390 1.00 18.13 142 VAL F N 1
ATOM 14968 C CA . VAL F 1 144 ? 1.416 -26.735 56.991 1.00 17.18 142 VAL F CA 1
ATOM 14969 C C . VAL F 1 144 ? 0.411 -27.872 56.872 1.00 18.84 142 VAL F C 1
ATOM 14970 O O . VAL F 1 144 ? 0.582 -28.928 57.488 1.00 20.51 142 VAL F O 1
ATOM 14974 N N . LYS F 1 145 ? -0.663 -27.653 56.119 1.00 19.19 143 LYS F N 1
ATOM 14975 C CA . LYS F 1 145 ? -1.647 -28.706 55.894 1.00 19.60 143 LYS F CA 1
ATOM 14976 C C . LYS F 1 145 ? -2.058 -28.649 54.437 1.00 19.46 143 LYS F C 1
ATOM 14977 O O . LYS F 1 145 ? -2.862 -27.801 54.041 1.00 18.00 143 LYS F O 1
ATOM 14983 N N . ARG F 1 146 ? -1.505 -29.534 53.632 1.00 15.80 144 ARG F N 1
ATOM 14984 C CA . ARG F 1 146 ? -1.649 -29.365 52.183 1.00 16.85 144 ARG F CA 1
ATOM 14985 C C . ARG F 1 146 ? -2.981 -29.842 51.649 1.00 20.44 144 ARG F C 1
ATOM 14986 O O . ARG F 1 146 ? -3.476 -30.899 52.030 1.00 20.51 144 ARG F O 1
ATOM 14994 N N . SER F 1 147 ? -3.540 -29.041 50.752 1.00 17.93 145 SER F N 1
ATOM 14995 C CA . SER F 1 147 ? -4.722 -29.384 50.006 1.00 19.77 145 SER F CA 1
ATOM 14996 C C . SER F 1 147 ? -4.379 -30.401 48.931 1.00 19.60 145 SER F C 1
ATOM 14997 O O . SER F 1 147 ? -3.217 -30.520 48.560 1.00 16.58 145 SER F O 1
ATOM 15000 N N . LYS F 1 148 ? -5.386 -31.068 48.371 1.00 20.22 146 LYS F N 1
ATOM 15001 C CA . LYS F 1 148 ? -5.152 -31.887 47.184 1.00 24.85 146 LYS F CA 1
ATOM 15002 C C . LYS F 1 148 ? -5.027 -30.975 45.956 1.00 20.85 146 LYS F C 1
ATOM 15003 O O . LYS F 1 148 ? -4.451 -31.358 44.955 1.00 19.32 146 LYS F O 1
ATOM 15009 N N . ALA F 1 149 ? -5.615 -29.785 46.040 1.00 18.93 147 ALA F N 1
ATOM 15010 C CA . ALA F 1 149 ? -5.529 -28.772 44.976 1.00 18.22 147 ALA F CA 1
ATOM 15011 C C . ALA F 1 149 ? -4.102 -28.216 44.852 1.00 19.22 147 ALA F C 1
ATOM 15012 O O . ALA F 1 149 ? -3.525 -27.827 45.860 1.00 16.35 147 ALA F O 1
ATOM 15014 N N . LYS F 1 150 ? -3.567 -28.148 43.631 1.00 17.91 148 LYS F N 1
ATOM 15015 C CA . LYS F 1 150 ? -2.232 -27.570 43.401 1.00 17.20 148 LYS F CA 1
ATOM 15016 C C . LYS F 1 150 ? -2.349 -26.193 42.799 1.00 16.75 148 LYS F C 1
ATOM 15017 O O . LYS F 1 150 ? -3.348 -25.882 42.145 1.00 15.59 148 LYS F O 1
ATOM 15023 N N . ALA F 1 151 ? -1.331 -25.370 43.030 1.00 16.40 149 ALA F N 1
ATOM 15024 C CA . ALA F 1 151 ? -1.233 -24.086 42.344 1.00 16.61 149 ALA F CA 1
ATOM 15025 C C . ALA F 1 151 ? -0.855 -24.327 40.871 1.00 15.85 149 ALA F C 1
ATOM 15026 O O . ALA F 1 151 ? -0.186 -25.311 40.557 1.00 15.29 149 ALA F O 1
ATOM 15028 N N . GLY F 1 152 ? -1.292 -23.452 39.964 1.00 14.83 150 GLY F N 1
ATOM 15029 C CA . GLY F 1 152 ? -0.990 -23.645 38.560 1.00 17.11 150 GLY F CA 1
ATOM 15030 C C . GLY F 1 152 ? -0.172 -22.543 37.908 1.00 17.88 150 GLY F C 1
ATOM 15031 O O . GLY F 1 152 ? 0.079 -22.593 36.694 1.00 15.70 150 GLY F O 1
ATOM 15032 N N . ILE F 1 153 ? 0.256 -21.571 38.714 1.00 16.39 151 ILE F N 1
ATOM 15033 C CA . ILE F 1 153 ? 1.029 -20.428 38.264 1.00 15.71 151 ILE F CA 1
ATOM 15034 C C . ILE F 1 153 ? 1.779 -19.875 39.471 1.00 16.36 151 ILE F C 1
ATOM 15035 O O . ILE F 1 153 ? 1.404 -20.146 40.603 1.00 15.24 151 ILE F O 1
ATOM 15040 N N . ILE F 1 154 ? 2.860 -19.128 39.240 1.00 14.89 152 ILE F N 1
ATOM 15041 C CA . ILE F 1 154 ? 3.569 -18.493 40.352 1.00 15.66 152 ILE F CA 1
ATOM 15042 C C . ILE F 1 154 ? 3.615 -16.993 40.099 1.00 16.54 152 ILE F C 1
ATOM 15043 O O . ILE F 1 154 ? 3.738 -16.533 38.943 1.00 16.26 152 ILE F O 1
ATOM 15060 N N . ALA F 1 156 ? 4.980 -12.981 41.237 1.00 13.85 154 ALA F N 1
ATOM 15061 C CA . ALA F 1 156 ? 5.960 -12.104 41.845 1.00 15.53 154 ALA F CA 1
ATOM 15062 C C . ALA F 1 156 ? 5.417 -10.680 41.678 1.00 15.05 154 ALA F C 1
ATOM 15063 O O . ALA F 1 156 ? 4.476 -10.472 40.935 1.00 15.39 154 ALA F O 1
ATOM 15065 N N . GLY F 1 157 ? 5.973 -9.713 42.393 1.00 14.27 155 GLY F N 1
ATOM 15066 C CA . GLY F 1 157 ? 5.490 -8.351 42.265 1.00 14.44 155 GLY F CA 1
ATOM 15067 C C . GLY F 1 157 ? 6.560 -7.294 42.422 1.00 13.82 155 GLY F C 1
ATOM 15068 O O . GLY F 1 157 ? 7.475 -7.465 43.186 1.00 15.31 155 GLY F O 1
ATOM 15069 N N . THR F 1 158 ? 6.457 -6.196 41.673 1.00 18.10 156 THR F N 1
ATOM 15070 C CA . THR F 1 158 ? 7.405 -5.117 41.845 1.00 18.13 156 THR F CA 1
ATOM 15071 C C . THR F 1 158 ? 6.693 -3.833 42.269 1.00 16.77 156 THR F C 1
ATOM 15072 O O . THR F 1 158 ? 5.491 -3.655 42.025 1.00 18.20 156 THR F O 1
ATOM 15076 N N . GLY F 1 159 ? 7.436 -2.934 42.900 1.00 19.47 157 GLY F N 1
ATOM 15077 C CA . GLY F 1 159 ? 6.836 -1.763 43.511 1.00 15.81 157 GLY F CA 1
ATOM 15078 C C . GLY F 1 159 ? 6.998 -0.556 42.613 1.00 19.15 157 GLY F C 1
ATOM 15079 O O . GLY F 1 159 ? 7.544 -0.656 41.496 1.00 17.61 157 GLY F O 1
ATOM 15080 N N . TYR F 1 160 ? 6.515 0.586 43.094 1.00 16.47 158 TYR F N 1
ATOM 15081 C CA . TYR F 1 160 ? 6.484 1.793 42.279 1.00 19.47 158 TYR F CA 1
ATOM 15082 C C . TYR F 1 160 ? 7.862 2.310 41.885 1.00 18.29 158 TYR F C 1
ATOM 15083 O O . TYR F 1 160 ? 8.642 2.780 42.722 1.00 16.65 158 TYR F O 1
ATOM 15092 N N . GLY F 1 161 ? 8.148 2.207 40.589 1.00 18.46 159 GLY F N 1
ATOM 15093 C CA . GLY F 1 161 ? 9.338 2.799 40.010 1.00 18.83 159 GLY F CA 1
ATOM 15094 C C . GLY F 1 161 ? 10.635 2.241 40.572 1.00 20.05 159 GLY F C 1
ATOM 15095 O O . GLY F 1 161 ? 11.653 2.920 40.582 1.00 18.78 159 GLY F O 1
ATOM 15096 N N . ALA F 1 162 ? 10.590 0.996 41.040 1.00 16.31 160 ALA F N 1
ATOM 15097 C CA . ALA F 1 162 ? 11.744 0.377 41.649 1.00 17.59 160 ALA F CA 1
ATOM 15098 C C . ALA F 1 162 ? 11.509 -1.117 41.778 1.00 18.59 160 ALA F C 1
ATOM 15099 O O . ALA F 1 162 ? 10.388 -1.555 42.047 1.00 17.03 160 ALA F O 1
ATOM 15101 N N . ILE F 1 163 ? 12.581 -1.882 41.653 1.00 16.12 161 ILE F N 1
ATOM 15102 C CA . ILE F 1 163 ? 12.551 -3.279 42.027 1.00 16.66 161 ILE F CA 1
ATOM 15103 C C . ILE F 1 163 ? 13.340 -3.458 43.301 1.00 16.68 161 ILE F C 1
ATOM 15104 O O . ILE F 1 163 ? 14.583 -3.353 43.293 1.00 16.46 161 ILE F O 1
ATOM 15109 N N . ASP F 1 164 ? 12.616 -3.698 44.394 1.00 15.83 162 ASP F N 1
ATOM 15110 C CA . ASP F 1 164 ? 13.235 -3.904 45.695 1.00 17.83 162 ASP F CA 1
ATOM 15111 C C . ASP F 1 164 ? 14.041 -5.203 45.705 1.00 18.48 162 ASP F C 1
ATOM 15112 O O . ASP F 1 164 ? 13.762 -6.150 44.933 1.00 16.30 162 ASP F O 1
ATOM 15117 N N . ARG F 1 165 ? 15.060 -5.238 46.557 1.00 17.87 163 ARG F N 1
ATOM 15118 C CA . ARG F 1 165 ? 15.934 -6.382 46.622 1.00 17.10 163 ARG F CA 1
ATOM 15119 C C . ARG F 1 165 ? 15.110 -7.633 46.918 1.00 17.95 163 ARG F C 1
ATOM 15120 O O . ARG F 1 165 ? 15.369 -8.689 46.370 1.00 17.14 163 ARG F O 1
ATOM 15128 N N . LEU F 1 166 ? 14.114 -7.510 47.787 1.00 17.36 164 LEU F N 1
ATOM 15129 C CA . LEU F 1 166 ? 13.243 -8.643 48.097 1.00 17.72 164 LEU F CA 1
ATOM 15130 C C . LEU F 1 166 ? 12.350 -9.067 46.917 1.00 16.81 164 LEU F C 1
ATOM 15131 O O . LEU F 1 166 ? 11.928 -10.223 46.821 1.00 16.37 164 LEU F O 1
ATOM 15136 N N . GLU F 1 167 ? 12.089 -8.135 46.008 1.00 17.32 165 GLU F N 1
ATOM 15137 C CA . GLU F 1 167 ? 11.357 -8.426 44.788 1.00 15.31 165 GLU F CA 1
ATOM 15138 C C . GLU F 1 167 ? 12.240 -9.141 43.762 1.00 16.31 165 GLU F C 1
ATOM 15139 O O . GLU F 1 167 ? 11.784 -10.069 43.051 1.00 16.66 165 GLU F O 1
ATOM 15145 N N . LEU F 1 168 ? 13.511 -8.742 43.689 1.00 16.16 166 LEU F N 1
ATOM 15146 C CA . LEU F 1 168 ? 14.453 -9.493 42.859 1.00 16.92 166 LEU F CA 1
ATOM 15147 C C . LEU F 1 168 ? 14.541 -10.958 43.340 1.00 16.66 166 LEU F C 1
ATOM 15148 O O . LEU F 1 168 ? 14.548 -11.888 42.544 1.00 17.86 166 LEU F O 1
ATOM 15153 N N . LYS F 1 169 ? 14.611 -11.142 44.653 1.00 16.84 167 LYS F N 1
ATOM 15154 C CA . LYS F 1 169 ? 14.596 -12.464 45.263 1.00 17.57 167 LYS F CA 1
ATOM 15155 C C . LYS F 1 169 ? 13.344 -13.246 44.864 1.00 16.95 167 LYS F C 1
ATOM 15156 O O . LYS F 1 169 ? 13.421 -14.420 44.471 1.00 16.10 167 LYS F O 1
ATOM 15162 N N . ALA F 1 170 ? 12.192 -12.591 44.980 1.00 15.67 168 ALA F N 1
ATOM 15163 C CA . ALA F 1 170 ? 10.936 -13.232 44.612 1.00 17.11 168 ALA F CA 1
ATOM 15164 C C . ALA F 1 170 ? 10.886 -13.530 43.099 1.00 17.19 168 ALA F C 1
ATOM 15165 O O . ALA F 1 170 ? 10.359 -14.563 42.684 1.00 15.63 168 ALA F O 1
ATOM 15167 N N . LEU F 1 171 ? 11.472 -12.650 42.289 1.00 15.21 169 LEU F N 1
ATOM 15168 C CA . LEU F 1 171 ? 11.626 -12.955 40.873 1.00 16.28 169 LEU F CA 1
ATOM 15169 C C . LEU F 1 171 ? 12.514 -14.185 40.621 1.00 16.58 169 LEU F C 1
ATOM 15170 O O . LEU F 1 171 ? 12.211 -15.000 39.758 1.00 17.23 169 LEU F O 1
ATOM 15175 N N . GLU F 1 172 ? 13.606 -14.304 41.371 1.00 18.60 170 GLU F N 1
ATOM 15176 C CA . GLU F 1 172 ? 14.438 -15.490 41.321 1.00 17.45 170 GLU F CA 1
ATOM 15177 C C . GLU F 1 172 ? 13.634 -16.728 41.750 1.00 16.92 170 GLU F C 1
ATOM 15178 O O . GLU F 1 172 ? 13.684 -17.794 41.106 1.00 17.50 170 GLU F O 1
ATOM 15184 N N . VAL F 1 173 ? 12.932 -16.603 42.858 1.00 15.10 171 VAL F N 1
ATOM 15185 C CA . VAL F 1 173 ? 12.012 -17.665 43.263 1.00 17.10 171 VAL F CA 1
ATOM 15186 C C . VAL F 1 173 ? 11.062 -18.046 42.102 1.00 16.88 171 VAL F C 1
ATOM 15187 O O . VAL F 1 173 ? 10.822 -19.236 41.837 1.00 16.65 171 VAL F O 1
ATOM 15191 N N . ALA F 1 174 ? 10.500 -17.048 41.429 1.00 16.58 172 ALA F N 1
ATOM 15192 C CA . ALA F 1 174 ? 9.516 -17.335 40.401 1.00 17.07 172 ALA F CA 1
ATOM 15193 C C . ALA F 1 174 ? 10.183 -18.078 39.255 1.00 17.38 172 ALA F C 1
ATOM 15194 O O . ALA F 1 174 ? 9.626 -19.051 38.758 1.00 16.92 172 ALA F O 1
ATOM 15196 N N . ALA F 1 175 ? 11.381 -17.632 38.873 1.00 15.77 173 ALA F N 1
ATOM 15197 C CA . ALA F 1 175 ? 12.074 -18.177 37.714 1.00 18.02 173 ALA F CA 1
ATOM 15198 C C . ALA F 1 175 ? 12.433 -19.609 37.995 1.00 16.99 173 ALA F C 1
ATOM 15199 O O . ALA F 1 175 ? 12.157 -20.499 37.180 1.00 17.01 173 ALA F O 1
ATOM 15201 N N . ARG F 1 176 ? 13.002 -19.835 39.177 1.00 19.17 174 ARG F N 1
ATOM 15202 C CA . ARG F 1 176 ? 13.446 -21.165 39.560 1.00 18.35 174 ARG F CA 1
ATOM 15203 C C . ARG F 1 176 ? 12.274 -22.154 39.654 1.00 16.72 174 ARG F C 1
ATOM 15204 O O . ARG F 1 176 ? 12.337 -23.262 39.130 1.00 17.62 174 ARG F O 1
ATOM 15212 N N . THR F 1 177 ? 11.218 -21.766 40.360 1.00 18.22 175 THR F N 1
ATOM 15213 C CA . THR F 1 177 ? 10.004 -22.579 40.413 1.00 17.32 175 THR F CA 1
ATOM 15214 C C . THR F 1 177 ? 9.511 -22.924 39.021 1.00 18.95 175 THR F C 1
ATOM 15215 O O . THR F 1 177 ? 9.196 -24.081 38.745 1.00 18.05 175 THR F O 1
ATOM 15219 N N . SER F 1 178 ? 9.478 -21.922 38.148 1.00 18.03 176 SER F N 1
ATOM 15220 C CA . SER F 1 178 ? 8.990 -22.098 36.791 1.00 17.92 176 SER F CA 1
ATOM 15221 C C . SER F 1 178 ? 9.896 -23.050 35.995 1.00 19.96 176 SER F C 1
ATOM 15222 O O . SER F 1 178 ? 9.409 -23.978 35.338 1.00 18.11 176 SER F O 1
ATOM 15225 N N . ILE F 1 179 ? 11.208 -22.821 36.063 1.00 18.63 177 ILE F N 1
ATOM 15226 C CA . ILE F 1 179 ? 12.184 -23.699 35.399 1.00 19.32 177 ILE F CA 1
ATOM 15227 C C . ILE F 1 179 ? 12.052 -25.149 35.917 1.00 18.99 177 ILE F C 1
ATOM 15228 O O . ILE F 1 179 ? 12.018 -26.097 35.148 1.00 18.68 177 ILE F O 1
ATOM 15233 N N . LEU F 1 180 ? 11.901 -25.307 37.225 1.00 20.05 178 LEU F N 1
ATOM 15234 C CA . LEU F 1 180 ? 11.857 -26.654 37.815 1.00 19.58 178 LEU F CA 1
ATOM 15235 C C . LEU F 1 180 ? 10.563 -27.412 37.514 1.00 21.47 178 LEU F C 1
ATOM 15236 O O . LEU F 1 180 ? 10.595 -28.620 37.202 1.00 23.32 178 LEU F O 1
ATOM 15241 N N . THR F 1 181 ? 9.428 -26.711 37.561 1.00 19.08 179 THR F N 1
ATOM 15242 C CA . THR F 1 181 ? 8.124 -27.359 37.413 1.00 19.56 179 THR F CA 1
ATOM 15243 C C . THR F 1 181 ? 7.520 -27.202 36.027 1.00 21.38 179 THR F C 1
ATOM 15244 O O . THR F 1 181 ? 6.594 -27.918 35.693 1.00 20.65 179 THR F O 1
ATOM 15248 N N . GLY F 1 182 ? 7.999 -26.234 35.245 1.00 20.32 180 GLY F N 1
ATOM 15249 C CA . GLY F 1 182 ? 7.344 -25.865 33.998 1.00 19.09 180 GLY F CA 1
ATOM 15250 C C . GLY F 1 182 ? 6.191 -24.861 34.126 1.00 22.03 180 GLY F C 1
ATOM 15251 O O . GLY F 1 182 ? 5.588 -24.453 33.111 1.00 19.26 180 GLY F O 1
ATOM 15252 N N . CYS F 1 183 ? 5.849 -24.465 35.352 1.00 17.00 181 CYS F N 1
ATOM 15253 C CA . CYS F 1 183 ? 4.660 -23.633 35.526 1.00 16.67 181 CYS F CA 1
ATOM 15254 C C . CYS F 1 183 ? 4.877 -22.223 34.942 1.00 17.06 181 CYS F C 1
ATOM 15255 O O . CYS F 1 183 ? 6.022 -21.717 34.890 1.00 18.08 181 CYS F O 1
ATOM 15258 N N . PRO F 1 184 ? 3.784 -21.583 34.496 1.00 18.26 182 PRO F N 1
ATOM 15259 C CA . PRO F 1 184 ? 3.801 -20.190 34.024 1.00 15.54 182 PRO F CA 1
ATOM 15260 C C . PRO F 1 184 ? 4.002 -19.191 35.202 1.00 16.00 182 PRO F C 1
ATOM 15261 O O . PRO F 1 184 ? 3.874 -19.542 36.387 1.00 15.32 182 PRO F O 1
ATOM 15265 N N . ILE F 1 185 ? 4.319 -17.956 34.853 1.00 15.41 183 ILE F N 1
ATOM 15266 C CA . ILE F 1 185 ? 4.647 -16.903 35.812 1.00 16.19 183 ILE F CA 1
ATOM 15267 C C . ILE F 1 185 ? 3.789 -15.697 35.439 1.00 14.82 183 ILE F C 1
ATOM 15268 O O . ILE F 1 185 ? 3.552 -15.442 34.264 1.00 16.05 183 ILE F O 1
ATOM 15273 N N . LEU F 1 186 ? 3.331 -14.956 36.441 1.00 14.90 184 LEU F N 1
ATOM 15274 C CA . LEU F 1 186 ? 2.688 -13.687 36.195 1.00 14.29 184 LEU F CA 1
ATOM 15275 C C . LEU F 1 186 ? 3.217 -12.709 37.225 1.00 16.61 184 LEU F C 1
ATOM 15276 O O . LEU F 1 186 ? 3.322 -13.029 38.442 1.00 15.04 184 LEU F O 1
ATOM 15281 N N . VAL F 1 187 ? 3.575 -11.527 36.736 1.00 15.52 185 VAL F N 1
ATOM 15282 C CA . VAL F 1 187 ? 4.209 -10.522 37.591 1.00 15.57 185 VAL F CA 1
ATOM 15283 C C . VAL F 1 187 ? 3.377 -9.255 37.652 1.00 16.01 185 VAL F C 1
ATOM 15284 O O . VAL F 1 187 ? 3.051 -8.670 36.636 1.00 14.98 185 VAL F O 1
ATOM 15288 N N . HIS F 1 188 ? 2.989 -8.870 38.865 1.00 14.63 186 HIS F N 1
ATOM 15289 C CA . HIS F 1 188 ? 2.346 -7.597 39.092 1.00 16.36 186 HIS F CA 1
ATOM 15290 C C . HIS F 1 188 ? 3.432 -6.508 39.031 1.00 16.83 186 HIS F C 1
ATOM 15291 O O . HIS F 1 188 ? 4.448 -6.614 39.731 1.00 18.06 186 HIS F O 1
ATOM 15298 N N . THR F 1 189 ? 3.231 -5.486 38.195 1.00 16.80 187 THR F N 1
ATOM 15299 C CA . THR F 1 189 ? 4.043 -4.267 38.231 1.00 16.16 187 THR F CA 1
ATOM 15300 C C . THR F 1 189 ? 3.220 -3.163 38.902 1.00 16.26 187 THR F C 1
ATOM 15301 O O . THR F 1 189 ? 2.011 -3.171 38.848 1.00 18.88 187 THR F O 1
ATOM 15305 N N . GLN F 1 190 ? 3.868 -2.214 39.549 1.00 17.72 188 GLN F N 1
ATOM 15306 C CA . GLN F 1 190 ? 3.127 -1.161 40.218 1.00 15.67 188 GLN F CA 1
ATOM 15307 C C . GLN F 1 190 ? 3.069 0.018 39.253 1.00 16.31 188 GLN F C 1
ATOM 15308 O O . GLN F 1 190 ? 4.101 0.601 38.921 1.00 17.22 188 GLN F O 1
ATOM 15314 N N . LEU F 1 191 ? 1.865 0.352 38.808 1.00 14.16 189 LEU F N 1
ATOM 15315 C CA . LEU F 1 191 ? 1.643 1.405 37.808 1.00 17.97 189 LEU F CA 1
ATOM 15316 C C . LEU F 1 191 ? 2.331 1.108 36.478 1.00 16.16 189 LEU F C 1
ATOM 15317 O O . LEU F 1 191 ? 2.630 2.032 35.742 1.00 14.48 189 LEU F O 1
ATOM 15322 N N . GLY F 1 192 ? 2.574 -0.170 36.177 1.00 16.06 190 GLY F N 1
ATOM 15323 C CA . GLY F 1 192 ? 3.146 -0.541 34.888 1.00 14.52 190 GLY F CA 1
ATOM 15324 C C . GLY F 1 192 ? 4.614 -0.160 34.787 1.00 17.35 190 GLY F C 1
ATOM 15325 O O . GLY F 1 192 ? 5.161 -0.131 33.685 1.00 16.74 190 GLY F O 1
ATOM 15326 N N . THR F 1 193 ? 5.262 0.129 35.929 1.00 14.07 191 THR F N 1
ATOM 15327 C CA . THR F 1 193 ? 6.694 0.457 35.920 1.00 15.48 191 THR F CA 1
ATOM 15328 C C . THR F 1 193 ? 7.640 -0.748 36.081 1.00 15.58 191 THR F C 1
ATOM 15329 O O . THR F 1 193 ? 7.293 -1.749 36.732 1.00 15.41 191 THR F O 1
ATOM 15341 N N . ALA F 1 195 ? 8.528 -2.856 33.979 1.00 15.64 193 ALA F N 1
ATOM 15342 C CA . ALA F 1 195 ? 8.100 -4.074 33.245 1.00 18.60 193 ALA F CA 1
ATOM 15343 C C . ALA F 1 195 ? 9.219 -4.666 32.393 1.00 15.86 193 ALA F C 1
ATOM 15344 O O . ALA F 1 195 ? 9.399 -5.884 32.331 1.00 16.52 193 ALA F O 1
ATOM 15346 N N . LEU F 1 196 ? 9.955 -3.796 31.724 1.00 15.77 194 LEU F N 1
ATOM 15347 C CA . LEU F 1 196 ? 11.072 -4.247 30.902 1.00 17.05 194 LEU F CA 1
ATOM 15348 C C . LEU F 1 196 ? 12.095 -5.005 31.753 1.00 19.09 194 LEU F C 1
ATOM 15349 O O . LEU F 1 196 ? 12.556 -6.081 31.368 1.00 18.01 194 LEU F O 1
ATOM 15354 N N . GLU F 1 197 ? 12.420 -4.469 32.929 1.00 15.85 195 GLU F N 1
ATOM 15355 C CA . GLU F 1 197 ? 13.462 -5.071 33.750 1.00 16.71 195 GLU F CA 1
ATOM 15356 C C . GLU F 1 197 ? 12.996 -6.416 34.352 1.00 18.29 195 GLU F C 1
ATOM 15357 O O . GLU F 1 197 ? 13.752 -7.387 34.389 1.00 17.87 195 GLU F O 1
ATOM 15363 N N . VAL F 1 198 ? 11.759 -6.462 34.836 1.00 16.97 196 VAL F N 1
ATOM 15364 C CA . VAL F 1 198 ? 11.171 -7.719 35.293 1.00 16.85 196 VAL F CA 1
ATOM 15365 C C . VAL F 1 198 ? 11.364 -8.799 34.207 1.00 15.67 196 VAL F C 1
ATOM 15366 O O . VAL F 1 198 ? 11.835 -9.903 34.469 1.00 16.49 196 VAL F O 1
ATOM 15370 N N . ALA F 1 199 ? 11.005 -8.465 32.983 1.00 15.29 197 ALA F N 1
ATOM 15371 C CA . ALA F 1 199 ? 11.110 -9.420 31.889 1.00 18.74 197 ALA F CA 1
ATOM 15372 C C . ALA F 1 199 ? 12.594 -9.852 31.721 1.00 18.51 197 ALA F C 1
ATOM 15373 O O . ALA F 1 199 ? 12.936 -11.035 31.736 1.00 16.77 197 ALA F O 1
ATOM 15375 N N . LYS F 1 200 ? 13.480 -8.883 31.602 1.00 18.55 198 LYS F N 1
ATOM 15376 C CA . LYS F 1 200 ? 14.901 -9.188 31.452 1.00 17.88 198 LYS F CA 1
ATOM 15377 C C . LYS F 1 200 ? 15.432 -10.028 32.601 1.00 20.56 198 LYS F C 1
ATOM 15378 O O . LYS F 1 200 ? 16.251 -10.937 32.385 1.00 18.83 198 LYS F O 1
ATOM 15384 N N . HIS F 1 201 ? 14.998 -9.725 33.834 1.00 15.43 199 HIS F N 1
ATOM 15385 C CA . HIS F 1 201 ? 15.547 -10.438 34.965 1.00 17.16 199 HIS F CA 1
ATOM 15386 C C . HIS F 1 201 ? 15.097 -11.897 34.951 1.00 18.10 199 HIS F C 1
ATOM 15387 O O . HIS F 1 201 ? 15.919 -12.793 35.137 1.00 19.28 199 HIS F O 1
ATOM 15394 N N . LEU F 1 202 ? 13.808 -12.126 34.718 1.00 15.47 200 LEU F N 1
ATOM 15395 C CA . LEU F 1 202 ? 13.277 -13.482 34.746 1.00 17.60 200 LEU F CA 1
ATOM 15396 C C . LEU F 1 202 ? 13.997 -14.295 33.667 1.00 18.25 200 LEU F C 1
ATOM 15397 O O . LEU F 1 202 ? 14.356 -15.439 33.895 1.00 16.58 200 LEU F O 1
ATOM 15402 N N . ILE F 1 203 ? 14.200 -13.679 32.499 1.00 16.72 201 ILE F N 1
ATOM 15403 C CA . ILE F 1 203 ? 14.854 -14.338 31.397 1.00 18.98 201 ILE F CA 1
ATOM 15404 C C . ILE F 1 203 ? 16.313 -14.586 31.771 1.00 20.05 201 ILE F C 1
ATOM 15405 O O . ILE F 1 203 ? 16.828 -15.676 31.598 1.00 18.90 201 ILE F O 1
ATOM 15410 N N . GLY F 1 204 ? 16.962 -13.589 32.353 1.00 19.34 202 GLY F N 1
ATOM 15411 C CA . GLY F 1 204 ? 18.342 -13.764 32.749 1.00 20.36 202 GLY F CA 1
ATOM 15412 C C . GLY F 1 204 ? 18.509 -14.878 33.771 1.00 20.70 202 GLY F C 1
ATOM 15413 O O . GLY F 1 204 ? 19.593 -15.450 33.884 1.00 20.22 202 GLY F O 1
ATOM 15414 N N . PHE F 1 205 ? 17.467 -15.170 34.544 1.00 17.08 203 PHE F N 1
ATOM 15415 C CA . PHE F 1 205 ? 17.570 -16.257 35.512 1.00 18.60 203 PHE F CA 1
ATOM 15416 C C . PHE F 1 205 ? 17.428 -17.599 34.816 1.00 20.14 203 PHE F C 1
ATOM 15417 O O . PHE F 1 205 ? 17.735 -18.631 35.402 1.00 20.84 203 PHE F O 1
ATOM 15425 N N . GLY F 1 206 ? 16.917 -17.575 33.588 1.00 18.70 204 GLY F N 1
ATOM 15426 C CA . GLY F 1 206 ? 16.690 -18.793 32.832 1.00 19.17 204 GLY F CA 1
ATOM 15427 C C . GLY F 1 206 ? 15.230 -19.146 32.603 1.00 20.22 204 GLY F C 1
ATOM 15428 O O . GLY F 1 206 ? 14.936 -20.211 32.075 1.00 23.52 204 GLY F O 1
ATOM 15429 N N . ALA F 1 207 ? 14.290 -18.286 32.972 1.00 19.29 205 ALA F N 1
ATOM 15430 C CA . ALA F 1 207 ? 12.887 -18.639 32.694 1.00 19.84 205 ALA F CA 1
ATOM 15431 C C . ALA F 1 207 ? 12.569 -18.455 31.222 1.00 17.10 205 ALA F C 1
ATOM 15432 O O . ALA F 1 207 ? 13.163 -17.631 30.555 1.00 19.09 205 ALA F O 1
ATOM 15434 N N . ASN F 1 208 ? 11.584 -19.190 30.743 1.00 17.34 206 ASN F N 1
ATOM 15435 C CA . ASN F 1 208 ? 11.086 -19.073 29.375 1.00 19.19 206 ASN F CA 1
ATOM 15436 C C . ASN F 1 208 ? 10.098 -17.901 29.144 1.00 17.09 206 ASN F C 1
ATOM 15437 O O . ASN F 1 208 ? 9.007 -17.921 29.701 1.00 19.37 206 ASN F O 1
ATOM 15442 N N . PRO F 1 209 ? 10.443 -16.919 28.269 1.00 18.79 207 PRO F N 1
ATOM 15443 C CA . PRO F 1 209 ? 9.531 -15.787 27.967 1.00 20.42 207 PRO F CA 1
ATOM 15444 C C . PRO F 1 209 ? 8.132 -16.245 27.586 1.00 20.00 207 PRO F C 1
ATOM 15445 O O . PRO F 1 209 ? 7.161 -15.536 27.846 1.00 19.52 207 PRO F O 1
ATOM 15449 N N . ASP F 1 210 ? 8.038 -17.412 26.961 1.00 21.65 208 ASP F N 1
ATOM 15450 C CA . ASP F 1 210 ? 6.758 -17.968 26.547 1.00 19.66 208 ASP F CA 1
ATOM 15451 C C . ASP F 1 210 ? 5.803 -18.226 27.699 1.00 20.79 208 ASP F C 1
ATOM 15452 O O . ASP F 1 210 ? 4.603 -18.369 27.485 1.00 20.90 208 ASP F O 1
ATOM 15457 N N . LYS F 1 211 ? 6.349 -18.329 28.907 1.00 19.65 209 LYS F N 1
ATOM 15458 C CA . LYS F 1 211 ? 5.568 -18.641 30.100 1.00 20.07 209 LYS F CA 1
ATOM 15459 C C . LYS F 1 211 ? 5.303 -17.384 30.965 1.00 19.82 209 LYS F C 1
ATOM 15460 O O . LYS F 1 211 ? 4.650 -17.475 32.025 1.00 17.19 209 LYS F O 1
ATOM 15466 N N . ILE F 1 212 ? 5.818 -16.234 30.519 1.00 18.02 210 ILE F N 1
ATOM 15467 C CA . ILE F 1 212 ? 5.760 -15.017 31.334 1.00 16.74 210 ILE F CA 1
ATOM 15468 C C . ILE F 1 212 ? 4.660 -14.030 30.939 1.00 16.54 210 ILE F C 1
ATOM 15469 O O . ILE F 1 212 ? 4.611 -13.557 29.811 1.00 16.05 210 ILE F O 1
ATOM 15474 N N . GLN F 1 213 ? 3.804 -13.679 31.899 1.00 17.24 211 GLN F N 1
ATOM 15475 C CA . GLN F 1 213 ? 2.903 -12.546 31.728 1.00 14.94 211 GLN F CA 1
ATOM 15476 C C . GLN F 1 213 ? 3.252 -11.431 32.694 1.00 14.93 211 GLN F C 1
ATOM 15477 O O . GLN F 1 213 ? 3.566 -11.693 33.844 1.00 15.55 211 GLN F O 1
ATOM 15483 N N . ILE F 1 214 ? 3.169 -10.187 32.231 1.00 14.34 212 ILE F N 1
ATOM 15484 C CA . ILE F 1 214 ? 3.391 -9.025 33.121 1.00 16.19 212 ILE F CA 1
ATOM 15485 C C . ILE F 1 214 ? 2.109 -8.222 33.199 1.00 14.02 212 ILE F C 1
ATOM 15486 O O . ILE F 1 214 ? 1.546 -7.861 32.166 1.00 15.57 212 ILE F O 1
ATOM 15491 N N . SER F 1 215 ? 1.617 -7.997 34.415 1.00 12.71 213 SER F N 1
ATOM 15492 C CA . SER F 1 215 ? 0.298 -7.358 34.628 1.00 14.95 213 SER F CA 1
ATOM 15493 C C . SER F 1 215 ? 0.403 -5.867 34.832 1.00 16.52 213 SER F C 1
ATOM 15494 O O . SER F 1 215 ? 1.463 -5.390 35.204 1.00 16.46 213 SER F O 1
ATOM 15497 N N . HIS F 1 216 ? -0.717 -5.170 34.617 1.00 15.42 214 HIS F N 1
ATOM 15498 C CA . HIS F 1 216 ? -0.911 -3.748 34.924 1.00 18.31 214 HIS F CA 1
ATOM 15499 C C . HIS F 1 216 ? -0.206 -2.726 34.053 1.00 17.49 214 HIS F C 1
ATOM 15500 O O . HIS F 1 216 ? -0.078 -1.573 34.467 1.00 14.61 214 HIS F O 1
ATOM 15507 N N . LEU F 1 217 ? 0.249 -3.119 32.862 1.00 14.96 215 LEU F N 1
ATOM 15508 C CA . LEU F 1 217 ? 0.821 -2.140 31.962 1.00 15.04 215 LEU F CA 1
ATOM 15509 C C . LEU F 1 217 ? -0.203 -1.091 31.592 1.00 15.26 215 LEU F C 1
ATOM 15510 O O . LEU F 1 217 ? 0.157 0.021 31.236 1.00 14.97 215 LEU F O 1
ATOM 15515 N N . ASN F 1 218 ? -1.486 -1.431 31.693 1.00 14.61 216 ASN F N 1
ATOM 15516 C CA . ASN F 1 218 ? -2.542 -0.435 31.458 1.00 14.20 216 ASN F CA 1
ATOM 15517 C C . ASN F 1 218 ? -2.414 0.825 32.325 1.00 15.73 216 ASN F C 1
ATOM 15518 O O . ASN F 1 218 ? -2.929 1.883 31.978 1.00 17.08 216 ASN F O 1
ATOM 15523 N N . LYS F 1 219 ? -1.723 0.728 33.448 1.00 16.62 217 LYS F N 1
ATOM 15524 C CA . LYS F 1 219 ? -1.546 1.911 34.300 1.00 16.10 217 LYS F CA 1
ATOM 15525 C C . LYS F 1 219 ? -0.350 2.770 33.900 1.00 17.50 217 LYS F C 1
ATOM 15526 O O . LYS F 1 219 ? -0.087 3.824 34.495 1.00 17.66 217 LYS F O 1
ATOM 15532 N N . ASN F 1 220 ? 0.341 2.349 32.842 1.00 14.85 218 ASN F N 1
ATOM 15533 C CA . ASN F 1 220 ? 1.437 3.126 32.294 1.00 16.57 218 ASN F CA 1
ATOM 15534 C C . ASN F 1 220 ? 1.181 3.165 30.782 1.00 17.01 218 ASN F C 1
ATOM 15535 O O . ASN F 1 220 ? 1.804 2.409 30.049 1.00 18.74 218 ASN F O 1
ATOM 15540 N N . PRO F 1 221 ? 0.215 3.999 30.332 1.00 17.39 219 PRO F N 1
ATOM 15541 C CA . PRO F 1 221 ? -0.319 3.873 28.970 1.00 16.56 219 PRO F CA 1
ATOM 15542 C C . PRO F 1 221 ? 0.633 4.490 27.950 1.00 18.11 219 PRO F C 1
ATOM 15543 O O . PRO F 1 221 ? 0.369 5.540 27.351 1.00 16.07 219 PRO F O 1
ATOM 15547 N N . ASP F 1 222 ? 1.753 3.808 27.763 1.00 18.26 220 ASP F N 1
ATOM 15548 C CA . ASP F 1 222 ? 2.787 4.262 26.863 1.00 17.72 220 ASP F CA 1
ATOM 15549 C C . ASP F 1 222 ? 2.904 3.179 25.785 1.00 18.12 220 ASP F C 1
ATOM 15550 O O . ASP F 1 222 ? 3.481 2.116 26.025 1.00 17.34 220 ASP F O 1
ATOM 15555 N N . LYS F 1 223 ? 2.327 3.439 24.613 1.00 18.70 221 LYS F N 1
ATOM 15556 C CA . LYS F 1 223 ? 2.273 2.415 23.574 1.00 19.39 221 LYS F CA 1
ATOM 15557 C C . LYS F 1 223 ? 3.650 2.013 23.061 1.00 17.33 221 LYS F C 1
ATOM 15558 O O . LYS F 1 223 ? 3.853 0.842 22.697 1.00 18.68 221 LYS F O 1
ATOM 15564 N N . TYR F 1 224 ? 4.591 2.962 23.025 1.00 18.47 222 TYR F N 1
ATOM 15565 C CA . TYR F 1 224 ? 5.970 2.658 22.617 1.00 18.86 222 TYR F CA 1
ATOM 15566 C C . TYR F 1 224 ? 6.648 1.726 23.621 1.00 17.37 222 TYR F C 1
ATOM 15567 O O . TYR F 1 224 ? 7.347 0.785 23.243 1.00 17.03 222 TYR F O 1
ATOM 15576 N N . TYR F 1 225 ? 6.439 1.990 24.906 1.00 16.72 223 TYR F N 1
ATOM 15577 C CA . TYR F 1 225 ? 6.935 1.109 25.967 1.00 17.92 223 TYR F CA 1
ATOM 15578 C C . TYR F 1 225 ? 6.383 -0.331 25.838 1.00 16.87 223 TYR F C 1
ATOM 15579 O O . TYR F 1 225 ? 7.120 -1.295 25.973 1.00 16.80 223 TYR F O 1
ATOM 15588 N N . TYR F 1 226 ? 5.080 -0.461 25.605 1.00 16.90 224 TYR F N 1
ATOM 15589 C CA . TYR F 1 226 ? 4.472 -1.781 25.487 1.00 16.23 224 TYR F CA 1
ATOM 15590 C C . TYR F 1 226 ? 5.178 -2.591 24.383 1.00 17.92 224 TYR F C 1
ATOM 15591 O O . TYR F 1 226 ? 5.525 -3.767 24.558 1.00 17.05 224 TYR F O 1
ATOM 15600 N N . GLU F 1 227 ? 5.324 -1.950 23.230 1.00 15.98 225 GLU F N 1
ATOM 15601 C CA . GLU F 1 227 ? 5.997 -2.530 22.076 1.00 18.08 225 GLU F CA 1
ATOM 15602 C C . GLU F 1 227 ? 7.471 -2.898 22.361 1.00 18.60 225 GLU F C 1
ATOM 15603 O O . GLU F 1 227 ? 7.945 -3.982 21.957 1.00 19.43 225 GLU F O 1
ATOM 15609 N N . LYS F 1 228 ? 8.201 -2.008 23.037 1.00 17.83 226 LYS F N 1
ATOM 15610 C CA . LYS F 1 228 ? 9.602 -2.285 23.380 1.00 18.74 226 LYS F CA 1
ATOM 15611 C C . LYS F 1 228 ? 9.705 -3.569 24.243 1.00 18.75 226 LYS F C 1
ATOM 15612 O O . LYS F 1 228 ? 10.540 -4.456 24.013 1.00 18.12 226 LYS F O 1
ATOM 15618 N N . VAL F 1 229 ? 8.834 -3.664 25.241 1.00 18.05 227 VAL F N 1
ATOM 15619 C CA . VAL F 1 229 ? 8.918 -4.756 26.210 1.00 17.58 227 VAL F CA 1
ATOM 15620 C C . VAL F 1 229 ? 8.663 -6.050 25.454 1.00 17.29 227 VAL F C 1
ATOM 15621 O O . VAL F 1 229 ? 9.400 -7.018 25.601 1.00 16.74 227 VAL F O 1
ATOM 15625 N N . ILE F 1 230 ? 7.603 -6.066 24.658 1.00 17.62 228 ILE F N 1
ATOM 15626 C CA . ILE F 1 230 ? 7.270 -7.274 23.910 1.00 17.93 228 ILE F CA 1
ATOM 15627 C C . ILE F 1 230 ? 8.346 -7.593 22.856 1.00 18.10 228 ILE F C 1
ATOM 15628 O O . ILE F 1 230 ? 8.761 -8.746 22.699 1.00 18.87 228 ILE F O 1
ATOM 15633 N N . LYS F 1 231 ? 8.758 -6.588 22.100 1.00 17.83 229 LYS F N 1
ATOM 15634 C CA . LYS F 1 231 ? 9.704 -6.845 21.015 1.00 18.78 229 LYS F CA 1
ATOM 15635 C C . LYS F 1 231 ? 11.061 -7.269 21.566 1.00 18.26 229 LYS F C 1
ATOM 15636 O O . LYS F 1 231 ? 11.708 -8.130 20.998 1.00 17.03 229 LYS F O 1
ATOM 15642 N N . GLU F 1 232 ? 11.492 -6.688 22.684 1.00 18.99 230 GLU F N 1
ATOM 15643 C CA . GLU F 1 232 ? 12.819 -7.031 23.195 1.00 17.91 230 GLU F CA 1
ATOM 15644 C C . GLU F 1 232 ? 12.889 -8.285 24.051 1.00 18.63 230 GLU F C 1
ATOM 15645 O O . GLU F 1 232 ? 13.978 -8.812 24.288 1.00 19.32 230 GLU F O 1
ATOM 15651 N N . THR F 1 233 ? 11.760 -8.759 24.558 1.00 17.50 231 THR F N 1
ATOM 15652 C CA . THR F 1 233 ? 11.821 -9.880 25.485 1.00 16.40 231 THR F CA 1
ATOM 15653 C C . THR F 1 233 ? 10.899 -11.041 25.118 1.00 17.08 231 THR F C 1
ATOM 15654 O O . THR F 1 233 ? 11.122 -12.161 25.543 1.00 18.27 231 THR F O 1
ATOM 15658 N N . GLY F 1 234 ? 9.854 -10.781 24.347 1.00 18.06 232 GLY F N 1
ATOM 15659 C CA . GLY F 1 234 ? 8.948 -11.843 23.960 1.00 20.24 232 GLY F CA 1
ATOM 15660 C C . GLY F 1 234 ? 7.934 -12.279 25.025 1.00 20.10 232 GLY F C 1
ATOM 15661 O O . GLY F 1 234 ? 7.230 -13.289 24.845 1.00 19.64 232 GLY F O 1
ATOM 15662 N N . VAL F 1 235 ? 7.841 -11.533 26.121 1.00 17.14 233 VAL F N 1
ATOM 15663 C CA . VAL F 1 235 ? 6.829 -11.832 27.124 1.00 15.29 233 VAL F CA 1
ATOM 15664 C C . VAL F 1 235 ? 5.447 -11.369 26.681 1.00 17.31 233 VAL F C 1
ATOM 15665 O O . VAL F 1 235 ? 5.262 -10.806 25.579 1.00 17.74 233 VAL F O 1
ATOM 15669 N N . THR F 1 236 ? 4.469 -11.629 27.534 1.00 16.41 234 THR F N 1
ATOM 15670 C CA . THR F 1 236 ? 3.092 -11.287 27.283 1.00 15.81 234 THR F CA 1
ATOM 15671 C C . THR F 1 236 ? 2.580 -10.288 28.328 1.00 15.93 234 THR F C 1
ATOM 15672 O O . THR F 1 236 ? 2.876 -10.396 29.533 1.00 15.59 234 THR F O 1
ATOM 15676 N N . LEU F 1 237 ? 1.841 -9.293 27.845 1.00 15.88 235 LEU F N 1
ATOM 15677 C CA . LEU F 1 237 ? 1.309 -8.221 28.698 1.00 17.24 235 LEU F CA 1
ATOM 15678 C C . LEU F 1 237 ? -0.142 -8.568 29.015 1.00 15.38 235 LEU F C 1
ATOM 15679 O O . LEU F 1 237 ? -0.969 -8.680 28.116 1.00 16.71 235 LEU F O 1
ATOM 15684 N N . CYS F 1 238 ? -0.431 -8.796 30.287 1.00 15.55 236 CYS F N 1
ATOM 15685 C CA . CYS F 1 238 ? -1.795 -9.031 30.746 1.00 15.83 236 CYS F CA 1
ATOM 15686 C C . CYS F 1 238 ? -2.423 -7.702 31.186 1.00 16.60 236 CYS F C 1
ATOM 15687 O O . CYS F 1 238 ? -2.051 -7.162 32.224 1.00 16.84 236 CYS F O 1
ATOM 15690 N N . PHE F 1 239 ? -3.374 -7.173 30.405 1.00 16.07 237 PHE F N 1
ATOM 15691 C CA . PHE F 1 239 ? -3.963 -5.885 30.736 1.00 16.74 237 PHE F CA 1
ATOM 15692 C C . PHE F 1 239 ? -5.175 -6.094 31.610 1.00 18.53 237 PHE F C 1
ATOM 15693 O O . PHE F 1 239 ? -5.969 -7.007 31.349 1.00 17.10 237 PHE F O 1
ATOM 15701 N N . ASP F 1 240 ? -5.301 -5.276 32.660 1.00 16.06 238 ASP F N 1
ATOM 15702 C CA . ASP F 1 240 ? -6.632 -4.978 33.192 1.00 15.54 238 ASP F CA 1
ATOM 15703 C C . ASP F 1 240 ? -6.911 -3.532 32.809 1.00 16.53 238 ASP F C 1
ATOM 15704 O O . ASP F 1 240 ? -6.270 -3.007 31.901 1.00 17.69 238 ASP F O 1
ATOM 15709 N N . GLY F 1 241 ? -7.861 -2.875 33.463 1.00 18.09 239 GLY F N 1
ATOM 15710 C CA . GLY F 1 241 ? -8.167 -1.491 33.115 1.00 15.56 239 GLY F CA 1
ATOM 15711 C C . GLY F 1 241 ? -9.621 -1.184 32.785 1.00 15.74 239 GLY F C 1
ATOM 15712 O O . GLY F 1 241 ? -10.073 -0.076 33.042 1.00 16.85 239 GLY F O 1
ATOM 15713 N N . PRO F 1 242 ? -10.374 -2.151 32.224 1.00 13.24 240 PRO F N 1
ATOM 15714 C CA . PRO F 1 242 ? -11.784 -1.806 31.959 1.00 13.70 240 PRO F CA 1
ATOM 15715 C C . PRO F 1 242 ? -12.471 -1.331 33.234 1.00 15.52 240 PRO F C 1
ATOM 15716 O O . PRO F 1 242 ? -12.283 -1.949 34.284 1.00 14.21 240 PRO F O 1
ATOM 15720 N N . ASP F 1 243 ? -13.234 -0.249 33.134 1.00 16.67 241 ASP F N 1
ATOM 15721 C CA . ASP F 1 243 ? -13.959 0.333 34.285 1.00 17.26 241 ASP F CA 1
ATOM 15722 C C . ASP F 1 243 ? -13.066 0.628 35.477 1.00 16.93 241 ASP F C 1
ATOM 15723 O O . ASP F 1 243 ? -13.390 0.244 36.599 1.00 17.17 241 ASP F O 1
ATOM 15728 N N . ARG F 1 244 ? -11.942 1.301 35.223 1.00 16.82 242 ARG F N 1
ATOM 15729 C CA . ARG F 1 244 ? -11.061 1.794 36.279 1.00 15.84 242 ARG F CA 1
ATOM 15730 C C . ARG F 1 244 ? -10.755 3.274 35.981 1.00 16.75 242 ARG F C 1
ATOM 15731 O O . ARG F 1 244 ? -9.598 3.662 35.797 1.00 16.94 242 ARG F O 1
ATOM 15739 N N . VAL F 1 245 ? -11.815 4.077 35.918 1.00 15.94 243 VAL F N 1
ATOM 15740 C CA . VAL F 1 245 ? -11.770 5.456 35.438 1.00 16.36 243 VAL F CA 1
ATOM 15741 C C . VAL F 1 245 ? -10.869 6.373 36.290 1.00 18.57 243 VAL F C 1
ATOM 15742 O O . VAL F 1 245 ? -10.253 7.322 35.776 1.00 17.78 243 VAL F O 1
ATOM 15746 N N . LYS F 1 246 ? -10.760 6.083 37.583 1.00 16.26 244 LYS F N 1
ATOM 15747 C CA . LYS F 1 246 ? -9.840 6.863 38.419 1.00 18.12 244 LYS F CA 1
ATOM 15748 C C . LYS F 1 246 ? -8.368 6.734 37.947 1.00 20.83 244 LYS F C 1
ATOM 15749 O O . LYS F 1 246 ? -7.530 7.612 38.249 1.00 19.69 244 LYS F O 1
ATOM 15755 N N . TYR F 1 247 ? -8.045 5.667 37.198 1.00 16.76 245 TYR F N 1
ATOM 15756 C CA . TYR F 1 247 ? -6.733 5.609 36.543 1.00 16.26 245 TYR F CA 1
ATOM 15757 C C . TYR F 1 247 ? -6.785 6.187 35.118 1.00 18.13 245 TYR F C 1
ATOM 15758 O O . TYR F 1 247 ? -6.221 7.235 34.866 1.00 14.80 245 TYR F O 1
ATOM 15767 N N . TYR F 1 248 ? -7.479 5.490 34.214 1.00 15.77 246 TYR F N 1
ATOM 15768 C CA . TYR F 1 248 ? -7.561 5.853 32.797 1.00 18.45 246 TYR F CA 1
ATOM 15769 C C . TYR F 1 248 ? -8.890 5.369 32.193 1.00 17.08 246 TYR F C 1
ATOM 15770 O O . TYR F 1 248 ? -9.443 4.368 32.626 1.00 17.35 246 TYR F O 1
ATOM 15779 N N . PRO F 1 249 ? -9.404 6.102 31.201 1.00 15.34 247 PRO F N 1
ATOM 15780 C CA . PRO F 1 249 ? -10.651 5.749 30.505 1.00 15.87 247 PRO F CA 1
ATOM 15781 C C . PRO F 1 249 ? -10.474 4.452 29.712 1.00 16.95 247 PRO F C 1
ATOM 15782 O O . PRO F 1 249 ? -9.346 4.160 29.299 1.00 18.73 247 PRO F O 1
ATOM 15786 N N . ASP F 1 250 ? -11.536 3.681 29.507 1.00 16.46 248 ASP F N 1
ATOM 15787 C CA . ASP F 1 250 ? -11.421 2.440 28.716 1.00 17.07 248 ASP F CA 1
ATOM 15788 C C . ASP F 1 250 ? -10.829 2.714 27.323 1.00 16.78 248 ASP F C 1
ATOM 15789 O O . ASP F 1 250 ? -10.111 1.894 26.779 1.00 16.23 248 ASP F O 1
ATOM 15794 N N . SER F 1 251 ? -11.173 3.866 26.749 1.00 16.80 249 SER F N 1
ATOM 15795 C CA . SER F 1 251 ? -10.798 4.213 25.369 1.00 17.57 249 SER F CA 1
ATOM 15796 C C . SER F 1 251 ? -9.284 4.210 25.214 1.00 18.47 249 SER F C 1
ATOM 15797 O O . SER F 1 251 ? -8.761 3.882 24.156 1.00 18.89 249 SER F O 1
ATOM 15800 N N . LEU F 1 252 ? -8.579 4.586 26.272 1.00 17.28 250 LEU F N 1
ATOM 15801 C CA . LEU F 1 252 ? -7.123 4.664 26.185 1.00 18.69 250 LEU F CA 1
ATOM 15802 C C . LEU F 1 252 ? -6.486 3.278 25.996 1.00 17.12 250 LEU F C 1
ATOM 15803 O O . LEU F 1 252 ? -5.602 3.093 25.176 1.00 16.76 250 LEU F O 1
ATOM 15808 N N . LEU F 1 253 ? -6.916 2.325 26.816 1.00 16.41 251 LEU F N 1
ATOM 15809 C CA . LEU F 1 253 ? -6.458 0.958 26.696 1.00 18.30 251 LEU F CA 1
ATOM 15810 C C . LEU F 1 253 ? -6.823 0.350 25.318 1.00 18.00 251 LEU F C 1
ATOM 15811 O O . LEU F 1 253 ? -5.991 -0.332 24.695 1.00 17.44 251 LEU F O 1
ATOM 15816 N N . ALA F 1 254 ? -8.067 0.576 24.882 1.00 17.04 252 ALA F N 1
ATOM 15817 C CA . ALA F 1 254 ? -8.514 0.107 23.559 1.00 20.31 252 ALA F CA 1
ATOM 15818 C C . ALA F 1 254 ? -7.617 0.639 22.448 1.00 18.50 252 ALA F C 1
ATOM 15819 O O . ALA F 1 254 ? -7.145 -0.112 21.627 1.00 17.33 252 ALA F O 1
ATOM 15821 N N . GLU F 1 255 ? -7.385 1.945 22.405 1.00 17.78 253 GLU F N 1
ATOM 15822 C CA . GLU F 1 255 ? -6.451 2.461 21.402 1.00 18.20 253 GLU F CA 1
ATOM 15823 C C . GLU F 1 255 ? -5.031 1.910 21.511 1.00 18.90 253 GLU F C 1
ATOM 15824 O O . GLU F 1 255 ? -4.407 1.628 20.479 1.00 17.84 253 GLU F O 1
ATOM 15830 N N . ASN F 1 256 ? -4.499 1.776 22.730 1.00 15.84 254 ASN F N 1
ATOM 15831 C CA . ASN F 1 256 ? -3.150 1.211 22.890 1.00 15.38 254 ASN F CA 1
ATOM 15832 C C . ASN F 1 256 ? -3.085 -0.283 22.504 1.00 18.31 254 ASN F C 1
ATOM 15833 O O . ASN F 1 256 ? -2.096 -0.741 21.957 1.00 18.81 254 ASN F O 1
ATOM 15838 N N . ILE F 1 257 ? -4.166 -1.026 22.729 1.00 18.33 255 ILE F N 1
ATOM 15839 C CA . ILE F 1 257 ? -4.249 -2.387 22.216 1.00 16.64 255 ILE F CA 1
ATOM 15840 C C . ILE F 1 257 ? -4.309 -2.393 20.667 1.00 18.96 255 ILE F C 1
ATOM 15841 O O . ILE F 1 257 ? -3.577 -3.130 19.999 1.00 19.00 255 ILE F O 1
ATOM 15846 N N . LYS F 1 258 ? -5.152 -1.546 20.099 1.00 17.61 256 LYS F N 1
ATOM 15847 C CA . LYS F 1 258 ? -5.231 -1.440 18.646 1.00 19.34 256 LYS F CA 1
ATOM 15848 C C . LYS F 1 258 ? -3.818 -1.199 18.078 1.00 20.74 256 LYS F C 1
ATOM 15849 O O . LYS F 1 258 ? -3.409 -1.860 17.134 1.00 20.69 256 LYS F O 1
ATOM 15855 N N . TYR F 1 259 ? -3.082 -0.258 18.653 1.00 18.34 257 TYR F N 1
ATOM 15856 C CA . TYR F 1 259 ? -1.701 0.008 18.234 1.00 19.84 257 TYR F CA 1
ATOM 15857 C C . TYR F 1 259 ? -0.838 -1.255 18.203 1.00 20.69 257 TYR F C 1
ATOM 15858 O O . TYR F 1 259 ? -0.175 -1.543 17.194 1.00 17.92 257 TYR F O 1
ATOM 15867 N N . LEU F 1 260 ? -0.833 -1.989 19.316 1.00 16.43 258 LEU F N 1
ATOM 15868 C CA . LEU F 1 260 ? -0.005 -3.180 19.424 1.00 18.82 258 LEU F CA 1
ATOM 15869 C C . LEU F 1 260 ? -0.401 -4.215 18.374 1.00 18.33 258 LEU F C 1
ATOM 15870 O O . LEU F 1 260 ? 0.463 -4.879 17.812 1.00 16.55 258 LEU F O 1
ATOM 15875 N N . VAL F 1 261 ? -1.706 -4.369 18.143 1.00 16.39 259 VAL F N 1
ATOM 15876 C CA . VAL F 1 261 ? -2.201 -5.293 17.133 1.00 18.20 259 VAL F CA 1
ATOM 15877 C C . VAL F 1 261 ? -1.741 -4.824 15.743 1.00 20.88 259 VAL F C 1
ATOM 15878 O O . VAL F 1 261 ? -1.377 -5.633 14.892 1.00 18.09 259 VAL F O 1
ATOM 15882 N N . ASP F 1 262 ? -1.746 -3.512 15.519 1.00 19.90 260 ASP F N 1
ATOM 15883 C CA . ASP F 1 262 ? -1.389 -3.000 14.195 1.00 20.52 260 ASP F CA 1
ATOM 15884 C C . ASP F 1 262 ? 0.108 -3.228 13.913 1.00 24.02 260 ASP F C 1
ATOM 15885 O O . ASP F 1 262 ? 0.528 -3.323 12.736 1.00 22.50 260 ASP F O 1
ATOM 15890 N N . LYS F 1 263 ? 0.894 -3.331 14.991 1.00 20.16 261 LYS F N 1
ATOM 15891 C CA . LYS F 1 263 ? 2.321 -3.602 14.887 1.00 19.96 261 LYS F CA 1
ATOM 15892 C C . LYS F 1 263 ? 2.606 -5.111 14.822 1.00 18.90 261 LYS F C 1
ATOM 15893 O O . LYS F 1 263 ? 3.755 -5.537 14.889 1.00 18.54 261 LYS F O 1
ATOM 15899 N N . GLY F 1 264 ? 1.558 -5.912 14.689 1.00 19.81 262 GLY F N 1
ATOM 15900 C CA . GLY F 1 264 ? 1.716 -7.363 14.577 1.00 21.55 262 GLY F CA 1
ATOM 15901 C C . GLY F 1 264 ? 1.971 -8.069 15.904 1.00 19.83 262 GLY F C 1
ATOM 15902 O O . GLY F 1 264 ? 2.550 -9.134 15.937 1.00 18.96 262 GLY F O 1
ATOM 15903 N N . LEU F 1 265 ? 1.543 -7.477 17.007 1.00 17.63 263 LEU F N 1
ATOM 15904 C CA . LEU F 1 265 ? 1.906 -8.016 18.307 1.00 17.09 263 LEU F CA 1
ATOM 15905 C C . LEU F 1 265 ? 0.718 -8.664 19.019 1.00 18.54 263 LEU F C 1
ATOM 15906 O O . LEU F 1 265 ? 0.755 -8.856 20.229 1.00 19.75 263 LEU F O 1
ATOM 15911 N N . GLN F 1 266 ? -0.342 -8.999 18.282 1.00 20.48 264 GLN F N 1
ATOM 15912 C CA . GLN F 1 266 ? -1.567 -9.511 18.917 1.00 18.28 264 GLN F CA 1
ATOM 15913 C C . GLN F 1 266 ? -1.365 -10.815 19.693 1.00 18.27 264 GLN F C 1
ATOM 15914 O O . GLN F 1 266 ? -2.169 -11.125 20.581 1.00 19.51 264 GLN F O 1
ATOM 15920 N N . LYS F 1 267 ? -0.299 -11.572 19.404 1.00 17.24 265 LYS F N 1
ATOM 15921 C CA . LYS F 1 267 ? -0.084 -12.827 20.133 1.00 18.17 265 LYS F CA 1
ATOM 15922 C C . LYS F 1 267 ? 0.480 -12.602 21.546 1.00 18.43 265 LYS F C 1
ATOM 15923 O O . LYS F 1 267 ? 0.620 -13.556 22.307 1.00 16.39 265 LYS F O 1
ATOM 15929 N N . HIS F 1 268 ? 0.776 -11.348 21.888 1.00 17.39 266 HIS F N 1
ATOM 15930 C CA . HIS F 1 268 ? 1.499 -11.050 23.125 1.00 17.94 266 HIS F CA 1
ATOM 15931 C C . HIS F 1 268 ? 0.665 -10.251 24.133 1.00 19.39 266 HIS F C 1
ATOM 15932 O O . HIS F 1 268 ? 1.214 -9.562 25.007 1.00 18.15 266 HIS F O 1
ATOM 15939 N N . ILE F 1 269 ? -0.652 -10.399 24.022 1.00 17.14 267 ILE F N 1
ATOM 15940 C CA . ILE F 1 269 ? -1.595 -9.633 24.818 1.00 18.68 267 ILE F CA 1
ATOM 15941 C C . ILE F 1 269 ? -2.627 -10.578 25.414 1.00 18.95 267 ILE F C 1
ATOM 15942 O O . ILE F 1 269 ? -3.208 -11.390 24.690 1.00 17.82 267 ILE F O 1
ATOM 15947 N N . THR F 1 270 ? -2.841 -10.468 26.722 1.00 16.38 268 THR F N 1
ATOM 15948 C CA . THR F 1 270 ? -3.986 -11.100 27.363 1.00 17.49 268 THR F CA 1
ATOM 15949 C C . THR F 1 270 ? -4.828 -10.080 28.121 1.00 16.81 268 THR F C 1
ATOM 15950 O O . THR F 1 270 ? -4.401 -8.945 28.365 1.00 18.33 268 THR F O 1
ATOM 15954 N N . LEU F 1 271 ? -6.041 -10.486 28.477 1.00 17.00 269 LEU F N 1
ATOM 15955 C CA . LEU F 1 271 ? -6.968 -9.617 29.187 1.00 17.71 269 LEU F CA 1
ATOM 15956 C C . LEU F 1 271 ? -7.382 -10.153 30.561 1.00 18.69 269 LEU F C 1
ATOM 15957 O O . LEU F 1 271 ? -7.276 -11.358 30.841 1.00 18.54 269 LEU F O 1
ATOM 15962 N N . SER F 1 272 ? -7.888 -9.242 31.394 1.00 19.60 270 SER F N 1
ATOM 15963 C CA . SER F 1 272 ? -8.267 -9.541 32.778 1.00 17.38 270 SER F CA 1
ATOM 15964 C C . SER F 1 272 ? -9.052 -8.368 33.342 1.00 16.77 270 SER F C 1
ATOM 15965 O O . SER F 1 272 ? -8.982 -7.265 32.827 1.00 16.13 270 SER F O 1
ATOM 15968 N N . LEU F 1 273 ? -9.801 -8.591 34.411 1.00 17.04 271 LEU F N 1
ATOM 15969 C CA . LEU F 1 273 ? -10.494 -7.485 35.071 1.00 16.27 271 LEU F CA 1
ATOM 15970 C C . LEU F 1 273 ? -9.747 -7.042 36.345 1.00 16.76 271 LEU F C 1
ATOM 15971 O O . LEU F 1 273 ? -9.851 -5.871 36.781 1.00 17.04 271 LEU F O 1
ATOM 15976 N N . ASP F 1 274 ? -8.990 -7.963 36.938 1.00 16.06 272 ASP F N 1
ATOM 15977 C CA . ASP F 1 274 ? -8.343 -7.715 38.231 1.00 18.04 272 ASP F CA 1
ATOM 15978 C C . ASP F 1 274 ? -9.338 -7.024 39.194 1.00 17.56 272 ASP F C 1
ATOM 15979 O O . ASP F 1 274 ? -9.111 -5.902 39.667 1.00 15.89 272 ASP F O 1
ATOM 15984 N N . ALA F 1 275 ? -10.478 -7.687 39.394 1.00 15.18 273 ALA F N 1
ATOM 15985 C CA . ALA F 1 275 ? -11.560 -7.189 40.241 1.00 17.34 273 ALA F CA 1
ATOM 15986 C C . ALA F 1 275 ? -11.228 -7.541 41.699 1.00 17.40 273 ALA F C 1
ATOM 15987 O O . ALA F 1 275 ? -11.819 -8.421 42.316 1.00 18.34 273 ALA F O 1
ATOM 15989 N N . GLY F 1 276 ? -10.237 -6.847 42.226 1.00 16.36 274 GLY F N 1
ATOM 15990 C CA . GLY F 1 276 ? -9.661 -7.220 43.489 1.00 17.22 274 GLY F CA 1
ATOM 15991 C C . GLY F 1 276 ? -10.083 -6.268 44.590 1.00 17.95 274 GLY F C 1
ATOM 15992 O O . GLY F 1 276 ? -9.463 -6.277 45.642 1.00 17.52 274 GLY F O 1
ATOM 15993 N N . ARG F 1 277 ? -11.137 -5.477 44.344 1.00 18.04 275 ARG F N 1
ATOM 15994 C CA . ARG F 1 277 ? -11.835 -4.696 45.391 1.00 18.79 275 ARG F CA 1
ATOM 15995 C C . ARG F 1 277 ? -13.316 -5.076 45.336 1.00 17.90 275 ARG F C 1
ATOM 15996 O O . ARG F 1 277 ? -13.831 -5.479 44.273 1.00 16.46 275 ARG F O 1
ATOM 16004 N N . ILE F 1 278 ? -14.000 -4.914 46.460 1.00 15.69 276 ILE F N 1
ATOM 16005 C CA . ILE F 1 278 ? -15.357 -5.430 46.626 1.00 18.67 276 ILE F CA 1
ATOM 16006 C C . ILE F 1 278 ? -16.408 -4.777 45.705 1.00 17.03 276 ILE F C 1
ATOM 16007 O O . ILE F 1 278 ? -17.374 -5.411 45.328 1.00 17.83 276 ILE F O 1
ATOM 16012 N N . LEU F 1 279 ? -16.186 -3.525 45.307 1.00 19.55 277 LEU F N 1
ATOM 16013 C CA . LEU F 1 279 ? -17.102 -2.856 44.385 1.00 15.72 277 LEU F CA 1
ATOM 16014 C C . LEU F 1 279 ? -16.747 -3.054 42.905 1.00 16.74 277 LEU F C 1
ATOM 16015 O O . LEU F 1 279 ? -17.344 -2.398 42.038 1.00 17.68 277 LEU F O 1
ATOM 16020 N N . TYR F 1 280 ? -15.751 -3.895 42.626 1.00 15.90 278 TYR F N 1
ATOM 16021 C CA . TYR F 1 280 ? -15.325 -4.230 41.257 1.00 16.49 278 TYR F CA 1
ATOM 16022 C C . TYR F 1 280 ? -16.047 -5.495 40.709 1.00 17.91 278 TYR F C 1
ATOM 16023 O O . TYR F 1 280 ? -15.694 -5.997 39.646 1.00 16.32 278 TYR F O 1
ATOM 16032 N N . GLN F 1 281 ? -17.014 -6.037 41.452 1.00 17.79 279 GLN F N 1
ATOM 16033 C CA . GLN F 1 281 ? -17.880 -7.104 40.916 1.00 16.50 279 GLN F CA 1
ATOM 16034 C C . GLN F 1 281 ? -19.349 -6.762 41.123 1.00 16.70 279 GLN F C 1
ATOM 16035 O O . GLN F 1 281 ? -19.702 -6.088 42.097 1.00 16.11 279 GLN F O 1
ATOM 16041 N N . ARG F 1 282 ? -20.203 -7.177 40.188 1.00 17.12 280 ARG F N 1
ATOM 16042 C CA . ARG F 1 282 ? -21.620 -6.793 40.255 1.00 18.21 280 ARG F CA 1
ATOM 16043 C C . ARG F 1 282 ? -22.285 -7.408 41.480 1.00 18.78 280 ARG F C 1
ATOM 16044 O O . ARG F 1 282 ? -22.915 -6.715 42.272 1.00 17.63 280 ARG F O 1
ATOM 16052 N N . ASN F 1 283 ? -22.135 -8.716 41.648 1.00 16.73 281 ASN F N 1
ATOM 16053 C CA . ASN F 1 283 ? -22.776 -9.361 42.784 1.00 17.20 281 ASN F CA 1
ATOM 16054 C C . ASN F 1 283 ? -22.219 -8.935 44.136 1.00 17.68 281 ASN F C 1
ATOM 16055 O O . ASN F 1 283 ? -22.975 -8.649 45.062 1.00 20.08 281 ASN F O 1
ATOM 16060 N N . TYR F 1 284 ? -20.901 -8.886 44.276 1.00 16.23 282 TYR F N 1
ATOM 16061 C CA . TYR F 1 284 ? -20.355 -8.290 45.498 1.00 19.19 282 TYR F CA 1
ATOM 16062 C C . TYR F 1 284 ? -20.945 -6.889 45.743 1.00 17.34 282 TYR F C 1
ATOM 16063 O O . TYR F 1 284 ? -21.286 -6.545 46.873 1.00 19.30 282 TYR F O 1
ATOM 16072 N N . GLY F 1 285 ? -21.069 -6.082 44.686 1.00 16.99 283 GLY F N 1
ATOM 16073 C CA . GLY F 1 285 ? -21.600 -4.729 44.836 1.00 14.91 283 GLY F CA 1
ATOM 16074 C C . GLY F 1 285 ? -22.974 -4.756 45.487 1.00 18.93 283 GLY F C 1
ATOM 16075 O O . GLY F 1 285 ? -23.290 -3.924 46.357 1.00 16.84 283 GLY F O 1
ATOM 16076 N N . LEU F 1 286 ? -23.785 -5.729 45.060 1.00 17.19 284 LEU F N 1
ATOM 16077 C CA . LEU F 1 286 ? -25.134 -5.896 45.546 1.00 17.61 284 LEU F CA 1
ATOM 16078 C C . LEU F 1 286 ? -25.110 -6.186 47.033 1.00 19.89 284 LEU F C 1
ATOM 16079 O O . LEU F 1 286 ? -25.978 -5.718 47.778 1.00 20.58 284 LEU F O 1
ATOM 16084 N N . THR F 1 287 ? -24.137 -6.969 47.482 1.00 18.87 285 THR F N 1
ATOM 16085 C CA . THR F 1 287 ? -24.080 -7.244 48.909 1.00 21.23 285 THR F CA 1
ATOM 16086 C C . THR F 1 287 ? -23.790 -5.965 49.682 1.00 19.62 285 THR F C 1
ATOM 16087 O O . THR F 1 287 ? -24.004 -5.920 50.876 1.00 21.84 285 THR F O 1
ATOM 16091 N N . LYS F 1 288 ? -23.266 -4.942 49.008 1.00 19.30 286 LYS F N 1
ATOM 16092 C CA . LYS F 1 288 ? -23.011 -3.662 49.670 1.00 18.44 286 LYS F CA 1
ATOM 16093 C C . LYS F 1 288 ? -24.108 -2.638 49.345 1.00 19.47 286 LYS F C 1
ATOM 16094 O O . LYS F 1 288 ? -23.902 -1.435 49.551 1.00 21.22 286 LYS F O 1
ATOM 16100 N N . GLY F 1 289 ? -25.245 -3.095 48.804 1.00 20.25 287 GLY F N 1
ATOM 16101 C CA . GLY F 1 289 ? -26.343 -2.199 48.426 1.00 16.48 287 GLY F CA 1
ATOM 16102 C C . GLY F 1 289 ? -26.002 -1.216 47.309 1.00 18.66 287 GLY F C 1
ATOM 16103 O O . GLY F 1 289 ? -26.462 -0.098 47.339 1.00 18.06 287 GLY F O 1
ATOM 16104 N N . LYS F 1 290 ? -25.190 -1.622 46.329 1.00 19.35 288 LYS F N 1
ATOM 16105 C CA . LYS F 1 290 ? -24.817 -0.745 45.212 1.00 16.67 288 LYS F CA 1
ATOM 16106 C C . LYS F 1 290 ? -24.930 -1.457 43.855 1.00 16.25 288 LYS F C 1
ATOM 16107 O O . LYS F 1 290 ? -24.739 -2.673 43.760 1.00 15.14 288 LYS F O 1
ATOM 16113 N N . GLN F 1 291 ? -25.202 -0.676 42.818 1.00 16.34 289 GLN F N 1
ATOM 16114 C CA . GLN F 1 291 ? -25.092 -1.129 41.438 1.00 16.53 289 GLN F CA 1
ATOM 16115 C C . GLN F 1 291 ? -23.670 -0.884 40.980 1.00 18.90 289 GLN F C 1
ATOM 16116 O O . GLN F 1 291 ? -23.219 0.278 40.939 1.00 17.43 289 GLN F O 1
ATOM 16122 N N . THR F 1 292 ? -22.968 -1.965 40.631 1.00 17.71 290 THR F N 1
ATOM 16123 C CA . THR F 1 292 ? -21.583 -1.863 40.141 1.00 17.79 290 THR F CA 1
ATOM 16124 C C . THR F 1 292 ? -21.370 -2.784 38.946 1.00 18.35 290 THR F C 1
ATOM 16125 O O . THR F 1 292 ? -22.163 -3.692 38.708 1.00 17.62 290 THR F O 1
ATOM 16129 N N . PHE F 1 293 ? -20.287 -2.549 38.211 1.00 17.27 291 PHE F N 1
ATOM 16130 C CA . PHE F 1 293 ? -19.888 -3.454 37.134 1.00 17.68 291 PHE F CA 1
ATOM 16131 C C . PHE F 1 293 ? -18.895 -4.491 37.618 1.00 18.48 291 PHE F C 1
ATOM 16132 O O . PHE F 1 293 ? -18.218 -4.294 38.636 1.00 16.42 291 PHE F O 1
ATOM 16140 N N . GLY F 1 294 ? -18.818 -5.606 36.894 1.00 18.10 292 GLY F N 1
ATOM 16141 C CA . GLY F 1 294 ? -17.915 -6.682 37.262 1.00 15.23 292 GLY F CA 1
ATOM 16142 C C . GLY F 1 294 ? -17.538 -7.464 36.033 1.00 16.49 292 GLY F C 1
ATOM 16143 O O . GLY F 1 294 ? -17.306 -6.893 34.988 1.00 17.31 292 GLY F O 1
ATOM 16144 N N . LEU F 1 295 ? -17.490 -8.778 36.153 1.00 16.50 293 LEU F N 1
ATOM 16145 C CA . LEU F 1 295 ? -16.891 -9.583 35.103 1.00 17.67 293 LEU F CA 1
ATOM 16146 C C . LEU F 1 295 ? -17.628 -9.454 33.751 1.00 17.52 293 LEU F C 1
ATOM 16147 O O . LEU F 1 295 ? -17.005 -9.418 32.719 1.00 20.27 293 LEU F O 1
ATOM 16152 N N . ALA F 1 296 ? -18.948 -9.334 33.766 1.00 17.02 294 ALA F N 1
ATOM 16153 C CA . ALA F 1 296 ? -19.705 -9.332 32.520 1.00 17.46 294 ALA F CA 1
ATOM 16154 C C . ALA F 1 296 ? -19.393 -8.105 31.662 1.00 19.52 294 ALA F C 1
ATOM 16155 O O . ALA F 1 296 ? -19.480 -8.147 30.428 1.00 18.82 294 ALA F O 1
ATOM 16157 N N . TYR F 1 297 ? -18.972 -7.026 32.317 1.00 17.11 295 TYR F N 1
ATOM 16158 C CA . TYR F 1 297 ? -18.661 -5.763 31.642 1.00 17.00 295 TYR F CA 1
ATOM 16159 C C . TYR F 1 297 ? -17.594 -5.969 30.558 1.00 18.42 295 TYR F C 1
ATOM 16160 O O . TYR F 1 297 ? -17.540 -5.232 29.582 1.00 17.05 295 TYR F O 1
ATOM 16169 N N . LEU F 1 298 ? -16.743 -6.973 30.757 1.00 20.80 296 LEU F N 1
ATOM 16170 C CA . LEU F 1 298 ? -15.712 -7.301 29.777 1.00 20.06 296 LEU F CA 1
ATOM 16171 C C . LEU F 1 298 ? -16.361 -7.540 28.409 1.00 19.92 296 LEU F C 1
ATOM 16172 O O . LEU F 1 298 ? -15.920 -7.006 27.384 1.00 19.10 296 LEU F O 1
ATOM 16177 N N . PHE F 1 299 ? -17.406 -8.361 28.422 1.00 19.83 297 PHE F N 1
ATOM 16178 C CA . PHE F 1 299 ? -18.114 -8.773 27.219 1.00 20.62 297 PHE F CA 1
ATOM 16179 C C . PHE F 1 299 ? -19.156 -7.757 26.761 1.00 21.01 297 PHE F C 1
ATOM 16180 O O . PHE F 1 299 ? -19.334 -7.558 25.554 1.00 21.29 297 PHE F O 1
ATOM 16188 N N . ASP F 1 300 ? -19.853 -7.118 27.706 1.00 20.53 298 ASP F N 1
ATOM 16189 C CA . ASP F 1 300 ? -20.944 -6.199 27.350 1.00 20.88 298 ASP F CA 1
ATOM 16190 C C . ASP F 1 300 ? -20.429 -4.841 26.883 1.00 18.91 298 ASP F C 1
ATOM 16191 O O . ASP F 1 300 ? -21.105 -4.145 26.146 1.00 17.71 298 ASP F O 1
ATOM 16196 N N . ARG F 1 301 ? -19.232 -4.462 27.308 1.00 17.69 299 ARG F N 1
ATOM 16197 C CA . ARG F 1 301 ? -18.772 -3.091 27.115 1.00 16.00 299 ARG F CA 1
ATOM 16198 C C . ARG F 1 301 ? -17.362 -3.006 26.507 1.00 18.42 299 ARG F C 1
ATOM 16199 O O . ARG F 1 301 ? -17.169 -2.398 25.460 1.00 18.02 299 ARG F O 1
ATOM 16207 N N . PHE F 1 302 ? -16.377 -3.661 27.120 1.00 16.96 300 PHE F N 1
ATOM 16208 C CA . PHE F 1 302 ? -15.009 -3.469 26.654 1.00 15.02 300 PHE F CA 1
ATOM 16209 C C . PHE F 1 302 ? -14.678 -4.149 25.308 1.00 18.49 300 PHE F C 1
ATOM 16210 O O . PHE F 1 302 ? -14.108 -3.528 24.405 1.00 16.78 300 PHE F O 1
ATOM 16218 N N . LEU F 1 303 ? -15.005 -5.417 25.176 1.00 15.49 301 LEU F N 1
ATOM 16219 C CA . LEU F 1 303 ? -14.751 -6.092 23.890 1.00 20.81 301 LEU F CA 1
ATOM 16220 C C . LEU F 1 303 ? -15.487 -5.417 22.718 1.00 20.85 301 LEU F C 1
ATOM 16221 O O . LEU F 1 303 ? -14.923 -5.268 21.638 1.00 20.67 301 LEU F O 1
ATOM 16226 N N . PRO F 1 304 ? -16.743 -4.978 22.928 1.00 17.79 302 PRO F N 1
ATOM 16227 C CA . PRO F 1 304 ? -17.325 -4.209 21.810 1.00 20.02 302 PRO F CA 1
ATOM 16228 C C . PRO F 1 304 ? -16.576 -2.906 21.512 1.00 20.28 302 PRO F C 1
ATOM 16229 O O . PRO F 1 304 ? -16.548 -2.471 20.352 1.00 19.89 302 PRO F O 1
ATOM 16233 N N . LEU F 1 305 ? -15.970 -2.299 22.529 1.00 15.69 303 LEU F N 1
ATOM 16234 C CA . LEU F 1 305 ? -15.158 -1.102 22.298 1.00 20.68 303 LEU F CA 1
ATOM 16235 C C . LEU F 1 305 ? -13.899 -1.424 21.473 1.00 19.41 303 LEU F C 1
ATOM 16236 O O . LEU F 1 305 ? -13.537 -0.692 20.566 1.00 19.86 303 LEU F O 1
ATOM 16241 N N . LEU F 1 306 ? -13.210 -2.489 21.840 1.00 18.15 304 LEU F N 1
ATOM 16242 C CA . LEU F 1 306 ? -12.091 -2.996 21.031 1.00 21.00 304 LEU F CA 1
ATOM 16243 C C . LEU F 1 306 ? -12.457 -3.110 19.533 1.00 20.42 304 LEU F C 1
ATOM 16244 O O . LEU F 1 306 ? -11.703 -2.663 18.671 1.00 21.18 304 LEU F O 1
ATOM 16249 N N . LYS F 1 307 ? -13.618 -3.687 19.239 1.00 20.60 305 LYS F N 1
ATOM 16250 C CA . LYS F 1 307 ? -14.069 -3.841 17.842 1.00 20.43 305 LYS F CA 1
ATOM 16251 C C . LYS F 1 307 ? -14.328 -2.496 17.249 1.00 22.12 305 LYS F C 1
ATOM 16252 O O . LYS F 1 307 ? -13.949 -2.223 16.120 1.00 23.72 305 LYS F O 1
ATOM 16258 N N . GLN F 1 308 ? -14.986 -1.641 18.024 1.00 21.23 306 GLN F N 1
ATOM 16259 C CA . GLN F 1 308 ? -15.276 -0.295 17.570 1.00 21.98 306 GLN F CA 1
ATOM 16260 C C . GLN F 1 308 ? -14.033 0.448 17.137 1.00 21.58 306 GLN F C 1
ATOM 16261 O O . GLN F 1 308 ? -14.058 1.124 16.120 1.00 22.22 306 GLN F O 1
ATOM 16267 N N . VAL F 1 309 ? -12.954 0.368 17.911 1.00 21.84 307 VAL F N 1
ATOM 16268 C CA . VAL F 1 309 ? -11.753 1.095 17.515 1.00 20.62 307 VAL F CA 1
ATOM 16269 C C . VAL F 1 309 ? -10.960 0.353 16.436 1.00 24.22 307 VAL F C 1
ATOM 16270 O O . VAL F 1 309 ? -9.923 0.851 15.996 1.00 23.98 307 VAL F O 1
ATOM 16274 N N . GLY F 1 310 ? -11.431 -0.834 16.026 1.00 22.65 308 GLY F N 1
ATOM 16275 C CA . GLY F 1 310 ? -10.857 -1.526 14.869 1.00 23.15 308 GLY F CA 1
ATOM 16276 C C . GLY F 1 310 ? -9.951 -2.719 15.123 1.00 26.85 308 GLY F C 1
ATOM 16277 O O . GLY F 1 310 ? -9.129 -3.069 14.271 1.00 25.54 308 GLY F O 1
ATOM 16278 N N . VAL F 1 311 ? -10.098 -3.357 16.284 1.00 21.36 309 VAL F N 1
ATOM 16279 C CA . VAL F 1 311 ? -9.352 -4.564 16.565 1.00 20.26 309 VAL F CA 1
ATOM 16280 C C . VAL F 1 311 ? -10.109 -5.721 15.971 1.00 23.40 309 VAL F C 1
ATOM 16281 O O . VAL F 1 311 ? -11.317 -5.846 16.185 1.00 22.29 309 VAL F O 1
ATOM 16285 N N . SER F 1 312 ? -9.420 -6.577 15.225 1.00 23.08 310 SER F N 1
ATOM 16286 C CA . SER F 1 312 ? -10.116 -7.626 14.487 1.00 22.94 310 SER F CA 1
ATOM 16287 C C . SER F 1 312 ? -10.621 -8.730 15.412 1.00 25.95 310 SER F C 1
ATOM 16288 O O . SER F 1 312 ? -10.133 -8.911 16.532 1.00 24.03 310 SER F O 1
ATOM 16291 N N . LYS F 1 313 ? -11.591 -9.486 14.920 1.00 26.58 311 LYS F N 1
ATOM 16292 C CA . LYS F 1 313 ? -12.139 -10.604 15.663 1.00 27.21 311 LYS F CA 1
ATOM 16293 C C . LYS F 1 313 ? -11.089 -11.656 15.940 1.00 25.53 311 LYS F C 1
ATOM 16294 O O . LYS F 1 313 ? -11.125 -12.319 16.997 1.00 22.57 311 LYS F O 1
ATOM 16300 N N . GLU F 1 314 ? -10.170 -11.821 14.984 1.00 24.30 312 GLU F N 1
ATOM 16301 C CA . GLU F 1 314 ? -9.084 -12.786 15.125 1.00 22.69 312 GLU F CA 1
ATOM 16302 C C . GLU F 1 314 ? -8.096 -12.325 16.192 1.00 19.45 312 GLU F C 1
ATOM 16303 O O . GLU F 1 314 ? -7.620 -13.114 16.992 1.00 19.34 312 GLU F O 1
ATOM 16309 N N . ALA F 1 315 ? -7.760 -11.045 16.190 1.00 20.19 313 ALA F N 1
ATOM 16310 C CA . ALA F 1 315 ? -6.885 -10.513 17.234 1.00 19.28 313 ALA F CA 1
ATOM 16311 C C . ALA F 1 315 ? -7.542 -10.748 18.616 1.00 18.64 313 ALA F C 1
ATOM 16312 O O . ALA F 1 315 ? -6.890 -11.093 19.592 1.00 16.45 313 ALA F O 1
ATOM 16314 N N . ILE F 1 316 ? -8.854 -10.563 18.681 1.00 20.18 314 ILE F N 1
ATOM 16315 C CA . ILE F 1 316 ? -9.573 -10.749 19.936 1.00 21.05 314 ILE F CA 1
ATOM 16316 C C . ILE F 1 316 ? -9.613 -12.209 20.361 1.00 20.44 314 ILE F C 1
ATOM 16317 O O . ILE F 1 316 ? -9.487 -12.496 21.543 1.00 17.88 314 ILE F O 1
ATOM 16322 N N . PHE F 1 317 ? -9.748 -13.132 19.395 1.00 18.58 315 PHE F N 1
ATOM 16323 C CA . PHE F 1 317 ? -9.682 -14.571 19.697 1.00 19.06 315 PHE F CA 1
ATOM 16324 C C . PHE F 1 317 ? -8.291 -14.975 20.259 1.00 18.58 315 PHE F C 1
ATOM 16325 O O . PHE F 1 317 ? -8.178 -15.732 21.235 1.00 19.64 315 PHE F O 1
ATOM 16333 N N . ASP F 1 318 ? -7.228 -14.453 19.662 1.00 16.62 316 ASP F N 1
ATOM 16334 C CA . ASP F 1 318 ? -5.908 -14.629 20.241 1.00 15.85 316 ASP F CA 1
ATOM 16335 C C . ASP F 1 318 ? -5.883 -14.143 21.709 1.00 16.59 316 ASP F C 1
ATOM 16336 O O . ASP F 1 318 ? -5.464 -14.872 22.609 1.00 17.09 316 ASP F O 1
ATOM 16341 N N . ILE F 1 319 ? -6.327 -12.915 21.945 1.00 16.50 317 ILE F N 1
ATOM 16342 C CA . ILE F 1 319 ? -6.174 -12.315 23.281 1.00 16.85 317 ILE F CA 1
ATOM 16343 C C . ILE F 1 319 ? -6.895 -13.135 24.346 1.00 16.65 317 ILE F C 1
ATOM 16344 O O . ILE F 1 319 ? -6.362 -13.382 25.413 1.00 17.52 317 ILE F O 1
ATOM 16349 N N . LEU F 1 320 ? -8.099 -13.586 24.028 1.00 16.09 318 LEU F N 1
ATOM 16350 C CA . LEU F 1 320 ? -8.944 -14.325 24.959 1.00 18.62 318 LEU F CA 1
ATOM 16351 C C . LEU F 1 320 ? -8.662 -15.818 25.055 1.00 18.76 318 LEU F C 1
ATOM 16352 O O . LEU F 1 320 ? -8.834 -16.419 26.130 1.00 18.36 318 LEU F O 1
ATOM 16357 N N . VAL F 1 321 ? -8.297 -16.429 23.929 1.00 18.65 319 VAL F N 1
ATOM 16358 C CA . VAL F 1 321 ? -8.246 -17.899 23.858 1.00 17.47 319 VAL F CA 1
ATOM 16359 C C . VAL F 1 321 ? -6.840 -18.437 23.506 1.00 18.49 319 VAL F C 1
ATOM 16360 O O . VAL F 1 321 ? -6.268 -19.208 24.271 1.00 17.63 319 VAL F O 1
ATOM 16364 N N . ASN F 1 322 ? -6.286 -18.035 22.353 1.00 18.81 320 ASN F N 1
ATO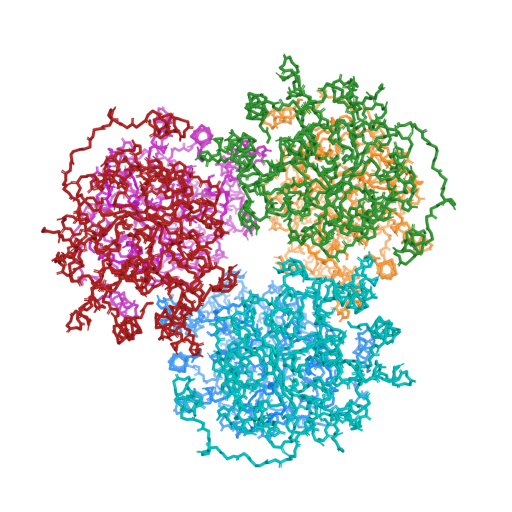M 16365 C CA . ASN F 1 322 ? -5.000 -18.608 21.912 1.00 18.56 320 ASN F CA 1
ATOM 16366 C C . ASN F 1 322 ? -3.803 -18.212 22.765 1.00 16.70 320 ASN F C 1
ATOM 16367 O O . ASN F 1 322 ? -2.948 -19.027 23.076 1.00 16.78 320 ASN F O 1
ATOM 16372 N N . ASN F 1 323 ? -3.730 -16.939 23.115 1.00 16.93 321 ASN F N 1
ATOM 16373 C CA . ASN F 1 323 ? -2.625 -16.477 23.935 1.00 17.33 321 ASN F CA 1
ATOM 16374 C C . ASN F 1 323 ? -2.609 -17.136 25.313 1.00 16.04 321 ASN F C 1
ATOM 16375 O O . ASN F 1 323 ? -1.546 -17.586 25.748 1.00 18.56 321 ASN F O 1
ATOM 16380 N N . PRO F 1 324 ? -3.770 -17.195 26.013 1.00 17.20 322 PRO F N 1
ATOM 16381 C CA . PRO F 1 324 ? -3.730 -17.859 27.334 1.00 17.67 322 PRO F CA 1
ATOM 16382 C C . PRO F 1 324 ? -3.420 -19.366 27.265 1.00 18.17 322 PRO F C 1
ATOM 16383 O O . PRO F 1 324 ? -2.775 -19.931 28.151 1.00 15.57 322 PRO F O 1
ATOM 16387 N N . LYS F 1 325 ? -3.899 -20.007 26.197 1.00 18.91 323 LYS F N 1
ATOM 16388 C CA . LYS F 1 325 ? -3.610 -21.411 25.913 1.00 19.22 323 LYS F CA 1
ATOM 16389 C C . LYS F 1 325 ? -2.091 -21.643 25.745 1.00 20.26 323 LYS F C 1
ATOM 16390 O O . LYS F 1 325 ? -1.576 -22.706 26.112 1.00 19.52 323 LYS F O 1
ATOM 16396 N N . ARG F 1 326 ? -1.385 -20.648 25.199 1.00 19.88 324 ARG F N 1
ATOM 16397 C CA . ARG F 1 326 ? 0.076 -20.703 25.083 1.00 20.82 324 ARG F CA 1
ATOM 16398 C C . ARG F 1 326 ? 0.751 -20.380 26.429 1.00 21.10 324 ARG F C 1
ATOM 16399 O O . ARG F 1 326 ? 1.458 -21.207 26.976 1.00 19.93 324 ARG F O 1
ATOM 16407 N N . VAL F 1 327 ? 0.499 -19.194 26.983 1.00 19.05 325 VAL F N 1
ATOM 16408 C CA . VAL F 1 327 ? 1.246 -18.766 28.174 1.00 20.13 325 VAL F CA 1
ATOM 16409 C C . VAL F 1 327 ? 0.944 -19.559 29.448 1.00 19.07 325 VAL F C 1
ATOM 16410 O O . VAL F 1 327 ? 1.780 -19.638 30.320 1.00 20.64 325 VAL F O 1
ATOM 16414 N N . LEU F 1 328 ? -0.235 -20.150 29.561 1.00 18.93 326 LEU F N 1
ATOM 16415 C CA . LEU F 1 328 ? -0.567 -20.898 30.774 1.00 16.46 326 LEU F CA 1
ATOM 16416 C C . LEU F 1 328 ? -0.208 -22.392 30.677 1.00 17.85 326 LEU F C 1
ATOM 16417 O O . LEU F 1 328 ? -0.285 -23.127 31.662 1.00 18.11 326 LEU F O 1
ATOM 16422 N N . ALA F 1 329 ? 0.162 -22.858 29.481 1.00 20.51 327 ALA F N 1
ATOM 16423 C CA . ALA F 1 329 ? 0.561 -24.270 29.302 1.00 18.94 327 ALA F CA 1
ATOM 16424 C C . ALA F 1 329 ? 1.853 -24.560 30.080 1.00 19.77 327 ALA F C 1
ATOM 16425 O O . ALA F 1 329 ? 2.780 -23.749 30.056 1.00 20.22 327 ALA F O 1
ATOM 16427 N N . PHE F 1 330 ? 1.934 -25.708 30.754 1.00 17.65 328 PHE F N 1
ATOM 16428 C CA . PHE F 1 330 ? 3.174 -26.036 31.441 1.00 20.63 328 PHE F CA 1
ATOM 16429 C C . PHE F 1 330 ? 4.284 -26.280 30.411 1.00 23.31 328 PHE F C 1
ATOM 16430 O O . PHE F 1 330 ? 4.030 -26.859 29.356 1.00 22.63 328 PHE F O 1
ATOM 16438 N N . ASP F 1 331 ? 5.491 -25.801 30.691 1.00 21.92 329 ASP F N 1
ATOM 16439 C CA . ASP F 1 331 ? 6.675 -26.270 29.968 1.00 23.06 329 ASP F CA 1
ATOM 16440 C C . ASP F 1 331 ? 7.114 -27.646 30.505 1.00 24.75 329 ASP F C 1
ATOM 16441 O O . ASP F 1 331 ? 6.657 -28.108 31.563 1.00 22.34 329 ASP F O 1
ATOM 16446 N N . GLU F 1 332 ? 8.041 -28.283 29.797 1.00 26.26 330 GLU F N 1
ATOM 16447 C CA . GLU F 1 332 ? 8.647 -29.502 30.307 1.00 26.00 330 GLU F CA 1
ATOM 16448 C C . GLU F 1 332 ? 9.582 -29.092 31.431 1.00 25.15 330 GLU F C 1
ATOM 16449 O O . GLU F 1 332 ? 10.182 -28.006 31.368 1.00 21.96 330 GLU F O 1
ATOM 16455 N N . LYS F 1 333 ? 9.695 -29.935 32.458 1.00 22.02 331 LYS F N 1
ATOM 16456 C CA . LYS F 1 333 ? 10.605 -29.666 33.588 1.00 23.32 331 LYS F CA 1
ATOM 16457 C C . LYS F 1 333 ? 12.058 -29.548 33.157 1.00 24.54 331 LYS F C 1
ATOM 16458 O O . LYS F 1 333 ? 12.529 -30.290 32.288 1.00 23.56 331 LYS F O 1
ATOM 16464 N N . ARG F 1 334 ? 12.785 -28.616 33.764 1.00 22.72 332 ARG F N 1
ATOM 16465 C CA . ARG F 1 334 ? 14.186 -28.433 33.405 1.00 25.55 332 ARG F CA 1
ATOM 16466 C C . ARG F 1 334 ? 14.973 -28.271 34.665 1.00 26.70 332 ARG F C 1
ATOM 16467 O O . ARG F 1 334 ? 14.408 -28.109 35.756 1.00 23.30 332 ARG F O 1
ATOM 16475 N N . ASN F 1 335 ? 16.291 -28.287 34.516 1.00 28.27 333 ASN F N 1
ATOM 16476 C CA . ASN F 1 335 ? 17.119 -28.017 35.672 1.00 31.41 333 ASN F CA 1
ATOM 16477 C C . ASN F 1 335 ? 17.553 -26.559 35.796 1.00 27.62 333 ASN F C 1
ATOM 16478 O O . ASN F 1 335 ? 17.822 -25.870 34.801 1.00 30.08 333 ASN F O 1
ATOM 16483 N N . PHE F 1 336 ? 17.616 -26.093 37.025 1.00 27.45 334 PHE F N 1
ATOM 16484 C CA . PHE F 1 336 ? 18.142 -24.765 37.273 1.00 24.49 334 PHE F CA 1
ATOM 16485 C C . PHE F 1 336 ? 19.652 -24.811 37.450 1.00 24.39 334 PHE F C 1
ATOM 16486 O O . PHE F 1 336 ? 20.160 -25.441 38.375 1.00 26.41 334 PHE F O 1
ATOM 16494 N N . ASP F 1 337 ? 20.366 -24.110 36.590 1.00 26.20 335 ASP F N 1
ATOM 16495 C CA . ASP F 1 337 ? 21.809 -23.982 36.718 1.00 26.52 335 ASP F CA 1
ATOM 16496 C C . ASP F 1 337 ? 22.167 -22.540 37.096 1.00 26.60 335 ASP F C 1
ATOM 16497 O O . ASP F 1 337 ? 22.174 -21.666 36.232 1.00 29.28 335 ASP F O 1
ATOM 16502 N N . PRO F 1 338 ? 22.510 -22.296 38.376 1.00 25.13 336 PRO F N 1
ATOM 16503 C CA . PRO F 1 338 ? 22.847 -20.943 38.812 1.00 27.68 336 PRO F CA 1
ATOM 16504 C C . PRO F 1 338 ? 24.037 -20.339 38.066 1.00 29.98 336 PRO F C 1
ATOM 16505 O O . PRO F 1 338 ? 24.215 -19.130 38.132 1.00 29.85 336 PRO F O 1
ATOM 16509 N N . LEU F 1 339 ? 24.823 -21.159 37.370 1.00 30.95 337 LEU F N 1
ATOM 16510 C CA . LEU F 1 339 ? 26.036 -20.694 36.719 1.00 31.46 337 LEU F CA 1
ATOM 16511 C C . LEU F 1 339 ? 25.656 -20.071 35.419 1.00 29.77 337 LEU F C 1
ATOM 16512 O O . LEU F 1 339 ? 26.456 -19.394 34.780 1.00 29.05 337 LEU F O 1
ATOM 16517 N N . LYS F 1 340 ? 24.430 -20.357 35.003 1.00 28.94 338 LYS F N 1
ATOM 16518 C CA . LYS F 1 340 ? 23.945 -19.870 33.725 1.00 31.21 338 LYS F CA 1
ATOM 16519 C C . LYS F 1 340 ? 23.136 -18.575 33.866 1.00 28.01 338 LYS F C 1
ATOM 16520 O O . LYS F 1 340 ? 22.619 -18.088 32.877 1.00 27.72 338 LYS F O 1
ATOM 16526 N N . VAL F 1 341 ? 23.056 -18.023 35.082 1.00 26.39 339 VAL F N 1
ATOM 16527 C CA . VAL F 1 341 ? 22.358 -16.752 35.321 1.00 23.55 339 VAL F CA 1
ATOM 16528 C C . VAL F 1 341 ? 23.117 -15.579 34.664 1.00 23.46 339 VAL F C 1
ATOM 16529 O O . VAL F 1 341 ? 24.340 -15.500 34.735 1.00 23.91 339 VAL F O 1
ATOM 16533 N N . SER F 1 342 ? 22.396 -14.677 34.008 1.00 25.71 340 SER F N 1
ATOM 16534 C CA . SER F 1 342 ? 23.036 -13.648 33.175 1.00 23.47 340 SER F CA 1
ATOM 16535 C C . SER F 1 342 ? 23.977 -12.810 34.039 1.00 25.39 340 SER F C 1
ATOM 16536 O O . SER F 1 342 ? 23.781 -12.680 35.259 1.00 21.58 340 SER F O 1
ATOM 16539 N N . LYS F 1 343 ? 25.018 -12.269 33.424 1.00 26.29 341 LYS F N 1
ATOM 16540 C CA . LYS F 1 343 ? 25.935 -11.428 34.180 1.00 27.48 341 LYS F CA 1
ATOM 16541 C C . LYS F 1 343 ? 25.190 -10.203 34.753 1.00 24.80 341 LYS F C 1
ATOM 16542 O O . LYS F 1 343 ? 25.446 -9.797 35.886 1.00 26.05 341 LYS F O 1
ATOM 16548 N N . GLU F 1 344 ? 24.248 -9.666 33.973 1.00 25.94 342 GLU F N 1
ATOM 16549 C CA . GLU F 1 344 ? 23.472 -8.486 34.357 1.00 26.44 342 GLU F CA 1
ATOM 16550 C C . GLU F 1 344 ? 22.739 -8.779 35.666 1.00 24.86 342 GLU F C 1
ATOM 16551 O O . GLU F 1 344 ? 22.748 -7.961 36.602 1.00 22.74 342 GLU F O 1
ATOM 16557 N N . VAL F 1 345 ? 22.108 -9.947 35.735 1.00 22.83 343 VAL F N 1
ATOM 16558 C CA . VAL F 1 345 ? 21.383 -10.346 36.939 1.00 20.21 343 VAL F CA 1
ATOM 16559 C C . VAL F 1 345 ? 22.335 -10.620 38.104 1.00 21.10 343 VAL F C 1
ATOM 16560 O O . VAL F 1 345 ? 22.096 -10.172 39.213 1.00 23.44 343 VAL F O 1
ATOM 16564 N N . LEU F 1 346 ? 23.429 -11.342 37.861 1.00 21.25 344 LEU F N 1
ATOM 16565 C CA . LEU F 1 346 ? 24.427 -11.550 38.912 1.00 24.19 344 LEU F CA 1
ATOM 16566 C C . LEU F 1 346 ? 24.929 -10.193 39.450 1.00 23.93 344 LEU F C 1
ATOM 16567 O O . LEU F 1 346 ? 24.985 -9.951 40.654 1.00 19.86 344 LEU F O 1
ATOM 16572 N N . GLU F 1 347 ? 25.275 -9.305 38.537 1.00 23.16 345 GLU F N 1
ATOM 16573 C CA . GLU F 1 347 ? 25.789 -8.017 38.949 1.00 27.03 345 GLU F CA 1
ATOM 16574 C C . GLU F 1 347 ? 24.794 -7.268 39.859 1.00 24.58 345 GLU F C 1
ATOM 16575 O O . GLU F 1 347 ? 25.189 -6.674 40.848 1.00 25.17 345 GLU F O 1
ATOM 16581 N N . LEU F 1 348 ? 23.502 -7.329 39.537 1.00 24.66 346 LEU F N 1
ATOM 16582 C CA . LEU F 1 348 ? 22.473 -6.619 40.321 1.00 22.49 346 LEU F CA 1
ATOM 16583 C C . LEU F 1 348 ? 22.307 -7.230 41.720 1.00 20.15 346 LEU F C 1
ATOM 16584 O O . LEU F 1 348 ? 22.184 -6.523 42.716 1.00 19.60 346 LEU F O 1
ATOM 16589 N N . LYS F 1 349 ? 22.322 -8.552 41.778 1.00 20.92 347 LYS F N 1
ATOM 16590 C CA . LYS F 1 349 ? 22.213 -9.274 43.046 1.00 22.41 347 LYS F CA 1
ATOM 16591 C C . LYS F 1 349 ? 23.328 -8.882 43.987 1.00 24.04 347 LYS F C 1
ATOM 16592 O O . LYS F 1 349 ? 23.137 -8.821 45.212 1.00 25.52 347 LYS F O 1
ATOM 16598 N N . LYS F 1 350 ? 24.508 -8.632 43.424 1.00 24.22 348 LYS F N 1
ATOM 16599 C CA . LYS F 1 350 ? 25.639 -8.197 44.248 1.00 27.11 348 LYS F CA 1
ATOM 16600 C C . LYS F 1 350 ? 25.414 -6.773 44.772 1.00 24.75 348 LYS F C 1
ATOM 16601 O O . LYS F 1 350 ? 25.599 -6.483 45.954 1.00 25.09 348 LYS F O 1
ATOM 16607 N N . GLU F 1 351 ? 24.999 -5.895 43.876 1.00 25.86 349 GLU F N 1
ATOM 16608 C CA . GLU F 1 351 ? 24.669 -4.522 44.254 1.00 26.63 349 GLU F CA 1
ATOM 16609 C C . GLU F 1 351 ? 23.533 -4.423 45.293 1.00 24.54 349 GLU F C 1
ATOM 16610 O O . GLU F 1 351 ? 23.568 -3.552 46.161 1.00 26.51 349 GLU F O 1
ATOM 16616 N N . LEU F 1 352 ? 22.548 -5.319 45.211 1.00 22.64 350 LEU F N 1
ATOM 16617 C CA . LEU F 1 352 ? 21.441 -5.348 46.163 1.00 23.79 350 LEU F CA 1
ATOM 16618 C C . LEU F 1 352 ? 21.687 -6.232 47.401 1.00 25.08 350 LEU F C 1
ATOM 16619 O O . LEU F 1 352 ? 20.766 -6.463 48.177 1.00 24.48 350 LEU F O 1
ATOM 16624 N N . ASN F 1 353 ? 22.898 -6.753 47.576 1.00 25.47 351 ASN F N 1
ATOM 16625 C CA . ASN F 1 353 ? 23.206 -7.554 48.781 1.00 27.52 351 ASN F CA 1
ATOM 16626 C C . ASN F 1 353 ? 22.474 -8.890 48.910 1.00 27.64 351 ASN F C 1
ATOM 16627 O O . ASN F 1 353 ? 22.062 -9.286 50.018 1.00 26.47 351 ASN F O 1
ATOM 16632 N N . LEU F 1 354 ? 22.316 -9.590 47.801 1.00 26.59 352 LEU F N 1
ATOM 16633 C CA . LEU F 1 354 ? 21.476 -10.782 47.802 1.00 28.67 352 LEU F CA 1
ATOM 16634 C C . LEU F 1 354 ? 22.277 -12.078 47.848 1.00 31.42 352 LEU F C 1
ATOM 16635 O O . LEU F 1 354 ? 21.712 -13.183 47.785 1.00 35.69 352 LEU F O 1
ATOM 16640 N N . ASN F 1 355 ? 23.590 -11.973 47.978 1.00 33.35 353 ASN F N 1
ATOM 16641 C CA . ASN F 1 355 ? 24.377 -13.205 48.056 1.00 36.99 353 ASN F CA 1
ATOM 16642 C C . ASN F 1 355 ? 24.562 -13.709 49.476 1.00 35.60 353 ASN F C 1
ATOM 16643 O O . ASN F 1 355 ? 24.667 -12.898 50.394 1.00 37.43 353 ASN F O 1
#

B-factor: mean 20.23, std 5.74, range [10.73, 63.56]

Foldseek 3Di:
DWWFAFQVGTDQLLLQWFEFEEAEDFFDDAVVCVVDVQLHHDLVLSLVLQVLLVVLPGAEYEYAELRTRDASVSVVVSQVSCVVSSHTYAEYFDEECVRADCPDGCLNPPALVVLLCSLCQAPPAANNSPPDDDGDGDNGHHQEYFEAEDLDRALSRLSRLLSRLQSCQAWLGAYEYEYYLLSALVSLVQSVLQPHDLQQYEYENNVSVLDLVVVQCSCVVRVHAYEYADDPPVVRPYLLSVLVSLVSCVVVVNLLRYAYHHHQSGQQQPQSSQVVVVHGHHHSSCCSPPNVVSNVVVPNDPVSVCSHRRVNCSRNSIGDPHDHRDPVSRDPVNVVVSVVNVND/DWWFAFQVGTDQLLLQWFEFEEAEDFFDDAVVCVVPVQLHHDLVLSLVLVVLLVVLPHAEYEYAELRTRDASVSVVVSQVSCVVVSHTYAEYFEEEPVRADCPDGCLNPPDLVVLLCSLCLAPPAANNSPPDDDGDGDNGHHREYAEAEPLDRALSRLSRLLSRLQSCQAWQGAYEYEYYLLSALVSLVQSVLQPHDLLQYEYENNVSVLDLVVVQCSCVVRVHAYEYADDPPVVRPYLLSVLVSLVSCVVVVNLLRYAYHHHQSGQQQPQSSQVVVVHGHHHSSCVNVPNVVSSVVVPDDPVSVCSHGRVSCSRNSIGDDHHHRDRVSRDPVNVVVSVVNVND/DFWFAFQVGIDQLLLQWFEFEEAEDFFDDAPVCVVDVQLHHDLVLSLVLVVLLVVLGGAEYEYAELRTRDASVSVVVSQVSCVVSSHTYAEYFDEECVRADCPDGCLNPPALVVLLVSLCLQPPAANNSPNDDDGDGDNTHHQEYAEAEDLDRALSRLSSLLSRLQSCQAWLGAYEYEYYLLSALVSLVQSVLQVHDLQQYEYENNVSVLDLVVVVVSCVVRVHAYEYADDPPVVRPYLLSVLVSLVVCVVVVNLLRYAYHHHQSGQQQTQSSQVVVVHGHHHSSCVSVPNVVSNVVVPPDPVSVCSRGRVSCSRNSTGDDHHHGDRVSRHPVSVVVCVVNVND/DWWFAFQVGIDQLQLQWFEFEEAEDFFDDAQVCVVDVQLHHDLVLSLVLVVLLLVLGGAEYEYAELRTRDASVSVVVSQVSCVVSSHTYAEYFDEECVRADCPDGCLNPPALVVLLCSLCLAPVAANNSPNDDDGDGDNGHHQEYAEAEDLDRALSRLSRLLSRLQSCQAWLGAYEYEYYLLSALVSLVQSVLQPHDLQQYEYENNVSVLDLVVVLVSCVVRVHAYEYADDPPVVRPYLLSVLVSLVVCVVVVNLLRYAYHHHQSGQQQPQSSQVVVVDGHHHSNCVSVPNVVSSVVVPDDPVSVCSHRRVSCSRNSTGGPHDHGDRVSRHPVNVVVSVVNVND/DWWFAFQVGIDQLLLQWFEFEEAEDFFDDAVVCVVDVQLHHDLVLSLVQQVLLLVLGGAEYEYAELRTRDASVSVVVSQVVCVVVSHTYAEYFDEEPVRADCPDGCLNPPALVVLLVSLCLAPPAANNSPPDDDGDGDNGHHQEYAEAEDLDRALSRLSRLLSRLQNCQAWLGAYEYEYYLLSALVSLVQSVLQPHDLQQYEYENNVSVLDLVVVLVSCVVRVHAYEYADDPPVVRPYLLSVLVSLVVCVVVVNLLRYAYHHHQSGQQAPQSSQVVVVHGHHHSSCCSVPNVVSNVVVPDDPVSVCSHGRVSCSRNRIGDDHDHRDPVSRHPVNVVVSVVNVND/DFWFAFQVGTDQLLLQWFEFEEAEDFFDDAQVCVVDVQLHHDLVLSLVLVVLLLVLGGAEYEYAALRTRDASVSVVVSQVSCVVSSHTYAEHFDEECVRADCPDGCLNPPALVVLLCSLCQQPVAANNSPPDDDGDGDNGHHREYFEAEPLDRALSRLSSLLSRLQSCQAWQGAYEYEYYLLSALVSLVQSVLQPHDLQQYEYENNVSVLDLVVVCCSCVVRVHAYEYADDPPVVRPHLLSVLVSLVSCVVVVNLLRYAYHHHQSGQQQTQSSQVVVVHGGHHSNCCSVPNVVSSVVVPNDPVSVCSHGRVNCSRNRTGDDHHHRDSVSRHVVNVVVCVVNVND

Secondary structure (DSSP, 8-state):
--EEEETTEEEEGGG--EEE-S--S---SSHHHHH-GGG---HHHHHHHHHHHHHTTEEEE----TTTT--HHHHHHHHHHHGGGT-EE---S---GGGS-TTTSHHHHS-HHHHH--HHHHHT--TTTTSSS-----S-------EEEETBEEHHHHHHHHHHHHHHHHH---EEEEEETT--HHHHHHHHHHT--GGGEEEE-GGGS--HHHHHHHHHHH--EEEE--TT-TTT--HHHHHHHHHHHHHTT-GGGEEE-----SGGGSHHHHHHTTEE---THHIIIIIHHHHHHHT--HHHHHIIIIIHHHHHTSPPPP----GGGS-HHHHHHHHHTT--/--EEEETTEEEEGGG--EEE-S--S---SSHHHHH-GGG---HHHHHHHHHHHHHTTEEEE----TTTT--HHHHHHHHHHHGGGT-EE---S---GGGS-TTTSHHHHS-HHHHH--HHHHHT--TTTTSSS-----S-------B-BTTBEEHHHHHHHHHHHHHHHHH---EEEE-STT--HHHHHHHHHHT--GGGEEEE-GGGS--HHHHHHHHHHH--EEEE--TT-TTT--HHHHHHHHHHHHHTT-GGGEEE-----SGGGSHHHHHHTTEE---TTHIIIIIHHHHHHHT--HHHHHIIIIIHHHHHTSPPPP----GGGS-HHHHHHHHHTT--/--EEEETTEEEEGGG--EEESS--S---SSHHHHH-GGG---HHHHHHHHHHHHHTTEEEE----TTTT--HHHHHHHHHHHGGGT-EE---S---GGGS-TTTSHHHHS-HHHHH--HHHHHT--TTTTSSS-----S-------B-BTTBEEHHHHHHHHHHHHHHHHH---EEEE-STT--HHHHHHHHHHT--GGGEEEE-GGGS--HHHHHHHHHHH--EEEE--TT-TTT--HHHHHHHHHHHHHTT-GGGEEE-----SGGGSHHHHHHTTEE---TTHIIIIIHHHHHHTT--HHHHHIIIIIHHHHHTSPPPP----GGGS-HHHHHHHHHTT--/--EEEETTEEEEGGG--EEE-S--S---SSHHHHH-GGG---HHHHHHHHHHHHHTTEEEE----TTTT--HHHHHHHHHHHGGGT-EE---S---GGGS-TTTSHHHHS-HHHHH--HHHHHT--TTTTSSS-----S-------B-BTTBEEHHHHHHHHHHHHHHHHH---EEEE-STT--HHHHHHHHHHT--GGGEEEE-GGGS--HHHHHHHHHHH--EEEE--TT-TTT--HHHHHHHHHHHHHTT-GGGEEE-----SGGGSHHHHHHTTEE---TTHIIIIIHHHHHHHT--HHHHHIIIIIHHHHHTSPPPP----GGGS-HHHHHHHHHTT--/--EEEETTEEEEGGG--EEE-S--S---SSHHHHH-GGG---HHHHHHHHHHHHHTTEEEE----TTTT--HHHHHHHHHHHGGGT-EE---S---GGGS-TTTSHHHHS-HHHHH--HHHHHT--TTTTSSS-----S-------B-BTTBEEHHHHHHHHHHHHHHHHH---EEEE-STT--HHHHHHHHHHT--GGGEEEE-GGGS--HHHHHHHHHHH--EEEE--TT-TTT--HHHHHHHHHHHHHTT-GGGEEE-----SGGGSHHHHHHTTEE---TTHIIIIIHHHHHHTT--HHHHHIIIIIHHHHHTSPPPP----GGGS-HHHHHHHHHTT--/--EEEETTEEEEGGG--EEE-S--S---SSHHHHH-GGG---HHHHHHHHHHHHHTTEEEE----TTTT--HHHHHHHHHHHGGGT-EE---S---GGGS-TTTSHHHHS-HHHHH--HHHHHT--TTTTSSS-----S-------B-BTTBEEHHHHHHHHHHHHHHHHH---EEEE-STT--HHHHHHHHHTT--GGGEEEE-GGGS--HHHHHHHHHHH--EEEE--TT-TTT--HHHHHHHHHHHHHTT-GGGEEE-----SGGGSHHHHHHTTEE---TTHIIIIIHHHHHHTT--HHHHHIIIIIHHHHHTSPPPP----GGGS-HHHHHHHHHTT--

Nearest PDB structures (foldseek):
  3msr-assembly1_A  TM=1.002E+00  e=9.996E-68  Mycoplasmopsis synoviae 53
  3pnz-assembly1_A  TM=8.886E-01  e=1.528E-25  Listeria monocytogenes serotype 4b str. H7858
  4lef-assembly5_E  TM=9.167E-01  e=3.488E-20  Escherichia coli K-12
  8uqz-assembly1_A  TM=8.132E-01  e=1.054E-19  Brevundimonas diminuta
  6aml-assembly1_A  TM=8.137E-01  e=1.255E-19  Brevundimonas diminuta

Radius of gyration: 37.4 Å; Cα contacts (8 Å, |Δi|>4): 4979; chains: 6; bounding box: 87×88×90 Å

InterPro domains:
  IPR001559 Phosphotriesterase [PF02126] (7-326)
  IPR001559 Phosphotriesterase [PIRSF016839] (4-330)
  IPR001559 Phosphotriesterase [PS51347] (4-331)
  IPR001559 Phosphotriesterase [PTHR10819] (5-328)
  IPR032466 Metal-dependent hydrolase [SSF51556] (4-328)
  IPR054957 Phospho-furanose lactonase [NF045706] (3-334)

GO terms:
  GO:0050490 1,4-lactonase activity (F, IDA)

Solvent-accessible surface area: 68238 Å² total

Sequence (2064 aa):
NKFARTVLGDIPVEKLGITDCHDHFIKNGGPEVEEHIDFLLNVDASIKEFKEFIDRGGSTIVTDPPNVGRDVLKTLEIANAVKNLGGNVISTGFHKAKFYDKYSSWLAVVPTEEIVKCVAEIEEGDEYNYNNGPVVKRSKAKAGIIAGTGYGAIDRLELKALEVAARTSILTGCPILVHTQLGTALEVAKHLIGFGANPDKIQISHLNKNPDKYYYEKVIKETGVTLCFDGPDRVKYYPDSLLAENIKYLVDKGLQKHITLSLDAGRILYQRNYGLTKGKQTFGLAYLFDRFLPLLKQVGVSKEAIFDILVNNPKRVLAFDEKRNFDPLKVSKEVLELKKELNLNNKFARTVLGDIPVEKLGITDCHDHFIKNGGPEVEEHIDFLLNVDASIKEFKEFIDRGGSTIVTDPPNVGRDVLKTLEIANAVKNLGGNVISTGFHKAKFYDKYSSWLAVVPTEEIVKCVAEIEEGDEYNYNGPVVKRSKAKAGIIAGTGYGAIDRLELKALEVAARTSILTGCPILVHTQLGTALEVAKHLIGFGANPDKIQISHLNKNPDKYYYEKVIKETGVTLCFDGPDRVKYYPDSLLAENIKYLVDKGLQKHITLSLDAGRILYQRNYGLTKGKQTFGLAYLFDRFLPLLKQVGVSKEAIFDILVNNPKRVLAFDEKRNFDPLKVSKEVLELKKELNLNNKFARTVLGDIPVEKLGITDCHDHFIKNGGPEVEEHIDFLLNVDASIKEFKEFIDRGGSTIVTDPPNVGRDVLKTLEIANAVKNNLGGNVISTGFHKAKFYDKYSSWLAVVPTEEIVKCVAEIEEGDEYNYNNGPVVKRSKAKAGIIAGTGYGAIDRLELKALEVAARTSILTGCPILVHTQLGTALEVAKHLIGFGANPDKIQISHLNKNPDKYYYEKVIKETGVTLCFDGPDRVKYYPDSLLAENIKYLVDKGLQKHITLSLDAGRILYQRNYGLTKGKQTFGLAYLFDRFLPLLKQVGVSKEAIFDILVNNPKRVLAFDEKRNFDPLKVSKEVLELKKELNLNNKFARTVLGDIPVEKLGITDCHDHFIKNGGPEVEEHIDFLLNVDASIKEFKEFIDRGGSTIVTDPPNVGRDVLKTLEIANAVKNLGGNVISTGFHKAKFYDKYSSWLAVVPTEEIVKCVAEIEEGDEYNYNNGPVVKRSKAKAGIIAGTGYGAIDRLELKALEVAARTSILTGCPILVHTQLGTALEVAKHLIGFGANPDKIQISHLNKNPDKYYYEKVIKETGVTLCFDGPDRVKYYPDSLLAENIKYLVDKGLQKHITLSLDAGRILYQRNYGLTKGKQTFGLAYLFDRFLPLLKQVGVSKEAIFDILVNNPKRVLAFDEKRNFDPLKVSKEVLELKKELNLNNKFARTVLGDIPVEKLGITDCHDHFIKNGGPEVEEHIDFLLNVDASIKEFKEFIDRGGSTIVTDPPNVGRDVLKTLEIANAVKNLGGNVISTGFHKAKFYDKYSSWLAVVPTEEIVKCVAEIEEGDEYNYNNGPVVKRSKAKAGIIAGTGYGAIDRLELKALEVAARTSILTGCPILVHTQLGTALEVAKHLIGFGANPDKIQISHLNKNPDKYYYEKVIKETGVTLCFDGPDRVKYYPDSLLAENIKYLVDKGLQKHITLSLDAGRILYQRNYGLTKGKQTFGLAYLFDRFLPLLKQVGVSKEAIFDILVNNPKRVLAFDEKRNFDPLKVSKEVLELKKELNLNNKFARTVLGDIPVEKLGITDCHDHFIKNGGPEVEEHIDFLLNVDASIKEFKEFIDRGGSTIVTDPPNVGRDVLKTLEIANAVKNLGGNVISTGFHKAKFYDKYSSWLAVVPTEEIVKCVAEIEEGDEYNYNNGPVVKRSKAKAGIIAGTGYGAIDRLELKALEVAARTSILTGCPILVHTQLGTALEVAKHLIGFGANPDKIQISHLNKNPDKYYYEKVIKETGVTLCFDGPDRVKYYPDSLLAENIKYLVDKGLQKHITLSLDAGRILYQRNYGLTKGKQTFGLAYLFDRFLPLLKQVGVSKEAIFDILVNNPKRVLAFDEKRNFDPLKVSKEVLELKKELNLN